Protein 2NUT (pdb70)

Secondary structure (DSSP, 8-state):
-HHHHHHHHHHHHSEEESBSSB-SSHHHHTT-SS--EEEE-TT---S----B-S---B-SSTT--PBP-TTSEEETTTTEEE-SSS--EEEPPGGGTT-BTTB--GGGSGGGSSEEEEE-SSPPPPPEEEEEEE--S-HHHHHHHHHHHHHHHTTS-TT-EEEEEEESSEEEEEESS--SS-EEEEEETTS---SHHHHHHH----SSSEEHHHHHHHHHHHHHH----SS---TTB-----HHHHHHHHHHHHHHHS-SS--EEEEEESS---SSSS--S-SBTTSPPP-HHHHHTT--TTHHHHHHHHHHHHHHHHHHT-EEEEEEE-SS---HHHHTHHHHHSS--EEEES-SSSHHHHHHHHHTT-B-TTS-BS-EEEEEEEEEE-TTEEEEEEESS-EE-----TTB-SS--SB-S-SEEEEEEE-TT--EEEEEEE---EEEEEEEEEEETTS-EEEEEEEEEEPBPPGGGHHHHHHHTB-HHHHHHHHHHHHHHHHTT--HHHHHHHHHHHHHHHH-B--TT-GGG-B--TTTTTHHHHHHHHHHSTTT--TTS-HHHHHHHHHHHTT--HHHHHHHHS-EEEEE-SSSS-EE--SSGGG--TT-EEEEE-SSEEEEEE-HHHHHHHHHTTTTSGGGHHHHHHHHHHHHHHHHHHHHSSSPPEEEEEETT-STTHHHHHH----SHHHHHHHHHHHHSS--/----EEEHHHH---S-SS---PPPPS--HHHHTTSPPTTTEEESBSSEESSHHHHHHHT---EEEE-TTPPPSS--EE--SS--B-TTT-PBP-TTSEESSSSEEE-TTT--EEE-----GGGSHHHH-SEEEEEPPGGG-SSSPPPPEEEEEEE-SHHHHHHTHHHHHHHHHHHHTTTSS--TT-EEEEEEESSSEEEEE--TTSSS-EEEEE--TTS---S-SSSSSEETTTTHHHHHHHHHHGGGTTTT-------HHHHHHHHHHHHTTT-EEEEEEE-S---SSTT---------SS-------S-SHHHHHHHHHHHTTEEEEEEE--SS---HHHHTHHHHTTT--EEE-TT--TTT-HHHHHHHHHHHHHHHHS--EEEEEEEEEE-TTEEEEEEESSSEE-TTS-EEEEEE-TT--EEEEEEESS-TTS-SEEEEEEEEEEE-TTS-EEEEEEEEEEEEE-SHHHHHHTB-HHHHHHHHHHHHHHHHHHT-HHHHHHHHHHHHHHHHHHHHTT----EEEGGGTTHHHHHHHHHHSTTT--SS---HHHHHHHHHHHHHS-HHHHHHHHS-EEEE-TT--SSS-TTSTT-----PPPB-S-TTT--TTSEEEEE-SSEEEEEE-TT--HHIIIIII--SSGGGS-SS--S----SSHHHHHHHHHHHHHHTTSSS--EEETT--SSSS--TTGGG-TTS-BTTB--HHHHHHHHHHHHT-/----EEEEETTT--EEEEE-----HHHHHHHHHHHHHH--TTS-SEEEEEETTEEEEEEEETTEEEEEEEETTS-HHHHHHHHHHHHHHHHHHHTTTTTT--STTTTGGGHHHHHHHHTTTS-----EEEHHHH-

Nearest PDB structures (foldseek):
  5vni-assembly1_C  TM=1.004E+00  e=2.873E-26  Mus musculus
  5vnj-assembly1_C  TM=1.006E+00  e=6.461E-26  Mus musculus
  1ifq-assembly1_A  TM=9.859E-01  e=2.157E-20  Mus musculus
  4afi-assembly1_B  TM=9.001E-01  e=2.912E-08  Homo sapiens
  4b93-assembly1_A  TM=8.190E-01  e=2.279E-07  Mus musculus

InterPro domains:
  IPR006895 Zinc finger, Sec23/Sec24-type [PF04810] (58-98)
  IPR006896 Sec23/Sec24, trunk domain [PF04811] (126-390)
  IPR006900 Sec23/Sec24, helical domain [PF04815] (518-616)
  IPR007123 Gelsolin-like domain [PF00626] (632-718)
  IPR012990 Sec23/Sec24, beta-sandwich [PF08033] (401-504)
  IPR029006 ADF-H/Gelsolin-like domain superfamily [G3DSA:3.40.20.10] (625-746)
  IPR036174 Zinc finger, Sec23/Sec24-type superfamily [SSF82919] (49-121)
  IPR036175 Sec23/Sec24 helical domain superfamily [SSF81811] (518-620)
  IPR036180 Gelsolin-like domain superfamily [SSF82754] (621-761)
  IPR036465 von Willebrand factor A-like domain superfamily [G3DSA:3.40.50.410] (128-400)
  IPR036465 von Willebrand factor A-like domain superfamily [SSF53300] (127-392)
  IPR037364 Protein transport protein Sec23 [PTHR11141] (7-761)
  IPR037550 Sec23, C-terminal [cd11287] (610-730)

Structure (mmCIF, N/CA/C/O backbone):
data_2NUT
#
_entry.id   2NUT
#
_cell.length_a   148.280
_cell.length_b   97.580
_cell.length_c   129.800
_cell.angle_alpha   90.00
_cell.angle_beta   90.15
_cell.angle_gamma   90.00
#
_symmetry.space_group_name_H-M   'C 1 2 1'
#
loop_
_entity.id
_entity.type
_entity.pdbx_description
1 polymer 'Protein transport protein Sec23A'
2 polymer 'Protein transport protein Sec24A'
3 polymer 'Vesicle-trafficking protein SEC22b'
4 non-polymer 'ZINC ION'
5 water water
#
loop_
_atom_site.group_PDB
_atom_site.id
_atom_site.type_symbol
_atom_site.label_atom_id
_atom_site.label_alt_id
_atom_site.label_comp_id
_atom_site.label_asym_id
_atom_site.label_entity_id
_atom_site.label_seq_id
_atom_site.pdbx_PDB_ins_code
_atom_site.Cartn_x
_atom_site.Cartn_y
_atom_site.Cartn_z
_atom_site.occupancy
_atom_site.B_iso_or_equiv
_atom_site.auth_seq_id
_atom_site.auth_comp_id
_atom_site.auth_asym_id
_atom_site.auth_atom_id
_atom_site.pdbx_PDB_model_num
ATOM 1 N N . THR A 1 7 ? -42.323 121.439 -1.540 1.00 32.64 3 THR A N 1
ATOM 2 C CA . THR A 1 7 ? -41.092 121.993 -0.898 1.00 37.84 3 THR A CA 1
ATOM 3 C C . THR A 1 7 ? -39.870 121.074 -0.995 1.00 40.35 3 THR A C 1
ATOM 4 O O . THR A 1 7 ? -39.967 119.857 -0.790 1.00 40.19 3 THR A O 1
ATOM 8 N N . TYR A 1 8 ? -38.723 121.664 -1.321 1.00 34.73 4 TYR A N 1
ATOM 9 C CA . TYR A 1 8 ? -37.485 120.909 -1.452 1.00 40.41 4 TYR A CA 1
ATOM 10 C C . TYR A 1 8 ? -37.097 120.285 -0.115 1.00 41.78 4 TYR A C 1
ATOM 11 O O . TYR A 1 8 ? -36.476 119.220 -0.073 1.00 39.88 4 TYR A O 1
ATOM 20 N N . LEU A 1 9 ? -37.471 120.940 0.978 1.00 44.48 5 LEU A N 1
ATOM 21 C CA . LEU A 1 9 ? -37.178 120.410 2.303 1.00 40.28 5 LEU A CA 1
ATOM 22 C C . LEU A 1 9 ? -38.049 119.180 2.571 1.00 41.30 5 LEU A C 1
ATOM 23 O O . LEU A 1 9 ? -37.538 118.146 2.988 1.00 35.75 5 LEU A O 1
ATOM 28 N N . GLU A 1 10 ? -39.356 119.287 2.323 1.00 35.55 6 GLU A N 1
ATOM 29 C CA . GLU A 1 10 ? -40.269 118.160 2.524 1.00 37.37 6 GLU A CA 1
ATOM 30 C C . GLU A 1 10 ? -39.809 116.965 1.689 1.00 36.49 6 GLU A C 1
ATOM 31 O O . GLU A 1 10 ? -39.925 115.815 2.109 1.00 34.09 6 GLU A O 1
ATOM 37 N N . PHE A 1 11 ? -39.299 117.251 0.496 1.00 33.80 7 PHE A N 1
ATOM 38 C CA . PHE A 1 11 ? -38.827 116.207 -0.399 1.00 33.02 7 PHE A CA 1
ATOM 39 C C . PHE A 1 11 ? -37.646 115.464 0.222 1.00 34.49 7 PHE A C 1
ATOM 40 O O . PHE A 1 11 ? -37.618 114.228 0.250 1.00 30.24 7 PHE A O 1
ATOM 48 N N . ILE A 1 12 ? -36.676 116.220 0.718 1.00 32.07 8 ILE A N 1
ATOM 49 C CA . ILE A 1 12 ? -35.498 115.633 1.344 1.00 34.84 8 ILE A CA 1
ATOM 50 C C . ILE A 1 12 ? -35.894 114.776 2.550 1.00 38.46 8 ILE A C 1
ATOM 51 O O . ILE A 1 12 ? -35.428 113.642 2.692 1.00 30.59 8 ILE A O 1
ATOM 56 N N . GLN A 1 13 ? -36.776 115.318 3.390 1.00 39.82 9 GLN A N 1
ATOM 57 C CA . GLN A 1 13 ? -37.253 114.647 4.600 1.00 42.71 9 GLN A CA 1
ATOM 58 C C . GLN A 1 13 ? -38.023 113.356 4.336 1.00 40.57 9 GLN A C 1
ATOM 59 O O . GLN A 1 13 ? -37.706 112.304 4.897 1.00 39.98 9 GLN A O 1
ATOM 65 N N . GLN A 1 14 ? -39.039 113.445 3.485 1.00 39.38 10 GLN A N 1
ATOM 66 C CA . GLN A 1 14 ? -39.871 112.294 3.172 1.00 36.41 10 GLN A CA 1
ATOM 67 C C . GLN A 1 14 ? -39.116 111.171 2.496 1.00 39.31 10 GLN A C 1
ATOM 68 O O . GLN A 1 14 ? -39.464 110.005 2.671 1.00 40.19 10 GLN A O 1
ATOM 74 N N . ASN A 1 15 ? -38.088 111.516 1.726 1.00 35.37 11 ASN A N 1
ATOM 75 C CA . ASN A 1 15 ? -37.305 110.504 1.036 1.00 29.46 11 ASN A CA 1
ATOM 76 C C . ASN A 1 15 ? -36.310 109.817 1.961 1.00 33.37 11 ASN A C 1
ATOM 77 O O . ASN A 1 15 ? -35.969 108.656 1.733 1.00 26.20 11 ASN A O 1
ATOM 82 N N . GLU A 1 16 ? -35.838 110.518 2.996 1.00 31.93 12 GLU A N 1
ATOM 83 C CA . GLU A 1 16 ? -34.914 109.889 3.948 1.00 33.85 12 GLU A CA 1
ATOM 84 C C . GLU A 1 16 ? -35.736 108.966 4.856 1.00 36.30 12 GLU A C 1
ATOM 85 O O . GLU A 1 16 ? -35.263 107.918 5.286 1.00 36.65 12 GLU A O 1
ATOM 91 N N . GLU A 1 17 ? -36.971 109.372 5.136 1.00 36.70 13 GLU A N 1
ATOM 92 C CA . GLU A 1 17 ? -37.871 108.599 5.981 1.00 39.54 13 GLU A CA 1
ATOM 93 C C . GLU A 1 17 ? -38.294 107.307 5.316 1.00 36.66 13 GLU A C 1
ATOM 94 O O . GLU A 1 17 ? -38.310 106.253 5.942 1.00 34.70 13 GLU A O 1
ATOM 100 N N . ARG A 1 18 ? -38.640 107.396 4.041 1.00 33.84 14 ARG A N 1
ATOM 101 C CA . ARG A 1 18 ? -39.104 106.235 3.300 1.00 34.98 14 ARG A CA 1
ATOM 102 C C . ARG A 1 18 ? -37.985 105.344 2.784 1.00 34.27 14 ARG A C 1
ATOM 103 O O . ARG A 1 18 ? -38.113 104.123 2.808 1.00 35.62 14 ARG A O 1
ATOM 111 N N . ASP A 1 19 ? -36.892 105.950 2.328 1.00 26.15 15 ASP A N 1
ATOM 112 C CA . ASP A 1 19 ? -35.805 105.179 1.759 1.00 28.56 15 ASP A CA 1
ATOM 113 C C . ASP A 1 19 ? -34.474 105.198 2.497 1.00 32.61 15 ASP A C 1
ATOM 114 O O . ASP A 1 19 ? -33.493 104.638 2.011 1.00 34.08 15 ASP A O 1
ATOM 119 N N . GLY A 1 20 ? -34.431 105.829 3.664 1.00 30.51 16 GLY A N 1
ATOM 120 C CA . GLY A 1 20 ? -33.187 105.893 4.410 1.00 28.80 16 GLY A CA 1
ATOM 121 C C . GLY A 1 20 ? -32.032 106.369 3.550 1.00 29.94 16 GLY A C 1
ATOM 122 O O . GLY A 1 20 ? -30.922 105.840 3.641 1.00 30.33 16 GLY A O 1
ATOM 123 N N . VAL A 1 21 ? -32.284 107.368 2.708 1.00 29.27 17 VAL A N 1
ATOM 124 C CA . VAL A 1 21 ? -31.234 107.889 1.830 1.00 29.82 17 VAL A CA 1
ATOM 125 C C . VAL A 1 21 ? -31.192 109.412 1.742 1.00 29.95 17 VAL A C 1
ATOM 126 O O . VAL A 1 21 ? -32.214 110.086 1.879 1.00 29.73 17 VAL A O 1
ATOM 130 N N . ARG A 1 22 ? -30.004 109.956 1.515 1.00 34.12 18 ARG A N 1
ATOM 131 C CA . ARG A 1 22 ? -29.873 111.401 1.338 1.00 33.35 18 ARG A CA 1
ATOM 132 C C . ARG A 1 22 ? -28.724 111.750 0.415 1.00 35.23 18 ARG A C 1
ATOM 133 O O . ARG A 1 22 ? -27.569 111.416 0.688 1.00 32.75 18 ARG A O 1
ATOM 141 N N . PHE A 1 23 ? -29.070 112.406 -0.695 1.00 28.86 19 PHE A N 1
ATOM 142 C CA . PHE A 1 23 ? -28.099 112.810 -1.703 1.00 29.07 19 PHE A CA 1
ATOM 143 C C . PHE A 1 23 ? -27.631 114.228 -1.571 1.00 26.42 19 PHE A C 1
ATOM 144 O O . PHE A 1 23 ? -28.383 115.112 -1.155 1.00 34.70 19 PHE A O 1
ATOM 152 N N . SER A 1 24 ? -26.377 114.438 -1.951 1.00 23.74 20 SER A N 1
ATOM 153 C CA . SER A 1 24 ? -25.784 115.765 -1.934 1.00 27.91 20 SER A CA 1
ATOM 154 C C . SER A 1 24 ? -26.548 116.600 -2.968 1.00 29.50 20 SER A C 1
ATOM 155 O O . SER A 1 24 ? -26.775 117.785 -2.773 1.00 31.51 20 SER A O 1
ATOM 158 N N . TRP A 1 25 ? -26.950 115.962 -4.065 1.00 29.83 21 TRP A N 1
ATOM 159 C CA . TRP A 1 25 ? -27.703 116.634 -5.126 1.00 29.35 21 TRP A CA 1
ATOM 160 C C . TRP A 1 25 ? -28.902 115.776 -5.480 1.00 24.76 21 TRP A C 1
ATOM 161 O O . TRP A 1 25 ? -28.750 114.585 -5.717 1.00 28.69 21 TRP A O 1
ATOM 172 N N . ASN A 1 26 ? -30.089 116.372 -5.516 1.00 26.37 22 ASN A N 1
ATOM 173 C CA . ASN A 1 26 ? -31.302 115.630 -5.850 1.00 30.21 22 ASN A CA 1
ATOM 174 C C . ASN A 1 26 ? -31.725 115.738 -7.306 1.00 36.46 22 ASN A C 1
ATOM 175 O O . ASN A 1 26 ? -32.714 115.124 -7.731 1.00 37.45 22 ASN A O 1
ATOM 180 N N . VAL A 1 27 ? -30.967 116.533 -8.058 1.00 37.42 23 VAL A N 1
ATOM 181 C CA . VAL A 1 27 ? -31.172 116.725 -9.491 1.00 39.01 23 VAL A CA 1
ATOM 182 C C . VAL A 1 27 ? -29.774 116.539 -10.072 1.00 39.55 23 VAL A C 1
ATOM 183 O O . VAL A 1 27 ? -28.836 117.216 -9.662 1.00 38.85 23 VAL A O 1
ATOM 187 N N . TRP A 1 28 ? -29.631 115.616 -11.018 1.00 40.98 24 TRP A N 1
ATOM 188 C CA . TRP A 1 28 ? -28.318 115.331 -11.582 1.00 46.03 24 TRP A CA 1
ATOM 189 C C . TRP A 1 28 ? -28.059 115.898 -12.971 1.00 49.06 24 TRP A C 1
ATOM 190 O O . TRP A 1 28 ? -28.977 116.041 -13.780 1.00 52.30 24 TRP A O 1
ATOM 201 N N . PRO A 1 29 ? -26.787 116.215 -13.264 1.00 50.54 25 PRO A N 1
ATOM 202 C CA . PRO A 1 29 ? -26.315 116.777 -14.534 1.00 54.80 25 PRO A CA 1
ATOM 203 C C . PRO A 1 29 ? -26.639 115.902 -15.736 1.00 58.04 25 PRO A C 1
ATOM 204 O O . PRO A 1 29 ? -26.269 114.724 -15.772 1.00 60.48 25 PRO A O 1
ATOM 208 N N . SER A 1 30 ? -27.316 116.492 -16.720 1.00 60.17 26 SER A N 1
ATOM 209 C CA . SER A 1 30 ? -27.708 115.790 -17.940 1.00 59.34 26 SER A CA 1
ATOM 210 C C . SER A 1 30 ? -26.649 115.873 -19.035 1.00 59.55 26 SER A C 1
ATOM 211 O O . SER A 1 30 ? -26.849 115.352 -20.132 1.00 62.33 26 SER A O 1
ATOM 214 N N . SER A 1 31 ? -25.534 116.538 -18.753 1.00 55.86 27 SER A N 1
ATOM 215 C CA . SER A 1 31 ? -24.478 116.658 -19.745 1.00 55.20 27 SER A CA 1
ATOM 216 C C . SER A 1 31 ? -23.103 116.352 -19.175 1.00 53.84 27 SER A C 1
ATOM 217 O O . SER A 1 31 ? -22.883 116.413 -17.970 1.00 53.51 27 SER A O 1
ATOM 220 N N . ARG A 1 32 ? -22.183 116.015 -20.066 1.00 54.54 28 ARG A N 1
ATOM 221 C CA . ARG A 1 32 ? -20.813 115.691 -19.702 1.00 55.54 28 ARG A CA 1
ATOM 222 C C . ARG A 1 32 ? -20.065 116.944 -19.238 1.00 56.64 28 ARG A C 1
ATOM 223 O O . ARG A 1 32 ? -19.165 116.869 -18.406 1.00 55.13 28 ARG A O 1
ATOM 231 N N . LEU A 1 33 ? -20.450 118.095 -19.783 1.00 60.53 29 LEU A N 1
ATOM 232 C CA . LEU A 1 33 ? -19.813 119.368 -19.447 1.00 60.19 29 LEU A CA 1
ATOM 233 C C . LEU A 1 33 ? -20.158 119.816 -18.033 1.00 62.45 29 LEU A C 1
ATOM 234 O O . LEU A 1 33 ? -19.478 120.665 -17.460 1.00 63.39 29 LEU A O 1
ATOM 239 N N . GLU A 1 34 ? -21.222 119.246 -17.480 1.00 64.07 30 GLU A N 1
ATOM 240 C CA . GLU A 1 34 ? -21.658 119.592 -16.136 1.00 67.22 30 GLU A CA 1
ATOM 241 C C . GLU A 1 34 ? -21.223 118.511 -15.150 1.00 67.61 30 GLU A C 1
ATOM 242 O O . GLU A 1 34 ? -20.753 118.809 -14.053 1.00 67.12 30 GLU A O 1
ATOM 248 N N . ALA A 1 35 ? -21.376 117.255 -15.555 1.00 68.48 31 ALA A N 1
ATOM 249 C CA . ALA A 1 35 ? -21.003 116.128 -14.713 1.00 70.79 31 ALA A CA 1
ATOM 250 C C . ALA A 1 35 ? -19.570 116.272 -14.215 1.00 75.66 31 ALA A C 1
ATOM 251 O O . ALA A 1 35 ? -19.295 116.100 -13.026 1.00 77.87 31 ALA A O 1
ATOM 253 N N . THR A 1 36 ? -18.664 116.596 -15.132 1.00 78.30 32 THR A N 1
ATOM 254 C CA . THR A 1 36 ? -17.253 116.759 -14.807 1.00 79.60 32 THR A CA 1
ATOM 255 C C . THR A 1 36 ? -16.963 118.023 -13.995 1.00 81.08 32 THR A C 1
ATOM 256 O O . THR A 1 36 ? -15.960 118.096 -13.288 1.00 81.98 32 THR A O 1
ATOM 260 N N . ARG A 1 37 ? -17.842 119.014 -14.087 1.00 84.23 33 ARG A N 1
ATOM 261 C CA . ARG A 1 37 ? -17.644 120.265 -13.361 1.00 83.08 33 ARG A CA 1
ATOM 262 C C . ARG A 1 37 ? -18.407 120.338 -12.042 1.00 80.69 33 ARG A C 1
ATOM 263 O O . ARG A 1 37 ? -18.667 121.425 -11.525 1.00 77.62 33 ARG A O 1
ATOM 271 N N . MET A 1 38 ? -18.756 119.177 -11.497 1.00 79.41 34 MET A N 1
ATOM 272 C CA . MET A 1 38 ? -19.487 119.115 -10.236 1.00 76.51 34 MET A CA 1
ATOM 273 C C . MET A 1 38 ? -18.511 119.360 -9.078 1.00 72.44 34 MET A C 1
ATOM 274 O O . MET A 1 38 ? -17.580 118.576 -8.868 1.00 74.35 34 MET A O 1
ATOM 279 N N . VAL A 1 39 ? -18.720 120.448 -8.334 1.00 59.53 35 VAL A N 1
ATOM 280 C CA . VAL A 1 39 ? -17.835 120.795 -7.226 1.00 46.90 35 VAL A CA 1
ATOM 281 C C . VAL A 1 39 ? -17.909 119.786 -6.092 1.00 46.57 35 VAL A C 1
ATOM 282 O O . VAL A 1 39 ? -16.895 119.418 -5.500 1.00 44.59 35 VAL A O 1
ATOM 286 N N . VAL A 1 40 ? -19.124 119.364 -5.775 1.00 39.92 36 VAL A N 1
ATOM 287 C CA . VAL A 1 40 ? -19.347 118.361 -4.750 1.00 31.33 36 VAL A CA 1
ATOM 288 C C . VAL A 1 40 ? -19.923 117.195 -5.536 1.00 29.21 36 VAL A C 1
ATOM 289 O O . VAL A 1 40 ? -20.892 117.356 -6.284 1.00 33.24 36 VAL A O 1
ATOM 293 N N . PRO A 1 41 ? -19.336 116.003 -5.387 1.00 27.80 37 PRO A N 1
ATOM 294 C CA . PRO A 1 41 ? -19.834 114.845 -6.129 1.00 25.51 37 PRO A CA 1
ATOM 295 C C . PRO A 1 41 ? -21.250 114.398 -5.809 1.00 31.82 37 PRO A C 1
ATOM 296 O O . PRO A 1 41 ? -21.746 114.622 -4.711 1.00 32.75 37 PRO A O 1
ATOM 300 N N . VAL A 1 42 ? -21.910 113.801 -6.797 1.00 31.07 38 VAL A N 1
ATOM 301 C CA . VAL A 1 42 ? -23.242 113.257 -6.578 1.00 33.83 38 VAL A CA 1
ATOM 302 C C . VAL A 1 42 ? -22.931 112.071 -5.658 1.00 39.19 38 VAL A C 1
ATOM 303 O O . VAL A 1 42 ? -22.144 111.180 -6.008 1.00 28.46 38 VAL A O 1
ATOM 307 N N . ALA A 1 43 ? -23.512 112.087 -4.465 1.00 36.56 39 ALA A N 1
ATOM 308 C CA . ALA A 1 43 ? -23.270 111.036 -3.497 1.00 28.51 39 ALA A CA 1
ATOM 309 C C . ALA A 1 43 ? -24.494 110.875 -2.621 1.00 29.60 39 ALA A C 1
ATOM 310 O O . ALA A 1 43 ? -25.372 111.746 -2.580 1.00 29.96 39 ALA A O 1
ATOM 312 N N . ALA A 1 44 ? -24.561 109.749 -1.928 1.00 27.04 40 ALA A N 1
ATOM 313 C CA . ALA A 1 44 ? -25.683 109.494 -1.056 1.00 27.87 40 ALA A CA 1
ATOM 314 C C . ALA A 1 44 ? -25.212 108.897 0.247 1.00 29.74 40 ALA A C 1
ATOM 315 O O . ALA A 1 44 ? -24.206 108.190 0.307 1.00 29.94 40 ALA A O 1
ATOM 317 N N . LEU A 1 45 ? -25.948 109.224 1.294 1.00 31.37 41 LEU A N 1
ATOM 318 C CA . LEU A 1 45 ? -25.711 108.714 2.629 1.00 32.11 41 LEU A CA 1
ATOM 319 C C . LEU A 1 45 ? -26.827 107.666 2.692 1.00 31.91 41 LEU A C 1
ATOM 320 O O . LEU A 1 45 ? -28.006 108.021 2.730 1.00 29.05 41 LEU A O 1
ATOM 325 N N . PHE A 1 46 ? -26.453 106.386 2.673 1.00 25.91 42 PHE A N 1
ATOM 326 C CA . PHE A 1 46 ? -27.420 105.284 2.663 1.00 29.17 42 PHE A CA 1
ATOM 327 C C . PHE A 1 46 ? -27.500 104.449 3.950 1.00 29.06 42 PHE A C 1
ATOM 328 O O . PHE A 1 46 ? -26.488 103.947 4.447 1.00 31.12 42 PHE A O 1
ATOM 336 N N . THR A 1 47 ? -28.709 104.310 4.486 1.00 29.08 43 THR A N 1
ATOM 337 C CA . THR A 1 47 ? -28.940 103.525 5.703 1.00 31.97 43 THR A CA 1
ATOM 338 C C . THR A 1 47 ? -29.770 102.302 5.300 1.00 26.82 43 THR A C 1
ATOM 339 O O . THR A 1 47 ? -30.996 102.333 5.363 1.00 30.07 43 THR A O 1
ATOM 343 N N . PRO A 1 48 ? -29.103 101.208 4.890 1.00 27.46 44 PRO A N 1
ATOM 344 C CA . PRO A 1 48 ? -29.779 99.981 4.461 1.00 26.57 44 PRO A CA 1
ATOM 345 C C . PRO A 1 48 ? -30.892 99.423 5.321 1.00 34.41 44 PRO A C 1
ATOM 346 O O . PRO A 1 48 ? -31.847 98.874 4.780 1.00 32.20 44 PRO A O 1
ATOM 350 N N . LEU A 1 49 ? -30.788 99.572 6.643 1.00 37.56 45 LEU A N 1
ATOM 351 C CA . LEU A 1 49 ? -31.797 99.027 7.555 1.00 35.28 45 LEU A CA 1
ATOM 352 C C . LEU A 1 49 ? -32.594 100.036 8.376 1.00 36.70 45 LEU A C 1
ATOM 353 O O . LEU A 1 49 ? -33.064 99.706 9.466 1.00 32.92 45 LEU A O 1
ATOM 358 N N . LYS A 1 50 ? -32.751 101.257 7.876 1.00 42.42 46 LYS A N 1
ATOM 359 C CA . LYS A 1 50 ? -33.513 102.266 8.609 1.00 45.53 46 LYS A CA 1
ATOM 360 C C . LYS A 1 50 ? -34.908 101.741 8.951 1.00 48.55 46 LYS A C 1
ATOM 361 O O . LYS A 1 50 ? -35.545 101.077 8.127 1.00 45.47 46 LYS A O 1
ATOM 367 N N . GLU A 1 51 ? -35.372 102.030 10.166 1.00 55.18 47 GLU A N 1
ATOM 368 C CA . GLU A 1 51 ? -36.699 101.594 10.618 1.00 71.18 47 GLU A CA 1
ATOM 369 C C . GLU A 1 51 ? -37.793 102.597 10.214 1.00 75.86 47 GLU A C 1
ATOM 370 O O . GLU A 1 51 ? -37.520 103.787 10.053 1.00 76.68 47 GLU A O 1
ATOM 376 N N . ARG A 1 52 ? -39.028 102.119 10.057 1.00 84.34 48 ARG A N 1
ATOM 377 C CA . ARG A 1 52 ? -40.137 102.991 9.653 1.00 90.78 48 ARG A CA 1
ATOM 378 C C . ARG A 1 52 ? -41.526 102.514 10.140 1.00 93.56 48 ARG A C 1
ATOM 379 O O . ARG A 1 52 ? -41.605 101.656 11.021 1.00 91.15 48 ARG A O 1
ATOM 387 N N . PRO A 1 53 ? -42.636 103.070 9.587 1.00 97.66 49 PRO A N 1
ATOM 388 C CA . PRO A 1 53 ? -43.990 102.668 10.008 1.00 97.42 49 PRO A CA 1
ATOM 389 C C . PRO A 1 53 ? -44.462 101.256 9.654 1.00 96.09 49 PRO A C 1
ATOM 390 O O . PRO A 1 53 ? -45.346 101.080 8.815 1.00 92.96 49 PRO A O 1
ATOM 394 N N . ASP A 1 54 ? -43.874 100.264 10.315 1.00 95.18 50 ASP A N 1
ATOM 395 C CA . ASP A 1 54 ? -44.218 98.858 10.124 1.00 93.31 50 ASP A CA 1
ATOM 396 C C . ASP A 1 54 ? -44.611 98.444 8.704 1.00 89.47 50 ASP A C 1
ATOM 397 O O . ASP A 1 54 ? -45.790 98.237 8.418 1.00 89.55 50 ASP A O 1
ATOM 402 N N . LEU A 1 55 ? -43.630 98.323 7.815 1.00 85.15 51 LEU A N 1
ATOM 403 C CA . LEU A 1 55 ? -43.899 97.887 6.447 1.00 75.68 51 LEU A CA 1
ATOM 404 C C . LEU A 1 55 ? -44.110 96.373 6.492 1.00 69.34 51 LEU A C 1
ATOM 405 O O . LEU A 1 55 ? -43.410 95.667 7.218 1.00 66.49 51 LEU A O 1
ATOM 410 N N . PRO A 1 56 ? -45.075 95.856 5.715 1.00 61.91 52 PRO A N 1
ATOM 411 C CA . PRO A 1 56 ? -45.352 94.416 5.693 1.00 54.40 52 PRO A CA 1
ATOM 412 C C . PRO A 1 56 ? -44.241 93.612 5.021 1.00 47.50 52 PRO A C 1
ATOM 413 O O . PRO A 1 56 ? -44.031 93.730 3.821 1.00 35.83 52 PRO A O 1
ATOM 417 N N . PRO A 1 57 ? -43.515 92.783 5.791 1.00 52.01 53 PRO A N 1
ATOM 418 C CA . PRO A 1 57 ? -42.443 91.996 5.174 1.00 53.25 53 PRO A CA 1
ATOM 419 C C . PRO A 1 57 ? -43.044 91.143 4.072 1.00 55.08 53 PRO A C 1
ATOM 420 O O . PRO A 1 57 ? -44.112 90.563 4.234 1.00 55.69 53 PRO A O 1
ATOM 424 N N . ILE A 1 58 ? -42.357 91.076 2.945 1.00 51.23 54 ILE A N 1
ATOM 425 C CA . ILE A 1 58 ? -42.858 90.326 1.823 1.00 51.02 54 ILE A CA 1
ATOM 426 C C . ILE A 1 58 ? -42.238 88.927 1.715 1.00 54.00 54 ILE A C 1
ATOM 427 O O . ILE A 1 58 ? -41.118 88.776 1.241 1.00 52.46 54 ILE A O 1
ATOM 432 N N . GLN A 1 59 ? -42.974 87.913 2.176 1.00 62.95 55 GLN A N 1
ATOM 433 C CA . GLN A 1 59 ? -42.526 86.519 2.123 1.00 67.46 55 GLN A CA 1
ATOM 434 C C . GLN A 1 59 ? -42.712 86.070 0.692 1.00 70.54 55 GLN A C 1
ATOM 435 O O . GLN A 1 59 ? -43.653 85.348 0.370 1.00 73.28 55 GLN A O 1
ATOM 441 N N . TYR A 1 60 ? -41.794 86.507 -0.160 1.00 75.53 56 TYR A N 1
ATOM 442 C CA . TYR A 1 60 ? -41.846 86.214 -1.582 1.00 81.56 56 TYR A CA 1
ATOM 443 C C . TYR A 1 60 ? -40.761 85.328 -2.148 1.00 85.45 56 TYR A C 1
ATOM 444 O O . TYR A 1 60 ? -40.250 84.371 -1.560 1.00 91.85 56 TYR A O 1
ATOM 453 N N . GLU A 1 61 ? -40.454 85.770 -3.355 1.00 87.37 57 GLU A N 1
ATOM 454 C CA . GLU A 1 61 ? -39.476 85.310 -4.307 1.00 86.54 57 GLU A CA 1
ATOM 455 C C . GLU A 1 61 ? -39.471 86.710 -4.937 1.00 80.22 57 GLU A C 1
ATOM 456 O O . GLU A 1 61 ? -40.273 87.009 -5.819 1.00 82.84 57 GLU A O 1
ATOM 462 N N . PRO A 1 62 ? -38.598 87.601 -4.444 1.00 71.13 58 PRO A N 1
ATOM 463 C CA . PRO A 1 62 ? -38.493 88.980 -4.930 1.00 65.86 58 PRO A CA 1
ATOM 464 C C . PRO A 1 62 ? -38.847 89.321 -6.387 1.00 64.86 58 PRO A C 1
ATOM 465 O O . PRO A 1 62 ? -39.313 90.433 -6.658 1.00 69.31 58 PRO A O 1
ATOM 469 N N . VAL A 1 63 ? -38.653 88.383 -7.311 1.00 53.91 59 VAL A N 1
ATOM 470 C CA . VAL A 1 63 ? -38.939 88.624 -8.731 1.00 50.26 59 VAL A CA 1
ATOM 471 C C . VAL A 1 63 ? -37.810 89.439 -9.356 1.00 49.22 59 VAL A C 1
ATOM 472 O O . VAL A 1 63 ? -37.748 90.658 -9.198 1.00 48.26 59 VAL A O 1
ATOM 476 N N . LEU A 1 64 ? -36.922 88.757 -10.073 1.00 48.87 60 LEU A N 1
ATOM 477 C CA . LEU A 1 64 ? -35.780 89.408 -10.708 1.00 50.62 60 LEU A CA 1
ATOM 478 C C . LEU A 1 64 ? -35.910 89.497 -12.222 1.00 54.00 60 LEU A C 1
ATOM 479 O O . LEU A 1 64 ? -36.598 88.682 -12.844 1.00 54.66 60 LEU A O 1
ATOM 484 N N . CYS A 1 65 ? -35.245 90.487 -12.816 1.00 58.27 61 CYS A N 1
ATOM 485 C CA . CYS A 1 65 ? -35.287 90.659 -14.265 1.00 61.64 61 CYS A CA 1
ATOM 486 C C . CYS A 1 65 ? -34.616 89.465 -14.939 1.00 63.38 61 CYS A C 1
ATOM 487 O O . CYS A 1 65 ? -33.654 88.906 -14.411 1.00 57.38 61 CYS A O 1
ATOM 490 N N . SER A 1 66 ? -35.121 89.090 -16.113 1.00 68.31 62 SER A N 1
ATOM 491 C CA . SER A 1 66 ? -34.591 87.946 -16.840 1.00 69.41 62 SER A CA 1
ATOM 492 C C . SER A 1 66 ? -33.564 88.263 -17.918 1.00 69.60 62 SER A C 1
ATOM 493 O O . SER A 1 66 ? -33.628 87.709 -19.014 1.00 73.54 62 SER A O 1
ATOM 496 N N . ARG A 1 67 ? -32.625 89.157 -17.619 1.00 71.72 63 ARG A N 1
ATOM 497 C CA . ARG A 1 67 ? -31.565 89.502 -18.564 1.00 73.88 63 ARG A CA 1
ATOM 498 C C . ARG A 1 67 ? -30.246 89.305 -17.826 1.00 75.80 63 ARG A C 1
ATOM 499 O O . ARG A 1 67 ? -29.684 90.232 -17.258 1.00 78.16 63 ARG A O 1
ATOM 507 N N . THR A 1 68 ? -29.777 88.064 -17.840 1.00 77.07 64 THR A N 1
ATOM 508 C CA . THR A 1 68 ? -28.545 87.639 -17.183 1.00 78.26 64 THR A CA 1
ATOM 509 C C . THR A 1 68 ? -27.669 88.669 -16.490 1.00 79.42 64 THR A C 1
ATOM 510 O O . THR A 1 68 ? -27.374 88.538 -15.290 1.00 80.83 64 THR A O 1
ATOM 514 N N . THR A 1 69 ? -27.212 89.673 -17.221 1.00 77.67 65 THR A N 1
ATOM 515 C CA . THR A 1 69 ? -26.340 90.697 -16.645 1.00 76.90 65 THR A CA 1
ATOM 516 C C . THR A 1 69 ? -27.010 91.611 -15.617 1.00 75.02 65 THR A C 1
ATOM 517 O O . THR A 1 69 ? -26.456 91.876 -14.549 1.00 79.75 65 THR A O 1
ATOM 521 N N . CYS A 1 70 ? -28.209 92.077 -15.951 1.00 68.01 66 CYS A N 1
ATOM 522 C CA . CYS A 1 70 ? -28.970 92.977 -15.090 1.00 62.12 66 CYS A CA 1
ATOM 523 C C . CYS A 1 70 ? -29.508 92.349 -13.803 1.00 58.44 66 CYS A C 1
ATOM 524 O O . CYS A 1 70 ? -28.993 92.601 -12.717 1.00 53.07 66 CYS A O 1
ATOM 527 N N . ARG A 1 71 ? -30.566 91.557 -13.940 1.00 60.44 67 ARG A N 1
ATOM 528 C CA . ARG A 1 71 ? -31.201 90.886 -12.809 1.00 63.19 67 ARG A CA 1
ATOM 529 C C . ARG A 1 71 ? -31.755 91.793 -11.711 1.00 60.78 67 ARG A C 1
ATOM 530 O O . ARG A 1 71 ? -31.967 91.349 -10.579 1.00 60.03 67 ARG A O 1
ATOM 538 N N . ALA A 1 72 ? -32.004 93.055 -12.047 1.00 56.26 68 ALA A N 1
ATOM 539 C CA . ALA A 1 72 ? -32.542 94.005 -11.079 1.00 51.95 68 ALA A CA 1
ATOM 540 C C . ALA A 1 72 ? -33.841 93.466 -10.496 1.00 47.85 68 ALA A C 1
ATOM 541 O O . ALA A 1 72 ? -34.470 92.573 -11.067 1.00 47.28 68 ALA A O 1
ATOM 543 N N . VAL A 1 73 ? -34.243 94.012 -9.357 1.00 42.00 69 VAL A N 1
ATOM 544 C CA . VAL A 1 73 ? -35.473 93.577 -8.723 1.00 36.49 69 VAL A CA 1
ATOM 545 C C . VAL A 1 73 ? -36.668 94.392 -9.226 1.00 36.60 69 VAL A C 1
ATOM 546 O O . VAL A 1 73 ? -36.559 95.605 -9.397 1.00 28.50 69 VAL A O 1
ATOM 550 N N . LEU A 1 74 ? -37.793 93.711 -9.460 1.00 33.94 70 LEU A N 1
ATOM 551 C CA . LEU A 1 74 ? -39.029 94.341 -9.926 1.00 41.35 70 LEU A CA 1
ATOM 552 C C . LEU A 1 74 ? -39.375 95.469 -8.969 1.00 41.81 70 LEU A C 1
ATOM 553 O O . LEU A 1 74 ? -39.584 95.234 -7.785 1.00 41.56 70 LEU A O 1
ATOM 558 N N . ASN A 1 75 ? -39.458 96.690 -9.484 1.00 43.49 71 ASN A N 1
ATOM 559 C CA . ASN A 1 75 ? -39.734 97.842 -8.631 1.00 42.41 71 ASN A CA 1
ATOM 560 C C . ASN A 1 75 ? -40.813 98.772 -9.194 1.00 46.20 71 ASN A C 1
ATOM 561 O O . ASN A 1 75 ? -41.327 98.549 -10.287 1.00 43.16 71 ASN A O 1
ATOM 566 N N . PRO A 1 76 ? -41.169 99.836 -8.449 1.00 48.74 72 PRO A N 1
ATOM 567 C CA . PRO A 1 76 ? -42.198 100.780 -8.908 1.00 48.56 72 PRO A CA 1
ATOM 568 C C . PRO A 1 76 ? -41.857 101.558 -10.190 1.00 48.65 72 PRO A C 1
ATOM 569 O O . PRO A 1 76 ? -42.741 102.111 -10.840 1.00 48.12 72 PRO A O 1
ATOM 573 N N . LEU A 1 77 ? -40.581 101.608 -10.548 1.00 49.03 73 LEU A N 1
ATOM 574 C CA . LEU A 1 77 ? -40.168 102.324 -11.749 1.00 48.11 73 LEU A CA 1
ATOM 575 C C . LEU A 1 77 ? -40.388 101.484 -12.994 1.00 50.28 73 LEU A C 1
ATOM 576 O O . LEU A 1 77 ? -40.247 101.972 -14.111 1.00 54.56 73 LEU A O 1
ATOM 581 N N . CYS A 1 78 ? -40.715 100.213 -12.796 1.00 53.15 74 CYS A N 1
ATOM 582 C CA . CYS A 1 78 ? -40.925 99.300 -13.911 1.00 54.65 74 CYS A CA 1
ATOM 583 C C . CYS A 1 78 ? -42.260 99.492 -14.612 1.00 55.57 74 CYS A C 1
ATOM 584 O O . CYS A 1 78 ? -43.305 99.651 -13.976 1.00 50.06 74 CYS A O 1
ATOM 587 N N . GLN A 1 79 ? -42.210 99.482 -15.937 1.00 57.86 75 GLN A N 1
ATOM 588 C CA . GLN A 1 79 ? -43.411 99.639 -16.737 1.00 62.19 75 GLN A CA 1
ATOM 589 C C . GLN A 1 79 ? -44.029 98.255 -16.857 1.00 60.10 75 GLN A C 1
ATOM 590 O O . GLN A 1 79 ? -43.399 97.317 -17.341 1.00 55.26 75 GLN A O 1
ATOM 596 N N . VAL A 1 80 ? -45.261 98.135 -16.387 1.00 57.44 76 VAL A N 1
ATOM 597 C CA . VAL A 1 80 ? -45.964 96.870 -16.412 1.00 62.81 76 VAL A CA 1
ATOM 598 C C . VAL A 1 80 ? -47.033 96.863 -17.500 1.00 65.12 76 VAL A C 1
ATOM 599 O O . VAL A 1 80 ? -47.260 97.870 -18.170 1.00 67.83 76 VAL A O 1
ATOM 603 N N . ASP A 1 81 ? -47.676 95.714 -17.670 1.00 66.68 77 ASP A N 1
ATOM 604 C CA . ASP A 1 81 ? -48.738 95.529 -18.653 1.00 69.32 77 ASP A CA 1
ATOM 605 C C . ASP A 1 81 ? -49.597 94.371 -18.164 1.00 69.78 77 ASP A C 1
ATOM 606 O O . ASP A 1 81 ? -49.436 93.234 -18.606 1.00 69.17 77 ASP A O 1
ATOM 611 N N . TYR A 1 82 ? -50.505 94.668 -17.244 1.00 70.70 78 TYR A N 1
ATOM 612 C CA . TYR A 1 82 ? -51.378 93.659 -16.668 1.00 75.03 78 TYR A CA 1
ATOM 613 C C . TYR A 1 82 ? -52.192 92.878 -17.694 1.00 75.66 78 TYR A C 1
ATOM 614 O O . TYR A 1 82 ? -52.834 91.886 -17.356 1.00 76.76 78 TYR A O 1
ATOM 623 N N . ARG A 1 83 ? -52.160 93.315 -18.947 1.00 78.75 79 ARG A N 1
ATOM 624 C CA . ARG A 1 83 ? -52.892 92.619 -19.999 1.00 79.85 79 ARG A CA 1
ATOM 625 C C . ARG A 1 83 ? -52.022 91.516 -20.587 1.00 74.64 79 ARG A C 1
ATOM 626 O O . ARG A 1 83 ? -52.442 90.365 -20.685 1.00 74.77 79 ARG A O 1
ATOM 634 N N . ALA A 1 84 ? -50.806 91.885 -20.974 1.00 68.31 80 ALA A N 1
ATOM 635 C CA . ALA A 1 84 ? -49.861 90.947 -21.566 1.00 66.88 80 ALA A CA 1
ATOM 636 C C . ALA A 1 84 ? -49.069 90.165 -20.521 1.00 65.43 80 ALA A C 1
ATOM 637 O O . ALA A 1 84 ? -48.185 89.382 -20.870 1.00 66.09 80 ALA A O 1
ATOM 639 N N . LYS A 1 85 ? -49.397 90.369 -19.248 1.00 60.76 81 LYS A N 1
ATOM 640 C CA . LYS A 1 85 ? -48.702 89.699 -18.154 1.00 55.30 81 LYS A CA 1
ATOM 641 C C . LYS A 1 85 ? -47.204 89.863 -18.382 1.00 53.39 81 LYS A C 1
ATOM 642 O O . LYS A 1 85 ? -46.445 88.887 -18.403 1.00 47.34 81 LYS A O 1
ATOM 648 N N . LEU A 1 86 ? -46.790 91.109 -18.573 1.00 47.65 82 LEU A N 1
ATOM 649 C CA . LEU A 1 86 ? -45.388 91.416 -18.797 1.00 46.91 82 LEU A CA 1
ATOM 650 C C . LEU A 1 86 ? -45.004 92.701 -18.082 1.00 45.73 82 LEU A C 1
ATOM 651 O O . LEU A 1 86 ? -45.845 93.555 -17.817 1.00 43.96 82 LEU A O 1
ATOM 656 N N . TRP A 1 87 ? -43.723 92.821 -17.765 1.00 43.62 83 TRP A N 1
ATOM 657 C CA . TRP A 1 87 ? -43.202 94.012 -17.128 1.00 40.91 83 TRP A CA 1
ATOM 658 C C . TRP A 1 87 ? -41.851 94.270 -17.755 1.00 44.48 83 TRP A C 1
ATOM 659 O O . TRP A 1 87 ? -41.046 93.351 -17.927 1.00 42.91 83 TRP A O 1
ATOM 670 N N . ALA A 1 88 ? -41.627 95.524 -18.132 1.00 41.23 84 ALA A N 1
ATOM 671 C CA . ALA A 1 88 ? -40.376 95.919 -18.746 1.00 45.68 84 ALA A CA 1
ATOM 672 C C . ALA A 1 88 ? -39.492 96.497 -17.662 1.00 43.67 84 ALA A C 1
ATOM 673 O O . ALA A 1 88 ? -39.926 97.336 -16.875 1.00 46.08 84 ALA A O 1
ATOM 675 N N . CYS A 1 89 ? -38.257 96.023 -17.618 1.00 45.32 85 CYS A N 1
ATOM 676 C CA . CYS A 1 89 ? -37.292 96.482 -16.641 1.00 48.57 85 CYS A CA 1
ATOM 677 C C . CYS A 1 89 ? -37.007 97.948 -16.945 1.00 51.67 85 CYS A C 1
ATOM 678 O O . CYS A 1 89 ? -37.069 98.362 -18.097 1.00 55.10 85 CYS A O 1
ATOM 681 N N . ASN A 1 90 ? -36.711 98.730 -15.911 1.00 52.59 86 ASN A N 1
ATOM 682 C CA . ASN A 1 90 ? -36.424 100.148 -16.085 1.00 49.93 86 ASN A CA 1
ATOM 683 C C . ASN A 1 90 ? -34.931 100.373 -16.186 1.00 54.43 86 ASN A C 1
ATOM 684 O O . ASN A 1 90 ? -34.485 101.470 -16.524 1.00 60.28 86 ASN A O 1
ATOM 689 N N . PHE A 1 91 ? -34.151 99.342 -15.884 1.00 53.00 87 PHE A N 1
ATOM 690 C CA . PHE A 1 91 ? -32.706 99.478 -15.948 1.00 53.32 87 PHE A CA 1
ATOM 691 C C . PHE A 1 91 ? -32.087 99.105 -17.289 1.00 53.57 87 PHE A C 1
ATOM 692 O O . PHE A 1 91 ? -31.164 99.774 -17.742 1.00 51.61 87 PHE A O 1
ATOM 700 N N . CYS A 1 92 ? -32.578 98.040 -17.919 1.00 56.52 88 CYS A N 1
ATOM 701 C CA . CYS A 1 92 ? -32.025 97.615 -19.204 1.00 57.88 88 CYS A CA 1
ATOM 702 C C . CYS A 1 92 ? -33.097 97.418 -20.276 1.00 56.97 88 CYS A C 1
ATOM 703 O O . CYS A 1 92 ? -32.815 96.913 -21.360 1.00 59.11 88 CYS A O 1
ATOM 706 N N . TYR A 1 93 ? -34.323 97.821 -19.964 1.00 61.04 89 TYR A N 1
ATOM 707 C CA . TYR A 1 93 ? -35.448 97.718 -20.892 1.00 67.83 89 TYR A CA 1
ATOM 708 C C . TYR A 1 93 ? -35.847 96.285 -21.235 1.00 68.27 89 TYR A C 1
ATOM 709 O O . TYR A 1 93 ? -36.752 96.069 -22.038 1.00 68.67 89 TYR A O 1
ATOM 718 N N . GLN A 1 94 ? -35.172 95.308 -20.633 1.00 69.00 90 GLN A N 1
ATOM 719 C CA . GLN A 1 94 ? -35.488 93.903 -20.879 1.00 67.67 90 GLN A CA 1
ATOM 720 C C . GLN A 1 94 ? -36.925 93.618 -20.451 1.00 68.52 90 GLN A C 1
ATOM 721 O O . GLN A 1 94 ? -37.315 93.936 -19.329 1.00 74.24 90 GLN A O 1
ATOM 727 N N . ARG A 1 95 ? -37.715 93.024 -21.340 1.00 67.77 91 ARG A N 1
ATOM 728 C CA . ARG A 1 95 ? -39.106 92.717 -21.025 1.00 67.33 91 ARG A CA 1
ATOM 729 C C . ARG A 1 95 ? -39.222 91.325 -20.421 1.00 67.38 91 ARG A C 1
ATOM 730 O O . ARG A 1 95 ? -38.706 90.349 -20.966 1.00 61.63 91 ARG A O 1
ATOM 738 N N . ASN A 1 96 ? -39.910 91.244 -19.287 1.00 65.65 92 ASN A N 1
ATOM 739 C CA . ASN A 1 96 ? -40.050 89.987 -18.567 1.00 61.69 92 ASN A CA 1
ATOM 740 C C . ASN A 1 96 ? -41.449 89.400 -18.478 1.00 58.18 92 ASN A C 1
ATOM 741 O O . ASN A 1 96 ? -42.449 90.110 -18.536 1.00 54.25 92 ASN A O 1
ATOM 746 N N . GLN A 1 97 ? -41.492 88.080 -18.334 1.00 62.83 93 GLN A N 1
ATOM 747 C CA . GLN A 1 97 ? -42.744 87.350 -18.195 1.00 68.04 93 GLN A CA 1
ATOM 748 C C . GLN A 1 97 ? -42.978 87.232 -16.690 1.00 68.06 93 GLN A C 1
ATOM 749 O O . GLN A 1 97 ? -42.024 87.073 -15.923 1.00 65.58 93 GLN A O 1
ATOM 755 N N . PHE A 1 98 ? -44.228 87.324 -16.254 1.00 66.93 94 PHE A N 1
ATOM 756 C CA . PHE A 1 98 ? -44.492 87.213 -14.830 1.00 67.50 94 PHE A CA 1
ATOM 757 C C . PHE A 1 98 ? -44.421 85.769 -14.362 1.00 65.00 94 PHE A C 1
ATOM 758 O O . PHE A 1 98 ? -45.017 84.879 -14.969 1.00 66.29 94 PHE A O 1
ATOM 766 N N . PRO A 1 99 ? -43.684 85.518 -13.270 1.00 61.68 95 PRO A N 1
ATOM 767 C CA . PRO A 1 99 ? -43.557 84.160 -12.741 1.00 57.26 95 PRO A CA 1
ATOM 768 C C . PRO A 1 99 ? -44.930 83.571 -12.419 1.00 52.37 95 PRO A C 1
ATOM 769 O O . PRO A 1 99 ? -45.890 84.308 -12.169 1.00 44.50 95 PRO A O 1
ATOM 773 N N . PRO A 1 100 ? -45.039 82.231 -12.420 1.00 51.78 96 PRO A N 1
ATOM 774 C CA . PRO A 1 100 ? -46.297 81.532 -12.135 1.00 49.00 96 PRO A CA 1
ATOM 775 C C . PRO A 1 100 ? -47.099 82.027 -10.932 1.00 47.01 96 PRO A C 1
ATOM 776 O O . PRO A 1 100 ? -48.313 82.222 -11.036 1.00 45.65 96 PRO A O 1
ATOM 780 N N . SER A 1 101 ? -46.436 82.247 -9.800 1.00 44.79 97 SER A N 1
ATOM 781 C CA . SER A 1 101 ? -47.147 82.698 -8.607 1.00 44.14 97 SER A CA 1
ATOM 782 C C . SER A 1 101 ? -47.817 84.056 -8.787 1.00 41.25 97 SER A C 1
ATOM 783 O O . SER A 1 101 ? -48.587 84.482 -7.930 1.00 41.70 97 SER A O 1
ATOM 786 N N . TYR A 1 102 ? -47.534 84.727 -9.901 1.00 44.04 98 TYR A N 1
ATOM 787 C CA . TYR A 1 102 ? -48.136 86.031 -10.187 1.00 49.17 98 TYR A CA 1
ATOM 788 C C . TYR A 1 102 ? -49.213 85.951 -11.265 1.00 48.09 98 TYR A C 1
ATOM 789 O O . TYR A 1 102 ? -49.757 86.969 -11.675 1.00 44.15 98 TYR A O 1
ATOM 798 N N . ALA A 1 103 ? -49.509 84.738 -11.720 1.00 47.24 99 ALA A N 1
ATOM 799 C CA . ALA A 1 103 ? -50.514 84.511 -12.754 1.00 47.09 99 ALA A CA 1
ATOM 800 C C . ALA A 1 103 ? -51.824 85.289 -12.556 1.00 44.72 99 ALA A C 1
ATOM 801 O O . ALA A 1 103 ? -52.431 85.757 -13.519 1.00 42.37 99 ALA A O 1
ATOM 803 N N . GLY A 1 104 ? -52.253 85.428 -11.307 1.00 44.78 100 GLY A N 1
ATOM 804 C CA . GLY A 1 104 ? -53.502 86.112 -11.035 1.00 49.77 100 GLY A CA 1
ATOM 805 C C . GLY A 1 104 ? -53.458 87.542 -10.528 1.00 55.72 100 GLY A C 1
ATOM 806 O O . GLY A 1 104 ? -54.447 88.021 -9.967 1.00 54.31 100 GLY A O 1
ATOM 807 N N . ILE A 1 105 ? -52.338 88.236 -10.708 1.00 55.11 101 ILE A N 1
ATOM 808 C CA . ILE A 1 105 ? -52.270 89.614 -10.247 1.00 62.09 101 ILE A CA 1
ATOM 809 C C . ILE A 1 105 ? -53.105 90.465 -11.194 1.00 65.64 101 ILE A C 1
ATOM 810 O O . ILE A 1 105 ? -53.096 90.243 -12.403 1.00 64.74 101 ILE A O 1
ATOM 815 N N . SER A 1 106 ? -53.838 91.426 -10.643 1.00 74.61 102 SER A N 1
ATOM 816 C CA . SER A 1 106 ? -54.678 92.297 -11.459 1.00 79.66 102 SER A CA 1
ATOM 817 C C . SER A 1 106 ? -54.375 93.772 -11.207 1.00 81.70 102 SER A C 1
ATOM 818 O O . SER A 1 106 ? -53.527 94.112 -10.382 1.00 80.21 102 SER A O 1
ATOM 821 N N . GLU A 1 107 ? -55.073 94.641 -11.930 1.00 86.90 103 GLU A N 1
ATOM 822 C CA . GLU A 1 107 ? -54.903 96.085 -11.792 1.00 88.45 103 GLU A CA 1
ATOM 823 C C . GLU A 1 107 ? -55.399 96.574 -10.434 1.00 85.61 103 GLU A C 1
ATOM 824 O O . GLU A 1 107 ? -54.734 97.362 -9.763 1.00 85.37 103 GLU A O 1
ATOM 830 N N . LEU A 1 108 ? -56.571 96.096 -10.036 1.00 83.77 104 LEU A N 1
ATOM 831 C CA . LEU A 1 108 ? -57.167 96.491 -8.770 1.00 86.21 104 LEU A CA 1
ATOM 832 C C . LEU A 1 108 ? -56.685 95.615 -7.619 1.00 86.33 104 LEU A C 1
ATOM 833 O O . LEU A 1 108 ? -57.382 95.448 -6.618 1.00 87.36 104 LEU A O 1
ATOM 838 N N . ASN A 1 109 ? -55.483 95.068 -7.774 1.00 86.56 105 ASN A N 1
ATOM 839 C CA . ASN A 1 109 ? -54.864 94.201 -6.774 1.00 83.79 105 ASN A CA 1
ATOM 840 C C . ASN A 1 109 ? -53.507 93.767 -7.313 1.00 80.58 105 ASN A C 1
ATOM 841 O O . ASN A 1 109 ? -53.350 92.641 -7.781 1.00 79.84 105 ASN A O 1
ATOM 846 N N . GLN A 1 110 ? -52.531 94.668 -7.242 1.00 75.67 106 GLN A N 1
ATOM 847 C CA . GLN A 1 110 ? -51.194 94.388 -7.753 1.00 68.12 106 GLN A CA 1
ATOM 848 C C . GLN A 1 110 ? -50.148 94.168 -6.661 1.00 62.18 106 GLN A C 1
ATOM 849 O O . GLN A 1 110 ? -50.354 94.522 -5.502 1.00 54.94 106 GLN A O 1
ATOM 855 N N . PRO A 1 111 ? -49.002 93.574 -7.030 1.00 58.85 107 PRO A N 1
ATOM 856 C CA . PRO A 1 111 ? -47.906 93.291 -6.097 1.00 59.65 107 PRO A CA 1
ATOM 857 C C . PRO A 1 111 ? -47.305 94.526 -5.434 1.00 57.04 107 PRO A C 1
ATOM 858 O O . PRO A 1 111 ? -46.945 95.495 -6.104 1.00 54.25 107 PRO A O 1
ATOM 862 N N . ALA A 1 112 ? -47.194 94.461 -4.109 1.00 51.95 108 ALA A N 1
ATOM 863 C CA . ALA A 1 112 ? -46.656 95.547 -3.294 1.00 51.67 108 ALA A CA 1
ATOM 864 C C . ALA A 1 112 ? -45.394 96.251 -3.827 1.00 48.99 108 ALA A C 1
ATOM 865 O O . ALA A 1 112 ? -45.274 97.472 -3.730 1.00 46.81 108 ALA A O 1
ATOM 867 N N . GLU A 1 113 ? -44.458 95.497 -4.389 1.00 45.03 109 GLU A N 1
ATOM 868 C CA . GLU A 1 113 ? -43.234 96.105 -4.893 1.00 47.80 109 GLU A CA 1
ATOM 869 C C . GLU A 1 113 ? -43.437 97.110 -6.028 1.00 48.73 109 GLU A C 1
ATOM 870 O O . GLU A 1 113 ? -42.467 97.687 -6.523 1.00 51.50 109 GLU A O 1
ATOM 876 N N . LEU A 1 114 ? -44.684 97.324 -6.435 1.00 48.91 110 LEU A N 1
ATOM 877 C CA . LEU A 1 114 ? -44.974 98.248 -7.526 1.00 50.83 110 LEU A CA 1
ATOM 878 C C . LEU A 1 114 ? -45.568 99.574 -7.072 1.00 49.58 110 LEU A C 1
ATOM 879 O O . LEU A 1 114 ? -45.529 100.562 -7.806 1.00 49.61 110 LEU A O 1
ATOM 884 N N . LEU A 1 115 ? -46.112 99.596 -5.863 1.00 47.31 111 LEU A N 1
ATOM 885 C CA . LEU A 1 115 ? -46.691 100.816 -5.324 1.00 53.75 111 LEU A CA 1
ATOM 886 C C . LEU A 1 115 ? -45.541 101.728 -4.897 1.00 55.36 111 LEU A C 1
ATOM 887 O O . LEU A 1 115 ? -44.644 101.302 -4.167 1.00 56.13 111 LEU A O 1
ATOM 892 N N . PRO A 1 116 ? -45.549 102.994 -5.354 1.00 59.21 112 PRO A N 1
ATOM 893 C CA . PRO A 1 116 ? -44.504 103.975 -5.025 1.00 56.61 112 PRO A CA 1
ATOM 894 C C . PRO A 1 116 ? -44.229 104.087 -3.528 1.00 52.40 112 PRO A C 1
ATOM 895 O O . PRO A 1 116 ? -43.174 104.565 -3.112 1.00 41.12 112 PRO A O 1
ATOM 899 N N . GLN A 1 117 ? -45.194 103.640 -2.734 1.00 54.42 113 GLN A N 1
ATOM 900 C CA . GLN A 1 117 ? -45.113 103.675 -1.277 1.00 58.24 113 GLN A CA 1
ATOM 901 C C . GLN A 1 117 ? -44.148 102.605 -0.761 1.00 55.60 113 GLN A C 1
ATOM 902 O O . GLN A 1 117 ? -43.556 102.739 0.313 1.00 52.18 113 GLN A O 1
ATOM 908 N N . PHE A 1 118 ? -44.002 101.537 -1.535 1.00 51.52 114 PHE A N 1
ATOM 909 C CA . PHE A 1 118 ? -43.134 100.440 -1.159 1.00 47.70 114 PHE A CA 1
ATOM 910 C C . PHE A 1 118 ? -41.835 100.412 -1.940 1.00 43.72 114 PHE A C 1
ATOM 911 O O . PHE A 1 118 ? -41.275 99.340 -2.202 1.00 37.49 114 PHE A O 1
ATOM 919 N N . SER A 1 119 ? -41.384 101.595 -2.354 1.00 36.68 115 SER A N 1
ATOM 920 C CA . SER A 1 119 ? -40.095 101.706 -3.017 1.00 40.06 115 SER A CA 1
ATOM 921 C C . SER A 1 119 ? -39.365 101.430 -1.716 1.00 45.90 115 SER A C 1
ATOM 922 O O . SER A 1 119 ? -39.792 101.934 -0.674 1.00 55.08 115 SER A O 1
ATOM 925 N N . SER A 1 120 ? -38.298 100.649 -1.726 1.00 39.81 116 SER A N 1
ATOM 926 C CA . SER A 1 120 ? -37.667 100.329 -0.445 1.00 45.96 116 SER A CA 1
ATOM 927 C C . SER A 1 120 ? -38.650 99.357 0.231 1.00 39.63 116 SER A C 1
ATOM 928 O O . SER A 1 120 ? -39.657 99.764 0.815 1.00 37.50 116 SER A O 1
ATOM 931 N N . ILE A 1 121 ? -38.372 98.061 0.111 1.00 39.16 117 ILE A N 1
ATOM 932 C CA . ILE A 1 121 ? -39.227 97.029 0.690 1.00 32.97 117 ILE A CA 1
ATOM 933 C C . ILE A 1 121 ? -38.352 95.849 1.109 1.00 35.23 117 ILE A C 1
ATOM 934 O O . ILE A 1 121 ? -37.236 95.693 0.606 1.00 35.47 117 ILE A O 1
ATOM 939 N N . GLU A 1 122 ? -38.844 95.027 2.030 1.00 34.61 118 GLU A N 1
ATOM 940 C CA . GLU A 1 122 ? -38.070 93.877 2.512 1.00 39.02 118 GLU A CA 1
ATOM 941 C C . GLU A 1 122 ? -38.695 92.521 2.208 1.00 36.09 118 GLU A C 1
ATOM 942 O O . GLU A 1 122 ? -39.888 92.307 2.410 1.00 37.45 118 GLU A O 1
ATOM 948 N N . TYR A 1 123 ? -37.872 91.603 1.724 1.00 33.96 119 TYR A N 1
ATOM 949 C CA . TYR A 1 123 ? -38.341 90.263 1.418 1.00 34.44 119 TYR A CA 1
ATOM 950 C C . TYR A 1 123 ? -37.700 89.266 2.372 1.00 35.58 119 TYR A C 1
ATOM 951 O O . TYR A 1 123 ? -36.600 89.492 2.879 1.00 32.37 119 TYR A O 1
ATOM 960 N N . VAL A 1 124 ? -38.399 88.165 2.616 1.00 33.41 120 VAL A N 1
ATOM 961 C CA . VAL A 1 124 ? -37.881 87.113 3.466 1.00 39.18 120 VAL A CA 1
ATOM 962 C C . VAL A 1 124 ? -37.711 85.945 2.524 1.00 40.20 120 VAL A C 1
ATOM 963 O O . VAL A 1 124 ? -38.612 85.639 1.744 1.00 42.80 120 VAL A O 1
ATOM 967 N N . VAL A 1 125 ? -36.554 85.304 2.580 1.00 44.59 121 VAL A N 1
ATOM 968 C CA . VAL A 1 125 ? -36.286 84.159 1.724 1.00 50.57 121 VAL A CA 1
ATOM 969 C C . VAL A 1 125 ? -36.178 82.924 2.598 1.00 54.77 121 VAL A C 1
ATOM 970 O O . VAL A 1 125 ? -35.213 82.760 3.337 1.00 50.27 121 VAL A O 1
ATOM 974 N N . LEU A 1 126 ? -37.193 82.068 2.517 1.00 63.75 122 LEU A N 1
ATOM 975 C CA . LEU A 1 126 ? -37.244 80.840 3.305 1.00 71.05 122 LEU A CA 1
ATOM 976 C C . LEU A 1 126 ? -37.150 79.592 2.432 1.00 75.23 122 LEU A C 1
ATOM 977 O O . LEU A 1 126 ? -38.075 79.283 1.674 1.00 81.16 122 LEU A O 1
ATOM 982 N N . ARG A 1 127 ? -36.037 78.874 2.541 1.00 78.75 123 ARG A N 1
ATOM 983 C CA . ARG A 1 127 ? -35.851 77.657 1.761 1.00 83.39 123 ARG A CA 1
ATOM 984 C C . ARG A 1 127 ? -34.900 76.679 2.436 1.00 78.69 123 ARG A C 1
ATOM 985 O O . ARG A 1 127 ? -35.069 75.470 2.323 1.00 81.11 123 ARG A O 1
ATOM 993 N N . GLY A 1 128 ? -33.898 77.199 3.133 1.00 76.83 124 GLY A N 1
ATOM 994 C CA . GLY A 1 128 ? -32.950 76.327 3.800 1.00 75.57 124 GLY A CA 1
ATOM 995 C C . GLY A 1 128 ? -32.900 76.557 5.295 1.00 73.42 124 GLY A C 1
ATOM 996 O O . GLY A 1 128 ? -33.079 77.688 5.745 1.00 73.67 124 GLY A O 1
ATOM 997 N N . PRO A 1 129 ? -32.663 75.505 6.099 1.00 71.43 125 PRO A N 1
ATOM 998 C CA . PRO A 1 129 ? -32.606 75.702 7.549 1.00 66.07 125 PRO A CA 1
ATOM 999 C C . PRO A 1 129 ? -31.699 76.879 7.907 1.00 60.60 125 PRO A C 1
ATOM 1000 O O . PRO A 1 129 ? -30.652 77.096 7.286 1.00 59.99 125 PRO A O 1
ATOM 1004 N N . GLN A 1 130 ? -32.114 77.639 8.909 1.00 48.42 126 GLN A N 1
ATOM 1005 C CA . GLN A 1 130 ? -31.374 78.812 9.333 1.00 50.20 126 GLN A CA 1
ATOM 1006 C C . GLN A 1 130 ? -30.241 78.479 10.288 1.00 45.03 126 GLN A C 1
ATOM 1007 O O . GLN A 1 130 ? -30.371 77.612 11.144 1.00 46.34 126 GLN A O 1
ATOM 1013 N N . MET A 1 131 ? -29.126 79.175 10.135 1.00 44.02 127 MET A N 1
ATOM 1014 C CA . MET A 1 131 ? -27.977 78.961 11.004 1.00 45.35 127 MET A CA 1
ATOM 1015 C C . MET A 1 131 ? -28.161 79.751 12.294 1.00 43.60 127 MET A C 1
ATOM 1016 O O . MET A 1 131 ? -28.687 80.870 12.285 1.00 44.71 127 MET A O 1
ATOM 1021 N N . PRO A 1 132 ? -27.749 79.173 13.429 1.00 40.28 128 PRO A N 1
ATOM 1022 C CA . PRO A 1 132 ? -27.901 79.909 14.689 1.00 36.94 128 PRO A CA 1
ATOM 1023 C C . PRO A 1 132 ? -26.872 81.037 14.771 1.00 33.54 128 PRO A C 1
ATOM 1024 O O . PRO A 1 132 ? -25.852 81.006 14.080 1.00 31.64 128 PRO A O 1
ATOM 1028 N N . LEU A 1 133 ? -27.151 82.047 15.586 1.00 30.14 129 LEU A N 1
ATOM 1029 C CA . LEU A 1 133 ? -26.200 83.139 15.760 1.00 30.15 129 LEU A CA 1
ATOM 1030 C C . LEU A 1 133 ? -25.045 82.584 16.577 1.00 28.14 129 LEU A C 1
ATOM 1031 O O . LEU A 1 133 ? -25.188 81.572 17.262 1.00 25.03 129 LEU A O 1
ATOM 1036 N N . ILE A 1 134 ? -23.901 83.246 16.506 1.00 35.45 130 ILE A N 1
ATOM 1037 C CA . ILE A 1 134 ? -22.739 82.803 17.258 1.00 29.63 130 ILE A CA 1
ATOM 1038 C C . ILE A 1 134 ? -22.127 83.974 18.018 1.00 28.86 130 ILE A C 1
ATOM 1039 O O . ILE A 1 134 ? -21.915 85.044 17.451 1.00 32.32 130 ILE A O 1
ATOM 1044 N N . PHE A 1 135 ? -21.868 83.769 19.308 1.00 24.73 131 PHE A N 1
ATOM 1045 C CA . PHE A 1 135 ? -21.278 84.802 20.145 1.00 26.48 131 PHE A CA 1
ATOM 1046 C C . PHE A 1 135 ? -20.053 84.262 20.890 1.00 25.36 131 PHE A C 1
ATOM 1047 O O . PHE A 1 135 ? -20.171 83.392 21.741 1.00 26.65 131 PHE A O 1
ATOM 1055 N N . LEU A 1 136 ? -18.879 84.791 20.564 1.00 25.24 132 LEU A N 1
ATOM 1056 C CA . LEU A 1 136 ? -17.645 84.363 21.200 1.00 21.63 132 LEU A CA 1
ATOM 1057 C C . LEU A 1 136 ? -17.106 85.483 22.083 1.00 24.72 132 LEU A C 1
ATOM 1058 O O . LEU A 1 136 ? -16.767 86.552 21.584 1.00 24.63 132 LEU A O 1
ATOM 1063 N N . TYR A 1 137 ? -17.069 85.258 23.395 1.00 21.31 133 TYR A N 1
ATOM 1064 C CA . TYR A 1 137 ? -16.539 86.262 24.319 1.00 23.48 133 TYR A CA 1
ATOM 1065 C C . TYR A 1 137 ? -15.034 86.049 24.448 1.00 26.73 133 TYR A C 1
ATOM 1066 O O . TYR A 1 137 ? -14.583 84.927 24.690 1.00 25.30 133 TYR A O 1
ATOM 1075 N N . VAL A 1 138 ? -14.271 87.126 24.284 1.00 24.30 134 VAL A N 1
ATOM 1076 C CA . VAL A 1 138 ? -12.812 87.088 24.371 1.00 23.62 134 VAL A CA 1
ATOM 1077 C C . VAL A 1 138 ? -12.479 88.087 25.479 1.00 23.59 134 VAL A C 1
ATOM 1078 O O . VAL A 1 138 ? -12.575 89.304 25.300 1.00 20.08 134 VAL A O 1
ATOM 1082 N N . VAL A 1 139 ? -12.074 87.552 26.626 1.00 25.43 135 VAL A N 1
ATOM 1083 C CA . VAL A 1 139 ? -11.836 88.370 27.805 1.00 23.73 135 VAL A CA 1
ATOM 1084 C C . VAL A 1 139 ? -10.445 88.500 28.399 1.00 25.80 135 VAL A C 1
ATOM 1085 O O . VAL A 1 139 ? -9.791 87.510 28.701 1.00 23.81 135 VAL A O 1
ATOM 1089 N N . ASP A 1 140 ? -10.032 89.748 28.593 1.00 28.48 136 ASP A N 1
ATOM 1090 C CA . ASP A 1 140 ? -8.762 90.085 29.223 1.00 24.64 136 ASP A CA 1
ATOM 1091 C C . ASP A 1 140 ? -8.955 89.884 30.729 1.00 29.15 136 ASP A C 1
ATOM 1092 O O . ASP A 1 140 ? -10.007 90.218 31.278 1.00 29.50 136 ASP A O 1
ATOM 1097 N N . THR A 1 141 ? -7.954 89.325 31.397 1.00 23.73 137 THR A N 1
ATOM 1098 C CA . THR A 1 141 ? -8.035 89.121 32.835 1.00 24.40 137 THR A CA 1
ATOM 1099 C C . THR A 1 141 ? -6.943 89.920 33.544 1.00 30.18 137 THR A C 1
ATOM 1100 O O . THR A 1 141 ? -6.738 89.771 34.746 1.00 27.13 137 THR A O 1
ATOM 1104 N N . CYS A 1 142 ? -6.244 90.769 32.788 1.00 31.95 138 CYS A N 1
ATOM 1105 C CA . CYS A 1 142 ? -5.188 91.617 33.339 1.00 32.13 138 CYS A CA 1
ATOM 1106 C C . CYS A 1 142 ? -5.782 92.946 33.736 1.00 32.35 138 CYS A C 1
ATOM 1107 O O . CYS A 1 142 ? -5.591 93.938 33.040 1.00 39.99 138 CYS A O 1
ATOM 1110 N N . MET A 1 143 ? -6.502 92.972 34.849 1.00 36.43 139 MET A N 1
ATOM 1111 C CA . MET A 1 143 ? -7.121 94.207 35.314 1.00 37.18 139 MET A CA 1
ATOM 1112 C C . MET A 1 143 ? -7.498 94.084 36.781 1.00 34.29 139 MET A C 1
ATOM 1113 O O . MET A 1 143 ? -7.598 92.979 37.308 1.00 30.32 139 MET A O 1
ATOM 1118 N N . GLU A 1 144 ? -7.705 95.227 37.425 1.00 28.81 140 GLU A N 1
ATOM 1119 C CA . GLU A 1 144 ? -8.087 95.274 38.827 1.00 36.48 140 GLU A CA 1
ATOM 1120 C C . GLU A 1 144 ? -9.369 94.493 39.099 1.00 33.49 140 GLU A C 1
ATOM 1121 O O . GLU A 1 144 ? -10.244 94.397 38.241 1.00 31.42 140 GLU A O 1
ATOM 1127 N N . ASP A 1 145 ? -9.472 93.949 40.306 1.00 33.56 141 ASP A N 1
ATOM 1128 C CA . ASP A 1 145 ? -10.635 93.170 40.710 1.00 41.41 141 ASP A CA 1
ATOM 1129 C C . ASP A 1 145 ? -11.986 93.853 40.523 1.00 37.40 141 ASP A C 1
ATOM 1130 O O . ASP A 1 145 ? -12.924 93.240 40.028 1.00 37.12 141 ASP A O 1
ATOM 1135 N N . GLU A 1 146 ? -12.095 95.112 40.919 1.00 36.42 142 GLU A N 1
ATOM 1136 C CA . GLU A 1 146 ? -13.369 95.801 40.779 1.00 43.41 142 GLU A CA 1
ATOM 1137 C C . GLU A 1 146 ? -13.787 95.897 39.332 1.00 35.03 142 GLU A C 1
ATOM 1138 O O . GLU A 1 146 ? -14.973 95.821 39.018 1.00 42.60 142 GLU A O 1
ATOM 1144 N N . ASP A 1 147 ? -12.814 96.050 38.446 1.00 33.59 143 ASP A N 1
ATOM 1145 C CA . ASP A 1 147 ? -13.114 96.156 37.030 1.00 34.03 143 ASP A CA 1
ATOM 1146 C C . ASP A 1 147 ? -13.490 94.796 36.465 1.00 35.67 143 ASP A C 1
ATOM 1147 O O . ASP A 1 147 ? -14.425 94.683 35.666 1.00 25.80 143 ASP A O 1
ATOM 1152 N N . LEU A 1 148 ? -12.775 93.762 36.898 1.00 27.44 144 LEU A N 1
ATOM 1153 C CA . LEU A 1 148 ? -13.038 92.413 36.423 1.00 31.98 144 LEU A CA 1
ATOM 1154 C C . LEU A 1 148 ? -14.389 91.886 36.909 1.00 28.86 144 LEU A C 1
ATOM 1155 O O . LEU A 1 148 ? -15.134 91.262 36.152 1.00 28.33 144 LEU A O 1
ATOM 1160 N N . GLN A 1 149 ? -14.698 92.136 38.175 1.00 29.27 145 GLN A N 1
ATOM 1161 C CA . GLN A 1 149 ? -15.955 91.685 38.754 1.00 29.15 145 GLN A CA 1
ATOM 1162 C C . GLN A 1 149 ? -17.105 92.358 37.998 1.00 30.94 145 GLN A C 1
ATOM 1163 O O . GLN A 1 149 ? -18.077 91.702 37.597 1.00 27.59 145 GLN A O 1
ATOM 1169 N N . ALA A 1 150 ? -16.979 93.668 37.795 1.00 26.85 146 ALA A N 1
ATOM 1170 C CA . ALA A 1 150 ? -17.996 94.427 37.074 1.00 31.28 146 ALA A CA 1
ATOM 1171 C C . ALA A 1 150 ? -18.149 93.856 35.666 1.00 29.52 146 ALA A C 1
ATOM 1172 O O . ALA A 1 150 ? -19.256 93.689 35.165 1.00 29.01 146 ALA A O 1
ATOM 1174 N N . LEU A 1 151 ? -17.021 93.537 35.039 1.00 33.13 147 LEU A N 1
ATOM 1175 C CA . LEU A 1 151 ? -17.027 92.977 33.692 1.00 27.16 147 LEU A CA 1
ATOM 1176 C C . LEU A 1 151 ? -17.709 91.603 33.663 1.00 23.90 147 LEU A C 1
ATOM 1177 O O . LEU A 1 151 ? -18.512 91.317 32.774 1.00 21.54 147 LEU A O 1
ATOM 1182 N N . LYS A 1 152 ? -17.381 90.760 34.634 1.00 21.22 148 LYS A N 1
ATOM 1183 C CA . LYS A 1 152 ? -17.965 89.425 34.723 1.00 26.28 148 LYS A CA 1
ATOM 1184 C C . LYS A 1 152 ? -19.485 89.519 34.817 1.00 29.88 148 LYS A C 1
ATOM 1185 O O . LYS A 1 152 ? -20.207 88.705 34.235 1.00 25.80 148 LYS A O 1
ATOM 1191 N N . GLU A 1 153 ? -19.961 90.519 35.557 1.00 32.76 149 GLU A N 1
ATOM 1192 C CA . GLU A 1 153 ? -21.396 90.713 35.748 1.00 32.99 149 GLU A CA 1
ATOM 1193 C C . GLU A 1 153 ? -22.093 91.141 34.477 1.00 24.86 149 GLU A C 1
ATOM 1194 O O . GLU A 1 153 ? -23.189 90.678 34.189 1.00 27.52 149 GLU A O 1
ATOM 1200 N N . SER A 1 154 ? -21.451 92.020 33.718 1.00 27.86 150 SER A N 1
ATOM 1201 C CA . SER A 1 154 ? -22.018 92.501 32.460 1.00 27.71 150 SER A CA 1
ATOM 1202 C C . SER A 1 154 ? -22.110 91.368 31.449 1.00 29.46 150 SER A C 1
ATOM 1203 O O . SER A 1 154 ? -23.034 91.325 30.627 1.00 29.22 150 SER A O 1
ATOM 1206 N N . MET A 1 155 ? -21.147 90.454 31.507 1.00 25.71 151 MET A N 1
ATOM 1207 C CA . MET A 1 155 ? -21.129 89.330 30.585 1.00 25.19 151 MET A CA 1
ATOM 1208 C C . MET A 1 155 ? -22.214 88.331 30.934 1.00 16.48 151 MET A C 1
ATOM 1209 O O . MET A 1 155 ? -22.897 87.809 30.053 1.00 24.64 151 MET A O 1
ATOM 1214 N N . GLN A 1 156 ? -22.366 88.058 32.224 1.00 21.29 152 GLN A N 1
ATOM 1215 C CA . GLN A 1 156 ? -23.399 87.132 32.683 1.00 25.45 152 GLN A CA 1
ATOM 1216 C C . GLN A 1 156 ? -24.753 87.697 32.270 1.00 20.63 152 GLN A C 1
ATOM 1217 O O . GLN A 1 156 ? -25.600 86.974 31.767 1.00 27.55 152 GLN A O 1
ATOM 1223 N N . MET A 1 157 ? -24.940 88.999 32.453 1.00 21.30 153 MET A N 1
ATOM 1224 C CA . MET A 1 157 ? -26.191 89.638 32.070 1.00 26.91 153 MET A CA 1
ATOM 1225 C C . MET A 1 157 ? -26.489 89.444 30.580 1.00 28.47 153 MET A C 1
ATOM 1226 O O . MET A 1 157 ? -27.583 89.014 30.216 1.00 32.82 153 MET A O 1
ATOM 1231 N N . SER A 1 158 ? -25.518 89.752 29.719 1.00 26.66 154 SER A N 1
ATOM 1232 C CA . SER A 1 158 ? -25.713 89.606 28.278 1.00 29.09 154 SER A CA 1
ATOM 1233 C C . SER A 1 158 ? -26.087 88.176 27.894 1.00 30.81 154 SER A C 1
ATOM 1234 O O . SER A 1 158 ? -26.794 87.952 26.909 1.00 29.05 154 SER A O 1
ATOM 1237 N N . LEU A 1 159 ? -25.612 87.214 28.679 1.00 31.34 155 LEU A N 1
ATOM 1238 C CA . LEU A 1 159 ? -25.890 85.805 28.425 1.00 32.71 155 LEU A CA 1
ATOM 1239 C C . LEU A 1 159 ? -27.361 85.494 28.669 1.00 29.31 155 LEU A C 1
ATOM 1240 O O . LEU A 1 159 ? -27.919 84.583 28.068 1.00 31.91 155 LEU A O 1
ATOM 1245 N N . SER A 1 160 ? -27.995 86.259 29.544 1.00 30.87 156 SER A N 1
ATOM 1246 C CA . SER A 1 160 ? -29.401 86.020 29.843 1.00 39.48 156 SER A CA 1
ATOM 1247 C C . SER A 1 160 ? -30.298 86.582 28.745 1.00 33.45 156 SER A C 1
ATOM 1248 O O . SER A 1 160 ? -31.504 86.375 28.760 1.00 34.00 156 SER A O 1
ATOM 1251 N N . LEU A 1 161 ? -29.703 87.290 27.795 1.00 30.71 157 LEU A N 1
ATOM 1252 C CA . LEU A 1 161 ? -30.467 87.887 26.709 1.00 30.76 157 LEU A CA 1
ATOM 1253 C C . LEU A 1 161 ? -30.353 87.156 25.380 1.00 28.31 157 LEU A C 1
ATOM 1254 O O . LEU A 1 161 ? -31.193 87.336 24.506 1.00 37.50 157 LEU A O 1
ATOM 1259 N N . LEU A 1 162 ? -29.321 86.329 25.233 1.00 32.57 158 LEU A N 1
ATOM 1260 C CA . LEU A 1 162 ? -29.099 85.603 23.984 1.00 28.83 158 LEU A CA 1
ATOM 1261 C C . LEU A 1 162 ? -30.216 84.611 23.688 1.00 35.58 158 LEU A C 1
ATOM 1262 O O . LEU A 1 162 ? -30.883 84.112 24.601 1.00 32.45 158 LEU A O 1
ATOM 1267 N N . PRO A 1 163 ? -30.453 84.333 22.395 1.00 34.26 159 PRO A N 1
ATOM 1268 C CA . PRO A 1 163 ? -31.493 83.397 21.964 1.00 33.73 159 PRO A CA 1
ATOM 1269 C C . PRO A 1 163 ? -31.110 81.972 22.358 1.00 36.70 159 PRO A C 1
ATOM 1270 O O . PRO A 1 163 ? -29.933 81.608 22.309 1.00 31.21 159 PRO A O 1
ATOM 1274 N N . PRO A 1 164 ? -32.104 81.149 22.745 1.00 37.49 160 PRO A N 1
ATOM 1275 C CA . PRO A 1 164 ? -31.894 79.754 23.152 1.00 34.23 160 PRO A CA 1
ATOM 1276 C C . PRO A 1 164 ? -30.970 78.980 22.214 1.00 32.05 160 PRO A C 1
ATOM 1277 O O . PRO A 1 164 ? -30.128 78.192 22.659 1.00 34.13 160 PRO A O 1
ATOM 1281 N N . THR A 1 165 ? -31.149 79.208 20.917 1.00 33.07 161 THR A N 1
ATOM 1282 C CA . THR A 1 165 ? -30.378 78.527 19.881 1.00 33.32 161 THR A CA 1
ATOM 1283 C C . THR A 1 165 ? -29.004 79.096 19.582 1.00 29.66 161 THR A C 1
ATOM 1284 O O . THR A 1 165 ? -28.201 78.437 18.935 1.00 37.77 161 THR A O 1
ATOM 1288 N N . ALA A 1 166 ? -28.729 80.313 20.028 1.00 27.29 162 ALA A N 1
ATOM 1289 C CA . ALA A 1 166 ? -27.424 80.906 19.761 1.00 25.67 162 ALA A CA 1
ATOM 1290 C C . ALA A 1 166 ? -26.310 80.052 20.367 1.00 29.09 162 ALA A C 1
ATOM 1291 O O . ALA A 1 166 ? -26.498 79.401 21.402 1.00 22.84 162 ALA A O 1
ATOM 1293 N N . LEU A 1 167 ? -25.158 80.041 19.701 1.00 28.20 163 LEU A N 1
ATOM 1294 C CA . LEU A 1 167 ? -24.008 79.292 20.177 1.00 27.94 163 LEU A CA 1
ATOM 1295 C C . LEU A 1 167 ? -23.096 80.304 20.838 1.00 29.58 163 LEU A C 1
ATOM 1296 O O . LEU A 1 167 ? -22.992 81.440 20.381 1.00 24.50 163 LEU A O 1
ATOM 1301 N N . VAL A 1 168 ? -22.456 79.897 21.927 1.00 30.48 164 VAL A N 1
ATOM 1302 C CA . VAL A 1 168 ? -21.549 80.772 22.648 1.00 27.39 164 VAL A CA 1
ATOM 1303 C C . VAL A 1 168 ? -20.267 80.035 22.949 1.00 32.89 164 VAL A C 1
ATOM 1304 O O . VAL A 1 168 ? -20.265 78.818 23.132 1.00 31.95 164 VAL A O 1
ATOM 1308 N N . GLY A 1 169 ? -19.178 80.793 22.980 1.00 29.17 165 GLY A N 1
ATOM 1309 C CA . GLY A 1 169 ? -17.873 80.241 23.271 1.00 23.90 165 GLY A CA 1
ATOM 1310 C C . GLY A 1 169 ? -17.156 81.253 24.134 1.00 20.43 165 GLY A C 1
ATOM 1311 O O . GLY A 1 169 ? -17.499 82.430 24.137 1.00 26.15 165 GLY A O 1
ATOM 1312 N N . LEU A 1 170 ? -16.169 80.804 24.887 1.00 23.11 166 LEU A N 1
ATOM 1313 C CA . LEU A 1 170 ? -15.433 81.708 25.743 1.00 19.31 166 LEU A CA 1
ATOM 1314 C C . LEU A 1 170 ? -13.938 81.500 25.607 1.00 21.60 166 LEU A C 1
ATOM 1315 O O . LEU A 1 170 ? -13.452 80.368 25.586 1.00 18.35 166 LEU A O 1
ATOM 1320 N N . ILE A 1 171 ? -13.225 82.612 25.496 1.00 25.30 167 ILE A N 1
ATOM 1321 C CA . ILE A 1 171 ? -11.775 82.606 25.428 1.00 24.30 167 ILE A CA 1
ATOM 1322 C C . ILE A 1 171 ? -11.315 83.680 26.397 1.00 25.41 167 ILE A C 1
ATOM 1323 O O . ILE A 1 171 ? -11.804 84.809 26.360 1.00 27.58 167 ILE A O 1
ATOM 1328 N N . THR A 1 172 ? -10.396 83.318 27.284 1.00 27.17 168 THR A N 1
ATOM 1329 C CA . THR A 1 172 ? -9.852 84.262 28.250 1.00 26.51 168 THR A CA 1
ATOM 1330 C C . THR A 1 172 ? -8.356 84.367 28.022 1.00 32.55 168 THR A C 1
ATOM 1331 O O . THR A 1 172 ? -7.732 83.457 27.463 1.00 32.94 168 THR A O 1
ATOM 1335 N N . PHE A 1 173 ? -7.765 85.476 28.444 1.00 31.20 169 PHE A N 1
ATOM 1336 C CA . PHE A 1 173 ? -6.341 85.619 28.249 1.00 30.20 169 PHE A CA 1
ATOM 1337 C C . PHE A 1 173 ? -5.680 86.607 29.181 1.00 35.98 169 PHE A C 1
ATOM 1338 O O . PHE A 1 173 ? -6.333 87.410 29.852 1.00 28.77 169 PHE A O 1
ATOM 1346 N N . GLY A 1 174 ? -4.358 86.512 29.195 1.00 37.13 170 GLY A N 1
ATOM 1347 C CA . GLY A 1 174 ? -3.497 87.365 29.989 1.00 36.05 170 GLY A CA 1
ATOM 1348 C C . GLY A 1 174 ? -2.148 87.101 29.358 1.00 34.74 170 GLY A C 1
ATOM 1349 O O . GLY A 1 174 ? -1.864 87.570 28.261 1.00 30.32 170 GLY A O 1
ATOM 1350 N N . ARG A 1 175 ? -1.327 86.311 30.033 1.00 37.43 171 ARG A N 1
ATOM 1351 C CA . ARG A 1 175 ? -0.028 85.962 29.494 1.00 37.67 171 ARG A CA 1
ATOM 1352 C C . ARG A 1 175 ? -0.251 84.815 28.499 1.00 34.77 171 ARG A C 1
ATOM 1353 O O . ARG A 1 175 ? 0.350 84.787 27.428 1.00 36.27 171 ARG A O 1
ATOM 1361 N N . MET A 1 176 ? -1.134 83.885 28.859 1.00 31.88 172 MET A N 1
ATOM 1362 C CA . MET A 1 176 ? -1.481 82.754 27.997 1.00 31.60 172 MET A CA 1
ATOM 1363 C C . MET A 1 176 ? -2.904 82.990 27.486 1.00 35.51 172 MET A C 1
ATOM 1364 O O . MET A 1 176 ? -3.656 83.778 28.062 1.00 24.40 172 MET A O 1
ATOM 1369 N N . VAL A 1 177 ? -3.272 82.288 26.420 1.00 33.60 173 VAL A N 1
ATOM 1370 C CA . VAL A 1 177 ? -4.612 82.378 25.867 1.00 29.83 173 VAL A CA 1
ATOM 1371 C C . VAL A 1 177 ? -5.314 81.045 26.153 1.00 36.93 173 VAL A C 1
ATOM 1372 O O . VAL A 1 177 ? -4.770 79.978 25.851 1.00 33.93 173 VAL A O 1
ATOM 1376 N N . GLN A 1 178 ? -6.505 81.106 26.751 1.00 30.74 174 GLN A N 1
ATOM 1377 C CA . GLN A 1 178 ? -7.278 79.902 27.053 1.00 27.53 174 GLN A CA 1
ATOM 1378 C C . GLN A 1 178 ? -8.592 79.822 26.270 1.00 24.22 174 GLN A C 1
ATOM 1379 O O . GLN A 1 178 ? -9.408 80.738 26.315 1.00 25.81 174 GLN A O 1
ATOM 1385 N N . VAL A 1 179 ? -8.779 78.719 25.553 1.00 26.83 175 VAL A N 1
ATOM 1386 C CA . VAL A 1 179 ? -10.004 78.473 24.796 1.00 27.56 175 VAL A CA 1
ATOM 1387 C C . VAL A 1 179 ? -10.764 77.444 25.641 1.00 30.89 175 VAL A C 1
ATOM 1388 O O . VAL A 1 179 ? -10.381 76.272 25.708 1.00 25.46 175 VAL A O 1
ATOM 1392 N N . HIS A 1 180 ? -11.834 77.886 26.292 1.00 23.38 176 HIS A N 1
ATOM 1393 C CA . HIS A 1 180 ? -12.599 77.002 27.170 1.00 24.18 176 HIS A CA 1
ATOM 1394 C C . HIS A 1 180 ? -13.528 76.002 26.491 1.00 24.18 176 HIS A C 1
ATOM 1395 O O . HIS A 1 180 ? -14.169 76.298 25.481 1.00 27.27 176 HIS A O 1
ATOM 1402 N N . GLU A 1 181 ? -13.568 74.793 27.034 1.00 29.27 177 GLU A N 1
ATOM 1403 C CA . GLU A 1 181 ? -14.452 73.771 26.506 1.00 36.23 177 GLU A CA 1
ATOM 1404 C C . GLU A 1 181 ? -15.554 73.743 27.541 1.00 37.94 177 GLU A C 1
ATOM 1405 O O . GLU A 1 181 ? -15.362 73.258 28.653 1.00 40.04 177 GLU A O 1
ATOM 1411 N N . LEU A 1 182 ? -16.710 74.278 27.181 1.00 43.39 178 LEU A N 1
ATOM 1412 C CA . LEU A 1 182 ? -17.829 74.374 28.115 1.00 50.21 178 LEU A CA 1
ATOM 1413 C C . LEU A 1 182 ? -18.547 73.049 28.361 1.00 54.27 178 LEU A C 1
ATOM 1414 O O . LEU A 1 182 ? -18.537 72.159 27.514 1.00 54.85 178 LEU A O 1
ATOM 1419 N N . GLY A 1 183 ? -19.162 72.930 29.535 1.00 63.31 179 GLY A N 1
ATOM 1420 C CA . GLY A 1 183 ? -19.888 71.719 29.885 1.00 71.90 179 GLY A CA 1
ATOM 1421 C C . GLY A 1 183 ? -19.044 70.502 29.609 1.00 78.39 179 GLY A C 1
ATOM 1422 O O . GLY A 1 183 ? -19.480 69.567 28.935 1.00 81.81 179 GLY A O 1
ATOM 1423 N N . CYS A 1 184 ? -17.832 70.487 30.152 1.00 82.19 180 CYS A N 1
ATOM 1424 C CA . CYS A 1 184 ? -16.959 69.335 29.952 1.00 87.05 180 CYS A CA 1
ATOM 1425 C C . CYS A 1 184 ? -17.126 68.383 31.151 1.00 86.26 180 CYS A C 1
ATOM 1426 O O . CYS A 1 184 ? -16.512 67.313 31.220 1.00 88.54 180 CYS A O 1
ATOM 1429 N N . GLU A 1 185 ? -17.959 68.799 32.102 1.00 83.76 181 GLU A N 1
ATOM 1430 C CA . GLU A 1 185 ? -18.314 68.008 33.280 1.00 83.03 181 GLU A CA 1
ATOM 1431 C C . GLU A 1 185 ? -17.304 67.583 34.344 1.00 79.39 181 GLU A C 1
ATOM 1432 O O . GLU A 1 185 ? -16.266 66.975 34.070 1.00 80.52 181 GLU A O 1
ATOM 1438 N N . GLY A 1 186 ? -17.675 67.893 35.584 1.00 74.04 182 GLY A N 1
ATOM 1439 C CA . GLY A 1 186 ? -16.875 67.563 36.747 1.00 67.14 182 GLY A CA 1
ATOM 1440 C C . GLY A 1 186 ? -15.453 68.087 36.735 1.00 67.66 182 GLY A C 1
ATOM 1441 O O . GLY A 1 186 ? -14.635 67.650 37.545 1.00 68.49 182 GLY A O 1
ATOM 1442 N N . ILE A 1 187 ? -15.142 69.028 35.847 1.00 61.07 183 ILE A N 1
ATOM 1443 C CA . ILE A 1 187 ? -13.773 69.524 35.780 1.00 57.03 183 ILE A CA 1
ATOM 1444 C C . ILE A 1 187 ? -13.581 70.953 35.244 1.00 54.67 183 ILE A C 1
ATOM 1445 O O . ILE A 1 187 ? -13.040 71.806 35.936 1.00 59.72 183 ILE A O 1
ATOM 1450 N N . SER A 1 188 ? -14.027 71.214 34.022 1.00 45.46 184 SER A N 1
ATOM 1451 C CA . SER A 1 188 ? -13.861 72.527 33.386 1.00 45.09 184 SER A CA 1
ATOM 1452 C C . SER A 1 188 ? -12.447 72.666 32.795 1.00 42.66 184 SER A C 1
ATOM 1453 O O . SER A 1 188 ? -11.486 73.048 33.469 1.00 41.48 184 SER A O 1
ATOM 1456 N N . LYS A 1 189 ? -12.335 72.347 31.514 1.00 33.34 185 LYS A N 1
ATOM 1457 C CA . LYS A 1 189 ? -11.062 72.410 30.846 1.00 37.95 185 LYS A CA 1
ATOM 1458 C C . LYS A 1 189 ? -11.010 73.424 29.724 1.00 36.01 185 LYS A C 1
ATOM 1459 O O . LYS A 1 189 ? -12.029 73.796 29.142 1.00 38.29 185 LYS A O 1
ATOM 1465 N N . SER A 1 190 ? -9.795 73.867 29.435 1.00 30.28 186 SER A N 1
ATOM 1466 C CA . SER A 1 190 ? -9.540 74.818 28.372 1.00 33.91 186 SER A CA 1
ATOM 1467 C C . SER A 1 190 ? -8.218 74.437 27.698 1.00 33.80 186 SER A C 1
ATOM 1468 O O . SER A 1 190 ? -7.473 73.596 28.203 1.00 33.85 186 SER A O 1
ATOM 1471 N N . TYR A 1 191 ? -7.951 75.031 26.541 1.00 35.77 187 TYR A N 1
ATOM 1472 C CA . TYR A 1 191 ? -6.709 74.786 25.823 1.00 29.92 187 TYR A CA 1
ATOM 1473 C C . TYR A 1 191 ? -5.877 76.044 25.974 1.00 31.77 187 TYR A C 1
ATOM 1474 O O . TYR A 1 191 ? -6.314 77.136 25.609 1.00 35.48 187 TYR A O 1
ATOM 1483 N N . VAL A 1 192 ? -4.687 75.889 26.537 1.00 25.97 188 VAL A N 1
ATOM 1484 C CA . VAL A 1 192 ? -3.795 77.015 26.769 1.00 23.51 188 VAL A CA 1
ATOM 1485 C C . VAL A 1 192 ? -2.742 77.143 25.667 1.00 27.66 188 VAL A C 1
ATOM 1486 O O . VAL A 1 192 ? -2.152 76.151 25.239 1.00 25.03 188 VAL A O 1
ATOM 1490 N N . PHE A 1 193 ? -2.521 78.370 25.210 1.00 24.12 189 PHE A N 1
ATOM 1491 C CA . PHE A 1 193 ? -1.549 78.640 24.168 1.00 24.67 189 PHE A CA 1
ATOM 1492 C C . PHE A 1 193 ? -0.662 79.783 24.611 1.00 32.43 189 PHE A C 1
ATOM 1493 O O . PHE A 1 193 ? -1.068 80.621 25.425 1.00 33.77 189 PHE A O 1
ATOM 1501 N N . ARG A 1 194 ? 0.560 79.814 24.092 1.00 27.31 190 ARG A N 1
ATOM 1502 C CA . ARG A 1 194 ? 1.460 80.896 24.423 1.00 32.62 190 ARG A CA 1
ATOM 1503 C C . ARG A 1 194 ? 0.904 82.129 23.722 1.00 37.22 190 ARG A C 1
ATOM 1504 O O . ARG A 1 194 ? 0.393 82.038 22.599 1.00 38.73 190 ARG A O 1
ATOM 1512 N N . GLY A 1 195 ? 0.964 83.277 24.386 1.00 36.37 191 GLY A N 1
ATOM 1513 C CA . GLY A 1 195 ? 0.464 84.488 23.761 1.00 45.52 191 GLY A CA 1
ATOM 1514 C C . GLY A 1 195 ? 1.595 85.101 22.969 1.00 45.93 191 GLY A C 1
ATOM 1515 O O . GLY A 1 195 ? 1.469 86.182 22.396 1.00 47.70 191 GLY A O 1
ATOM 1516 N N . THR A 1 196 ? 2.700 84.363 22.930 1.00 45.89 192 THR A N 1
ATOM 1517 C CA . THR A 1 196 ? 3.935 84.765 22.268 1.00 50.09 192 THR A CA 1
ATOM 1518 C C . THR A 1 196 ? 4.024 84.530 20.767 1.00 46.72 192 THR A C 1
ATOM 1519 O O . THR A 1 196 ? 4.796 85.192 20.077 1.00 50.47 192 THR A O 1
ATOM 1523 N N . LYS A 1 197 ? 3.247 83.586 20.257 1.00 51.35 193 LYS A N 1
ATOM 1524 C CA . LYS A 1 197 ? 3.295 83.301 18.837 1.00 51.12 193 LYS A CA 1
ATOM 1525 C C . LYS A 1 197 ? 1.912 83.078 18.246 1.00 51.75 193 LYS A C 1
ATOM 1526 O O . LYS A 1 197 ? 1.035 82.492 18.879 1.00 51.55 193 LYS A O 1
ATOM 1532 N N . ASP A 1 198 ? 1.740 83.548 17.016 1.00 51.52 194 ASP A N 1
ATOM 1533 C CA . ASP A 1 198 ? 0.479 83.446 16.305 1.00 52.36 194 ASP A CA 1
ATOM 1534 C C . ASP A 1 198 ? 0.216 82.061 15.716 1.00 53.88 194 ASP A C 1
ATOM 1535 O O . ASP A 1 198 ? 1.133 81.262 15.521 1.00 53.20 194 ASP A O 1
ATOM 1540 N N . LEU A 1 199 ? -1.057 81.803 15.428 1.00 52.68 195 LEU A N 1
ATOM 1541 C CA . LEU A 1 199 ? -1.511 80.545 14.852 1.00 46.64 195 LEU A CA 1
ATOM 1542 C C . LEU A 1 199 ? -2.412 80.843 13.654 1.00 45.36 195 LEU A C 1
ATOM 1543 O O . LEU A 1 199 ? -3.202 81.787 13.675 1.00 44.65 195 LEU A O 1
ATOM 1548 N N . SER A 1 200 ? -2.290 80.028 12.614 1.00 40.95 196 SER A N 1
ATOM 1549 C CA . SER A 1 200 ? -3.060 80.203 11.388 1.00 46.31 196 SER A CA 1
ATOM 1550 C C . SER A 1 200 ? -4.571 80.014 11.504 1.00 43.55 196 SER A C 1
ATOM 1551 O O . SER A 1 200 ? -5.322 80.986 11.497 1.00 58.95 196 SER A O 1
ATOM 1554 N N . ALA A 1 201 ? -5.011 78.767 11.595 1.00 40.15 197 ALA A N 1
ATOM 1555 C CA . ALA A 1 201 ? -6.436 78.421 11.672 1.00 43.80 197 ALA A CA 1
ATOM 1556 C C . ALA A 1 201 ? -6.467 76.947 11.322 1.00 46.02 197 ALA A C 1
ATOM 1557 O O . ALA A 1 201 ? -7.294 76.177 11.816 1.00 46.64 197 ALA A O 1
ATOM 1559 N N . LYS A 1 202 ? -5.551 76.577 10.436 1.00 48.69 198 LYS A N 1
ATOM 1560 C CA . LYS A 1 202 ? -5.390 75.201 10.028 1.00 48.88 198 LYS A CA 1
ATOM 1561 C C . LYS A 1 202 ? -4.660 74.617 11.234 1.00 43.51 198 LYS A C 1
ATOM 1562 O O . LYS A 1 202 ? -5.047 73.583 11.774 1.00 43.71 198 LYS A O 1
ATOM 1568 N N . GLN A 1 203 ? -3.619 75.312 11.678 1.00 38.17 199 GLN A N 1
ATOM 1569 C CA . GLN A 1 203 ? -2.857 74.865 12.844 1.00 41.59 199 GLN A CA 1
ATOM 1570 C C . GLN A 1 203 ? -3.802 74.699 14.034 1.00 39.25 199 GLN A C 1
ATOM 1571 O O . GLN A 1 203 ? -3.851 73.645 14.664 1.00 37.63 199 GLN A O 1
ATOM 1577 N N . LEU A 1 204 ? -4.556 75.756 14.319 1.00 44.97 200 LEU A N 1
ATOM 1578 C CA . LEU A 1 204 ? -5.509 75.788 15.418 1.00 41.58 200 LEU A CA 1
ATOM 1579 C C . LEU A 1 204 ? -6.490 74.633 15.269 1.00 45.65 200 LEU A C 1
ATOM 1580 O O . LEU A 1 204 ? -6.734 73.888 16.221 1.00 42.98 200 LEU A O 1
ATOM 1585 N N . GLN A 1 205 ? -7.045 74.480 14.069 1.00 45.47 201 GLN A N 1
ATOM 1586 C CA . GLN A 1 205 ? -7.986 73.400 13.802 1.00 44.75 201 GLN A CA 1
ATOM 1587 C C . GLN A 1 205 ? -7.389 72.029 14.156 1.00 43.07 201 GLN A C 1
ATOM 1588 O O . GLN A 1 205 ? -8.080 71.160 14.685 1.00 39.65 201 GLN A O 1
ATOM 1594 N N . GLU A 1 206 ? -6.107 71.839 13.859 1.00 39.68 202 GLU A N 1
ATOM 1595 C CA . GLU A 1 206 ? -5.428 70.579 14.152 1.00 44.67 202 GLU A CA 1
ATOM 1596 C C . GLU A 1 206 ? -5.167 70.406 15.654 1.00 40.56 202 GLU A C 1
ATOM 1597 O O . GLU A 1 206 ? -5.492 69.369 16.230 1.00 38.10 202 GLU A O 1
ATOM 1603 N N . MET A 1 207 ? -4.592 71.426 16.285 1.00 38.66 203 MET A N 1
ATOM 1604 C CA . MET A 1 207 ? -4.296 71.372 17.717 1.00 37.36 203 MET A CA 1
ATOM 1605 C C . MET A 1 207 ? -5.528 71.134 18.580 1.00 41.43 203 MET A C 1
ATOM 1606 O O . MET A 1 207 ? -5.446 70.428 19.586 1.00 36.56 203 MET A O 1
ATOM 1611 N N . LEU A 1 208 ? -6.661 71.713 18.175 1.00 36.82 204 LEU A N 1
ATOM 1612 C CA . LEU A 1 208 ? -7.921 71.576 18.902 1.00 39.46 204 LEU A CA 1
ATOM 1613 C C . LEU A 1 208 ? -8.790 70.364 18.539 1.00 43.88 204 LEU A C 1
ATOM 1614 O O . LEU A 1 208 ? -9.584 69.909 19.362 1.00 44.53 204 LEU A O 1
ATOM 1619 N N . GLY A 1 209 ? -8.668 69.856 17.315 1.00 50.54 205 GLY A N 1
ATOM 1620 C CA . GLY A 1 209 ? -9.491 68.724 16.907 1.00 50.22 205 GLY A CA 1
ATOM 1621 C C . GLY A 1 209 ? -10.096 68.887 15.518 1.00 55.96 205 GLY A C 1
ATOM 1622 O O . GLY A 1 209 ? -11.191 69.429 15.331 1.00 52.70 205 GLY A O 1
ATOM 1623 N N . PRO A 1 229 ? -26.062 72.392 14.483 1.00 68.19 225 PRO A N 1
ATOM 1624 C CA . PRO A 1 229 ? -24.606 72.256 14.600 1.00 70.91 225 PRO A CA 1
ATOM 1625 C C . PRO A 1 229 ? -24.031 72.954 15.834 1.00 69.21 225 PRO A C 1
ATOM 1626 O O . PRO A 1 229 ? -24.670 73.830 16.416 1.00 72.10 225 PRO A O 1
ATOM 1630 N N . SER A 1 230 ? -22.824 72.551 16.225 1.00 68.95 226 SER A N 1
ATOM 1631 C CA . SER A 1 230 ? -22.133 73.116 17.382 1.00 65.90 226 SER A CA 1
ATOM 1632 C C . SER A 1 230 ? -20.870 72.309 17.657 1.00 63.57 226 SER A C 1
ATOM 1633 O O . SER A 1 230 ? -20.805 71.128 17.334 1.00 66.77 226 SER A O 1
ATOM 1636 N N . ASN A 1 231 ? -19.867 72.949 18.246 1.00 63.89 227 ASN A N 1
ATOM 1637 C CA . ASN A 1 231 ? -18.605 72.282 18.565 1.00 62.39 227 ASN A CA 1
ATOM 1638 C C . ASN A 1 231 ? -18.510 72.034 20.057 1.00 57.96 227 ASN A C 1
ATOM 1639 O O . ASN A 1 231 ? -19.496 72.120 20.781 1.00 60.29 227 ASN A O 1
ATOM 1644 N N . ARG A 1 232 ? -17.304 71.726 20.511 1.00 49.67 228 ARG A N 1
ATOM 1645 C CA . ARG A 1 232 ? -17.076 71.507 21.925 1.00 45.13 228 ARG A CA 1
ATOM 1646 C C . ARG A 1 232 ? -16.837 72.896 22.506 1.00 38.32 228 ARG A C 1
ATOM 1647 O O . ARG A 1 232 ? -17.056 73.130 23.689 1.00 40.65 228 ARG A O 1
ATOM 1655 N N . PHE A 1 233 ? -16.403 73.812 21.644 1.00 33.97 229 PHE A N 1
ATOM 1656 C CA . PHE A 1 233 ? -16.101 75.190 22.028 1.00 33.68 229 PHE A CA 1
ATOM 1657 C C . PHE A 1 233 ? -17.234 76.197 21.788 1.00 35.69 229 PHE A C 1
ATOM 1658 O O . PHE A 1 233 ? -17.170 77.328 22.268 1.00 33.28 229 PHE A O 1
ATOM 1666 N N . LEU A 1 234 ? -18.260 75.785 21.045 1.00 33.56 230 LEU A N 1
ATOM 1667 C CA . LEU A 1 234 ? -19.388 76.660 20.732 1.00 32.71 230 LEU A CA 1
ATOM 1668 C C . LEU A 1 234 ? -20.697 75.887 20.881 1.00 33.88 230 LEU A C 1
ATOM 1669 O O . LEU A 1 234 ? -21.117 75.187 19.959 1.00 35.93 230 LEU A O 1
ATOM 1674 N N . GLN A 1 235 ? -21.341 76.022 22.035 1.00 29.23 231 GLN A N 1
ATOM 1675 C CA . GLN A 1 235 ? -22.579 75.309 22.296 1.00 30.96 231 GLN A CA 1
ATOM 1676 C C . GLN A 1 235 ? -23.821 76.184 22.438 1.00 33.20 231 GLN A C 1
ATOM 1677 O O . GLN A 1 235 ? -23.731 77.352 22.802 1.00 31.23 231 GLN A O 1
ATOM 1683 N N . PRO A 1 236 ? -25.006 75.605 22.168 1.00 26.49 232 PRO A N 1
ATOM 1684 C CA . PRO A 1 236 ? -26.291 76.300 22.257 1.00 28.91 232 PRO A CA 1
ATOM 1685 C C . PRO A 1 236 ? -26.461 76.900 23.640 1.00 30.21 232 PRO A C 1
ATOM 1686 O O . PRO A 1 236 ? -26.156 76.261 24.641 1.00 33.99 232 PRO A O 1
ATOM 1690 N N . VAL A 1 237 ? -26.954 78.128 23.699 1.00 35.78 233 VAL A N 1
ATOM 1691 C CA . VAL A 1 237 ? -27.151 78.794 24.974 1.00 33.68 233 VAL A CA 1
ATOM 1692 C C . VAL A 1 237 ? -28.029 77.968 25.924 1.00 39.39 233 VAL A C 1
ATOM 1693 O O . VAL A 1 237 ? -27.670 77.756 27.078 1.00 33.38 233 VAL A O 1
ATOM 1697 N N . GLN A 1 238 ? -29.165 77.482 25.429 1.00 38.27 234 GLN A N 1
ATOM 1698 C CA . GLN A 1 238 ? -30.091 76.708 26.254 1.00 43.71 234 GLN A CA 1
ATOM 1699 C C . GLN A 1 238 ? -29.498 75.470 26.929 1.00 42.56 234 GLN A C 1
ATOM 1700 O O . GLN A 1 238 ? -29.991 75.018 27.964 1.00 40.22 234 GLN A O 1
ATOM 1706 N N . LYS A 1 239 ? -28.451 74.907 26.353 1.00 39.92 235 LYS A N 1
ATOM 1707 C CA . LYS A 1 239 ? -27.854 73.731 26.960 1.00 47.49 235 LYS A CA 1
ATOM 1708 C C . LYS A 1 239 ? -26.672 74.088 27.851 1.00 45.84 235 LYS A C 1
ATOM 1709 O O . LYS A 1 239 ? -26.460 73.466 28.885 1.00 42.22 235 LYS A O 1
ATOM 1715 N N . ILE A 1 240 ? -25.946 75.128 27.461 1.00 41.28 236 ILE A N 1
ATOM 1716 C CA . ILE A 1 240 ? -24.744 75.552 28.155 1.00 41.71 236 ILE A CA 1
ATOM 1717 C C . ILE A 1 240 ? -24.829 76.750 29.105 1.00 39.36 236 ILE A C 1
ATOM 1718 O O . ILE A 1 240 ? -23.943 76.925 29.941 1.00 36.39 236 ILE A O 1
ATOM 1723 N N . ASP A 1 241 ? -25.884 77.556 29.001 1.00 42.02 237 ASP A N 1
ATOM 1724 C CA . ASP A 1 241 ? -26.008 78.769 29.819 1.00 42.35 237 ASP A CA 1
ATOM 1725 C C . ASP A 1 241 ? -25.687 78.668 31.321 1.00 37.81 237 ASP A C 1
ATOM 1726 O O . ASP A 1 241 ? -24.972 79.521 31.854 1.00 38.33 237 ASP A O 1
ATOM 1731 N N . MET A 1 242 ? -26.187 77.648 32.007 1.00 29.14 238 MET A N 1
ATOM 1732 C CA . MET A 1 242 ? -25.904 77.523 33.437 1.00 40.42 238 MET A CA 1
ATOM 1733 C C . MET A 1 242 ? -24.409 77.339 33.738 1.00 37.59 238 MET A C 1
ATOM 1734 O O . MET A 1 242 ? -23.871 77.964 34.654 1.00 35.28 238 MET A O 1
ATOM 1739 N N . ASN A 1 243 ? -23.751 76.486 32.959 1.00 36.92 239 ASN A N 1
ATOM 1740 C CA . ASN A 1 243 ? -22.320 76.209 33.110 1.00 37.27 239 ASN A CA 1
ATOM 1741 C C . ASN A 1 243 ? -21.461 77.441 32.829 1.00 32.02 239 ASN A C 1
ATOM 1742 O O . ASN A 1 243 ? -20.494 77.701 33.535 1.00 37.55 239 ASN A O 1
ATOM 1747 N N . LEU A 1 244 ? -21.819 78.193 31.793 1.00 26.65 240 LEU A N 1
ATOM 1748 C CA . LEU A 1 244 ? -21.092 79.407 31.420 1.00 33.67 240 LEU A CA 1
ATOM 1749 C C . LEU A 1 244 ? -21.271 80.520 32.462 1.00 35.22 240 LEU A C 1
ATOM 1750 O O . LEU A 1 244 ? -20.328 81.265 32.737 1.00 39.38 240 LEU A O 1
ATOM 1755 N N . THR A 1 245 ? -22.476 80.648 33.023 1.00 26.04 241 THR A N 1
ATOM 1756 C CA . THR A 1 245 ? -22.722 81.667 34.040 1.00 28.12 241 THR A CA 1
ATOM 1757 C C . THR A 1 245 ? -21.807 81.421 35.232 1.00 21.83 241 THR A C 1
ATOM 1758 O O . THR A 1 245 ? -21.220 82.353 35.776 1.00 22.81 241 THR A O 1
ATOM 1762 N N . ASP A 1 246 ? -21.720 80.164 35.654 1.00 28.61 242 ASP A N 1
ATOM 1763 C CA . ASP A 1 246 ? -20.873 79.793 36.775 1.00 30.53 242 ASP A CA 1
ATOM 1764 C C . ASP A 1 246 ? -19.409 80.018 36.407 1.00 31.62 242 ASP A C 1
ATOM 1765 O O . ASP A 1 246 ? -18.646 80.569 37.197 1.00 33.65 242 ASP A O 1
ATOM 1770 N N . LEU A 1 247 ? -19.016 79.604 35.209 1.00 28.80 243 LEU A N 1
ATOM 1771 C CA . LEU A 1 247 ? -17.627 79.800 34.795 1.00 35.98 243 LEU A CA 1
ATOM 1772 C C . LEU A 1 247 ? -17.300 81.293 34.772 1.00 37.46 243 LEU A C 1
ATOM 1773 O O . LEU A 1 247 ? -16.287 81.722 35.332 1.00 30.93 243 LEU A O 1
ATOM 1778 N N . LEU A 1 248 ? -18.160 82.080 34.123 1.00 34.41 244 LEU A N 1
ATOM 1779 C CA . LEU A 1 248 ? -17.953 83.519 34.036 1.00 31.60 244 LEU A CA 1
ATOM 1780 C C . LEU A 1 248 ? -17.852 84.110 35.434 1.00 34.10 244 LEU A C 1
ATOM 1781 O O . LEU A 1 248 ? -17.068 85.028 35.680 1.00 38.93 244 LEU A O 1
ATOM 1786 N N . GLY A 1 249 ? -18.651 83.578 36.349 1.00 33.46 245 GLY A N 1
ATOM 1787 C CA . GLY A 1 249 ? -18.625 84.070 37.714 1.00 33.44 245 GLY A CA 1
ATOM 1788 C C . GLY A 1 249 ? -17.368 83.700 38.491 1.00 33.92 245 GLY A C 1
ATOM 1789 O O . GLY A 1 249 ? -16.993 84.403 39.425 1.00 32.81 245 GLY A O 1
ATOM 1790 N N . GLU A 1 250 ? -16.723 82.596 38.121 1.00 31.21 246 GLU A N 1
ATOM 1791 C CA . GLU A 1 250 ? -15.505 82.154 38.804 1.00 38.52 246 GLU A CA 1
ATOM 1792 C C . GLU A 1 250 ? -14.208 82.684 38.181 1.00 37.50 246 GLU A C 1
ATOM 1793 O O . GLU A 1 250 ? -13.124 82.427 38.703 1.00 38.14 246 GLU A O 1
ATOM 1799 N N . LEU A 1 251 ? -14.309 83.403 37.066 1.00 33.45 247 LEU A N 1
ATOM 1800 C CA . LEU A 1 251 ? -13.119 83.937 36.414 1.00 33.76 247 LEU A CA 1
ATOM 1801 C C . LEU A 1 251 ? -12.293 84.769 37.365 1.00 33.01 247 LEU A C 1
ATOM 1802 O O . LEU A 1 251 ? -12.834 85.537 38.158 1.00 30.48 247 LEU A O 1
ATOM 1807 N N . GLN A 1 252 ? -10.977 84.621 37.277 1.00 31.71 248 GLN A N 1
ATOM 1808 C CA . GLN A 1 252 ? -10.083 85.388 38.130 1.00 36.13 248 GLN A CA 1
ATOM 1809 C C . GLN A 1 252 ? -8.968 86.084 37.369 1.00 30.95 248 GLN A C 1
ATOM 1810 O O . GLN A 1 252 ? -8.778 85.876 36.171 1.00 32.74 248 GLN A O 1
ATOM 1816 N N . ARG A 1 253 ? -8.254 86.943 38.078 1.00 26.48 249 ARG A N 1
ATOM 1817 C CA . ARG A 1 253 ? -7.136 87.681 37.515 1.00 34.66 249 ARG A CA 1
ATOM 1818 C C . ARG A 1 253 ? -6.095 86.746 36.908 1.00 33.04 249 ARG A C 1
ATOM 1819 O O . ARG A 1 253 ? -5.933 85.608 37.359 1.00 34.79 249 ARG A O 1
ATOM 1827 N N . ASP A 1 254 ? -5.392 87.242 35.892 1.00 35.45 250 ASP A N 1
ATOM 1828 C CA . ASP A 1 254 ? -4.312 86.490 35.255 1.00 30.72 250 ASP A CA 1
ATOM 1829 C C . ASP A 1 254 ? -3.426 86.089 36.442 1.00 33.35 250 ASP A C 1
ATOM 1830 O O . ASP A 1 254 ? -2.993 86.943 37.212 1.00 27.97 250 ASP A O 1
ATOM 1835 N N . PRO A 1 255 ? -3.157 84.788 36.609 1.00 31.89 251 PRO A N 1
ATOM 1836 C CA . PRO A 1 255 ? -2.329 84.307 37.724 1.00 36.87 251 PRO A CA 1
ATOM 1837 C C . PRO A 1 255 ? -0.875 84.786 37.811 1.00 38.00 251 PRO A C 1
ATOM 1838 O O . PRO A 1 255 ? -0.283 84.761 38.884 1.00 43.57 251 PRO A O 1
ATOM 1842 N N . TRP A 1 256 ? -0.304 85.222 36.696 1.00 40.90 252 TRP A N 1
ATOM 1843 C CA . TRP A 1 256 ? 1.084 85.651 36.689 1.00 39.59 252 TRP A CA 1
ATOM 1844 C C . TRP A 1 256 ? 1.329 86.985 37.380 1.00 44.63 252 TRP A C 1
ATOM 1845 O O . TRP A 1 256 ? 0.760 88.007 37.008 1.00 46.13 252 TRP A O 1
ATOM 1856 N N . PRO A 1 257 ? 2.194 86.988 38.405 1.00 48.54 253 PRO A N 1
ATOM 1857 C CA . PRO A 1 257 ? 2.509 88.209 39.148 1.00 51.49 253 PRO A CA 1
ATOM 1858 C C . PRO A 1 257 ? 3.014 89.308 38.225 1.00 52.16 253 PRO A C 1
ATOM 1859 O O . PRO A 1 257 ? 3.511 89.037 37.130 1.00 55.69 253 PRO A O 1
ATOM 1863 N N . VAL A 1 258 ? 2.886 90.549 38.671 1.00 46.74 254 VAL A N 1
ATOM 1864 C CA . VAL A 1 258 ? 3.361 91.678 37.893 1.00 46.43 254 VAL A CA 1
ATOM 1865 C C . VAL A 1 258 ? 4.439 92.388 38.705 1.00 47.38 254 VAL A C 1
ATOM 1866 O O . VAL A 1 258 ? 4.139 93.150 39.619 1.00 50.23 254 VAL A O 1
ATOM 1870 N N . PRO A 1 259 ? 5.715 92.144 38.379 1.00 51.13 255 PRO A N 1
ATOM 1871 C CA . PRO A 1 259 ? 6.812 92.782 39.112 1.00 51.32 255 PRO A CA 1
ATOM 1872 C C . PRO A 1 259 ? 6.772 94.306 39.054 1.00 54.39 255 PRO A C 1
ATOM 1873 O O . PRO A 1 259 ? 6.172 94.893 38.146 1.00 53.70 255 PRO A O 1
ATOM 1877 N N . GLN A 1 260 ? 7.418 94.927 40.036 1.00 53.09 256 GLN A N 1
ATOM 1878 C CA . GLN A 1 260 ? 7.491 96.379 40.166 1.00 54.73 256 GLN A CA 1
ATOM 1879 C C . GLN A 1 260 ? 7.878 97.119 38.888 1.00 53.27 256 GLN A C 1
ATOM 1880 O O . GLN A 1 260 ? 8.765 96.687 38.150 1.00 56.15 256 GLN A O 1
ATOM 1886 N N . GLY A 1 261 ? 7.207 98.243 38.644 1.00 46.53 257 GLY A N 1
ATOM 1887 C CA . GLY A 1 261 ? 7.485 99.056 37.472 1.00 46.54 257 GLY A CA 1
ATOM 1888 C C . GLY A 1 261 ? 7.193 98.425 36.121 1.00 49.00 257 GLY A C 1
ATOM 1889 O O . GLY A 1 261 ? 7.655 98.925 35.088 1.00 43.72 257 GLY A O 1
ATOM 1890 N N . LYS A 1 262 ? 6.419 97.341 36.122 1.00 44.27 258 LYS A N 1
ATOM 1891 C CA . LYS A 1 262 ? 6.073 96.632 34.894 1.00 40.32 258 LYS A CA 1
ATOM 1892 C C . LYS A 1 262 ? 4.568 96.601 34.636 1.00 42.47 258 LYS A C 1
ATOM 1893 O O . LYS A 1 262 ? 3.751 96.683 35.565 1.00 35.40 258 LYS A O 1
ATOM 1899 N N . ARG A 1 263 ? 4.210 96.486 33.363 1.00 37.20 259 ARG A N 1
ATOM 1900 C CA . ARG A 1 263 ? 2.814 96.372 32.971 1.00 30.41 259 ARG A CA 1
ATOM 1901 C C . ARG A 1 263 ? 2.613 94.863 32.926 1.00 34.24 259 ARG A C 1
ATOM 1902 O O . ARG A 1 263 ? 3.579 94.111 32.773 1.00 31.85 259 ARG A O 1
ATOM 1910 N N . PRO A 1 264 ? 1.371 94.386 33.076 1.00 34.58 260 PRO A N 1
ATOM 1911 C CA . PRO A 1 264 ? 1.270 92.926 33.008 1.00 33.30 260 PRO A CA 1
ATOM 1912 C C . PRO A 1 264 ? 1.503 92.550 31.549 1.00 34.35 260 PRO A C 1
ATOM 1913 O O . PRO A 1 264 ? 1.375 93.408 30.665 1.00 26.98 260 PRO A O 1
ATOM 1917 N N . LEU A 1 265 ? 1.858 91.294 31.290 1.00 29.69 261 LEU A N 1
ATOM 1918 C CA . LEU A 1 265 ? 2.047 90.838 29.913 1.00 30.83 261 LEU A CA 1
ATOM 1919 C C . LEU A 1 265 ? 0.652 90.453 29.381 1.00 28.33 261 LEU A C 1
ATOM 1920 O O . LEU A 1 265 ? 0.033 89.509 29.868 1.00 32.35 261 LEU A O 1
ATOM 1925 N N . ARG A 1 266 ? 0.168 91.193 28.389 1.00 35.99 262 ARG A N 1
ATOM 1926 C CA . ARG A 1 266 ? -1.157 90.965 27.798 1.00 32.64 262 ARG A CA 1
ATOM 1927 C C . ARG A 1 266 ? -1.067 90.637 26.310 1.00 32.05 262 ARG A C 1
ATOM 1928 O O . ARG A 1 266 ? -0.658 91.466 25.498 1.00 31.67 262 ARG A O 1
ATOM 1936 N N . SER A 1 267 ? -1.483 89.426 25.960 1.00 32.38 263 SER A N 1
ATOM 1937 C CA . SER A 1 267 ? -1.416 88.939 24.587 1.00 31.57 263 SER A CA 1
ATOM 1938 C C . SER A 1 267 ? -2.694 89.168 23.787 1.00 29.27 263 SER A C 1
ATOM 1939 O O . SER A 1 267 ? -3.257 88.221 23.251 1.00 30.38 263 SER A O 1
ATOM 1942 N N . SER A 1 268 ? -3.130 90.419 23.686 1.00 29.25 264 SER A N 1
ATOM 1943 C CA . SER A 1 268 ? -4.362 90.759 22.968 1.00 32.20 264 SER A CA 1
ATOM 1944 C C . SER A 1 268 ? -4.348 90.351 21.503 1.00 32.03 264 SER A C 1
ATOM 1945 O O . SER A 1 268 ? -5.355 89.891 20.963 1.00 32.95 264 SER A O 1
ATOM 1948 N N . GLY A 1 269 ? -3.199 90.528 20.862 1.00 32.49 265 GLY A N 1
ATOM 1949 C CA . GLY A 1 269 ? -3.085 90.193 19.458 1.00 29.22 265 GLY A CA 1
ATOM 1950 C C . GLY A 1 269 ? -3.320 88.729 19.166 1.00 27.11 265 GLY A C 1
ATOM 1951 O O . GLY A 1 269 ? -4.058 88.384 18.236 1.00 33.21 265 GLY A O 1
ATOM 1952 N N . VAL A 1 270 ? -2.693 87.866 19.960 1.00 24.52 266 VAL A N 1
ATOM 1953 C CA . VAL A 1 270 ? -2.816 86.423 19.786 1.00 26.63 266 VAL A CA 1
ATOM 1954 C C . VAL A 1 270 ? -4.175 85.908 20.227 1.00 26.66 266 VAL A C 1
ATOM 1955 O O . VAL A 1 270 ? -4.718 84.977 19.629 1.00 24.17 266 VAL A O 1
ATOM 1959 N N . ALA A 1 271 ? -4.727 86.507 21.278 1.00 26.32 267 ALA A N 1
ATOM 1960 C CA . ALA A 1 271 ? -6.043 86.097 21.735 1.00 24.45 267 ALA A CA 1
ATOM 1961 C C . ALA A 1 271 ? -7.016 86.344 20.577 1.00 24.03 267 ALA A C 1
ATOM 1962 O O . ALA A 1 271 ? -7.803 85.466 20.220 1.00 31.28 267 ALA A O 1
ATOM 1964 N N . LEU A 1 272 ? -6.938 87.519 19.958 1.00 23.17 268 LEU A N 1
ATOM 1965 C CA . LEU A 1 272 ? -7.836 87.828 18.844 1.00 28.90 268 LEU A CA 1
ATOM 1966 C C . LEU A 1 272 ? -7.580 86.944 17.622 1.00 31.71 268 LEU A C 1
ATOM 1967 O O . LEU A 1 272 ? -8.523 86.529 16.956 1.00 32.41 268 LEU A O 1
ATOM 1972 N N . SER A 1 273 ? -6.318 86.653 17.310 1.00 35.81 269 SER A N 1
ATOM 1973 C CA . SER A 1 273 ? -6.054 85.809 16.144 1.00 37.71 269 SER A CA 1
ATOM 1974 C C . SER A 1 273 ? -6.615 84.407 16.376 1.00 31.25 269 SER A C 1
ATOM 1975 O O . SER A 1 273 ? -7.112 83.769 15.452 1.00 35.17 269 SER A O 1
ATOM 1978 N N . ILE A 1 274 ? -6.552 83.930 17.612 1.00 24.42 270 ILE A N 1
ATOM 1979 C CA . ILE A 1 274 ? -7.087 82.606 17.917 1.00 27.49 270 ILE A CA 1
ATOM 1980 C C . ILE A 1 274 ? -8.615 82.602 17.869 1.00 24.99 270 ILE A C 1
ATOM 1981 O O . ILE A 1 274 ? -9.228 81.621 17.446 1.00 24.62 270 ILE A O 1
ATOM 1986 N N . ALA A 1 275 ? -9.240 83.701 18.282 1.00 28.71 271 ALA A N 1
ATOM 1987 C CA . ALA A 1 275 ? -10.698 83.769 18.244 1.00 24.58 271 ALA A CA 1
ATOM 1988 C C . ALA A 1 275 ? -11.120 83.748 16.777 1.00 21.49 271 ALA A C 1
ATOM 1989 O O . ALA A 1 275 ? -12.002 82.992 16.384 1.00 26.75 271 ALA A O 1
ATOM 1991 N N . VAL A 1 276 ? -10.486 84.595 15.973 1.00 27.43 272 VAL A N 1
ATOM 1992 C CA . VAL A 1 276 ? -10.773 84.665 14.542 1.00 26.64 272 VAL A CA 1
ATOM 1993 C C . VAL A 1 276 ? -10.529 83.296 13.889 1.00 30.51 272 VAL A C 1
ATOM 1994 O O . VAL A 1 276 ? -11.350 82.807 13.114 1.00 27.53 272 VAL A O 1
ATOM 1998 N N . GLY A 1 277 ? -9.401 82.677 14.229 1.00 29.73 273 GLY A N 1
ATOM 1999 C CA . GLY A 1 277 ? -9.076 81.379 13.676 1.00 25.73 273 GLY A CA 1
ATOM 2000 C C . GLY A 1 277 ? -10.070 80.305 14.070 1.00 32.98 273 GLY A C 1
ATOM 2001 O O . GLY A 1 277 ? -10.424 79.450 13.255 1.00 32.18 273 GLY A O 1
ATOM 2002 N N . LEU A 1 278 ? -10.530 80.340 15.319 1.00 31.82 274 LEU A N 1
ATOM 2003 C CA . LEU A 1 278 ? -11.481 79.341 15.782 1.00 25.64 274 LEU A CA 1
ATOM 2004 C C . LEU A 1 278 ? -12.762 79.383 14.957 1.00 29.49 274 LEU A C 1
ATOM 2005 O O . LEU A 1 278 ? -13.233 78.354 14.479 1.00 32.32 274 LEU A O 1
ATOM 2010 N N . LEU A 1 279 ? -13.333 80.567 14.783 1.00 26.46 275 LEU A N 1
ATOM 2011 C CA . LEU A 1 279 ? -14.569 80.655 14.014 1.00 31.23 275 LEU A CA 1
ATOM 2012 C C . LEU A 1 279 ? -14.344 80.330 12.530 1.00 27.36 275 LEU A C 1
ATOM 2013 O O . LEU A 1 279 ? -15.189 79.706 11.883 1.00 26.27 275 LEU A O 1
ATOM 2018 N N . GLU A 1 280 ? -13.191 80.735 12.010 1.00 37.29 276 GLU A N 1
ATOM 2019 C CA . GLU A 1 280 ? -12.846 80.506 10.606 1.00 39.62 276 GLU A CA 1
ATOM 2020 C C . GLU A 1 280 ? -12.823 79.034 10.220 1.00 41.04 276 GLU A C 1
ATOM 2021 O O . GLU A 1 280 ? -13.175 78.679 9.096 1.00 48.62 276 GLU A O 1
ATOM 2027 N N . CYS A 1 281 ? -12.412 78.178 11.149 1.00 38.95 277 CYS A N 1
ATOM 2028 C CA . CYS A 1 281 ? -12.334 76.751 10.866 1.00 42.55 277 CYS A CA 1
ATOM 2029 C C . CYS A 1 281 ? -13.536 75.958 11.362 1.00 41.49 277 CYS A C 1
ATOM 2030 O O . CYS A 1 281 ? -13.604 74.749 11.159 1.00 50.32 277 CYS A O 1
ATOM 2033 N N . THR A 1 282 ? -14.480 76.630 12.012 1.00 42.76 278 THR A N 1
ATOM 2034 C CA . THR A 1 282 ? -15.677 75.963 12.523 1.00 42.85 278 THR A CA 1
ATOM 2035 C C . THR A 1 282 ? -16.940 76.405 11.776 1.00 44.79 278 THR A C 1
ATOM 2036 O O . THR A 1 282 ? -17.651 75.572 11.206 1.00 39.87 278 THR A O 1
ATOM 2040 N N . PHE A 1 283 ? -17.216 77.711 11.784 1.00 41.47 279 PHE A N 1
ATOM 2041 C CA . PHE A 1 283 ? -18.399 78.254 11.108 1.00 38.57 279 PHE A CA 1
ATOM 2042 C C . PHE A 1 283 ? -18.095 79.417 10.179 1.00 39.50 279 PHE A C 1
ATOM 2043 O O . PHE A 1 283 ? -18.495 80.551 10.443 1.00 39.64 279 PHE A O 1
ATOM 2051 N N . PRO A 1 284 ? -17.381 79.161 9.075 1.00 39.17 280 PRO A N 1
ATOM 2052 C CA . PRO A 1 284 ? -17.093 80.274 8.173 1.00 38.22 280 PRO A CA 1
ATOM 2053 C C . PRO A 1 284 ? -18.341 80.634 7.371 1.00 36.78 280 PRO A C 1
ATOM 2054 O O . PRO A 1 284 ? -19.191 79.785 7.120 1.00 36.07 280 PRO A O 1
ATOM 2058 N N . ASN A 1 285 ? -18.456 81.900 6.995 1.00 39.70 281 ASN A N 1
ATOM 2059 C CA . ASN A 1 285 ? -19.582 82.373 6.198 1.00 42.84 281 ASN A CA 1
ATOM 2060 C C . ASN A 1 285 ? -20.970 82.287 6.841 1.00 39.74 281 ASN A C 1
ATOM 2061 O O . ASN A 1 285 ? -21.921 81.810 6.229 1.00 42.76 281 ASN A O 1
ATOM 2066 N N . THR A 1 286 ? -21.077 82.759 8.074 1.00 39.28 282 THR A N 1
ATOM 2067 C CA . THR A 1 286 ? -22.348 82.773 8.788 1.00 36.39 282 THR A CA 1
ATOM 2068 C C . THR A 1 286 ? -22.182 83.788 9.907 1.00 40.37 282 THR A C 1
ATOM 2069 O O . THR A 1 286 ? -21.099 83.905 10.482 1.00 35.91 282 THR A O 1
ATOM 2073 N N . GLY A 1 287 ? -23.252 84.518 10.207 1.00 37.83 283 GLY A N 1
ATOM 2074 C CA . GLY A 1 287 ? -23.202 85.536 11.238 1.00 33.40 283 GLY A CA 1
ATOM 2075 C C . GLY A 1 287 ? -22.595 85.117 12.561 1.00 33.22 283 GLY A C 1
ATOM 2076 O O . GLY A 1 287 ? -22.985 84.105 13.146 1.00 35.28 283 GLY A O 1
ATOM 2077 N N . ALA A 1 288 ? -21.638 85.907 13.040 1.00 29.20 284 ALA A N 1
ATOM 2078 C CA . ALA A 1 288 ? -20.984 85.626 14.312 1.00 28.83 284 ALA A CA 1
ATOM 2079 C C . ALA A 1 288 ? -20.457 86.897 14.942 1.00 28.44 284 ALA A C 1
ATOM 2080 O O . ALA A 1 288 ? -20.105 87.838 14.245 1.00 30.43 284 ALA A O 1
ATOM 2082 N N . ARG A 1 289 ? -20.395 86.923 16.268 1.00 34.11 285 ARG A N 1
ATOM 2083 C CA . ARG A 1 289 ? -19.899 88.097 16.974 1.00 35.91 285 ARG A CA 1
ATOM 2084 C C . ARG A 1 289 ? -18.729 87.799 17.901 1.00 31.80 285 ARG A C 1
ATOM 2085 O O . ARG A 1 289 ? -18.882 87.105 18.908 1.00 31.60 285 ARG A O 1
ATOM 2093 N N . ILE A 1 290 ? -17.566 88.336 17.558 1.00 30.01 286 ILE A N 1
ATOM 2094 C CA . ILE A 1 290 ? -16.368 88.171 18.371 1.00 29.60 286 ILE A CA 1
ATOM 2095 C C . ILE A 1 290 ? -16.271 89.435 19.224 1.00 31.39 286 ILE A C 1
ATOM 2096 O O . ILE A 1 290 ? -15.898 90.505 18.731 1.00 34.33 286 ILE A O 1
ATOM 2101 N N . MET A 1 291 ? -16.614 89.304 20.502 1.00 30.20 287 MET A N 1
ATOM 2102 C CA . MET A 1 291 ? -16.612 90.428 21.431 1.00 25.00 287 MET A CA 1
ATOM 2103 C C . MET A 1 291 ? -15.383 90.419 22.333 1.00 29.43 287 MET A C 1
ATOM 2104 O O . MET A 1 291 ? -15.252 89.587 23.236 1.00 25.05 287 MET A O 1
ATOM 2109 N N . MET A 1 292 ? -14.483 91.361 22.091 1.00 26.28 288 MET A N 1
ATOM 2110 C CA . MET A 1 292 ? -13.263 91.438 22.870 1.00 28.31 288 MET A CA 1
ATOM 2111 C C . MET A 1 292 ? -13.311 92.538 23.922 1.00 27.81 288 MET A C 1
ATOM 2112 O O . MET A 1 292 ? -13.635 93.699 23.643 1.00 25.89 288 MET A O 1
ATOM 2117 N N . PHE A 1 293 ? -12.998 92.148 25.149 1.00 23.90 289 PHE A N 1
ATOM 2118 C CA . PHE A 1 293 ? -12.995 93.073 26.265 1.00 23.78 289 PHE A CA 1
ATOM 2119 C C . PHE A 1 293 ? -11.566 93.212 26.717 1.00 21.39 289 PHE A C 1
ATOM 2120 O O . PHE A 1 293 ? -10.955 92.241 27.134 1.00 25.64 289 PHE A O 1
ATOM 2128 N N . ILE A 1 294 ? -11.032 94.420 26.621 1.00 25.02 290 ILE A N 1
ATOM 2129 C CA . ILE A 1 294 ? -9.665 94.651 27.033 1.00 29.89 290 ILE A CA 1
ATOM 2130 C C . ILE A 1 294 ? -9.566 95.733 28.108 1.00 30.35 290 ILE A C 1
ATOM 2131 O O . ILE A 1 294 ? -10.314 96.719 28.081 1.00 29.86 290 ILE A O 1
ATOM 2136 N N . GLY A 1 295 ? -8.645 95.536 29.053 1.00 26.43 291 GLY A N 1
ATOM 2137 C CA . GLY A 1 295 ? -8.449 96.491 30.133 1.00 28.64 291 GLY A CA 1
ATOM 2138 C C . GLY A 1 295 ? -7.073 97.147 30.138 1.00 29.74 291 GLY A C 1
ATOM 2139 O O . GLY A 1 295 ? -6.657 97.741 31.133 1.00 31.64 291 GLY A O 1
ATOM 2140 N N . GLY A 1 296 ? -6.370 97.056 29.016 1.00 25.40 292 GLY A N 1
ATOM 2141 C CA . GLY A 1 296 ? -5.047 97.641 28.909 1.00 29.14 292 GLY A CA 1
ATOM 2142 C C . GLY A 1 296 ? -4.436 97.339 27.553 1.00 29.17 292 GLY A C 1
ATOM 2143 O O . GLY A 1 296 ? -4.976 96.533 26.796 1.00 18.92 292 GLY A O 1
ATOM 2144 N N . PRO A 1 297 ? -3.301 97.968 27.210 1.00 31.13 293 PRO A N 1
ATOM 2145 C CA . PRO A 1 297 ? -2.666 97.718 25.910 1.00 25.75 293 PRO A CA 1
ATOM 2146 C C . PRO A 1 297 ? -2.040 96.336 25.799 1.00 26.22 293 PRO A C 1
ATOM 2147 O O . PRO A 1 297 ? -1.687 95.721 26.807 1.00 30.71 293 PRO A O 1
ATOM 2151 N N . ALA A 1 298 ? -1.921 95.840 24.572 1.00 26.78 294 ALA A N 1
ATOM 2152 C CA . ALA A 1 298 ? -1.286 94.544 24.343 1.00 32.88 294 ALA A CA 1
ATOM 2153 C C . ALA A 1 298 ? 0.213 94.808 24.548 1.00 35.78 294 ALA A C 1
ATOM 2154 O O . ALA A 1 298 ? 0.789 95.706 23.923 1.00 37.81 294 ALA A O 1
ATOM 2156 N N . THR A 1 299 ? 0.835 94.031 25.425 1.00 35.06 295 THR A N 1
ATOM 2157 C CA . THR A 1 299 ? 2.238 94.231 25.762 1.00 36.86 295 THR A CA 1
ATOM 2158 C C . THR A 1 299 ? 3.164 93.076 25.403 1.00 41.04 295 THR A C 1
ATOM 2159 O O . THR A 1 299 ? 4.259 92.956 25.952 1.00 46.63 295 THR A O 1
ATOM 2163 N N . GLN A 1 300 ? 2.729 92.232 24.480 1.00 43.46 296 GLN A N 1
ATOM 2164 C CA . GLN A 1 300 ? 3.510 91.078 24.055 1.00 46.91 296 GLN A CA 1
ATOM 2165 C C . GLN A 1 300 ? 2.966 90.675 22.695 1.00 46.85 296 GLN A C 1
ATOM 2166 O O . GLN A 1 300 ? 2.042 89.872 22.613 1.00 46.25 296 GLN A O 1
ATOM 2172 N N . GLY A 1 301 ? 3.526 91.280 21.642 1.00 54.26 297 GLY A N 1
ATOM 2173 C CA . GLY A 1 301 ? 3.103 91.032 20.268 1.00 40.05 297 GLY A CA 1
ATOM 2174 C C . GLY A 1 301 ? 3.061 89.556 19.963 1.00 45.02 297 GLY A C 1
ATOM 2175 O O . GLY A 1 301 ? 3.441 88.758 20.825 1.00 44.93 297 GLY A O 1
ATOM 2176 N N . PRO A 1 302 ? 2.601 89.145 18.764 1.00 38.84 298 PRO A N 1
ATOM 2177 C CA . PRO A 1 302 ? 2.117 89.944 17.632 1.00 39.77 298 PRO A CA 1
ATOM 2178 C C . PRO A 1 302 ? 0.935 90.850 18.000 1.00 42.93 298 PRO A C 1
ATOM 2179 O O . PRO A 1 302 ? -0.032 90.395 18.618 1.00 31.57 298 PRO A O 1
ATOM 2183 N N . GLY A 1 303 ? 1.014 92.118 17.597 1.00 39.04 299 GLY A N 1
ATOM 2184 C CA . GLY A 1 303 ? -0.045 93.064 17.891 1.00 38.35 299 GLY A CA 1
ATOM 2185 C C . GLY A 1 303 ? 0.358 93.980 19.028 1.00 39.69 299 GLY A C 1
ATOM 2186 O O . GLY A 1 303 ? -0.396 94.870 19.421 1.00 37.89 299 GLY A O 1
ATOM 2187 N N . MET A 1 304 ? 1.558 93.750 19.554 1.00 36.40 300 MET A N 1
ATOM 2188 C CA . MET A 1 304 ? 2.108 94.532 20.657 1.00 37.26 300 MET A CA 1
ATOM 2189 C C . MET A 1 304 ? 1.960 96.025 20.375 1.00 34.92 300 MET A C 1
ATOM 2190 O O . MET A 1 304 ? 2.173 96.476 19.255 1.00 35.21 300 MET A O 1
ATOM 2195 N N . VAL A 1 305 ? 1.618 96.790 21.405 1.00 34.74 301 VAL A N 1
ATOM 2196 C CA . VAL A 1 305 ? 1.421 98.223 21.256 1.00 36.09 301 VAL A CA 1
ATOM 2197 C C . VAL A 1 305 ? 2.387 99.020 22.118 1.00 30.55 301 VAL A C 1
ATOM 2198 O O . VAL A 1 305 ? 2.644 100.184 21.851 1.00 32.08 301 VAL A O 1
ATOM 2202 N N . VAL A 1 306 ? 2.922 98.389 23.155 1.00 35.69 302 VAL A N 1
ATOM 2203 C CA . VAL A 1 306 ? 3.861 99.055 24.053 1.00 36.00 302 VAL A CA 1
ATOM 2204 C C . VAL A 1 306 ? 4.598 98.027 24.922 1.00 42.33 302 VAL A C 1
ATOM 2205 O O . VAL A 1 306 ? 4.060 96.961 25.235 1.00 42.30 302 VAL A O 1
ATOM 2209 N N . GLY A 1 307 ? 5.833 98.345 25.302 1.00 42.30 303 GLY A N 1
ATOM 2210 C CA . GLY A 1 307 ? 6.610 97.433 26.124 1.00 34.96 303 GLY A CA 1
ATOM 2211 C C . GLY A 1 307 ? 6.029 97.276 27.513 1.00 38.87 303 GLY A C 1
ATOM 2212 O O . GLY A 1 307 ? 5.014 97.893 27.833 1.00 39.66 303 GLY A O 1
ATOM 2213 N N . ASP A 1 308 ? 6.676 96.472 28.349 1.00 38.76 304 ASP A N 1
ATOM 2214 C CA . ASP A 1 308 ? 6.188 96.242 29.701 1.00 43.59 304 ASP A CA 1
ATOM 2215 C C . ASP A 1 308 ? 6.808 97.121 30.798 1.00 47.95 304 ASP A C 1
ATOM 2216 O O . ASP A 1 308 ? 6.549 96.912 31.985 1.00 46.97 304 ASP A O 1
ATOM 2221 N N . GLU A 1 309 ? 7.603 98.113 30.403 1.00 48.58 305 GLU A N 1
ATOM 2222 C CA . GLU A 1 309 ? 8.229 99.027 31.366 1.00 52.53 305 GLU A CA 1
ATOM 2223 C C . GLU A 1 309 ? 7.323 100.233 31.600 1.00 48.40 305 GLU A C 1
ATOM 2224 O O . GLU A 1 309 ? 7.083 101.016 30.686 1.00 45.20 305 GLU A O 1
ATOM 2230 N N . LEU A 1 310 ? 6.828 100.386 32.823 1.00 46.40 306 LEU A N 1
ATOM 2231 C CA . LEU A 1 310 ? 5.956 101.511 33.152 1.00 49.35 306 LEU A CA 1
ATOM 2232 C C . LEU A 1 310 ? 6.611 102.865 32.882 1.00 52.47 306 LEU A C 1
ATOM 2233 O O . LEU A 1 310 ? 5.936 103.819 32.498 1.00 50.20 306 LEU A O 1
ATOM 2238 N N . LYS A 1 311 ? 7.923 102.948 33.079 1.00 56.36 307 LYS A N 1
ATOM 2239 C CA . LYS A 1 311 ? 8.641 104.196 32.859 1.00 62.52 307 LYS A CA 1
ATOM 2240 C C . LYS A 1 311 ? 8.458 104.741 31.441 1.00 62.26 307 LYS A C 1
ATOM 2241 O O . LYS A 1 311 ? 8.611 105.941 31.209 1.00 64.11 307 LYS A O 1
ATOM 2247 N N . THR A 1 312 ? 8.134 103.869 30.491 1.00 60.62 308 THR A N 1
ATOM 2248 C CA . THR A 1 312 ? 7.931 104.310 29.112 1.00 60.96 308 THR A CA 1
ATOM 2249 C C . THR A 1 312 ? 6.447 104.441 28.786 1.00 57.54 308 THR A C 1
ATOM 2250 O O . THR A 1 312 ? 5.717 103.448 28.763 1.00 55.16 308 THR A O 1
ATOM 2254 N N . PRO A 1 313 ? 5.984 105.674 28.522 1.00 52.63 309 PRO A N 1
ATOM 2255 C CA . PRO A 1 313 ? 4.579 105.940 28.197 1.00 53.09 309 PRO A CA 1
ATOM 2256 C C . PRO A 1 313 ? 4.120 105.370 26.850 1.00 50.63 309 PRO A C 1
ATOM 2257 O O . PRO A 1 313 ? 4.929 105.170 25.944 1.00 46.61 309 PRO A O 1
ATOM 2261 N N . ILE A 1 314 ? 2.820 105.101 26.738 1.00 48.22 310 ILE A N 1
ATOM 2262 C CA . ILE A 1 314 ? 2.247 104.583 25.498 1.00 45.63 310 ILE A CA 1
ATOM 2263 C C . ILE A 1 314 ? 2.308 105.754 24.520 1.00 41.16 310 ILE A C 1
ATOM 2264 O O . ILE A 1 314 ? 2.179 106.903 24.927 1.00 39.41 310 ILE A O 1
ATOM 2269 N N . ARG A 1 315 ? 2.486 105.472 23.236 1.00 40.58 311 ARG A N 1
ATOM 2270 C CA . ARG A 1 315 ? 2.590 106.532 22.239 1.00 35.62 311 ARG A CA 1
ATOM 2271 C C . ARG A 1 315 ? 1.473 107.572 22.219 1.00 38.70 311 ARG A C 1
ATOM 2272 O O . ARG A 1 315 ? 0.306 107.273 22.464 1.00 35.21 311 ARG A O 1
ATOM 2280 N N . SER A 1 316 ? 1.873 108.801 21.914 1.00 44.15 312 SER A N 1
ATOM 2281 C CA . SER A 1 316 ? 0.983 109.949 21.799 1.00 43.86 312 SER A CA 1
ATOM 2282 C C . SER A 1 316 ? 1.063 110.334 20.330 1.00 40.40 312 SER A C 1
ATOM 2283 O O . SER A 1 316 ? 1.904 109.806 19.612 1.00 38.73 312 SER A O 1
ATOM 2286 N N . TRP A 1 317 ? 0.204 111.235 19.869 1.00 38.20 313 TRP A N 1
ATOM 2287 C CA . TRP A 1 317 ? 0.265 111.638 18.469 1.00 39.21 313 TRP A CA 1
ATOM 2288 C C . TRP A 1 317 ? 1.606 112.312 18.213 1.00 43.94 313 TRP A C 1
ATOM 2289 O O . TRP A 1 317 ? 2.199 112.168 17.146 1.00 39.96 313 TRP A O 1
ATOM 2300 N N . HIS A 1 318 ? 2.072 113.055 19.207 1.00 46.99 314 HIS A N 1
ATOM 2301 C CA . HIS A 1 318 ? 3.339 113.754 19.107 1.00 54.46 314 HIS A CA 1
ATOM 2302 C C . HIS A 1 318 ? 4.453 112.717 18.937 1.00 54.02 314 HIS A C 1
ATOM 2303 O O . HIS A 1 318 ? 5.330 112.868 18.079 1.00 44.99 314 HIS A O 1
ATOM 2310 N N . ASP A 1 319 ? 4.397 111.651 19.736 1.00 50.45 315 ASP A N 1
ATOM 2311 C CA . ASP A 1 319 ? 5.395 110.582 19.664 1.00 49.57 315 ASP A CA 1
ATOM 2312 C C . ASP A 1 319 ? 5.399 109.926 18.285 1.00 46.44 315 ASP A C 1
ATOM 2313 O O . ASP A 1 319 ? 6.444 109.521 17.773 1.00 46.56 315 ASP A O 1
ATOM 2318 N N . ILE A 1 320 ? 4.213 109.829 17.691 1.00 43.09 316 ILE A N 1
ATOM 2319 C CA . ILE A 1 320 ? 4.049 109.208 16.378 1.00 43.87 316 ILE A CA 1
ATOM 2320 C C . ILE A 1 320 ? 4.642 110.073 15.277 1.00 50.29 316 ILE A C 1
ATOM 2321 O O . ILE A 1 320 ? 5.237 109.563 14.319 1.00 46.82 316 ILE A O 1
ATOM 2326 N N . ASP A 1 321 ? 4.474 111.384 15.407 1.00 51.77 317 ASP A N 1
ATOM 2327 C CA . ASP A 1 321 ? 4.966 112.310 14.395 1.00 60.40 317 ASP A CA 1
ATOM 2328 C C . ASP A 1 321 ? 6.484 112.445 14.398 1.00 61.34 317 ASP A C 1
ATOM 2329 O O . ASP A 1 321 ? 7.093 112.652 13.345 1.00 61.45 317 ASP A O 1
ATOM 2334 N N . LYS A 1 322 ? 7.100 112.320 15.569 1.00 60.51 318 LYS A N 1
ATOM 2335 C CA . LYS A 1 322 ? 8.554 112.416 15.658 1.00 63.37 318 LYS A CA 1
ATOM 2336 C C . LYS A 1 322 ? 9.215 111.042 15.614 1.00 62.56 318 LYS A C 1
ATOM 2337 O O . LYS A 1 322 ? 10.333 110.852 16.101 1.00 58.16 318 LYS A O 1
ATOM 2343 N N . ASP A 1 323 ? 8.503 110.093 15.013 1.00 61.17 319 ASP A N 1
ATOM 2344 C CA . ASP A 1 323 ? 8.972 108.725 14.851 1.00 60.04 319 ASP A CA 1
ATOM 2345 C C . ASP A 1 323 ? 9.517 108.088 16.128 1.00 59.83 319 ASP A C 1
ATOM 2346 O O . ASP A 1 323 ? 10.571 107.447 16.124 1.00 57.10 319 ASP A O 1
ATOM 2351 N N . ASN A 1 324 ? 8.781 108.266 17.219 1.00 56.30 320 ASN A N 1
ATOM 2352 C CA . ASN A 1 324 ? 9.153 107.697 18.504 1.00 55.16 320 ASN A CA 1
ATOM 2353 C C . ASN A 1 324 ? 8.009 106.799 18.983 1.00 55.55 320 ASN A C 1
ATOM 2354 O O . ASN A 1 324 ? 7.426 107.021 20.047 1.00 59.69 320 ASN A O 1
ATOM 2359 N N . ALA A 1 325 ? 7.689 105.793 18.175 1.00 55.54 321 ALA A N 1
ATOM 2360 C CA . ALA A 1 325 ? 6.629 104.835 18.474 1.00 50.78 321 ALA A CA 1
ATOM 2361 C C . ALA A 1 325 ? 6.933 103.599 17.639 1.00 47.73 321 ALA A C 1
ATOM 2362 O O . ALA A 1 325 ? 6.265 103.328 16.640 1.00 51.72 321 ALA A O 1
ATOM 2364 N N . LYS A 1 326 ? 7.943 102.848 18.062 1.00 44.63 322 LYS A N 1
ATOM 2365 C CA . LYS A 1 326 ? 8.387 101.670 17.329 1.00 48.59 322 LYS A CA 1
ATOM 2366 C C . LYS A 1 326 ? 7.408 100.509 17.161 1.00 48.51 322 LYS A C 1
ATOM 2367 O O . LYS A 1 326 ? 7.703 99.563 16.423 1.00 42.16 322 LYS A O 1
ATOM 2373 N N . TYR A 1 327 ? 6.255 100.565 17.823 1.00 48.08 323 TYR A N 1
ATOM 2374 C CA . TYR A 1 327 ? 5.294 99.467 17.711 1.00 48.89 323 TYR A CA 1
ATOM 2375 C C . TYR A 1 327 ? 4.076 99.717 16.828 1.00 44.69 323 TYR A C 1
ATOM 2376 O O . TYR A 1 327 ? 3.475 98.773 16.326 1.00 40.32 323 TYR A O 1
ATOM 2385 N N . VAL A 1 328 ? 3.721 100.979 16.624 1.00 41.56 324 VAL A N 1
ATOM 2386 C CA . VAL A 1 328 ? 2.545 101.309 15.829 1.00 40.33 324 VAL A CA 1
ATOM 2387 C C . VAL A 1 328 ? 2.342 100.564 14.502 1.00 43.59 324 VAL A C 1
ATOM 2388 O O . VAL A 1 328 ? 1.325 99.887 14.314 1.00 43.37 324 VAL A O 1
ATOM 2392 N N . LYS A 1 329 ? 3.295 100.673 13.585 1.00 42.42 325 LYS A N 1
ATOM 2393 C CA . LYS A 1 329 ? 3.138 100.036 12.285 1.00 44.18 325 LYS A CA 1
ATOM 2394 C C . LYS A 1 329 ? 3.040 98.512 12.236 1.00 44.11 325 LYS A C 1
ATOM 2395 O O . LYS A 1 329 ? 2.165 97.967 11.570 1.00 48.00 325 LYS A O 1
ATOM 2401 N N . LYS A 1 330 ? 3.923 97.814 12.929 1.00 41.11 326 LYS A N 1
ATOM 2402 C CA . LYS A 1 330 ? 3.875 96.365 12.901 1.00 45.13 326 LYS A CA 1
ATOM 2403 C C . LYS A 1 330 ? 2.608 95.882 13.611 1.00 44.61 326 LYS A C 1
ATOM 2404 O O . LYS A 1 330 ? 2.028 94.860 13.243 1.00 45.34 326 LYS A O 1
ATOM 2410 N N . GLY A 1 331 ? 2.177 96.633 14.620 1.00 40.45 327 GLY A N 1
ATOM 2411 C CA . GLY A 1 331 ? 0.980 96.274 15.360 1.00 43.62 327 GLY A CA 1
ATOM 2412 C C . GLY A 1 331 ? -0.264 96.504 14.523 1.00 42.63 327 GLY A C 1
ATOM 2413 O O . GLY A 1 331 ? -1.203 95.712 14.549 1.00 36.48 327 GLY A O 1
ATOM 2414 N N . THR A 1 332 ? -0.264 97.596 13.770 1.00 42.44 328 THR A N 1
ATOM 2415 C CA . THR A 1 332 ? -1.385 97.933 12.911 1.00 40.57 328 THR A CA 1
ATOM 2416 C C . THR A 1 332 ? -1.506 96.904 11.800 1.00 46.19 328 THR A C 1
ATOM 2417 O O . THR A 1 332 ? -2.609 96.552 11.377 1.00 51.56 328 THR A O 1
ATOM 2421 N N . LYS A 1 333 ? -0.362 96.417 11.335 1.00 46.30 329 LYS A N 1
ATOM 2422 C CA . LYS A 1 333 ? -0.336 95.426 10.269 1.00 50.53 329 LYS A CA 1
ATOM 2423 C C . LYS A 1 333 ? -0.979 94.113 10.725 1.00 44.99 329 LYS A C 1
ATOM 2424 O O . LYS A 1 333 ? -1.759 93.502 9.991 1.00 47.15 329 LYS A O 1
ATOM 2430 N N . HIS A 1 334 ? -0.647 93.689 11.941 1.00 40.39 330 HIS A N 1
ATOM 2431 C CA . HIS A 1 334 ? -1.185 92.454 12.496 1.00 35.50 330 HIS A CA 1
ATOM 2432 C C . HIS A 1 334 ? -2.714 92.474 12.601 1.00 37.83 330 HIS A C 1
ATOM 2433 O O . HIS A 1 334 ? -3.366 91.511 12.212 1.00 40.03 330 HIS A O 1
ATOM 2440 N N . PHE A 1 335 ? -3.286 93.564 13.113 1.00 31.59 331 PHE A N 1
ATOM 2441 C CA . PHE A 1 335 ? -4.742 93.650 13.253 1.00 37.28 331 PHE A CA 1
ATOM 2442 C C . PHE A 1 335 ? -5.482 93.854 11.932 1.00 35.06 331 PHE A C 1
ATOM 2443 O O . PHE A 1 335 ? -6.604 93.369 11.765 1.00 37.48 331 PHE A O 1
ATOM 2451 N N . GLU A 1 336 ? -4.856 94.559 10.992 1.00 39.76 332 GLU A N 1
ATOM 2452 C CA . GLU A 1 336 ? -5.463 94.786 9.679 1.00 38.94 332 GLU A CA 1
ATOM 2453 C C . GLU A 1 336 ? -5.618 93.450 8.956 1.00 36.51 332 GLU A C 1
ATOM 2454 O O . GLU A 1 336 ? -6.570 93.244 8.206 1.00 38.63 332 GLU A O 1
ATOM 2460 N N . ALA A 1 337 ? -4.666 92.548 9.183 1.00 33.07 333 ALA A N 1
ATOM 2461 C CA . ALA A 1 337 ? -4.705 91.228 8.578 1.00 33.63 333 ALA A CA 1
ATOM 2462 C C . ALA A 1 337 ? -5.839 90.433 9.214 1.00 35.00 333 ALA A C 1
ATOM 2463 O O . ALA A 1 337 ? -6.585 89.737 8.522 1.00 37.17 333 ALA A O 1
ATOM 2465 N N . LEU A 1 338 ? -5.965 90.531 10.536 1.00 34.47 334 LEU A N 1
ATOM 2466 C CA . LEU A 1 338 ? -7.033 89.832 11.238 1.00 34.48 334 LEU A CA 1
ATOM 2467 C C . LEU A 1 338 ? -8.383 90.367 10.756 1.00 32.96 334 LEU A C 1
ATOM 2468 O O . LEU A 1 338 ? -9.303 89.595 10.479 1.00 31.56 334 LEU A O 1
ATOM 2473 N N . ALA A 1 339 ? -8.483 91.690 10.641 1.00 31.31 335 ALA A N 1
ATOM 2474 C CA . ALA A 1 339 ? -9.712 92.346 10.183 1.00 34.37 335 ALA A CA 1
ATOM 2475 C C . ALA A 1 339 ? -10.174 91.768 8.854 1.00 37.26 335 ALA A C 1
ATOM 2476 O O . ALA A 1 339 ? -11.335 91.372 8.701 1.00 36.75 335 ALA A O 1
ATOM 2478 N N . ASN A 1 340 ? -9.261 91.720 7.889 1.00 37.11 336 ASN A N 1
ATOM 2479 C CA . ASN A 1 340 ? -9.597 91.188 6.578 1.00 36.83 336 ASN A CA 1
ATOM 2480 C C . ASN A 1 340 ? -9.886 89.700 6.595 1.00 39.08 336 ASN A C 1
ATOM 2481 O O . ASN A 1 340 ? -10.687 89.221 5.793 1.00 36.09 336 ASN A O 1
ATOM 2486 N N . ARG A 1 341 ? -9.246 88.963 7.502 1.00 33.42 337 ARG A N 1
ATOM 2487 C CA . ARG A 1 341 ? -9.521 87.535 7.603 1.00 33.39 337 ARG A CA 1
ATOM 2488 C C . ARG A 1 341 ? -10.965 87.389 8.087 1.00 35.79 337 ARG A C 1
ATOM 2489 O O . ARG A 1 341 ? -11.755 86.635 7.529 1.00 35.16 337 ARG A O 1
ATOM 2497 N N . ALA A 1 342 ? -11.306 88.130 9.130 1.00 36.11 338 ALA A N 1
ATOM 2498 C CA . ALA A 1 342 ? -12.647 88.064 9.677 1.00 40.17 338 ALA A CA 1
ATOM 2499 C C . ALA A 1 342 ? -13.687 88.554 8.677 1.00 35.41 338 ALA A C 1
ATOM 2500 O O . ALA A 1 342 ? -14.662 87.861 8.413 1.00 36.96 338 ALA A O 1
ATOM 2502 N N . ALA A 1 343 ? -13.470 89.746 8.125 1.00 38.76 339 ALA A N 1
ATOM 2503 C CA . ALA A 1 343 ? -14.398 90.333 7.160 1.00 38.32 339 ALA A CA 1
ATOM 2504 C C . ALA A 1 343 ? -14.607 89.424 5.956 1.00 38.52 339 ALA A C 1
ATOM 2505 O O . ALA A 1 343 ? -15.685 89.393 5.371 1.00 36.97 339 ALA A O 1
ATOM 2507 N N . THR A 1 344 ? -13.562 88.688 5.592 1.00 42.49 340 THR A N 1
ATOM 2508 C CA . THR A 1 344 ? -13.611 87.762 4.465 1.00 36.53 340 THR A CA 1
ATOM 2509 C C . THR A 1 344 ? -14.438 86.528 4.795 1.00 37.43 340 THR A C 1
ATOM 2510 O O . THR A 1 344 ? -15.095 85.958 3.925 1.00 39.87 340 THR A O 1
ATOM 2514 N N . THR A 1 345 ? -14.389 86.112 6.054 1.00 32.86 341 THR A N 1
ATOM 2515 C CA . THR A 1 345 ? -15.130 84.947 6.506 1.00 33.68 341 THR A CA 1
ATOM 2516 C C . THR A 1 345 ? -16.540 85.365 6.930 1.00 35.64 341 THR A C 1
ATOM 2517 O O . THR A 1 345 ? -17.361 84.534 7.319 1.00 42.07 341 THR A O 1
ATOM 2521 N N . GLY A 1 346 ? -16.815 86.664 6.852 1.00 37.99 342 GLY A N 1
ATOM 2522 C CA . GLY A 1 346 ? -18.130 87.170 7.209 1.00 37.62 342 GLY A CA 1
ATOM 2523 C C . GLY A 1 346 ? -18.411 87.285 8.695 1.00 36.38 342 GLY A C 1
ATOM 2524 O O . GLY A 1 346 ? -19.560 87.206 9.113 1.00 34.79 342 GLY A O 1
ATOM 2525 N N . HIS A 1 347 ? -17.366 87.499 9.489 1.00 35.56 343 HIS A N 1
ATOM 2526 C CA . HIS A 1 347 ? -17.510 87.607 10.938 1.00 30.42 343 HIS A CA 1
ATOM 2527 C C . HIS A 1 347 ? -17.272 89.025 11.452 1.00 32.46 343 HIS A C 1
ATOM 2528 O O . HIS A 1 347 ? -16.430 89.759 10.920 1.00 26.22 343 HIS A O 1
ATOM 2535 N N . VAL A 1 348 ? -18.004 89.390 12.508 1.00 24.60 344 VAL A N 1
ATOM 2536 C CA . VAL A 1 348 ? -17.908 90.712 13.116 1.00 26.93 344 VAL A CA 1
ATOM 2537 C C . VAL A 1 348 ? -17.005 90.747 14.353 1.00 25.38 344 VAL A C 1
ATOM 2538 O O . VAL A 1 348 ? -17.014 89.818 15.155 1.00 21.81 344 VAL A O 1
ATOM 2542 N N . ILE A 1 349 ? -16.235 91.825 14.508 1.00 24.60 345 ILE A N 1
ATOM 2543 C CA . ILE A 1 349 ? -15.352 91.975 15.672 1.00 23.43 345 ILE A CA 1
ATOM 2544 C C . ILE A 1 349 ? -15.704 93.221 16.508 1.00 22.79 345 ILE A C 1
ATOM 2545 O O . ILE A 1 349 ? -15.710 94.341 15.999 1.00 27.73 345 ILE A O 1
ATOM 2550 N N . ASP A 1 350 ? -15.990 93.022 17.791 1.00 23.01 346 ASP A N 1
ATOM 2551 C CA . ASP A 1 350 ? -16.291 94.133 18.699 1.00 22.94 346 ASP A CA 1
ATOM 2552 C C . ASP A 1 350 ? -15.116 94.329 19.641 1.00 24.45 346 ASP A C 1
ATOM 2553 O O . ASP A 1 350 ? -14.471 93.374 20.044 1.00 23.86 346 ASP A O 1
ATOM 2558 N N . ILE A 1 351 ? -14.855 95.572 20.008 1.00 25.90 347 ILE A N 1
ATOM 2559 C CA . ILE A 1 351 ? -13.782 95.863 20.929 1.00 23.63 347 ILE A CA 1
ATOM 2560 C C . ILE A 1 351 ? -14.345 96.733 22.071 1.00 30.47 347 ILE A C 1
ATOM 2561 O O . ILE A 1 351 ? -14.742 97.882 21.847 1.00 35.08 347 ILE A O 1
ATOM 2566 N N . TYR A 1 352 ? -14.405 96.187 23.287 1.00 27.12 348 TYR A N 1
ATOM 2567 C CA . TYR A 1 352 ? -14.871 96.958 24.441 1.00 24.43 348 TYR A CA 1
ATOM 2568 C C . TYR A 1 352 ? -13.619 97.209 25.270 1.00 24.84 348 TYR A C 1
ATOM 2569 O O . TYR A 1 352 ? -13.089 96.299 25.918 1.00 25.01 348 TYR A O 1
ATOM 2578 N N . ALA A 1 353 ? -13.154 98.454 25.227 1.00 22.69 349 ALA A N 1
ATOM 2579 C CA . ALA A 1 353 ? -11.920 98.851 25.888 1.00 29.42 349 ALA A CA 1
ATOM 2580 C C . ALA A 1 353 ? -12.038 99.864 27.002 1.00 30.88 349 ALA A C 1
ATOM 2581 O O . ALA A 1 353 ? -12.289 101.050 26.763 1.00 35.15 349 ALA A O 1
ATOM 2583 N N . CYS A 1 354 ? -11.810 99.398 28.220 1.00 28.78 350 CYS A N 1
ATOM 2584 C CA . CYS A 1 354 ? -11.875 100.256 29.388 1.00 31.59 350 CYS A CA 1
ATOM 2585 C C . CYS A 1 354 ? -10.623 100.160 30.258 1.00 32.36 350 CYS A C 1
ATOM 2586 O O . CYS A 1 354 ? -10.267 99.091 30.761 1.00 31.14 350 CYS A O 1
ATOM 2589 N N . ALA A 1 355 ? -9.951 101.295 30.407 1.00 31.24 351 ALA A N 1
ATOM 2590 C CA . ALA A 1 355 ? -8.741 101.399 31.203 1.00 31.78 351 ALA A CA 1
ATOM 2591 C C . ALA A 1 355 ? -8.460 102.875 31.464 1.00 30.77 351 ALA A C 1
ATOM 2592 O O . ALA A 1 355 ? -8.986 103.745 30.770 1.00 31.21 351 ALA A O 1
ATOM 2594 N N . LEU A 1 356 ? -7.639 103.159 32.466 1.00 35.89 352 LEU A N 1
ATOM 2595 C CA . LEU A 1 356 ? -7.296 104.538 32.786 1.00 43.42 352 LEU A CA 1
ATOM 2596 C C . LEU A 1 356 ? -6.315 105.092 31.761 1.00 41.81 352 LEU A C 1
ATOM 2597 O O . LEU A 1 356 ? -6.270 106.295 31.536 1.00 44.12 352 LEU A O 1
ATOM 2602 N N . ASP A 1 357 ? -5.534 104.211 31.140 1.00 43.53 353 ASP A N 1
ATOM 2603 C CA . ASP A 1 357 ? -4.563 104.629 30.125 1.00 46.47 353 ASP A CA 1
ATOM 2604 C C . ASP A 1 357 ? -5.026 104.160 28.748 1.00 43.66 353 ASP A C 1
ATOM 2605 O O . ASP A 1 357 ? -6.066 103.513 28.632 1.00 44.17 353 ASP A O 1
ATOM 2610 N N . GLN A 1 358 ? -4.249 104.470 27.711 1.00 38.46 354 GLN A N 1
ATOM 2611 C CA . GLN A 1 358 ? -4.606 104.068 26.357 1.00 32.95 354 GLN A CA 1
ATOM 2612 C C . GLN A 1 358 ? -4.618 102.557 26.173 1.00 37.11 354 GLN A C 1
ATOM 2613 O O . GLN A 1 358 ? -3.909 101.819 26.852 1.00 36.00 354 GLN A O 1
ATOM 2619 N N . THR A 1 359 ? -5.415 102.088 25.229 1.00 38.74 355 THR A N 1
ATOM 2620 C CA . THR A 1 359 ? -5.532 100.659 25.053 1.00 36.06 355 THR A CA 1
ATOM 2621 C C . THR A 1 359 ? -5.049 100.092 23.719 1.00 34.46 355 THR A C 1
ATOM 2622 O O . THR A 1 359 ? -4.990 98.879 23.541 1.00 35.55 355 THR A O 1
ATOM 2626 N N . GLY A 1 360 ? -4.698 100.962 22.783 1.00 33.30 356 GLY A N 1
ATOM 2627 C CA . GLY A 1 360 ? -4.226 100.482 21.497 1.00 34.74 356 GLY A CA 1
ATOM 2628 C C . GLY A 1 360 ? -5.307 100.423 20.437 1.00 34.34 356 GLY A C 1
ATOM 2629 O O . GLY A 1 360 ? -5.230 99.613 19.508 1.00 32.05 356 GLY A O 1
ATOM 2630 N N . LEU A 1 361 ? -6.315 101.281 20.568 1.00 34.05 357 LEU A N 1
ATOM 2631 C CA . LEU A 1 361 ? -7.408 101.316 19.604 1.00 30.60 357 LEU A CA 1
ATOM 2632 C C . LEU A 1 361 ? -6.932 101.792 18.240 1.00 30.84 357 LEU A C 1
ATOM 2633 O O . LEU A 1 361 ? -7.518 101.421 17.219 1.00 30.49 357 LEU A O 1
ATOM 2638 N N . LEU A 1 362 ? -5.871 102.602 18.218 1.00 27.07 358 LEU A N 1
ATOM 2639 C CA . LEU A 1 362 ? -5.322 103.087 16.947 1.00 32.73 358 LEU A CA 1
ATOM 2640 C C . LEU A 1 362 ? -4.896 101.906 16.078 1.00 26.93 358 LEU A C 1
ATOM 2641 O O . LEU A 1 362 ? -5.204 101.850 14.895 1.00 30.63 358 LEU A O 1
ATOM 2646 N N . GLU A 1 363 ? -4.196 100.961 16.694 1.00 31.68 359 GLU A N 1
ATOM 2647 C CA . GLU A 1 363 ? -3.696 99.770 16.016 1.00 32.02 359 GLU A CA 1
ATOM 2648 C C . GLU A 1 363 ? -4.766 98.718 15.708 1.00 34.99 359 GLU A C 1
ATOM 2649 O O . GLU A 1 363 ? -4.619 97.945 14.762 1.00 26.24 359 GLU A O 1
ATOM 2655 N N . MET A 1 364 ? -5.829 98.681 16.511 1.00 30.09 360 MET A N 1
ATOM 2656 C CA . MET A 1 364 ? -6.892 97.689 16.327 1.00 34.76 360 MET A CA 1
ATOM 2657 C C . MET A 1 364 ? -8.127 98.196 15.575 1.00 33.31 360 MET A C 1
ATOM 2658 O O . MET A 1 364 ? -8.988 97.406 15.219 1.00 30.04 360 MET A O 1
ATOM 2663 N N . LYS A 1 365 ? -8.200 99.501 15.327 1.00 38.95 361 LYS A N 1
ATOM 2664 C CA . LYS A 1 365 ? -9.363 100.108 14.676 1.00 39.38 361 LYS A CA 1
ATOM 2665 C C . LYS A 1 365 ? -9.971 99.383 13.478 1.00 36.05 361 LYS A C 1
ATOM 2666 O O . LYS A 1 365 ? -11.194 99.288 13.372 1.00 31.15 361 LYS A O 1
ATOM 2672 N N . CYS A 1 366 ? -9.140 98.864 12.583 1.00 32.41 362 CYS A N 1
ATOM 2673 C CA . CYS A 1 366 ? -9.664 98.188 11.407 1.00 28.14 362 CYS A CA 1
ATOM 2674 C C . CYS A 1 366 ? -10.583 97.010 11.673 1.00 30.47 362 CYS A C 1
ATOM 2675 O O . CYS A 1 366 ? -11.510 96.772 10.901 1.00 35.11 362 CYS A O 1
ATOM 2678 N N . CYS A 1 367 ? -10.350 96.271 12.753 1.00 29.14 363 CYS A N 1
ATOM 2679 C CA . CYS A 1 367 ? -11.215 95.136 13.049 1.00 29.95 363 CYS A CA 1
ATOM 2680 C C . CYS A 1 367 ? -12.665 95.644 13.148 1.00 31.81 363 CYS A C 1
ATOM 2681 O O . CYS A 1 367 ? -13.528 95.238 12.362 1.00 26.82 363 CYS A O 1
ATOM 2684 N N . PRO A 1 368 ? -12.949 96.553 14.093 1.00 26.89 364 PRO A N 1
ATOM 2685 C CA . PRO A 1 368 ? -14.340 97.012 14.138 1.00 31.45 364 PRO A CA 1
ATOM 2686 C C . PRO A 1 368 ? -14.744 97.885 12.942 1.00 30.88 364 PRO A C 1
ATOM 2687 O O . PRO A 1 368 ? -15.909 97.894 12.561 1.00 29.79 364 PRO A O 1
ATOM 2691 N N . ASN A 1 369 ? -13.794 98.609 12.347 1.00 28.72 365 ASN A N 1
ATOM 2692 C CA . ASN A 1 369 ? -14.102 99.467 11.189 1.00 29.87 365 ASN A CA 1
ATOM 2693 C C . ASN A 1 369 ? -14.419 98.692 9.894 1.00 30.22 365 ASN A C 1
ATOM 2694 O O . ASN A 1 369 ? -15.375 99.012 9.179 1.00 30.93 365 ASN A O 1
ATOM 2699 N N . LEU A 1 370 ? -13.622 97.675 9.590 1.00 24.68 366 LEU A N 1
ATOM 2700 C CA . LEU A 1 370 ? -13.840 96.903 8.379 1.00 31.71 366 LEU A CA 1
ATOM 2701 C C . LEU A 1 370 ? -15.059 96.006 8.511 1.00 31.56 366 LEU A C 1
ATOM 2702 O O . LEU A 1 370 ? -15.860 95.886 7.585 1.00 33.97 366 LEU A O 1
ATOM 2707 N N . THR A 1 371 ? -15.181 95.346 9.653 1.00 32.33 367 THR A N 1
ATOM 2708 C CA . THR A 1 371 ? -16.348 94.520 9.905 1.00 33.45 367 THR A CA 1
ATOM 2709 C C . THR A 1 371 ? -17.248 95.607 10.501 1.00 38.39 367 THR A C 1
ATOM 2710 O O . THR A 1 371 ? -16.757 96.677 10.849 1.00 47.80 367 THR A O 1
ATOM 2714 N N . GLY A 1 372 ? -18.543 95.387 10.612 1.00 36.20 368 GLY A N 1
ATOM 2715 C CA . GLY A 1 372 ? -19.360 96.447 11.184 1.00 35.57 368 GLY A CA 1
ATOM 2716 C C . GLY A 1 372 ? -19.401 96.395 12.703 1.00 31.98 368 GLY A C 1
ATOM 2717 O O . GLY A 1 372 ? -20.382 96.808 13.313 1.00 34.02 368 GLY A O 1
ATOM 2718 N N . GLY A 1 373 ? -18.335 95.880 13.312 1.00 33.92 369 GLY A N 1
ATOM 2719 C CA . GLY A 1 373 ? -18.281 95.763 14.757 1.00 22.53 369 GLY A CA 1
ATOM 2720 C C . GLY A 1 373 ? -18.241 97.078 15.509 1.00 22.63 369 GLY A C 1
ATOM 2721 O O . GLY A 1 373 ? -17.921 98.115 14.944 1.00 22.68 369 GLY A O 1
ATOM 2722 N N . TYR A 1 374 ? -18.526 97.008 16.806 1.00 28.49 370 TYR A N 1
ATOM 2723 C CA . TYR A 1 374 ? -18.575 98.176 17.673 1.00 27.96 370 TYR A CA 1
ATOM 2724 C C . TYR A 1 374 ? -17.274 98.488 18.379 1.00 32.09 370 TYR A C 1
ATOM 2725 O O . TYR A 1 374 ? -16.432 97.612 18.599 1.00 30.75 370 TYR A O 1
ATOM 2734 N N . MET A 1 375 ? -17.134 99.755 18.746 1.00 27.58 371 MET A N 1
ATOM 2735 C CA . MET A 1 375 ? -15.976 100.215 19.472 1.00 30.32 371 MET A CA 1
ATOM 2736 C C . MET A 1 375 ? -16.503 100.992 20.673 1.00 34.18 371 MET A C 1
ATOM 2737 O O . MET A 1 375 ? -17.122 102.054 20.534 1.00 33.19 371 MET A O 1
ATOM 2742 N N . VAL A 1 376 ? -16.291 100.432 21.855 1.00 30.71 372 VAL A N 1
ATOM 2743 C CA . VAL A 1 376 ? -16.728 101.070 23.079 1.00 31.55 372 VAL A CA 1
ATOM 2744 C C . VAL A 1 376 ? -15.491 101.404 23.904 1.00 31.90 372 VAL A C 1
ATOM 2745 O O . VAL A 1 376 ? -14.633 100.552 24.153 1.00 27.62 372 VAL A O 1
ATOM 2749 N N . MET A 1 377 ? -15.412 102.656 24.326 1.00 30.23 373 MET A N 1
ATOM 2750 C CA . MET A 1 377 ? -14.278 103.132 25.101 1.00 40.17 373 MET A CA 1
ATOM 2751 C C . MET A 1 377 ? -14.716 103.785 26.412 1.00 40.24 373 MET A C 1
ATOM 2752 O O . MET A 1 377 ? -15.710 104.511 26.449 1.00 46.72 373 MET A O 1
ATOM 2757 N N . GLY A 1 378 ? -13.973 103.514 27.483 1.00 41.11 374 GLY A N 1
ATOM 2758 C CA . GLY A 1 378 ? -14.288 104.088 28.783 1.00 42.17 374 GLY A CA 1
ATOM 2759 C C . GLY A 1 378 ? -13.074 104.143 29.698 1.00 42.79 374 GLY A C 1
ATOM 2760 O O . GLY A 1 378 ? -11.954 103.905 29.252 1.00 38.69 374 GLY A O 1
ATOM 2761 N N . ASP A 1 379 ? -13.288 104.461 30.973 1.00 42.63 375 ASP A N 1
ATOM 2762 C CA . ASP A 1 379 ? -12.197 104.533 31.944 1.00 37.89 375 ASP A CA 1
ATOM 2763 C C . ASP A 1 379 ? -12.149 103.265 32.776 1.00 38.05 375 ASP A C 1
ATOM 2764 O O . ASP A 1 379 ? -11.098 102.873 33.276 1.00 30.25 375 ASP A O 1
ATOM 2769 N N . SER A 1 380 ? -13.303 102.630 32.922 1.00 35.52 376 SER A N 1
ATOM 2770 C CA . SER A 1 380 ? -13.406 101.435 33.739 1.00 34.32 376 SER A CA 1
ATOM 2771 C C . SER A 1 380 ? -14.690 100.675 33.408 1.00 31.98 376 SER A C 1
ATOM 2772 O O . SER A 1 380 ? -15.697 101.296 33.082 1.00 31.39 376 SER A O 1
ATOM 2775 N N . PHE A 1 381 ? -14.655 99.344 33.486 1.00 28.61 377 PHE A N 1
ATOM 2776 C CA . PHE A 1 381 ? -15.848 98.538 33.217 1.00 26.62 377 PHE A CA 1
ATOM 2777 C C . PHE A 1 381 ? -16.816 98.710 34.379 1.00 28.53 377 PHE A C 1
ATOM 2778 O O . PHE A 1 381 ? -18.000 98.419 34.263 1.00 25.40 377 PHE A O 1
ATOM 2786 N N . ASN A 1 382 ? -16.293 99.185 35.506 1.00 31.65 378 ASN A N 1
ATOM 2787 C CA . ASN A 1 382 ? -17.097 99.382 36.707 1.00 35.62 378 ASN A CA 1
ATOM 2788 C C . ASN A 1 382 ? -17.729 100.776 36.781 1.00 37.35 378 ASN A C 1
ATOM 2789 O O . ASN A 1 382 ? -17.598 101.482 37.781 1.00 37.61 378 ASN A O 1
ATOM 2794 N N . THR A 1 383 ? -18.417 101.165 35.714 1.00 36.32 379 THR A N 1
ATOM 2795 C CA . THR A 1 383 ? -19.086 102.462 35.657 1.00 37.77 379 THR A CA 1
ATOM 2796 C C . THR A 1 383 ? -20.439 102.248 35.030 1.00 36.48 379 THR A C 1
ATOM 2797 O O . THR A 1 383 ? -20.649 101.243 34.355 1.00 37.92 379 THR A O 1
ATOM 2801 N N . SER A 1 384 ? -21.351 103.191 35.255 1.00 38.60 380 SER A N 1
ATOM 2802 C CA . SER A 1 384 ? -22.693 103.120 34.681 1.00 36.96 380 SER A CA 1
ATOM 2803 C C . SER A 1 384 ? -22.590 103.248 33.180 1.00 27.45 380 SER A C 1
ATOM 2804 O O . SER A 1 384 ? -23.325 102.613 32.440 1.00 34.38 380 SER A O 1
ATOM 2807 N N . LEU A 1 385 ? -21.659 104.087 32.748 1.00 34.26 381 LEU A N 1
ATOM 2808 C CA . LEU A 1 385 ? -21.434 104.351 31.335 1.00 35.35 381 LEU A CA 1
ATOM 2809 C C . LEU A 1 385 ? -21.239 103.075 30.536 1.00 36.09 381 LEU A C 1
ATOM 2810 O O . LEU A 1 385 ? -21.968 102.814 29.574 1.00 36.47 381 LEU A O 1
ATOM 2815 N N . PHE A 1 386 ? -20.250 102.278 30.924 1.00 30.96 382 PHE A N 1
ATOM 2816 C CA . PHE A 1 386 ? -19.995 101.038 30.214 1.00 27.33 382 PHE A CA 1
ATOM 2817 C C . PHE A 1 386 ? -21.121 100.013 30.391 1.00 23.33 382 PHE A C 1
ATOM 2818 O O . PHE A 1 386 ? -21.537 99.384 29.428 1.00 19.77 382 PHE A O 1
ATOM 2826 N N . LYS A 1 387 ? -21.594 99.826 31.620 1.00 26.52 383 LYS A N 1
ATOM 2827 C CA . LYS A 1 387 ? -22.651 98.852 31.857 1.00 25.67 383 LYS A CA 1
ATOM 2828 C C . LYS A 1 387 ? -23.877 99.152 31.000 1.00 32.25 383 LYS A C 1
ATOM 2829 O O . LYS A 1 387 ? -24.441 98.249 30.370 1.00 26.12 383 LYS A O 1
ATOM 2835 N N . GLN A 1 388 ? -24.280 100.418 30.952 1.00 25.30 384 GLN A N 1
ATOM 2836 C CA . GLN A 1 388 ? -25.447 100.766 30.160 1.00 33.76 384 GLN A CA 1
ATOM 2837 C C . GLN A 1 388 ? -25.174 100.664 28.667 1.00 30.74 384 GLN A C 1
ATOM 2838 O O . GLN A 1 388 ? -26.013 100.159 27.922 1.00 29.98 384 GLN A O 1
ATOM 2844 N N . THR A 1 389 ? -23.999 101.106 28.228 1.00 27.70 385 THR A N 1
ATOM 2845 C CA . THR A 1 389 ? -23.664 101.012 26.810 1.00 25.25 385 THR A CA 1
ATOM 2846 C C . THR A 1 389 ? -23.631 99.538 26.418 1.00 31.14 385 THR A C 1
ATOM 2847 O O . THR A 1 389 ? -24.116 99.149 25.347 1.00 31.99 385 THR A O 1
ATOM 2851 N N . PHE A 1 390 ? -23.081 98.708 27.296 1.00 22.09 386 PHE A N 1
ATOM 2852 C CA . PHE A 1 390 ? -23.003 97.299 26.986 1.00 24.33 386 PHE A CA 1
ATOM 2853 C C . PHE A 1 390 ? -24.366 96.632 26.870 1.00 23.73 386 PHE A C 1
ATOM 2854 O O . PHE A 1 390 ? -24.577 95.821 25.975 1.00 22.30 386 PHE A O 1
ATOM 2862 N N . GLN A 1 391 ? -25.297 96.948 27.763 1.00 26.28 387 GLN A N 1
ATOM 2863 C CA . GLN A 1 391 ? -26.602 96.324 27.629 1.00 37.53 387 GLN A CA 1
ATOM 2864 C C . GLN A 1 391 ? -27.413 96.900 26.462 1.00 32.71 387 GLN A C 1
ATOM 2865 O O . GLN A 1 391 ? -28.352 96.255 25.996 1.00 35.16 387 GLN A O 1
ATOM 2871 N N . ARG A 1 392 ? -27.042 98.084 25.970 1.00 32.18 388 ARG A N 1
ATOM 2872 C CA . ARG A 1 392 ? -27.750 98.677 24.827 1.00 37.10 388 ARG A CA 1
ATOM 2873 C C . ARG A 1 392 ? -27.487 97.794 23.616 1.00 40.09 388 ARG A C 1
ATOM 2874 O O . ARG A 1 392 ? -28.338 97.657 22.738 1.00 44.17 388 ARG A O 1
ATOM 2882 N N . VAL A 1 393 ? -26.280 97.232 23.566 1.00 32.82 389 VAL A N 1
ATOM 2883 C CA . VAL A 1 393 ? -25.860 96.360 22.471 1.00 28.24 389 VAL A CA 1
ATOM 2884 C C . VAL A 1 393 ? -26.926 95.326 22.152 1.00 31.19 389 VAL A C 1
ATOM 2885 O O . VAL A 1 393 ? -27.142 94.986 20.992 1.00 32.41 389 VAL A O 1
ATOM 2889 N N . PHE A 1 394 ? -27.598 94.840 23.191 1.00 31.09 390 PHE A N 1
ATOM 2890 C CA . PHE A 1 394 ? -28.602 93.802 23.030 1.00 33.85 390 PHE A CA 1
ATOM 2891 C C . PHE A 1 394 ? -30.065 94.265 23.082 1.00 36.63 390 PHE A C 1
ATOM 2892 O O . PHE A 1 394 ? -30.954 93.490 23.424 1.00 30.16 390 PHE A O 1
ATOM 2900 N N . THR A 1 395 ? -30.303 95.527 22.737 1.00 35.11 391 THR A N 1
ATOM 2901 C CA . THR A 1 395 ? -31.652 96.072 22.717 1.00 38.01 391 THR A CA 1
ATOM 2902 C C . THR A 1 395 ? -32.491 95.258 21.736 1.00 37.94 391 THR A C 1
ATOM 2903 O O . THR A 1 395 ? -32.029 94.944 20.640 1.00 39.22 391 THR A O 1
ATOM 2907 N N . LYS A 1 396 ? -33.716 94.911 22.123 1.00 35.87 392 LYS A N 1
ATOM 2908 C CA . LYS A 1 396 ? -34.583 94.113 21.252 1.00 40.23 392 LYS A CA 1
ATOM 2909 C C . LYS A 1 396 ? -35.746 94.916 20.677 1.00 41.26 392 LYS A C 1
ATOM 2910 O O . LYS A 1 396 ? -36.084 95.982 21.189 1.00 48.57 392 LYS A O 1
ATOM 2916 N N . ASP A 1 397 ? -36.350 94.407 19.605 1.00 50.74 393 ASP A N 1
ATOM 2917 C CA . ASP A 1 397 ? -37.483 95.079 18.969 1.00 52.63 393 ASP A CA 1
ATOM 2918 C C . ASP A 1 397 ? -38.835 94.574 19.474 1.00 58.24 393 ASP A C 1
ATOM 2919 O O . ASP A 1 397 ? -38.918 93.887 20.499 1.00 55.36 393 ASP A O 1
ATOM 2924 N N . MET A 1 398 ? -39.889 94.913 18.735 1.00 62.62 394 MET A N 1
ATOM 2925 C CA . MET A 1 398 ? -41.254 94.535 19.088 1.00 70.16 394 MET A CA 1
ATOM 2926 C C . MET A 1 398 ? -41.567 93.053 18.914 1.00 68.88 394 MET A C 1
ATOM 2927 O O . MET A 1 398 ? -42.733 92.654 18.920 1.00 76.40 394 MET A O 1
ATOM 2932 N N . HIS A 1 399 ? -40.528 92.241 18.766 1.00 62.09 395 HIS A N 1
ATOM 2933 C CA . HIS A 1 399 ? -40.700 90.803 18.591 1.00 59.31 395 HIS A CA 1
ATOM 2934 C C . HIS A 1 399 ? -39.739 90.028 19.485 1.00 57.74 395 HIS A C 1
ATOM 2935 O O . HIS A 1 399 ? -39.661 88.801 19.413 1.00 51.90 395 HIS A O 1
ATOM 2942 N N . GLY A 1 400 ? -39.011 90.756 20.326 1.00 50.89 396 GLY A N 1
ATOM 2943 C CA . GLY A 1 400 ? -38.064 90.117 21.220 1.00 49.49 396 GLY A CA 1
ATOM 2944 C C . GLY A 1 400 ? -36.784 89.726 20.511 1.00 45.36 396 GLY A C 1
ATOM 2945 O O . GLY A 1 400 ? -36.045 88.867 20.984 1.00 49.35 396 GLY A O 1
ATOM 2946 N N . GLN A 1 401 ? -36.512 90.365 19.380 1.00 40.94 397 GLN A N 1
ATOM 2947 C CA . GLN A 1 401 ? -35.318 90.058 18.610 1.00 38.14 397 GLN A CA 1
ATOM 2948 C C . GLN A 1 401 ? -34.311 91.193 18.503 1.00 33.63 397 GLN A C 1
ATOM 2949 O O . GLN A 1 401 ? -34.665 92.372 18.391 1.00 27.63 397 GLN A O 1
ATOM 2955 N N . PHE A 1 402 ? -33.043 90.818 18.554 1.00 26.95 398 PHE A N 1
ATOM 2956 C CA . PHE A 1 402 ? -31.957 91.768 18.465 1.00 30.41 398 PHE A CA 1
ATOM 2957 C C . PHE A 1 402 ? -32.053 92.706 17.265 1.00 29.60 398 PHE A C 1
ATOM 2958 O O . PHE A 1 402 ? -32.560 92.342 16.210 1.00 32.70 398 PHE A O 1
ATOM 2966 N N . LYS A 1 403 ? -31.561 93.925 17.445 1.00 33.85 399 LYS A N 1
ATOM 2967 C CA . LYS A 1 403 ? -31.556 94.912 16.386 1.00 37.94 399 LYS A CA 1
ATOM 2968 C C . LYS A 1 403 ? -30.234 94.851 15.620 1.00 38.67 399 LYS A C 1
ATOM 2969 O O . LYS A 1 403 ? -29.610 95.873 15.354 1.00 47.93 399 LYS A O 1
ATOM 2975 N N . MET A 1 404 ? -29.805 93.640 15.285 1.00 38.77 400 MET A N 1
ATOM 2976 C CA . MET A 1 404 ? -28.572 93.443 14.534 1.00 38.47 400 MET A CA 1
ATOM 2977 C C . MET A 1 404 ? -28.798 92.518 13.344 1.00 31.84 400 MET A C 1
ATOM 2978 O O . MET A 1 404 ? -29.705 91.684 13.341 1.00 35.74 400 MET A O 1
ATOM 2983 N N . GLY A 1 405 ? -27.984 92.709 12.317 1.00 35.69 401 GLY A N 1
ATOM 2984 C CA . GLY A 1 405 ? -28.060 91.893 11.121 1.00 32.53 401 GLY A CA 1
ATOM 2985 C C . GLY A 1 405 ? -26.650 91.409 10.868 1.00 26.98 401 GLY A C 1
ATOM 2986 O O . GLY A 1 405 ? -25.696 92.092 11.247 1.00 29.89 401 GLY A O 1
ATOM 2987 N N . PHE A 1 406 ? -26.503 90.250 10.235 1.00 29.49 402 PHE A N 1
ATOM 2988 C CA . PHE A 1 406 ? -25.176 89.697 9.980 1.00 25.68 402 PHE A CA 1
ATOM 2989 C C . PHE A 1 406 ? -24.913 89.327 8.536 1.00 28.26 402 PHE A C 1
ATOM 2990 O O . PHE A 1 406 ? -25.838 89.039 7.782 1.00 25.72 402 PHE A O 1
ATOM 2998 N N . GLY A 1 407 ? -23.629 89.305 8.182 1.00 34.04 403 GLY A N 1
ATOM 2999 C CA . GLY A 1 407 ? -23.207 88.950 6.838 1.00 34.89 403 GLY A CA 1
ATOM 3000 C C . GLY A 1 407 ? -23.981 89.641 5.730 1.00 40.95 403 GLY A C 1
ATOM 3001 O O . GLY A 1 407 ? -24.520 88.985 4.839 1.00 42.86 403 GLY A O 1
ATOM 3002 N N . GLY A 1 408 ? -24.027 90.968 5.780 1.00 38.59 404 GLY A N 1
ATOM 3003 C CA . GLY A 1 408 ? -24.742 91.716 4.770 1.00 36.77 404 GLY A CA 1
ATOM 3004 C C . GLY A 1 408 ? -23.977 91.945 3.480 1.00 40.15 404 GLY A C 1
ATOM 3005 O O . GLY A 1 408 ? -22.823 92.376 3.473 1.00 37.88 404 GLY A O 1
ATOM 3006 N N . THR A 1 409 ? -24.641 91.644 2.372 1.00 43.04 405 THR A N 1
ATOM 3007 C CA . THR A 1 409 ? -24.067 91.845 1.055 1.00 41.92 405 THR A CA 1
ATOM 3008 C C . THR A 1 409 ? -24.869 92.977 0.420 1.00 43.33 405 THR A C 1
ATOM 3009 O O . THR A 1 409 ? -26.095 92.881 0.251 1.00 42.59 405 THR A O 1
ATOM 3013 N N . LEU A 1 410 ? -24.176 94.062 0.102 1.00 37.93 406 LEU A N 1
ATOM 3014 C CA . LEU A 1 410 ? -24.803 95.212 -0.531 1.00 36.46 406 LEU A CA 1
ATOM 3015 C C . LEU A 1 410 ? -24.413 95.297 -2.001 1.00 37.99 406 LEU A C 1
ATOM 3016 O O . LEU A 1 410 ? -23.231 95.428 -2.327 1.00 33.80 406 LEU A O 1
ATOM 3021 N N . GLU A 1 411 ? -25.405 95.222 -2.882 1.00 39.05 407 GLU A N 1
ATOM 3022 C CA . GLU A 1 411 ? -25.154 95.329 -4.316 1.00 45.18 407 GLU A CA 1
ATOM 3023 C C . GLU A 1 411 ? -25.949 96.518 -4.846 1.00 41.86 407 GLU A C 1
ATOM 3024 O O . GLU A 1 411 ? -27.132 96.673 -4.537 1.00 39.83 407 GLU A O 1
ATOM 3030 N N . ILE A 1 412 ? -25.301 97.354 -5.645 1.00 36.26 408 ILE A N 1
ATOM 3031 C CA . ILE A 1 412 ? -25.960 98.521 -6.206 1.00 39.70 408 ILE A CA 1
ATOM 3032 C C . ILE A 1 412 ? -26.034 98.440 -7.735 1.00 43.90 408 ILE A C 1
ATOM 3033 O O . ILE A 1 412 ? -25.051 98.105 -8.395 1.00 47.07 408 ILE A O 1
ATOM 3038 N N . LYS A 1 413 ? -27.214 98.732 -8.281 1.00 49.12 409 LYS A N 1
ATOM 3039 C CA . LYS A 1 413 ? -27.451 98.718 -9.728 1.00 52.42 409 LYS A CA 1
ATOM 3040 C C . LYS A 1 413 ? -27.888 100.114 -10.174 1.00 50.89 409 LYS A C 1
ATOM 3041 O O . LYS A 1 413 ? -28.786 100.704 -9.577 1.00 50.09 409 LYS A O 1
ATOM 3047 N N . THR A 1 414 ? -27.262 100.634 -11.226 1.00 48.44 410 THR A N 1
ATOM 3048 C CA . THR A 1 414 ? -27.572 101.975 -11.712 1.00 49.87 410 THR A CA 1
ATOM 3049 C C . THR A 1 414 ? -27.975 102.020 -13.177 1.00 51.08 410 THR A C 1
ATOM 3050 O O . THR A 1 414 ? -27.858 101.027 -13.889 1.00 51.70 410 THR A O 1
ATOM 3054 N N . SER A 1 415 ? -28.454 103.186 -13.613 1.00 55.53 411 SER A N 1
ATOM 3055 C CA . SER A 1 415 ? -28.845 103.404 -15.005 1.00 52.56 411 SER A CA 1
ATOM 3056 C C . SER A 1 415 ? -27.529 103.344 -15.767 1.00 57.45 411 SER A C 1
ATOM 3057 O O . SER A 1 415 ? -26.469 103.602 -15.189 1.00 58.77 411 SER A O 1
ATOM 3060 N N . ARG A 1 416 ? -27.580 103.008 -17.052 1.00 58.63 412 ARG A N 1
ATOM 3061 C CA . ARG A 1 416 ? -26.357 102.927 -17.843 1.00 58.35 412 ARG A CA 1
ATOM 3062 C C . ARG A 1 416 ? -25.548 104.222 -17.781 1.00 52.32 412 ARG A C 1
ATOM 3063 O O . ARG A 1 416 ? -24.339 104.210 -17.985 1.00 51.57 412 ARG A O 1
ATOM 3071 N N . GLU A 1 417 ? -26.212 105.333 -17.475 1.00 52.30 413 GLU A N 1
ATOM 3072 C CA . GLU A 1 417 ? -25.540 106.631 -17.403 1.00 54.07 413 GLU A CA 1
ATOM 3073 C C . GLU A 1 417 ? -24.819 106.905 -16.080 1.00 56.04 413 GLU A C 1
ATOM 3074 O O . GLU A 1 417 ? -24.037 107.857 -15.982 1.00 54.64 413 GLU A O 1
ATOM 3080 N N . ILE A 1 418 ? -25.077 106.078 -15.067 1.00 54.65 414 ILE A N 1
ATOM 3081 C CA . ILE A 1 418 ? -24.479 106.281 -13.745 1.00 49.32 414 ILE A CA 1
ATOM 3082 C C . ILE A 1 418 ? -23.450 105.231 -13.313 1.00 45.08 414 ILE A C 1
ATOM 3083 O O . ILE A 1 418 ? -23.677 104.028 -13.454 1.00 43.51 414 ILE A O 1
ATOM 3088 N N . LYS A 1 419 ? -22.331 105.691 -12.760 1.00 39.70 415 LYS A N 1
ATOM 3089 C CA . LYS A 1 419 ? -21.285 104.786 -12.282 1.00 43.76 415 LYS A CA 1
ATOM 3090 C C . LYS A 1 419 ? -20.937 105.031 -10.806 1.00 42.33 415 LYS A C 1
ATOM 3091 O O . LYS A 1 419 ? -21.194 106.110 -10.268 1.00 39.73 415 LYS A O 1
ATOM 3097 N N . ILE A 1 420 ? -20.330 104.032 -10.168 1.00 45.00 416 ILE A N 1
ATOM 3098 C CA . ILE A 1 420 ? -19.973 104.118 -8.752 1.00 43.71 416 ILE A CA 1
ATOM 3099 C C . ILE A 1 420 ? -18.472 104.214 -8.483 1.00 43.01 416 ILE A C 1
ATOM 3100 O O . ILE A 1 420 ? -17.715 103.309 -8.823 1.00 44.79 416 ILE A O 1
ATOM 3105 N N . SER A 1 421 ? -18.053 105.307 -7.851 1.00 44.11 417 SER A N 1
ATOM 3106 C CA . SER A 1 421 ? -16.644 105.538 -7.538 1.00 42.79 417 SER A CA 1
ATOM 3107 C C . SER A 1 421 ? -16.195 104.733 -6.335 1.00 48.40 417 SER A C 1
ATOM 3108 O O . SER A 1 421 ? -15.031 104.354 -6.234 1.00 49.60 417 SER A O 1
ATOM 3111 N N . GLY A 1 422 ? -17.124 104.492 -5.415 1.00 50.04 418 GLY A N 1
ATOM 3112 C CA . GLY A 1 422 ? -16.807 103.738 -4.219 1.00 44.64 418 GLY A CA 1
ATOM 3113 C C . GLY A 1 422 ? -17.694 104.086 -3.036 1.00 45.01 418 GLY A C 1
ATOM 3114 O O . GLY A 1 422 ? -18.654 104.864 -3.152 1.00 32.00 418 GLY A O 1
ATOM 3115 N N . ALA A 1 423 ? -17.367 103.498 -1.888 1.00 37.69 419 ALA A N 1
ATOM 3116 C CA . ALA A 1 423 ? -18.116 103.729 -0.666 1.00 37.05 419 ALA A CA 1
ATOM 3117 C C . ALA A 1 423 ? -17.193 103.999 0.516 1.00 40.32 419 ALA A C 1
ATOM 3118 O O . ALA A 1 423 ? -16.047 103.535 0.556 1.00 38.50 419 ALA A O 1
ATOM 3120 N N . ILE A 1 424 ? -17.695 104.769 1.473 1.00 37.13 420 ILE A N 1
ATOM 3121 C CA . ILE A 1 424 ? -16.931 105.072 2.666 1.00 35.78 420 ILE A CA 1
ATOM 3122 C C . ILE A 1 424 ? -17.806 104.759 3.875 1.00 38.73 420 ILE A C 1
ATOM 3123 O O . ILE A 1 424 ? -18.871 105.353 4.072 1.00 34.19 420 ILE A O 1
ATOM 3128 N N . GLY A 1 425 ? -17.350 103.792 4.663 1.00 40.18 421 GLY A N 1
ATOM 3129 C CA . GLY A 1 425 ? -18.081 103.371 5.839 1.00 39.21 421 GLY A CA 1
ATOM 3130 C C . GLY A 1 425 ? -17.703 101.951 6.213 1.00 37.79 421 GLY A C 1
ATOM 3131 O O . GLY A 1 425 ? -16.754 101.393 5.655 1.00 38.02 421 GLY A O 1
ATOM 3132 N N . PRO A 1 426 ? -18.429 101.331 7.154 1.00 31.90 422 PRO A N 1
ATOM 3133 C CA . PRO A 1 426 ? -18.124 99.961 7.569 1.00 37.34 422 PRO A CA 1
ATOM 3134 C C . PRO A 1 426 ? -18.437 98.923 6.492 1.00 36.97 422 PRO A C 1
ATOM 3135 O O . PRO A 1 426 ? -19.580 98.487 6.347 1.00 37.64 422 PRO A O 1
ATOM 3139 N N . CYS A 1 427 ? -17.414 98.539 5.734 1.00 35.63 423 CYS A N 1
ATOM 3140 C CA . CYS A 1 427 ? -17.588 97.549 4.682 1.00 39.21 423 CYS A CA 1
ATOM 3141 C C . CYS A 1 427 ? -16.278 97.119 4.041 1.00 37.88 423 CYS A C 1
ATOM 3142 O O . CYS A 1 427 ? -15.237 97.748 4.198 1.00 37.44 423 CYS A O 1
ATOM 3145 N N . VAL A 1 428 ? -16.362 96.028 3.305 1.00 38.95 424 VAL A N 1
ATOM 3146 C CA . VAL A 1 428 ? -15.234 95.477 2.595 1.00 42.86 424 VAL A CA 1
ATOM 3147 C C . VAL A 1 428 ? -15.730 95.218 1.179 1.00 43.09 424 VAL A C 1
ATOM 3148 O O . VAL A 1 428 ? -16.919 94.954 0.965 1.00 38.52 424 VAL A O 1
ATOM 3152 N N . SER A 1 429 ? -14.826 95.326 0.213 1.00 41.24 425 SER A N 1
ATOM 3153 C CA . SER A 1 429 ? -15.172 95.113 -1.185 1.00 44.12 425 SER A CA 1
ATOM 3154 C C . SER A 1 429 ? -15.204 93.646 -1.577 1.00 43.15 425 SER A C 1
ATOM 3155 O O . SER A 1 429 ? -14.357 92.862 -1.155 1.00 43.86 425 SER A O 1
ATOM 3158 N N . LEU A 1 430 ? -16.201 93.285 -2.379 1.00 45.09 426 LEU A N 1
ATOM 3159 C CA . LEU A 1 430 ? -16.332 91.927 -2.888 1.00 44.48 426 LEU A CA 1
ATOM 3160 C C . LEU A 1 430 ? -15.634 91.923 -4.244 1.00 48.45 426 LEU A C 1
ATOM 3161 O O . LEU A 1 430 ? -15.644 90.934 -4.975 1.00 47.94 426 LEU A O 1
ATOM 3166 N N . ASN A 1 431 ? -15.025 93.060 -4.566 1.00 58.00 427 ASN A N 1
ATOM 3167 C CA . ASN A 1 431 ? -14.286 93.245 -5.807 1.00 63.85 427 ASN A CA 1
ATOM 3168 C C . ASN A 1 431 ? -14.954 92.597 -7.017 1.00 64.53 427 ASN A C 1
ATOM 3169 O O . ASN A 1 431 ? -14.311 91.877 -7.782 1.00 68.45 427 ASN A O 1
ATOM 3174 N N . SER A 1 432 ? -16.248 92.850 -7.186 1.00 63.14 428 SER A N 1
ATOM 3175 C CA . SER A 1 432 ? -16.977 92.308 -8.324 1.00 67.96 428 SER A CA 1
ATOM 3176 C C . SER A 1 432 ? -17.009 93.424 -9.357 1.00 67.06 428 SER A C 1
ATOM 3177 O O . SER A 1 432 ? -17.355 94.561 -9.041 1.00 66.75 428 SER A O 1
ATOM 3180 N N . LYS A 1 433 ? -16.647 93.097 -10.591 1.00 70.20 429 LYS A N 1
ATOM 3181 C CA . LYS A 1 433 ? -16.599 94.091 -11.649 1.00 71.02 429 LYS A CA 1
ATOM 3182 C C . LYS A 1 433 ? -17.844 94.134 -12.525 1.00 72.62 429 LYS A C 1
ATOM 3183 O O . LYS A 1 433 ? -18.651 93.207 -12.537 1.00 72.99 429 LYS A O 1
ATOM 3189 N N . GLY A 1 434 ? -17.985 95.236 -13.253 1.00 75.74 430 GLY A N 1
ATOM 3190 C CA . GLY A 1 434 ? -19.122 95.423 -14.130 1.00 77.65 430 GLY A CA 1
ATOM 3191 C C . GLY A 1 434 ? -19.069 96.803 -14.758 1.00 78.58 430 GLY A C 1
ATOM 3192 O O . GLY A 1 434 ? -18.124 97.554 -14.511 1.00 76.90 430 GLY A O 1
ATOM 3193 N N . PRO A 1 435 ? -20.064 97.167 -15.584 1.00 78.92 431 PRO A N 1
ATOM 3194 C CA . PRO A 1 435 ? -20.113 98.477 -16.244 1.00 76.02 431 PRO A CA 1
ATOM 3195 C C . PRO A 1 435 ? -20.449 99.654 -15.313 1.00 72.26 431 PRO A C 1
ATOM 3196 O O . PRO A 1 435 ? -20.262 100.817 -15.679 1.00 70.65 431 PRO A O 1
ATOM 3200 N N . CYS A 1 436 ? -20.940 99.352 -14.115 1.00 63.65 432 CYS A N 1
ATOM 3201 C CA . CYS A 1 436 ? -21.293 100.392 -13.158 1.00 57.81 432 CYS A CA 1
ATOM 3202 C C . CYS A 1 436 ? -20.065 100.897 -12.412 1.00 50.17 432 CYS A C 1
ATOM 3203 O O . CYS A 1 436 ? -20.090 101.962 -11.799 1.00 42.80 432 CYS A O 1
ATOM 3206 N N . VAL A 1 437 ? -18.985 100.133 -12.472 1.00 41.88 433 VAL A N 1
ATOM 3207 C CA . VAL A 1 437 ? -17.764 100.511 -11.774 1.00 44.64 433 VAL A CA 1
ATOM 3208 C C . VAL A 1 437 ? -17.004 101.626 -12.468 1.00 45.03 433 VAL A C 1
ATOM 3209 O O . VAL A 1 437 ? -16.779 101.581 -13.673 1.00 54.44 433 VAL A O 1
ATOM 3213 N N . SER A 1 438 ? -16.612 102.626 -11.689 1.00 47.62 434 SER A N 1
ATOM 3214 C CA . SER A 1 438 ? -15.870 103.767 -12.204 1.00 52.86 434 SER A CA 1
ATOM 3215 C C . SER A 1 438 ? -14.359 103.558 -12.104 1.00 59.22 434 SER A C 1
ATOM 3216 O O . SER A 1 438 ? -13.881 102.752 -11.306 1.00 60.54 434 SER A O 1
ATOM 3219 N N . GLU A 1 439 ? -13.615 104.291 -12.926 1.00 62.67 435 GLU A N 1
ATOM 3220 C CA . GLU A 1 439 ? -12.162 104.208 -12.926 1.00 68.08 435 GLU A CA 1
ATOM 3221 C C . GLU A 1 439 ? -11.658 105.081 -11.790 1.00 66.73 435 GLU A C 1
ATOM 3222 O O . GLU A 1 439 ? -10.612 104.817 -11.194 1.00 60.72 435 GLU A O 1
ATOM 3228 N N . ASN A 1 440 ? -12.418 106.133 -11.505 1.00 64.82 436 ASN A N 1
ATOM 3229 C CA . ASN A 1 440 ? -12.083 107.056 -10.433 1.00 65.64 436 ASN A CA 1
ATOM 3230 C C . ASN A 1 440 ? -12.658 106.466 -9.160 1.00 64.09 436 ASN A C 1
ATOM 3231 O O . ASN A 1 440 ? -13.825 106.688 -8.842 1.00 63.01 436 ASN A O 1
ATOM 3236 N N . GLU A 1 441 ? -11.846 105.712 -8.432 1.00 62.77 437 GLU A N 1
ATOM 3237 C CA . GLU A 1 441 ? -12.336 105.098 -7.216 1.00 64.17 437 GLU A CA 1
ATOM 3238 C C . GLU A 1 441 ? -12.074 105.943 -5.986 1.00 58.69 437 GLU A C 1
ATOM 3239 O O . GLU A 1 441 ? -11.032 106.575 -5.850 1.00 57.66 437 GLU A O 1
ATOM 3245 N N . ILE A 1 442 ? -13.064 105.950 -5.104 1.00 54.18 438 ILE A N 1
ATOM 3246 C CA . ILE A 1 442 ? -13.030 106.693 -3.859 1.00 50.05 438 ILE A CA 1
ATOM 3247 C C . ILE A 1 442 ? -13.323 105.683 -2.747 1.00 43.49 438 ILE A C 1
ATOM 3248 O O . ILE A 1 442 ? -14.202 104.827 -2.899 1.00 39.91 438 ILE A O 1
ATOM 3253 N N . GLY A 1 443 ? -12.603 105.790 -1.632 1.00 41.17 439 GLY A N 1
ATOM 3254 C CA . GLY A 1 443 ? -12.796 104.859 -0.536 1.00 42.57 439 GLY A CA 1
ATOM 3255 C C . GLY A 1 443 ? -12.612 103.441 -1.045 1.00 45.60 439 GLY A C 1
ATOM 3256 O O . GLY A 1 443 ? -11.719 103.168 -1.850 1.00 39.83 439 GLY A O 1
ATOM 3257 N N . THR A 1 444 ? -13.452 102.527 -0.576 1.00 42.95 440 THR A N 1
ATOM 3258 C CA . THR A 1 444 ? -13.370 101.154 -1.036 1.00 40.36 440 THR A CA 1
ATOM 3259 C C . THR A 1 444 ? -14.122 101.159 -2.364 1.00 37.47 440 THR A C 1
ATOM 3260 O O . THR A 1 444 ? -15.354 101.142 -2.391 1.00 38.28 440 THR A O 1
ATOM 3264 N N . GLY A 1 445 ? -13.369 101.207 -3.462 1.00 40.41 441 GLY A N 1
ATOM 3265 C CA . GLY A 1 445 ? -13.971 101.234 -4.782 1.00 42.96 441 GLY A CA 1
ATOM 3266 C C . GLY A 1 445 ? -13.646 100.039 -5.662 1.00 52.36 441 GLY A C 1
ATOM 3267 O O . GLY A 1 445 ? -13.214 98.984 -5.176 1.00 49.91 441 GLY A O 1
ATOM 3268 N N . GLY A 1 446 ? -13.862 100.206 -6.965 1.00 47.72 442 GLY A N 1
ATOM 3269 C CA . GLY A 1 446 ? -13.595 99.136 -7.907 1.00 43.06 442 GLY A CA 1
ATOM 3270 C C . GLY A 1 446 ? -14.567 97.981 -7.754 1.00 42.39 442 GLY A C 1
ATOM 3271 O O . GLY A 1 446 ? -14.210 96.827 -7.984 1.00 41.29 442 GLY A O 1
ATOM 3272 N N . THR A 1 447 ? -15.803 98.280 -7.369 1.00 42.47 443 THR A N 1
ATOM 3273 C CA . THR A 1 447 ? -16.796 97.227 -7.181 1.00 41.64 443 THR A CA 1
ATOM 3274 C C . THR A 1 447 ? -18.219 97.763 -7.132 1.00 42.07 443 THR A C 1
ATOM 3275 O O . THR A 1 447 ? -18.435 98.961 -6.976 1.00 43.80 443 THR A O 1
ATOM 3279 N N . CYS A 1 448 ? -19.192 96.872 -7.277 1.00 41.46 444 CYS A N 1
ATOM 3280 C CA . CYS A 1 448 ? -20.586 97.275 -7.196 1.00 45.99 444 CYS A CA 1
ATOM 3281 C C . CYS A 1 448 ? -21.242 96.409 -6.114 1.00 47.32 444 CYS A C 1
ATOM 3282 O O . CYS A 1 448 ? -22.470 96.373 -5.979 1.00 39.13 444 CYS A O 1
ATOM 3285 N N . GLN A 1 449 ? -20.396 95.717 -5.346 1.00 42.14 445 GLN A N 1
ATOM 3286 C CA . GLN A 1 449 ? -20.845 94.855 -4.248 1.00 42.37 445 GLN A CA 1
ATOM 3287 C C . GLN A 1 449 ? -19.925 94.988 -3.030 1.00 39.83 445 GLN A C 1
ATOM 3288 O O . GLN A 1 449 ? -18.699 94.924 -3.140 1.00 35.58 445 GLN A O 1
ATOM 3294 N N . TRP A 1 450 ? -20.524 95.186 -1.863 1.00 37.83 446 TRP A N 1
ATOM 3295 C CA . TRP A 1 450 ? -19.754 95.331 -0.637 1.00 33.05 446 TRP A CA 1
ATOM 3296 C C . TRP A 1 450 ? -20.274 94.353 0.393 1.00 32.82 446 TRP A C 1
ATOM 3297 O O . TRP A 1 450 ? -21.426 93.937 0.332 1.00 34.77 446 TRP A O 1
ATOM 3308 N N . LYS A 1 451 ? -19.416 93.974 1.327 1.00 31.68 447 LYS A N 1
ATOM 3309 C CA . LYS A 1 451 ? -19.817 93.070 2.382 1.00 34.69 447 LYS A CA 1
ATOM 3310 C C . LYS A 1 451 ? -19.765 93.849 3.680 1.00 35.38 447 LYS A C 1
ATOM 3311 O O . LYS A 1 451 ? -18.803 94.573 3.946 1.00 29.26 447 LYS A O 1
ATOM 3317 N N . ILE A 1 452 ? -20.827 93.715 4.465 1.00 32.20 448 ILE A N 1
ATOM 3318 C CA . ILE A 1 452 ? -20.961 94.395 5.747 1.00 34.94 448 ILE A CA 1
ATOM 3319 C C . ILE A 1 452 ? -21.302 93.284 6.734 1.00 36.22 448 ILE A C 1
ATOM 3320 O O . ILE A 1 452 ? -22.472 92.922 6.895 1.00 31.48 448 ILE A O 1
ATOM 3325 N N . CYS A 1 453 ? -20.273 92.740 7.383 1.00 32.19 449 CYS A N 1
ATOM 3326 C CA . CYS A 1 453 ? -20.446 91.623 8.308 1.00 32.53 449 CYS A CA 1
ATOM 3327 C C . CYS A 1 453 ? -21.393 91.874 9.468 1.00 32.85 449 CYS A C 1
ATOM 3328 O O . CYS A 1 453 ? -22.054 90.950 9.943 1.00 35.25 449 CYS A O 1
ATOM 3331 N N . GLY A 1 454 ? -21.464 93.118 9.922 1.00 32.51 450 GLY A N 1
ATOM 3332 C CA . GLY A 1 454 ? -22.357 93.456 11.015 1.00 33.21 450 GLY A CA 1
ATOM 3333 C C . GLY A 1 454 ? -22.990 94.809 10.759 1.00 30.00 450 GLY A C 1
ATOM 3334 O O . GLY A 1 454 ? -22.292 95.759 10.433 1.00 31.71 450 GLY A O 1
ATOM 3335 N N . LEU A 1 455 ? -24.311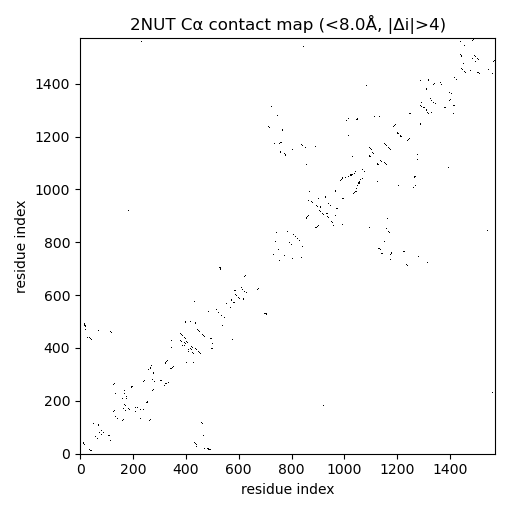 94.890 10.875 1.00 30.75 451 LEU A N 1
ATOM 3336 C CA . LEU A 1 455 ? -25.021 96.144 10.672 1.00 32.01 451 LEU A CA 1
ATOM 3337 C C . LEU A 1 455 ? -26.266 96.228 11.546 1.00 33.51 451 LEU A C 1
ATOM 3338 O O . LEU A 1 455 ? -26.727 95.221 12.085 1.00 27.99 451 LEU A O 1
ATOM 3343 N N . SER A 1 456 ? -26.793 97.443 11.689 1.00 32.70 452 SER A N 1
ATOM 3344 C CA . SER A 1 456 ? -27.976 97.722 12.505 1.00 34.03 452 SER A CA 1
ATOM 3345 C C . SER A 1 456 ? -28.854 98.779 11.813 1.00 34.25 452 SER A C 1
ATOM 3346 O O . SER A 1 456 ? -28.511 99.255 10.734 1.00 37.05 452 SER A O 1
ATOM 3349 N N . PRO A 1 457 ? -29.988 99.163 12.431 1.00 30.81 453 PRO A N 1
ATOM 3350 C CA . PRO A 1 457 ? -30.879 100.168 11.834 1.00 34.84 453 PRO A CA 1
ATOM 3351 C C . PRO A 1 457 ? -30.293 101.563 11.703 1.00 31.36 453 PRO A C 1
ATOM 3352 O O . PRO A 1 457 ? -30.903 102.417 11.077 1.00 35.26 453 PRO A O 1
ATOM 3356 N N . THR A 1 458 ? -29.126 101.805 12.296 1.00 29.60 454 THR A N 1
ATOM 3357 C CA . THR A 1 458 ? -28.516 103.125 12.199 1.00 27.93 454 THR A CA 1
ATOM 3358 C C . THR A 1 458 ? -27.276 103.132 11.306 1.00 26.40 454 THR A C 1
ATOM 3359 O O . THR A 1 458 ? -26.755 104.192 10.970 1.00 27.68 454 THR A O 1
ATOM 3363 N N . THR A 1 459 ? -26.808 101.950 10.921 1.00 21.76 455 THR A N 1
ATOM 3364 C CA . THR A 1 459 ? -25.631 101.830 10.068 1.00 28.97 455 THR A CA 1
ATOM 3365 C C . THR A 1 459 ? -25.792 102.619 8.775 1.00 28.22 455 THR A C 1
ATOM 3366 O O . THR A 1 459 ? -26.731 102.392 8.005 1.00 24.64 455 THR A O 1
ATOM 3370 N N . THR A 1 460 ? -24.855 103.528 8.529 1.00 26.08 456 THR A N 1
ATOM 3371 C CA . THR A 1 460 ? -24.914 104.369 7.344 1.00 29.15 456 THR A CA 1
ATOM 3372 C C . THR A 1 460 ? -23.632 104.404 6.507 1.00 27.72 456 THR A C 1
ATOM 3373 O O . THR A 1 460 ? -22.566 104.715 7.015 1.00 28.25 456 THR A O 1
ATOM 3377 N N . LEU A 1 461 ? -23.773 104.088 5.220 1.00 29.50 457 LEU A N 1
ATOM 3378 C CA . LEU A 1 461 ? -22.677 104.067 4.250 1.00 31.20 457 LEU A CA 1
ATOM 3379 C C . LEU A 1 461 ? -22.732 105.289 3.338 1.00 30.69 457 LEU A C 1
ATOM 3380 O O . LEU A 1 461 ? -23.799 105.838 3.071 1.00 32.82 457 LEU A O 1
ATOM 3385 N N . ALA A 1 462 ? -21.577 105.701 2.839 1.00 29.37 458 ALA A N 1
ATOM 3386 C CA . ALA A 1 462 ? -21.534 106.824 1.927 1.00 29.96 458 ALA A CA 1
ATOM 3387 C C . ALA A 1 462 ? -21.164 106.246 0.563 1.00 29.35 458 ALA A C 1
ATOM 3388 O O . ALA A 1 462 ? -20.118 105.618 0.415 1.00 30.50 458 ALA A O 1
ATOM 3390 N N . ILE A 1 463 ? -22.038 106.440 -0.421 1.00 30.09 459 ILE A N 1
ATOM 3391 C CA . ILE A 1 463 ? -21.812 105.937 -1.774 1.00 30.76 459 ILE A CA 1
ATOM 3392 C C . ILE A 1 463 ? -21.569 107.087 -2.753 1.00 36.62 459 ILE A C 1
ATOM 3393 O O . ILE A 1 463 ? -22.438 107.943 -2.967 1.00 31.47 459 ILE A O 1
ATOM 3398 N N . TYR A 1 464 ? -20.387 107.112 -3.356 1.00 33.75 460 TYR A N 1
ATOM 3399 C CA . TYR A 1 464 ? -20.082 108.184 -4.286 1.00 37.06 460 TYR A CA 1
ATOM 3400 C C . TYR A 1 464 ? -20.314 107.773 -5.738 1.00 39.63 460 TYR A C 1
ATOM 3401 O O . TYR A 1 464 ? -19.757 106.790 -6.229 1.00 36.06 460 TYR A O 1
ATOM 3410 N N . PHE A 1 465 ? -21.162 108.531 -6.420 1.00 42.39 461 PHE A N 1
ATOM 3411 C CA . PHE A 1 465 ? -21.481 108.234 -7.808 1.00 47.29 461 PHE A CA 1
ATOM 3412 C C . PHE A 1 465 ? -20.836 109.175 -8.810 1.00 48.04 461 PHE A C 1
ATOM 3413 O O . PHE A 1 465 ? -20.223 110.186 -8.446 1.00 45.83 461 PHE A O 1
ATOM 3421 N N . GLU A 1 466 ? -21.000 108.831 -10.083 1.00 49.82 462 GLU A N 1
ATOM 3422 C CA . GLU A 1 466 ? -20.449 109.611 -11.176 1.00 44.94 462 GLU A CA 1
ATOM 3423 C C . GLU A 1 466 ? -21.345 109.454 -12.394 1.00 44.74 462 GLU A C 1
ATOM 3424 O O . GLU A 1 466 ? -21.905 108.382 -12.620 1.00 40.91 462 GLU A O 1
ATOM 3430 N N . VAL A 1 467 ? -21.500 110.531 -13.160 1.00 50.16 463 VAL A N 1
ATOM 3431 C CA . VAL A 1 467 ? -22.320 110.504 -14.373 1.00 58.15 463 VAL A CA 1
ATOM 3432 C C . VAL A 1 467 ? -21.413 110.435 -15.597 1.00 56.26 463 VAL A C 1
ATOM 3433 O O . VAL A 1 467 ? -20.616 111.344 -15.840 1.00 54.30 463 VAL A O 1
ATOM 3437 N N . VAL A 1 468 ? -21.541 109.348 -16.354 1.00 57.68 464 VAL A N 1
ATOM 3438 C CA . VAL A 1 468 ? -20.734 109.123 -17.551 1.00 59.91 464 VAL A CA 1
ATOM 3439 C C . VAL A 1 468 ? -21.612 108.820 -18.758 1.00 60.54 464 VAL A C 1
ATOM 3440 O O . VAL A 1 468 ? -22.675 109.417 -18.931 1.00 68.77 464 VAL A O 1
ATOM 3444 N N . GLY A 1 479 ? -36.545 112.460 -18.128 1.00 65.60 475 GLY A N 1
ATOM 3445 C CA . GLY A 1 479 ? -35.481 112.409 -17.141 1.00 67.13 475 GLY A CA 1
ATOM 3446 C C . GLY A 1 479 ? -35.611 111.205 -16.233 1.00 62.94 475 GLY A C 1
ATOM 3447 O O . GLY A 1 479 ? -36.158 110.179 -16.629 1.00 65.09 475 GLY A O 1
ATOM 3448 N N . ARG A 1 480 ? -35.093 111.336 -15.016 1.00 64.49 476 ARG A N 1
ATOM 3449 C CA . ARG A 1 480 ? -35.136 110.283 -14.001 1.00 58.40 476 ARG A CA 1
ATOM 3450 C C . ARG A 1 480 ? -34.033 109.226 -14.094 1.00 57.17 476 ARG A C 1
ATOM 3451 O O . ARG A 1 480 ? -34.140 108.261 -14.850 1.00 53.86 476 ARG A O 1
ATOM 3459 N N . GLY A 1 481 ? -32.968 109.428 -13.323 1.00 50.69 477 GLY A N 1
ATOM 3460 C CA . GLY A 1 481 ? -31.886 108.463 -13.278 1.00 46.91 477 GLY A CA 1
ATOM 3461 C C . GLY A 1 481 ? -32.263 107.552 -12.123 1.00 47.37 477 GLY A C 1
ATOM 3462 O O . GLY A 1 481 ? -32.864 108.017 -11.157 1.00 51.94 477 GLY A O 1
ATOM 3463 N N . ALA A 1 482 ? -31.928 106.269 -12.202 1.00 44.87 478 ALA A N 1
ATOM 3464 C CA . ALA A 1 482 ? -32.296 105.340 -11.139 1.00 40.20 478 ALA A CA 1
ATOM 3465 C C . ALA A 1 482 ? -31.132 104.614 -10.493 1.00 41.60 478 ALA A C 1
ATOM 3466 O O . ALA A 1 482 ? -30.081 104.408 -11.104 1.00 42.56 478 ALA A O 1
ATOM 3468 N N . ILE A 1 483 ? -31.333 104.232 -9.237 1.00 39.05 479 ILE A N 1
ATOM 3469 C CA . ILE A 1 483 ? -30.334 103.490 -8.487 1.00 36.24 479 ILE A CA 1
ATOM 3470 C C . ILE A 1 483 ? -31.093 102.520 -7.595 1.00 36.09 479 ILE A C 1
ATOM 3471 O O . ILE A 1 483 ? -32.051 102.907 -6.924 1.00 33.97 479 ILE A O 1
ATOM 3476 N N . GLN A 1 484 ? -30.687 101.255 -7.611 1.00 33.18 480 GLN A N 1
ATOM 3477 C CA . GLN A 1 484 ? -31.337 100.245 -6.775 1.00 36.19 480 GLN A CA 1
ATOM 3478 C C . GLN A 1 484 ? -30.329 99.663 -5.792 1.00 32.97 480 GLN A C 1
ATOM 3479 O O . GLN A 1 484 ? -29.273 99.173 -6.193 1.00 36.89 480 GLN A O 1
ATOM 3485 N N . PHE A 1 485 ? -30.643 99.748 -4.502 1.00 36.32 481 PHE A N 1
ATOM 3486 C CA . PHE A 1 485 ? -29.768 99.204 -3.467 1.00 27.95 481 PHE A CA 1
ATOM 3487 C C . PHE A 1 485 ? -30.378 97.890 -3.016 1.00 33.07 481 PHE A C 1
ATOM 3488 O O . PHE A 1 485 ? -31.557 97.832 -2.644 1.00 30.82 481 PHE A O 1
ATOM 3496 N N . VAL A 1 486 ? -29.587 96.829 -3.069 1.00 29.84 482 VAL A N 1
ATOM 3497 C CA . VAL A 1 486 ? -30.069 95.532 -2.634 1.00 33.50 482 VAL A CA 1
ATOM 3498 C C . VAL A 1 486 ? -29.190 95.037 -1.510 1.00 32.34 482 VAL A C 1
ATOM 3499 O O . VAL A 1 486 ? -27.986 94.868 -1.687 1.00 30.65 482 VAL A O 1
ATOM 3503 N N . THR A 1 487 ? -29.804 94.814 -0.351 1.00 35.58 483 THR A N 1
ATOM 3504 C CA . THR A 1 487 ? -29.075 94.341 0.811 1.00 37.93 483 THR A CA 1
ATOM 3505 C C . THR A 1 487 ? -29.578 92.988 1.301 1.00 36.35 483 THR A C 1
ATOM 3506 O O . THR A 1 487 ? -30.708 92.856 1.773 1.00 33.81 483 THR A O 1
ATOM 3510 N N . GLN A 1 488 ? -28.727 91.981 1.161 1.00 37.12 484 GLN A N 1
ATOM 3511 C CA . GLN A 1 488 ? -29.042 90.639 1.625 1.00 38.90 484 GLN A CA 1
ATOM 3512 C C . GLN A 1 488 ? -28.300 90.447 2.936 1.00 34.63 484 GLN A C 1
ATOM 3513 O O . GLN A 1 488 ? -27.094 90.660 3.011 1.00 32.92 484 GLN A O 1
ATOM 3519 N N . TYR A 1 489 ? -29.007 90.064 3.983 1.00 31.01 485 TYR A N 1
ATOM 3520 C CA . TYR A 1 489 ? -28.321 89.842 5.243 1.00 29.74 485 TYR A CA 1
ATOM 3521 C C . TYR A 1 489 ? -29.038 88.784 6.040 1.00 30.59 485 TYR A C 1
ATOM 3522 O O . TYR A 1 489 ? -30.148 88.373 5.694 1.00 26.02 485 TYR A O 1
ATOM 3531 N N . GLN A 1 490 ? -28.373 88.340 7.101 1.00 30.70 486 GLN A N 1
ATOM 3532 C CA . GLN A 1 490 ? -28.906 87.339 7.994 1.00 22.45 486 GLN A CA 1
ATOM 3533 C C . GLN A 1 490 ? -29.521 88.083 9.168 1.00 31.19 486 GLN A C 1
ATOM 3534 O O . GLN A 1 490 ? -28.831 88.822 9.880 1.00 25.06 486 GLN A O 1
ATOM 3540 N N . HIS A 1 491 ? -30.822 87.884 9.359 1.00 27.71 487 HIS A N 1
ATOM 3541 C CA . HIS A 1 491 ? -31.561 88.528 10.440 1.00 34.12 487 HIS A CA 1
ATOM 3542 C C . HIS A 1 491 ? -31.258 87.857 11.778 1.00 35.15 487 HIS A C 1
ATOM 3543 O O . HIS A 1 491 ? -30.895 86.681 11.815 1.00 37.77 487 HIS A O 1
ATOM 3550 N N . SER A 1 492 ? -31.401 88.594 12.879 1.00 36.21 488 SER A N 1
ATOM 3551 C CA . SER A 1 492 ? -31.119 88.022 14.204 1.00 37.17 488 SER A CA 1
ATOM 3552 C C . SER A 1 492 ? -31.967 86.786 14.499 1.00 32.73 488 SER A C 1
ATOM 3553 O O . SER A 1 492 ? -31.605 85.956 15.323 1.00 34.32 488 SER A O 1
ATOM 3556 N N . SER A 1 493 ? -33.102 86.674 13.820 1.00 34.43 489 SER A N 1
ATOM 3557 C CA . SER A 1 493 ? -33.998 85.542 14.000 1.00 34.18 489 SER A CA 1
ATOM 3558 C C . SER A 1 493 ? -33.464 84.325 13.248 1.00 28.97 489 SER A C 1
ATOM 3559 O O . SER A 1 493 ? -33.863 83.199 13.511 1.00 32.53 489 SER A O 1
ATOM 3562 N N . GLY A 1 494 ? -32.563 84.564 12.305 1.00 34.28 490 GLY A N 1
ATOM 3563 C CA . GLY A 1 494 ? -32.007 83.484 11.519 1.00 29.88 490 GLY A CA 1
ATOM 3564 C C . GLY A 1 494 ? -32.487 83.534 10.076 1.00 36.18 490 GLY A C 1
ATOM 3565 O O . GLY A 1 494 ? -31.845 82.980 9.184 1.00 43.66 490 GLY A O 1
ATOM 3566 N N . GLN A 1 495 ? -33.620 84.187 9.834 1.00 29.15 491 GLN A N 1
ATOM 3567 C CA . GLN A 1 495 ? -34.141 84.292 8.472 1.00 29.45 491 GLN A CA 1
ATOM 3568 C C . GLN A 1 495 ? -33.194 85.088 7.585 1.00 30.99 491 GLN A C 1
ATOM 3569 O O . GLN A 1 495 ? -32.571 86.062 8.028 1.00 29.80 491 GLN A O 1
ATOM 3575 N N . ARG A 1 496 ? -33.093 84.678 6.329 1.00 28.03 492 ARG A N 1
ATOM 3576 C CA . ARG A 1 496 ? -32.264 85.405 5.391 1.00 30.44 492 ARG A CA 1
ATOM 3577 C C . ARG A 1 496 ? -33.221 86.453 4.827 1.00 27.70 492 ARG A C 1
ATOM 3578 O O . ARG A 1 496 ? -34.360 86.141 4.500 1.00 23.80 492 ARG A O 1
ATOM 3586 N N . ARG A 1 497 ? -32.778 87.699 4.744 1.00 28.57 493 ARG A N 1
ATOM 3587 C CA . ARG A 1 497 ? -33.638 88.745 4.228 1.00 26.98 493 ARG A CA 1
ATOM 3588 C C . ARG A 1 497 ? -32.998 89.558 3.133 1.00 28.98 493 ARG A C 1
ATOM 3589 O O . ARG A 1 497 ? -31.777 89.642 3.035 1.00 31.30 493 ARG A O 1
ATOM 3597 N N . ILE A 1 498 ? -33.842 90.137 2.287 1.00 25.59 494 ILE A N 1
ATOM 3598 C CA . ILE A 1 498 ? -33.352 90.981 1.212 1.00 29.79 494 ILE A CA 1
ATOM 3599 C C . ILE A 1 498 ? -34.094 92.311 1.273 1.00 27.92 494 ILE A C 1
ATOM 3600 O O . ILE A 1 498 ? -35.322 92.361 1.148 1.00 29.78 494 ILE A O 1
ATOM 3605 N N . ARG A 1 499 ? -33.340 93.384 1.492 1.00 28.28 495 ARG A N 1
ATOM 3606 C CA . ARG A 1 499 ? -33.910 94.721 1.564 1.00 30.63 495 ARG A CA 1
ATOM 3607 C C . ARG A 1 499 ? -33.667 95.364 0.201 1.00 30.56 495 ARG A C 1
ATOM 3608 O O . ARG A 1 499 ? -32.550 95.333 -0.321 1.00 30.21 495 ARG A O 1
ATOM 3616 N N . VAL A 1 500 ? -34.716 95.924 -0.387 1.00 32.54 496 VAL A N 1
ATOM 3617 C CA . VAL A 1 500 ? -34.588 96.550 -1.696 1.00 32.24 496 VAL A CA 1
ATOM 3618 C C . VAL A 1 500 ? -35.120 97.978 -1.698 1.00 36.43 496 VAL A C 1
ATOM 3619 O O . VAL A 1 500 ? -36.295 98.220 -1.405 1.00 32.42 496 VAL A O 1
ATOM 3623 N N . THR A 1 501 ? -34.245 98.923 -2.015 1.00 27.34 497 THR A N 1
ATOM 3624 C CA . THR A 1 501 ? -34.636 100.318 -2.078 1.00 32.97 497 THR A CA 1
ATOM 3625 C C . THR A 1 501 ? -34.298 100.817 -3.471 1.00 37.00 497 THR A C 1
ATOM 3626 O O . THR A 1 501 ? -33.130 100.794 -3.875 1.00 35.35 497 THR A O 1
ATOM 3630 N N . THR A 1 502 ? -35.320 101.237 -4.215 1.00 38.02 498 THR A N 1
ATOM 3631 C CA . THR A 1 502 ? -35.105 101.764 -5.557 1.00 37.89 498 THR A CA 1
ATOM 3632 C C . THR A 1 502 ? -35.510 103.229 -5.526 1.00 41.19 498 THR A C 1
ATOM 3633 O O . THR A 1 502 ? -36.613 103.558 -5.086 1.00 39.18 498 THR A O 1
ATOM 3637 N N . ILE A 1 503 ? -34.613 104.100 -5.986 1.00 33.48 499 ILE A N 1
ATOM 3638 C CA . ILE A 1 503 ? -34.872 105.531 -5.998 1.00 39.49 499 ILE A CA 1
ATOM 3639 C C . ILE A 1 503 ? -34.651 106.114 -7.374 1.00 37.34 499 ILE A C 1
ATOM 3640 O O . ILE A 1 503 ? -33.938 105.533 -8.189 1.00 36.98 499 ILE A O 1
ATOM 3645 N N . ALA A 1 504 ? -35.251 107.274 -7.617 1.00 34.97 500 ALA A N 1
ATOM 3646 C CA . ALA A 1 504 ? -35.111 107.957 -8.898 1.00 39.45 500 ALA A CA 1
ATOM 3647 C C . ALA A 1 504 ? -35.049 109.466 -8.693 1.00 37.29 500 ALA A C 1
ATOM 3648 O O . ALA A 1 504 ? -35.760 110.020 -7.856 1.00 33.89 500 ALA A O 1
ATOM 3650 N N . ARG A 1 505 ? -34.189 110.121 -9.465 1.00 38.66 501 ARG A N 1
ATOM 3651 C CA . ARG A 1 505 ? -34.028 111.570 -9.403 1.00 42.84 501 ARG A CA 1
ATOM 3652 C C . ARG A 1 505 ? -34.032 112.123 -10.836 1.00 44.29 501 ARG A C 1
ATOM 3653 O O . ARG A 1 505 ? -33.522 111.482 -11.757 1.00 40.57 501 ARG A O 1
ATOM 3661 N N . ASN A 1 506 ? -34.608 113.306 -11.025 1.00 45.02 502 ASN A N 1
ATOM 3662 C CA . ASN A 1 506 ? -34.671 113.902 -12.355 1.00 44.29 502 ASN A CA 1
ATOM 3663 C C . ASN A 1 506 ? -33.326 114.285 -12.935 1.00 45.59 502 ASN A C 1
ATOM 3664 O O . ASN A 1 506 ? -32.417 114.700 -12.218 1.00 42.55 502 ASN A O 1
ATOM 3669 N N . TRP A 1 507 ? -33.209 114.133 -14.249 1.00 48.18 503 TRP A N 1
ATOM 3670 C CA . TRP A 1 507 ? -32.005 114.539 -14.956 1.00 46.83 503 TRP A CA 1
ATOM 3671 C C . TRP A 1 507 ? -32.230 116.035 -15.152 1.00 47.64 503 TRP A C 1
ATOM 3672 O O . TRP A 1 507 ? -33.363 116.464 -15.405 1.00 43.68 503 TRP A O 1
ATOM 3683 N N . ALA A 1 508 ? -31.174 116.828 -15.021 1.00 45.26 504 ALA A N 1
ATOM 3684 C CA . ALA A 1 508 ? -31.306 118.272 -15.173 1.00 51.27 504 ALA A CA 1
ATOM 3685 C C . ALA A 1 508 ? -31.847 118.659 -16.552 1.00 54.17 504 ALA A C 1
ATOM 3686 O O . ALA A 1 508 ? -31.398 118.127 -17.568 1.00 50.93 504 ALA A O 1
ATOM 3688 N N . ASP A 1 509 ? -32.822 119.566 -16.587 1.00 56.16 505 ASP A N 1
ATOM 3689 C CA . ASP A 1 509 ? -33.364 120.029 -17.862 1.00 64.84 505 ASP A CA 1
ATOM 3690 C C . ASP A 1 509 ? -32.272 120.867 -18.529 1.00 67.13 505 ASP A C 1
ATOM 3691 O O . ASP A 1 509 ? -31.676 121.734 -17.891 1.00 66.87 505 ASP A O 1
ATOM 3696 N N . ALA A 1 510 ? -32.009 120.595 -19.806 1.00 70.29 506 ALA A N 1
ATOM 3697 C CA . ALA A 1 510 ? -30.961 121.281 -20.564 1.00 72.13 506 ALA A CA 1
ATOM 3698 C C . ALA A 1 510 ? -31.033 122.806 -20.588 1.00 75.76 506 ALA A C 1
ATOM 3699 O O . ALA A 1 510 ? -30.003 123.480 -20.554 1.00 75.16 506 ALA A O 1
ATOM 3701 N N . GLN A 1 511 ? -32.244 123.349 -20.646 1.00 78.22 507 GLN A N 1
ATOM 3702 C CA . GLN A 1 511 ? -32.421 124.794 -20.695 1.00 86.25 507 GLN A CA 1
ATOM 3703 C C . GLN A 1 511 ? -32.570 125.444 -19.320 1.00 88.26 507 GLN A C 1
ATOM 3704 O O . GLN A 1 511 ? -33.226 126.478 -19.180 1.00 90.50 507 GLN A O 1
ATOM 3710 N N . THR A 1 512 ? -31.943 124.836 -18.316 1.00 88.09 508 THR A N 1
ATOM 3711 C CA . THR A 1 512 ? -31.977 125.322 -16.936 1.00 83.80 508 THR A CA 1
ATOM 3712 C C . THR A 1 512 ? -31.103 124.430 -16.057 1.00 81.25 508 THR A C 1
ATOM 3713 O O . THR A 1 512 ? -31.382 124.251 -14.874 1.00 79.88 508 THR A O 1
ATOM 3717 N N . GLN A 1 513 ? -30.041 123.880 -16.634 1.00 79.32 509 GLN A N 1
ATOM 3718 C CA . GLN A 1 513 ? -29.163 122.983 -15.893 1.00 83.41 509 GLN A CA 1
ATOM 3719 C C . GLN A 1 513 ? -28.749 123.427 -14.493 1.00 82.90 509 GLN A C 1
ATOM 3720 O O . GLN A 1 513 ? -29.376 123.031 -13.510 1.00 83.46 509 GLN A O 1
ATOM 3726 N N . ILE A 1 514 ? -27.701 124.240 -14.395 1.00 82.09 510 ILE A N 1
ATOM 3727 C CA . ILE A 1 514 ? -27.209 124.691 -13.094 1.00 80.62 510 ILE A CA 1
ATOM 3728 C C . ILE A 1 514 ? -28.284 125.296 -12.186 1.00 78.52 510 ILE A C 1
ATOM 3729 O O . ILE A 1 514 ? -28.142 125.299 -10.964 1.00 78.33 510 ILE A O 1
ATOM 3734 N N . GLN A 1 515 ? -29.367 125.784 -12.777 1.00 76.83 511 GLN A N 1
ATOM 3735 C CA . GLN A 1 515 ? -30.452 126.379 -12.005 1.00 76.06 511 GLN A CA 1
ATOM 3736 C C . GLN A 1 515 ? -31.273 125.332 -11.240 1.00 73.27 511 GLN A C 1
ATOM 3737 O O . GLN A 1 515 ? -31.605 125.527 -10.071 1.00 71.42 511 GLN A O 1
ATOM 3743 N N . ASN A 1 516 ? -31.607 124.227 -11.900 1.00 69.73 512 ASN A N 1
ATOM 3744 C CA . ASN A 1 516 ? -32.371 123.167 -11.252 1.00 66.41 512 ASN A CA 1
ATOM 3745 C C . ASN A 1 516 ? -31.459 122.392 -10.319 1.00 62.10 512 ASN A C 1
ATOM 3746 O O . ASN A 1 516 ? -31.882 121.954 -9.250 1.00 63.93 512 ASN A O 1
ATOM 3751 N N . ILE A 1 517 ? -30.209 122.222 -10.744 1.00 54.38 513 ILE A N 1
ATOM 3752 C CA . ILE A 1 517 ? -29.202 121.509 -9.968 1.00 50.68 513 ILE A CA 1
ATOM 3753 C C . ILE A 1 517 ? -28.971 122.194 -8.632 1.00 46.21 513 ILE A C 1
ATOM 3754 O O . ILE A 1 517 ? -29.019 121.552 -7.588 1.00 46.62 513 ILE A O 1
ATOM 3759 N N . ALA A 1 518 ? -28.734 123.499 -8.667 1.00 41.84 514 ALA A N 1
ATOM 3760 C CA . ALA A 1 518 ? -28.497 124.259 -7.446 1.00 43.00 514 ALA A CA 1
ATOM 3761 C C . ALA A 1 518 ? -29.661 124.149 -6.454 1.00 42.03 514 ALA A C 1
ATOM 3762 O O . ALA A 1 518 ? -29.442 124.024 -5.251 1.00 45.81 514 ALA A O 1
ATOM 3764 N N . ALA A 1 519 ? -30.891 124.189 -6.958 1.00 35.78 515 ALA A N 1
ATOM 3765 C CA . ALA A 1 519 ? -32.075 124.106 -6.106 1.00 36.63 515 ALA A CA 1
ATOM 3766 C C . ALA A 1 519 ? -32.240 122.745 -5.420 1.00 38.87 515 ALA A C 1
ATOM 3767 O O . ALA A 1 519 ? -32.984 122.626 -4.447 1.00 34.99 515 ALA A O 1
ATOM 3769 N N . SER A 1 520 ? -31.551 121.725 -5.926 1.00 37.06 516 SER A N 1
ATOM 3770 C CA . SER A 1 520 ? -31.655 120.387 -5.355 1.00 36.79 516 SER A CA 1
ATOM 3771 C C . SER A 1 520 ? -30.518 120.061 -4.387 1.00 33.94 516 SER A C 1
ATOM 3772 O O . SER A 1 520 ? -30.387 118.920 -3.941 1.00 35.03 516 SER A O 1
ATOM 3775 N N . PHE A 1 521 ? -29.701 121.055 -4.062 1.00 27.74 517 PHE A N 1
ATOM 3776 C CA . PHE A 1 521 ? -28.584 120.847 -3.145 1.00 28.61 517 PHE A CA 1
ATOM 3777 C C . PHE A 1 521 ? -29.077 120.534 -1.735 1.00 29.42 517 PHE A C 1
ATOM 3778 O O . PHE A 1 521 ? -30.037 121.131 -1.260 1.00 33.13 517 PHE A O 1
ATOM 3786 N N . ASP A 1 522 ? -28.409 119.589 -1.084 1.00 31.69 518 ASP A N 1
ATOM 3787 C CA . ASP A 1 522 ? -28.710 1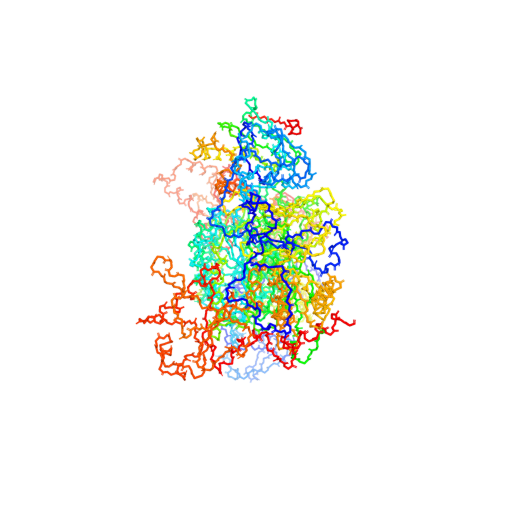19.184 0.292 1.00 33.44 518 ASP A CA 1
ATOM 3788 C C . ASP A 1 522 ? -27.429 119.517 1.061 1.00 34.05 518 ASP A C 1
ATOM 3789 O O . ASP A 1 522 ? -26.588 118.642 1.284 1.00 32.55 518 ASP A O 1
ATOM 3794 N N . GLN A 1 523 ? -27.288 120.782 1.452 1.00 30.73 519 GLN A N 1
ATOM 3795 C CA . GLN A 1 523 ? -26.095 121.257 2.154 1.00 32.74 519 GLN A CA 1
ATOM 3796 C C . GLN A 1 523 ? -25.676 120.418 3.350 1.00 28.11 519 GLN A C 1
ATOM 3797 O O . GLN A 1 523 ? -24.482 120.212 3.565 1.00 35.93 519 GLN A O 1
ATOM 3803 N N . GLU A 1 524 ? -26.642 119.939 4.128 1.00 28.16 520 GLU A N 1
ATOM 3804 C CA . GLU A 1 524 ? -26.325 119.110 5.291 1.00 30.06 520 GLU A CA 1
ATOM 3805 C C . GLU A 1 524 ? -25.720 117.787 4.819 1.00 30.66 520 GLU A C 1
ATOM 3806 O O . GLU A 1 524 ? -24.641 117.406 5.270 1.00 32.75 520 GLU A O 1
ATOM 3812 N N . ALA A 1 525 ? -26.408 117.099 3.907 1.00 27.66 521 ALA A N 1
ATOM 3813 C CA . ALA A 1 525 ? -25.921 115.819 3.397 1.00 30.77 521 ALA A CA 1
ATOM 3814 C C . ALA A 1 525 ? -24.581 115.991 2.697 1.00 33.44 521 ALA A C 1
ATOM 3815 O O . ALA A 1 525 ? -23.674 115.175 2.848 1.00 30.93 521 ALA A O 1
ATOM 3817 N N . ALA A 1 526 ? -24.452 117.060 1.925 1.00 31.15 522 ALA A N 1
ATOM 3818 C CA . ALA A 1 526 ? -23.202 117.291 1.226 1.00 30.71 522 ALA A CA 1
ATOM 3819 C C . ALA A 1 526 ? -22.063 117.587 2.216 1.00 31.69 522 ALA A C 1
ATOM 3820 O O . ALA A 1 526 ? -20.936 117.139 2.012 1.00 33.07 522 ALA A O 1
ATOM 3822 N N . ALA A 1 527 ? -22.355 118.317 3.293 1.00 25.84 523 ALA A N 1
ATOM 3823 C CA . ALA A 1 527 ? -21.312 118.645 4.271 1.00 33.30 523 ALA A CA 1
ATOM 3824 C C . ALA A 1 527 ? -20.757 117.390 4.920 1.00 29.32 523 ALA A C 1
ATOM 3825 O O . ALA A 1 527 ? -19.567 117.305 5.199 1.00 28.85 523 ALA A O 1
ATOM 3827 N N . ILE A 1 528 ? -21.633 116.417 5.143 1.00 32.97 524 ILE A N 1
ATOM 3828 C CA . ILE A 1 528 ? -21.235 115.163 5.759 1.00 27.32 524 ILE A CA 1
ATOM 3829 C C . ILE A 1 528 ? -20.481 114.291 4.752 1.00 26.59 524 ILE A C 1
ATOM 3830 O O . ILE A 1 528 ? -19.444 113.714 5.075 1.00 24.63 524 ILE A O 1
ATOM 3835 N N . LEU A 1 529 ? -20.995 114.200 3.531 1.00 26.91 525 LEU A N 1
ATOM 3836 C CA . LEU A 1 529 ? -20.339 113.405 2.497 1.00 27.65 525 LEU A CA 1
ATOM 3837 C C . LEU A 1 529 ? -18.933 113.936 2.224 1.00 29.48 525 LEU A C 1
ATOM 3838 O O . LEU A 1 529 ? -17.998 113.159 2.019 1.00 28.24 525 LEU A O 1
ATOM 3843 N N . MET A 1 530 ? -18.778 115.257 2.226 1.00 30.06 526 MET A N 1
ATOM 3844 C CA . MET A 1 530 ? -17.461 115.844 1.998 1.00 28.55 526 MET A CA 1
ATOM 3845 C C . MET A 1 530 ? -16.562 115.584 3.205 1.00 31.26 526 MET A C 1
ATOM 3846 O O . MET A 1 530 ? -15.362 115.364 3.064 1.00 34.75 526 MET A O 1
ATOM 3851 N N . ALA A 1 531 ? -17.151 115.596 4.393 1.00 29.47 527 ALA A N 1
ATOM 3852 C CA . ALA A 1 531 ? -16.401 115.343 5.609 1.00 29.24 527 ALA A CA 1
ATOM 3853 C C . ALA A 1 531 ? -15.920 113.875 5.632 1.00 35.43 527 ALA A C 1
ATOM 3854 O O . ALA A 1 531 ? -14.837 113.563 6.130 1.00 27.52 527 ALA A O 1
ATOM 3856 N N . ARG A 1 532 ? -16.728 112.977 5.077 1.00 29.83 528 ARG A N 1
ATOM 3857 C CA . ARG A 1 532 ? -16.373 111.562 5.029 1.00 33.62 528 ARG A CA 1
ATOM 3858 C C . ARG A 1 532 ? -15.078 111.416 4.219 1.00 36.44 528 ARG A C 1
ATOM 3859 O O . ARG A 1 532 ? -14.119 110.779 4.665 1.00 32.56 528 ARG A O 1
ATOM 3867 N N . LEU A 1 533 ? -15.070 112.009 3.024 1.00 34.42 529 LEU A N 1
ATOM 3868 C CA . LEU A 1 533 ? -13.908 111.974 2.130 1.00 38.67 529 LEU A CA 1
ATOM 3869 C C . LEU A 1 533 ? -12.654 112.527 2.791 1.00 35.36 529 LEU A C 1
ATOM 3870 O O . LEU A 1 533 ? -11.593 111.920 2.730 1.00 32.58 529 LEU A O 1
ATOM 3875 N N . ALA A 1 534 ? -12.790 113.692 3.414 1.00 38.03 530 ALA A N 1
ATOM 3876 C CA . ALA A 1 534 ? -11.676 114.352 4.078 1.00 35.11 530 ALA A CA 1
ATOM 3877 C C . ALA A 1 534 ? -11.101 113.512 5.215 1.00 42.19 530 ALA A C 1
ATOM 3878 O O . ALA A 1 534 ? -9.885 113.348 5.326 1.00 39.48 530 ALA A O 1
ATOM 3880 N N . ILE A 1 535 ? -11.981 112.977 6.056 1.00 41.12 531 ILE A N 1
ATOM 3881 C CA . ILE A 1 535 ? -11.541 112.163 7.179 1.00 34.12 531 ILE A CA 1
ATOM 3882 C C . ILE A 1 535 ? -10.920 110.863 6.685 1.00 33.26 531 ILE A C 1
ATOM 3883 O O . ILE A 1 535 ? -9.959 110.352 7.273 1.00 42.63 531 ILE A O 1
ATOM 3888 N N . TYR A 1 536 ? -11.466 110.325 5.600 1.00 37.78 532 TYR A N 1
ATOM 3889 C CA . TYR A 1 536 ? -10.955 109.085 5.023 1.00 39.16 532 TYR A CA 1
ATOM 3890 C C . TYR A 1 536 ? -9.542 109.299 4.497 1.00 42.37 532 TYR A C 1
ATOM 3891 O O . TYR A 1 536 ? -8.690 108.413 4.605 1.00 38.54 532 TYR A O 1
ATOM 3900 N N . ARG A 1 537 ? -9.290 110.475 3.930 1.00 41.84 533 ARG A N 1
ATOM 3901 C CA . ARG A 1 537 ? -7.966 110.775 3.396 1.00 49.16 533 ARG A CA 1
ATOM 3902 C C . ARG A 1 537 ? -6.962 111.034 4.503 1.00 48.13 533 ARG A C 1
ATOM 3903 O O . ARG A 1 537 ? -5.779 110.739 4.355 1.00 53.22 533 ARG A O 1
ATOM 3911 N N . ALA A 1 538 ? -7.429 111.576 5.618 1.00 48.35 534 ALA A N 1
ATOM 3912 C CA . ALA A 1 538 ? -6.540 111.844 6.738 1.00 51.23 534 ALA A CA 1
ATOM 3913 C C . ALA A 1 538 ? -6.169 110.533 7.434 1.00 56.07 534 ALA A C 1
ATOM 3914 O O . ALA A 1 538 ? -5.026 110.333 7.841 1.00 56.71 534 ALA A O 1
ATOM 3916 N N . GLU A 1 539 ? -7.139 109.632 7.556 1.00 63.71 535 GLU A N 1
ATOM 3917 C CA . GLU A 1 539 ? -6.907 108.352 8.215 1.00 68.00 535 GLU A CA 1
ATOM 3918 C C . GLU A 1 539 ? -6.229 107.353 7.283 1.00 70.42 535 GLU A C 1
ATOM 3919 O O . GLU A 1 539 ? -6.188 106.159 7.565 1.00 72.48 535 GLU A O 1
ATOM 3925 N N . THR A 1 540 ? -5.701 107.857 6.171 1.00 77.90 536 THR A N 1
ATOM 3926 C CA . THR A 1 540 ? -5.001 107.041 5.180 1.00 80.52 536 THR A CA 1
ATOM 3927 C C . THR A 1 540 ? -4.114 107.974 4.353 1.00 81.24 536 THR A C 1
ATOM 3928 O O . THR A 1 540 ? -4.030 107.865 3.128 1.00 78.32 536 THR A O 1
ATOM 3932 N N . GLU A 1 541 ? -3.466 108.900 5.050 1.00 81.95 537 GLU A N 1
ATOM 3933 C CA . GLU A 1 541 ? -2.579 109.877 4.437 1.00 84.22 537 GLU A CA 1
ATOM 3934 C C . GLU A 1 541 ? -1.857 109.280 3.240 1.00 84.69 537 GLU A C 1
ATOM 3935 O O . GLU A 1 541 ? -1.390 110.005 2.365 1.00 89.17 537 GLU A O 1
ATOM 3941 N N . ASP A 1 545 ? -2.112 118.437 2.462 1.00 70.48 541 ASP A N 1
ATOM 3942 C CA . ASP A 1 545 ? -2.994 118.886 3.530 1.00 69.81 541 ASP A CA 1
ATOM 3943 C C . ASP A 1 545 ? -4.441 118.709 3.091 1.00 68.32 541 ASP A C 1
ATOM 3944 O O . ASP A 1 545 ? -4.839 119.179 2.024 1.00 67.86 541 ASP A O 1
ATOM 3949 N N . VAL A 1 546 ? -5.226 118.029 3.919 1.00 65.21 542 VAL A N 1
ATOM 3950 C CA . VAL A 1 546 ? -6.628 117.776 3.612 1.00 59.99 542 VAL A CA 1
ATOM 3951 C C . VAL A 1 546 ? -7.472 119.043 3.722 1.00 56.98 542 VAL A C 1
ATOM 3952 O O . VAL A 1 546 ? -8.500 119.170 3.057 1.00 52.84 542 VAL A O 1
ATOM 3956 N N . LEU A 1 547 ? -7.032 119.974 4.563 1.00 53.25 543 LEU A N 1
ATOM 3957 C CA . LEU A 1 547 ? -7.744 121.233 4.745 1.00 53.96 543 LEU A CA 1
ATOM 3958 C C . LEU A 1 547 ? -7.705 122.032 3.448 1.00 57.82 543 LEU A C 1
ATOM 3959 O O . LEU A 1 547 ? -8.688 122.671 3.066 1.00 60.22 543 LEU A O 1
ATOM 3964 N N . ARG A 1 548 ? -6.563 121.991 2.772 1.00 53.30 544 ARG A N 1
ATOM 3965 C CA . ARG A 1 548 ? -6.423 122.715 1.529 1.00 56.64 544 ARG A CA 1
ATOM 3966 C C . ARG A 1 548 ? -7.441 122.207 0.508 1.00 56.62 544 ARG A C 1
ATOM 3967 O O . ARG A 1 548 ? -8.056 123.000 -0.208 1.00 53.80 544 ARG A O 1
ATOM 3975 N N . TRP A 1 549 ? -7.627 120.891 0.447 1.00 54.16 545 TRP A N 1
ATOM 3976 C CA . TRP A 1 549 ? -8.585 120.310 -0.491 1.00 54.98 545 TRP A CA 1
ATOM 3977 C C . TRP A 1 549 ? -9.989 120.772 -0.130 1.00 55.62 545 TRP A C 1
ATOM 3978 O O . TRP A 1 549 ? -10.817 121.059 -0.997 1.00 54.04 545 TRP A O 1
ATOM 3989 N N . LEU A 1 550 ? -10.238 120.827 1.172 1.00 54.89 546 LEU A N 1
ATOM 3990 C CA . LEU A 1 550 ? -11.527 121.223 1.708 1.00 53.26 546 LEU A CA 1
ATOM 3991 C C . LEU A 1 550 ? -11.824 122.681 1.384 1.00 55.06 546 LEU A C 1
ATOM 3992 O O . LEU A 1 550 ? -12.964 123.035 1.063 1.00 52.69 546 LEU A O 1
ATOM 3997 N N . ASP A 1 551 ? -10.792 123.518 1.463 1.00 51.26 547 ASP A N 1
ATOM 3998 C CA . ASP A 1 551 ? -10.934 124.941 1.185 1.00 53.53 547 ASP A CA 1
ATOM 3999 C C . ASP A 1 551 ? -11.144 125.227 -0.299 1.00 49.77 547 ASP A C 1
ATOM 4000 O O . ASP A 1 551 ? -12.026 125.999 -0.672 1.00 45.88 547 ASP A O 1
ATOM 4005 N N . ARG A 1 552 ? -10.339 124.594 -1.141 1.00 49.96 548 ARG A N 1
ATOM 4006 C CA . ARG A 1 552 ? -10.453 124.784 -2.576 1.00 52.19 548 ARG A CA 1
ATOM 4007 C C . ARG A 1 552 ? -11.860 124.434 -3.035 1.00 49.55 548 ARG A C 1
ATOM 4008 O O . ARG A 1 552 ? -12.418 125.097 -3.915 1.00 48.67 548 ARG A O 1
ATOM 4016 N N . GLN A 1 553 ? -12.439 123.397 -2.436 1.00 44.70 549 GLN A N 1
ATOM 4017 C CA . GLN A 1 553 ? -13.791 122.993 -2.802 1.00 39.68 549 GLN A CA 1
ATOM 4018 C C . GLN A 1 553 ? -14.828 123.942 -2.216 1.00 34.98 549 GLN A C 1
ATOM 4019 O O . GLN A 1 553 ? -15.865 124.192 -2.829 1.00 28.40 549 GLN A O 1
ATOM 4025 N N . LEU A 1 554 ? -14.546 124.482 -1.035 1.00 29.53 550 LEU A N 1
ATOM 4026 C CA . LEU A 1 554 ? -15.470 125.417 -0.412 1.00 36.43 550 LEU A CA 1
ATOM 4027 C C . LEU A 1 554 ? -15.541 126.651 -1.311 1.00 40.00 550 LEU A C 1
ATOM 4028 O O . LEU A 1 554 ? -16.626 127.098 -1.698 1.00 40.91 550 LEU A O 1
ATOM 4033 N N . ILE A 1 555 ? -14.368 127.179 -1.654 1.00 43.93 551 ILE A N 1
ATOM 4034 C CA . ILE A 1 555 ? -14.266 128.363 -2.503 1.00 41.29 551 ILE A CA 1
ATOM 4035 C C . ILE A 1 555 ? -14.886 128.142 -3.880 1.00 41.45 551 ILE A C 1
ATOM 4036 O O . ILE A 1 555 ? -15.559 129.023 -4.411 1.00 36.44 551 ILE A O 1
ATOM 4041 N N . ARG A 1 556 ? -14.664 126.964 -4.454 1.00 36.47 552 ARG A N 1
ATOM 4042 C CA . ARG A 1 556 ? -15.230 126.657 -5.756 1.00 40.64 552 ARG A CA 1
ATOM 4043 C C . ARG A 1 556 ? -16.753 126.634 -5.698 1.00 45.69 552 ARG A C 1
ATOM 4044 O O . ARG A 1 556 ? -17.427 127.084 -6.625 1.00 48.60 552 ARG A O 1
ATOM 4052 N N . LEU A 1 557 ? -17.297 126.107 -4.605 1.00 45.05 553 LEU A N 1
ATOM 4053 C CA . LEU A 1 557 ? -18.740 126.047 -4.459 1.00 39.86 553 LEU A CA 1
ATOM 4054 C C . LEU A 1 557 ? -19.283 127.471 -4.339 1.00 40.43 553 LEU A C 1
ATOM 4055 O O . LEU A 1 557 ? -20.370 127.768 -4.839 1.00 37.41 553 LEU A O 1
ATOM 4060 N N . CYS A 1 558 ? -18.526 128.341 -3.671 1.00 38.24 554 CYS A N 1
ATOM 4061 C CA . CYS A 1 558 ? -18.930 129.733 -3.488 1.00 42.70 554 CYS A CA 1
ATOM 4062 C C . CYS A 1 558 ? -18.997 130.459 -4.829 1.00 48.88 554 CYS A C 1
ATOM 4063 O O . CYS A 1 558 ? -19.942 131.210 -5.107 1.00 44.76 554 CYS A O 1
ATOM 4066 N N . GLN A 1 559 ? -17.985 130.229 -5.660 1.00 48.72 555 GLN A N 1
ATOM 4067 C CA . GLN A 1 559 ? -17.916 130.875 -6.964 1.00 48.91 555 GLN A CA 1
ATOM 4068 C C . GLN A 1 559 ? -18.949 130.353 -7.968 1.00 46.53 555 GLN A C 1
ATOM 4069 O O . GLN A 1 559 ? -19.494 131.126 -8.754 1.00 47.14 555 GLN A O 1
ATOM 4075 N N . LYS A 1 560 ? -19.237 129.056 -7.938 1.00 42.25 556 LYS A N 1
ATOM 4076 C CA . LYS A 1 560 ? -20.196 128.516 -8.891 1.00 43.25 556 LYS A CA 1
ATOM 4077 C C . LYS A 1 560 ? -21.659 128.765 -8.554 1.00 42.86 556 LYS A C 1
ATOM 4078 O O . LYS A 1 560 ? -22.473 128.989 -9.451 1.00 42.64 556 LYS A O 1
ATOM 4084 N N . PHE A 1 561 ? -21.999 128.733 -7.269 1.00 45.45 557 PHE A N 1
ATOM 4085 C CA . PHE A 1 561 ? -23.385 128.929 -6.864 1.00 42.19 557 PHE A CA 1
ATOM 4086 C C . PHE A 1 561 ? -23.653 130.179 -6.048 1.00 39.96 557 PHE A C 1
ATOM 4087 O O . PHE A 1 561 ? -24.802 130.471 -5.727 1.00 43.17 557 PHE A O 1
ATOM 4095 N N . GLY A 1 562 ? -22.600 130.915 -5.716 1.00 45.70 558 GLY A N 1
ATOM 4096 C CA . GLY A 1 562 ? -22.771 132.130 -4.940 1.00 46.75 558 GLY A CA 1
ATOM 4097 C C . GLY A 1 562 ? -23.327 133.278 -5.760 1.00 52.35 558 GLY A C 1
ATOM 4098 O O . GLY A 1 562 ? -23.750 133.093 -6.902 1.00 50.93 558 GLY A O 1
ATOM 4099 N N . GLU A 1 563 ? -23.329 134.467 -5.162 1.00 56.70 559 GLU A N 1
ATOM 4100 C CA . GLU A 1 563 ? -23.815 135.689 -5.803 1.00 57.46 559 GLU A CA 1
ATOM 4101 C C . GLU A 1 563 ? -22.841 136.800 -5.438 1.00 54.87 559 GLU A C 1
ATOM 4102 O O . GLU A 1 563 ? -22.539 136.986 -4.260 1.00 59.88 559 GLU A O 1
ATOM 4108 N N . TYR A 1 564 ? -22.350 137.542 -6.428 1.00 52.52 560 TYR A N 1
ATOM 4109 C CA . TYR A 1 564 ? -21.382 138.595 -6.138 1.00 52.86 560 TYR A CA 1
ATOM 4110 C C . TYR A 1 564 ? -20.889 139.394 -7.346 1.00 54.60 560 TYR A C 1
ATOM 4111 O O . TYR A 1 564 ? -21.124 139.031 -8.499 1.00 46.74 560 TYR A O 1
ATOM 4120 N N . HIS A 1 565 ? -20.204 140.496 -7.046 1.00 56.21 561 HIS A N 1
ATOM 4121 C CA . HIS A 1 565 ? -19.593 141.359 -8.051 1.00 59.73 561 HIS A CA 1
ATOM 4122 C C . HIS A 1 565 ? -18.113 141.083 -7.852 1.00 60.32 561 HIS A C 1
ATOM 4123 O O . HIS A 1 565 ? -17.618 141.143 -6.725 1.00 59.48 561 HIS A O 1
ATOM 4130 N N . LYS A 1 566 ? -17.400 140.779 -8.926 1.00 60.97 562 LYS A N 1
ATOM 4131 C CA . LYS A 1 566 ? -15.984 140.497 -8.782 1.00 62.80 562 LYS A CA 1
ATOM 4132 C C . LYS A 1 566 ? -15.258 141.577 -7.995 1.00 62.53 562 LYS A C 1
ATOM 4133 O O . LYS A 1 566 ? -15.498 142.770 -8.178 1.00 60.29 562 LYS A O 1
ATOM 4139 N N . ASP A 1 567 ? -14.384 141.125 -7.102 1.00 65.53 563 ASP A N 1
ATOM 4140 C CA . ASP A 1 567 ? -13.560 141.980 -6.255 1.00 64.60 563 ASP A CA 1
ATOM 4141 C C . ASP A 1 567 ? -14.272 142.789 -5.169 1.00 63.43 563 ASP A C 1
ATOM 4142 O O . ASP A 1 567 ? -13.679 143.691 -4.577 1.00 62.04 563 ASP A O 1
ATOM 4147 N N . ASP A 1 568 ? -15.535 142.463 -4.899 1.00 58.80 564 ASP A N 1
ATOM 4148 C CA . ASP A 1 568 ? -16.286 143.146 -3.845 1.00 58.32 564 ASP A CA 1
ATOM 4149 C C . ASP A 1 568 ? -16.826 142.129 -2.826 1.00 54.91 564 ASP A C 1
ATOM 4150 O O . ASP A 1 568 ? -17.994 141.744 -2.873 1.00 56.72 564 ASP A O 1
ATOM 4155 N N . PRO A 1 569 ? -15.976 141.702 -1.875 1.00 53.56 565 PRO A N 1
ATOM 4156 C CA . PRO A 1 569 ? -16.331 140.728 -0.837 1.00 54.21 565 PRO A CA 1
ATOM 4157 C C . PRO A 1 569 ? -17.698 140.967 -0.197 1.00 54.76 565 PRO A C 1
ATOM 4158 O O . PRO A 1 569 ? -18.435 140.021 0.083 1.00 57.32 565 PRO A O 1
ATOM 4162 N N . SER A 1 570 ? -18.026 142.235 0.026 1.00 50.74 566 SER A N 1
ATOM 4163 C CA . SER A 1 570 ? -19.284 142.606 0.656 1.00 47.53 566 SER A CA 1
ATOM 4164 C C . SER A 1 570 ? -20.513 142.194 -0.132 1.00 48.26 566 SER A C 1
ATOM 4165 O O . SER A 1 570 ? -21.593 142.038 0.435 1.00 50.08 566 SER A O 1
ATOM 4168 N N . SER A 1 571 ? -20.354 142.009 -1.435 1.00 45.65 567 SER A N 1
ATOM 4169 C CA . SER A 1 571 ? -2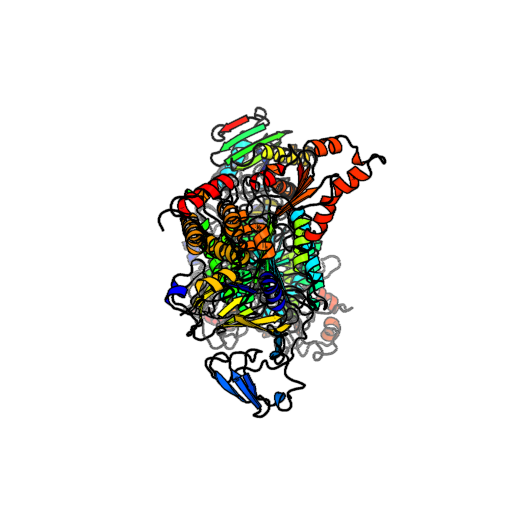1.483 141.635 -2.265 1.00 45.23 567 SER A CA 1
ATOM 4170 C C . SER A 1 571 ? -21.825 140.157 -2.184 1.00 46.80 567 SER A C 1
ATOM 4171 O O . SER A 1 571 ? -22.948 139.770 -2.504 1.00 48.72 567 SER A O 1
ATOM 4174 N N . PHE A 1 572 ? -20.872 139.332 -1.752 1.00 47.86 568 PHE A N 1
ATOM 4175 C CA . PHE A 1 572 ? -21.108 137.888 -1.687 1.00 47.36 568 PHE A CA 1
ATOM 4176 C C . PHE A 1 572 ? -22.272 137.446 -0.812 1.00 45.13 568 PHE A C 1
ATOM 4177 O O . PHE A 1 572 ? -22.391 137.867 0.332 1.00 46.29 568 PHE A O 1
ATOM 4185 N N . ARG A 1 573 ? -23.111 136.574 -1.361 1.00 41.35 569 ARG A N 1
ATOM 4186 C CA . ARG A 1 573 ? -24.268 136.029 -0.654 1.00 45.09 569 ARG A CA 1
ATOM 4187 C C . ARG A 1 573 ? -24.505 134.599 -1.142 1.00 43.00 569 ARG A C 1
ATOM 4188 O O . ARG A 1 573 ? -23.991 134.190 -2.183 1.00 42.71 569 ARG A O 1
ATOM 4196 N N . PHE A 1 574 ? -25.303 133.854 -0.387 1.00 40.62 570 PHE A N 1
ATOM 4197 C CA . PHE A 1 574 ? -25.635 132.476 -0.722 1.00 36.46 570 PHE A CA 1
ATOM 4198 C C . PHE A 1 574 ? -27.129 132.336 -0.510 1.00 36.52 570 PHE A C 1
ATOM 4199 O O . PHE A 1 574 ? -27.696 132.974 0.376 1.00 41.95 570 PHE A O 1
ATOM 4207 N N . SER A 1 575 ? -27.771 131.517 -1.326 1.00 32.64 571 SER A N 1
ATOM 4208 C CA . SER A 1 575 ? -29.200 131.290 -1.181 1.00 43.77 571 SER A CA 1
ATOM 4209 C C . SER A 1 575 ? -29.436 130.505 0.109 1.00 44.89 571 SER A C 1
ATOM 4210 O O . SER A 1 575 ? -28.495 130.016 0.738 1.00 39.98 571 SER A O 1
ATOM 4213 N N . GLU A 1 576 ? -30.704 130.372 0.483 1.00 46.83 572 GLU A N 1
ATOM 4214 C CA . GLU A 1 576 ? -31.086 129.624 1.673 1.00 50.71 572 GLU A CA 1
ATOM 4215 C C . GLU A 1 576 ? -30.646 128.162 1.505 1.00 49.36 572 GLU A C 1
ATOM 4216 O O . GLU A 1 576 ? -30.516 127.421 2.481 1.00 48.98 572 GLU A O 1
ATOM 4222 N N . THR A 1 577 ? -30.395 127.771 0.258 1.00 41.32 573 THR A N 1
ATOM 4223 C CA . THR A 1 577 ? -29.983 126.415 -0.075 1.00 39.80 573 THR A CA 1
ATOM 4224 C C . THR A 1 577 ? -28.508 126.117 0.225 1.00 37.66 573 THR A C 1
ATOM 4225 O O . THR A 1 577 ? -28.145 124.959 0.422 1.00 38.28 573 THR A O 1
ATOM 4229 N N . PHE A 1 578 ? -27.671 127.155 0.289 1.00 32.75 574 PHE A N 1
ATOM 4230 C CA . PHE A 1 578 ? -26.230 126.983 0.518 1.00 27.10 574 PHE A CA 1
ATOM 4231 C C . PHE A 1 578 ? -25.636 127.781 1.674 1.00 32.30 574 PHE A C 1
ATOM 4232 O O . PHE A 1 578 ? -24.447 127.636 1.953 1.00 30.88 574 PHE A O 1
ATOM 4240 N N . SER A 1 579 ? -26.431 128.623 2.335 1.00 28.07 575 SER A N 1
ATOM 4241 C CA . SER A 1 579 ? -25.900 129.487 3.397 1.00 31.63 575 SER A CA 1
ATOM 4242 C C . SER A 1 579 ? -25.284 128.831 4.630 1.00 31.25 575 SER A C 1
ATOM 4243 O O . SER A 1 579 ? -24.411 129.419 5.266 1.00 37.83 575 SER A O 1
ATOM 4246 N N . LEU A 1 580 ? -25.720 127.627 4.979 1.00 31.38 576 LEU A N 1
ATOM 4247 C CA . LEU A 1 580 ? -25.156 126.962 6.147 1.00 32.04 576 LEU A CA 1
ATOM 4248 C C . LEU A 1 580 ? -23.893 126.164 5.841 1.00 33.02 576 LEU A C 1
ATOM 4249 O O . LEU A 1 580 ? -23.138 125.821 6.750 1.00 33.63 576 LEU A O 1
ATOM 4254 N N . TYR A 1 581 ? -23.650 125.881 4.564 1.00 32.55 577 TYR A N 1
ATOM 4255 C CA . TYR A 1 581 ? -22.472 125.103 4.179 1.00 40.23 577 TYR A CA 1
ATOM 4256 C C . TYR A 1 581 ? -21.155 125.691 4.690 1.00 42.49 577 TYR A C 1
ATOM 4257 O O . TYR A 1 581 ? -20.294 124.959 5.182 1.00 46.15 577 TYR A O 1
ATOM 4266 N N . PRO A 1 582 ? -20.974 127.017 4.577 1.00 45.14 578 PRO A N 1
ATOM 4267 C CA . PRO A 1 582 ? -19.719 127.606 5.059 1.00 42.66 578 PRO A CA 1
ATOM 4268 C C . PRO A 1 582 ? -19.483 127.340 6.547 1.00 44.52 578 PRO A C 1
ATOM 4269 O O . PRO A 1 582 ? -18.372 126.998 6.959 1.00 42.37 578 PRO A O 1
ATOM 4273 N N . GLN A 1 583 ? -20.538 127.494 7.345 1.00 38.03 579 GLN A N 1
ATOM 4274 C CA . GLN A 1 583 ? -20.459 127.279 8.783 1.00 39.55 579 GLN A CA 1
ATOM 4275 C C . GLN A 1 583 ? -20.096 125.821 9.140 1.00 39.04 579 GLN A C 1
ATOM 4276 O O . GLN A 1 583 ? -19.245 125.585 9.995 1.00 34.04 579 GLN A O 1
ATOM 4282 N N . PHE A 1 584 ? -20.742 124.858 8.485 1.00 32.12 580 PHE A N 1
ATOM 4283 C CA . PHE A 1 584 ? -20.473 123.439 8.722 1.00 35.24 580 PHE A CA 1
ATOM 4284 C C . PHE A 1 584 ? -19.014 123.156 8.413 1.00 33.48 580 PHE A C 1
ATOM 4285 O O . PHE A 1 584 ? -18.361 122.354 9.086 1.00 33.06 580 PHE A O 1
ATOM 4293 N N . MET A 1 585 ? -18.512 123.825 7.383 1.00 30.50 581 MET A N 1
ATOM 4294 C CA . MET A 1 585 ? -17.137 123.652 6.944 1.00 29.87 581 MET A CA 1
ATOM 4295 C C . MET A 1 585 ? -16.188 124.212 7.997 1.00 31.96 581 MET A C 1
ATOM 4296 O O . MET A 1 585 ? -15.171 123.603 8.320 1.00 30.67 581 MET A O 1
ATOM 4301 N N . PHE A 1 586 ? -16.535 125.375 8.537 1.00 35.42 582 PHE A N 1
ATOM 4302 C CA . PHE A 1 586 ? -15.740 126.000 9.579 1.00 33.48 582 PHE A CA 1
ATOM 4303 C C . PHE A 1 586 ? -15.567 125.003 10.728 1.00 36.78 582 PHE A C 1
ATOM 4304 O O . PHE A 1 586 ? -14.443 124.674 11.095 1.00 39.01 582 PHE A O 1
ATOM 4312 N N . HIS A 1 587 ? -16.679 124.511 11.277 1.00 35.87 583 HIS A N 1
ATOM 4313 C CA . HIS A 1 587 ? -16.628 123.569 12.403 1.00 39.15 583 HIS A CA 1
ATOM 4314 C C . HIS A 1 587 ? -15.917 122.249 12.115 1.00 37.21 583 HIS A C 1
ATOM 4315 O O . HIS A 1 587 ? -15.263 121.688 12.994 1.00 40.43 583 HIS A O 1
ATOM 4322 N N . LEU A 1 588 ? -16.054 121.755 10.890 1.00 38.10 584 LEU A N 1
ATOM 4323 C CA . LEU A 1 588 ? -15.423 120.501 10.488 1.00 39.35 584 LEU A CA 1
ATOM 4324 C C . LEU A 1 588 ? -13.898 120.572 10.496 1.00 43.15 584 LEU A C 1
ATOM 4325 O O . LEU A 1 588 ? -13.234 119.664 10.996 1.00 40.13 584 LEU A O 1
ATOM 4330 N N . ARG A 1 589 ? -13.344 121.644 9.936 1.00 43.18 585 ARG A N 1
ATOM 4331 C CA . ARG A 1 589 ? -11.898 121.787 9.879 1.00 43.00 585 ARG A CA 1
ATOM 4332 C C . ARG A 1 589 ? -11.256 122.137 11.216 1.00 43.35 585 ARG A C 1
ATOM 4333 O O . ARG A 1 589 ? -10.037 122.068 11.358 1.00 50.14 585 ARG A O 1
ATOM 4341 N N . ARG A 1 590 ? -12.068 122.492 12.204 1.00 41.56 586 ARG A N 1
ATOM 4342 C CA . ARG A 1 590 ? -11.538 122.813 13.526 1.00 43.46 586 ARG A CA 1
ATOM 4343 C C . ARG A 1 590 ? -11.840 121.666 14.495 1.00 44.26 586 ARG A C 1
ATOM 4344 O O . ARG A 1 590 ? -11.361 121.654 15.632 1.00 37.77 586 ARG A O 1
ATOM 4352 N N . SER A 1 591 ? -12.621 120.696 14.023 1.00 38.84 587 SER A N 1
ATOM 4353 C CA . SER A 1 591 ? -13.021 119.557 14.832 1.00 37.40 587 SER A CA 1
ATOM 4354 C C . SER A 1 591 ? -11.884 118.604 15.181 1.00 43.50 587 SER A C 1
ATOM 4355 O O . SER A 1 591 ? -10.820 118.594 14.546 1.00 32.72 587 SER A O 1
ATOM 4358 N N . SER A 1 592 ? -12.144 117.780 16.189 1.00 40.75 588 SER A N 1
ATOM 4359 C CA . SER A 1 592 ? -11.173 116.805 16.649 1.00 45.56 588 SER A CA 1
ATOM 4360 C C . SER A 1 592 ? -11.051 115.654 15.658 1.00 41.00 588 SER A C 1
ATOM 4361 O O . SER A 1 592 ? -10.217 114.773 15.843 1.00 39.12 588 SER A O 1
ATOM 4364 N N . PHE A 1 593 ? -11.881 115.665 14.612 1.00 35.89 589 PHE A N 1
ATOM 4365 C CA . PHE A 1 593 ? -11.828 114.630 13.582 1.00 36.41 589 PHE A CA 1
ATOM 4366 C C . PHE A 1 593 ? -10.644 114.871 12.644 1.00 37.81 589 PHE A C 1
ATOM 4367 O O . PHE A 1 593 ? -10.131 113.937 12.031 1.00 35.33 589 PHE A O 1
ATOM 4375 N N . LEU A 1 594 ? -10.230 116.132 12.521 1.00 42.59 590 LEU A N 1
ATOM 4376 C CA . LEU A 1 594 ? -9.115 116.509 11.643 1.00 44.25 590 LEU A CA 1
ATOM 4377 C C . LEU A 1 594 ? -7.905 117.080 12.394 1.00 41.57 590 LEU A C 1
ATOM 4378 O O . LEU A 1 594 ? -6.767 116.893 11.975 1.00 45.20 590 LEU A O 1
ATOM 4383 N N . GLN A 1 595 ? -8.163 117.784 13.493 1.00 42.19 591 GLN A N 1
ATOM 4384 C CA . GLN A 1 595 ? -7.111 118.360 14.328 1.00 43.02 591 GLN A CA 1
A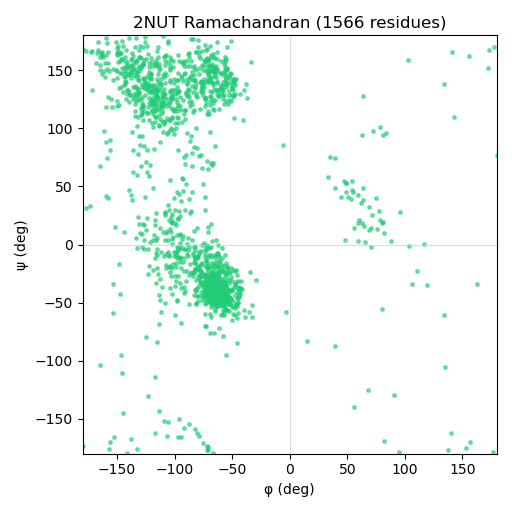TOM 4385 C C . GLN A 1 595 ? -6.885 117.369 15.479 1.00 42.77 591 GLN A C 1
ATOM 4386 O O . GLN A 1 595 ? -7.390 117.547 16.591 1.00 44.65 591 GLN A O 1
ATOM 4392 N N . VAL A 1 596 ? -6.107 116.333 15.200 1.00 43.11 592 VAL A N 1
ATOM 4393 C CA . VAL A 1 596 ? -5.860 115.274 16.166 1.00 48.48 592 VAL A CA 1
ATOM 4394 C C . VAL A 1 596 ? -5.078 115.601 17.429 1.00 51.17 592 VAL A C 1
ATOM 4395 O O . VAL A 1 596 ? -5.399 115.079 18.498 1.00 54.82 592 VAL A O 1
ATOM 4399 N N . PHE A 1 597 ? -4.054 116.441 17.334 1.00 52.29 593 PHE A N 1
ATOM 4400 C CA . PHE A 1 597 ? -3.296 116.767 18.537 1.00 54.89 593 PHE A CA 1
ATOM 4401 C C . PHE A 1 597 ? -4.281 117.321 19.555 1.00 54.53 593 PHE A C 1
ATOM 4402 O O . PHE A 1 597 ? -5.329 117.851 19.180 1.00 61.13 593 PHE A O 1
ATOM 4410 N N . ASN A 1 598 ? -3.956 117.167 20.834 1.00 51.17 594 ASN A N 1
ATOM 4411 C CA . ASN A 1 598 ? -4.827 117.588 21.936 1.00 52.74 594 ASN A CA 1
ATOM 4412 C C . ASN A 1 598 ? -5.773 116.438 22.273 1.00 48.47 594 ASN A C 1
ATOM 4413 O O . ASN A 1 598 ? -6.654 116.557 23.123 1.00 43.27 594 ASN A O 1
ATOM 4418 N N . ASN A 1 599 ? -5.574 115.324 21.579 1.00 40.55 595 ASN A N 1
ATOM 4419 C CA . ASN A 1 599 ? -6.340 114.110 21.790 1.00 40.91 595 ASN A CA 1
ATOM 4420 C C . ASN A 1 599 ? -5.345 112.967 21.739 1.00 40.56 595 ASN A C 1
ATOM 4421 O O . ASN A 1 599 ? -4.289 113.083 21.114 1.00 37.38 595 ASN A O 1
ATOM 4426 N N . SER A 1 600 ? -5.672 111.874 22.412 1.00 34.70 596 SER A N 1
ATOM 4427 C CA . SER A 1 600 ? -4.820 110.702 22.408 1.00 33.41 596 SER A CA 1
ATOM 4428 C C . SER A 1 600 ? -5.166 109.987 21.112 1.00 33.97 596 SER A C 1
ATOM 4429 O O . SER A 1 600 ? -6.290 110.094 20.624 1.00 31.27 596 SER A O 1
ATOM 4432 N N . PRO A 1 601 ? -4.201 109.265 20.524 1.00 32.94 597 PRO A N 1
ATOM 4433 C CA . PRO A 1 601 ? -4.464 108.545 19.273 1.00 31.50 597 PRO A CA 1
ATOM 4434 C C . PRO A 1 601 ? -5.698 107.630 19.369 1.00 35.02 597 PRO A C 1
ATOM 4435 O O . PRO A 1 601 ? -6.426 107.438 18.389 1.00 30.46 597 PRO A O 1
ATOM 4439 N N . ASP A 1 602 ? -5.930 107.071 20.553 1.00 29.48 598 ASP A N 1
ATOM 4440 C CA . ASP A 1 602 ? -7.074 106.189 20.751 1.00 34.78 598 ASP A CA 1
ATOM 4441 C C . ASP A 1 602 ? -8.415 106.965 20.709 1.00 27.77 598 ASP A C 1
ATOM 4442 O O . ASP A 1 602 ? -9.402 106.481 20.166 1.00 29.38 598 ASP A O 1
ATOM 4447 N N . GLU A 1 603 ? -8.437 108.170 21.262 1.00 31.22 599 GLU A N 1
ATOM 4448 C CA . GLU A 1 603 ? -9.652 108.978 21.268 1.00 37.67 599 GLU A CA 1
ATOM 4449 C C . GLU A 1 603 ? -10.010 109.388 19.849 1.00 39.92 599 GLU A C 1
ATOM 4450 O O . GLU A 1 603 ? -11.177 109.366 19.450 1.00 41.32 599 GLU A O 1
ATOM 4456 N N . SER A 1 604 ? -8.988 109.747 19.086 1.00 37.64 600 SER A N 1
ATOM 4457 C CA . SER A 1 604 ? -9.175 110.160 17.708 1.00 30.21 600 SER A CA 1
ATOM 4458 C C . SER A 1 604 ? -9.789 109.040 16.876 1.00 30.98 600 SER A C 1
ATOM 4459 O O . SER A 1 604 ? -10.682 109.280 16.065 1.00 26.62 600 SER A O 1
ATOM 4462 N N . SER A 1 605 ? -9.303 107.819 17.083 1.00 25.73 601 SER A N 1
ATOM 4463 C CA . SER A 1 605 ? -9.779 106.669 16.329 1.00 29.41 601 SER A CA 1
ATOM 4464 C C . SER A 1 605 ? -11.208 106.328 16.699 1.00 26.54 601 SER A C 1
ATOM 4465 O O . SER A 1 605 ? -11.972 105.829 15.878 1.00 28.70 601 SER A O 1
ATOM 4468 N N . TYR A 1 606 ? -11.550 106.594 17.950 1.00 29.65 602 TYR A N 1
ATOM 4469 C CA . TYR A 1 606 ? -12.888 106.340 18.466 1.00 29.37 602 TYR A CA 1
ATOM 4470 C C . TYR A 1 606 ? -13.877 107.324 17.842 1.00 23.08 602 TYR A C 1
ATOM 4471 O O . TYR A 1 606 ? -14.941 106.939 17.385 1.00 22.41 602 TYR A O 1
ATOM 4480 N N . TYR A 1 607 ? -13.513 108.600 17.835 1.00 23.67 603 TYR A N 1
ATOM 4481 C CA . TYR A 1 607 ? -14.365 109.636 17.269 1.00 27.52 603 TYR A CA 1
ATOM 4482 C C . TYR A 1 607 ? -14.678 109.383 15.805 1.00 31.39 603 TYR A C 1
ATOM 4483 O O . TYR A 1 607 ? -15.837 109.460 15.395 1.00 34.71 603 TYR A O 1
ATOM 4492 N N . ARG A 1 608 ? -13.647 109.071 15.024 1.00 27.31 604 ARG A N 1
ATOM 4493 C CA . ARG A 1 608 ? -13.814 108.814 13.600 1.00 31.07 604 ARG A CA 1
ATOM 4494 C C . ARG A 1 608 ? -14.612 107.545 13.334 1.00 30.04 604 ARG A C 1
ATOM 4495 O O . ARG A 1 608 ? -15.422 107.495 12.417 1.00 32.01 604 ARG A O 1
ATOM 4503 N N . HIS A 1 609 ? -14.375 106.518 14.138 1.00 28.44 605 HIS A N 1
ATOM 4504 C CA . HIS A 1 609 ? -15.072 105.256 13.961 1.00 28.15 605 HIS A CA 1
ATOM 4505 C C . HIS A 1 609 ? -16.575 105.505 13.972 1.00 26.40 605 HIS A C 1
ATOM 4506 O O . HIS A 1 609 ? -17.304 105.016 13.117 1.00 28.63 605 HIS A O 1
ATOM 4513 N N . HIS A 1 610 ? -17.033 106.285 14.939 1.00 25.61 606 HIS A N 1
ATOM 4514 C CA . HIS A 1 610 ? -18.452 106.561 15.055 1.00 28.38 606 HIS A CA 1
ATOM 4515 C C . HIS A 1 610 ? -18.957 107.518 13.994 1.00 26.96 606 HIS A C 1
ATOM 4516 O O . HIS A 1 610 ? -20.102 107.420 13.550 1.00 25.89 606 HIS A O 1
ATOM 4523 N N . PHE A 1 611 ? -18.108 108.442 13.575 1.00 27.66 607 PHE A N 1
ATOM 4524 C CA . PHE A 1 611 ? -18.522 109.361 12.535 1.00 33.29 607 PHE A CA 1
ATOM 4525 C C . PHE A 1 611 ? -18.701 108.650 11.187 1.00 27.37 607 PHE A C 1
ATOM 4526 O O . PHE A 1 611 ? -19.589 108.993 10.419 1.00 30.98 607 PHE A O 1
ATOM 4534 N N . MET A 1 612 ? -17.874 107.647 10.908 1.00 30.21 608 MET A N 1
ATOM 4535 C CA . MET A 1 612 ? -17.945 106.939 9.629 1.00 31.43 608 MET A CA 1
ATOM 4536 C C . MET A 1 612 ? -19.102 105.945 9.488 1.00 31.36 608 MET A C 1
ATOM 4537 O O . MET A 1 612 ? -19.249 105.313 8.438 1.00 29.98 608 MET A O 1
ATOM 4542 N N . ARG A 1 613 ? -19.924 105.810 10.527 1.00 34.81 609 ARG A N 1
ATOM 4543 C CA . ARG A 1 613 ? -21.056 104.865 10.508 1.00 34.17 609 ARG A CA 1
ATOM 4544 C C . ARG A 1 613 ? -22.403 105.531 10.747 1.00 29.40 609 ARG A C 1
ATOM 4545 O O . ARG A 1 613 ? -23.448 104.953 10.440 1.00 29.48 609 ARG A O 1
ATOM 4553 N N . GLN A 1 614 ? -22.368 106.734 11.307 1.00 21.90 610 GLN A N 1
ATOM 4554 C CA . GLN A 1 614 ? -23.584 107.456 11.669 1.00 25.86 610 GLN A CA 1
ATOM 4555 C C . GLN A 1 614 ? -24.438 108.071 10.575 1.00 29.55 610 GLN A C 1
ATOM 4556 O O . GLN A 1 614 ? -23.958 108.345 9.476 1.00 31.61 610 GLN A O 1
ATOM 4562 N N . ASP A 1 615 ? -25.718 108.271 10.899 1.00 30.73 611 ASP A N 1
ATOM 4563 C CA . ASP A 1 615 ? -26.670 108.857 9.969 1.00 28.83 611 ASP A CA 1
ATOM 4564 C C . ASP A 1 615 ? -26.492 110.363 9.966 1.00 28.49 611 ASP A C 1
ATOM 4565 O O . ASP A 1 615 ? -25.686 110.896 10.728 1.00 28.44 611 ASP A O 1
ATOM 4570 N N . LEU A 1 616 ? -27.240 111.044 9.108 1.00 32.93 612 LEU A N 1
ATOM 4571 C CA . LEU A 1 616 ? -27.131 112.486 8.975 1.00 35.53 612 LEU A CA 1
ATOM 4572 C C . LEU A 1 616 ? -27.358 113.281 10.257 1.00 35.78 612 LEU A C 1
ATOM 4573 O O . LEU A 1 616 ? -26.484 114.037 10.692 1.00 33.94 612 LEU A O 1
ATOM 4578 N N . THR A 1 617 ? -28.525 113.121 10.866 1.00 32.25 613 THR A N 1
ATOM 4579 C CA . THR A 1 617 ? -28.812 113.859 12.083 1.00 33.26 613 THR A CA 1
ATOM 4580 C C . THR A 1 617 ? -27.652 113.782 13.071 1.00 37.72 613 THR A C 1
ATOM 4581 O O . THR A 1 617 ? -27.068 114.802 13.427 1.00 42.60 613 THR A O 1
ATOM 4585 N N . GLN A 1 618 ? -27.303 112.576 13.503 1.00 34.94 614 GLN A N 1
ATOM 4586 C CA . GLN A 1 618 ? -26.211 112.417 14.452 1.00 34.25 614 GLN A CA 1
ATOM 4587 C C . GLN A 1 618 ? -24.868 112.968 13.955 1.00 38.91 614 GLN A C 1
ATOM 4588 O O . GLN A 1 618 ? -24.087 113.522 14.740 1.00 29.97 614 GLN A O 1
ATOM 4594 N N . SER A 1 619 ? -24.599 112.812 12.659 1.00 35.47 615 SER A N 1
ATOM 4595 C CA . SER A 1 619 ? -23.348 113.294 12.086 1.00 33.91 615 SER A CA 1
ATOM 4596 C C . SER A 1 619 ? -23.208 114.796 12.240 1.00 35.93 615 SER A C 1
ATOM 4597 O O . SER A 1 619 ? -22.139 115.290 12.613 1.00 29.17 615 SER A O 1
ATOM 4600 N N . LEU A 1 620 ? -24.286 115.521 11.940 1.00 35.71 616 LEU A N 1
ATOM 4601 C CA . LEU A 1 620 ? -24.277 116.978 12.049 1.00 35.08 616 LEU A CA 1
ATOM 4602 C C . LEU A 1 620 ? -23.964 117.429 13.466 1.00 36.14 616 LEU A C 1
ATOM 4603 O O . LEU A 1 620 ? -23.241 118.409 13.661 1.00 34.29 616 LEU A O 1
ATOM 4608 N N . ILE A 1 621 ? -24.523 116.718 14.447 1.00 35.58 617 ILE A N 1
ATOM 4609 C CA . ILE A 1 621 ? -24.306 117.046 15.853 1.00 35.79 617 ILE A CA 1
ATOM 4610 C C . ILE A 1 621 ? -22.834 116.878 16.226 1.00 34.40 617 ILE A C 1
ATOM 4611 O O . ILE A 1 621 ? -22.286 117.682 16.967 1.00 33.87 617 ILE A O 1
ATOM 4616 N N . MET A 1 622 ? -22.204 115.828 15.708 1.00 32.34 618 MET A N 1
ATOM 4617 C CA . MET A 1 622 ? -20.791 115.579 15.962 1.00 32.99 618 MET A CA 1
ATOM 4618 C C . MET A 1 622 ? -19.916 116.735 15.473 1.00 36.13 618 MET A C 1
ATOM 4619 O O . MET A 1 622 ? -18.974 117.145 16.145 1.00 31.42 618 MET A O 1
ATOM 4624 N N . ILE A 1 623 ? -20.230 117.243 14.287 1.00 33.27 619 ILE A N 1
ATOM 4625 C CA . ILE A 1 623 ? -19.450 118.312 13.687 1.00 34.94 619 ILE A CA 1
ATOM 4626 C C . ILE A 1 623 ? -19.747 119.675 14.313 1.00 34.22 619 ILE A C 1
ATOM 4627 O O . ILE A 1 623 ? -18.826 120.453 14.600 1.00 29.53 619 ILE A O 1
ATOM 4632 N N . GLN A 1 624 ? -21.027 119.961 14.528 1.00 31.56 620 GLN A N 1
ATOM 4633 C CA . GLN A 1 624 ? -21.434 121.219 15.135 1.00 39.97 620 GLN A CA 1
ATOM 4634 C C . GLN A 1 624 ? -22.423 120.968 16.272 1.00 38.01 620 GLN A C 1
ATOM 4635 O O . GLN A 1 624 ? -23.629 120.879 16.053 1.00 37.44 620 GLN A O 1
ATOM 4641 N N . PRO A 1 625 ? -21.915 120.861 17.509 1.00 40.03 621 PRO A N 1
ATOM 4642 C CA . PRO A 1 625 ? -22.732 120.617 18.703 1.00 39.42 621 PRO A CA 1
ATOM 4643 C C . PRO A 1 625 ? -23.915 121.571 18.821 1.00 37.52 621 PRO A C 1
ATOM 4644 O O . PRO A 1 625 ? -23.772 122.772 18.614 1.00 40.41 621 PRO A O 1
ATOM 4648 N N . ILE A 1 626 ? -25.084 121.027 19.147 1.00 41.30 622 ILE A N 1
ATOM 4649 C CA . ILE A 1 626 ? -26.272 121.849 19.304 1.00 40.24 622 ILE A CA 1
ATOM 4650 C C . ILE A 1 626 ? -26.196 122.397 20.719 1.00 37.75 622 ILE A C 1
ATOM 4651 O O . ILE A 1 626 ? -25.689 121.726 21.614 1.00 39.12 622 ILE A O 1
ATOM 4656 N N . LEU A 1 627 ? -26.675 123.619 20.915 1.00 38.75 623 LEU A N 1
ATOM 4657 C CA . LEU A 1 627 ? -26.623 124.248 22.225 1.00 37.44 623 LEU A CA 1
ATOM 4658 C C . LEU A 1 627 ? -27.976 124.836 22.616 1.00 35.19 623 LEU A C 1
ATOM 4659 O O . LEU A 1 627 ? -28.591 125.556 21.835 1.00 37.28 623 LEU A O 1
ATOM 4664 N N . TYR A 1 628 ? -28.440 124.519 23.822 1.00 41.26 624 TYR A N 1
ATOM 4665 C CA . TYR A 1 628 ? -29.711 125.042 24.318 1.00 36.81 624 TYR A CA 1
ATOM 4666 C C . TYR A 1 628 ? -29.519 125.890 25.573 1.00 41.15 624 TYR A C 1
ATOM 4667 O O . TYR A 1 628 ? -28.752 125.534 26.474 1.00 36.87 624 TYR A O 1
ATOM 4676 N N . ALA A 1 629 ? -30.223 127.017 25.625 1.00 44.61 625 ALA A N 1
ATOM 4677 C CA . ALA A 1 629 ? -30.140 127.926 26.760 1.00 47.89 625 ALA A CA 1
ATOM 4678 C C . ALA A 1 629 ? -31.374 127.799 27.654 1.00 49.83 625 ALA A C 1
ATOM 4679 O O . ALA A 1 629 ? -32.494 127.653 27.162 1.00 52.72 625 ALA A O 1
ATOM 4681 N N . TYR A 1 630 ? -31.149 127.844 28.967 1.00 51.07 626 TYR A N 1
ATOM 4682 C CA . TYR A 1 630 ? -32.213 127.742 29.967 1.00 53.22 626 TYR A CA 1
ATOM 4683 C C . TYR A 1 630 ? -32.130 128.896 30.968 1.00 56.73 626 TYR A C 1
ATOM 4684 O O . TYR A 1 630 ? -31.078 129.134 31.570 1.00 53.33 626 TYR A O 1
ATOM 4693 N N . SER A 1 631 ? -33.244 129.599 31.147 1.00 61.79 627 SER A N 1
ATOM 4694 C CA . SER A 1 631 ? -33.325 130.712 32.091 1.00 72.14 627 SER A CA 1
ATOM 4695 C C . SER A 1 631 ? -34.792 131.028 32.363 1.00 76.93 627 SER A C 1
ATOM 4696 O O . SER A 1 631 ? -35.676 130.613 31.611 1.00 79.83 627 SER A O 1
ATOM 4699 N N . PHE A 1 632 ? -35.055 131.761 33.437 1.00 82.93 628 PHE A N 1
ATOM 4700 C CA . PHE A 1 632 ? -36.428 132.109 33.786 1.00 86.88 628 PHE A CA 1
ATOM 4701 C C . PHE A 1 632 ? -37.125 132.843 32.646 1.00 88.72 628 PHE A C 1
ATOM 4702 O O . PHE A 1 632 ? -38.301 132.601 32.365 1.00 85.66 628 PHE A O 1
ATOM 4710 N N . SER A 1 633 ? -36.386 133.737 31.993 1.00 90.37 629 SER A N 1
ATOM 4711 C CA . SER A 1 633 ? -36.914 134.531 30.890 1.00 92.45 629 SER A CA 1
ATOM 4712 C C . SER A 1 633 ? -37.240 133.710 29.642 1.00 93.58 629 SER A C 1
ATOM 4713 O O . SER A 1 633 ? -36.581 133.850 28.609 1.00 96.92 629 SER A O 1
ATOM 4716 N N . GLY A 1 634 ? -38.259 132.860 29.740 1.00 91.88 630 GLY A N 1
ATOM 4717 C CA . GLY A 1 634 ? -38.656 132.046 28.604 1.00 91.01 630 GLY A CA 1
ATOM 4718 C C . GLY A 1 634 ? -38.208 130.599 28.683 1.00 91.07 630 GLY A C 1
ATOM 4719 O O . GLY A 1 634 ? -37.260 130.282 29.405 1.00 92.50 630 GLY A O 1
ATOM 4720 N N . PRO A 1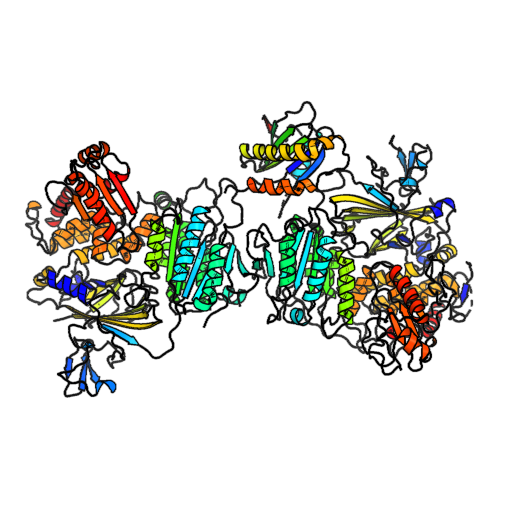 635 ? -38.871 129.692 27.941 1.00 88.92 631 PRO A N 1
ATOM 4721 C CA . PRO A 1 635 ? -38.547 128.262 27.920 1.00 86.86 631 PRO A CA 1
ATOM 4722 C C . PRO A 1 635 ? -37.253 127.965 27.154 1.00 85.05 631 PRO A C 1
ATOM 4723 O O . PRO A 1 635 ? -36.730 128.824 26.443 1.00 82.78 631 PRO A O 1
ATOM 4727 N N . PRO A 1 636 ? -36.724 126.739 27.296 1.00 82.47 632 PRO A N 1
ATOM 4728 C CA . PRO A 1 636 ? -35.491 126.321 26.620 1.00 80.36 632 PRO A CA 1
ATOM 4729 C C . PRO A 1 636 ? -35.500 126.679 25.138 1.00 77.87 632 PRO A C 1
ATOM 4730 O O . PRO A 1 636 ? -36.508 126.507 24.455 1.00 76.08 632 PRO A O 1
ATOM 4734 N N . GLU A 1 637 ? -34.368 127.176 24.649 1.00 77.06 633 GLU A N 1
ATOM 4735 C CA . GLU A 1 637 ? -34.248 127.582 23.254 1.00 74.78 633 GLU A CA 1
ATOM 4736 C C . GLU A 1 637 ? -32.864 127.266 22.689 1.00 67.47 633 GLU A C 1
ATOM 4737 O O . GLU A 1 637 ? -31.869 127.265 23.413 1.00 62.61 633 GLU A O 1
ATOM 4743 N N . PRO A 1 638 ? -32.790 126.977 21.382 1.00 60.48 634 PRO A N 1
ATOM 4744 C CA . PRO A 1 638 ? -31.502 126.673 20.747 1.00 56.56 634 PRO A CA 1
ATOM 4745 C C . PRO A 1 638 ? -30.757 127.994 20.540 1.00 53.51 634 PRO A C 1
ATOM 4746 O O . PRO A 1 638 ? -31.375 128.994 20.181 1.00 53.66 634 PRO A O 1
ATOM 4750 N N . VAL A 1 639 ? -29.446 128.009 20.771 1.00 44.70 635 VAL A N 1
ATOM 4751 C CA . VAL A 1 639 ? -28.669 129.235 20.587 1.00 41.70 635 VAL A CA 1
ATOM 4752 C C . VAL A 1 639 ? -27.349 128.948 19.889 1.00 44.91 635 VAL A C 1
ATOM 4753 O O . VAL A 1 639 ? -26.846 127.826 19.914 1.00 46.62 635 VAL A O 1
ATOM 4757 N N . LEU A 1 640 ? -26.781 129.979 19.281 1.00 43.75 636 LEU A N 1
ATOM 4758 C CA . LEU A 1 640 ? -25.525 129.842 18.569 1.00 47.55 636 LEU A CA 1
ATOM 4759 C C . LEU A 1 640 ? -24.397 129.264 19.414 1.00 47.25 636 LEU A C 1
ATOM 4760 O O . LEU A 1 640 ? -24.295 129.527 20.609 1.00 46.20 636 LEU A O 1
ATOM 4765 N N . LEU A 1 641 ? -23.567 128.448 18.775 1.00 49.55 637 LEU A N 1
ATOM 4766 C CA . LEU A 1 641 ? -22.407 127.854 19.420 1.00 53.66 637 LEU A CA 1
ATOM 4767 C C . LEU A 1 641 ? -21.369 128.973 19.424 1.00 48.86 637 LEU A C 1
ATOM 4768 O O . LEU A 1 641 ? -20.442 128.968 18.621 1.00 49.14 637 LEU A O 1
ATOM 4773 N N . ASP A 1 642 ? -21.538 129.941 20.315 1.00 54.06 638 ASP A N 1
ATOM 4774 C CA . ASP A 1 642 ? -20.620 131.072 20.388 1.00 60.18 638 ASP A CA 1
ATOM 4775 C C . ASP A 1 642 ? -20.406 131.487 21.844 1.00 60.44 638 ASP A C 1
ATOM 4776 O O . ASP A 1 642 ? -21.234 131.188 22.706 1.00 58.67 638 ASP A O 1
ATOM 4781 N N . SER A 1 643 ? -19.297 132.171 22.117 1.00 60.11 639 SER A N 1
ATOM 4782 C CA . SER A 1 643 ? -19.001 132.635 23.470 1.00 60.81 639 SER A CA 1
ATOM 4783 C C . SER A 1 643 ? -20.057 133.642 23.900 1.00 59.98 639 SER A C 1
ATOM 4784 O O . SER A 1 643 ? -20.309 133.826 25.087 1.00 63.29 639 SER A O 1
ATOM 4787 N N . SER A 1 644 ? -20.670 134.295 22.919 1.00 57.96 640 SER A N 1
ATOM 4788 C CA . SER A 1 644 ? -21.697 135.296 23.179 1.00 58.05 640 SER A CA 1
ATOM 4789 C C . SER A 1 644 ? -22.989 134.698 23.741 1.00 55.10 640 SER A C 1
ATOM 4790 O O . SER A 1 644 ? -23.890 135.427 24.165 1.00 51.78 640 SER A O 1
ATOM 4793 N N . SER A 1 645 ? -23.077 133.371 23.741 1.00 53.55 641 SER A N 1
ATOM 4794 C CA . SER A 1 645 ? -24.258 132.685 24.254 1.00 51.62 641 SER A CA 1
ATOM 4795 C C . SER A 1 645 ? -24.046 132.207 25.687 1.00 50.80 641 SER A C 1
ATOM 4796 O O . SER A 1 645 ? -24.973 131.730 26.333 1.00 44.29 641 SER A O 1
ATOM 4799 N N . ILE A 1 646 ? -22.819 132.355 26.173 1.00 49.27 642 ILE A N 1
ATOM 4800 C CA . ILE A 1 646 ? -22.468 131.939 27.521 1.00 53.15 642 ILE A CA 1
ATOM 4801 C C . ILE A 1 646 ? -22.811 133.041 28.534 1.00 54.66 642 ILE A C 1
ATOM 4802 O O . ILE A 1 646 ? -21.924 133.783 28.962 1.00 54.95 642 ILE A O 1
ATOM 4807 N N . LEU A 1 647 ? -24.086 133.159 28.909 1.00 57.37 643 LEU A N 1
ATOM 4808 C CA . LEU A 1 647 ? -24.509 134.174 29.877 1.00 58.58 643 LEU A CA 1
ATOM 4809 C C . LEU A 1 647 ? -24.336 133.680 31.316 1.00 58.57 643 LEU A C 1
ATOM 4810 O O . LEU A 1 647 ? -24.298 132.474 31.573 1.00 60.46 643 LEU A O 1
ATOM 4815 N N . ALA A 1 648 ? -24.239 134.619 32.251 1.00 57.57 644 ALA A N 1
ATOM 4816 C CA . ALA A 1 648 ? -24.049 134.283 33.656 1.00 57.55 644 ALA A CA 1
ATOM 4817 C C . ALA A 1 648 ? -25.335 133.859 34.373 1.00 57.17 644 ALA A C 1
ATOM 4818 O O . ALA A 1 648 ? -25.290 133.090 35.337 1.00 50.17 644 ALA A O 1
ATOM 4820 N N . ASP A 1 649 ? -26.479 134.348 33.900 1.00 58.09 645 ASP A N 1
ATOM 4821 C CA . ASP A 1 649 ? -27.760 134.018 34.523 1.00 60.60 645 ASP A CA 1
ATOM 4822 C C . ASP A 1 649 ? -28.551 133.027 33.688 1.00 60.27 645 ASP A C 1
ATOM 4823 O O . ASP A 1 649 ? -29.782 133.077 33.655 1.00 60.17 645 ASP A O 1
ATOM 4828 N N . ARG A 1 650 ? -27.845 132.121 33.021 1.00 61.51 646 ARG A N 1
ATOM 4829 C CA . ARG A 1 650 ? -28.499 131.135 32.170 1.00 57.43 646 ARG A CA 1
ATOM 4830 C C . ARG A 1 650 ? -27.792 129.782 32.267 1.00 53.59 646 ARG A C 1
ATOM 4831 O O . ARG A 1 650 ? -26.603 129.712 32.593 1.00 51.07 646 ARG A O 1
ATOM 4839 N N . ILE A 1 651 ? -28.534 128.707 32.015 1.00 50.83 647 ILE A N 1
ATOM 4840 C CA . ILE A 1 651 ? -27.957 127.368 32.049 1.00 43.21 647 ILE A CA 1
ATOM 4841 C C . ILE A 1 651 ? -27.915 126.830 30.618 1.00 44.28 647 ILE A C 1
ATOM 4842 O O . ILE A 1 651 ? -28.915 126.884 29.895 1.00 37.92 647 ILE A O 1
ATOM 4847 N N . LEU A 1 652 ? -26.758 126.309 30.214 1.00 40.86 648 LEU A N 1
ATOM 4848 C CA . LEU A 1 652 ? -26.581 125.772 28.873 1.00 35.47 648 LEU A CA 1
ATOM 4849 C C . LEU A 1 652 ? -26.457 124.258 28.856 1.00 39.83 648 LEU A C 1
ATOM 4850 O O . LEU A 1 652 ? -25.874 123.654 29.759 1.00 39.49 648 LEU A O 1
ATOM 4855 N N . LEU A 1 653 ? -27.018 123.653 27.814 1.00 41.54 649 LEU A N 1
ATOM 4856 C CA . LEU A 1 653 ? -26.929 122.216 27.606 1.00 37.84 649 LEU A CA 1
ATOM 4857 C C . LEU A 1 653 ? -26.280 122.053 26.239 1.00 38.19 649 LEU A C 1
ATOM 4858 O O . LEU A 1 653 ? -26.772 122.581 25.234 1.00 37.83 649 LEU A O 1
ATOM 4863 N N . MET A 1 654 ? -25.149 121.361 26.211 1.00 30.23 650 MET A N 1
ATOM 4864 C CA . MET A 1 654 ? -24.456 121.121 24.956 1.00 34.92 650 MET A CA 1
ATOM 4865 C C . MET A 1 654 ? -24.469 119.645 24.598 1.00 33.91 650 MET A C 1
ATOM 4866 O O . MET A 1 654 ? -24.016 118.797 25.361 1.00 35.66 650 MET A O 1
ATOM 4871 N N . ASP A 1 655 ? -25.005 119.343 23.429 1.00 33.96 651 ASP A N 1
ATOM 4872 C CA . ASP A 1 655 ? -25.053 117.979 22.980 1.00 31.64 651 ASP A CA 1
ATOM 4873 C C . ASP A 1 655 ? -23.988 117.728 21.923 1.00 31.83 651 ASP A C 1
ATOM 4874 O O . ASP A 1 655 ? -24.142 118.083 20.753 1.00 35.14 651 ASP A O 1
ATOM 4879 N N . THR A 1 656 ? -22.881 117.167 22.373 1.00 25.39 652 THR A N 1
ATOM 4880 C CA . THR A 1 656 ? -21.797 116.754 21.506 1.00 29.88 652 THR A CA 1
ATOM 4881 C C . THR A 1 656 ? -22.352 115.348 21.336 1.00 39.61 652 THR A C 1
ATOM 4882 O O . THR A 1 656 ? -22.988 114.844 22.260 1.00 56.69 652 THR A O 1
ATOM 4886 N N . PHE A 1 657 ? -22.171 114.689 20.209 1.00 29.57 653 PHE A N 1
ATOM 4887 C CA . PHE A 1 657 ? -22.746 113.348 20.141 1.00 27.13 653 PHE A CA 1
ATOM 4888 C C . PHE A 1 657 ? -22.107 112.527 21.277 1.00 32.01 653 PHE A C 1
ATOM 4889 O O . PHE A 1 657 ? -22.758 111.729 21.952 1.00 31.37 653 PHE A O 1
ATOM 4897 N N . PHE A 1 658 ? -20.820 112.770 21.490 1.00 27.97 654 PHE A N 1
ATOM 4898 C CA . PHE A 1 658 ? -20.039 112.063 22.489 1.00 28.33 654 PHE A CA 1
ATOM 4899 C C . PHE A 1 658 ? -20.238 112.519 23.915 1.00 24.29 654 PHE A C 1
ATOM 4900 O O . PHE A 1 658 ? -19.987 111.771 24.848 1.00 23.90 654 PHE A O 1
ATOM 4908 N N . GLN A 1 659 ? -20.706 113.746 24.089 1.00 33.96 655 GLN A N 1
ATOM 4909 C CA . GLN A 1 659 ? -20.929 114.263 25.427 1.00 32.06 655 GLN A CA 1
ATOM 4910 C C . GLN A 1 659 ? -22.154 115.138 25.515 1.00 33.48 655 GLN A C 1
ATOM 4911 O O . GLN A 1 659 ? -22.486 115.861 24.582 1.00 36.54 655 GLN A O 1
ATOM 4917 N N . ILE A 1 660 ? -22.837 115.045 26.646 1.00 31.71 656 ILE A N 1
ATOM 4918 C CA . ILE A 1 660 ? -23.979 115.892 26.934 1.00 37.19 656 ILE A CA 1
ATOM 4919 C C . ILE A 1 660 ? -23.416 116.685 28.128 1.00 38.15 656 ILE A C 1
ATOM 4920 O O . ILE A 1 660 ? -23.093 116.105 29.170 1.00 43.68 656 ILE A O 1
ATOM 4925 N N . LEU A 1 661 ? -23.259 117.996 27.967 1.00 36.46 657 LEU A N 1
ATOM 4926 C CA . LEU A 1 661 ? -22.697 118.822 29.026 1.00 38.77 657 LEU A CA 1
ATOM 4927 C C . LEU A 1 661 ? -23.665 119.909 29.496 1.00 39.99 657 LEU A C 1
ATOM 4928 O O . LEU A 1 661 ? -24.339 120.544 28.687 1.00 41.82 657 LEU A O 1
ATOM 4933 N N . ILE A 1 662 ? -23.734 120.102 30.810 1.00 36.74 658 ILE A N 1
ATOM 4934 C CA . ILE A 1 662 ? -24.589 121.132 31.390 1.00 40.14 658 ILE A CA 1
ATOM 4935 C C . ILE A 1 662 ? -23.711 122.170 32.100 1.00 40.68 658 ILE A C 1
ATOM 4936 O O . ILE A 1 662 ? -22.959 121.846 33.024 1.00 33.88 658 ILE A O 1
ATOM 4941 N N . TYR A 1 663 ? -23.819 123.417 31.649 1.00 42.25 659 TYR A N 1
ATOM 4942 C CA . TYR A 1 663 ? -23.043 124.527 32.195 1.00 44.97 659 TYR A CA 1
ATOM 4943 C C . TYR A 1 663 ? -23.903 125.523 32.977 1.00 49.31 659 TYR A C 1
ATOM 4944 O O . TYR A 1 663 ? -24.935 126.001 32.486 1.00 42.78 659 TYR A O 1
ATOM 4953 N N . HIS A 1 664 ? -23.457 125.840 34.189 1.00 49.72 660 HIS A N 1
ATOM 4954 C CA . HIS A 1 664 ? -24.157 126.784 35.053 1.00 52.93 660 HIS A CA 1
ATOM 4955 C C . HIS A 1 664 ? -23.393 128.106 35.126 1.00 52.19 660 HIS A C 1
ATOM 4956 O O . HIS A 1 664 ? -22.319 128.181 35.723 1.00 49.76 660 HIS A O 1
ATOM 4963 N N . GLY A 1 665 ? -23.950 129.143 34.504 1.00 58.86 661 GLY A N 1
ATOM 4964 C CA . GLY A 1 665 ? -23.313 130.452 34.502 1.00 58.62 661 GLY A CA 1
ATOM 4965 C C . GLY A 1 665 ? -22.986 130.966 35.892 1.00 58.29 661 GLY A C 1
ATOM 4966 O O . GLY A 1 665 ? -23.681 130.643 36.851 1.00 55.25 661 GLY A O 1
ATOM 4967 N N . GLU A 1 666 ? -21.938 131.778 35.995 1.00 59.59 662 GLU A N 1
ATOM 4968 C CA . GLU A 1 666 ? -21.496 132.326 37.273 1.00 61.90 662 GLU A CA 1
ATOM 4969 C C . GLU A 1 666 ? -22.642 132.649 38.220 1.00 62.18 662 GLU A C 1
ATOM 4970 O O . GLU A 1 666 ? -22.704 132.124 39.328 1.00 59.06 662 GLU A O 1
ATOM 4976 N N . THR A 1 667 ? -23.550 133.511 37.778 1.00 64.50 663 THR A N 1
ATOM 4977 C CA . THR A 1 667 ? -24.695 133.905 38.597 1.00 68.41 663 THR A CA 1
ATOM 4978 C C . THR A 1 667 ? -25.506 132.711 39.101 1.00 72.66 663 THR A C 1
ATOM 4979 O O . THR A 1 667 ? -25.704 132.559 40.303 1.00 75.70 663 THR A O 1
ATOM 4983 N N . ILE A 1 668 ? -25.983 131.875 38.180 1.00 74.19 664 ILE A N 1
ATOM 4984 C CA . ILE A 1 668 ? -26.771 130.708 38.554 1.00 74.17 664 ILE A CA 1
ATOM 4985 C C . ILE A 1 668 ? -25.900 129.722 39.346 1.00 76.21 664 ILE A C 1
ATOM 4986 O O . ILE A 1 668 ? -26.415 128.854 40.055 1.00 76.95 664 ILE A O 1
ATOM 4991 N N . ALA A 1 669 ? -24.580 129.846 39.209 1.00 78.77 665 ALA A N 1
ATOM 4992 C CA . ALA A 1 669 ? -23.652 128.976 39.931 1.00 79.33 665 ALA A CA 1
ATOM 4993 C C . ALA A 1 669 ? -23.708 129.396 41.392 1.00 82.42 665 ALA A C 1
ATOM 4994 O O . ALA A 1 669 ? -23.705 128.556 42.291 1.00 84.85 665 ALA A O 1
ATOM 4996 N N . GLN A 1 670 ? -23.771 130.707 41.617 1.00 84.24 666 GLN A N 1
ATOM 4997 C CA . GLN A 1 670 ? -23.848 131.259 42.966 1.00 82.19 666 GLN A CA 1
ATOM 4998 C C . GLN A 1 670 ? -25.207 130.926 43.572 1.00 81.40 666 GLN A C 1
ATOM 4999 O O . GLN A 1 670 ? -25.277 130.269 44.606 1.00 79.48 666 GLN A O 1
ATOM 5005 N N . TRP A 1 671 ? -26.284 131.376 42.928 1.00 81.53 667 TRP A N 1
ATOM 5006 C CA . TRP A 1 671 ? -27.635 131.100 43.417 1.00 81.74 667 TRP A CA 1
ATOM 5007 C C . TRP A 1 671 ? -27.752 129.633 43.787 1.00 83.62 667 TRP A C 1
ATOM 5008 O O . TRP A 1 671 ? -28.571 129.256 44.621 1.00 88.33 667 TRP A O 1
ATOM 5019 N N . ARG A 1 672 ? -26.935 128.808 43.145 1.00 85.39 668 ARG A N 1
ATOM 5020 C CA . ARG A 1 672 ? -26.937 127.372 43.384 1.00 86.32 668 ARG A CA 1
ATOM 5021 C C . ARG A 1 672 ? -25.966 126.990 44.501 1.00 86.31 668 ARG A C 1
ATOM 5022 O O . ARG A 1 672 ? -26.196 126.025 45.230 1.00 81.24 668 ARG A O 1
ATOM 5030 N N . LYS A 1 673 ? -24.881 127.749 44.630 1.00 87.57 669 LYS A N 1
ATOM 5031 C CA . LYS A 1 673 ? -23.904 127.511 45.688 1.00 89.22 669 LYS A CA 1
ATOM 5032 C C . LYS A 1 673 ? -24.508 128.061 46.976 1.00 89.54 669 LYS A C 1
ATOM 5033 O O . LYS A 1 673 ? -24.195 127.600 48.074 1.00 89.15 669 LYS A O 1
ATOM 5039 N N . SER A 1 674 ? -25.380 129.055 46.819 1.00 90.18 670 SER A N 1
ATOM 5040 C CA . SER A 1 674 ? -26.055 129.705 47.937 1.00 86.86 670 SER A CA 1
ATOM 5041 C C . SER A 1 674 ? -27.057 128.738 48.572 1.00 85.86 670 SER A C 1
ATOM 5042 O O . SER A 1 674 ? -27.115 128.613 49.793 1.00 83.95 670 SER A O 1
ATOM 5045 N N . GLY A 1 675 ? -27.842 128.054 47.742 1.00 85.48 671 GLY A N 1
ATOM 5046 C CA . GLY A 1 675 ? -28.804 127.099 48.265 1.00 84.60 671 GLY A CA 1
ATOM 5047 C C . GLY A 1 675 ? -30.270 127.403 48.021 1.00 87.13 671 GLY A C 1
ATOM 5048 O O . GLY A 1 675 ? -31.131 126.632 48.439 1.00 86.87 671 GLY A O 1
ATOM 5049 N N . TYR A 1 676 ? -30.561 128.511 47.343 1.00 90.59 672 TYR A N 1
ATOM 5050 C CA . TYR A 1 676 ? -31.942 128.901 47.059 1.00 94.03 672 TYR A CA 1
ATOM 5051 C C . TYR A 1 676 ? -32.808 127.754 46.518 1.00 95.00 672 TYR A C 1
ATOM 5052 O O . TYR A 1 676 ? -34.036 127.803 46.616 1.00 92.53 672 TYR A O 1
ATOM 5061 N N . GLN A 1 677 ? -32.173 126.730 45.948 1.00 94.69 673 GLN A N 1
ATOM 5062 C CA . GLN A 1 677 ? -32.903 125.601 45.366 1.00 95.76 673 GLN A CA 1
ATOM 5063 C C . GLN A 1 677 ? -33.838 124.889 46.333 1.00 99.76 673 GLN A C 1
ATOM 5064 O O . GLN A 1 677 ? -34.967 124.543 45.980 1.00 99.64 673 GLN A O 1
ATOM 5070 N N . ASP A 1 678 ? -33.362 124.662 47.550 1.00 105.29 674 ASP A N 1
ATOM 5071 C CA . ASP A 1 678 ? -34.153 123.963 48.550 1.00 112.25 674 ASP A CA 1
ATOM 5072 C C . ASP A 1 678 ? -35.352 124.770 49.061 1.00 114.24 674 ASP A C 1
ATOM 5073 O O . ASP A 1 678 ? -36.447 124.227 49.236 1.00 115.21 674 ASP A O 1
ATOM 5078 N N . MET A 1 679 ? -35.143 126.061 49.294 1.00 114.45 675 MET A N 1
ATOM 5079 C CA . MET A 1 679 ? -36.199 126.943 49.786 1.00 114.63 675 MET A CA 1
ATOM 5080 C C . MET A 1 679 ? -37.497 126.761 48.987 1.00 114.80 675 MET A C 1
ATOM 5081 O O . MET A 1 679 ? -37.488 126.799 47.756 1.00 115.57 675 MET A O 1
ATOM 5086 N N . PRO A 1 680 ? -38.630 126.555 49.686 1.00 114.53 676 PRO A N 1
ATOM 5087 C CA . PRO A 1 680 ? -39.952 126.358 49.073 1.00 113.98 676 PRO A CA 1
ATOM 5088 C C . PRO A 1 680 ? -40.387 127.604 48.318 1.00 113.25 676 PRO A C 1
ATOM 5089 O O . PRO A 1 680 ? -41.342 127.586 47.538 1.00 111.54 676 PRO A O 1
ATOM 5093 N N . GLU A 1 681 ? -39.666 128.686 48.579 1.00 112.46 677 GLU A N 1
ATOM 5094 C CA . GLU A 1 681 ? -39.911 129.980 47.966 1.00 113.19 677 GLU A CA 1
ATOM 5095 C C . GLU A 1 681 ? -39.492 129.917 46.506 1.00 112.37 677 GLU A C 1
ATOM 5096 O O . GLU A 1 681 ? -40.148 130.482 45.628 1.00 110.23 677 GLU A O 1
ATOM 5102 N N . TYR A 1 682 ? -38.393 129.211 46.261 1.00 112.56 678 TYR A N 1
ATOM 5103 C CA . TYR A 1 682 ? -37.846 129.083 44.920 1.00 112.97 678 TYR A CA 1
ATOM 5104 C C . TYR A 1 682 ? -38.094 127.749 44.221 1.00 112.08 678 TYR A C 1
ATOM 5105 O O . TYR A 1 682 ? -37.151 127.082 43.791 1.00 111.60 678 TYR A O 1
ATOM 5114 N N . GLU A 1 683 ? -39.362 127.364 44.111 1.00 111.70 679 GLU A N 1
ATOM 5115 C CA . GLU A 1 683 ? -39.716 126.130 43.421 1.00 110.67 679 GLU A CA 1
ATOM 5116 C C . GLU A 1 683 ? -39.474 126.394 41.940 1.00 108.78 679 GLU A C 1
ATOM 5117 O O . GLU A 1 683 ? -39.505 125.482 41.115 1.00 108.64 679 GLU A O 1
ATOM 5123 N N . ASN A 1 684 ? -39.234 127.664 41.622 1.00 106.20 680 ASN A N 1
ATOM 5124 C CA . ASN A 1 684 ? -38.974 128.087 40.253 1.00 103.01 680 ASN A CA 1
ATOM 5125 C C . ASN A 1 684 ? -37.507 127.844 39.927 1.00 99.27 680 ASN A C 1
ATOM 5126 O O . ASN A 1 684 ? -37.173 127.415 38.824 1.00 97.44 680 ASN A O 1
ATOM 5131 N N . PHE A 1 685 ? -36.635 128.110 40.896 1.00 95.56 681 PHE A N 1
ATOM 5132 C CA . PHE A 1 685 ? -35.206 127.908 40.706 1.00 94.04 681 PHE A CA 1
ATOM 5133 C C . PHE A 1 685 ? -34.927 126.421 40.520 1.00 96.80 681 PHE A C 1
ATOM 5134 O O . PHE A 1 685 ? -33.874 126.039 40.009 1.00 97.92 681 PHE A O 1
ATOM 5142 N N . ARG A 1 686 ? -35.874 125.586 40.938 1.00 98.70 682 ARG A N 1
ATOM 5143 C CA . ARG A 1 686 ? -35.731 124.143 40.789 1.00 98.87 682 ARG A CA 1
ATOM 5144 C C . ARG A 1 686 ? -36.099 123.703 39.375 1.00 97.75 682 ARG A C 1
ATOM 5145 O O . ARG A 1 686 ? -35.333 122.984 38.729 1.00 99.70 682 ARG A O 1
ATOM 5153 N N . HIS A 1 687 ? -37.267 124.125 38.893 1.00 94.54 683 HIS A N 1
ATOM 5154 C CA . HIS A 1 687 ? -37.685 123.775 37.536 1.00 90.15 683 HIS A CA 1
ATOM 5155 C C . HIS A 1 687 ? -36.516 124.094 36.613 1.00 85.19 683 HIS A C 1
ATOM 5156 O O . HIS A 1 687 ? -36.246 123.370 35.656 1.00 82.76 683 HIS A O 1
ATOM 5163 N N . LEU A 1 688 ? -35.824 125.186 36.926 1.00 77.40 684 LEU A N 1
ATOM 5164 C CA . LEU A 1 688 ? -34.684 125.630 36.144 1.00 74.03 684 LEU A CA 1
ATOM 5165 C C . LEU A 1 688 ? -33.499 124.684 36.265 1.00 73.23 684 LEU A C 1
ATOM 5166 O O . LEU A 1 688 ? -33.061 124.105 35.272 1.00 73.77 684 LEU A O 1
ATOM 5171 N N . LEU A 1 689 ? -32.976 124.534 37.480 1.00 66.70 685 LEU A N 1
ATOM 5172 C CA . LEU A 1 689 ? -31.831 123.664 37.703 1.00 63.80 685 LEU A CA 1
ATOM 5173 C C . LEU A 1 689 ? -32.015 122.236 37.218 1.00 63.08 685 LEU A C 1
ATOM 5174 O O . LEU A 1 689 ? -31.034 121.526 37.007 1.00 63.79 685 LEU A O 1
ATOM 5179 N N . GLN A 1 690 ? -33.255 121.803 37.031 1.00 61.68 686 GLN A N 1
ATOM 5180 C CA . GLN A 1 690 ? -33.461 120.443 36.567 1.00 63.89 686 GLN A CA 1
ATOM 5181 C C . GLN A 1 690 ? -34.012 120.335 35.152 1.00 63.86 686 GLN A C 1
ATOM 5182 O O . GLN A 1 690 ? -34.114 119.240 34.607 1.00 60.92 686 GLN A O 1
ATOM 5188 N N . ALA A 1 691 ? -34.364 121.466 34.552 1.00 65.10 687 ALA A N 1
ATOM 5189 C CA . ALA A 1 691 ? -34.878 121.445 33.189 1.00 64.94 687 ALA A CA 1
ATOM 5190 C C . ALA A 1 691 ? -33.833 120.811 32.271 1.00 63.63 687 ALA A C 1
ATOM 5191 O O . ALA A 1 691 ? -34.160 119.959 31.447 1.00 67.50 687 ALA A O 1
ATOM 5193 N N . PRO A 1 692 ? -32.557 121.219 32.401 1.00 59.24 688 PRO A N 1
ATOM 5194 C CA . PRO A 1 692 ? -31.531 120.628 31.539 1.00 57.68 688 PRO A CA 1
ATOM 5195 C C . PRO A 1 692 ? -31.255 119.167 31.876 1.00 54.04 688 PRO A C 1
ATOM 5196 O O . PRO A 1 692 ? -30.980 118.363 30.989 1.00 55.80 688 PRO A O 1
ATOM 5200 N N . VAL A 1 693 ? -31.339 118.827 33.158 1.00 51.89 689 VAL A N 1
ATOM 5201 C CA . VAL A 1 693 ? -31.103 117.458 33.598 1.00 51.45 689 VAL A CA 1
ATOM 5202 C C . VAL A 1 693 ? -32.189 116.540 33.040 1.00 53.72 689 VAL A C 1
ATOM 5203 O O . VAL A 1 693 ? -31.932 115.380 32.730 1.00 56.25 689 VAL A O 1
ATOM 5207 N N . ASP A 1 694 ? -33.399 117.069 32.905 1.00 59.68 690 ASP A N 1
ATOM 5208 C CA . ASP A 1 694 ? -34.530 116.302 32.384 1.00 65.79 690 ASP A CA 1
ATOM 5209 C C . ASP A 1 694 ? -34.347 115.987 30.902 1.00 65.87 690 ASP A C 1
ATOM 5210 O O . ASP A 1 694 ? -34.427 114.833 30.486 1.00 60.87 690 ASP A O 1
ATOM 5215 N N . ASP A 1 695 ? -34.102 117.023 30.108 1.00 66.82 691 ASP A N 1
ATOM 5216 C CA . ASP A 1 695 ? -33.908 116.857 28.676 1.00 71.23 691 ASP A CA 1
ATOM 5217 C C . ASP A 1 695 ? -32.680 115.991 28.377 1.00 70.72 691 ASP A C 1
ATOM 5218 O O . ASP A 1 695 ? -32.611 115.323 27.346 1.00 68.84 691 ASP A O 1
ATOM 5223 N N . ALA A 1 696 ? -31.711 115.999 29.286 1.00 72.60 692 ALA A N 1
ATOM 5224 C CA . ALA A 1 696 ? -30.506 115.197 29.111 1.00 75.21 692 ALA A CA 1
ATOM 5225 C C . ALA A 1 696 ? -30.856 113.707 29.134 1.00 79.50 692 ALA A C 1
ATOM 5226 O O . ALA A 1 696 ? -30.571 112.980 28.181 1.00 83.87 692 ALA A O 1
ATOM 5228 N N . GLN A 1 697 ? -31.484 113.266 30.222 1.00 79.59 693 GLN A N 1
ATOM 5229 C CA . GLN A 1 697 ? -31.882 111.867 30.392 1.00 77.63 693 GLN A CA 1
ATOM 5230 C C . GLN A 1 697 ? -32.419 111.219 29.116 1.00 75.28 693 GLN A C 1
ATOM 5231 O O . GLN A 1 697 ? -31.907 110.195 28.672 1.00 73.42 693 GLN A O 1
ATOM 5237 N N . GLU A 1 698 ? -33.452 111.819 28.533 1.00 74.55 694 GLU A N 1
ATOM 5238 C CA . GLU A 1 698 ? -34.073 111.286 27.320 1.00 77.24 694 GLU A CA 1
ATOM 5239 C C . GLU A 1 698 ? -33.078 110.852 26.243 1.00 77.11 694 GLU A C 1
ATOM 5240 O O . GLU A 1 698 ? -33.007 109.676 25.887 1.00 73.01 694 GLU A O 1
ATOM 5246 N N . ILE A 1 699 ? -32.317 111.805 25.720 1.00 75.61 695 ILE A N 1
ATOM 5247 C CA . ILE A 1 699 ? -31.339 111.512 24.680 1.00 77.82 695 ILE A CA 1
ATOM 5248 C C . ILE A 1 699 ? -30.179 110.692 25.258 1.00 76.27 695 ILE A C 1
ATOM 5249 O O . ILE A 1 699 ? -29.532 109.919 24.554 1.00 77.90 695 ILE A O 1
ATOM 5254 N N . LEU A 1 700 ? -29.932 110.858 26.551 1.00 70.85 696 LEU A N 1
ATOM 5255 C CA . LEU A 1 700 ? -28.869 110.138 27.230 1.00 65.26 696 LEU A CA 1
ATOM 5256 C C . LEU A 1 700 ? -29.268 108.678 27.416 1.00 65.38 696 LEU A C 1
ATOM 5257 O O . LEU A 1 700 ? -28.859 108.028 28.378 1.00 67.16 696 LEU A O 1
ATOM 5262 N N . HIS A 1 701 ? -30.080 108.168 26.496 1.00 67.09 697 HIS A N 1
ATOM 5263 C CA . HIS A 1 701 ? -30.527 106.779 26.548 1.00 71.06 697 HIS A CA 1
ATOM 5264 C C . HIS A 1 701 ? -30.741 106.187 25.163 1.00 69.43 697 HIS A C 1
ATOM 5265 O O . HIS A 1 701 ? -30.354 105.051 24.901 1.00 72.16 697 HIS A O 1
ATOM 5272 N N . SER A 1 702 ? -31.355 106.956 24.275 1.00 70.14 698 SER A N 1
ATOM 5273 C CA . SER A 1 702 ? -31.592 106.486 22.917 1.00 70.43 698 SER A CA 1
ATOM 5274 C C . SER A 1 702 ? -30.266 106.221 22.179 1.00 68.79 698 SER A C 1
ATOM 5275 O O . SER A 1 702 ? -30.132 105.228 21.455 1.00 66.81 698 SER A O 1
ATOM 5278 N N . ARG A 1 703 ? -29.293 107.109 22.389 1.00 58.53 699 ARG A N 1
ATOM 5279 C CA . ARG A 1 703 ? -27.975 107.030 21.751 1.00 54.14 699 ARG A CA 1
ATOM 5280 C C . ARG A 1 703 ? -27.213 105.761 22.145 1.00 51.08 699 ARG A C 1
ATOM 5281 O O . ARG A 1 703 ? -27.049 105.474 23.331 1.00 45.86 699 ARG A O 1
ATOM 5289 N N . PHE A 1 704 ? -26.735 105.008 21.158 1.00 50.40 700 PHE A N 1
ATOM 5290 C CA . PHE A 1 704 ? -26.031 103.779 21.482 1.00 53.76 700 PHE A CA 1
ATOM 5291 C C . PHE A 1 704 ? -24.841 104.056 22.366 1.00 58.12 700 PHE A C 1
ATOM 5292 O O . PHE A 1 704 ? -24.909 103.822 23.572 1.00 70.20 700 PHE A O 1
ATOM 5300 N N . PRO A 1 705 ? -23.721 104.529 21.797 1.00 50.74 701 PRO A N 1
ATOM 5301 C CA . PRO A 1 705 ? -22.686 104.738 22.802 1.00 42.11 701 PRO A CA 1
ATOM 5302 C C . PRO A 1 705 ? -23.303 105.773 23.722 1.00 39.76 701 PRO A C 1
ATOM 5303 O O . PRO A 1 705 ? -23.637 106.875 23.281 1.00 34.45 701 PRO A O 1
ATOM 5307 N N . MET A 1 706 ? -23.519 105.405 24.979 1.00 32.33 702 MET A N 1
ATOM 5308 C CA . MET A 1 706 ? -24.096 106.353 25.910 1.00 32.83 702 MET A CA 1
ATOM 5309 C C . MET A 1 706 ? -23.092 107.480 26.034 1.00 31.56 702 MET A C 1
ATOM 5310 O O . MET A 1 706 ? -21.906 107.238 26.224 1.00 26.79 702 MET A O 1
ATOM 5315 N N . PRO A 1 707 ? -23.544 108.729 25.885 1.00 30.73 703 PRO A N 1
ATOM 5316 C CA . PRO A 1 707 ? -22.604 109.847 26.003 1.00 30.20 703 PRO A CA 1
ATOM 5317 C C . PRO A 1 707 ? -22.157 110.068 27.446 1.00 35.17 703 PRO A C 1
ATOM 5318 O O . PRO A 1 707 ? -22.879 109.730 28.388 1.00 37.33 703 PRO A O 1
ATOM 5322 N N . ARG A 1 708 ? -20.966 110.632 27.615 1.00 32.24 704 ARG A N 1
ATOM 5323 C CA . ARG A 1 708 ? -20.460 110.924 28.944 1.00 35.52 704 ARG A CA 1
ATOM 5324 C C . ARG A 1 708 ? -21.241 112.154 29.398 1.00 36.70 704 ARG A C 1
ATOM 5325 O O . ARG A 1 708 ? -21.466 113.075 28.612 1.00 35.11 704 ARG A O 1
ATOM 5333 N N . TYR A 1 709 ? -21.673 112.161 30.654 1.00 38.89 705 TYR A N 1
ATOM 5334 C CA . TYR A 1 709 ? -22.457 113.268 31.197 1.00 43.90 705 TYR A CA 1
ATOM 5335 C C . TYR A 1 709 ? -21.587 114.152 32.070 1.00 44.26 705 TYR A C 1
ATOM 5336 O O . TYR A 1 709 ? -20.852 113.659 32.918 1.00 50.57 705 TYR A O 1
ATOM 5345 N N . ILE A 1 710 ? -21.683 115.460 31.872 1.00 41.88 706 ILE A N 1
ATOM 5346 C CA . ILE A 1 710 ? -20.858 116.381 32.630 1.00 44.69 706 ILE A CA 1
ATOM 5347 C C . ILE A 1 710 ? -21.643 117.560 33.209 1.00 45.35 706 ILE A C 1
ATOM 5348 O O . ILE A 1 710 ? -22.420 118.215 32.509 1.00 42.87 706 ILE A O 1
ATOM 5353 N N . ASP A 1 711 ? -21.431 117.818 34.497 1.00 46.85 707 ASP A N 1
ATOM 5354 C CA . ASP A 1 711 ? -22.092 118.914 35.194 1.00 48.78 707 ASP A CA 1
ATOM 5355 C C . ASP A 1 711 ? -21.012 119.859 35.708 1.00 47.43 707 ASP A C 1
ATOM 5356 O O . ASP A 1 711 ? -20.338 119.566 36.694 1.00 46.07 707 ASP A O 1
ATOM 5361 N N . THR A 1 712 ? -20.862 120.995 35.032 1.00 46.41 708 THR A N 1
ATOM 5362 C CA . THR A 1 712 ? -19.852 121.986 35.381 1.00 45.09 708 THR A CA 1
ATOM 5363 C C . THR A 1 712 ? -20.460 123.390 35.417 1.00 46.13 708 THR A C 1
ATOM 5364 O O . THR A 1 712 ? -21.663 123.558 35.240 1.00 45.64 708 THR A O 1
ATOM 5368 N N . GLU A 1 713 ? -19.621 124.392 35.650 1.00 44.79 709 GLU A N 1
ATOM 5369 C CA . GLU A 1 713 ? -20.085 125.770 35.715 1.00 55.25 709 GLU A CA 1
ATOM 5370 C C . GLU A 1 713 ? -18.928 126.723 35.496 1.00 56.39 709 GLU A C 1
ATOM 5371 O O . GLU A 1 713 ? -17.788 126.293 35.327 1.00 60.83 709 GLU A O 1
ATOM 5377 N N . HIS A 1 714 ? -19.223 128.018 35.492 1.00 60.46 710 HIS A N 1
ATOM 5378 C CA . HIS A 1 714 ? -18.185 129.020 35.304 1.00 60.30 710 HIS A CA 1
ATOM 5379 C C . HIS A 1 714 ? -17.132 128.820 36.385 1.00 61.14 710 HIS A C 1
ATOM 5380 O O . HIS A 1 714 ? -17.431 128.868 37.579 1.00 57.92 710 HIS A O 1
ATOM 5387 N N . GLY A 1 715 ? -15.899 128.580 35.965 1.00 58.78 711 GLY A N 1
ATOM 5388 C CA . GLY A 1 715 ? -14.842 128.365 36.930 1.00 63.20 711 GLY A CA 1
ATOM 5389 C C . GLY A 1 715 ? -14.452 126.904 36.979 1.00 63.15 711 GLY A C 1
ATOM 5390 O O . GLY A 1 715 ? -13.289 126.578 37.201 1.00 64.58 711 GLY A O 1
ATOM 5391 N N . GLY A 1 716 ? -15.427 126.023 36.777 1.00 63.89 712 GLY A N 1
ATOM 5392 C CA . GLY A 1 716 ? -15.143 124.601 36.788 1.00 64.64 712 GLY A CA 1
ATOM 5393 C C . GLY A 1 716 ? -14.054 124.284 35.781 1.00 66.46 712 GLY A C 1
ATOM 5394 O O . GLY A 1 716 ? -13.805 125.064 34.857 1.00 62.58 712 GLY A O 1
ATOM 5395 N N . SER A 1 717 ? -13.391 123.146 35.958 1.00 69.31 713 SER A N 1
ATOM 5396 C CA . SER A 1 717 ? -12.326 122.755 35.044 1.00 71.16 713 SER A CA 1
ATOM 5397 C C . SER A 1 717 ? -12.919 122.062 33.829 1.00 69.91 713 SER A C 1
ATOM 5398 O O . SER A 1 717 ? -12.339 122.089 32.745 1.00 72.01 713 SER A O 1
ATOM 5401 N N . GLN A 1 718 ? -14.082 121.445 34.015 1.00 70.01 714 GLN A N 1
ATOM 5402 C CA . GLN A 1 718 ? -14.752 120.735 32.931 1.00 69.54 714 GLN A CA 1
ATOM 5403 C C . GLN A 1 718 ? -15.444 121.684 31.954 1.00 67.47 714 GLN A C 1
ATOM 5404 O O . GLN A 1 718 ? -15.966 121.255 30.925 1.00 66.85 714 GLN A O 1
ATOM 5410 N N . ALA A 1 719 ? -15.435 122.974 32.272 1.00 63.58 715 ALA A N 1
ATOM 5411 C CA . ALA A 1 719 ? -16.050 123.971 31.406 1.00 60.47 715 ALA A CA 1
ATOM 5412 C C . ALA A 1 719 ? -15.274 124.023 30.098 1.00 59.15 715 ALA A C 1
ATOM 5413 O O . ALA A 1 719 ? -15.823 124.372 29.053 1.00 58.70 715 ALA A O 1
ATOM 5415 N N . ARG A 1 720 ? -13.993 123.666 30.173 1.00 59.60 716 ARG A N 1
ATOM 5416 C CA . ARG A 1 720 ? -13.097 123.664 29.016 1.00 58.28 716 ARG A CA 1
ATOM 5417 C C . ARG A 1 720 ? -13.709 122.992 27.785 1.00 55.72 716 ARG A C 1
ATOM 5418 O O . ARG A 1 720 ? -13.422 123.386 26.653 1.00 56.02 716 ARG A O 1
ATOM 5426 N N . PHE A 1 721 ? -14.544 121.979 28.005 1.00 46.43 717 PHE A N 1
ATOM 5427 C CA . PHE A 1 721 ? -15.173 121.269 26.896 1.00 50.71 717 PHE A CA 1
ATOM 5428 C C . PHE A 1 721 ? -16.120 122.165 26.101 1.00 51.56 717 PHE A C 1
ATOM 5429 O O . PHE A 1 721 ? -16.155 122.107 24.865 1.00 51.49 717 PHE A O 1
ATOM 5437 N N . LEU A 1 722 ? -16.883 122.991 26.811 1.00 45.86 718 LEU A N 1
ATOM 5438 C CA . LEU A 1 722 ? -17.809 123.909 26.165 1.00 44.73 718 LEU A CA 1
ATOM 5439 C C . LEU A 1 722 ? -17.001 125.020 25.509 1.00 41.34 718 LEU A C 1
ATOM 5440 O O . LEU A 1 722 ? -17.267 125.412 24.378 1.00 36.55 718 LEU A O 1
ATOM 5445 N N . LEU A 1 723 ? -15.992 125.505 26.225 1.00 46.99 719 LEU A N 1
ATOM 5446 C CA . LEU A 1 723 ? -15.146 126.586 25.733 1.00 50.12 719 LEU A CA 1
ATOM 5447 C C . LEU A 1 723 ? -14.397 126.290 24.433 1.00 52.58 719 LEU A C 1
ATOM 5448 O O . LEU A 1 723 ? -14.199 127.191 23.609 1.00 54.32 719 LEU A O 1
ATOM 5453 N N . SER A 1 724 ? -13.986 125.039 24.237 1.00 50.20 720 SER A N 1
ATOM 5454 C CA . SER A 1 724 ? -13.251 124.676 23.026 1.00 48.82 720 SER A CA 1
ATOM 5455 C C . SER A 1 724 ? -14.138 124.394 21.804 1.00 49.24 720 SER A C 1
ATOM 5456 O O . SER A 1 724 ? -13.678 124.475 20.665 1.00 49.40 720 SER A O 1
ATOM 5459 N N . LYS A 1 725 ? -15.405 124.073 22.045 1.00 47.72 721 LYS A N 1
ATOM 5460 C CA . LYS A 1 725 ? -16.355 123.791 20.967 1.00 47.53 721 LYS A CA 1
ATOM 5461 C C . LYS A 1 725 ? -17.056 125.073 20.506 1.00 43.99 721 LYS A C 1
ATOM 5462 O O . LYS A 1 725 ? -17.550 125.163 19.383 1.00 39.84 721 LYS A O 1
ATOM 5468 N N . VAL A 1 726 ? -17.088 126.063 21.388 1.00 42.47 722 VAL A N 1
ATOM 5469 C CA . VAL A 1 726 ? -17.744 127.335 21.122 1.00 47.88 722 VAL A CA 1
ATOM 5470 C C . VAL A 1 726 ? -17.008 128.202 20.088 1.00 53.20 722 VAL A C 1
ATOM 5471 O O . VAL A 1 726 ? -16.001 127.777 19.513 1.00 48.41 722 VAL A O 1
ATOM 5475 N N . ASN A 1 727 ? -17.530 129.407 19.851 1.00 61.04 723 ASN A N 1
ATOM 5476 C CA . ASN A 1 727 ? -16.959 130.380 18.907 1.00 65.79 723 ASN A CA 1
ATOM 5477 C C . ASN A 1 727 ? -17.512 130.241 17.493 1.00 67.73 723 ASN A C 1
ATOM 5478 O O . ASN A 1 727 ? -17.262 131.093 16.632 1.00 69.61 723 ASN A O 1
ATOM 5483 N N . ASP A 1 750 ? -9.211 129.669 10.038 1.00 86.88 746 ASP A N 1
ATOM 5484 C CA . ASP A 1 750 ? -8.207 130.423 10.781 1.00 86.57 746 ASP A CA 1
ATOM 5485 C C . ASP A 1 750 ? -8.558 130.605 12.259 1.00 83.71 746 ASP A C 1
ATOM 5486 O O . ASP A 1 750 ? -8.095 129.850 13.115 1.00 83.04 746 ASP A O 1
ATOM 5491 N N . VAL A 1 751 ? -9.381 131.613 12.545 1.00 79.09 747 VAL A N 1
ATOM 5492 C CA . VAL A 1 751 ? -9.776 131.938 13.912 1.00 73.81 747 VAL A CA 1
ATOM 5493 C C . VAL A 1 751 ? -11.279 131.784 14.137 1.00 67.63 747 VAL A C 1
ATOM 5494 O O . VAL A 1 751 ? -11.803 130.675 14.089 1.00 68.38 747 VAL A O 1
ATOM 5498 N N . SER A 1 752 ? -11.967 132.897 14.390 1.00 59.59 748 SER A N 1
ATOM 5499 C CA . SER A 1 752 ? -13.411 132.871 14.621 1.00 52.49 748 SER A CA 1
ATOM 5500 C C . SER A 1 752 ? -14.155 132.765 13.295 1.00 45.69 748 SER A C 1
ATOM 5501 O O . SER A 1 752 ? -13.584 133.019 12.237 1.00 43.28 748 SER A O 1
ATOM 5504 N N . LEU A 1 753 ? -15.424 132.377 13.358 1.00 40.41 749 LEU A N 1
ATOM 5505 C CA . LEU A 1 753 ? -16.237 132.213 12.156 1.00 40.13 749 LEU A CA 1
ATOM 5506 C C . LEU A 1 753 ? -16.369 133.498 11.335 1.00 42.10 749 LEU A C 1
ATOM 5507 O O . LEU A 1 753 ? -16.468 133.448 10.104 1.00 41.87 749 LEU A O 1
ATOM 5512 N N . GLN A 1 754 ? -16.376 134.642 12.015 1.00 39.06 750 GLN A N 1
ATOM 5513 C CA . GLN A 1 754 ? -16.492 135.936 11.347 1.00 39.43 750 GLN A CA 1
ATOM 5514 C C . GLN A 1 754 ? -15.248 136.167 10.504 1.00 38.38 750 GLN A C 1
ATOM 5515 O O . GLN A 1 754 ? -15.335 136.533 9.335 1.00 35.40 750 GLN A O 1
ATOM 5521 N N . VAL A 1 755 ? -14.084 135.948 11.102 1.00 39.47 751 VAL A N 1
ATOM 5522 C CA . VAL A 1 755 ? -12.831 136.114 10.380 1.00 41.51 751 VAL A CA 1
ATOM 5523 C C . VAL A 1 755 ? -12.728 135.060 9.270 1.00 41.18 751 VAL A C 1
ATOM 5524 O O . VAL A 1 755 ? -12.240 135.346 8.176 1.00 46.30 751 VAL A O 1
ATOM 5528 N N . PHE A 1 756 ? -13.201 133.846 9.551 1.00 40.13 752 PHE A N 1
ATOM 5529 C CA . PHE A 1 756 ? -13.168 132.763 8.568 1.00 41.44 752 PHE A CA 1
ATOM 5530 C C . PHE A 1 756 ? -14.012 133.160 7.360 1.00 39.10 752 PHE A C 1
ATOM 5531 O O . PHE A 1 756 ? -13.607 132.972 6.214 1.00 31.57 752 PHE A O 1
ATOM 5539 N N . MET A 1 757 ? -15.186 133.714 7.635 1.00 37.06 753 MET A N 1
ATOM 5540 C CA . MET A 1 757 ? -16.102 134.144 6.583 1.00 48.30 753 MET A CA 1
ATOM 5541 C C . MET A 1 757 ? -15.523 135.249 5.693 1.00 48.09 753 MET A C 1
ATOM 5542 O O . MET A 1 757 ? -15.591 135.168 4.466 1.00 42.96 753 MET A O 1
ATOM 5547 N N . ASP A 1 758 ? -14.955 136.279 6.310 1.00 49.48 754 ASP A N 1
ATOM 5548 C CA . ASP A 1 758 ? -14.388 137.381 5.551 1.00 53.82 754 ASP A CA 1
ATOM 5549 C C . ASP A 1 758 ? -13.340 136.915 4.553 1.00 53.39 754 ASP A C 1
ATOM 5550 O O . ASP A 1 758 ? -13.321 137.364 3.407 1.00 56.16 754 ASP A O 1
ATOM 5555 N N . HIS A 1 759 ? -12.475 136.005 4.983 1.00 52.70 755 HIS A N 1
ATOM 5556 C CA . HIS A 1 759 ? -11.436 135.485 4.108 1.00 50.32 755 HIS A CA 1
ATOM 5557 C C . HIS A 1 759 ? -12.072 134.713 2.946 1.00 50.58 755 HIS A C 1
ATOM 5558 O O . HIS A 1 759 ? -11.667 134.871 1.793 1.00 51.81 755 HIS A O 1
ATOM 5565 N N . LEU A 1 760 ? -13.075 133.891 3.249 1.00 46.59 756 LEU A N 1
ATOM 5566 C CA . LEU A 1 760 ? -13.761 133.111 2.222 1.00 46.38 756 LEU A CA 1
ATOM 5567 C C . LEU A 1 760 ? -14.369 134.034 1.165 1.00 46.30 756 LEU A C 1
ATOM 5568 O O . LEU A 1 760 ? -14.329 133.734 -0.031 1.00 42.34 756 LEU A O 1
ATOM 5573 N N . LYS A 1 761 ? -14.926 135.158 1.608 1.00 48.61 757 LYS A N 1
ATOM 5574 C CA . LYS A 1 761 ? -15.531 136.118 0.686 1.00 51.07 757 LYS A CA 1
ATOM 5575 C C . LYS A 1 761 ? -14.449 136.827 -0.130 1.00 52.86 757 LYS A C 1
ATOM 5576 O O . LYS A 1 761 ? -14.641 137.110 -1.315 1.00 51.31 757 LYS A O 1
ATOM 5582 N N . LYS A 1 762 ? -13.309 137.105 0.499 1.00 54.22 758 LYS A N 1
ATOM 5583 C CA . LYS A 1 762 ? -12.218 137.773 -0.203 1.00 59.06 758 LYS A CA 1
ATOM 5584 C C . LYS A 1 762 ? -11.688 136.892 -1.322 1.00 57.19 758 LYS A C 1
ATOM 5585 O O . LYS A 1 762 ? -11.192 137.392 -2.327 1.00 61.95 758 LYS A O 1
ATOM 5591 N N . LEU A 1 763 ? -11.807 135.579 -1.153 1.00 55.14 759 LEU A N 1
ATOM 5592 C CA . LEU A 1 763 ? -11.337 134.647 -2.171 1.00 55.85 759 LEU A CA 1
ATOM 5593 C C . LEU A 1 763 ? -12.441 134.223 -3.136 1.00 55.46 759 LEU A C 1
ATOM 5594 O O . LEU A 1 763 ? -12.162 133.764 -4.242 1.00 53.42 759 LEU A O 1
ATOM 5599 N N . ALA A 1 764 ? -13.694 134.377 -2.718 1.00 53.71 760 ALA A N 1
ATOM 5600 C CA . ALA A 1 764 ? -14.819 134.000 -3.568 1.00 56.09 760 ALA A CA 1
ATOM 5601 C C . ALA A 1 764 ? -15.007 134.991 -4.715 1.00 56.64 760 ALA A C 1
ATOM 5602 O O . ALA A 1 764 ? -15.230 134.592 -5.860 1.00 55.30 760 ALA A O 1
ATOM 5604 N N . VAL A 1 765 ? -14.909 136.282 -4.403 1.00 58.13 761 VAL A N 1
ATOM 5605 C CA . VAL A 1 765 ? -15.090 137.332 -5.404 1.00 57.13 761 VAL A CA 1
ATOM 5606 C C . VAL A 1 765 ? -13.863 137.636 -6.265 1.00 59.88 761 VAL A C 1
ATOM 5607 O O . VAL A 1 765 ? -13.948 138.438 -7.192 1.00 60.59 761 VAL A O 1
ATOM 5611 N N . SER A 1 766 ? -12.729 137.008 -5.968 1.00 61.79 762 SER A N 1
ATOM 5612 C CA . SER A 1 766 ? -11.526 137.251 -6.756 1.00 67.80 762 SER A CA 1
ATOM 5613 C C . SER A 1 766 ? -11.333 136.187 -7.836 1.00 68.09 762 SER A C 1
ATOM 5614 O O . SER A 1 766 ? -12.302 135.614 -8.340 1.00 67.41 762 SER A O 1
ATOM 5617 N N . SER A 1 767 ? -10.076 135.923 -8.183 1.00 71.97 763 SER A N 1
ATOM 5618 C CA . SER A 1 767 ? -9.741 134.953 -9.226 1.00 76.61 763 SER A CA 1
ATOM 5619 C C . SER A 1 767 ? -10.207 133.516 -8.988 1.00 76.82 763 SER A C 1
ATOM 5620 O O . SER A 1 767 ? -10.090 132.979 -7.885 1.00 74.87 763 SER A O 1
ATOM 5623 N N . ALA A 1 768 ? -10.727 132.899 -10.047 1.00 76.22 764 ALA A N 1
ATOM 5624 C CA . ALA A 1 768 ? -11.213 131.526 -9.992 1.00 77.97 764 ALA A CA 1
ATOM 5625 C C . ALA A 1 768 ? -10.054 130.534 -9.930 1.00 78.70 764 ALA A C 1
ATOM 5626 O O . ALA A 1 768 ? -10.236 129.373 -9.563 1.00 76.89 764 ALA A O 1
ATOM 5628 N N . GLU B 2 6 ? 30.577 22.138 56.878 1.00 110.37 346 GLU B N 1
ATOM 5629 C CA . GLU B 2 6 ? 31.785 22.733 56.232 1.00 109.82 346 GLU B CA 1
ATOM 5630 C C . GLU B 2 6 ? 32.466 21.719 55.313 1.00 105.86 346 GLU B C 1
ATOM 5631 O O . GLU B 2 6 ? 31.853 20.742 54.881 1.00 102.76 346 GLU B O 1
ATOM 5637 N N . GLY B 2 7 ? 33.738 21.964 55.014 1.00 101.51 347 GLY B N 1
ATOM 5638 C CA . GLY B 2 7 ? 34.471 21.050 54.163 1.00 96.37 347 GLY B CA 1
ATOM 5639 C C . GLY B 2 7 ? 35.300 21.675 53.058 1.00 93.52 347 GLY B C 1
ATOM 5640 O O . GLY B 2 7 ? 34.877 22.618 52.387 1.00 90.59 347 GLY B O 1
ATOM 5641 N N . LEU B 2 8 ? 36.500 21.126 52.887 1.00 89.46 348 LEU B N 1
ATOM 5642 C CA . LEU B 2 8 ? 37.456 21.545 51.865 1.00 80.92 348 LEU B CA 1
ATOM 5643 C C . LEU B 2 8 ? 37.472 20.411 50.836 1.00 77.87 348 LEU B C 1
ATOM 5644 O O . LEU B 2 8 ? 38.449 20.206 50.112 1.00 76.74 348 LEU B O 1
ATOM 5649 N N . ARG B 2 9 ? 36.365 19.678 50.772 1.00 68.24 349 ARG B N 1
ATOM 5650 C CA . ARG B 2 9 ? 36.256 18.556 49.858 1.00 64.49 349 ARG B CA 1
ATOM 5651 C C . ARG B 2 9 ? 36.020 18.931 48.397 1.00 58.60 349 ARG B C 1
ATOM 5652 O O . ARG B 2 9 ? 35.714 20.076 48.071 1.00 55.60 349 ARG B O 1
ATOM 5660 N N . VAL B 2 10 ? 36.199 17.942 47.528 1.00 51.63 350 VAL B N 1
ATOM 5661 C CA . VAL B 2 10 ? 36.026 18.090 46.090 1.00 46.15 350 VAL B CA 1
ATOM 5662 C C . VAL B 2 10 ? 34.810 17.276 45.696 1.00 42.00 350 VAL B C 1
ATOM 5663 O O . VAL B 2 10 ? 34.624 16.163 46.178 1.00 52.44 350 VAL B O 1
ATOM 5667 N N . VAL B 2 11 ? 33.983 17.829 44.822 1.00 38.12 351 VAL B N 1
ATOM 5668 C CA . VAL B 2 11 ? 32.776 17.143 44.398 1.00 35.33 351 VAL B CA 1
ATOM 5669 C C . VAL B 2 11 ? 32.804 16.772 42.924 1.00 32.83 351 VAL B C 1
ATOM 5670 O O . VAL B 2 11 ? 33.281 17.537 42.087 1.00 39.25 351 VAL B O 1
ATOM 5674 N N . ASN B 2 12 ? 32.304 15.580 42.619 1.00 29.70 352 ASN B N 1
ATOM 5675 C CA . ASN B 2 12 ? 32.214 15.112 41.243 1.00 31.17 352 ASN B CA 1
ATOM 5676 C C . ASN B 2 12 ? 30.752 15.302 40.842 1.00 29.37 352 ASN B C 1
ATOM 5677 O O . ASN B 2 12 ? 29.902 14.474 41.175 1.00 32.26 352 ASN B O 1
ATOM 5682 N N . LEU B 2 13 ? 30.477 16.399 40.134 1.00 30.97 353 LEU B N 1
ATOM 5683 C CA . LEU B 2 13 ? 29.125 16.764 39.695 1.00 35.27 353 LEU B CA 1
ATOM 5684 C C . LEU B 2 13 ? 28.329 15.708 38.935 1.00 39.64 353 LEU B C 1
ATOM 5685 O O . LEU B 2 13 ? 27.092 15.748 38.916 1.00 36.18 353 LEU B O 1
ATOM 5690 N N . LEU B 2 14 ? 29.028 14.772 38.304 1.00 40.65 354 LEU B N 1
ATOM 5691 C CA . LEU B 2 14 ? 28.367 13.722 37.537 1.00 46.33 354 LEU B CA 1
ATOM 5692 C C . LEU B 2 14 ? 27.821 12.588 38.405 1.00 46.38 354 LEU B C 1
ATOM 5693 O O . LEU B 2 14 ? 26.950 11.842 37.967 1.00 43.69 354 LEU B O 1
ATOM 5698 N N . GLN B 2 15 ? 28.316 12.467 39.634 1.00 47.98 355 GLN B N 1
ATOM 5699 C CA . GLN B 2 15 ? 27.858 11.403 40.525 1.00 55.73 355 GLN B CA 1
ATOM 5700 C C . GLN B 2 15 ? 26.886 11.857 41.611 1.00 58.05 355 GLN B C 1
ATOM 5701 O O . GLN B 2 15 ? 26.077 11.060 42.084 1.00 60.13 355 GLN B O 1
ATOM 5707 N N . GLU B 2 16 ? 26.962 13.125 42.009 1.00 62.84 356 GLU B N 1
ATOM 5708 C CA . GLU B 2 16 ? 26.074 13.656 43.046 1.00 67.00 356 GLU B CA 1
ATOM 5709 C C . GLU B 2 16 ? 24.655 13.840 42.493 1.00 69.21 356 GLU B C 1
ATOM 5710 O O . GLU B 2 16 ? 23.725 13.121 42.865 1.00 71.85 356 GLU B O 1
ATOM 5716 N N . ARG B 2 17 ? 24.503 14.820 41.610 1.00 68.50 357 ARG B N 1
ATOM 5717 C CA . ARG B 2 17 ? 23.230 15.120 40.966 1.00 67.77 357 ARG B CA 1
ATOM 5718 C C . ARG B 2 17 ? 22.080 15.489 41.918 1.00 65.40 357 ARG B C 1
ATOM 5719 O O . ARG B 2 17 ? 20.951 15.721 41.483 1.00 70.21 357 ARG B O 1
ATOM 5727 N N . ASN B 2 18 ? 22.373 15.556 43.212 1.00 59.15 358 ASN B N 1
ATOM 5728 C CA . ASN B 2 18 ? 21.386 15.938 44.224 1.00 57.93 358 ASN B CA 1
ATOM 5729 C C . ASN B 2 18 ? 22.098 16.872 45.196 1.00 57.22 358 ASN B C 1
ATOM 5730 O O . ASN B 2 18 ? 21.925 16.781 46.408 1.00 53.21 358 ASN B O 1
ATOM 5735 N N . MET B 2 19 ? 22.895 17.777 44.639 1.00 54.16 359 MET B N 1
ATOM 5736 C CA . MET B 2 19 ? 23.687 18.717 45.417 1.00 55.40 359 MET B CA 1
ATOM 5737 C C . MET B 2 19 ? 22.990 19.928 46.034 1.00 50.97 359 MET B C 1
ATOM 5738 O O . MET B 2 19 ? 23.552 20.562 46.928 1.00 50.13 359 MET B O 1
ATOM 5743 N N . LEU B 2 20 ? 21.790 20.266 45.570 1.00 43.43 360 LEU B N 1
ATOM 5744 C CA . LEU B 2 20 ? 21.091 21.413 46.141 1.00 37.15 360 LEU B CA 1
ATOM 5745 C C . LEU B 2 20 ? 20.703 21.033 47.568 1.00 34.98 360 LEU B C 1
ATOM 5746 O O . LEU B 2 20 ? 20.109 19.985 47.801 1.00 41.44 360 LEU B O 1
ATOM 5751 N N . PRO B 2 21 ? 21.074 21.860 48.548 1.00 32.52 361 PRO B N 1
ATOM 5752 C CA . PRO B 2 21 ? 20.709 21.518 49.923 1.00 34.61 361 PRO B CA 1
ATOM 5753 C C . PRO B 2 21 ? 19.215 21.674 50.203 1.00 37.91 361 PRO B C 1
ATOM 5754 O O . PRO B 2 21 ? 18.504 22.383 49.488 1.00 38.74 361 PRO B O 1
ATOM 5758 N N . SER B 2 22 ? 18.750 20.992 51.244 1.00 41.90 362 SER B N 1
ATOM 5759 C CA . SER B 2 22 ? 17.346 21.018 51.637 1.00 42.82 362 SER B CA 1
ATOM 5760 C C . SER B 2 22 ? 16.955 22.298 52.368 1.00 43.37 362 SER B C 1
ATOM 5761 O O . SER B 2 22 ? 15.783 22.657 52.390 1.00 46.17 362 SER B O 1
ATOM 5764 N N . THR B 2 23 ? 17.930 22.973 52.972 1.00 44.90 363 THR B N 1
ATOM 5765 C CA . THR B 2 23 ? 17.666 24.210 53.696 1.00 39.25 363 THR B CA 1
ATOM 5766 C C . THR B 2 23 ? 18.216 25.407 52.920 1.00 39.62 363 THR B C 1
ATOM 5767 O O . THR B 2 23 ? 19.110 25.264 52.094 1.00 41.57 363 THR B O 1
ATOM 5771 N N . PRO B 2 24 ? 17.693 26.612 53.187 1.00 40.99 364 PRO B N 1
ATOM 5772 C CA . PRO B 2 24 ? 18.145 27.822 52.488 1.00 34.86 364 PRO B CA 1
ATOM 5773 C C . PRO B 2 24 ? 19.662 27.954 52.479 1.00 39.37 364 PRO B C 1
ATOM 5774 O O . PRO B 2 24 ? 20.332 27.621 53.462 1.00 39.30 364 PRO B O 1
ATOM 5778 N N . LEU B 2 25 ? 20.202 28.435 51.365 1.00 38.53 365 LEU B N 1
ATOM 5779 C CA . LEU B 2 25 ? 21.642 28.611 51.241 1.00 42.53 365 LEU B CA 1
ATOM 5780 C C . LEU B 2 25 ? 22.070 29.820 52.046 1.00 42.13 365 LEU B C 1
ATOM 5781 O O . LEU B 2 25 ? 21.417 30.858 51.990 1.00 44.28 365 LEU B O 1
ATOM 5786 N N . LYS B 2 26 ? 23.152 29.691 52.803 1.00 39.65 366 LYS B N 1
ATOM 5787 C CA . LYS B 2 26 ? 23.635 30.823 53.589 1.00 45.69 366 LYS B CA 1
ATOM 5788 C C . LYS B 2 26 ? 24.928 31.382 53.009 1.00 44.62 366 LYS B C 1
ATOM 5789 O O . LYS B 2 26 ? 25.809 30.632 52.583 1.00 41.61 366 LYS B O 1
ATOM 5795 N N . PRO B 2 27 ? 25.054 32.716 52.977 1.00 45.64 367 PRO B N 1
ATOM 5796 C CA . PRO B 2 27 ? 26.260 33.361 52.445 1.00 42.83 367 PRO B CA 1
ATOM 5797 C C . PRO B 2 27 ? 27.542 32.930 53.163 1.00 39.49 367 PRO B C 1
ATOM 5798 O O . PRO B 2 27 ? 27.540 32.660 54.361 1.00 34.16 367 PRO B O 1
ATOM 5802 N N . PRO B 2 28 ? 28.657 32.850 52.423 1.00 43.64 368 PRO B N 1
ATOM 5803 C CA . PRO B 2 28 ? 29.947 32.453 52.991 1.00 41.34 368 PRO B CA 1
ATOM 5804 C C . PRO B 2 28 ? 30.378 33.399 54.108 1.00 43.06 368 PRO B C 1
ATOM 5805 O O . PRO B 2 28 ? 30.071 34.595 54.077 1.00 42.27 368 PRO B O 1
ATOM 5809 N N . VAL B 2 29 ? 31.082 32.858 55.096 1.00 38.61 369 VAL B N 1
ATOM 5810 C CA . VAL B 2 29 ? 31.605 33.674 56.184 1.00 36.31 369 VAL B CA 1
ATOM 5811 C C . VAL B 2 29 ? 33.085 33.921 55.871 1.00 30.67 369 VAL B C 1
ATOM 5812 O O . VAL B 2 29 ? 33.862 32.983 55.804 1.00 40.20 369 VAL B O 1
ATOM 5816 N N . PRO B 2 30 ? 33.484 35.185 55.653 1.00 34.53 370 PRO B N 1
ATOM 5817 C CA . PRO B 2 30 ? 34.887 35.499 55.350 1.00 35.26 370 PRO B CA 1
ATOM 5818 C C . PRO B 2 30 ? 35.815 34.801 56.340 1.00 37.13 370 PRO B C 1
ATOM 5819 O O . PRO B 2 30 ? 35.486 34.694 57.518 1.00 38.76 370 PRO B O 1
ATOM 5823 N N . ASN B 2 31 ? 36.961 34.317 55.871 1.00 34.77 371 ASN B N 1
ATOM 5824 C CA . ASN B 2 31 ? 37.898 33.649 56.772 1.00 35.01 371 ASN B CA 1
ATOM 5825 C C . ASN B 2 31 ? 38.679 34.741 57.511 1.00 33.73 371 ASN B C 1
ATOM 5826 O O . ASN B 2 31 ? 39.796 35.106 57.131 1.00 30.09 371 ASN B O 1
ATOM 5831 N N . LEU B 2 32 ? 38.059 35.250 58.572 1.00 28.49 372 LEU B N 1
ATOM 5832 C CA . LEU B 2 32 ? 38.603 36.333 59.382 1.00 31.20 372 LEU B CA 1
ATOM 5833 C C . LEU B 2 32 ? 38.656 36.033 60.870 1.00 29.12 372 LEU B C 1
ATOM 5834 O O . LEU B 2 32 ? 37.879 35.229 61.372 1.00 29.80 372 LEU B O 1
ATOM 5839 N N . HIS B 2 33 ? 39.560 36.710 61.575 1.00 27.72 373 HIS B N 1
ATOM 5840 C CA . HIS B 2 33 ? 39.668 36.549 63.021 1.00 32.17 373 HIS B CA 1
ATOM 5841 C C . HIS B 2 33 ? 38.271 36.771 63.606 1.00 39.87 373 HIS B C 1
ATOM 5842 O O . HIS B 2 33 ? 37.513 37.628 63.136 1.00 40.37 373 HIS B O 1
ATOM 5849 N N . GLU B 2 34 ? 37.954 36.007 64.641 1.00 43.19 374 GLU B N 1
ATOM 5850 C CA . GLU B 2 34 ? 36.662 36.065 65.313 1.00 47.89 374 GLU B CA 1
ATOM 5851 C C . GLU B 2 34 ? 36.157 37.478 65.641 1.00 47.07 374 GLU B C 1
ATOM 5852 O O . GLU B 2 34 ? 35.020 37.821 65.313 1.00 41.11 374 GLU B O 1
ATOM 5858 N N . ASP B 2 35 ? 36.996 38.287 66.286 1.00 44.09 375 ASP B N 1
ATOM 5859 C CA . ASP B 2 35 ? 36.610 39.647 66.669 1.00 47.39 375 ASP B CA 1
ATOM 5860 C C . ASP B 2 35 ? 36.256 40.567 65.507 1.00 46.44 375 ASP B C 1
ATOM 5861 O O . ASP B 2 35 ? 35.366 41.406 65.622 1.00 48.98 375 ASP B O 1
ATOM 5866 N N . ILE B 2 36 ? 36.972 40.424 64.399 1.00 40.95 376 ILE B N 1
ATOM 5867 C CA . ILE B 2 36 ? 36.734 41.262 63.237 1.00 38.60 376 ILE B CA 1
ATOM 5868 C C . ILE B 2 36 ? 35.452 40.847 62.502 1.00 33.92 376 ILE B C 1
ATOM 5869 O O . ILE B 2 36 ? 34.678 41.683 62.044 1.00 36.60 376 ILE B O 1
ATOM 5874 N N . GLN B 2 37 ? 35.223 39.547 62.407 1.00 28.68 377 GLN B N 1
ATOM 5875 C CA . GLN B 2 37 ? 34.062 39.035 61.699 1.00 39.64 377 GLN B CA 1
ATOM 5876 C C . GLN B 2 37 ? 32.734 39.336 62.378 1.00 38.41 377 GLN B C 1
ATOM 5877 O O . GLN B 2 37 ? 31.714 39.465 61.708 1.00 39.85 377 GLN B O 1
ATOM 5883 N N . LYS B 2 38 ? 32.735 39.460 63.701 1.00 42.87 378 LYS B N 1
ATOM 5884 C CA . LYS B 2 38 ? 31.486 39.744 64.408 1.00 49.00 378 LYS B CA 1
ATOM 5885 C C . LYS B 2 38 ? 31.037 41.186 64.166 1.00 45.33 378 LYS B C 1
ATOM 5886 O O . LYS B 2 38 ? 29.886 41.540 64.418 1.00 45.01 378 LYS B O 1
ATOM 5892 N N . LEU B 2 39 ? 31.948 42.016 63.670 1.00 42.11 379 LEU B N 1
ATOM 5893 C CA . LEU B 2 39 ? 31.631 43.412 63.414 1.00 39.47 379 LEU B CA 1
ATOM 5894 C C . LEU B 2 39 ? 31.341 43.653 61.945 1.00 36.23 379 LEU B C 1
ATOM 5895 O O . LEU B 2 39 ? 30.880 44.727 61.574 1.00 40.90 379 LEU B O 1
ATOM 5900 N N . ASN B 2 40 ? 31.608 42.653 61.111 1.00 41.78 380 ASN B N 1
ATOM 5901 C CA . ASN B 2 40 ? 31.414 42.798 59.677 1.00 33.63 380 ASN B CA 1
ATOM 5902 C C . ASN B 2 40 ? 30.017 43.195 59.257 1.00 37.95 380 ASN B C 1
ATOM 5903 O O . ASN B 2 40 ? 29.038 43.013 59.986 1.00 33.27 380 ASN B O 1
ATOM 5908 N N . CYS B 2 41 ? 29.940 43.745 58.057 1.00 37.95 381 CYS B N 1
ATOM 5909 C CA . CYS B 2 41 ? 28.673 44.176 57.513 1.00 46.65 381 CYS B CA 1
ATOM 5910 C C . CYS B 2 41 ? 27.777 42.993 57.187 1.00 46.43 381 CYS B C 1
ATOM 5911 O O . CYS B 2 41 ? 28.241 41.947 56.719 1.00 49.45 381 CYS B O 1
ATOM 5914 N N . ASN B 2 42 ? 26.490 43.165 57.454 1.00 40.95 382 ASN B N 1
ATOM 5915 C CA . ASN B 2 42 ? 25.500 42.142 57.161 1.00 36.47 382 ASN B CA 1
ATOM 5916 C C . ASN B 2 42 ? 25.602 41.828 55.667 1.00 32.84 382 ASN B C 1
ATOM 5917 O O . ASN B 2 42 ? 25.600 42.736 54.836 1.00 29.76 382 ASN B O 1
ATOM 5922 N N . PRO B 2 43 ? 25.721 40.538 55.314 1.00 33.77 383 PRO B N 1
ATOM 5923 C CA . PRO B 2 43 ? 25.823 40.106 53.920 1.00 35.20 383 PRO B CA 1
ATOM 5924 C C . PRO B 2 43 ? 24.619 40.474 53.059 1.00 36.90 383 PRO B C 1
ATOM 5925 O O . PRO B 2 43 ? 24.745 40.584 51.839 1.00 42.25 383 PRO B O 1
ATOM 5929 N N . GLU B 2 44 ? 23.459 40.672 53.679 1.00 32.61 384 GLU B N 1
ATOM 5930 C CA . GLU B 2 44 ? 22.264 41.057 52.918 1.00 35.54 384 GLU B CA 1
ATOM 5931 C C . GLU B 2 44 ? 22.405 42.479 52.403 1.00 32.40 384 GLU B C 1
ATOM 5932 O O . GLU B 2 44 ? 21.717 42.871 51.457 1.00 29.74 384 GLU B O 1
ATOM 5938 N N . LEU B 2 45 ? 23.291 43.248 53.034 1.00 23.61 385 LEU B N 1
ATOM 5939 C CA . LEU B 2 45 ? 23.512 44.640 52.652 1.00 23.03 385 LEU B CA 1
ATOM 5940 C C . LEU B 2 45 ? 24.716 44.884 51.758 1.00 27.17 385 LEU B C 1
ATOM 5941 O O . LEU B 2 45 ? 24.714 45.796 50.934 1.00 34.28 385 LEU B O 1
ATOM 5946 N N . PHE B 2 46 ? 25.746 44.067 51.919 1.00 30.63 386 PHE B N 1
ATOM 5947 C CA . PHE B 2 46 ? 26.985 44.289 51.192 1.00 33.64 386 PHE B CA 1
ATOM 5948 C C . PHE B 2 46 ? 27.782 42.982 51.164 1.00 40.51 386 PHE B C 1
ATOM 5949 O O . PHE B 2 46 ? 28.144 42.460 52.214 1.00 44.15 386 PHE B O 1
ATOM 5957 N N . ARG B 2 47 ? 28.040 42.439 49.979 1.00 39.23 387 ARG B N 1
ATOM 5958 C CA . ARG B 2 47 ? 28.820 41.211 49.894 1.00 37.49 387 ARG B CA 1
ATOM 5959 C C . ARG B 2 47 ? 29.755 41.160 48.680 1.00 35.70 387 ARG B C 1
ATOM 5960 O O . ARG B 2 47 ? 29.586 41.898 47.714 1.00 38.31 387 ARG B O 1
ATOM 5968 N N . CYS B 2 48 ? 30.745 40.276 48.751 1.00 32.74 388 CYS B N 1
ATOM 5969 C CA . CYS B 2 48 ? 31.731 40.126 47.696 1.00 26.52 388 CYS B CA 1
ATOM 5970 C C . CYS B 2 48 ? 31.617 38.759 47.034 1.00 28.24 388 CYS B C 1
ATOM 5971 O O . CYS B 2 48 ? 31.274 37.776 47.687 1.00 29.06 388 CYS B O 1
ATOM 5974 N N . THR B 2 49 ? 31.901 38.703 45.733 1.00 25.41 389 THR B N 1
ATOM 5975 C CA . THR B 2 49 ? 31.852 37.441 44.990 1.00 31.54 389 THR B CA 1
ATOM 5976 C C . THR B 2 49 ? 32.974 36.480 45.442 1.00 32.22 389 THR B C 1
ATOM 5977 O O . THR B 2 49 ? 32.880 35.260 45.280 1.00 22.93 389 THR B O 1
ATOM 5981 N N . LEU B 2 50 ? 34.038 37.049 45.995 1.00 29.89 390 LEU B N 1
ATOM 5982 C CA . LEU B 2 50 ? 35.169 36.268 46.484 1.00 32.74 390 LEU B CA 1
ATOM 5983 C C . LEU B 2 50 ? 35.508 36.793 47.866 1.00 27.77 390 LEU B C 1
ATOM 5984 O O . LEU B 2 50 ? 36.141 37.844 47.988 1.00 28.75 390 LEU B O 1
ATOM 5989 N N . THR B 2 51 ? 35.084 36.061 48.897 1.00 33.40 391 THR B N 1
ATOM 5990 C CA . THR B 2 51 ? 35.322 36.468 50.283 1.00 32.85 391 THR B CA 1
ATOM 5991 C C . THR B 2 51 ? 36.801 36.448 50.629 1.00 31.04 391 THR B C 1
ATOM 5992 O O . THR B 2 51 ? 37.220 37.007 51.641 1.00 32.58 391 THR B O 1
ATOM 5996 N N . SER B 2 52 ? 37.588 35.787 49.793 1.00 27.47 392 SER B N 1
ATOM 5997 C CA . SER B 2 52 ? 39.034 35.779 49.976 1.00 28.49 392 SER B CA 1
ATOM 5998 C C . SER B 2 52 ? 39.540 36.467 48.721 1.00 26.40 392 SER B C 1
ATOM 5999 O O . SER B 2 52 ? 39.518 35.898 47.636 1.00 25.09 392 SER B O 1
ATOM 6002 N N . ILE B 2 53 ? 39.961 37.713 48.891 1.00 28.22 393 ILE B N 1
ATOM 6003 C CA . ILE B 2 53 ? 40.466 38.547 47.812 1.00 28.71 393 ILE B CA 1
ATOM 6004 C C . ILE B 2 53 ? 41.858 38.139 47.319 1.00 31.02 393 ILE B C 1
ATOM 6005 O O . ILE B 2 53 ? 42.805 38.047 48.104 1.00 33.76 393 ILE B O 1
ATOM 6010 N N . PRO B 2 54 ? 41.996 37.898 46.004 1.00 29.33 394 PRO B N 1
ATOM 6011 C CA . PRO B 2 54 ? 43.274 37.507 45.393 1.00 29.26 394 PRO B CA 1
ATOM 6012 C C . PRO B 2 54 ? 44.293 38.634 45.591 1.00 29.74 394 PRO B C 1
ATOM 6013 O O . PRO B 2 54 ? 43.991 39.804 45.349 1.00 23.34 394 PRO B O 1
ATOM 6017 N N . GLN B 2 55 ? 45.494 38.280 46.029 1.00 25.56 395 GLN B N 1
ATOM 6018 C CA . GLN B 2 55 ? 46.543 39.270 46.266 1.00 28.07 395 GLN B CA 1
ATOM 6019 C C . GLN B 2 55 ? 47.038 39.965 44.989 1.00 24.82 395 GLN B C 1
ATOM 6020 O O . GLN B 2 55 ? 47.475 41.115 45.015 1.00 21.54 395 GLN B O 1
ATOM 6026 N N . THR B 2 56 ? 46.950 39.271 43.866 1.00 22.29 396 THR B N 1
ATOM 6027 C CA . THR B 2 56 ? 47.428 39.836 42.613 1.00 27.96 396 THR B CA 1
ATOM 6028 C C . THR B 2 56 ? 46.418 39.645 41.480 1.00 28.38 396 THR B C 1
ATOM 6029 O O . THR B 2 56 ? 45.585 38.740 41.513 1.00 32.50 396 THR B O 1
ATOM 6033 N N . GLN B 2 57 ? 46.519 40.499 40.470 1.00 29.07 397 GLN B N 1
ATOM 6034 C CA . GLN B 2 57 ? 45.652 40.406 39.313 1.00 32.14 397 GLN B CA 1
ATOM 6035 C C . GLN B 2 57 ? 45.939 39.072 38.611 1.00 33.75 397 GLN B C 1
ATOM 6036 O O . GLN B 2 57 ? 45.036 38.450 38.039 1.00 36.68 397 GLN B O 1
ATOM 6042 N N . ALA B 2 58 ? 47.195 38.628 38.669 1.00 29.29 398 ALA B N 1
ATOM 6043 C CA . ALA B 2 58 ? 47.574 37.362 38.043 1.00 28.64 398 ALA B CA 1
ATOM 6044 C C . ALA B 2 58 ? 46.796 36.231 38.692 1.00 23.61 398 ALA B C 1
ATOM 6045 O O . ALA B 2 58 ? 46.255 35.373 38.007 1.00 30.01 398 ALA B O 1
ATOM 6047 N N . LEU B 2 59 ? 46.740 36.234 40.018 1.00 25.91 399 LEU B N 1
ATOM 6048 C CA . LEU B 2 59 ? 46.016 35.196 40.741 1.00 28.47 399 LEU B CA 1
ATOM 6049 C C . LEU B 2 59 ? 44.531 35.254 40.387 1.00 23.86 399 LEU B C 1
ATOM 6050 O O . LEU B 2 59 ? 43.900 34.228 40.144 1.00 22.84 399 LEU B O 1
ATOM 6055 N N . LEU B 2 60 ? 43.980 36.461 40.355 1.00 25.51 400 LEU B N 1
ATOM 6056 C CA . LEU B 2 60 ? 42.577 36.652 40.006 1.00 27.76 400 LEU B CA 1
ATOM 6057 C C . LEU B 2 60 ? 42.279 36.099 38.617 1.00 24.08 400 LEU B C 1
ATOM 6058 O O . LEU B 2 60 ? 41.280 35.416 38.425 1.00 27.15 400 LEU B O 1
ATOM 6063 N N . ASN B 2 61 ? 43.141 36.408 37.649 1.00 26.55 401 ASN B N 1
ATOM 6064 C CA . ASN B 2 61 ? 42.940 35.932 36.286 1.00 24.19 401 ASN B CA 1
ATOM 6065 C C . ASN B 2 61 ? 43.051 34.419 36.142 1.00 29.85 401 ASN B C 1
ATOM 6066 O O . ASN B 2 61 ? 42.384 33.830 35.285 1.00 29.92 401 ASN B O 1
ATOM 6071 N N . LYS B 2 62 ? 43.884 33.783 36.964 1.00 25.16 402 LYS B N 1
ATOM 6072 C CA . LYS B 2 62 ? 44.017 32.329 36.886 1.00 30.34 402 LYS B CA 1
ATOM 6073 C C . LYS B 2 62 ? 42.723 31.637 37.295 1.00 30.48 402 LYS B C 1
ATOM 6074 O O . LYS B 2 62 ? 42.293 30.677 36.651 1.00 34.53 402 LYS B O 1
ATOM 6080 N N . ALA B 2 63 ? 42.094 32.133 38.357 1.00 30.26 403 ALA B N 1
ATOM 6081 C CA . ALA B 2 63 ? 40.848 31.543 38.847 1.00 26.61 403 ALA B CA 1
ATOM 6082 C C . ALA B 2 63 ? 39.696 31.667 37.845 1.00 26.45 403 ALA B C 1
ATOM 6083 O O . ALA B 2 63 ? 38.793 30.844 37.844 1.00 23.64 403 ALA B O 1
ATOM 6085 N N . LYS B 2 64 ? 39.738 32.687 36.992 1.00 27.38 404 LYS B N 1
ATOM 6086 C CA . LYS B 2 64 ? 38.685 32.896 35.999 1.00 36.97 404 LYS B CA 1
ATOM 6087 C C . LYS B 2 64 ? 37.318 33.141 36.629 1.00 38.45 404 LYS B C 1
ATOM 6088 O O . LYS B 2 64 ? 36.291 32.689 36.111 1.00 39.92 404 LYS B O 1
ATOM 6094 N N . LEU B 2 65 ? 37.317 33.836 37.762 1.00 36.18 405 LEU B N 1
ATOM 6095 C CA . LEU B 2 65 ? 36.093 34.180 38.464 1.00 26.85 405 LEU B CA 1
ATOM 6096 C C . LEU B 2 65 ? 36.076 35.699 38.624 1.00 33.29 405 LEU B C 1
ATOM 6097 O O . LEU B 2 65 ? 37.075 36.309 39.003 1.00 25.03 405 LEU B O 1
ATOM 6102 N N . PRO B 2 66 ? 34.929 36.332 38.337 1.00 36.28 406 PRO B N 1
ATOM 6103 C CA . PRO B 2 66 ? 34.814 37.789 38.450 1.00 28.04 406 PRO B CA 1
ATOM 6104 C C . PRO B 2 66 ? 34.889 38.293 39.869 1.00 25.45 406 PRO B C 1
ATOM 6105 O O . PRO B 2 66 ? 34.329 37.689 40.783 1.00 27.63 406 PRO B O 1
ATOM 6109 N N . LEU B 2 67 ? 35.582 39.410 40.041 1.00 27.39 407 LEU B N 1
ATOM 6110 C CA . LEU B 2 67 ? 35.712 40.048 41.342 1.00 27.49 407 LEU B CA 1
ATOM 6111 C C . LEU B 2 67 ? 34.805 41.280 41.360 1.00 28.58 407 LEU B C 1
ATOM 6112 O O . LEU B 2 67 ? 34.952 42.189 40.537 1.00 22.27 407 LEU B O 1
ATOM 6117 N N . GLY B 2 68 ? 33.865 41.306 42.298 1.00 25.39 408 GLY B N 1
ATOM 6118 C CA . GLY B 2 68 ? 32.974 42.443 42.380 1.00 21.82 408 GLY B CA 1
ATOM 6119 C C . GLY B 2 68 ? 32.174 42.490 43.663 1.00 25.17 408 GLY B C 1
ATOM 6120 O O . GLY B 2 68 ? 32.215 41.578 44.480 1.00 31.72 408 GLY B O 1
ATOM 6121 N N . LEU B 2 69 ? 31.436 43.572 43.838 1.00 28.35 409 LEU B N 1
ATOM 6122 C CA . LEU B 2 69 ? 30.611 43.736 45.016 1.00 26.44 409 LEU B CA 1
ATOM 6123 C C . LEU B 2 69 ? 29.149 43.892 44.609 1.00 25.58 409 LEU B C 1
ATOM 6124 O O . LEU B 2 69 ? 28.839 44.444 43.547 1.00 24.01 409 LEU B O 1
ATOM 6129 N N . LEU B 2 70 ? 28.258 43.386 45.448 1.00 23.97 410 LEU B N 1
ATOM 6130 C CA . LEU B 2 70 ? 26.823 43.547 45.239 1.00 30.04 410 LEU B CA 1
ATOM 6131 C C . LEU B 2 70 ? 26.304 44.218 46.506 1.00 29.87 410 LEU B C 1
ATOM 6132 O O . LEU B 2 70 ? 26.652 43.811 47.623 1.00 24.93 410 LEU B O 1
ATOM 6137 N N . LEU B 2 71 ? 25.495 45.258 46.343 1.00 23.30 411 LEU B N 1
ATOM 6138 C CA . LEU B 2 71 ? 24.968 45.946 47.508 1.00 26.56 411 LEU B CA 1
ATOM 6139 C C . LEU B 2 71 ? 23.505 46.343 47.426 1.00 28.24 411 LEU B C 1
ATOM 6140 O O . LEU B 2 71 ? 22.946 46.524 46.346 1.00 29.67 411 LEU B O 1
ATOM 6145 N N . HIS B 2 72 ? 22.909 46.465 48.606 1.00 29.35 412 HIS B N 1
ATOM 6146 C CA . HIS B 2 72 ? 21.503 46.823 48.809 1.00 21.52 412 HIS B CA 1
ATOM 6147 C C . HIS B 2 72 ? 21.620 47.841 49.963 1.00 22.89 412 HIS B C 1
ATOM 6148 O O . HIS B 2 72 ? 21.104 47.635 51.054 1.00 28.55 412 HIS B O 1
ATOM 6155 N N . PRO B 2 73 ? 22.311 48.961 49.712 1.00 19.01 413 PRO B N 1
ATOM 6156 C CA . PRO B 2 73 ? 22.570 50.038 50.665 1.00 20.41 413 PRO B CA 1
ATOM 6157 C C . PRO B 2 73 ? 21.426 50.748 51.386 1.00 20.14 413 PRO B C 1
ATOM 6158 O O . PRO B 2 73 ? 21.601 51.161 52.519 1.00 22.23 413 PRO B O 1
ATOM 6162 N N . PHE B 2 74 ? 20.272 50.890 50.745 1.00 22.43 414 PHE B N 1
ATOM 6163 C CA . PHE B 2 74 ? 19.151 51.582 51.369 1.00 23.87 414 PHE B CA 1
ATOM 6164 C C . PHE B 2 74 ? 18.092 50.618 51.875 1.00 22.38 414 PHE B C 1
ATOM 6165 O O . PHE B 2 74 ? 16.952 51.005 52.099 1.00 26.74 414 PHE B O 1
ATOM 6173 N N . LYS B 2 75 ? 18.473 49.361 52.060 1.00 22.85 415 LYS B N 1
ATOM 6174 C CA . LYS B 2 75 ? 17.545 48.351 52.557 1.00 24.51 415 LYS B CA 1
ATOM 6175 C C . LYS B 2 75 ? 16.891 48.740 53.898 1.00 28.03 415 LYS B C 1
ATOM 6176 O O . LYS B 2 75 ? 17.532 49.380 54.740 1.00 24.39 415 LYS B O 1
ATOM 6182 N N . ASP B 2 76 ? 15.623 48.356 54.088 1.00 25.87 416 ASP B N 1
ATOM 6183 C CA . ASP B 2 76 ? 14.910 48.629 55.342 1.00 26.70 416 ASP B CA 1
ATOM 6184 C C . ASP B 2 76 ? 15.574 47.817 56.446 1.00 25.78 416 ASP B C 1
ATOM 6185 O O . ASP B 2 76 ? 15.640 46.594 56.362 1.00 27.68 416 ASP B O 1
ATOM 6190 N N . LEU B 2 77 ? 16.048 48.496 57.482 1.00 34.49 417 LEU B N 1
ATOM 6191 C CA . LEU B 2 77 ? 16.720 47.833 58.595 1.00 40.59 417 LEU B CA 1
ATOM 6192 C C . LEU B 2 77 ? 15.821 47.721 59.821 1.00 48.83 417 LEU B C 1
ATOM 6193 O O . LEU B 2 77 ? 14.856 48.469 59.968 1.00 47.78 417 LEU B O 1
ATOM 6198 N N . VAL B 2 78 ? 16.153 46.780 60.701 1.00 56.66 418 VAL B N 1
ATOM 6199 C CA . VAL B 2 78 ? 15.402 46.570 61.931 1.00 61.43 418 VAL B CA 1
ATOM 6200 C C . VAL B 2 78 ? 15.883 47.594 62.956 1.00 66.01 418 VAL B C 1
ATOM 6201 O O . VAL B 2 78 ? 15.088 48.307 63.574 1.00 65.83 418 VAL B O 1
ATOM 6205 N N . GLN B 2 79 ? 17.200 47.668 63.114 1.00 65.93 419 GLN B N 1
ATOM 6206 C CA . GLN B 2 79 ? 17.820 48.590 64.056 1.00 68.58 419 GLN B CA 1
ATOM 6207 C C . GLN B 2 79 ? 18.986 49.320 63.387 1.00 65.59 419 GLN B C 1
ATOM 6208 O O . GLN B 2 79 ? 19.917 48.687 62.887 1.00 69.19 419 GLN B O 1
ATOM 6214 N N . LEU B 2 80 ? 18.937 50.649 63.378 1.00 59.17 420 LEU B N 1
ATOM 6215 C CA . LEU B 2 80 ? 19.997 51.435 62.754 1.00 53.99 420 LEU B CA 1
ATOM 6216 C C . LEU B 2 80 ? 20.606 52.511 63.652 1.00 47.20 420 LEU B C 1
ATOM 6217 O O . LEU B 2 80 ? 19.922 53.436 64.076 1.00 50.90 420 LEU B O 1
ATOM 6222 N N . PRO B 2 81 ? 21.913 52.405 63.943 1.00 49.46 421 PRO B N 1
ATOM 6223 C CA . PRO B 2 81 ? 22.586 53.398 64.792 1.00 46.21 421 PRO B CA 1
ATOM 6224 C C . PRO B 2 81 ? 22.700 54.733 64.063 1.00 44.54 421 PRO B C 1
ATOM 6225 O O . PRO B 2 81 ? 23.187 54.795 62.934 1.00 42.11 421 PRO B O 1
ATOM 6229 N N . VAL B 2 82 ? 22.244 55.798 64.710 1.00 46.54 422 VAL B N 1
ATOM 6230 C CA . VAL B 2 82 ? 22.311 57.127 64.125 1.00 44.49 422 VAL B CA 1
ATOM 6231 C C . VAL B 2 82 ? 23.208 58.033 64.965 1.00 49.22 422 VAL B C 1
ATOM 6232 O O . VAL B 2 82 ? 22.852 58.402 66.076 1.00 53.10 422 VAL B O 1
ATOM 6236 N N . VAL B 2 83 ? 24.372 58.381 64.429 1.00 53.27 423 VAL B N 1
ATOM 6237 C CA . VAL B 2 83 ? 25.307 59.261 65.117 1.00 59.20 423 VAL B CA 1
ATOM 6238 C C . VAL B 2 83 ? 25.059 60.708 64.697 1.00 69.30 423 VAL B C 1
ATOM 6239 O O . VAL B 2 83 ? 25.082 61.041 63.510 1.00 68.34 423 VAL B O 1
ATOM 6243 N N . THR B 2 84 ? 24.824 61.566 65.684 1.00 78.19 424 THR B N 1
ATOM 6244 C CA . THR B 2 84 ? 24.553 62.976 65.432 1.00 87.07 424 THR B CA 1
ATOM 6245 C C . THR B 2 84 ? 25.774 63.851 65.706 1.00 90.99 424 THR B C 1
ATOM 6246 O O . THR B 2 84 ? 25.647 65.061 65.906 1.00 92.47 424 THR B O 1
ATOM 6250 N N . SER B 2 85 ? 26.950 63.229 65.708 1.00 94.51 425 SER B N 1
ATOM 6251 C CA . SER B 2 85 ? 28.208 63.922 65.966 1.00 95.20 425 SER B CA 1
ATOM 6252 C C . SER B 2 85 ? 28.264 65.321 65.377 1.00 96.55 425 SER B C 1
ATOM 6253 O O . SER B 2 85 ? 28.030 65.512 64.185 1.00 97.87 425 SER B O 1
ATOM 6256 N N . SER B 2 86 ? 28.579 66.297 66.224 1.00 99.35 426 SER B N 1
ATOM 6257 C CA . SER B 2 86 ? 28.687 67.685 65.791 1.00 102.39 426 SER B CA 1
ATOM 6258 C C . SER B 2 86 ? 29.779 67.767 64.733 1.00 101.96 426 SER B C 1
ATOM 6259 O O . SER B 2 86 ? 29.898 68.763 64.014 1.00 104.28 426 SER B O 1
ATOM 6262 N N . THR B 2 87 ? 30.575 66.703 64.652 1.00 98.59 427 THR B N 1
ATOM 6263 C CA . THR B 2 87 ? 31.672 66.605 63.697 1.00 92.13 427 THR B CA 1
ATOM 6264 C C . THR B 2 87 ? 31.734 65.165 63.186 1.00 85.61 427 THR B C 1
ATOM 6265 O O . THR B 2 87 ? 31.540 64.217 63.951 1.00 84.50 427 THR B O 1
ATOM 6269 N N . ILE B 2 88 ? 31.987 65.003 61.891 1.00 75.91 428 ILE B N 1
ATOM 6270 C CA . ILE B 2 88 ? 32.078 63.671 61.298 1.00 62.29 428 ILE B CA 1
ATOM 6271 C C . ILE B 2 88 ? 33.558 63.350 61.092 1.00 56.95 428 ILE B C 1
ATOM 6272 O O . ILE B 2 88 ? 34.285 64.121 60.459 1.00 50.98 428 ILE B O 1
ATOM 6277 N N . VAL B 2 89 ? 33.994 62.212 61.628 1.00 53.64 429 VAL B N 1
ATOM 6278 C CA . VAL B 2 89 ? 35.389 61.779 61.517 1.00 48.86 429 VAL B CA 1
ATOM 6279 C C . VAL B 2 89 ? 35.677 61.066 60.193 1.00 44.31 429 VAL B C 1
ATOM 6280 O O . VAL B 2 89 ? 35.143 59.989 59.916 1.00 34.85 429 VAL B O 1
ATOM 6284 N N . ARG B 2 90 ? 36.530 61.679 59.383 1.00 41.58 430 ARG B N 1
ATOM 6285 C CA . ARG B 2 90 ? 36.899 61.124 58.087 1.00 42.91 430 ARG B CA 1
ATOM 6286 C C . ARG B 2 90 ? 38.398 61.243 57.871 1.00 42.43 430 ARG B C 1
ATOM 6287 O O . ARG B 2 90 ? 39.033 62.157 58.387 1.00 43.86 430 ARG B O 1
ATOM 6295 N N . CYS B 2 91 ? 38.960 60.315 57.110 1.00 44.61 431 CYS B N 1
ATOM 6296 C CA . CYS B 2 91 ? 40.384 60.346 56.834 1.00 45.69 431 CYS B CA 1
ATOM 6297 C C . CYS B 2 91 ? 40.730 61.623 56.082 1.00 47.05 431 CYS B C 1
ATOM 6298 O O . CYS B 2 91 ? 40.062 61.982 55.108 1.00 50.41 431 CYS B O 1
ATOM 6301 N N . ARG B 2 92 ? 41.778 62.307 56.530 1.00 48.00 432 ARG B N 1
ATOM 6302 C CA . ARG B 2 92 ? 42.187 63.554 55.899 1.00 50.36 432 ARG B CA 1
ATOM 6303 C C . ARG B 2 92 ? 42.646 63.383 54.459 1.00 47.38 432 ARG B C 1
ATOM 6304 O O . ARG B 2 92 ? 42.714 64.354 53.712 1.00 43.19 432 ARG B O 1
ATOM 6312 N N . SER B 2 93 ? 42.955 62.154 54.062 1.00 43.51 433 SER B N 1
ATOM 6313 C CA . SER B 2 93 ? 43.423 61.909 52.705 1.00 46.38 433 SER B CA 1
ATOM 6314 C C . SER B 2 93 ? 42.335 61.498 51.729 1.00 43.80 433 SER B C 1
ATOM 6315 O O . SER B 2 93 ? 42.011 62.248 50.815 1.00 49.71 433 SER B O 1
ATOM 6318 N N . CYS B 2 94 ? 41.779 60.305 51.928 1.00 41.79 434 CYS B N 1
ATOM 6319 C CA . CYS B 2 94 ? 40.748 59.766 51.041 1.00 38.78 434 CYS B CA 1
ATOM 6320 C C . CYS B 2 94 ? 39.304 59.994 51.485 1.00 32.56 434 CYS B C 1
ATOM 6321 O O . CYS B 2 94 ? 38.388 59.430 50.896 1.00 37.26 434 CYS B O 1
ATOM 6324 N N . ARG B 2 95 ? 39.105 60.806 52.520 1.00 32.10 435 ARG B N 1
ATOM 6325 C CA . ARG B 2 95 ? 37.764 61.118 53.032 1.00 33.42 435 ARG B CA 1
ATOM 6326 C C . ARG B 2 95 ? 36.947 59.915 53.517 1.00 36.84 435 ARG B C 1
ATOM 6327 O O . ARG B 2 95 ? 35.724 60.001 53.647 1.00 37.09 435 ARG B O 1
ATOM 6335 N N . THR B 2 96 ? 37.612 58.796 53.783 1.00 34.24 436 THR B N 1
ATOM 6336 C CA . THR B 2 96 ? 36.922 57.608 54.270 1.00 32.76 436 THR B CA 1
ATOM 6337 C C . THR B 2 96 ? 36.404 57.804 55.703 1.00 36.28 436 THR B C 1
ATOM 6338 O O . THR B 2 96 ? 37.082 58.390 56.551 1.00 34.19 436 THR B O 1
ATOM 6342 N N . TYR B 2 97 ? 35.199 57.311 55.963 1.00 29.12 437 TYR B N 1
ATOM 6343 C CA . TYR B 2 97 ? 34.574 57.421 57.280 1.00 34.93 437 TYR B CA 1
ATOM 6344 C C . TYR B 2 97 ? 35.221 56.478 58.280 1.00 33.23 437 TYR B C 1
ATOM 6345 O O . TYR B 2 97 ? 35.317 55.279 58.024 1.00 35.09 437 TYR B O 1
ATOM 6354 N N . ILE B 2 98 ? 35.680 57.010 59.412 1.00 39.57 438 ILE B N 1
ATOM 6355 C CA . ILE B 2 98 ? 36.292 56.149 60.425 1.00 36.20 438 ILE B CA 1
ATOM 6356 C C . ILE B 2 98 ? 35.296 55.007 60.631 1.00 37.19 438 ILE B C 1
ATOM 6357 O O . ILE B 2 98 ? 34.088 55.236 60.733 1.00 35.63 438 ILE B O 1
ATOM 6362 N N . ASN B 2 99 ? 35.802 53.781 60.665 1.00 34.38 439 ASN B N 1
ATOM 6363 C CA . ASN B 2 99 ? 34.940 52.622 60.798 1.00 32.34 439 ASN B CA 1
ATOM 6364 C C . ASN B 2 99 ? 35.530 51.570 61.734 1.00 32.69 439 ASN B C 1
ATOM 6365 O O . ASN B 2 99 ? 36.642 51.735 62.236 1.00 36.93 439 ASN B O 1
ATOM 6370 N N . PRO B 2 100 ? 34.794 50.470 61.973 1.00 28.37 440 PRO B N 1
ATOM 6371 C CA . PRO B 2 100 ? 35.249 49.396 62.861 1.00 31.47 440 PRO B CA 1
ATOM 6372 C C . PRO B 2 100 ? 36.556 48.726 62.486 1.00 31.83 440 PRO B C 1
ATOM 6373 O O . PRO B 2 100 ? 37.167 48.070 63.318 1.00 35.89 440 PRO B O 1
ATOM 6377 N N . PHE B 2 101 ? 36.991 48.881 61.243 1.00 33.34 441 PHE B N 1
ATOM 6378 C CA . PHE B 2 101 ? 38.198 48.192 60.807 1.00 36.49 441 PHE B CA 1
ATOM 6379 C C . PHE B 2 101 ? 39.449 49.020 60.680 1.00 34.29 441 PHE B C 1
ATOM 6380 O O . PHE B 2 101 ? 40.432 48.570 60.098 1.00 35.34 441 PHE B O 1
ATOM 6388 N N . VAL B 2 102 ? 39.410 50.230 61.225 1.00 31.09 442 VAL B N 1
ATOM 6389 C CA . VAL B 2 102 ? 40.581 51.088 61.223 1.00 35.05 442 VAL B CA 1
ATOM 6390 C C . VAL B 2 102 ? 41.551 50.474 62.234 1.00 41.58 442 VAL B C 1
ATOM 6391 O O . VAL B 2 102 ? 41.287 49.413 62.810 1.00 40.45 442 VAL B O 1
ATOM 6395 N N . SER B 2 103 ? 42.674 51.138 62.456 1.00 44.77 443 SER B N 1
ATOM 6396 C CA . SER B 2 103 ? 43.645 50.630 63.410 1.00 49.25 443 SER B CA 1
ATOM 6397 C C . SER B 2 103 ? 44.086 51.717 64.357 1.00 48.19 443 SER B C 1
ATOM 6398 O O . SER B 2 103 ? 44.783 52.658 63.973 1.00 52.20 443 SER B O 1
ATOM 6401 N N . PHE B 2 104 ? 43.660 51.587 65.602 1.00 51.78 444 PHE B N 1
ATOM 6402 C CA . PHE B 2 104 ? 44.028 52.555 66.612 1.00 61.49 444 PHE B CA 1
ATOM 6403 C C . PHE B 2 104 ? 45.395 52.184 67.155 1.00 65.93 444 PHE B C 1
ATOM 6404 O O . PHE B 2 104 ? 45.652 51.027 67.484 1.00 67.67 444 PHE B O 1
ATOM 6412 N N . LEU B 2 105 ? 46.281 53.167 67.221 1.00 75.66 445 LEU B N 1
ATOM 6413 C CA . LEU B 2 105 ? 47.615 52.928 67.736 1.00 84.19 445 LEU B CA 1
ATOM 6414 C C . LEU B 2 105 ? 47.913 53.880 68.884 1.00 89.01 445 LEU B C 1
ATOM 6415 O O . LEU B 2 105 ? 47.816 53.500 70.051 1.00 93.12 445 LEU B O 1
ATOM 6420 N N . ASP B 2 106 ? 48.260 55.120 68.555 1.00 93.23 446 ASP B N 1
ATOM 6421 C CA . ASP B 2 106 ? 48.573 56.119 69.572 1.00 95.18 446 ASP B CA 1
ATOM 6422 C C . ASP B 2 106 ? 47.333 56.514 70.377 1.00 94.61 446 ASP B C 1
ATOM 6423 O O . ASP B 2 106 ? 47.321 57.549 71.041 1.00 97.72 446 ASP B O 1
ATOM 6428 N N . GLN B 2 107 ? 46.299 55.677 70.309 1.00 92.85 447 GLN B N 1
ATOM 6429 C CA . GLN B 2 107 ? 45.032 55.895 71.012 1.00 91.15 447 GLN B CA 1
ATOM 6430 C C . GLN B 2 107 ? 44.473 57.307 70.847 1.00 88.53 447 GLN B C 1
ATOM 6431 O O . GLN B 2 107 ? 43.460 57.658 71.448 1.00 86.52 447 GLN B O 1
ATOM 6437 N N . ARG B 2 108 ? 45.146 58.109 70.033 1.00 85.91 448 ARG B N 1
ATOM 6438 C CA . ARG B 2 108 ? 44.732 59.476 69.756 1.00 85.22 448 ARG B CA 1
ATOM 6439 C C . ARG B 2 108 ? 45.069 59.709 68.294 1.00 82.42 448 ARG B C 1
ATOM 6440 O O . ARG B 2 108 ? 45.035 60.834 67.793 1.00 84.01 448 ARG B O 1
ATOM 6448 N N . ARG B 2 109 ? 45.404 58.607 67.629 1.00 76.76 449 ARG B N 1
ATOM 6449 C CA . ARG B 2 109 ? 45.747 58.588 66.215 1.00 72.73 449 ARG B CA 1
ATOM 6450 C C . ARG B 2 109 ? 45.269 57.256 65.634 1.00 66.07 449 ARG B C 1
ATOM 6451 O O . ARG B 2 109 ? 45.452 56.201 66.246 1.00 59.91 449 ARG B O 1
ATOM 6459 N N . TRP B 2 110 ? 44.637 57.305 64.465 1.00 58.66 450 TRP B N 1
ATOM 6460 C CA . TRP B 2 110 ? 44.146 56.085 63.832 1.00 48.41 450 TRP B CA 1
ATOM 6461 C C . TRP B 2 110 ? 44.630 55.944 62.404 1.00 44.60 450 TRP B C 1
ATOM 6462 O O . TRP B 2 110 ? 44.748 56.933 61.675 1.00 40.83 450 TRP B O 1
ATOM 6473 N N . LYS B 2 111 ? 44.911 54.705 62.012 1.00 42.00 451 LYS B N 1
ATOM 6474 C CA . LYS B 2 111 ? 45.374 54.415 60.664 1.00 38.01 451 LYS B CA 1
ATOM 6475 C C . LYS B 2 111 ? 44.187 54.001 59.791 1.00 39.71 451 LYS B C 1
ATOM 6476 O O . LYS B 2 111 ? 43.433 53.095 60.149 1.00 28.04 451 LYS B O 1
ATOM 6482 N N . CYS B 2 112 ? 44.041 54.674 58.648 1.00 37.77 452 CYS B N 1
ATOM 6483 C CA . CYS B 2 112 ? 42.965 54.414 57.687 1.00 35.93 452 CYS B CA 1
ATOM 6484 C C . CYS B 2 112 ? 43.080 53.040 57.031 1.00 36.12 452 CYS B C 1
ATOM 6485 O O . CYS B 2 112 ? 44.099 52.710 56.428 1.00 42.84 452 CYS B O 1
ATOM 6488 N N . ASN B 2 113 ? 42.029 52.242 57.140 1.00 31.37 453 ASN B N 1
ATOM 6489 C CA . ASN B 2 113 ? 42.038 50.916 56.539 1.00 33.39 453 ASN B CA 1
ATOM 6490 C C . ASN B 2 113 ? 41.928 50.967 55.008 1.00 32.82 453 ASN B C 1
ATOM 6491 O O . ASN B 2 113 ? 41.980 49.936 54.337 1.00 37.07 453 ASN B O 1
ATOM 6496 N N . LEU B 2 114 ? 41.794 52.159 54.443 1.00 30.35 454 LEU B N 1
ATOM 6497 C CA . LEU B 2 114 ? 41.695 52.244 52.997 1.00 31.99 454 LEU B CA 1
ATOM 6498 C C . LEU B 2 114 ? 42.866 52.919 52.261 1.00 36.17 454 LEU B C 1
ATOM 6499 O O . LEU B 2 114 ? 43.145 52.576 51.110 1.00 32.33 454 LEU B O 1
ATOM 6504 N N . CYS B 2 115 ? 43.551 53.866 52.899 1.00 35.17 455 CYS B N 1
ATOM 6505 C CA . CYS B 2 115 ? 44.676 54.520 52.228 1.00 38.84 455 CYS B CA 1
ATOM 6506 C C . CYS B 2 115 ? 45.925 54.485 53.098 1.00 40.53 455 CYS B C 1
ATOM 6507 O O . CYS B 2 115 ? 46.986 54.960 52.700 1.00 40.26 455 CYS B O 1
ATOM 6510 N N . TYR B 2 116 ? 45.770 53.926 54.296 1.00 46.53 456 TYR B N 1
ATOM 6511 C CA . TYR B 2 116 ? 46.852 53.757 55.259 1.00 46.51 456 TYR B CA 1
ATOM 6512 C C . TYR B 2 116 ? 47.388 55.009 55.933 1.00 47.78 456 TYR B C 1
ATOM 6513 O O . TYR B 2 116 ? 48.290 54.918 56.767 1.00 49.75 456 TYR B O 1
ATOM 6522 N N . ARG B 2 117 ? 46.863 56.176 55.578 1.00 47.66 457 ARG B N 1
ATOM 6523 C CA . ARG B 2 117 ? 47.330 57.398 56.221 1.00 47.79 457 ARG B CA 1
ATOM 6524 C C . ARG B 2 117 ? 46.903 57.408 57.684 1.00 50.19 457 ARG B C 1
ATOM 6525 O O . ARG B 2 117 ? 45.816 56.942 58.024 1.00 47.16 457 ARG B O 1
ATOM 6533 N N . VAL B 2 118 ? 47.765 57.941 58.545 1.00 48.71 458 VAL B N 1
ATOM 6534 C CA . VAL B 2 118 ? 47.473 58.030 59.968 1.00 49.25 458 VAL B CA 1
ATOM 6535 C C . VAL B 2 118 ? 46.766 59.362 60.243 1.00 49.82 458 VAL B C 1
ATOM 6536 O O . VAL B 2 118 ? 47.221 60.412 59.796 1.00 51.91 458 VAL B O 1
ATOM 6540 N N . ASN B 2 119 ? 45.654 59.314 60.974 1.00 53.27 459 ASN B N 1
ATOM 6541 C CA . ASN B 2 119 ? 44.880 60.518 61.290 1.00 58.86 459 ASN B CA 1
ATOM 6542 C C . ASN B 2 119 ? 44.842 60.822 62.784 1.00 61.91 459 ASN B C 1
ATOM 6543 O O . ASN B 2 119 ? 45.052 59.935 63.613 1.00 64.56 459 ASN B O 1
ATOM 6548 N N . ASP B 2 120 ? 44.559 62.079 63.119 1.00 67.71 460 ASP B N 1
ATOM 6549 C CA . ASP B 2 120 ? 44.476 62.516 64.513 1.00 75.62 460 ASP B CA 1
ATOM 6550 C C . ASP B 2 120 ? 43.045 62.470 65.039 1.00 77.26 460 ASP B C 1
ATOM 6551 O O . ASP B 2 120 ? 42.182 63.203 64.556 1.00 78.15 460 ASP B O 1
ATOM 6556 N N . VAL B 2 121 ? 42.794 61.616 66.029 1.00 81.38 461 VAL B N 1
ATOM 6557 C CA . VAL B 2 121 ? 41.460 61.510 66.618 1.00 83.76 461 VAL B CA 1
ATOM 6558 C C . VAL B 2 121 ? 41.166 62.827 67.331 1.00 88.78 461 VAL B C 1
ATOM 6559 O O . VAL B 2 121 ? 41.845 63.177 68.295 1.00 90.47 461 VAL B O 1
ATOM 6563 N N . PRO B 2 122 ? 40.146 63.574 66.870 1.00 94.24 462 PRO B N 1
ATOM 6564 C CA . PRO B 2 122 ? 39.796 64.857 67.489 1.00 95.86 462 PRO B CA 1
ATOM 6565 C C . PRO B 2 122 ? 39.260 64.773 68.919 1.00 97.90 462 PRO B C 1
ATOM 6566 O O . PRO B 2 122 ? 38.642 63.781 69.313 1.00 95.48 462 PRO B O 1
ATOM 6570 N N . GLU B 2 123 ? 39.517 65.829 69.688 1.00 99.70 463 GLU B N 1
ATOM 6571 C CA . GLU B 2 123 ? 39.062 65.922 71.070 1.00 100.21 463 GLU B CA 1
ATOM 6572 C C . GLU B 2 123 ? 37.550 66.109 71.038 1.00 101.56 463 GLU B C 1
ATOM 6573 O O . GLU B 2 123 ? 37.033 67.157 71.427 1.00 102.41 463 GLU B O 1
ATOM 6579 N N . GLU B 2 124 ? 36.848 65.090 70.551 1.00 102.56 464 GLU B N 1
ATOM 6580 C CA . GLU B 2 124 ? 35.395 65.119 70.453 1.00 102.43 464 GLU B CA 1
ATOM 6581 C C . GLU B 2 124 ? 34.843 63.704 70.391 1.00 101.55 464 GLU B C 1
ATOM 6582 O O . GLU B 2 124 ? 33.676 63.476 70.699 1.00 103.64 464 GLU B O 1
ATOM 6588 N N . GLU B 2 136 ? 38.339 55.887 75.980 1.00 82.99 476 GLU B N 1
ATOM 6589 C CA . GLU B 2 136 ? 38.282 54.734 75.087 1.00 88.60 476 GLU B CA 1
ATOM 6590 C C . GLU B 2 136 ? 37.613 55.126 73.771 1.00 88.06 476 GLU B C 1
ATOM 6591 O O . GLU B 2 136 ? 36.409 54.931 73.596 1.00 89.64 476 GLU B O 1
ATOM 6597 N N . PRO B 2 137 ? 38.390 55.674 72.821 1.00 85.53 477 PRO B N 1
ATOM 6598 C CA . PRO B 2 137 ? 37.845 56.090 71.524 1.00 81.62 477 PRO B CA 1
ATOM 6599 C C . PRO B 2 137 ? 37.326 54.933 70.672 1.00 79.26 477 PRO B C 1
ATOM 6600 O O . PRO B 2 137 ? 36.394 55.101 69.882 1.00 75.64 477 PRO B O 1
ATOM 6604 N N . HIS B 2 138 ? 37.929 53.761 70.845 1.00 76.61 478 HIS B N 1
ATOM 6605 C CA . HIS B 2 138 ? 37.548 52.572 70.089 1.00 76.66 478 HIS B CA 1
ATOM 6606 C C . HIS B 2 138 ? 36.201 52.023 70.541 1.00 73.61 478 HIS B C 1
ATOM 6607 O O . HIS B 2 138 ? 35.716 51.020 70.014 1.00 72.47 478 HIS B O 1
ATOM 6614 N N . ARG B 2 139 ? 35.600 52.688 71.521 1.00 73.07 479 ARG B N 1
ATOM 6615 C CA . ARG B 2 139 ? 34.316 52.264 72.065 1.00 66.79 479 ARG B CA 1
ATOM 6616 C C . ARG B 2 139 ? 33.167 53.057 71.444 1.00 60.19 479 ARG B C 1
ATOM 6617 O O . ARG B 2 139 ? 31.999 52.709 71.607 1.00 51.34 479 ARG B O 1
ATOM 6625 N N . ARG B 2 140 ? 33.521 54.125 70.736 1.00 54.72 480 ARG B N 1
ATOM 6626 C CA . ARG B 2 140 ? 32.567 54.998 70.060 1.00 52.02 480 ARG B CA 1
ATOM 6627 C C . ARG B 2 140 ? 31.675 54.166 69.112 1.00 55.66 480 ARG B C 1
ATOM 6628 O O . ARG B 2 140 ? 32.099 53.129 68.582 1.00 47.87 480 ARG B O 1
ATOM 6636 N N . PRO B 2 141 ? 30.423 54.605 68.896 1.00 52.33 481 PRO B N 1
ATOM 6637 C CA . PRO B 2 141 ? 29.501 53.879 68.009 1.00 53.77 481 PRO B CA 1
ATOM 6638 C C . PRO B 2 141 ? 30.036 53.733 66.582 1.00 47.76 481 PRO B C 1
ATOM 6639 O O . PRO B 2 141 ? 29.841 52.703 65.937 1.00 44.22 481 PRO B O 1
ATOM 6643 N N . GLU B 2 142 ? 30.713 54.771 66.102 1.00 44.85 482 GLU B N 1
ATOM 6644 C CA . GLU B 2 142 ? 31.291 54.768 64.763 1.00 48.82 482 GLU B CA 1
ATOM 6645 C C . GLU B 2 142 ? 32.303 53.649 64.521 1.00 46.27 482 GLU B C 1
ATOM 6646 O O . GLU B 2 142 ? 32.578 53.298 63.374 1.00 47.50 482 GLU B O 1
ATOM 6652 N N . VAL B 2 143 ? 32.861 53.099 65.596 1.00 45.67 483 VAL B N 1
ATOM 6653 C CA . VAL B 2 143 ? 33.853 52.033 65.495 1.00 40.80 483 VAL B CA 1
ATOM 6654 C C . VAL B 2 143 ? 33.268 50.667 65.859 1.00 43.43 483 VAL B C 1
ATOM 6655 O O . VAL B 2 143 ? 33.907 49.637 65.661 1.00 44.16 483 VAL B O 1
ATOM 6659 N N . GLN B 2 144 ? 32.049 50.654 66.386 1.00 40.40 484 GLN B N 1
ATOM 6660 C CA . GLN B 2 144 ? 31.427 49.401 66.786 1.00 40.16 484 GLN B CA 1
ATOM 6661 C C . GLN B 2 144 ? 30.340 48.896 65.839 1.00 40.86 484 GLN B C 1
ATOM 6662 O O . GLN B 2 144 ? 29.871 47.760 65.968 1.00 37.77 484 GLN B O 1
ATOM 6668 N N . ASN B 2 145 ? 29.951 49.738 64.888 1.00 36.95 485 ASN B N 1
ATOM 6669 C CA . ASN B 2 145 ? 28.916 49.377 63.925 1.00 37.83 485 ASN B CA 1
ATOM 6670 C C . ASN B 2 145 ? 29.414 49.550 62.498 1.00 33.63 485 ASN B C 1
ATOM 6671 O O . ASN B 2 145 ? 29.937 50.609 62.145 1.00 37.69 485 ASN B O 1
ATOM 6676 N N . ALA B 2 146 ? 29.262 48.506 61.687 1.00 31.41 486 ALA B N 1
ATOM 6677 C CA . ALA B 2 146 ? 29.687 48.543 60.285 1.00 28.07 486 ALA B CA 1
ATOM 6678 C C . ALA B 2 146 ? 28.675 49.336 59.457 1.00 31.78 486 ALA B C 1
ATOM 6679 O O . ALA B 2 146 ? 29.007 49.888 58.409 1.00 23.63 486 ALA B O 1
ATOM 6681 N N . THR B 2 147 ? 27.439 49.369 59.945 1.00 27.84 487 THR B N 1
ATOM 6682 C CA . THR B 2 147 ? 26.345 50.082 59.297 1.00 30.89 487 THR B CA 1
ATOM 6683 C C . THR B 2 147 ? 25.929 51.161 60.268 1.00 30.78 487 THR B C 1
ATOM 6684 O O . THR B 2 147 ? 25.627 50.885 61.420 1.00 36.77 487 THR B O 1
ATOM 6688 N N . ILE B 2 148 ? 25.920 52.399 59.799 1.00 33.52 488 ILE B N 1
ATOM 6689 C CA . ILE B 2 148 ? 25.581 53.517 60.659 1.00 31.82 488 ILE B CA 1
ATOM 6690 C C . ILE B 2 148 ? 25.110 54.695 59.825 1.00 32.25 488 ILE B C 1
ATOM 6691 O O . ILE B 2 148 ? 25.455 54.802 58.648 1.00 31.49 488 ILE B O 1
ATOM 6696 N N . GLU B 2 149 ? 24.324 55.577 60.432 1.00 27.58 489 GLU B N 1
ATOM 6697 C CA . GLU B 2 149 ? 23.863 56.758 59.718 1.00 30.94 489 GLU B CA 1
ATOM 6698 C C . GLU B 2 149 ? 24.277 58.055 60.421 1.00 32.10 489 GLU B C 1
ATOM 6699 O O . GLU B 2 149 ? 24.018 58.243 61.606 1.00 33.19 489 GLU B O 1
ATOM 6705 N N . PHE B 2 150 ? 24.936 58.941 59.684 1.00 31.79 490 PHE B N 1
ATOM 6706 C CA . PHE B 2 150 ? 25.387 60.223 60.222 1.00 36.10 490 PHE B CA 1
ATOM 6707 C C . PHE B 2 150 ? 24.453 61.367 59.804 1.00 38.89 490 PHE B C 1
ATOM 6708 O O . PHE B 2 150 ? 23.804 61.291 58.765 1.00 31.20 490 PHE B O 1
ATOM 6716 N N . MET B 2 151 ? 24.396 62.422 60.618 1.00 40.89 491 MET B N 1
ATOM 6717 C CA . MET B 2 151 ? 23.620 63.614 60.285 1.00 38.04 491 MET B CA 1
ATOM 6718 C C . MET B 2 151 ? 24.638 64.449 59.514 1.00 41.77 491 MET B C 1
ATOM 6719 O O . MET B 2 151 ? 25.752 64.652 59.990 1.00 44.40 491 MET B O 1
ATOM 6724 N N . ALA B 2 152 ? 24.279 64.907 58.320 1.00 38.47 492 ALA B N 1
ATOM 6725 C CA . ALA B 2 152 ? 25.212 65.675 57.499 1.00 40.82 492 ALA B CA 1
ATOM 6726 C C . ALA B 2 152 ? 25.292 67.146 57.870 1.00 41.78 492 ALA B C 1
ATOM 6727 O O . ALA B 2 152 ? 24.274 67.797 58.079 1.00 43.18 492 ALA B O 1
ATOM 6729 N N . PRO B 2 153 ? 26.517 67.686 57.961 1.00 48.31 493 PRO B N 1
ATOM 6730 C CA . PRO B 2 153 ? 26.746 69.091 58.301 1.00 50.43 493 PRO B CA 1
ATOM 6731 C C . PRO B 2 153 ? 26.341 69.990 57.126 1.00 49.93 493 PRO B C 1
ATOM 6732 O O . PRO B 2 153 ? 26.110 69.508 56.014 1.00 43.77 493 PRO B O 1
ATOM 6736 N N . SER B 2 154 ? 26.268 71.293 57.378 1.00 49.22 494 SER B N 1
ATOM 6737 C CA . SER B 2 154 ? 25.864 72.258 56.360 1.00 51.98 494 SER B CA 1
ATOM 6738 C C . SER B 2 154 ? 26.597 72.159 55.027 1.00 50.65 494 SER B C 1
ATOM 6739 O O . SER B 2 154 ? 26.025 72.461 53.976 1.00 49.45 494 SER B O 1
ATOM 6742 N N . GLU B 2 155 ? 27.856 71.736 55.069 1.00 52.24 495 GLU B N 1
ATOM 6743 C CA . GLU B 2 155 ? 28.672 71.619 53.860 1.00 53.28 495 GLU B CA 1
ATOM 6744 C C . GLU B 2 155 ? 28.329 70.442 52.941 1.00 48.57 495 GLU B C 1
ATOM 6745 O O . GLU B 2 155 ? 28.869 70.344 51.844 1.00 47.49 495 GLU B O 1
ATOM 6751 N N . TYR B 2 156 ? 27.451 69.541 53.374 1.00 44.43 496 TYR B N 1
ATOM 6752 C CA . TYR B 2 156 ? 27.108 68.401 52.525 1.00 44.96 496 TYR B CA 1
ATOM 6753 C C . TYR B 2 156 ? 25.819 68.595 51.727 1.00 41.94 496 TYR B C 1
ATOM 6754 O O . TYR B 2 156 ? 25.183 67.632 51.308 1.00 37.38 496 TYR B O 1
ATOM 6763 N N . MET B 2 157 ? 25.437 69.850 51.520 1.00 42.89 497 MET B N 1
ATOM 6764 C CA . MET B 2 157 ? 24.242 70.155 50.746 1.00 48.58 497 MET B CA 1
ATOM 6765 C C . MET B 2 157 ? 24.472 71.372 49.884 1.00 47.03 497 MET B C 1
ATOM 6766 O O . MET B 2 157 ? 25.003 72.392 50.333 1.00 48.22 497 MET B O 1
ATOM 6771 N N . LEU B 2 158 ? 24.081 71.231 48.626 1.00 46.41 498 LEU B N 1
ATOM 6772 C CA . LEU B 2 158 ? 24.232 72.267 47.621 1.00 40.85 498 LEU B CA 1
ATOM 6773 C C . LEU B 2 158 ? 23.097 73.273 47.706 1.00 37.12 498 LEU B C 1
ATOM 6774 O O . LEU B 2 158 ? 23.150 74.325 47.078 1.00 36.51 498 LEU B O 1
ATOM 6779 N N . ARG B 2 159 ? 22.070 72.940 48.483 1.00 30.19 499 ARG B N 1
ATOM 6780 C CA . ARG B 2 159 ? 20.903 73.802 48.626 1.00 32.41 499 ARG B CA 1
ATOM 6781 C C . ARG B 2 159 ? 20.087 73.322 49.808 1.00 29.83 499 ARG B C 1
ATOM 6782 O O . ARG B 2 159 ? 20.331 72.239 50.335 1.00 28.87 499 ARG B O 1
ATOM 6790 N N . PRO B 2 160 ? 19.114 74.130 50.255 1.00 30.82 500 PRO B N 1
ATOM 6791 C CA . PRO B 2 160 ? 18.292 73.705 51.393 1.00 35.74 500 PRO B CA 1
ATOM 6792 C C . PRO B 2 160 ? 17.661 72.352 51.056 1.00 35.32 500 PRO B C 1
ATOM 6793 O O . PRO B 2 160 ? 17.387 72.067 49.895 1.00 31.53 500 PRO B O 1
ATOM 6797 N N . PRO B 2 161 ? 17.449 71.493 52.065 1.00 37.95 501 PRO B N 1
ATOM 6798 C CA . PRO B 2 161 ? 16.846 70.179 51.816 1.00 37.38 501 PRO B CA 1
ATOM 6799 C C . PRO B 2 161 ? 15.554 70.310 51.007 1.00 37.15 501 PRO B C 1
ATOM 6800 O O . PRO B 2 161 ? 14.633 71.013 51.411 1.00 34.04 501 PRO B O 1
ATOM 6804 N N . GLN B 2 162 ? 15.480 69.630 49.870 1.00 34.66 502 GLN B N 1
ATOM 6805 C CA . GLN B 2 162 ? 14.279 69.719 49.059 1.00 32.81 502 GLN B CA 1
ATOM 6806 C C . GLN B 2 162 ? 13.097 69.013 49.699 1.00 29.69 502 GLN B C 1
ATOM 6807 O O . GLN B 2 162 ? 13.247 68.009 50.400 1.00 27.82 502 GLN B O 1
ATOM 6813 N N . PRO B 2 163 ? 11.895 69.544 49.471 1.00 26.20 503 PRO B N 1
ATOM 6814 C CA . PRO B 2 163 ? 10.702 68.921 50.035 1.00 30.32 503 PRO B CA 1
ATOM 6815 C C . PRO B 2 163 ? 10.360 67.721 49.160 1.00 29.24 503 PRO B C 1
ATOM 6816 O O . PRO B 2 163 ? 10.907 67.563 48.062 1.00 28.72 503 PRO B O 1
ATOM 6820 N N . PRO B 2 164 ? 9.483 66.840 49.645 1.00 27.94 504 PRO B N 1
ATOM 6821 C CA . PRO B 2 164 ? 9.122 65.684 48.825 1.00 30.90 504 PRO B CA 1
ATOM 6822 C C . PRO B 2 164 ? 8.157 66.137 47.738 1.00 30.67 504 PRO B C 1
ATOM 6823 O O . PRO B 2 164 ? 7.246 66.917 47.993 1.00 34.52 504 PRO B O 1
ATOM 6827 N N . VAL B 2 165 ? 8.382 65.676 46.514 1.00 33.11 505 VAL B N 1
ATOM 6828 C CA . VAL B 2 165 ? 7.527 66.057 45.405 1.00 28.41 505 VAL B CA 1
ATOM 6829 C C . VAL B 2 165 ? 7.163 64.834 44.580 1.00 27.18 505 VAL B C 1
ATOM 6830 O O . VAL B 2 165 ? 8.031 64.127 44.054 1.00 27.12 505 VAL B O 1
ATOM 6834 N N . TYR B 2 166 ? 5.863 64.594 44.485 1.00 26.15 506 TYR B N 1
ATOM 6835 C CA . TYR B 2 166 ? 5.326 63.460 43.753 1.00 20.37 506 TYR B CA 1
ATOM 6836 C C . TYR B 2 166 ? 4.472 63.935 42.594 1.00 24.57 506 TYR B C 1
ATOM 6837 O O . TYR B 2 166 ? 3.446 64.582 42.794 1.00 25.19 506 TYR B O 1
ATOM 6846 N N . LEU B 2 167 ? 4.905 63.623 41.382 1.00 24.08 507 LEU B N 1
ATOM 6847 C CA . LEU B 2 167 ? 4.159 63.996 40.195 1.00 26.35 507 LEU B CA 1
ATOM 6848 C C . LEU B 2 167 ? 3.737 62.716 39.480 1.00 25.38 507 LEU B C 1
ATOM 6849 O O . LEU B 2 167 ? 4.578 61.896 39.121 1.00 27.16 507 LEU B O 1
ATOM 6854 N N . PHE B 2 168 ? 2.431 62.536 39.302 1.00 24.57 508 PHE B N 1
ATOM 6855 C CA . PHE B 2 168 ? 1.902 61.352 38.628 1.00 22.35 508 PHE B CA 1
ATOM 6856 C C . PHE B 2 168 ? 1.477 61.715 37.204 1.00 26.20 508 PHE B C 1
ATOM 6857 O O . PHE B 2 168 ? 0.723 62.660 36.992 1.00 31.77 508 PHE B O 1
ATOM 6865 N N . VAL B 2 169 ? 1.986 60.962 36.233 1.00 28.23 509 VAL B N 1
ATOM 6866 C CA . VAL B 2 169 ? 1.712 61.195 34.821 1.00 25.58 509 VAL B CA 1
ATOM 6867 C C . VAL B 2 169 ? 0.991 59.968 34.258 1.00 31.70 509 VAL B C 1
ATOM 6868 O O . VAL B 2 169 ? 1.552 58.870 34.223 1.00 33.62 509 VAL B O 1
ATOM 6872 N N . PHE B 2 170 ? -0.242 60.163 33.796 1.00 26.43 510 PHE B N 1
ATOM 6873 C CA . PHE B 2 170 ? -1.063 59.059 33.296 1.00 26.26 510 PHE B CA 1
ATOM 6874 C C . PHE B 2 170 ? -1.431 59.085 31.814 1.00 24.79 510 PHE B C 1
ATOM 6875 O O . PHE B 2 170 ? -1.880 60.103 31.286 1.00 30.88 510 PHE B O 1
ATOM 6883 N N . ASP B 2 171 ? -1.256 57.947 31.158 1.00 27.61 511 ASP B N 1
ATOM 6884 C CA . ASP B 2 171 ? -1.621 57.770 29.752 1.00 30.78 511 ASP B CA 1
ATOM 6885 C C . ASP B 2 171 ? -3.146 57.618 29.843 1.00 33.04 511 ASP B C 1
ATOM 6886 O O . ASP B 2 171 ? -3.632 56.882 30.715 1.00 24.58 511 ASP B O 1
ATOM 6891 N N . VAL B 2 172 ? -3.899 58.324 28.997 1.00 28.94 512 VAL B N 1
ATOM 6892 C CA . VAL B 2 172 ? -5.361 58.197 29.030 1.00 29.14 512 VAL B CA 1
ATOM 6893 C C . VAL B 2 172 ? -5.966 57.987 27.641 1.00 34.60 512 VAL B C 1
ATOM 6894 O O . VAL B 2 172 ? -7.142 58.280 27.409 1.00 29.80 512 VAL B O 1
ATOM 6898 N N . SER B 2 173 ? -5.143 57.476 26.729 1.00 28.77 513 SER B N 1
ATOM 6899 C CA . SER B 2 173 ? -5.561 57.170 25.370 1.00 33.76 513 SER B CA 1
ATOM 6900 C C . SER B 2 173 ? -6.646 56.081 25.381 1.00 29.94 513 SER B C 1
ATOM 6901 O O . SER B 2 173 ? -6.967 55.510 26.428 1.00 35.59 513 SER B O 1
ATOM 6904 N N . HIS B 2 174 ? -7.196 55.789 24.209 1.00 33.19 514 HIS B N 1
ATOM 6905 C CA . HIS B 2 174 ? -8.238 54.774 24.067 1.00 36.73 514 HIS B CA 1
ATOM 6906 C C . HIS B 2 174 ? -7.798 53.445 24.685 1.00 32.01 514 HIS B C 1
ATOM 6907 O O . HIS B 2 174 ? -8.530 52.851 25.481 1.00 31.67 514 HIS B O 1
ATOM 6914 N N . ASN B 2 175 ? -6.606 52.979 24.320 1.00 31.05 515 ASN B N 1
ATOM 6915 C CA . ASN B 2 175 ? -6.107 51.724 24.870 1.00 30.09 515 ASN B CA 1
ATOM 6916 C C . ASN B 2 175 ? -5.995 51.768 26.396 1.00 31.98 515 ASN B C 1
ATOM 6917 O O . ASN B 2 175 ? -6.474 50.857 27.089 1.00 29.49 515 ASN B O 1
ATOM 6922 N N . ALA B 2 176 ? -5.362 52.821 26.916 1.00 30.55 516 ALA B N 1
ATOM 6923 C CA . ALA B 2 176 ? -5.191 52.965 28.357 1.00 30.01 516 ALA B CA 1
ATOM 6924 C C . ALA B 2 176 ? -6.563 52.932 29.017 1.00 32.10 516 ALA B C 1
ATOM 6925 O O . ALA B 2 176 ? -6.763 52.240 30.020 1.00 34.17 516 ALA B O 1
ATOM 6927 N N . VAL B 2 177 ? -7.510 53.680 28.450 1.00 32.18 517 VAL B N 1
ATOM 6928 C CA . VAL B 2 177 ? -8.867 53.708 28.984 1.00 30.42 517 VAL B CA 1
ATOM 6929 C C . VAL B 2 177 ? -9.421 52.291 29.008 1.00 34.00 517 VAL B C 1
ATOM 6930 O O . VAL B 2 177 ? -10.033 51.866 29.990 1.00 32.01 517 VAL B O 1
ATOM 6934 N N . GLU B 2 178 ? -9.186 51.550 27.930 1.00 33.23 518 GLU B N 1
ATOM 6935 C CA . GLU B 2 178 ? -9.666 50.175 27.855 1.00 38.06 518 GLU B CA 1
ATOM 6936 C C . GLU B 2 178 ? -9.049 49.215 28.885 1.00 35.16 518 GLU B C 1
ATOM 6937 O O . GLU B 2 178 ? -9.683 48.238 29.268 1.00 30.97 518 GLU B O 1
ATOM 6943 N N . THR B 2 179 ? -7.833 49.486 29.352 1.00 30.20 519 THR B N 1
ATOM 6944 C CA . THR B 2 179 ? -7.213 48.578 30.325 1.00 28.83 519 THR B CA 1
ATOM 6945 C C . THR B 2 179 ? -7.832 48.696 31.710 1.00 27.05 519 THR B C 1
ATOM 6946 O O . THR B 2 179 ? -7.834 47.729 32.482 1.00 34.51 519 THR B O 1
ATOM 6950 N N . GLY B 2 180 ? -8.348 49.884 32.024 1.00 29.43 520 GLY B N 1
ATOM 6951 C CA . GLY B 2 180 ? -8.955 50.123 33.323 1.00 25.40 520 GLY B CA 1
ATOM 6952 C C . GLY B 2 180 ? -7.961 50.297 34.463 1.00 29.96 520 GLY B C 1
ATOM 6953 O O . GLY B 2 180 ? -8.341 50.273 35.639 1.00 37.77 520 GLY B O 1
ATOM 6954 N N . TYR B 2 181 ? -6.690 50.487 34.126 1.00 29.89 521 TYR B N 1
ATOM 6955 C CA . TYR B 2 181 ? -5.645 50.647 35.136 1.00 26.66 521 TYR B CA 1
ATOM 6956 C C . TYR B 2 181 ? -5.819 51.889 36.021 1.00 27.40 521 TYR B C 1
ATOM 6957 O O . TYR B 2 181 ? -5.612 51.835 37.237 1.00 27.29 521 TYR B O 1
ATOM 6966 N N . LEU B 2 182 ? -6.225 52.995 35.405 1.00 30.33 522 LEU B N 1
ATOM 6967 C CA . LEU B 2 182 ? -6.405 54.265 36.102 1.00 32.17 522 LEU B CA 1
ATOM 6968 C C . LEU B 2 182 ? -7.249 54.164 37.375 1.00 32.93 522 LEU B C 1
ATOM 6969 O O . LEU B 2 182 ? -6.953 54.807 38.386 1.00 26.96 522 LEU B O 1
ATOM 6974 N N . ASN B 2 183 ? -8.301 53.356 37.322 1.00 35.22 523 ASN B N 1
ATOM 6975 C CA . ASN B 2 183 ? -9.175 53.186 38.467 1.00 34.52 523 ASN B CA 1
ATOM 6976 C C . ASN B 2 183 ? -8.448 52.652 39.694 1.00 33.87 523 ASN B C 1
ATOM 6977 O O . ASN B 2 183 ? -8.550 53.225 40.776 1.00 36.97 523 ASN B O 1
ATOM 6982 N N . SER B 2 184 ? -7.708 51.562 39.532 1.00 36.35 524 SER B N 1
ATOM 6983 C CA . SER B 2 184 ? -6.979 50.992 40.659 1.00 38.26 524 SER B CA 1
ATOM 6984 C C . SER B 2 184 ? -5.891 51.945 41.148 1.00 30.76 524 SER B C 1
ATOM 6985 O O . SER B 2 184 ? -5.736 52.149 42.345 1.00 31.62 524 SER B O 1
ATOM 6988 N N . VAL B 2 185 ? -5.144 52.542 40.225 1.00 38.00 525 VAL B N 1
ATOM 6989 C CA . VAL B 2 185 ? -4.085 53.461 40.626 1.00 40.14 525 VAL B CA 1
ATOM 6990 C C . VAL B 2 185 ? -4.646 54.615 41.456 1.00 37.77 525 VAL B C 1
ATOM 6991 O O . VAL B 2 185 ? -4.148 54.883 42.555 1.00 30.58 525 VAL B O 1
ATOM 6995 N N . CYS B 2 186 ? -5.681 55.290 40.948 1.00 34.84 526 CYS B N 1
ATOM 6996 C CA . CYS B 2 186 ? -6.287 56.395 41.699 1.00 35.59 526 CYS B CA 1
ATOM 6997 C C . CYS B 2 186 ? -6.791 55.900 43.047 1.00 28.78 526 CYS B C 1
ATOM 6998 O O . CYS B 2 186 ? -6.678 56.598 44.051 1.00 34.98 526 CYS B O 1
ATOM 7001 N N . GLN B 2 187 ? -7.334 54.686 43.067 1.00 27.97 527 GLN B N 1
ATOM 7002 C CA . GLN B 2 187 ? -7.842 54.108 44.304 1.00 28.06 527 GLN B CA 1
ATOM 7003 C C . GLN B 2 187 ? -6.713 53.831 45.294 1.00 32.43 527 GLN B C 1
ATOM 7004 O O . GLN B 2 187 ? -6.884 54.022 46.499 1.00 31.08 527 GLN B O 1
ATOM 7010 N N . SER B 2 188 ? -5.561 53.388 44.791 1.00 27.58 528 SER B N 1
ATOM 7011 C CA . SER B 2 188 ? -4.417 53.106 45.666 1.00 32.87 528 SER B CA 1
ATOM 7012 C C . SER B 2 188 ? -3.862 54.413 46.214 1.00 27.63 528 SER B C 1
ATOM 7013 O O . SER B 2 188 ? -3.443 54.473 47.363 1.00 29.14 528 SER B O 1
ATOM 7016 N N . LEU B 2 189 ? -3.870 55.459 45.396 1.00 29.50 529 LEU B N 1
ATOM 7017 C CA . LEU B 2 189 ? -3.382 56.760 45.855 1.00 37.83 529 LEU B CA 1
ATOM 7018 C C . LEU B 2 189 ? -4.262 57.301 46.982 1.00 38.08 529 LEU B C 1
ATOM 7019 O O . LEU B 2 189 ? -3.749 57.704 48.029 1.00 37.44 529 LEU B O 1
ATOM 7024 N N . LEU B 2 190 ? -5.581 57.316 46.763 1.00 37.18 530 LEU B N 1
ATOM 7025 C CA . LEU B 2 190 ? -6.526 57.781 47.782 1.00 38.81 530 LEU B CA 1
ATOM 7026 C C . LEU B 2 190 ? -6.282 57.074 49.116 1.00 36.95 530 LEU B C 1
ATOM 7027 O O . LEU B 2 190 ? -6.165 57.717 50.154 1.00 37.99 530 LEU B O 1
ATOM 7032 N N . ASP B 2 191 ? -6.212 55.746 49.087 1.00 37.85 531 ASP B N 1
ATOM 7033 C CA . ASP B 2 191 ? -6.003 54.977 50.313 1.00 40.64 531 ASP B CA 1
ATOM 7034 C C . ASP B 2 191 ? -4.681 55.266 51.015 1.00 39.27 531 ASP B C 1
ATOM 7035 O O . ASP B 2 191 ? -4.595 55.189 52.240 1.00 39.29 531 ASP B O 1
ATOM 7040 N N . ASN B 2 192 ? -3.655 55.597 50.237 1.00 36.31 532 ASN B N 1
ATOM 7041 C CA . ASN B 2 192 ? -2.327 55.846 50.781 1.00 31.90 532 ASN B CA 1
ATOM 7042 C C . ASN B 2 192 ? -1.875 57.300 50.805 1.00 34.18 532 ASN B C 1
ATOM 7043 O O . ASN B 2 192 ? -0.711 57.575 51.083 1.00 40.17 532 ASN B O 1
ATOM 7048 N N . LEU B 2 193 ? -2.786 58.226 50.520 1.00 31.76 533 LEU B N 1
ATOM 7049 C CA . LEU B 2 193 ? -2.452 59.646 50.524 1.00 30.71 533 LEU B CA 1
ATOM 7050 C C . LEU B 2 193 ? -1.759 60.047 51.842 1.00 38.58 533 LEU B C 1
ATOM 7051 O O . LEU B 2 193 ? -0.805 60.827 51.846 1.00 40.33 533 LEU B O 1
ATOM 7056 N N . ASP B 2 194 ? -2.225 59.497 52.959 1.00 36.00 534 ASP B N 1
ATOM 7057 C CA . ASP B 2 194 ? -1.633 59.807 54.254 1.00 33.23 534 ASP B CA 1
ATOM 7058 C C . ASP B 2 194 ? -0.351 59.014 54.540 1.00 37.66 534 ASP B C 1
ATOM 7059 O O . ASP B 2 194 ? 0.364 59.325 55.491 1.00 34.32 534 ASP B O 1
ATOM 7064 N N . LEU B 2 195 ? -0.052 57.996 53.736 1.00 30.95 535 LEU B N 1
ATOM 7065 C CA . LEU B 2 195 ? 1.155 57.206 53.966 1.00 33.02 535 LEU B CA 1
ATOM 7066 C C . LEU B 2 195 ? 2.354 57.616 53.101 1.00 33.46 535 LEU B C 1
ATOM 7067 O O . LEU B 2 195 ? 3.464 57.140 53.329 1.00 30.55 535 LEU B O 1
ATOM 7072 N N . LEU B 2 196 ? 2.138 58.484 52.111 1.00 29.12 536 LEU B N 1
ATOM 7073 C CA . LEU B 2 196 ? 3.240 58.949 51.266 1.00 31.43 536 LEU B CA 1
ATOM 7074 C C . LEU B 2 196 ? 4.274 59.592 52.177 1.00 26.81 536 LEU B C 1
ATOM 7075 O O . LEU B 2 196 ? 3.939 60.449 52.982 1.00 36.09 536 LEU B O 1
ATOM 7080 N N . PRO B 2 197 ? 5.547 59.190 52.061 1.00 30.97 537 PRO B N 1
ATOM 7081 C CA . PRO B 2 197 ? 6.575 59.780 52.922 1.00 27.78 537 PRO B CA 1
ATOM 7082 C C . PRO B 2 197 ? 6.672 61.297 52.793 1.00 30.62 537 PRO B C 1
ATOM 7083 O O . PRO B 2 197 ? 6.574 61.850 51.694 1.00 30.42 537 PRO B O 1
ATOM 7087 N N . GLY B 2 198 ? 6.871 61.962 53.927 1.00 30.36 538 GLY B N 1
ATOM 7088 C CA . GLY B 2 198 ? 6.984 63.408 53.935 1.00 29.97 538 GLY B CA 1
ATOM 7089 C C . GLY B 2 198 ? 6.309 64.060 55.128 1.00 39.03 538 GLY B C 1
ATOM 7090 O O . GLY B 2 198 ? 5.530 63.430 55.849 1.00 42.77 538 GLY B O 1
ATOM 7091 N N . ASN B 2 199 ? 6.626 65.332 55.339 1.00 43.19 539 ASN B N 1
ATOM 7092 C CA . ASN B 2 199 ? 6.055 66.111 56.429 1.00 40.99 539 ASN B CA 1
ATOM 7093 C C . ASN B 2 199 ? 5.094 67.128 55.796 1.00 42.22 539 ASN B C 1
ATOM 7094 O O . ASN B 2 199 ? 4.556 66.875 54.716 1.00 41.47 539 ASN B O 1
ATOM 7099 N N . THR B 2 200 ? 4.885 68.276 56.438 1.00 40.66 540 THR B N 1
ATOM 7100 C CA . THR B 2 200 ? 3.961 69.267 55.887 1.00 39.85 540 THR B CA 1
ATOM 7101 C C . THR B 2 200 ? 4.418 69.929 54.592 1.00 38.88 540 THR B C 1
ATOM 7102 O O . THR B 2 200 ? 3.634 70.616 53.943 1.00 41.74 540 THR B O 1
ATOM 7106 N N . ARG B 2 201 ? 5.673 69.716 54.205 1.00 34.31 541 ARG B N 1
ATOM 7107 C CA . ARG B 2 201 ? 6.200 70.307 52.975 1.00 25.24 541 ARG B CA 1
ATOM 7108 C C . ARG B 2 201 ? 5.873 69.500 51.712 1.00 22.13 541 ARG B C 1
ATOM 7109 O O . ARG B 2 201 ? 6.144 69.947 50.602 1.00 28.77 541 ARG B O 1
ATOM 7117 N N . THR B 2 202 ? 5.301 68.314 51.878 1.00 23.48 542 THR B N 1
ATOM 7118 C CA . THR B 2 202 ? 4.973 67.458 50.742 1.00 24.55 542 THR B CA 1
ATOM 7119 C C . THR B 2 202 ? 4.149 68.132 49.646 1.00 29.25 542 THR B C 1
ATOM 7120 O O . THR B 2 202 ? 3.153 68.799 49.920 1.00 34.28 542 THR B O 1
ATOM 7124 N N . LYS B 2 203 ? 4.586 67.950 48.403 1.00 25.29 543 LYS B N 1
ATOM 7125 C CA . LYS B 2 203 ? 3.900 68.490 47.238 1.00 17.92 543 LYS B CA 1
ATOM 7126 C C . LYS B 2 203 ? 3.495 67.341 46.316 1.00 24.72 543 LYS B C 1
ATOM 7127 O O . LYS B 2 203 ? 4.195 66.319 46.229 1.00 27.79 543 LYS B O 1
ATOM 7133 N N . ILE B 2 204 ? 2.361 67.508 45.643 1.00 19.90 544 ILE B N 1
ATOM 7134 C CA . ILE B 2 204 ? 1.840 66.501 44.734 1.00 25.33 544 ILE B CA 1
ATOM 7135 C C . ILE B 2 204 ? 1.208 67.162 43.501 1.00 27.65 544 ILE B C 1
ATOM 7136 O O . ILE B 2 204 ? 0.654 68.258 43.589 1.00 27.46 544 ILE B O 1
ATOM 7141 N N . GLY B 2 205 ? 1.303 66.494 42.355 1.00 27.03 545 GLY B N 1
ATOM 7142 C CA . GLY B 2 205 ? 0.731 67.028 41.131 1.00 21.00 545 GLY B CA 1
ATOM 7143 C C . GLY B 2 205 ? 0.275 65.932 40.179 1.00 27.82 545 GLY B C 1
ATOM 7144 O O . GLY B 2 205 ? 0.572 64.753 40.388 1.00 21.89 545 GLY B O 1
ATOM 7145 N N . PHE B 2 206 ? -0.434 66.312 39.120 1.00 24.15 546 PHE B N 1
ATOM 7146 C CA . PHE B 2 206 ? -0.938 65.331 38.168 1.00 17.45 546 PHE B CA 1
ATOM 7147 C C . PHE B 2 206 ? -0.935 65.814 36.736 1.00 22.23 546 PHE B C 1
ATOM 7148 O O . PHE B 2 206 ? -1.175 66.993 36.459 1.00 26.43 546 PHE B O 1
ATOM 7156 N N . ILE B 2 207 ? -0.674 64.883 35.826 1.00 23.16 547 ILE B N 1
ATOM 7157 C CA . ILE B 2 207 ? -0.691 65.157 34.393 1.00 22.75 547 ILE B CA 1
ATOM 7158 C C . ILE B 2 207 ? -1.250 63.913 33.692 1.00 28.09 547 ILE B C 1
ATOM 7159 O O . ILE B 2 207 ? -0.942 62.780 34.070 1.00 28.92 547 ILE B O 1
ATOM 7164 N N . THR B 2 208 ? -2.121 64.119 32.713 1.00 29.39 548 THR B N 1
ATOM 7165 C CA . THR B 2 208 ? -2.657 63.003 31.941 1.00 24.31 548 THR B CA 1
ATOM 7166 C C . THR B 2 208 ? -2.286 63.396 30.520 1.00 22.29 548 THR B C 1
ATOM 7167 O O . THR B 2 208 ? -1.945 64.547 30.271 1.00 24.13 548 THR B O 1
ATOM 7171 N N . PHE B 2 209 ? -2.330 62.456 29.587 1.00 29.60 549 PHE B N 1
ATOM 7172 C CA . PHE B 2 209 ? -1.973 62.791 28.221 1.00 24.63 549 PHE B CA 1
ATOM 7173 C C . PHE B 2 209 ? -2.420 61.736 27.205 1.00 23.44 549 PHE B C 1
ATOM 7174 O O . PHE B 2 209 ? -2.601 60.562 27.533 1.00 23.72 549 PHE B O 1
ATOM 7182 N N . ASP B 2 210 ? -2.615 62.198 25.975 1.00 24.54 550 ASP B N 1
ATOM 7183 C CA . ASP B 2 210 ? -2.996 61.376 24.823 1.00 29.18 550 ASP B CA 1
ATOM 7184 C C . ASP B 2 210 ? -2.267 62.075 23.672 1.00 29.72 550 ASP B C 1
ATOM 7185 O O . ASP B 2 210 ? -1.037 62.061 23.611 1.00 29.72 550 ASP B O 1
ATOM 7190 N N . SER B 2 211 ? -3.001 62.712 22.775 1.00 25.20 551 SER B N 1
ATOM 7191 C CA . SER B 2 211 ? -2.334 63.430 21.705 1.00 26.13 551 SER B CA 1
ATOM 7192 C C . SER B 2 211 ? -1.911 64.792 22.258 1.00 27.88 551 SER B C 1
ATOM 7193 O O . SER B 2 211 ? -1.124 65.508 21.635 1.00 35.56 551 SER B O 1
ATOM 7196 N N . THR B 2 212 ? -2.419 65.126 23.445 1.00 24.06 552 THR B N 1
ATOM 7197 C CA . THR B 2 212 ? -2.113 66.398 24.112 1.00 26.06 552 THR B CA 1
ATOM 7198 C C . THR B 2 212 ? -1.699 66.199 25.586 1.00 23.43 552 THR B C 1
ATOM 7199 O O . THR B 2 212 ? -1.893 65.126 26.156 1.00 29.64 552 THR B O 1
ATOM 7203 N N . ILE B 2 213 ? -1.153 67.249 26.194 1.00 29.28 553 ILE B N 1
ATOM 7204 C CA . ILE B 2 213 ? -0.683 67.214 27.582 1.00 26.76 553 ILE B CA 1
ATOM 7205 C C . ILE B 2 213 ? -1.664 67.931 28.515 1.00 30.81 553 ILE B C 1
ATOM 7206 O O . ILE B 2 213 ? -1.940 69.113 28.348 1.00 32.00 553 ILE B O 1
ATOM 7211 N N . HIS B 2 214 ? -2.161 67.215 29.517 1.00 33.45 554 HIS B N 1
ATOM 7212 C CA . HIS B 2 214 ? -3.158 67.768 30.440 1.00 28.12 554 HIS B CA 1
ATOM 7213 C C . HIS B 2 214 ? -2.683 68.014 31.870 1.00 26.84 554 HIS B C 1
ATOM 7214 O O . HIS B 2 214 ? -2.399 67.066 32.607 1.00 29.25 554 HIS B O 1
ATOM 7221 N N . PHE B 2 215 ? -2.618 69.285 32.264 1.00 29.64 555 PHE B N 1
ATOM 7222 C CA . PHE B 2 215 ? -2.220 69.662 33.627 1.00 25.29 555 PHE B CA 1
ATOM 7223 C C . PHE B 2 215 ? -3.502 69.865 34.432 1.00 27.47 555 PHE B C 1
ATOM 7224 O O . PHE B 2 215 ? -4.569 70.114 33.861 1.00 30.33 555 PHE B O 1
ATOM 7232 N N . TYR B 2 216 ? -3.402 69.770 35.751 1.00 21.47 556 TYR B N 1
ATOM 7233 C CA . TYR B 2 216 ? -4.560 69.969 36.608 1.00 24.88 556 TYR B CA 1
ATOM 7234 C C . TYR B 2 216 ? -4.303 71.021 37.695 1.00 28.41 556 TYR B C 1
ATOM 7235 O O . TYR B 2 216 ? -3.440 70.854 38.565 1.00 26.37 556 TYR B O 1
ATOM 7244 N N . GLY B 2 217 ? -5.037 72.125 37.613 1.00 27.53 557 GLY B N 1
ATOM 7245 C CA . GLY B 2 217 ? -4.908 73.175 38.606 1.00 26.45 557 GLY B CA 1
ATOM 7246 C C . GLY B 2 217 ? -5.862 72.847 39.740 1.00 33.59 557 GLY B C 1
ATOM 7247 O O . GLY B 2 217 ? -6.974 72.352 39.501 1.00 26.90 557 GLY B O 1
ATOM 7248 N N . LEU B 2 218 ? -5.432 73.106 40.972 1.00 35.58 558 LEU B N 1
ATOM 7249 C CA . LEU B 2 218 ? -6.256 72.824 42.141 1.00 42.42 558 LEU B CA 1
ATOM 7250 C C . LEU B 2 218 ? -6.224 74.006 43.115 1.00 48.60 558 LEU B C 1
ATOM 7251 O O . LEU B 2 218 ? -5.200 74.283 43.738 1.00 49.28 558 LEU B O 1
ATOM 7256 N N . GLN B 2 219 ? -7.353 74.700 43.235 1.00 53.39 559 GLN B N 1
ATOM 7257 C CA . GLN B 2 219 ? -7.468 75.862 44.115 1.00 58.33 559 GLN B CA 1
ATOM 7258 C C . GLN B 2 219 ? -8.720 75.776 44.988 1.00 60.93 559 GLN B C 1
ATOM 7259 O O . GLN B 2 219 ? -9.809 75.485 44.492 1.00 65.24 559 GLN B O 1
ATOM 7265 N N . GLU B 2 220 ? -8.571 76.053 46.280 1.00 60.64 560 GLU B N 1
ATOM 7266 C CA . GLU B 2 220 ? -9.697 75.981 47.200 1.00 62.79 560 GLU B CA 1
ATOM 7267 C C . GLU B 2 220 ? -10.769 77.011 46.863 1.00 63.09 560 GLU B C 1
ATOM 7268 O O . GLU B 2 220 ? -11.943 76.839 47.202 1.00 60.75 560 GLU B O 1
ATOM 7274 N N . SER B 2 221 ? -10.361 78.076 46.184 1.00 61.14 561 SER B N 1
ATOM 7275 C CA . SER B 2 221 ? -11.281 79.132 45.798 1.00 60.76 561 SER B CA 1
ATOM 7276 C C . SER B 2 221 ? -12.219 78.710 44.665 1.00 61.62 561 SER B C 1
ATOM 7277 O O . SER B 2 221 ? -13.327 79.237 44.536 1.00 63.11 561 SER B O 1
ATOM 7280 N N . LEU B 2 222 ? -11.783 77.759 43.846 1.00 55.00 562 LEU B N 1
ATOM 7281 C CA . LEU B 2 222 ? -12.607 77.310 42.732 1.00 52.36 562 LEU B CA 1
ATOM 7282 C C . LEU B 2 222 ? -13.500 76.122 43.090 1.00 49.05 562 LEU B C 1
ATOM 7283 O O . LEU B 2 222 ? -13.180 75.343 43.990 1.00 53.73 562 LEU B O 1
ATOM 7288 N N . SER B 2 223 ? -14.618 75.996 42.376 1.00 45.85 563 SER B N 1
ATOM 7289 C CA . SER B 2 223 ? -15.594 74.929 42.613 1.00 45.25 563 SER B CA 1
ATOM 7290 C C . SER B 2 223 ? -15.131 73.541 42.197 1.00 45.40 563 SER B C 1
ATOM 7291 O O . SER B 2 223 ? -15.677 72.536 42.652 1.00 47.69 563 SER B O 1
ATOM 7294 N N . GLN B 2 224 ? -14.140 73.480 41.318 1.00 41.23 564 GLN B N 1
ATOM 7295 C CA . GLN B 2 224 ? -13.630 72.198 40.854 1.00 40.59 564 GLN B CA 1
ATOM 7296 C C . GLN B 2 224 ? -12.270 72.379 40.192 1.00 38.64 564 GLN B C 1
ATOM 7297 O O . GLN B 2 224 ? -11.884 73.496 39.848 1.00 36.75 564 GLN B O 1
ATOM 7303 N N . PRO B 2 225 ? -11.515 71.282 40.029 1.00 35.71 565 PRO B N 1
ATOM 7304 C CA . PRO B 2 225 ? -10.184 71.337 39.407 1.00 33.00 565 PRO B CA 1
ATOM 7305 C C . PRO B 2 225 ? -10.181 71.787 37.948 1.00 34.45 565 PRO B C 1
ATOM 7306 O O . PRO B 2 225 ? -11.143 71.574 37.217 1.00 31.53 565 PRO B O 1
ATOM 7310 N N . GLN B 2 226 ? -9.107 72.436 37.519 1.00 34.90 566 GLN B N 1
ATOM 7311 C CA . GLN B 2 226 ? -9.047 72.871 36.136 1.00 37.58 566 GLN B CA 1
ATOM 7312 C C . GLN B 2 226 ? -8.061 72.064 35.304 1.00 34.52 566 GLN B C 1
ATOM 7313 O O . GLN B 2 226 ? -6.922 71.852 35.698 1.00 37.75 566 GLN B O 1
ATOM 7319 N N . MET B 2 227 ? -8.536 71.590 34.158 1.00 32.96 567 MET B N 1
ATOM 7320 C CA . MET B 2 227 ? -7.729 70.814 33.235 1.00 32.60 567 MET B CA 1
ATOM 7321 C C . MET B 2 227 ? -7.143 71.799 32.222 1.00 30.81 567 MET B C 1
ATOM 7322 O O . MET B 2 227 ? -7.842 72.315 31.345 1.00 34.13 567 MET B O 1
ATOM 7327 N N . LEU B 2 228 ? -5.858 72.084 32.379 1.00 34.77 568 LEU B N 1
ATOM 7328 C CA . LEU B 2 228 ? -5.156 73.006 31.489 1.00 38.15 568 LEU B CA 1
ATOM 7329 C C . LEU B 2 228 ? -4.422 72.145 30.465 1.00 38.28 568 LEU B C 1
ATOM 7330 O O . LEU B 2 228 ? -3.453 71.455 30.793 1.00 30.78 568 LEU B O 1
ATOM 7335 N N . ILE B 2 229 ? -4.911 72.203 29.228 1.00 32.26 569 ILE B N 1
ATOM 7336 C CA . ILE B 2 229 ? -4.398 71.413 28.115 1.00 33.33 569 ILE B CA 1
ATOM 7337 C C . ILE B 2 229 ? -3.408 72.100 27.171 1.00 31.69 569 ILE B C 1
ATOM 7338 O O . ILE B 2 229 ? -3.764 73.076 26.505 1.00 30.35 569 ILE B O 1
ATOM 7343 N N . VAL B 2 230 ? -2.176 71.582 27.096 1.00 27.79 570 VAL B N 1
ATOM 7344 C CA . VAL B 2 230 ? -1.171 72.122 26.174 1.00 23.29 570 VAL B CA 1
ATOM 7345 C C . VAL B 2 230 ? -1.191 71.219 24.948 1.00 28.53 570 VAL B C 1
ATOM 7346 O O . VAL B 2 230 ? -0.859 70.029 25.046 1.00 30.72 570 VAL B O 1
ATOM 7350 N N . SER B 2 231 ? -1.592 71.770 23.803 1.00 24.96 571 SER B N 1
ATOM 7351 C CA . SER B 2 231 ? -1.661 70.988 22.572 1.00 26.43 571 SER B CA 1
ATOM 7352 C C . SER B 2 231 ? -0.475 71.195 21.635 1.00 31.28 571 SER B C 1
ATOM 7353 O O . SER B 2 231 ? -0.357 70.501 20.621 1.00 40.38 571 SER B O 1
ATOM 7356 N N . ASP B 2 232 ? 0.399 72.142 21.962 1.00 24.55 572 ASP B N 1
ATOM 7357 C CA . ASP B 2 232 ? 1.572 72.417 21.137 1.00 31.86 572 ASP B CA 1
ATOM 7358 C C . ASP B 2 232 ? 2.678 71.425 21.499 1.00 39.05 572 ASP B C 1
ATOM 7359 O O . ASP B 2 232 ? 3.582 71.723 22.288 1.00 35.04 572 ASP B O 1
ATOM 7364 N N . ILE B 2 233 ? 2.580 70.252 20.883 1.00 41.64 573 ILE B N 1
ATOM 7365 C CA . ILE B 2 233 ? 3.485 69.130 21.075 1.00 47.36 573 ILE B CA 1
ATOM 7366 C C . ILE B 2 233 ? 4.991 69.400 20.872 1.00 46.00 573 ILE B C 1
ATOM 7367 O O . ILE B 2 233 ? 5.832 68.762 21.507 1.00 45.10 573 ILE B O 1
ATOM 7372 N N . GLU B 2 234 ? 5.332 70.338 19.994 1.00 50.00 574 GLU B N 1
ATOM 7373 C CA . GLU B 2 234 ? 6.734 70.640 19.701 1.00 53.14 574 GLU B CA 1
ATOM 7374 C C . GLU B 2 234 ? 7.333 71.756 20.529 1.00 51.83 574 GLU B C 1
ATOM 7375 O O . GLU B 2 234 ? 8.462 72.177 20.276 1.00 52.22 574 GLU B O 1
ATOM 7381 N N . ASP B 2 235 ? 6.596 72.234 21.521 1.00 52.02 575 ASP B N 1
ATOM 7382 C CA . ASP B 2 235 ? 7.096 73.332 22.338 1.00 53.00 575 ASP B CA 1
ATOM 7383 C C . ASP B 2 235 ? 6.289 73.469 23.625 1.00 48.31 575 ASP B C 1
ATOM 7384 O O . ASP B 2 235 ? 5.570 74.451 23.826 1.00 48.42 575 ASP B O 1
ATOM 7389 N N . VAL B 2 236 ? 6.426 72.474 24.498 1.00 38.07 576 VAL B N 1
ATOM 7390 C CA . VAL B 2 236 ? 5.701 72.440 25.758 1.00 33.75 576 VAL B CA 1
ATOM 7391 C C . VAL B 2 236 ? 6.109 73.560 26.702 1.00 31.60 576 VAL B C 1
ATOM 7392 O O . VAL B 2 236 ? 7.179 74.144 26.567 1.00 36.07 576 VAL B O 1
ATOM 7396 N N . PHE B 2 237 ? 5.243 73.844 27.666 1.00 30.78 577 PHE B N 1
ATOM 7397 C CA . PHE B 2 237 ? 5.472 74.905 28.644 1.00 32.88 577 PHE B CA 1
ATOM 7398 C C . PHE B 2 237 ? 4.523 74.688 29.826 1.00 30.12 577 PHE B C 1
ATOM 7399 O O . PHE B 2 237 ? 3.584 73.908 29.739 1.00 29.47 577 PHE B O 1
ATOM 7407 N N . ILE B 2 238 ? 4.787 75.370 30.931 1.00 30.64 578 ILE B N 1
ATOM 7408 C CA . ILE B 2 238 ? 3.943 75.265 32.112 1.00 35.72 578 ILE B CA 1
ATOM 7409 C C . ILE B 2 238 ? 2.885 76.367 31.955 1.00 40.38 578 ILE B C 1
ATOM 7410 O O . ILE B 2 238 ? 3.207 77.557 31.936 1.00 38.37 578 ILE B O 1
ATOM 7415 N N . PRO B 2 239 ? 1.606 75.978 31.829 1.00 37.59 579 PRO B N 1
ATOM 7416 C CA . PRO B 2 239 ? 0.487 76.913 31.654 1.00 41.53 579 PRO B CA 1
ATOM 7417 C C . PRO B 2 239 ? 0.187 77.846 32.826 1.00 43.01 579 PRO B C 1
ATOM 7418 O O . PRO B 2 239 ? -0.333 78.937 32.632 1.00 44.22 579 PRO B O 1
ATOM 7422 N N . MET B 2 240 ? 0.539 77.430 34.035 1.00 47.01 580 MET B N 1
ATOM 7423 C CA . MET B 2 240 ? 0.260 78.237 35.216 1.00 48.13 580 MET B CA 1
ATOM 7424 C C . MET B 2 240 ? 1.467 78.202 36.155 1.00 46.52 580 MET B C 1
ATOM 7425 O O . MET B 2 240 ? 2.167 77.197 36.233 1.00 41.21 580 MET B O 1
ATOM 7430 N N . PRO B 2 241 ? 1.728 79.301 36.879 1.00 49.25 581 PRO B N 1
ATOM 7431 C CA . PRO B 2 241 ? 2.861 79.393 37.814 1.00 47.80 581 PRO B CA 1
ATOM 7432 C C . PRO B 2 241 ? 2.627 78.792 39.195 1.00 46.64 581 PRO B C 1
ATOM 7433 O O . PRO B 2 241 ? 3.573 78.466 39.910 1.00 51.88 581 PRO B O 1
ATOM 7437 N N . GLU B 2 242 ? 1.364 78.644 39.565 1.00 50.09 582 GLU B N 1
ATOM 7438 C CA . GLU B 2 242 ? 1.011 78.128 40.879 1.00 51.22 582 GLU B CA 1
ATOM 7439 C C . GLU B 2 242 ? -0.126 77.120 40.754 1.00 46.26 582 GLU B C 1
ATOM 7440 O O . GLU B 2 242 ? -0.779 77.030 39.715 1.00 46.29 582 GLU B O 1
ATOM 7446 N N . ASN B 2 243 ? -0.330 76.347 41.813 1.00 40.55 583 ASN B N 1
ATOM 7447 C CA . ASN B 2 243 ? -1.411 75.369 41.888 1.00 39.99 583 ASN B CA 1
ATOM 7448 C C . ASN B 2 243 ? -1.369 74.103 41.030 1.00 39.53 583 ASN B C 1
ATOM 7449 O O . ASN B 2 243 ? -2.391 73.428 40.889 1.00 35.30 583 ASN B O 1
ATOM 7454 N N . LEU B 2 244 ? -0.222 73.777 40.439 1.00 39.56 584 LEU B N 1
ATOM 7455 C CA . LEU B 2 244 ? -0.128 72.537 39.659 1.00 32.50 584 LEU B CA 1
ATOM 7456 C C . LEU B 2 244 ? 0.513 71.512 40.591 1.00 32.30 584 LEU B C 1
ATOM 7457 O O . LEU B 2 244 ? 0.044 70.379 40.716 1.00 35.35 584 LEU B O 1
ATOM 7462 N N . LEU B 2 245 ? 1.594 71.922 41.241 1.00 35.69 585 LEU B N 1
ATOM 7463 C CA . LEU B 2 245 ? 2.252 71.090 42.236 1.00 34.89 585 LEU B CA 1
ATOM 7464 C C . LEU B 2 245 ? 1.760 71.772 43.500 1.00 36.41 585 LEU B C 1
ATOM 7465 O O . LEU B 2 245 ? 2.267 72.824 43.888 1.00 42.70 585 LEU B O 1
ATOM 7470 N N . VAL B 2 246 ? 0.744 71.184 44.115 1.00 33.17 586 VAL B N 1
ATOM 7471 C CA . VAL B 2 246 ? 0.141 71.756 45.301 1.00 32.02 586 VAL B CA 1
ATOM 7472 C C . VAL B 2 246 ? 0.593 71.076 46.571 1.00 39.99 586 VAL B C 1
ATOM 7473 O O . VAL B 2 246 ? 1.044 69.928 46.557 1.00 36.10 586 VAL B O 1
ATOM 7477 N N . ASN B 2 247 ? 0.466 71.806 47.672 1.00 40.52 587 ASN B N 1
ATOM 7478 C CA . ASN B 2 247 ? 0.829 71.301 48.980 1.00 39.82 587 ASN B CA 1
ATOM 7479 C C . ASN B 2 247 ? -0.262 70.318 49.350 1.00 41.18 587 ASN B C 1
ATOM 7480 O O . ASN B 2 247 ? -1.432 70.689 49.442 1.00 37.73 587 ASN B O 1
ATOM 7485 N N . LEU B 2 248 ? 0.134 69.063 49.543 1.00 39.76 588 LEU B N 1
ATOM 7486 C CA . LEU B 2 248 ? -0.782 67.978 49.863 1.00 39.99 588 LEU B CA 1
ATOM 7487 C C . LEU B 2 248 ? -1.559 68.207 51.150 1.00 44.97 588 LEU B C 1
ATOM 7488 O O . LEU B 2 248 ? -2.777 68.030 51.181 1.00 47.15 588 LEU B O 1
ATOM 7493 N N . ASN B 2 249 ? -0.852 68.593 52.207 1.00 46.62 589 ASN B N 1
ATOM 7494 C CA . ASN B 2 249 ? -1.472 68.843 53.503 1.00 52.60 589 ASN B CA 1
ATOM 7495 C C . ASN B 2 249 ? -2.587 69.882 53.364 1.00 54.40 589 ASN B C 1
ATOM 7496 O O . ASN B 2 249 ? -3.735 69.625 53.728 1.00 62.89 589 ASN B O 1
ATOM 7501 N N . GLU B 2 250 ? -2.248 71.049 52.825 1.00 55.09 590 GLU B N 1
ATOM 7502 C CA . GLU B 2 250 ? -3.214 72.126 52.627 1.00 55.13 590 GLU B CA 1
ATOM 7503 C C . GLU B 2 250 ? -4.353 71.793 51.657 1.00 50.38 590 GLU B C 1
ATOM 7504 O O . GLU B 2 250 ? -5.498 72.181 51.884 1.00 50.40 590 GLU B O 1
ATOM 7510 N N . SER B 2 251 ? -4.045 71.077 50.580 1.00 46.64 591 SER B N 1
ATOM 7511 C CA . SER B 2 251 ? -5.059 70.754 49.580 1.00 40.22 591 SER B CA 1
ATOM 7512 C C . SER B 2 251 ? -5.516 69.311 49.521 1.00 31.29 591 SER B C 1
ATOM 7513 O O . SER B 2 251 ? -5.961 68.855 48.474 1.00 29.81 591 SER B O 1
ATOM 7516 N N . LYS B 2 252 ? -5.420 68.605 50.641 1.00 37.11 592 LYS B N 1
ATOM 7517 C CA . LYS B 2 252 ? -5.829 67.202 50.722 1.00 41.29 592 LYS B CA 1
ATOM 7518 C C . LYS B 2 252 ? -7.187 66.935 50.076 1.00 45.54 592 LYS B C 1
ATOM 7519 O O . LYS B 2 252 ? -7.324 66.046 49.236 1.00 46.88 592 LYS B O 1
ATOM 7525 N N . GLU B 2 253 ? -8.187 67.707 50.490 1.00 50.90 593 GLU B N 1
ATOM 7526 C CA . GLU B 2 253 ? -9.556 67.576 49.989 1.00 49.14 593 GLU B CA 1
ATOM 7527 C C . GLU B 2 253 ? -9.667 67.774 48.480 1.00 47.42 593 GLU B C 1
ATOM 7528 O O . GLU B 2 253 ? -10.441 67.083 47.811 1.00 39.84 593 GLU B O 1
ATOM 7534 N N . LEU B 2 254 ? -8.903 68.725 47.951 1.00 37.94 594 LEU B N 1
ATOM 7535 C CA . LEU B 2 254 ? -8.926 69.014 46.523 1.00 38.25 594 LEU B CA 1
ATOM 7536 C C . LEU B 2 254 ? -8.277 67.882 45.713 1.00 38.45 594 LEU B C 1
ATOM 7537 O O . LEU B 2 254 ? -8.662 67.617 44.574 1.00 35.50 594 LEU B O 1
ATOM 7542 N N . VAL B 2 255 ? -7.290 67.217 46.303 1.00 37.11 595 VAL B N 1
ATOM 7543 C CA . VAL B 2 255 ? -6.603 66.114 45.631 1.00 32.38 595 VAL B CA 1
ATOM 7544 C C . VAL B 2 255 ? -7.505 64.875 45.679 1.00 32.55 595 VAL B C 1
ATOM 7545 O O . VAL B 2 255 ? -7.618 64.134 44.704 1.00 25.87 595 VAL B O 1
ATOM 7549 N N . GLN B 2 256 ? -8.155 64.655 46.816 1.00 34.36 596 GLN B N 1
ATOM 7550 C CA . GLN B 2 256 ? -9.050 63.517 46.937 1.00 33.08 596 GLN B CA 1
ATOM 7551 C C . GLN B 2 256 ? -10.184 63.599 45.914 1.00 32.31 596 GLN B C 1
ATOM 7552 O O . GLN B 2 256 ? -10.497 62.606 45.269 1.00 40.51 596 GLN B O 1
ATOM 7558 N N . ASP B 2 257 ? -10.784 64.776 45.741 1.00 32.84 597 ASP B N 1
ATOM 7559 C CA . ASP B 2 257 ? -11.870 64.913 44.770 1.00 38.07 597 ASP B CA 1
ATOM 7560 C C . ASP B 2 257 ? -11.389 64.580 43.367 1.00 35.77 597 ASP B C 1
ATOM 7561 O O . ASP B 2 257 ? -12.106 63.939 42.598 1.00 29.40 597 ASP B O 1
ATOM 7566 N N . LEU B 2 258 ? -10.176 65.027 43.038 1.00 34.30 598 LEU B N 1
ATOM 7567 C CA . LEU B 2 258 ? -9.586 64.778 41.721 1.00 34.64 598 LEU B CA 1
ATOM 7568 C C . LEU B 2 258 ? -9.386 63.290 41.443 1.00 32.97 598 LEU B C 1
ATOM 7569 O O . LEU B 2 258 ? -9.776 62.787 40.391 1.00 34.39 598 LEU B O 1
ATOM 7574 N N . LEU B 2 259 ? -8.778 62.589 42.393 1.00 30.48 599 LEU B N 1
ATOM 7575 C CA . LEU B 2 259 ? -8.535 61.167 42.234 1.00 30.35 599 LEU B CA 1
ATOM 7576 C C . LEU B 2 259 ? -9.861 60.425 42.039 1.00 39.03 599 LEU B C 1
ATOM 7577 O O . LEU B 2 259 ? -9.920 59.401 41.359 1.00 38.11 599 LEU B O 1
ATOM 7582 N N . LYS B 2 260 ? -10.934 60.958 42.612 1.00 43.79 600 LYS B N 1
ATOM 7583 C CA . LYS B 2 260 ? -12.248 60.340 42.468 1.00 46.14 600 LYS B CA 1
ATOM 7584 C C . LYS B 2 260 ? -12.887 60.661 41.112 1.00 46.58 600 LYS B C 1
ATOM 7585 O O . LYS B 2 260 ? -13.746 59.921 40.635 1.00 50.52 600 LYS B O 1
ATOM 7591 N N . THR B 2 261 ? -12.445 61.742 40.478 1.00 47.67 601 THR B N 1
ATOM 7592 C CA . THR B 2 261 ? -13.015 62.152 39.197 1.00 49.38 601 THR B CA 1
ATOM 7593 C C . THR B 2 261 ? -12.283 61.667 37.945 1.00 49.24 601 THR B C 1
ATOM 7594 O O . THR B 2 261 ? -12.920 61.347 36.926 1.00 43.26 601 THR B O 1
ATOM 7598 N N . LEU B 2 262 ? -10.952 61.627 38.017 1.00 42.42 602 LEU B N 1
ATOM 7599 C CA . LEU B 2 262 ? -10.119 61.224 36.883 1.00 42.15 602 LEU B CA 1
ATOM 7600 C C . LEU B 2 262 ? -10.516 59.967 36.128 1.00 38.28 602 LEU B C 1
ATOM 7601 O O . LEU B 2 262 ? -10.627 59.989 34.907 1.00 36.48 602 LEU B O 1
ATOM 7606 N N . PRO B 2 263 ? -10.719 58.850 36.841 1.00 38.77 603 PRO B N 1
ATOM 7607 C CA . PRO B 2 263 ? -11.093 57.585 36.201 1.00 42.42 603 PRO B CA 1
ATOM 7608 C C . PRO B 2 263 ? -12.390 57.623 35.399 1.00 49.20 603 PRO B C 1
ATOM 7609 O O . PRO B 2 263 ? -12.752 56.634 34.759 1.00 48.91 603 PRO B O 1
ATOM 7613 N N . GLN B 2 264 ? -13.077 58.761 35.413 1.00 45.60 604 GLN B N 1
ATOM 7614 C CA . GLN B 2 264 ? -14.350 58.865 34.715 1.00 51.23 604 GLN B CA 1
ATOM 7615 C C . GLN B 2 264 ? -14.366 59.876 33.571 1.00 49.44 604 GLN B C 1
ATOM 7616 O O . GLN B 2 264 ? -15.295 59.893 32.766 1.00 54.53 604 GLN B O 1
ATOM 7622 N N . MET B 2 265 ? -13.329 60.699 33.494 1.00 45.72 605 MET B N 1
ATOM 7623 C CA . MET B 2 265 ? -13.227 61.741 32.475 1.00 49.21 605 MET B CA 1
ATOM 7624 C C . MET B 2 265 ? -12.856 61.319 31.058 1.00 46.50 605 MET B C 1
ATOM 7625 O O . MET B 2 265 ? -13.045 62.087 30.118 1.00 48.57 605 MET B O 1
ATOM 7630 N N . PHE B 2 266 ? -12.337 60.111 30.890 1.00 45.81 606 PHE B N 1
ATOM 7631 C CA . PHE B 2 266 ? -11.916 59.669 29.562 1.00 46.24 606 PHE B CA 1
ATOM 7632 C C . PHE B 2 266 ? -12.565 58.358 29.101 1.00 47.06 606 PHE B C 1
ATOM 7633 O O . PHE B 2 266 ? -12.043 57.669 28.225 1.00 46.51 606 PHE B O 1
ATOM 7641 N N . THR B 2 267 ? -13.715 58.028 29.677 1.00 49.35 607 THR B N 1
ATOM 7642 C CA . THR B 2 267 ? -14.420 56.795 29.342 1.00 52.28 607 THR B CA 1
ATOM 7643 C C . THR B 2 267 ? -14.704 56.599 27.855 1.00 53.08 607 THR B C 1
ATOM 7644 O O . THR B 2 267 ? -14.428 55.534 27.298 1.00 50.70 607 THR B O 1
ATOM 7648 N N . LYS B 2 268 ? -15.246 57.635 27.224 1.00 57.20 608 LYS B N 1
ATOM 7649 C CA . LYS B 2 268 ? -15.611 57.600 25.810 1.00 57.78 608 LYS B CA 1
ATOM 7650 C C . LYS B 2 268 ? -14.595 58.248 24.870 1.00 56.66 608 LYS B C 1
ATOM 7651 O O . LYS B 2 268 ? -14.963 58.753 23.805 1.00 53.79 608 LYS B O 1
ATOM 7657 N N . THR B 2 269 ? -13.320 58.217 25.254 1.00 54.29 609 THR B N 1
ATOM 7658 C CA . THR B 2 269 ? -12.263 58.810 24.435 1.00 51.79 609 THR B CA 1
ATOM 7659 C C . THR B 2 269 ? -11.984 58.008 23.175 1.00 52.04 609 THR B C 1
ATOM 7660 O O . THR B 2 269 ? -12.126 56.783 23.163 1.00 49.88 609 THR B O 1
ATOM 7664 N N . LEU B 2 270 ? -11.553 58.710 22.129 1.00 49.90 610 LEU B N 1
ATOM 7665 C CA . LEU B 2 270 ? -11.231 58.098 20.844 1.00 55.02 610 LEU B CA 1
ATOM 7666 C C . LEU B 2 270 ? -9.760 58.292 20.450 1.00 53.76 610 LEU B C 1
ATOM 7667 O O . LEU B 2 270 ? -9.344 57.905 19.355 1.00 52.52 610 LEU B O 1
ATOM 7672 N N . GLU B 2 271 ? -8.989 58.897 21.348 1.00 51.39 611 GLU B N 1
ATOM 7673 C CA . GLU B 2 271 ? -7.566 59.160 21.129 1.00 52.37 611 GLU B CA 1
ATOM 7674 C C . GLU B 2 271 ? -6.777 57.857 21.036 1.00 50.76 611 GLU B C 1
ATOM 7675 O O . GLU B 2 271 ? -6.695 57.113 22.010 1.00 49.67 611 GLU B O 1
ATOM 7681 N N . THR B 2 272 ? -6.183 57.584 19.882 1.00 50.89 612 THR B N 1
ATOM 7682 C CA . THR B 2 272 ? -5.409 56.359 19.726 1.00 54.97 612 THR B CA 1
ATOM 7683 C C . THR B 2 272 ? -3.909 56.608 19.796 1.00 53.25 612 THR B C 1
ATOM 7684 O O . THR B 2 272 ? -3.135 55.686 20.051 1.00 53.46 612 THR B O 1
ATOM 7688 N N . GLN B 2 273 ? -3.502 57.852 19.573 1.00 53.04 613 GLN B N 1
ATOM 7689 C CA . GLN B 2 273 ? -2.090 58.200 19.603 1.00 55.82 613 GLN B CA 1
ATOM 7690 C C . GLN B 2 273 ? -1.644 58.721 20.962 1.00 54.88 613 GLN B C 1
ATOM 7691 O O . GLN B 2 273 ? -2.395 59.398 21.659 1.00 52.87 613 GLN B O 1
ATOM 7697 N N . SER B 2 274 ? -0.406 58.392 21.326 1.00 52.75 614 SER B N 1
ATOM 7698 C CA . SER B 2 274 ? 0.155 58.773 22.616 1.00 48.21 614 SER B CA 1
ATOM 7699 C C . SER B 2 274 ? 1.443 59.586 22.488 1.00 44.16 614 SER B C 1
ATOM 7700 O O . SER B 2 274 ? 2.461 59.076 22.037 1.00 46.43 614 SER B O 1
ATOM 7703 N N . ALA B 2 275 ? 1.402 60.851 22.888 1.00 39.80 615 ALA B N 1
ATOM 7704 C CA . ALA B 2 275 ? 2.594 61.693 22.815 1.00 40.57 615 ALA B CA 1
ATOM 7705 C C . ALA B 2 275 ? 3.383 61.609 24.133 1.00 36.47 615 ALA B C 1
ATOM 7706 O O . ALA B 2 275 ? 3.445 62.572 24.894 1.00 34.76 615 ALA B O 1
ATOM 7708 N N . LEU B 2 276 ? 3.979 60.450 24.399 1.00 34.19 616 LEU B N 1
ATOM 7709 C CA . LEU B 2 276 ? 4.743 60.245 25.631 1.00 32.16 616 LEU B CA 1
ATOM 7710 C C . LEU B 2 276 ? 5.946 61.170 25.756 1.00 29.64 616 LEU B C 1
ATOM 7711 O O . LEU B 2 276 ? 6.177 61.772 26.812 1.00 27.40 616 LEU B O 1
ATOM 7716 N N . GLY B 2 277 ? 6.717 61.287 24.682 1.00 24.16 617 GLY B N 1
ATOM 7717 C CA . GLY B 2 277 ? 7.884 62.153 24.725 1.00 29.15 617 GLY B CA 1
ATOM 7718 C C . GLY B 2 277 ? 7.590 63.580 25.177 1.00 35.19 617 GLY B C 1
ATOM 7719 O O . GLY B 2 277 ? 8.274 64.110 26.053 1.00 39.73 617 GLY B O 1
ATOM 7720 N N . PRO B 2 278 ? 6.580 64.241 24.591 1.00 34.12 618 PRO B N 1
ATOM 7721 C CA . PRO B 2 278 ? 6.254 65.615 24.984 1.00 30.97 618 PRO B CA 1
ATOM 7722 C C . PRO B 2 278 ? 5.725 65.711 26.412 1.00 28.03 618 PRO B C 1
ATOM 7723 O O . PRO B 2 278 ? 6.041 66.654 27.139 1.00 27.65 618 PRO B O 1
ATOM 7727 N N . ALA B 2 279 ? 4.915 64.741 26.815 1.00 21.40 619 ALA B N 1
ATOM 7728 C CA . ALA B 2 279 ? 4.393 64.745 28.177 1.00 27.64 619 ALA B CA 1
ATOM 7729 C C . ALA B 2 279 ? 5.541 64.628 29.195 1.00 26.19 619 ALA B C 1
ATOM 7730 O O . ALA B 2 279 ? 5.506 65.267 30.248 1.00 30.67 619 ALA B O 1
ATOM 7732 N N . LEU B 2 280 ? 6.546 63.809 28.892 1.00 24.07 620 LEU B N 1
ATOM 7733 C CA . LEU B 2 280 ? 7.679 63.649 29.794 1.00 22.91 620 LEU B CA 1
ATOM 7734 C C . LEU B 2 280 ? 8.472 64.943 29.858 1.00 26.28 620 LEU B C 1
ATOM 7735 O O . LEU B 2 280 ? 8.993 65.297 30.912 1.00 30.56 620 LEU B O 1
ATOM 7740 N N . GLN B 2 281 ? 8.550 65.664 28.741 1.00 29.59 621 GLN B N 1
ATOM 7741 C CA . GLN B 2 281 ? 9.272 66.935 28.739 1.00 32.99 621 GLN B CA 1
ATOM 7742 C C . GLN B 2 281 ? 8.545 67.974 29.607 1.00 35.75 621 GLN B C 1
ATOM 7743 O O . GLN B 2 281 ? 9.186 68.731 30.352 1.00 30.23 621 GLN B O 1
ATOM 7749 N N . ALA B 2 282 ? 7.211 67.994 29.524 1.00 32.64 622 ALA B N 1
ATOM 7750 C CA . ALA B 2 282 ? 6.411 68.932 30.313 1.00 32.35 622 ALA B CA 1
ATOM 7751 C C . ALA B 2 282 ? 6.503 68.568 31.795 1.00 30.08 622 ALA B C 1
ATOM 7752 O O . ALA B 2 282 ? 6.627 69.436 32.659 1.00 30.52 622 ALA B O 1
ATOM 7754 N N . ALA B 2 283 ? 6.430 67.276 32.084 1.00 27.36 623 ALA B N 1
ATOM 7755 C CA . ALA B 2 283 ? 6.539 66.815 33.454 1.00 27.07 623 ALA B CA 1
ATOM 7756 C C . ALA B 2 283 ? 7.902 67.270 33.979 1.00 25.13 623 ALA B C 1
ATOM 7757 O O . ALA B 2 283 ? 8.020 67.707 35.118 1.00 27.98 623 ALA B O 1
ATOM 7759 N N . PHE B 2 284 ? 8.930 67.168 33.140 1.00 28.98 624 PHE B N 1
ATOM 7760 C CA . PHE B 2 284 ? 10.274 67.584 33.537 1.00 29.25 624 PHE B CA 1
ATOM 7761 C C . PHE B 2 284 ? 10.295 69.078 33.876 1.00 31.25 624 PHE B C 1
ATOM 7762 O O . PHE B 2 284 ? 10.782 69.480 34.936 1.00 23.69 624 PHE B O 1
ATOM 7770 N N . LYS B 2 285 ? 9.767 69.898 32.970 1.00 33.67 625 LYS B N 1
ATOM 7771 C CA . LYS B 2 285 ? 9.721 71.342 33.199 1.00 34.68 625 LYS B CA 1
ATOM 7772 C C . LYS B 2 285 ? 8.999 71.657 34.500 1.00 33.27 625 LYS B C 1
ATOM 7773 O O . LYS B 2 285 ? 9.437 72.512 35.269 1.00 36.14 625 LYS B O 1
ATOM 7779 N N . LEU B 2 286 ? 7.901 70.953 34.753 1.00 27.23 626 LEU B N 1
ATOM 7780 C CA . LEU B 2 286 ? 7.142 71.177 35.973 1.00 20.34 626 LEU B CA 1
ATOM 7781 C C . LEU B 2 286 ? 7.947 70.866 37.231 1.00 23.37 626 LEU B C 1
ATOM 7782 O O . LEU B 2 286 ? 7.849 71.568 38.229 1.00 23.89 626 LEU B O 1
ATOM 7787 N N . MET B 2 287 ? 8.744 69.806 37.189 1.00 23.01 627 MET B N 1
ATOM 7788 C CA . MET B 2 287 ? 9.521 69.425 38.359 1.00 29.36 627 MET B CA 1
ATOM 7789 C C . MET B 2 287 ? 10.930 69.988 38.441 1.00 24.28 627 MET B C 1
ATOM 7790 O O . MET B 2 287 ? 11.550 69.953 39.494 1.00 30.24 627 MET B O 1
ATOM 7795 N N . SER B 2 288 ? 11.427 70.505 37.333 1.00 27.02 628 SER B N 1
ATOM 7796 C CA . SER B 2 288 ? 12.786 71.025 37.275 1.00 30.33 628 SER B CA 1
ATOM 7797 C C . SER B 2 288 ? 13.230 71.890 38.454 1.00 33.47 628 SER B C 1
ATOM 7798 O O . SER B 2 288 ? 14.340 71.737 38.953 1.00 31.39 628 SER B O 1
ATOM 7801 N N . PRO B 2 289 ? 12.368 72.806 38.922 1.00 35.34 629 PRO B N 1
ATOM 7802 C CA . PRO B 2 289 ? 12.743 73.671 40.046 1.00 34.84 629 PRO B CA 1
ATOM 7803 C C . PRO B 2 289 ? 13.056 72.999 41.383 1.00 36.31 629 PRO B C 1
ATOM 7804 O O . PRO B 2 289 ? 13.932 73.447 42.116 1.00 31.11 629 PRO B O 1
ATOM 7808 N N . THR B 2 290 ? 12.342 71.930 41.703 1.00 31.39 630 THR B N 1
ATOM 7809 C CA . THR B 2 290 ? 12.533 71.270 42.988 1.00 33.28 630 THR B CA 1
ATOM 7810 C C . THR B 2 290 ? 13.159 69.888 42.937 1.00 29.11 630 THR B C 1
ATOM 7811 O O . THR B 2 290 ? 13.933 69.526 43.813 1.00 29.32 630 THR B O 1
ATOM 7815 N N . GLY B 2 291 ? 12.811 69.122 41.914 1.00 19.33 631 GLY B N 1
ATOM 7816 C CA . GLY B 2 291 ? 13.309 67.773 41.812 1.00 22.06 631 GLY B CA 1
ATOM 7817 C C . GLY B 2 291 ? 12.206 66.946 42.435 1.00 28.86 631 GLY B C 1
ATOM 7818 O O . GLY B 2 291 ? 11.188 67.522 42.828 1.00 25.09 631 GLY B O 1
ATOM 7819 N N . GLY B 2 292 ? 12.380 65.626 42.514 1.00 23.72 632 GLY B N 1
ATOM 7820 C CA . GLY B 2 292 ? 11.356 64.775 43.109 1.00 25.97 632 GLY B CA 1
ATOM 7821 C C . GLY B 2 292 ? 11.144 63.463 42.372 1.00 27.41 632 GLY B C 1
ATOM 7822 O O . GLY B 2 292 ? 12.008 63.051 41.595 1.00 28.02 632 GLY B O 1
ATOM 7823 N N . ARG B 2 293 ? 10.009 62.802 42.610 1.00 22.05 633 ARG B N 1
ATOM 7824 C CA . ARG B 2 293 ? 9.718 61.536 41.931 1.00 21.47 633 ARG B CA 1
ATOM 7825 C C . ARG B 2 293 ? 8.563 61.601 40.927 1.00 26.12 633 ARG B C 1
ATOM 7826 O O . ARG B 2 293 ? 7.425 61.923 41.286 1.00 24.52 633 ARG B O 1
ATOM 7834 N N . MET B 2 294 ? 8.869 61.298 39.669 1.00 17.46 634 MET B N 1
ATOM 7835 C CA . MET B 2 294 ? 7.865 61.273 38.623 1.00 18.83 634 MET B CA 1
ATOM 7836 C C . MET B 2 294 ? 7.443 59.814 38.392 1.00 22.26 634 MET B C 1
ATOM 7837 O O . MET B 2 294 ? 8.282 58.942 38.170 1.00 27.28 634 MET B O 1
ATOM 7842 N N . SER B 2 295 ? 6.143 59.555 38.478 1.00 21.93 635 SER B N 1
ATOM 7843 C CA . SER B 2 295 ? 5.596 58.219 38.265 1.00 17.54 635 SER B CA 1
ATOM 7844 C C . SER B 2 295 ? 4.800 58.215 36.960 1.00 22.04 635 SER B C 1
ATOM 7845 O O . SER B 2 295 ? 3.708 58.767 36.890 1.00 28.84 635 SER B O 1
ATOM 7848 N N . VAL B 2 296 ? 5.357 57.596 35.931 1.00 24.87 636 VAL B N 1
ATOM 7849 C CA . VAL B 2 296 ? 4.718 57.526 34.624 1.00 22.23 636 VAL B CA 1
ATOM 7850 C C . VAL B 2 296 ? 4.054 56.168 34.355 1.00 27.90 636 VAL B C 1
ATOM 7851 O O . VAL B 2 296 ? 4.653 55.105 34.571 1.00 27.70 636 VAL B O 1
ATOM 7855 N N . PHE B 2 297 ? 2.813 56.223 33.876 1.00 28.33 637 PHE B N 1
ATOM 7856 C CA . PHE B 2 297 ? 2.014 55.039 33.559 1.00 27.09 637 PHE B CA 1
ATOM 7857 C C . PHE B 2 297 ? 1.734 55.061 32.066 1.00 32.74 637 PHE B C 1
ATOM 7858 O O . PHE B 2 297 ? 1.044 55.954 31.580 1.00 34.80 637 PHE B O 1
ATOM 7866 N N . GLN B 2 298 ? 2.276 54.081 31.345 1.00 30.12 638 GLN B N 1
ATOM 7867 C CA . GLN B 2 298 ? 2.122 54.009 29.889 1.00 30.60 638 GLN B CA 1
ATOM 7868 C C . GLN B 2 298 ? 1.585 52.639 29.495 1.00 24.12 638 GLN B C 1
ATOM 7869 O O . GLN B 2 298 ? 1.959 51.633 30.094 1.00 28.11 638 GLN B O 1
ATOM 7875 N N . THR B 2 299 ? 0.714 52.596 28.488 1.00 21.47 639 THR B N 1
ATOM 7876 C CA . THR B 2 299 ? 0.115 51.326 28.067 1.00 23.80 639 THR B CA 1
ATOM 7877 C C . THR B 2 299 ? 0.357 50.942 26.605 1.00 20.41 639 THR B C 1
ATOM 7878 O O . THR B 2 299 ? -0.138 49.911 26.149 1.00 28.97 639 THR B O 1
ATOM 7882 N N . GLN B 2 300 ? 1.112 51.749 25.866 1.00 27.34 640 GLN B N 1
ATOM 7883 C CA . GLN B 2 300 ? 1.351 51.437 24.461 1.00 27.46 640 GLN B CA 1
ATOM 7884 C C . GLN B 2 300 ? 2.586 52.115 23.906 1.00 33.28 640 GLN B C 1
ATOM 7885 O O . GLN B 2 300 ? 3.212 52.946 24.562 1.00 33.87 640 GLN B O 1
ATOM 7891 N N . LEU B 2 301 ? 2.920 51.743 22.677 1.00 30.17 641 LEU B N 1
ATOM 7892 C CA . LEU B 2 301 ? 4.050 52.310 21.969 1.00 37.52 641 LEU B CA 1
ATOM 7893 C C . LEU B 2 301 ? 3.773 53.806 21.743 1.00 38.48 641 LEU B C 1
ATOM 7894 O O . LEU B 2 301 ? 2.673 54.180 21.315 1.00 37.79 641 LEU B O 1
ATOM 7899 N N . PRO B 2 302 ? 4.755 54.680 22.041 1.00 38.92 642 PRO B N 1
ATOM 7900 C CA . PRO B 2 302 ? 4.582 56.126 21.848 1.00 38.22 642 PRO B CA 1
ATOM 7901 C C . PRO B 2 302 ? 4.708 56.368 20.351 1.00 42.13 642 PRO B C 1
ATOM 7902 O O . PRO B 2 302 ? 5.650 55.876 19.731 1.00 46.81 642 PRO B O 1
ATOM 7906 N N . THR B 2 303 ? 3.795 57.125 19.755 1.00 43.96 643 THR B N 1
ATOM 7907 C CA . THR B 2 303 ? 3.887 57.336 18.318 1.00 47.58 643 THR B CA 1
ATOM 7908 C C . THR B 2 303 ? 3.743 58.769 17.831 1.00 50.57 643 THR B C 1
ATOM 7909 O O . THR B 2 303 ? 3.883 59.036 16.635 1.00 52.24 643 THR B O 1
ATOM 7913 N N . LEU B 2 304 ? 3.478 59.696 18.739 1.00 48.68 644 LEU B N 1
ATOM 7914 C CA . LEU B 2 304 ? 3.295 61.086 18.341 1.00 48.04 644 LEU B CA 1
ATOM 7915 C C . LEU B 2 304 ? 4.321 62.010 18.986 1.00 42.20 644 LEU B C 1
ATOM 7916 O O . LEU B 2 304 ? 4.588 61.906 20.177 1.00 38.06 644 LEU B O 1
ATOM 7921 N N . GLY B 2 305 ? 4.907 62.894 18.183 1.00 43.19 645 GLY B N 1
ATOM 7922 C CA . GLY B 2 305 ? 5.883 63.848 18.688 1.00 42.37 645 GLY B CA 1
ATOM 7923 C C . GLY B 2 305 ? 7.289 63.310 18.847 1.00 42.04 645 GLY B C 1
ATOM 7924 O O . GLY B 2 305 ? 7.601 62.231 18.356 1.00 42.27 645 GLY B O 1
ATOM 7925 N N . VAL B 2 306 ? 8.152 64.074 19.514 1.00 41.33 646 VAL B N 1
ATOM 7926 C CA . VAL B 2 306 ? 9.516 63.623 19.743 1.00 35.15 646 VAL B CA 1
ATOM 7927 C C . VAL B 2 306 ? 9.446 62.410 20.661 1.00 39.47 646 VAL B C 1
ATOM 7928 O O . VAL B 2 306 ? 8.536 62.291 21.495 1.00 33.87 646 VAL B O 1
ATOM 7932 N N . GLY B 2 307 ? 10.400 61.504 20.495 1.00 36.48 647 GLY B N 1
ATOM 7933 C CA . GLY B 2 307 ? 10.409 60.306 21.305 1.00 35.34 647 GLY B CA 1
ATOM 7934 C C . GLY B 2 307 ? 9.471 59.246 20.760 1.00 34.32 647 GLY B C 1
ATOM 7935 O O . GLY B 2 307 ? 9.203 58.247 21.427 1.00 34.34 647 GLY B O 1
ATOM 7936 N N . ALA B 2 308 ? 8.946 59.470 19.559 1.00 34.55 648 ALA B N 1
ATOM 7937 C CA . ALA B 2 308 ? 8.055 58.494 18.937 1.00 39.01 648 ALA B CA 1
ATOM 7938 C C . ALA B 2 308 ? 8.911 57.288 18.532 1.00 40.12 648 ALA B C 1
ATOM 7939 O O . ALA B 2 308 ? 10.053 57.452 18.085 1.00 34.91 648 ALA B O 1
ATOM 7941 N N . LEU B 2 309 ? 8.344 56.092 18.692 1.00 39.81 649 LEU B N 1
ATOM 7942 C CA . LEU B 2 309 ? 9.030 54.833 18.397 1.00 39.88 649 LEU B CA 1
ATOM 7943 C C . LEU B 2 309 ? 8.326 53.972 17.339 1.00 42.43 649 LEU B C 1
ATOM 7944 O O . LEU B 2 309 ? 7.099 53.895 17.306 1.00 40.13 649 LEU B O 1
ATOM 7949 N N . LYS B 2 310 ? 9.112 53.305 16.495 1.00 45.72 650 LYS B N 1
ATOM 7950 C CA . LYS B 2 310 ? 8.566 52.460 15.431 1.00 48.34 650 LYS B CA 1
ATOM 7951 C C . LYS B 2 310 ? 8.091 51.082 15.898 1.00 48.49 650 LYS B C 1
ATOM 7952 O O . LYS B 2 310 ? 8.646 50.496 16.835 1.00 47.19 650 LYS B O 1
ATOM 7958 N N . PRO B 2 311 ? 7.039 50.553 15.254 1.00 43.12 651 PRO B N 1
ATOM 7959 C CA . PRO B 2 311 ? 6.511 49.236 15.618 1.00 43.43 651 PRO B CA 1
ATOM 7960 C C . PRO B 2 311 ? 7.570 48.182 15.300 1.00 46.95 651 PRO B C 1
ATOM 7961 O O . PRO B 2 311 ? 8.490 48.430 14.523 1.00 47.20 651 PRO B O 1
ATOM 7965 N N . ARG B 2 312 ? 7.443 47.007 15.898 1.00 47.51 652 ARG B N 1
ATOM 7966 C CA . ARG B 2 312 ? 8.414 45.951 15.658 1.00 54.03 652 ARG B CA 1
ATOM 7967 C C . ARG B 2 312 ? 7.692 44.610 15.691 1.00 56.29 652 ARG B C 1
ATOM 7968 O O . ARG B 2 312 ? 6.710 44.440 16.417 1.00 54.74 652 ARG B O 1
ATOM 7976 N N . GLU B 2 313 ? 8.169 43.661 14.895 1.00 59.91 653 GLU B N 1
ATOM 7977 C CA . GLU B 2 313 ? 7.545 42.344 14.844 1.00 64.02 653 GLU B CA 1
ATOM 7978 C C . GLU B 2 313 ? 8.135 41.418 15.909 1.00 59.19 653 GLU B C 1
ATOM 7979 O O . GLU B 2 313 ? 9.344 41.188 15.954 1.00 51.14 653 GLU B O 1
ATOM 7985 N N . GLU B 2 314 ? 7.270 40.898 16.770 1.00 58.47 654 GLU B N 1
ATOM 7986 C CA . GLU B 2 314 ? 7.700 40.002 17.832 1.00 61.38 654 GLU B CA 1
ATOM 7987 C C . GLU B 2 314 ? 8.306 38.725 17.264 1.00 62.15 654 GLU B C 1
ATOM 7988 O O . GLU B 2 314 ? 7.824 38.196 16.267 1.00 56.12 654 GLU B O 1
ATOM 7994 N N . PRO B 2 315 ? 9.384 38.219 17.891 1.00 66.55 655 PRO B N 1
ATOM 7995 C CA . PRO B 2 315 ? 10.048 36.991 17.437 1.00 68.02 655 PRO B CA 1
ATOM 7996 C C . PRO B 2 315 ? 9.195 35.752 17.718 1.00 71.10 655 PRO B C 1
ATOM 7997 O O . PRO B 2 315 ? 8.047 35.860 18.161 1.00 73.68 655 PRO B O 1
ATOM 8001 N N . ASN B 2 316 ? 9.766 34.582 17.447 1.00 70.87 656 ASN B N 1
ATOM 8002 C CA . ASN B 2 316 ? 9.111 33.301 17.695 1.00 69.94 656 ASN B CA 1
ATOM 8003 C C . ASN B 2 316 ? 10.197 32.280 18.015 1.00 71.17 656 ASN B C 1
ATOM 8004 O O . ASN B 2 316 ? 11.383 32.540 17.799 1.00 69.43 656 ASN B O 1
ATOM 8009 N N . HIS B 2 317 ? 9.798 31.126 18.540 1.00 73.89 657 HIS B N 1
ATOM 8010 C CA . HIS B 2 317 ? 10.747 30.079 18.917 1.00 78.79 657 HIS B CA 1
ATOM 8011 C C . HIS B 2 317 ? 11.765 29.748 17.832 1.00 79.57 657 HIS B C 1
ATOM 8012 O O . HIS B 2 317 ? 12.833 29.215 18.116 1.00 82.66 657 HIS B O 1
ATOM 8019 N N . ARG B 2 318 ? 11.430 30.070 16.590 1.00 84.47 658 ARG B N 1
ATOM 8020 C CA . ARG B 2 318 ? 12.303 29.778 15.462 1.00 87.75 658 ARG B CA 1
ATOM 8021 C C . ARG B 2 318 ? 13.524 30.691 15.402 1.00 86.65 658 ARG B C 1
ATOM 8022 O O . ARG B 2 318 ? 14.660 30.224 15.455 1.00 89.08 658 ARG B O 1
ATOM 8030 N N . SER B 2 319 ? 13.277 31.992 15.289 1.00 85.39 659 SER B N 1
ATOM 8031 C CA . SER B 2 319 ? 14.343 32.986 15.208 1.00 82.39 659 SER B CA 1
ATOM 8032 C C . SER B 2 319 ? 15.508 32.695 16.144 1.00 80.41 659 SER B C 1
ATOM 8033 O O . SER B 2 319 ? 15.314 32.384 17.318 1.00 76.93 659 SER B O 1
ATOM 8036 N N . SER B 2 320 ? 16.721 32.794 15.612 1.00 81.13 660 SER B N 1
ATOM 8037 C CA . SER B 2 320 ? 17.923 32.545 16.395 1.00 84.44 660 SER B CA 1
ATOM 8038 C C . SER B 2 320 ? 18.248 33.787 17.213 1.00 87.12 660 SER B C 1
ATOM 8039 O O . SER B 2 320 ? 17.398 34.658 17.400 1.00 89.80 660 SER B O 1
ATOM 8042 N N . ALA B 2 321 ? 19.482 33.869 17.693 1.00 85.58 661 ALA B N 1
ATOM 8043 C CA . ALA B 2 321 ? 19.907 35.011 18.481 1.00 86.29 661 ALA B CA 1
ATOM 8044 C C . ALA B 2 321 ? 20.481 36.101 17.575 1.00 88.07 661 ALA B C 1
ATOM 8045 O O . ALA B 2 321 ? 21.697 36.267 17.480 1.00 89.66 661 ALA B O 1
ATOM 8047 N N . LYS B 2 322 ? 19.596 36.830 16.900 1.00 87.79 662 LYS B N 1
ATOM 8048 C CA . LYS B 2 322 ? 19.997 37.915 16.009 1.00 87.53 662 LYS B CA 1
ATOM 8049 C C . LYS B 2 322 ? 19.154 39.152 16.274 1.00 86.20 662 LYS B C 1
ATOM 8050 O O . LYS B 2 322 ? 17.931 39.113 16.155 1.00 83.30 662 LYS B O 1
ATOM 8056 N N . MET B 2 326 ? 17.060 44.335 21.408 1.00 55.31 666 MET B N 1
ATOM 8057 C CA . MET B 2 326 ? 17.882 44.479 22.605 1.00 54.91 666 MET B CA 1
ATOM 8058 C C . MET B 2 326 ? 18.187 45.929 22.936 1.00 48.48 666 MET B C 1
ATOM 8059 O O . MET B 2 326 ? 17.829 46.424 24.002 1.00 51.56 666 MET B O 1
ATOM 8064 N N . THR B 2 327 ? 18.856 46.599 22.006 1.00 46.57 667 THR B N 1
ATOM 8065 C CA . THR B 2 327 ? 19.266 47.990 22.170 1.00 43.62 667 THR B CA 1
ATOM 8066 C C . THR B 2 327 ? 18.180 49.032 21.873 1.00 39.42 667 THR B C 1
ATOM 8067 O O . THR B 2 327 ? 17.145 48.728 21.286 1.00 37.43 667 THR B O 1
ATOM 8071 N N . PRO B 2 328 ? 18.413 50.286 22.288 1.00 41.15 668 PRO B N 1
ATOM 8072 C CA . PRO B 2 328 ? 17.448 51.366 22.059 1.00 41.28 668 PRO B CA 1
ATOM 8073 C C . PRO B 2 328 ? 17.363 51.778 20.596 1.00 43.81 668 PRO B C 1
ATOM 8074 O O . PRO B 2 328 ? 18.364 51.763 19.870 1.00 41.75 668 PRO B O 1
ATOM 8078 N N . SER B 2 329 ? 16.159 52.153 20.178 1.00 42.32 669 SER B N 1
ATOM 8079 C CA . SER B 2 329 ? 15.909 52.604 18.820 1.00 43.10 669 SER B CA 1
ATOM 8080 C C . SER B 2 329 ? 16.269 54.081 18.707 1.00 42.38 669 SER B C 1
ATOM 8081 O O . SER B 2 329 ? 16.401 54.611 17.605 1.00 46.77 669 SER B O 1
ATOM 8084 N N . THR B 2 330 ? 16.417 54.742 19.852 1.00 36.60 670 THR B N 1
ATOM 8085 C CA . THR B 2 330 ? 16.751 56.163 19.884 1.00 37.31 670 THR B CA 1
ATOM 8086 C C . THR B 2 330 ? 17.342 56.545 21.236 1.00 39.49 670 THR B C 1
ATOM 8087 O O . THR B 2 330 ? 17.201 55.815 22.216 1.00 42.36 670 THR B O 1
ATOM 8091 N N . ASP B 2 331 ? 17.998 57.697 21.287 1.00 31.59 671 ASP B N 1
ATOM 8092 C CA . ASP B 2 331 ? 18.599 58.168 22.523 1.00 41.38 671 ASP B CA 1
ATOM 8093 C C . ASP B 2 331 ? 17.763 59.257 23.211 1.00 38.82 671 ASP B C 1
ATOM 8094 O O . ASP B 2 331 ? 18.170 59.810 24.235 1.00 34.82 671 ASP B O 1
ATOM 8099 N N . PHE B 2 332 ? 16.588 59.550 22.658 1.00 35.11 672 PHE B N 1
ATOM 8100 C CA . PHE B 2 332 ? 15.710 60.577 23.221 1.00 32.34 672 PHE B CA 1
ATOM 8101 C C . PHE B 2 332 ? 15.472 60.428 24.726 1.00 30.55 672 PHE B C 1
ATOM 8102 O O . PHE B 2 332 ? 15.662 61.376 25.489 1.00 32.57 672 PHE B O 1
ATOM 8110 N N . TYR B 2 333 ? 15.053 59.235 25.136 1.00 26.60 673 TYR B N 1
ATOM 8111 C CA . TYR B 2 333 ? 14.749 58.957 26.528 1.00 24.97 673 TYR B CA 1
ATOM 8112 C C . TYR B 2 333 ? 15.984 58.930 27.414 1.00 32.29 673 TYR B C 1
ATOM 8113 O O . TYR B 2 333 ? 15.897 59.217 28.605 1.00 34.11 673 TYR B O 1
ATOM 8122 N N . LYS B 2 334 ? 17.131 58.584 26.839 1.00 34.33 674 LYS B N 1
ATOM 8123 C CA . LYS B 2 334 ? 18.374 58.577 27.594 1.00 34.24 674 LYS B CA 1
ATOM 8124 C C . LYS B 2 334 ? 18.754 60.036 27.871 1.00 29.99 674 LYS B C 1
ATOM 8125 O O . LYS B 2 334 ? 19.049 60.407 29.006 1.00 31.73 674 LYS B O 1
ATOM 8131 N N . LYS B 2 335 ? 18.745 60.861 26.828 1.00 36.15 675 LYS B N 1
ATOM 8132 C CA . LYS B 2 335 ? 19.069 62.282 26.975 1.00 37.81 675 LYS B CA 1
ATOM 8133 C C . LYS B 2 335 ? 18.098 62.929 27.959 1.00 39.34 675 LYS B C 1
ATOM 8134 O O . LYS B 2 335 ? 18.499 63.744 28.795 1.00 38.62 675 LYS B O 1
ATOM 8140 N N . LEU B 2 336 ? 16.821 62.561 27.866 1.00 32.11 676 LEU B N 1
ATOM 8141 C CA . LEU B 2 336 ? 15.816 63.118 28.763 1.00 34.51 676 LEU B CA 1
ATOM 8142 C C . LEU B 2 336 ? 16.097 62.679 30.195 1.00 31.90 676 LEU B C 1
ATOM 8143 O O . LEU B 2 336 ? 16.010 63.477 31.127 1.00 33.51 676 LEU B O 1
ATOM 8148 N N . ALA B 2 337 ? 16.436 61.406 30.366 1.00 26.70 677 ALA B N 1
ATOM 8149 C CA . ALA B 2 337 ? 16.742 60.881 31.686 1.00 31.44 677 ALA B CA 1
ATOM 8150 C C . ALA B 2 337 ? 17.956 61.607 32.277 1.00 27.72 677 ALA B C 1
ATOM 8151 O O . ALA B 2 337 ? 18.003 61.850 33.475 1.00 33.01 677 ALA B O 1
ATOM 8153 N N . LEU B 2 338 ? 18.928 61.963 31.443 1.00 25.20 678 LEU B N 1
ATOM 8154 C CA . LEU B 2 338 ? 20.103 62.675 31.945 1.00 33.89 678 LEU B CA 1
ATOM 8155 C C . LEU B 2 338 ? 19.714 64.088 32.397 1.00 37.95 678 LEU B C 1
ATOM 8156 O O . LEU B 2 338 ? 20.260 64.610 33.372 1.00 38.32 678 LEU B O 1
ATOM 8161 N N . ASP B 2 339 ? 18.765 64.705 31.694 1.00 42.30 679 ASP B N 1
ATOM 8162 C CA . ASP B 2 339 ? 18.308 66.041 32.072 1.00 40.92 679 ASP B CA 1
ATOM 8163 C C . ASP B 2 339 ? 17.609 65.979 33.433 1.00 35.73 679 ASP B C 1
ATOM 8164 O O . ASP B 2 339 ? 17.903 66.778 34.322 1.00 29.38 679 ASP B O 1
ATOM 8169 N N . CYS B 2 340 ? 16.695 65.023 33.593 1.00 30.90 680 CYS B N 1
ATOM 8170 C CA . CYS B 2 340 ? 15.986 64.834 34.860 1.00 27.59 680 CYS B CA 1
ATOM 8171 C C . CYS B 2 340 ? 17.005 64.648 35.990 1.00 33.83 680 CYS B C 1
ATOM 8172 O O . CYS B 2 340 ? 16.893 65.269 37.051 1.00 29.05 680 CYS B O 1
ATOM 8175 N N . SER B 2 341 ? 18.000 63.794 35.751 1.00 23.40 681 SER B N 1
ATOM 8176 C CA . SER B 2 341 ? 19.041 63.526 36.744 1.00 33.01 681 SER B CA 1
ATOM 8177 C C . SER B 2 341 ? 19.761 64.790 37.251 1.00 29.09 681 SER B C 1
ATOM 8178 O O . SER B 2 341 ? 20.017 64.931 38.440 1.00 29.58 681 SER B O 1
ATOM 8181 N N . GLY B 2 342 ? 20.090 65.708 36.353 1.00 28.81 682 GLY B N 1
ATOM 8182 C CA . GLY B 2 342 ? 20.757 66.922 36.785 1.00 25.42 682 GLY B CA 1
ATOM 8183 C C . GLY B 2 342 ? 19.860 67.820 37.622 1.00 26.86 682 GLY B C 1
ATOM 8184 O O . GLY B 2 342 ? 20.345 68.720 38.297 1.00 28.08 682 GLY B O 1
ATOM 8185 N N . GLN B 2 343 ? 18.554 67.579 37.577 1.00 19.71 683 GLN B N 1
ATOM 8186 C CA . GLN B 2 343 ? 17.593 68.376 38.336 1.00 28.10 683 GLN B CA 1
ATOM 8187 C C . GLN B 2 343 ? 17.052 67.608 39.531 1.00 26.23 683 GLN B C 1
ATOM 8188 O O . GLN B 2 343 ? 16.087 68.044 40.169 1.00 32.74 683 GLN B O 1
ATOM 8194 N N . GLN B 2 344 ? 17.680 66.476 39.835 1.00 22.20 684 GLN B N 1
ATOM 8195 C CA . GLN B 2 344 ? 17.266 65.628 40.953 1.00 21.34 684 GLN B CA 1
ATOM 8196 C C . GLN B 2 344 ? 15.867 65.057 40.742 1.00 21.59 684 GLN B C 1
ATOM 8197 O O . GLN B 2 344 ? 15.084 64.946 41.683 1.00 15.95 684 GLN B O 1
ATOM 8203 N N . VAL B 2 345 ? 15.565 64.699 39.492 1.00 19.24 685 VAL B N 1
ATOM 8204 C CA . VAL B 2 345 ? 14.279 64.105 39.144 1.00 17.15 685 VAL B CA 1
ATOM 8205 C C . VAL B 2 345 ? 14.469 62.632 38.745 1.00 22.75 685 VAL B C 1
ATOM 8206 O O . VAL B 2 345 ? 15.229 62.305 37.819 1.00 22.37 685 VAL B O 1
ATOM 8210 N N . ALA B 2 346 ? 13.794 61.745 39.463 1.00 18.50 686 ALA B N 1
ATOM 8211 C CA . ALA B 2 346 ? 13.864 60.318 39.172 1.00 21.57 686 ALA B CA 1
ATOM 8212 C C . ALA B 2 346 ? 12.570 59.933 38.462 1.00 25.00 686 ALA B C 1
ATOM 8213 O O . ALA B 2 346 ? 11.487 60.435 38.798 1.00 20.78 686 ALA B O 1
ATOM 8215 N N . VAL B 2 347 ? 12.675 59.054 37.477 1.00 25.47 687 VAL B N 1
ATOM 8216 C CA . VAL B 2 347 ? 11.491 58.635 36.740 1.00 24.62 687 VAL B CA 1
ATOM 8217 C C . VAL B 2 347 ? 11.208 57.150 36.828 1.00 29.01 687 VAL B C 1
ATOM 8218 O O . VAL B 2 347 ? 11.990 56.337 36.336 1.00 30.94 687 VAL B O 1
ATOM 8222 N N . ASP B 2 348 ? 10.088 56.802 37.455 1.00 25.59 688 ASP B N 1
ATOM 8223 C CA . ASP B 2 348 ? 9.683 55.407 37.548 1.00 26.78 688 ASP B CA 1
ATOM 8224 C C . ASP B 2 348 ? 8.678 55.145 36.421 1.00 29.74 688 ASP B C 1
ATOM 8225 O O . ASP B 2 348 ? 7.735 55.918 36.217 1.00 25.40 688 ASP B O 1
ATOM 8230 N N . LEU B 2 349 ? 8.891 54.061 35.684 1.00 24.98 689 LEU B N 1
ATOM 8231 C CA . LEU B 2 349 ? 8.015 53.697 34.584 1.00 24.70 689 LEU B CA 1
ATOM 8232 C C . LEU B 2 349 ? 7.184 52.444 34.859 1.00 26.81 689 LEU B C 1
ATOM 8233 O O . LEU B 2 349 ? 7.726 51.377 35.157 1.00 31.64 689 LEU B O 1
ATOM 8238 N N . PHE B 2 350 ? 5.866 52.600 34.762 1.00 26.31 690 PHE B N 1
ATOM 8239 C CA . PHE B 2 350 ? 4.898 51.514 34.941 1.00 28.06 690 PHE B CA 1
ATOM 8240 C C . PHE B 2 350 ? 4.344 51.245 33.531 1.00 31.87 690 PHE B C 1
ATOM 8241 O O . PHE B 2 350 ? 3.538 52.025 33.019 1.00 31.07 690 PHE B O 1
ATOM 8249 N N . LEU B 2 351 ? 4.794 50.165 32.895 1.00 33.75 691 LEU B N 1
ATOM 8250 C CA . LEU B 2 351 ? 4.330 49.838 31.548 1.00 32.20 691 LEU B CA 1
ATOM 8251 C C . LEU B 2 351 ? 3.292 48.730 31.630 1.00 36.03 691 LEU B C 1
ATOM 8252 O O . LEU B 2 351 ? 3.601 47.619 32.054 1.00 42.91 691 LEU B O 1
ATOM 8257 N N . LEU B 2 352 ? 2.060 49.039 31.236 1.00 29.47 692 LEU B N 1
ATOM 8258 C CA . LEU B 2 352 ? 0.971 48.062 31.295 1.00 33.99 692 LEU B CA 1
ATOM 8259 C C . LEU B 2 352 ? 0.420 47.796 29.896 1.00 34.30 692 LEU B C 1
ATOM 8260 O O . LEU B 2 352 ? -0.785 47.807 29.688 1.00 36.63 692 LEU B O 1
ATOM 8265 N N . SER B 2 353 ? 1.326 47.539 28.957 1.00 36.42 693 SER B N 1
ATOM 8266 C CA . SER B 2 353 ? 0.997 47.307 27.557 1.00 37.13 693 SER B CA 1
ATOM 8267 C C . SER B 2 353 ? 0.635 45.879 27.154 1.00 39.38 693 SER B C 1
ATOM 8268 O O . SER B 2 353 ? 1.199 44.904 27.665 1.00 42.57 693 SER B O 1
ATOM 8271 N N . GLY B 2 354 ? -0.307 45.777 26.216 1.00 34.23 694 GLY B N 1
ATOM 8272 C CA . GLY B 2 354 ? -0.736 44.488 25.703 1.00 35.81 694 GLY B CA 1
ATOM 8273 C C . GLY B 2 354 ? 0.016 44.125 24.428 1.00 38.12 694 GLY B C 1
ATOM 8274 O O . GLY B 2 354 ? 0.007 42.968 24.003 1.00 42.17 694 GLY B O 1
ATOM 8275 N N . GLN B 2 355 ? 0.667 45.123 23.826 1.00 35.67 695 GLN B N 1
ATOM 8276 C CA . GLN B 2 355 ? 1.444 44.958 22.598 1.00 34.60 695 GLN B CA 1
ATOM 8277 C C . GLN B 2 355 ? 2.827 45.592 22.753 1.00 34.57 695 GLN B C 1
ATOM 8278 O O . GLN B 2 355 ? 3.050 46.421 23.631 1.00 30.98 695 GLN B O 1
ATOM 8284 N N . TYR B 2 356 ? 3.745 45.195 21.880 1.00 35.14 696 TYR B N 1
ATOM 8285 C CA . TYR B 2 356 ? 5.100 45.716 21.866 1.00 33.00 696 TYR B CA 1
ATOM 8286 C C . TYR B 2 356 ? 5.086 47.233 22.053 1.00 38.43 696 TYR B C 1
ATOM 8287 O O . TYR B 2 356 ? 4.380 47.935 21.331 1.00 41.74 696 TYR B O 1
ATOM 8296 N N . SER B 2 357 ? 5.876 47.745 22.995 1.00 37.25 697 SER B N 1
ATOM 8297 C CA . SER B 2 357 ? 5.901 49.190 23.234 1.00 36.22 697 SER B CA 1
ATOM 8298 C C . SER B 2 357 ? 7.315 49.733 23.272 1.00 36.46 697 SER B C 1
ATOM 8299 O O . SER B 2 357 ? 7.558 50.837 23.767 1.00 29.22 697 SER B O 1
ATOM 8302 N N . ASP B 2 358 ? 8.239 48.945 22.738 1.00 33.95 698 ASP B N 1
ATOM 8303 C CA . ASP B 2 358 ? 9.647 49.302 22.701 1.00 32.93 698 ASP B CA 1
ATOM 8304 C C . ASP B 2 358 ? 10.222 49.665 24.068 1.00 28.58 698 ASP B C 1
ATOM 8305 O O . ASP B 2 358 ? 10.794 50.743 24.251 1.00 27.93 698 ASP B O 1
ATOM 8310 N N . LEU B 2 359 ? 10.076 48.767 25.031 1.00 25.99 699 LEU B N 1
ATOM 8311 C CA . LEU B 2 359 ? 10.621 49.017 26.354 1.00 28.88 699 LEU B CA 1
ATOM 8312 C C . LEU B 2 359 ? 12.145 49.178 26.321 1.00 30.35 699 LEU B C 1
ATOM 8313 O O . LEU B 2 359 ? 12.722 49.820 27.204 1.00 29.88 699 LEU B O 1
ATOM 8318 N N . ALA B 2 360 ? 12.806 48.599 25.319 1.00 27.89 700 ALA B N 1
ATOM 8319 C CA . ALA B 2 360 ? 14.263 48.717 25.247 1.00 31.99 700 ALA B CA 1
ATOM 8320 C C . ALA B 2 360 ? 14.664 50.189 25.194 1.00 34.04 700 ALA B C 1
ATOM 8321 O O . ALA B 2 360 ? 15.717 50.569 25.697 1.00 40.70 700 ALA B O 1
ATOM 8323 N N . SER B 2 361 ? 13.813 51.011 24.582 1.00 37.46 701 SER B N 1
ATOM 8324 C CA . SER B 2 361 ? 14.063 52.446 24.466 1.00 35.66 701 SER B CA 1
ATOM 8325 C C . SER B 2 361 ? 13.453 53.250 25.624 1.00 31.41 701 SER B C 1
ATOM 8326 O O . SER B 2 361 ? 14.071 54.183 26.135 1.00 30.69 701 SER B O 1
ATOM 8329 N N . LEU B 2 362 ? 12.234 52.890 26.022 1.00 27.38 702 LEU B N 1
ATOM 8330 C CA . LEU B 2 362 ? 11.533 53.583 27.102 1.00 29.14 702 LEU B CA 1
ATOM 8331 C C . LEU B 2 362 ? 12.215 53.391 28.454 1.00 35.56 702 LEU B C 1
ATOM 8332 O O . LEU B 2 362 ? 12.241 54.303 29.282 1.00 30.91 702 LEU B O 1
ATOM 8337 N N . GLY B 2 363 ? 12.762 52.197 28.660 1.00 28.20 703 GLY B N 1
ATOM 8338 C CA . GLY B 2 363 ? 13.416 51.876 29.910 1.00 26.91 703 GLY B CA 1
ATOM 8339 C C . GLY B 2 363 ? 14.515 52.839 30.292 1.00 29.48 703 GLY B C 1
ATOM 8340 O O . GLY B 2 363 ? 14.786 53.016 31.483 1.00 30.01 703 GLY B O 1
ATOM 8341 N N . CYS B 2 364 ? 15.134 53.469 29.296 1.00 24.33 704 CYS B N 1
ATOM 8342 C CA . CYS B 2 364 ? 16.229 54.408 29.541 1.00 28.07 704 CYS B CA 1
ATOM 8343 C C . CYS B 2 364 ? 15.849 55.544 30.478 1.00 29.19 704 CYS B C 1
ATOM 8344 O O . CYS B 2 364 ? 16.678 56.026 31.249 1.00 29.03 704 CYS B O 1
ATOM 8347 N N . ILE B 2 365 ? 14.592 55.967 30.405 1.00 26.37 705 ILE B N 1
ATOM 8348 C CA . ILE B 2 365 ? 14.089 57.055 31.228 1.00 23.41 705 ILE B CA 1
ATOM 8349 C C . ILE B 2 365 ? 14.299 56.741 32.713 1.00 26.05 705 ILE B C 1
ATOM 8350 O O . ILE B 2 365 ? 14.584 57.634 33.511 1.00 28.82 705 ILE B O 1
ATOM 8355 N N . SER B 2 366 ? 14.190 55.467 33.074 1.00 21.61 706 SER B N 1
ATOM 8356 C CA . SER B 2 366 ? 14.342 55.053 34.464 1.00 26.00 706 SER B CA 1
ATOM 8357 C C . SER B 2 366 ? 15.765 54.661 34.834 1.00 29.71 706 SER B C 1
ATOM 8358 O O . SER B 2 366 ? 16.218 54.929 35.950 1.00 29.74 706 SER B O 1
ATOM 8361 N N . ARG B 2 367 ? 16.464 54.019 33.904 1.00 31.65 707 ARG B N 1
ATOM 8362 C CA . ARG B 2 367 ? 17.828 53.574 34.161 1.00 39.15 707 ARG B CA 1
ATOM 8363 C C . ARG B 2 367 ? 18.769 54.709 34.541 1.00 33.68 707 ARG B C 1
ATOM 8364 O O . ARG B 2 367 ? 19.466 54.632 35.547 1.00 31.52 707 ARG B O 1
ATOM 8372 N N . TYR B 2 368 ? 18.764 55.776 33.753 1.00 31.06 708 TYR B N 1
ATOM 8373 C CA . TYR B 2 368 ? 19.664 56.890 33.991 1.00 32.62 708 TYR B CA 1
ATOM 8374 C C . TYR B 2 368 ? 19.243 57.944 35.011 1.00 29.62 708 TYR B C 1
ATOM 8375 O O . TYR B 2 368 ? 20.049 58.791 35.383 1.00 31.79 708 TYR B O 1
ATOM 8384 N N . SER B 2 369 ? 18.005 57.875 35.491 1.00 24.89 709 SER B N 1
ATOM 8385 C CA . SER B 2 369 ? 17.512 58.845 36.467 1.00 25.44 709 SER B CA 1
ATOM 8386 C C . SER B 2 369 ? 17.365 58.197 37.845 1.00 27.77 709 SER B C 1
ATOM 8387 O O . SER B 2 369 ? 16.898 58.824 38.799 1.00 22.00 709 SER B O 1
ATOM 8390 N N . ALA B 2 370 ? 17.776 56.936 37.931 1.00 28.17 710 ALA B N 1
ATOM 8391 C CA . ALA B 2 370 ? 17.719 56.157 39.162 1.00 24.22 710 ALA B CA 1
ATOM 8392 C C . ALA B 2 370 ? 16.303 55.771 39.557 1.00 29.50 710 ALA B C 1
ATOM 8393 O O . ALA B 2 370 ? 16.019 55.554 40.739 1.00 28.01 710 ALA B O 1
ATOM 8395 N N . GLY B 2 371 ? 15.408 55.705 38.571 1.00 25.97 711 GLY B N 1
ATOM 8396 C CA . GLY B 2 371 ? 14.054 55.276 38.849 1.00 19.07 711 GLY B CA 1
ATOM 8397 C C . GLY B 2 371 ? 14.027 53.764 38.633 1.00 27.22 711 GLY B C 1
ATOM 8398 O O . GLY B 2 371 ? 15.061 53.100 38.703 1.00 30.52 711 GLY B O 1
ATOM 8399 N N . SER B 2 372 ? 12.854 53.200 38.376 1.00 27.51 712 SER B N 1
ATOM 8400 C CA . SER B 2 372 ? 12.765 51.769 38.116 1.00 23.56 712 SER B CA 1
ATOM 8401 C C . SER B 2 372 ? 11.599 51.494 37.182 1.00 33.15 712 SER B C 1
ATOM 8402 O O . SER B 2 372 ? 10.731 52.351 36.969 1.00 26.09 712 SER B O 1
ATOM 8405 N N . VAL B 2 373 ? 11.583 50.297 36.609 1.00 29.06 713 VAL B N 1
ATOM 8406 C CA . VAL B 2 373 ? 10.507 49.947 35.717 1.00 30.43 713 VAL B CA 1
ATOM 8407 C C . VAL B 2 373 ? 9.686 48.811 36.289 1.00 21.99 713 VAL B C 1
ATOM 8408 O O . VAL B 2 373 ? 10.221 47.860 36.847 1.00 28.25 713 VAL B O 1
ATOM 8412 N N . TYR B 2 374 ? 8.372 48.958 36.177 1.00 28.00 714 TYR B N 1
ATOM 8413 C CA . TYR B 2 374 ? 7.400 47.978 36.645 1.00 27.80 714 TYR B CA 1
ATOM 8414 C C . TYR B 2 374 ? 6.635 47.618 35.379 1.00 27.08 714 TYR B C 1
ATOM 8415 O O . TYR B 2 374 ? 6.193 48.503 34.632 1.00 27.31 714 TYR B O 1
ATOM 8424 N N . TYR B 2 375 ? 6.483 46.322 35.142 1.00 23.83 715 TYR B N 1
ATOM 8425 C CA . TYR B 2 375 ? 5.838 45.835 33.922 1.00 27.59 715 TYR B CA 1
ATOM 8426 C C . TYR B 2 375 ? 4.628 44.961 34.205 1.00 27.90 715 TYR B C 1
ATOM 8427 O O . TYR B 2 375 ? 4.670 44.105 35.084 1.00 29.51 715 TYR B O 1
ATOM 8436 N N . TYR B 2 376 ? 3.549 45.175 33.461 1.00 22.25 716 TYR B N 1
ATOM 8437 C CA . TYR B 2 376 ? 2.335 44.389 33.666 1.00 27.87 716 TYR B CA 1
ATOM 8438 C C . TYR B 2 376 ? 1.797 43.987 32.309 1.00 31.58 716 TYR B C 1
ATOM 8439 O O . TYR B 2 376 ? 0.875 44.611 31.772 1.00 28.92 716 TYR B O 1
ATOM 8448 N N . PRO B 2 377 ? 2.377 42.923 31.737 1.00 31.31 717 PRO B N 1
ATOM 8449 C CA . PRO B 2 377 ? 1.977 42.419 30.427 1.00 32.66 717 PRO B CA 1
ATOM 8450 C C . PRO B 2 377 ? 0.488 42.154 30.341 1.00 31.07 717 PRO B C 1
ATOM 8451 O O . PRO B 2 377 ? -0.080 41.499 31.207 1.00 28.43 717 PRO B O 1
ATOM 8455 N N . SER B 2 378 ? -0.133 42.708 29.305 1.00 30.98 718 SER B N 1
ATOM 8456 C CA . SER B 2 378 ? -1.564 42.526 29.047 1.00 34.98 718 SER B CA 1
ATOM 8457 C C . SER B 2 378 ? -2.491 42.862 30.203 1.00 32.89 718 SER B C 1
ATOM 8458 O O . SER B 2 378 ? -3.474 42.159 30.439 1.00 30.20 718 SER B O 1
ATOM 8461 N N . TYR B 2 379 ? -2.176 43.929 30.928 1.00 33.06 719 TYR B N 1
ATOM 8462 C CA . TYR B 2 379 ? -3.009 44.351 32.044 1.00 34.97 719 TYR B CA 1
ATOM 8463 C C . TYR B 2 379 ? -4.427 44.670 31.566 1.00 36.57 719 TYR B C 1
ATOM 8464 O O . TYR B 2 379 ? -4.617 45.341 30.549 1.00 32.71 719 TYR B O 1
ATOM 8473 N N . HIS B 2 380 ? -5.422 44.197 32.305 1.00 38.62 720 HIS B N 1
ATOM 8474 C CA . HIS B 2 380 ? -6.814 44.473 31.964 1.00 41.07 720 HIS B CA 1
ATOM 8475 C C . HIS B 2 380 ? -7.651 44.311 33.219 1.00 43.86 720 HIS B C 1
ATOM 8476 O O . HIS B 2 380 ? -7.586 43.275 33.875 1.00 43.66 720 HIS B O 1
ATOM 8483 N N . HIS B 2 381 ? -8.434 45.338 33.553 1.00 45.14 721 HIS B N 1
ATOM 8484 C CA . HIS B 2 381 ? -9.254 45.302 34.762 1.00 47.84 721 HIS B CA 1
ATOM 8485 C C . HIS B 2 381 ? -10.159 44.086 34.927 1.00 47.29 721 HIS B C 1
ATOM 8486 O O . HIS B 2 381 ? -10.435 43.667 36.052 1.00 51.35 721 HIS B O 1
ATOM 8493 N N . GLN B 2 382 ? -10.626 43.516 33.824 1.00 49.57 722 GLN B N 1
ATOM 8494 C CA . GLN B 2 382 ? -11.490 42.344 33.909 1.00 53.83 722 GLN B CA 1
ATOM 8495 C C . GLN B 2 382 ? -10.781 41.083 33.447 1.00 53.64 722 GLN B C 1
ATOM 8496 O O . GLN B 2 382 ? -10.777 40.067 34.146 1.00 53.87 722 GLN B O 1
ATOM 8502 N N . HIS B 2 383 ? -10.166 41.159 32.273 1.00 48.23 723 HIS B N 1
ATOM 8503 C CA . HIS B 2 383 ? -9.476 40.015 31.697 1.00 53.29 723 HIS B CA 1
ATOM 8504 C C . HIS B 2 383 ? -8.241 39.481 32.424 1.00 53.20 723 HIS B C 1
ATOM 8505 O O . HIS B 2 383 ? -7.934 38.293 32.316 1.00 53.16 723 HIS B O 1
ATOM 8512 N N . ASN B 2 384 ? -7.531 40.330 33.162 1.00 48.46 724 ASN B N 1
ATOM 8513 C CA . ASN B 2 384 ? -6.325 39.861 33.834 1.00 41.77 724 ASN B CA 1
ATOM 8514 C C . ASN B 2 384 ? -6.322 40.020 35.345 1.00 44.82 724 ASN B C 1
ATOM 8515 O O . ASN B 2 384 ? -5.534 40.782 35.894 1.00 42.12 724 ASN B O 1
ATOM 8520 N N . PRO B 2 385 ? -7.166 39.257 36.046 1.00 44.13 725 PRO B N 1
ATOM 8521 C CA . PRO B 2 385 ? -7.207 39.377 37.506 1.00 44.17 725 PRO B CA 1
ATOM 8522 C C . PRO B 2 385 ? -5.862 39.217 38.221 1.00 44.68 725 PRO B C 1
ATOM 8523 O O . PRO B 2 385 ? -5.714 39.660 39.357 1.00 46.16 725 PRO B O 1
ATOM 8527 N N . VAL B 2 386 ? -4.881 38.601 37.567 1.00 44.38 726 VAL B N 1
ATOM 8528 C CA . VAL B 2 386 ? -3.581 38.408 38.210 1.00 43.06 726 VAL B CA 1
ATOM 8529 C C . VAL B 2 386 ? -2.717 39.663 38.160 1.00 38.94 726 VAL B C 1
ATOM 8530 O O . VAL B 2 386 ? -2.108 40.030 39.162 1.00 35.08 726 VAL B O 1
ATOM 8534 N N . GLN B 2 387 ? -2.660 40.321 37.004 1.00 36.79 727 GLN B N 1
ATOM 8535 C CA . GLN B 2 387 ? -1.881 41.547 36.876 1.00 33.13 727 GLN B CA 1
ATOM 8536 C C . GLN B 2 387 ? -2.513 42.687 37.686 1.00 38.49 727 GLN B C 1
ATOM 8537 O O . GLN B 2 387 ? -1.835 43.639 38.085 1.00 36.42 727 GLN B O 1
ATOM 8543 N N . VAL B 2 388 ? -3.818 42.586 37.920 1.00 32.69 728 VAL B N 1
ATOM 8544 C CA . VAL B 2 388 ? -4.551 43.594 38.678 1.00 27.89 728 VAL B CA 1
ATOM 8545 C C . VAL B 2 388 ? -4.074 43.580 40.123 1.00 27.34 728 VAL B C 1
ATOM 8546 O O . VAL B 2 388 ? -3.724 44.619 40.686 1.00 32.35 728 VAL B O 1
ATOM 8550 N N . GLN B 2 389 ? -4.046 42.399 40.724 1.00 28.00 729 GLN B N 1
ATOM 8551 C CA . GLN B 2 389 ? -3.617 42.292 42.110 1.00 39.39 729 GLN B CA 1
ATOM 8552 C C . GLN B 2 389 ? -2.117 42.560 42.255 1.00 37.23 729 GLN B C 1
ATOM 8553 O O . GLN B 2 389 ? -1.671 43.082 43.278 1.00 39.77 729 GLN B O 1
ATOM 8559 N N . LYS B 2 390 ? -1.344 42.213 41.228 1.00 33.32 730 LYS B N 1
ATOM 8560 C CA . LYS B 2 390 ? 0.100 42.426 41.254 1.00 33.08 730 LYS B CA 1
ATOM 8561 C C . LYS B 2 390 ? 0.364 43.920 41.347 1.00 31.88 730 LYS B C 1
ATOM 8562 O O . LYS B 2 390 ? 1.089 44.376 42.229 1.00 28.39 730 LYS B O 1
ATOM 8568 N N . LEU B 2 391 ? -0.241 44.681 40.435 1.00 31.73 731 LEU B N 1
ATOM 8569 C CA . LEU B 2 391 ? -0.088 46.130 40.428 1.00 31.73 731 LEU B CA 1
ATOM 8570 C C . LEU B 2 391 ? -0.545 46.701 41.775 1.00 30.67 731 LEU B C 1
ATOM 8571 O O . LEU B 2 391 ? 0.096 47.581 42.354 1.00 30.01 731 LEU B O 1
ATOM 8576 N N . GLN B 2 392 ? -1.658 46.179 42.273 1.00 31.04 732 GLN B N 1
ATOM 8577 C CA . GLN B 2 392 ? -2.214 46.628 43.535 1.00 26.13 732 GLN B CA 1
ATOM 8578 C C . GLN B 2 392 ? -1.177 46.546 44.641 1.00 28.65 732 GLN B C 1
ATOM 8579 O O . GLN B 2 392 ? -0.882 47.540 45.300 1.00 28.36 732 GLN B O 1
ATOM 8585 N N . LYS B 2 393 ? -0.621 45.354 44.830 1.00 28.37 733 LYS B N 1
ATOM 8586 C CA . LYS B 2 393 ? 0.387 45.112 45.858 1.00 32.02 733 LYS B CA 1
ATOM 8587 C C . LYS B 2 393 ? 1.717 45.826 45.577 1.00 23.64 733 LYS B C 1
ATOM 8588 O O . LYS B 2 393 ? 2.413 46.223 46.502 1.00 23.14 733 LYS B O 1
ATOM 8594 N N . GLU B 2 394 ? 2.072 45.986 44.308 1.00 25.71 734 GLU B N 1
ATOM 8595 C CA . GLU B 2 394 ? 3.314 46.670 43.982 1.00 26.33 734 GLU B CA 1
ATOM 8596 C C . GLU B 2 394 ? 3.157 48.174 44.213 1.00 33.03 734 GLU B C 1
ATOM 8597 O O . GLU B 2 394 ? 4.089 48.827 44.674 1.00 31.79 734 GLU B O 1
ATOM 8603 N N . LEU B 2 395 ? 1.981 48.727 43.914 1.00 34.67 735 LEU B N 1
ATOM 8604 C CA . LEU B 2 395 ? 1.746 50.158 44.160 1.00 35.44 735 LEU B CA 1
ATOM 8605 C C . LEU B 2 395 ? 1.770 50.405 45.666 1.00 30.71 735 LEU B C 1
ATOM 8606 O O . LEU B 2 395 ? 2.344 51.381 46.145 1.00 34.08 735 LEU B O 1
ATOM 8611 N N . GLN B 2 396 ? 1.143 49.500 46.404 1.00 24.16 736 GLN B N 1
ATOM 8612 C CA . GLN B 2 396 ? 1.100 49.575 47.854 1.00 31.21 736 GLN B CA 1
ATOM 8613 C C . GLN B 2 396 ? 2.528 49.748 48.403 1.00 31.71 736 GLN B C 1
ATOM 8614 O O . GLN B 2 396 ? 2.788 50.658 49.191 1.00 31.50 736 GLN B O 1
ATOM 8620 N N . ARG B 2 397 ? 3.453 48.886 47.983 1.00 27.15 737 ARG B N 1
ATOM 8621 C CA . ARG B 2 397 ? 4.839 48.985 48.454 1.00 23.14 737 ARG B CA 1
ATOM 8622 C C . ARG B 2 397 ? 5.469 50.289 48.005 1.00 23.66 737 ARG B C 1
ATOM 8623 O O . ARG B 2 397 ? 6.086 51.009 48.789 1.00 24.15 737 ARG B O 1
ATOM 8631 N N . TYR B 2 398 ? 5.290 50.578 46.726 1.00 23.52 738 TYR B N 1
ATOM 8632 C CA . TYR B 2 398 ? 5.809 51.764 46.073 1.00 25.06 738 TYR B CA 1
ATOM 8633 C C . TYR B 2 398 ? 5.410 53.088 46.728 1.00 29.93 738 TYR B C 1
ATOM 8634 O O . TYR B 2 398 ? 6.227 53.999 46.852 1.00 31.01 738 TYR B O 1
ATOM 8643 N N . LEU B 2 399 ? 4.151 53.198 47.132 1.00 28.19 739 LEU B N 1
ATOM 8644 C CA . LEU B 2 399 ? 3.652 54.430 47.725 1.00 23.52 739 LEU B CA 1
ATOM 8645 C C . LEU B 2 399 ? 3.973 54.590 49.206 1.00 25.34 739 LEU B C 1
ATOM 8646 O O . LEU B 2 399 ? 3.992 55.705 49.718 1.00 30.32 739 LEU B O 1
ATOM 8651 N N . THR B 2 400 ? 4.262 53.488 49.888 1.00 24.44 740 THR B N 1
ATOM 8652 C CA . THR B 2 400 ? 4.524 53.549 51.323 1.00 20.90 740 THR B CA 1
ATOM 8653 C C . THR B 2 400 ? 5.966 53.351 51.809 1.00 31.38 740 THR B C 1
ATOM 8654 O O . THR B 2 400 ? 6.295 53.736 52.938 1.00 26.75 740 THR B O 1
ATOM 8658 N N . ARG B 2 401 ? 6.817 52.738 50.985 1.00 21.20 741 ARG B N 1
ATOM 8659 C CA . ARG B 2 401 ? 8.197 52.485 51.392 1.00 17.54 741 ARG B CA 1
ATOM 8660 C C . ARG B 2 401 ? 8.917 53.801 51.618 1.00 17.53 741 ARG B C 1
ATOM 8661 O O . ARG B 2 401 ? 8.484 54.843 51.127 1.00 22.69 741 ARG B O 1
ATOM 8669 N N . LYS B 2 402 ? 10.007 53.764 52.367 1.00 18.60 742 LYS B N 1
ATOM 8670 C CA . LYS B 2 402 ? 10.751 54.986 52.621 1.00 21.29 742 LYS B CA 1
ATOM 8671 C C . LYS B 2 402 ? 11.405 55.482 51.334 1.00 24.53 742 LYS B C 1
ATOM 8672 O O . LYS B 2 402 ? 11.555 54.738 50.371 1.00 25.17 742 LYS B O 1
ATOM 8678 N N . ILE B 2 403 ? 11.778 56.752 51.317 1.00 19.68 743 ILE B N 1
ATOM 8679 C CA . ILE B 2 403 ? 12.415 57.327 50.148 1.00 21.30 743 ILE B CA 1
ATOM 8680 C C . ILE B 2 403 ? 13.482 58.355 50.540 1.00 24.22 743 ILE B C 1
ATOM 8681 O O . ILE B 2 403 ? 13.417 58.962 51.602 1.00 25.07 743 ILE B O 1
ATOM 8686 N N . GLY B 2 404 ? 14.484 58.506 49.683 1.00 24.57 744 GLY B N 1
ATOM 8687 C CA . GLY B 2 404 ? 15.536 59.478 49.910 1.00 19.64 744 GLY B CA 1
ATOM 8688 C C . GLY B 2 404 ? 15.563 60.356 48.677 1.00 23.98 744 GLY B C 1
ATOM 8689 O O . GLY B 2 404 ? 15.331 59.860 47.581 1.00 27.33 744 GLY B O 1
ATOM 8690 N N . PHE B 2 405 ? 15.850 61.643 48.832 1.00 23.78 745 PHE B N 1
ATOM 8691 C CA . PHE B 2 405 ? 15.863 62.544 47.687 1.00 23.27 745 PHE B CA 1
ATOM 8692 C C . PHE B 2 405 ? 17.258 63.105 47.386 1.00 22.95 745 PHE B C 1
ATOM 8693 O O . PHE B 2 405 ? 18.139 63.083 48.250 1.00 20.70 745 PHE B O 1
ATOM 8701 N N . GLU B 2 406 ? 17.434 63.610 46.163 1.00 17.49 746 GLU B N 1
ATOM 8702 C CA . GLU B 2 406 ? 18.693 64.227 45.712 1.00 26.92 746 GLU B CA 1
ATOM 8703 C C . GLU B 2 406 ? 19.962 63.627 46.314 1.00 16.99 746 GLU B C 1
ATOM 8704 O O . GLU B 2 406 ? 20.768 64.336 46.914 1.00 25.51 746 GLU B O 1
ATOM 8710 N N . ALA B 2 407 ? 20.148 62.329 46.109 1.00 18.30 747 ALA B N 1
ATOM 8711 C CA . ALA B 2 407 ? 21.283 61.614 46.683 1.00 19.80 747 ALA B CA 1
ATOM 8712 C C . ALA B 2 407 ? 22.446 61.264 45.766 1.00 23.34 747 ALA B C 1
ATOM 8713 O O . ALA B 2 407 ? 22.325 61.252 44.542 1.00 29.55 747 ALA B O 1
ATOM 8715 N N . VAL B 2 408 ? 23.583 60.975 46.387 1.00 22.77 748 VAL B N 1
ATOM 8716 C CA . VAL B 2 408 ? 24.777 60.557 45.667 1.00 23.12 748 VAL B CA 1
ATOM 8717 C C . VAL B 2 408 ? 25.388 59.447 46.487 1.00 26.53 748 VAL B C 1
ATOM 8718 O O . VAL B 2 408 ? 25.266 59.416 47.714 1.00 26.99 748 VAL B O 1
ATOM 8722 N N . MET B 2 409 ? 26.030 58.518 45.803 1.00 23.85 749 MET B N 1
ATOM 8723 C CA . MET B 2 409 ? 26.666 57.423 46.487 1.00 28.60 749 MET B CA 1
ATOM 8724 C C . MET B 2 409 ? 28.082 57.265 45.962 1.00 32.99 749 MET B C 1
ATOM 8725 O O . MET B 2 409 ? 28.343 57.448 44.771 1.00 28.68 749 MET B O 1
ATOM 8730 N N . ARG B 2 410 ? 28.996 56.954 46.871 1.00 29.44 750 ARG B N 1
ATOM 8731 C CA . ARG B 2 410 ? 30.384 56.740 46.518 1.00 30.30 750 ARG B CA 1
ATOM 8732 C C . ARG B 2 410 ? 30.806 55.400 47.112 1.00 24.36 750 ARG B C 1
ATOM 8733 O O . ARG B 2 410 ? 30.452 55.073 48.244 1.00 30.23 750 ARG B O 1
ATOM 8741 N N . ILE B 2 411 ? 31.551 54.618 46.343 1.00 29.52 751 ILE B N 1
ATOM 8742 C CA . ILE B 2 411 ? 32.021 53.334 46.827 1.00 23.31 751 ILE B CA 1
ATOM 8743 C C . ILE B 2 411 ? 33.539 53.369 46.886 1.00 28.97 751 ILE B C 1
ATOM 8744 O O . ILE B 2 411 ? 34.206 53.583 45.882 1.00 28.84 751 ILE B O 1
ATOM 8749 N N . ARG B 2 412 ? 34.075 53.179 48.088 1.00 32.45 752 ARG B N 1
ATOM 8750 C CA . ARG B 2 412 ? 35.512 53.207 48.324 1.00 29.33 752 ARG B CA 1
ATOM 8751 C C . ARG B 2 412 ? 36.069 51.841 48.698 1.00 32.03 752 ARG B C 1
ATOM 8752 O O . ARG B 2 412 ? 35.434 51.067 49.417 1.00 32.28 752 ARG B O 1
ATOM 8760 N N . CYS B 2 413 ? 37.264 51.549 48.209 1.00 30.42 753 CYS B N 1
ATOM 8761 C CA . CYS B 2 413 ? 37.911 50.294 48.536 1.00 35.66 753 CYS B CA 1
ATOM 8762 C C . CYS B 2 413 ? 39.394 50.558 48.724 1.00 34.71 753 CYS B C 1
ATOM 8763 O O . CYS B 2 413 ? 39.938 51.508 48.167 1.00 35.58 753 CYS B O 1
ATOM 8766 N N . THR B 2 414 ? 40.031 49.728 49.536 1.00 31.92 754 THR B N 1
ATOM 8767 C CA . THR B 2 414 ? 41.444 49.869 49.843 1.00 27.72 754 THR B CA 1
ATOM 8768 C C . THR B 2 414 ? 42.321 50.096 48.616 1.00 30.16 754 THR B C 1
ATOM 8769 O O . THR B 2 414 ? 42.078 49.515 47.558 1.00 24.51 754 THR B O 1
ATOM 8773 N N . LYS B 2 415 ? 43.333 50.949 48.778 1.00 29.16 755 LYS B N 1
ATOM 8774 C CA . LYS B 2 415 ? 44.311 51.262 47.732 1.00 35.94 755 LYS B CA 1
ATOM 8775 C C . LYS B 2 415 ? 44.850 49.951 47.162 1.00 31.81 755 LYS B C 1
ATOM 8776 O O . LYS B 2 415 ? 45.291 49.080 47.910 1.00 30.12 755 LYS B O 1
ATOM 8782 N N . GLY B 2 416 ? 44.823 49.815 45.846 1.00 32.19 756 GLY B N 1
ATOM 8783 C CA . GLY B 2 416 ? 45.294 48.590 45.232 1.00 32.54 756 GLY B CA 1
ATOM 8784 C C . GLY B 2 416 ? 44.156 47.956 44.456 1.00 37.30 756 GLY B C 1
ATOM 8785 O O . GLY B 2 416 ? 44.362 47.342 43.404 1.00 37.80 756 GLY B O 1
ATOM 8786 N N . LEU B 2 417 ? 42.946 48.105 44.989 1.00 33.26 757 LEU B N 1
ATOM 8787 C CA . LEU B 2 417 ? 41.740 47.574 44.356 1.00 33.99 757 LEU B CA 1
ATOM 8788 C C . LEU B 2 417 ? 41.057 48.731 43.646 1.00 36.51 757 LEU B C 1
ATOM 8789 O O . LEU B 2 417 ? 40.996 49.845 44.166 1.00 42.46 757 LEU B O 1
ATOM 8794 N N . SER B 2 418 ? 40.547 48.475 42.454 1.00 37.32 758 SER B N 1
ATOM 8795 C CA . SER B 2 418 ? 39.887 49.528 41.711 1.00 41.60 758 SER B CA 1
ATOM 8796 C C . SER B 2 418 ? 38.562 49.083 41.102 1.00 36.46 758 SER B C 1
ATOM 8797 O O . SER B 2 418 ? 38.446 47.978 40.567 1.00 34.70 758 SER B O 1
ATOM 8800 N N . ILE B 2 419 ? 37.556 49.939 41.211 1.00 27.12 759 ILE B N 1
ATOM 8801 C CA . ILE B 2 419 ? 36.258 49.633 40.622 1.00 33.43 759 ILE B CA 1
ATOM 8802 C C . ILE B 2 419 ? 36.340 50.149 39.190 1.00 30.85 759 ILE B C 1
ATOM 8803 O O . ILE B 2 419 ? 36.708 51.302 38.970 1.00 35.42 759 ILE B O 1
ATOM 8808 N N . HIS B 2 420 ? 36.030 49.306 38.212 1.00 31.96 760 HIS B N 1
ATOM 8809 C CA . HIS B 2 420 ? 36.079 49.758 36.828 1.00 32.94 760 HIS B CA 1
ATOM 8810 C C . HIS B 2 420 ? 34.717 49.770 36.131 1.00 35.57 760 HIS B C 1
ATOM 8811 O O . HIS B 2 420 ? 34.546 50.469 35.135 1.00 36.94 760 HIS B O 1
ATOM 8818 N N . THR B 2 421 ? 33.751 49.018 36.654 1.00 25.47 761 THR B N 1
ATOM 8819 C CA . THR B 2 421 ? 32.421 48.978 36.061 1.00 27.63 761 THR B CA 1
ATOM 8820 C C . THR B 2 421 ? 31.308 49.048 37.112 1.00 25.68 761 THR B C 1
ATOM 8821 O O . THR B 2 421 ? 31.377 48.390 38.140 1.00 25.95 761 THR B O 1
ATOM 8825 N N . PHE B 2 422 ? 30.290 49.857 36.846 1.00 22.81 762 PHE B N 1
ATOM 8826 C CA . PHE B 2 422 ? 29.171 50.013 37.766 1.00 25.75 762 PHE B CA 1
ATOM 8827 C C . PHE B 2 422 ? 27.907 49.446 37.145 1.00 25.10 762 PHE B C 1
ATOM 8828 O O . PHE B 2 422 ? 27.663 49.617 35.955 1.00 32.50 762 PHE B O 1
ATOM 8836 N N . HIS B 2 423 ? 27.108 48.759 37.948 1.00 26.98 763 HIS B N 1
ATOM 8837 C CA . HIS B 2 423 ? 25.858 48.166 37.466 1.00 27.56 763 HIS B CA 1
ATOM 8838 C C . HIS B 2 423 ? 24.683 48.645 38.330 1.00 28.48 763 HIS B C 1
ATOM 8839 O O . HIS B 2 423 ? 24.765 48.635 39.562 1.00 24.90 763 HIS B O 1
ATOM 8846 N N . GLY B 2 424 ? 23.593 49.049 37.679 1.00 26.29 764 GLY B N 1
ATOM 8847 C CA . GLY B 2 424 ? 22.412 49.507 38.398 1.00 26.73 764 GLY B CA 1
ATOM 8848 C C . GLY B 2 424 ? 21.776 50.742 37.786 1.00 28.46 764 GLY B C 1
ATOM 8849 O O . GLY B 2 424 ? 22.226 51.230 36.751 1.00 25.23 764 GLY B O 1
ATOM 8850 N N . ASN B 2 425 ? 20.735 51.261 38.427 1.00 26.81 765 ASN B N 1
ATOM 8851 C CA . ASN B 2 425 ? 20.056 52.449 37.916 1.00 21.46 765 ASN B CA 1
ATOM 8852 C C . ASN B 2 425 ? 20.569 53.731 38.608 1.00 25.38 765 ASN B C 1
ATOM 8853 O O . ASN B 2 425 ? 20.309 53.986 39.782 1.00 17.34 765 ASN B O 1
ATOM 8858 N N . PHE B 2 426 ? 21.312 54.526 37.853 1.00 23.48 766 PHE B N 1
ATOM 8859 C CA . PHE B 2 426 ? 21.885 55.774 38.338 1.00 27.82 766 PHE B CA 1
ATOM 8860 C C . PHE B 2 426 ? 22.644 56.371 37.160 1.00 26.67 766 PHE B C 1
ATOM 8861 O O . PHE B 2 426 ? 22.557 55.870 36.040 1.00 28.78 766 PHE B O 1
ATOM 8869 N N . PHE B 2 427 ? 23.367 57.454 37.406 1.00 24.93 767 PHE B N 1
ATOM 8870 C CA . PHE B 2 427 ? 24.181 58.063 36.368 1.00 29.93 767 PHE B CA 1
ATOM 8871 C C . PHE B 2 427 ? 25.556 58.284 37.002 1.00 32.25 767 PHE B C 1
ATOM 8872 O O . PHE B 2 427 ? 25.661 58.882 38.073 1.00 33.04 767 PHE B O 1
ATOM 8880 N N . VAL B 2 428 ? 26.604 57.777 36.363 1.00 31.71 768 VAL B N 1
ATOM 8881 C CA . VAL B 2 428 ? 27.950 57.926 36.904 1.00 37.07 768 VAL B CA 1
ATOM 8882 C C . VAL B 2 428 ? 28.556 59.239 36.443 1.00 37.61 768 VAL B C 1
ATOM 8883 O O . VAL B 2 428 ? 28.713 59.464 35.250 1.00 38.17 768 VAL B O 1
ATOM 8887 N N . ARG B 2 429 ? 28.883 60.101 37.400 1.00 48.88 769 ARG B N 1
ATOM 8888 C CA . ARG B 2 429 ? 29.484 61.401 37.115 1.00 59.02 769 ARG B CA 1
ATOM 8889 C C . ARG B 2 429 ? 30.998 61.237 37.034 1.00 62.63 769 ARG B C 1
ATOM 8890 O O . ARG B 2 429 ? 31.487 60.150 36.741 1.00 68.37 769 ARG B O 1
ATOM 8898 N N . SER B 2 430 ? 31.739 62.308 37.303 1.00 71.91 770 SER B N 1
ATOM 8899 C CA . SER B 2 430 ? 33.204 62.258 37.250 1.00 79.09 770 SER B CA 1
ATOM 8900 C C . SER B 2 430 ? 33.814 61.752 38.557 1.00 80.24 770 SER B C 1
ATOM 8901 O O . SER B 2 430 ? 33.276 61.992 39.642 1.00 82.11 770 SER B O 1
ATOM 8904 N N . THR B 2 431 ? 34.952 61.072 38.445 1.00 82.18 771 THR B N 1
ATOM 8905 C CA . THR B 2 431 ? 35.632 60.500 39.604 1.00 85.21 771 THR B CA 1
ATOM 8906 C C . THR B 2 431 ? 34.618 59.604 40.315 1.00 81.45 771 THR B C 1
ATOM 8907 O O . THR B 2 431 ? 34.465 59.641 41.537 1.00 81.92 771 THR B O 1
ATOM 8911 N N . ASP B 2 432 ? 33.914 58.814 39.508 1.00 77.13 772 ASP B N 1
ATOM 8912 C CA . ASP B 2 432 ? 32.908 57.864 39.974 1.00 73.15 772 ASP B CA 1
ATOM 8913 C C . ASP B 2 432 ? 31.993 58.295 41.117 1.00 63.64 772 ASP B C 1
ATOM 8914 O O . ASP B 2 432 ? 32.146 57.858 42.251 1.00 63.51 772 ASP B O 1
ATOM 8919 N N . LEU B 2 433 ? 31.040 59.157 40.799 1.00 55.37 773 LEU B N 1
ATOM 8920 C CA . LEU B 2 433 ? 30.053 59.628 41.762 1.00 45.42 773 LEU B CA 1
ATOM 8921 C C . LEU B 2 433 ? 28.752 59.022 41.267 1.00 34.10 773 LEU B C 1
ATOM 8922 O O . LEU B 2 433 ? 28.404 59.213 40.100 1.00 29.40 773 LEU B O 1
ATOM 8927 N N . LEU B 2 434 ? 28.036 58.300 42.120 1.00 23.83 774 LEU B N 1
ATOM 8928 C CA . LEU B 2 434 ? 26.773 57.727 41.685 1.00 28.18 774 LEU B CA 1
ATOM 8929 C C . LEU B 2 434 ? 25.666 58.714 42.013 1.00 30.19 774 LEU B C 1
ATOM 8930 O O . LEU B 2 434 ? 25.391 58.993 43.176 1.00 34.59 774 LEU B O 1
ATOM 8935 N N . SER B 2 435 ? 25.071 59.272 40.966 1.00 26.96 775 SER B N 1
ATOM 8936 C CA . SER B 2 435 ? 23.990 60.236 41.099 1.00 25.42 775 SER B CA 1
ATOM 8937 C C . SER B 2 435 ? 22.682 59.447 41.212 1.00 23.98 775 SER B C 1
ATOM 8938 O O . SER B 2 435 ? 22.367 58.620 40.355 1.00 25.60 775 SER B O 1
ATOM 8941 N N . LEU B 2 436 ? 21.938 59.685 42.285 1.00 22.55 776 LEU B N 1
ATOM 8942 C CA . LEU B 2 436 ? 20.668 58.997 42.521 1.00 25.87 776 LEU B CA 1
ATOM 8943 C C . LEU B 2 436 ? 19.569 60.024 42.847 1.00 24.08 776 LEU B C 1
ATOM 8944 O O . LEU B 2 436 ? 19.318 60.311 44.019 1.00 27.83 776 LEU B O 1
ATOM 8949 N N . PRO B 2 437 ? 18.914 60.601 41.817 1.00 23.50 777 PRO B N 1
ATOM 8950 C CA . PRO B 2 437 ? 17.845 61.598 42.013 1.00 22.35 777 PRO B CA 1
ATOM 8951 C C . PRO B 2 437 ? 16.889 61.174 43.137 1.00 23.31 777 PRO B C 1
ATOM 8952 O O . PRO B 2 437 ? 16.404 62.010 43.890 1.00 24.16 777 PRO B O 1
ATOM 8956 N N . ASN B 2 438 ? 16.621 59.871 43.219 1.00 20.81 778 ASN B N 1
ATOM 8957 C CA . ASN B 2 438 ? 15.814 59.275 44.284 1.00 25.83 778 ASN B CA 1
ATOM 8958 C C . ASN B 2 438 ? 16.606 58.026 44.655 1.00 27.95 778 ASN B C 1
ATOM 8959 O O . ASN B 2 438 ? 17.331 57.473 43.827 1.00 30.63 778 ASN B O 1
ATOM 8964 N N . VAL B 2 439 ? 16.479 57.588 45.896 1.00 24.49 779 VAL B N 1
ATOM 8965 C CA . VAL B 2 439 ? 17.128 56.365 46.326 1.00 27.78 779 VAL B CA 1
ATOM 8966 C C . VAL B 2 439 ? 16.001 55.562 46.958 1.00 24.27 779 VAL B C 1
ATOM 8967 O O . VAL B 2 439 ? 15.328 56.044 47.860 1.00 25.14 779 VAL B O 1
ATOM 8971 N N . ASN B 2 440 ? 15.747 54.363 46.456 1.00 26.29 780 ASN B N 1
ATOM 8972 C CA . ASN B 2 440 ? 14.688 53.561 47.044 1.00 28.97 780 ASN B CA 1
ATOM 8973 C C . ASN B 2 440 ? 15.262 52.313 47.729 1.00 25.91 780 ASN B C 1
ATOM 8974 O O . ASN B 2 440 ? 16.318 51.789 47.342 1.00 20.21 780 ASN B O 1
ATOM 8979 N N . PRO B 2 441 ? 14.574 51.836 48.776 1.00 24.19 781 PRO B N 1
ATOM 8980 C CA . PRO B 2 441 ? 14.984 50.665 49.558 1.00 23.76 781 PRO B CA 1
ATOM 8981 C C . PRO B 2 441 ? 14.891 49.304 48.882 1.00 23.30 781 PRO B C 1
ATOM 8982 O O . PRO B 2 441 ? 15.261 48.293 49.475 1.00 25.43 781 PRO B O 1
ATOM 8986 N N . ASP B 2 442 ? 14.396 49.265 47.652 1.00 21.26 782 ASP B N 1
ATOM 8987 C CA . ASP B 2 442 ? 14.284 47.993 46.952 1.00 20.86 782 ASP B CA 1
ATOM 8988 C C . ASP B 2 442 ? 15.269 47.871 45.774 1.00 20.05 782 ASP B C 1
ATOM 8989 O O . ASP B 2 442 ? 15.207 46.930 44.982 1.00 24.92 782 ASP B O 1
ATOM 8994 N N . ALA B 2 443 ? 16.208 48.802 45.686 1.00 15.14 783 ALA B N 1
ATOM 8995 C CA . ALA B 2 443 ? 17.169 48.782 44.592 1.00 22.30 783 ALA B CA 1
ATOM 8996 C C . ALA B 2 443 ? 18.493 48.125 44.955 1.00 23.23 783 ALA B C 1
ATOM 8997 O O . ALA B 2 443 ? 18.987 48.265 46.072 1.00 23.99 783 ALA B O 1
ATOM 8999 N N . GLY B 2 444 ? 19.044 47.381 44.000 1.00 26.76 784 GLY B N 1
ATOM 9000 C CA . GLY B 2 444 ? 20.318 46.720 44.204 1.00 23.89 784 GLY B CA 1
ATOM 9001 C C . GLY B 2 444 ? 21.352 47.272 43.240 1.00 28.05 784 GLY B C 1
ATOM 9002 O O . GLY B 2 444 ? 21.000 47.789 42.184 1.00 25.65 784 GLY B O 1
ATOM 9003 N N . TYR B 2 445 ? 22.624 47.175 43.606 1.00 22.20 785 TYR B N 1
ATOM 9004 C CA . TYR B 2 445 ? 23.695 47.653 42.755 1.00 21.23 785 TYR B CA 1
ATOM 9005 C C . TYR B 2 445 ? 24.821 46.627 42.747 1.00 29.34 785 TYR B C 1
ATOM 9006 O O . TYR B 2 445 ? 24.897 45.754 43.618 1.00 23.58 785 TYR B O 1
ATOM 9015 N N . ALA B 2 446 ? 25.692 46.734 41.754 1.00 23.06 786 ALA B N 1
ATOM 9016 C CA . ALA B 2 446 ? 26.805 45.822 41.636 1.00 25.98 786 ALA B CA 1
ATOM 9017 C C . ALA B 2 446 ? 27.993 46.562 41.065 1.00 26.86 786 ALA B C 1
ATOM 9018 O O . ALA B 2 446 ? 27.862 47.539 40.323 1.00 21.31 786 ALA B O 1
ATOM 9020 N N . VAL B 2 447 ? 29.166 46.084 41.430 1.00 26.42 787 VAL B N 1
ATOM 9021 C CA . VAL B 2 447 ? 30.393 46.687 40.969 1.00 29.95 787 VAL B CA 1
ATOM 9022 C C . VAL B 2 447 ? 31.386 45.588 40.635 1.00 29.22 787 VAL B C 1
ATOM 9023 O O . VAL B 2 447 ? 31.385 44.521 41.249 1.00 24.27 787 VAL B O 1
ATOM 9027 N N . GLN B 2 448 ? 32.209 45.854 39.637 1.00 25.44 788 GLN B N 1
ATOM 9028 C CA . GLN B 2 448 ? 33.225 44.919 39.213 1.00 30.96 788 GLN B CA 1
ATOM 9029 C C . GLN B 2 448 ? 34.568 45.599 39.464 1.00 31.69 788 GLN B C 1
ATOM 9030 O O . GLN B 2 448 ? 34.768 46.752 39.095 1.00 31.04 788 GLN B O 1
ATOM 9036 N N . MET B 2 449 ? 35.482 44.892 40.112 1.00 20.84 789 MET B N 1
ATOM 9037 C CA . MET B 2 449 ? 36.771 45.477 40.396 1.00 30.64 789 MET B CA 1
ATOM 9038 C C . MET B 2 449 ? 37.946 44.652 39.908 1.00 24.72 789 MET B C 1
ATOM 9039 O O . MET B 2 449 ? 37.778 43.551 39.389 1.00 30.35 789 MET B O 1
ATOM 9044 N N . SER B 2 450 ? 39.140 45.210 40.048 1.00 24.82 790 SER B N 1
ATOM 9045 C CA . SER B 2 450 ? 40.351 44.508 39.642 1.00 34.26 790 SER B CA 1
ATOM 9046 C C . SER B 2 450 ? 41.447 44.925 40.604 1.00 27.82 790 SER B C 1
ATOM 9047 O O . SER B 2 450 ? 41.328 45.949 41.265 1.00 30.42 790 SER B O 1
ATOM 9050 N N . VAL B 2 451 ? 42.503 44.126 40.693 1.00 29.52 791 VAL B N 1
ATOM 9051 C CA . VAL B 2 451 ? 43.623 44.448 41.574 1.00 30.36 791 VAL B CA 1
ATOM 9052 C C . VAL B 2 451 ? 44.621 45.298 40.778 1.00 36.29 791 VAL B C 1
ATOM 9053 O O . VAL B 2 451 ? 45.454 44.763 40.053 1.00 39.83 791 VAL B O 1
ATOM 9057 N N . GLU B 2 452 ? 44.531 46.618 40.918 1.00 39.17 792 GLU B N 1
ATOM 9058 C CA . GLU B 2 452 ? 45.406 47.540 40.195 1.00 40.97 792 GLU B CA 1
ATOM 9059 C C . GLU B 2 452 ? 46.842 47.546 40.729 1.00 39.46 792 GLU B C 1
ATOM 9060 O O . GLU B 2 452 ? 47.780 47.860 40.002 1.00 37.80 792 GLU B O 1
ATOM 9066 N N . GLU B 2 453 ? 47.004 47.216 42.005 1.00 36.04 793 GLU B N 1
ATOM 9067 C CA . GLU B 2 453 ? 48.328 47.157 42.618 1.00 42.42 793 GLU B CA 1
ATOM 9068 C C . GLU B 2 453 ? 48.375 45.925 43.507 1.00 42.71 793 GLU B C 1
ATOM 9069 O O . GLU B 2 453 ? 47.483 45.724 44.335 1.00 44.97 793 GLU B O 1
ATOM 9075 N N . SER B 2 454 ? 49.399 45.091 43.337 1.00 37.69 794 SER B N 1
ATOM 9076 C CA . SER B 2 454 ? 49.506 43.882 44.150 1.00 40.52 794 SER B CA 1
ATOM 9077 C C . SER B 2 454 ? 49.336 44.205 45.626 1.00 37.27 794 SER B C 1
ATOM 9078 O O . SER B 2 454 ? 49.928 45.153 46.141 1.00 38.72 794 SER B O 1
ATOM 9081 N N . LEU B 2 455 ? 48.514 43.413 46.301 1.00 39.85 795 LEU B N 1
ATOM 9082 C CA . LEU B 2 455 ? 48.229 43.614 47.716 1.00 42.97 795 LEU B CA 1
ATOM 9083 C C . LEU B 2 455 ? 49.241 42.900 48.606 1.00 46.59 795 LEU B C 1
ATOM 9084 O O . LEU B 2 455 ? 48.892 42.332 49.640 1.00 44.49 795 LEU B O 1
ATOM 9089 N N . THR B 2 456 ? 50.501 42.930 48.199 1.00 55.14 796 THR B N 1
ATOM 9090 C CA . THR B 2 456 ? 51.556 42.280 48.966 1.00 63.45 796 THR B CA 1
ATOM 9091 C C . THR B 2 456 ? 51.706 42.916 50.349 1.00 66.23 796 THR B C 1
ATOM 9092 O O . THR B 2 456 ? 52.053 42.243 51.320 1.00 67.49 796 THR B O 1
ATOM 9096 N N . ASP B 2 457 ? 51.429 44.212 50.437 1.00 69.89 797 ASP B N 1
ATOM 9097 C CA . ASP B 2 457 ? 51.530 44.929 51.702 1.00 76.99 797 ASP B CA 1
ATOM 9098 C C . ASP B 2 457 ? 50.582 44.394 52.777 1.00 74.71 797 ASP B C 1
ATOM 9099 O O . ASP B 2 457 ? 51.013 43.750 53.733 1.00 75.17 797 ASP B O 1
ATOM 9104 N N . THR B 2 458 ? 49.290 44.658 52.599 1.00 73.09 798 THR B N 1
ATOM 9105 C CA . THR B 2 458 ? 48.262 44.262 53.556 1.00 69.49 798 THR B CA 1
ATOM 9106 C C . THR B 2 458 ? 47.760 42.827 53.540 1.00 62.92 798 THR B C 1
ATOM 9107 O O . THR B 2 458 ? 48.052 42.049 52.629 1.00 61.90 798 THR B O 1
ATOM 9111 N N . GLN B 2 459 ? 46.990 42.500 54.575 1.00 53.84 799 GLN B N 1
ATOM 9112 C CA . GLN B 2 459 ? 46.402 41.178 54.732 1.00 53.99 799 GLN B CA 1
ATOM 9113 C C . GLN B 2 459 ? 44.886 41.316 54.847 1.00 44.51 799 GLN B C 1
ATOM 9114 O O . GLN B 2 459 ? 44.160 40.328 54.917 1.00 41.00 799 GLN B O 1
ATOM 9120 N N . LEU B 2 460 ? 44.425 42.560 54.869 1.00 35.08 800 LEU B N 1
ATOM 9121 C CA . LEU B 2 460 ? 43.003 42.859 54.943 1.00 37.15 800 LEU B CA 1
ATOM 9122 C C . LEU B 2 460 ? 42.717 44.045 54.051 1.00 36.27 800 LEU B C 1
ATOM 9123 O O . LEU B 2 460 ? 43.547 44.944 53.906 1.00 37.17 800 LEU B O 1
ATOM 9128 N N . VAL B 2 461 ? 41.536 44.029 53.452 1.00 34.92 801 VAL B N 1
ATOM 9129 C CA . VAL B 2 461 ? 41.090 45.104 52.585 1.00 29.16 801 VAL B CA 1
ATOM 9130 C C . VAL B 2 461 ? 39.659 45.460 52.965 1.00 31.24 801 VAL B C 1
ATOM 9131 O O . VAL B 2 461 ? 38.879 44.608 53.402 1.00 27.11 801 VAL B O 1
ATOM 9135 N N . SER B 2 462 ? 39.316 46.730 52.806 1.00 33.21 802 SER B N 1
ATOM 9136 C CA . SER B 2 462 ? 37.979 47.169 53.148 1.00 31.40 802 SER B CA 1
ATOM 9137 C C . SER B 2 462 ? 37.233 47.761 51.967 1.00 29.18 802 SER B C 1
ATOM 9138 O O . SER B 2 462 ? 37.836 48.146 50.968 1.00 25.30 802 SER B O 1
ATOM 9141 N N . PHE B 2 463 ? 35.912 47.808 52.098 1.00 24.76 803 PHE B N 1
ATOM 9142 C CA . PHE B 2 463 ? 35.020 48.353 51.079 1.00 29.52 803 PHE B CA 1
ATOM 9143 C C . PHE B 2 463 ? 34.012 49.228 51.823 1.00 28.38 803 PHE B C 1
ATOM 9144 O O . PHE B 2 463 ? 33.421 48.801 52.819 1.00 25.21 803 PHE B O 1
ATOM 9152 N N . GLN B 2 464 ? 33.833 50.458 51.362 1.00 19.03 804 GLN B N 1
ATOM 9153 C CA . GLN B 2 464 ? 32.915 51.353 52.030 1.00 22.49 804 GLN B CA 1
ATOM 9154 C C . GLN B 2 464 ? 32.030 52.132 51.072 1.00 22.00 804 GLN B C 1
ATOM 9155 O O . GLN B 2 464 ? 32.517 52.816 50.176 1.00 19.86 804 GLN B O 1
ATOM 9161 N N . SER B 2 465 ? 30.726 52.021 51.275 1.00 16.00 805 SER B N 1
ATOM 9162 C CA . SER B 2 465 ? 29.771 52.759 50.462 1.00 26.70 805 SER B CA 1
ATOM 9163 C C . SER B 2 465 ? 29.175 53.840 51.344 1.00 23.33 805 SER B C 1
ATOM 9164 O O . SER B 2 465 ? 28.815 53.580 52.488 1.00 27.46 805 SER B O 1
ATOM 9167 N N . ALA B 2 466 ? 29.102 55.058 50.820 1.00 24.13 806 ALA B N 1
ATOM 9168 C CA . ALA B 2 466 ? 28.513 56.180 51.555 1.00 27.06 806 ALA B CA 1
ATOM 9169 C C . ALA B 2 466 ? 27.325 56.719 50.757 1.00 18.72 806 ALA B C 1
ATOM 9170 O O . ALA B 2 466 ? 27.466 57.140 49.614 1.00 28.39 806 ALA B O 1
ATOM 9172 N N . LEU B 2 467 ? 26.150 56.698 51.360 1.00 22.89 807 LEU B N 1
ATOM 9173 C CA . LEU B 2 467 ? 24.959 57.189 50.691 1.00 19.00 807 LEU B CA 1
ATOM 9174 C C . LEU B 2 467 ? 24.498 58.511 51.314 1.00 21.07 807 LEU B C 1
ATOM 9175 O O . LEU B 2 467 ? 23.969 58.523 52.414 1.00 28.19 807 LEU B O 1
ATOM 9180 N N . LEU B 2 468 ? 24.729 59.620 50.607 1.00 24.70 808 LEU B N 1
ATOM 9181 C CA . LEU B 2 468 ? 24.340 60.956 51.067 1.00 24.59 808 LEU B CA 1
ATOM 9182 C C . LEU B 2 468 ? 22.983 61.333 50.464 1.00 35.21 808 LEU B C 1
ATOM 9183 O O . LEU B 2 468 ? 22.846 61.428 49.234 1.00 24.98 808 LEU B O 1
ATOM 9188 N N . TYR B 2 469 ? 21.985 61.566 51.314 1.00 26.39 809 TYR B N 1
ATOM 9189 C CA . TYR B 2 469 ? 20.666 61.914 50.795 1.00 28.51 809 TYR B CA 1
ATOM 9190 C C . TYR B 2 469 ? 19.838 62.811 51.723 1.00 30.19 809 TYR B C 1
ATOM 9191 O O . TYR B 2 469 ? 20.228 63.107 52.861 1.00 24.60 809 TYR B O 1
ATOM 9200 N N . THR B 2 470 ? 18.689 63.242 51.214 1.00 26.14 810 THR B N 1
ATOM 9201 C CA . THR B 2 470 ? 17.761 64.070 51.976 1.00 20.67 810 THR B CA 1
ATOM 9202 C C . THR B 2 470 ? 16.575 63.174 52.309 1.00 21.03 810 THR B C 1
ATOM 9203 O O . THR B 2 470 ? 15.987 62.550 51.423 1.00 24.72 810 THR B O 1
ATOM 9207 N N . SER B 2 471 ? 16.241 63.084 53.590 1.00 23.86 811 SER B N 1
ATOM 9208 C CA . SER B 2 471 ? 15.125 62.239 54.010 1.00 29.58 811 SER B CA 1
ATOM 9209 C C . SER B 2 471 ? 13.801 62.880 53.632 1.00 20.36 811 SER B C 1
ATOM 9210 O O . SER B 2 471 ? 13.761 64.024 53.181 1.00 23.58 811 SER B O 1
ATOM 9213 N N . SER B 2 472 ? 12.721 62.132 53.808 1.00 22.48 812 SER B N 1
ATOM 9214 C CA . SER B 2 472 ? 11.393 62.643 53.504 1.00 24.65 812 SER B CA 1
ATOM 9215 C C . SER B 2 472 ? 10.987 63.715 54.520 1.00 30.14 812 SER B C 1
ATOM 9216 O O . SER B 2 472 ? 9.974 64.383 54.350 1.00 31.41 812 SER B O 1
ATOM 9219 N N . LYS B 2 473 ? 11.784 63.868 55.578 1.00 32.86 813 LYS B N 1
ATOM 9220 C CA . LYS B 2 473 ? 11.523 64.873 56.612 1.00 34.32 813 LYS B CA 1
ATOM 9221 C C . LYS B 2 473 ? 12.413 66.092 56.432 1.00 35.69 813 LYS B C 1
ATOM 9222 O O . LYS B 2 473 ? 12.447 66.967 57.292 1.00 41.72 813 LYS B O 1
ATOM 9228 N N . GLY B 2 474 ? 13.159 66.130 55.333 1.00 38.69 814 GLY B N 1
ATOM 9229 C CA . GLY B 2 474 ? 14.025 67.265 55.069 1.00 32.44 814 GLY B CA 1
ATOM 9230 C C . GLY B 2 474 ? 15.363 67.298 55.783 1.00 37.52 814 GLY B C 1
ATOM 9231 O O . GLY B 2 474 ? 15.969 68.361 55.880 1.00 41.92 814 GLY B O 1
ATOM 9232 N N . GLU B 2 475 ? 15.835 66.156 56.276 1.00 39.70 815 GLU B N 1
ATOM 9233 C CA . GLU B 2 475 ? 17.125 66.096 56.980 1.00 37.77 815 GLU B CA 1
ATOM 9234 C C . GLU B 2 475 ? 18.217 65.443 56.130 1.00 34.73 815 GLU B C 1
ATOM 9235 O O . GLU B 2 475 ? 18.039 64.322 55.654 1.00 36.33 815 GLU B O 1
ATOM 9241 N N . ARG B 2 476 ? 19.338 66.137 55.934 1.00 30.43 816 ARG B N 1
ATOM 9242 C CA . ARG B 2 476 ? 20.460 65.580 55.166 1.00 31.08 816 ARG B CA 1
ATOM 9243 C C . ARG B 2 476 ? 21.087 64.448 55.972 1.00 26.79 816 ARG B C 1
ATOM 9244 O O . ARG B 2 476 ? 21.505 64.653 57.096 1.00 35.25 816 ARG B O 1
ATOM 9252 N N . ARG B 2 477 ? 21.167 63.261 55.389 1.00 29.93 817 ARG B N 1
ATOM 9253 C CA . ARG B 2 477 ? 21.740 62.119 56.088 1.00 32.78 817 ARG B CA 1
ATOM 9254 C C . ARG B 2 477 ? 22.793 61.415 55.254 1.00 26.41 817 ARG B C 1
ATOM 9255 O O . ARG B 2 477 ? 22.853 61.580 54.037 1.00 33.23 817 ARG B O 1
ATOM 9263 N N . ILE B 2 478 ? 23.619 60.629 55.931 1.00 22.16 818 ILE B N 1
ATOM 9264 C CA . ILE B 2 478 ? 24.668 59.855 55.292 1.00 21.10 818 ILE B CA 1
ATOM 9265 C C . ILE B 2 478 ? 24.626 58.443 55.887 1.00 25.66 818 ILE B C 1
ATOM 9266 O O . ILE B 2 478 ? 24.841 58.268 57.085 1.00 28.02 818 ILE B O 1
ATOM 9271 N N . ARG B 2 479 ? 24.298 57.447 55.065 1.00 21.05 819 ARG B N 1
ATOM 9272 C CA . ARG B 2 479 ? 24.272 56.061 55.519 1.00 21.24 819 ARG B CA 1
ATOM 9273 C C . ARG B 2 479 ? 25.538 55.388 55.006 1.00 23.88 819 ARG B C 1
ATOM 9274 O O . ARG B 2 479 ? 25.842 55.439 53.816 1.00 25.64 819 ARG B O 1
ATOM 9282 N N . VAL B 2 480 ? 26.275 54.761 55.913 1.00 25.19 820 VAL B N 1
ATOM 9283 C CA . VAL B 2 480 ? 27.523 54.111 55.552 1.00 21.83 820 VAL B CA 1
ATOM 9284 C C . VAL B 2 480 ? 27.581 52.628 55.916 1.00 29.75 820 VAL B C 1
ATOM 9285 O O . VAL B 2 480 ? 27.133 52.223 56.988 1.00 30.46 820 VAL B O 1
ATOM 9289 N N . HIS B 2 481 ? 28.137 51.829 55.008 1.00 27.94 821 HIS B N 1
ATOM 9290 C CA . HIS B 2 481 ? 28.315 50.394 55.213 1.00 25.03 821 HIS B CA 1
ATOM 9291 C C . HIS B 2 481 ? 29.794 50.117 54.953 1.00 27.51 821 HIS B C 1
ATOM 9292 O O . HIS B 2 481 ? 30.352 50.610 53.968 1.00 30.38 821 HIS B O 1
ATOM 9299 N N . THR B 2 482 ? 30.429 49.342 55.826 1.00 24.89 822 THR B N 1
ATOM 9300 C CA . THR B 2 482 ? 31.830 48.993 55.633 1.00 23.04 822 THR B CA 1
ATOM 9301 C C . THR B 2 482 ? 31.947 47.481 55.684 1.00 27.45 822 THR B C 1
ATOM 9302 O O . THR B 2 482 ? 31.310 46.832 56.523 1.00 28.56 822 THR B O 1
ATOM 9306 N N . LEU B 2 483 ? 32.736 46.931 54.761 1.00 26.70 823 LEU B N 1
ATOM 9307 C CA . LEU B 2 483 ? 32.991 45.492 54.662 1.00 27.27 823 LEU B CA 1
ATOM 9308 C C . LEU B 2 483 ? 34.498 45.234 54.739 1.00 28.49 823 LEU B C 1
ATOM 9309 O O . LEU B 2 483 ? 35.287 45.948 54.118 1.00 26.86 823 LEU B O 1
ATOM 9314 N N . CYS B 2 484 ? 34.888 44.216 55.499 1.00 29.72 824 CYS B N 1
ATOM 9315 C CA . CYS B 2 484 ? 36.298 43.860 55.644 1.00 29.86 824 CYS B CA 1
ATOM 9316 C C . CYS B 2 484 ? 36.498 42.417 55.205 1.00 31.55 824 CYS B C 1
ATOM 9317 O O . CYS B 2 484 ? 35.740 41.539 55.618 1.00 32.59 824 CYS B O 1
ATOM 9320 N N . LEU B 2 485 ? 37.502 42.177 54.358 1.00 31.42 825 LEU B N 1
ATOM 9321 C CA . LEU B 2 485 ? 37.808 40.823 53.881 1.00 25.85 825 LEU B CA 1
ATOM 9322 C C . LEU B 2 485 ? 39.322 40.498 53.902 1.00 27.75 825 LEU B C 1
ATOM 9323 O O . LEU B 2 485 ? 40.173 41.401 53.841 1.00 23.98 825 LEU B O 1
ATOM 9328 N N . PRO B 2 486 ? 39.673 39.198 53.992 1.00 22.21 826 PRO B N 1
ATOM 9329 C CA . PRO B 2 486 ? 41.075 38.765 54.020 1.00 25.03 826 PRO B CA 1
ATOM 9330 C C . PRO B 2 486 ? 41.667 38.655 52.619 1.00 27.39 826 PRO B C 1
ATOM 9331 O O . PRO B 2 486 ? 40.955 38.404 51.646 1.00 24.61 826 PRO B O 1
ATOM 9335 N N . VAL B 2 487 ? 42.975 38.840 52.529 1.00 29.74 827 VAL B N 1
ATOM 9336 C CA . VAL B 2 487 ? 43.690 38.745 51.263 1.00 31.69 827 VAL B CA 1
ATOM 9337 C C . VAL B 2 487 ? 44.444 37.409 51.233 1.00 32.79 827 VAL B C 1
ATOM 9338 O O . VAL B 2 487 ? 45.121 37.052 52.195 1.00 29.76 827 VAL B O 1
ATOM 9342 N N . VAL B 2 488 ? 44.306 36.664 50.140 1.00 32.15 828 VAL B N 1
ATOM 9343 C CA . VAL B 2 488 ? 44.974 35.374 50.017 1.00 31.02 828 VAL B CA 1
ATOM 9344 C C . VAL B 2 488 ? 45.873 35.337 48.788 1.00 34.32 828 VAL B C 1
ATOM 9345 O O . VAL B 2 488 ? 45.650 36.066 47.822 1.00 31.49 828 VAL B O 1
ATOM 9349 N N . SER B 2 489 ? 46.871 34.461 48.816 1.00 36.45 829 SER B N 1
ATOM 9350 C CA . SER B 2 489 ? 47.807 34.350 47.701 1.00 42.67 829 SER B CA 1
ATOM 9351 C C . SER B 2 489 ? 47.828 33.027 46.927 1.00 37.28 829 SER B C 1
ATOM 9352 O O . SER B 2 489 ? 48.641 32.870 46.023 1.00 37.33 829 SER B O 1
ATOM 9355 N N . THR B 2 490 ? 46.954 32.081 47.257 1.00 34.16 830 THR B N 1
ATOM 9356 C CA . THR B 2 490 ? 46.945 30.820 46.517 1.00 36.03 830 THR B CA 1
ATOM 9357 C C . THR B 2 490 ? 45.620 30.616 45.795 1.00 39.81 830 THR B C 1
ATOM 9358 O O . THR B 2 490 ? 44.589 31.152 46.205 1.00 38.84 830 THR B O 1
ATOM 9362 N N . LEU B 2 491 ? 45.656 29.844 44.712 1.00 36.41 831 LEU B N 1
ATOM 9363 C CA . LEU B 2 491 ? 44.461 29.567 43.933 1.00 40.44 831 LEU B CA 1
ATOM 9364 C C . LEU B 2 491 ? 43.400 28.850 44.756 1.00 41.31 831 LEU B C 1
ATOM 9365 O O . LEU B 2 491 ? 42.207 29.129 44.636 1.00 39.83 831 LEU B O 1
ATOM 9370 N N . ASN B 2 492 ? 43.840 27.918 45.589 1.00 39.39 832 ASN B N 1
ATOM 9371 C CA . ASN B 2 492 ? 42.908 27.144 46.389 1.00 42.37 832 ASN B CA 1
ATOM 9372 C C . ASN B 2 492 ? 42.128 28.014 47.360 1.00 40.57 832 ASN B C 1
ATOM 9373 O O . ASN B 2 492 ? 40.929 27.801 47.563 1.00 33.38 832 ASN B O 1
ATOM 9378 N N . ASP B 2 493 ? 42.801 28.999 47.952 1.00 35.30 833 ASP B N 1
ATOM 9379 C CA . ASP B 2 493 ? 42.134 29.895 48.882 1.00 33.69 833 ASP B CA 1
ATOM 9380 C C . ASP B 2 493 ? 41.087 30.753 48.172 1.00 35.10 833 ASP B C 1
ATOM 9381 O O . ASP B 2 493 ? 40.058 31.090 48.756 1.00 39.96 833 ASP B O 1
ATOM 9386 N N . VAL B 2 494 ? 41.344 31.106 46.916 1.00 32.22 834 VAL B N 1
ATOM 9387 C CA . VAL B 2 494 ? 40.394 31.914 46.155 1.00 27.83 834 VAL B CA 1
ATOM 9388 C C . VAL B 2 494 ? 39.121 31.107 45.932 1.00 29.26 834 VAL B C 1
ATOM 9389 O O . VAL B 2 494 ? 38.016 31.620 46.080 1.00 27.35 834 VAL B O 1
ATOM 9393 N N . PHE B 2 495 ? 39.285 29.840 45.568 1.00 25.67 835 PHE B N 1
ATOM 9394 C CA . PHE B 2 495 ? 38.146 28.964 45.341 1.00 29.35 835 PHE B CA 1
ATOM 9395 C C . PHE B 2 495 ? 37.401 28.673 46.639 1.00 34.88 835 PHE B C 1
ATOM 9396 O O . PHE B 2 495 ? 36.175 28.682 46.668 1.00 33.09 835 PHE B O 1
ATOM 9404 N N . LEU B 2 496 ? 38.140 28.408 47.714 1.00 36.66 836 LEU B N 1
ATOM 9405 C CA . LEU B 2 496 ? 37.518 28.105 48.999 1.00 36.40 836 LEU B CA 1
ATOM 9406 C C . LEU B 2 496 ? 36.548 29.190 49.464 1.00 33.95 836 LEU B C 1
ATOM 9407 O O . LEU B 2 496 ? 35.519 28.882 50.067 1.00 32.85 836 LEU B O 1
ATOM 9412 N N . GLY B 2 497 ? 36.868 30.448 49.182 1.00 25.04 837 GLY B N 1
ATOM 9413 C CA . GLY B 2 497 ? 35.997 31.539 49.600 1.00 36.99 837 GLY B CA 1
ATOM 9414 C C . GLY B 2 497 ? 34.978 32.050 48.582 1.00 32.45 837 GLY B C 1
ATOM 9415 O O . GLY B 2 497 ? 34.222 32.984 48.858 1.00 38.80 837 GLY B O 1
ATOM 9416 N N . ALA B 2 498 ? 34.948 31.441 47.406 1.00 30.54 838 ALA B N 1
ATOM 9417 C CA . ALA B 2 498 ? 34.022 31.849 46.360 1.00 35.91 838 ALA B CA 1
ATOM 9418 C C . ALA B 2 498 ? 32.561 31.841 46.827 1.00 35.12 838 ALA B C 1
ATOM 9419 O O . ALA B 2 498 ? 32.118 30.896 47.480 1.00 30.05 838 ALA B O 1
ATOM 9421 N N . ASP B 2 499 ? 31.820 32.896 46.482 1.00 36.37 839 ASP B N 1
ATOM 9422 C CA . ASP B 2 499 ? 30.396 33.003 46.832 1.00 33.04 839 ASP B CA 1
ATOM 9423 C C . ASP B 2 499 ? 29.603 32.741 45.549 1.00 26.06 839 ASP B C 1
ATOM 9424 O O . ASP B 2 499 ? 29.395 33.647 44.741 1.00 25.93 839 ASP B O 1
ATOM 9429 N N . VAL B 2 500 ? 29.152 31.507 45.371 1.00 23.41 840 VAL B N 1
ATOM 9430 C CA . VAL B 2 500 ? 28.433 31.135 44.159 1.00 22.77 840 VAL B CA 1
ATOM 9431 C C . VAL B 2 500 ? 27.223 32.011 43.769 1.00 25.80 840 VAL B C 1
ATOM 9432 O O . VAL B 2 500 ? 27.025 32.308 42.592 1.00 22.22 840 VAL B O 1
ATOM 9436 N N . GLN B 2 501 ? 26.422 32.437 44.738 1.00 27.10 841 GLN B N 1
ATOM 9437 C CA . GLN B 2 501 ? 25.267 33.264 44.413 1.00 26.56 841 GLN B CA 1
ATOM 9438 C C . GLN B 2 501 ? 25.698 34.652 43.971 1.00 28.27 841 GLN B C 1
ATOM 9439 O O . GLN B 2 501 ? 25.164 35.196 42.999 1.00 27.79 841 GLN B O 1
ATOM 9445 N N . ALA B 2 502 ? 26.660 35.227 44.684 1.00 20.45 842 ALA B N 1
ATOM 9446 C CA . ALA B 2 502 ? 27.151 36.563 44.352 1.00 25.59 842 ALA B CA 1
ATOM 9447 C C . ALA B 2 502 ? 27.785 36.586 42.958 1.00 24.09 842 ALA B C 1
ATOM 9448 O O . ALA B 2 502 ? 27.591 37.523 42.190 1.00 25.61 842 ALA B O 1
ATOM 9450 N N . ILE B 2 503 ? 28.550 35.548 42.648 1.00 22.02 843 ILE B N 1
ATOM 9451 C CA . ILE B 2 503 ? 29.196 35.420 41.354 1.00 23.29 843 ILE B CA 1
ATOM 9452 C C . ILE B 2 503 ? 28.148 35.319 40.248 1.00 24.40 843 ILE B C 1
ATOM 9453 O O . ILE B 2 503 ? 28.309 35.906 39.188 1.00 24.18 843 ILE B O 1
ATOM 9458 N N . SER B 2 504 ? 27.073 34.580 40.498 1.00 23.65 844 SER B N 1
ATOM 9459 C CA . SER B 2 504 ? 26.018 34.434 39.515 1.00 24.47 844 SER B CA 1
ATOM 9460 C C . SER B 2 504 ? 25.334 35.772 39.285 1.00 28.44 844 SER B C 1
ATOM 9461 O O . SER B 2 504 ? 24.959 36.106 38.161 1.00 29.84 844 SER B O 1
ATOM 9464 N N . GLY B 2 505 ? 25.180 36.542 40.353 1.00 28.51 845 GLY B N 1
ATOM 9465 C CA . GLY B 2 505 ? 24.550 37.844 40.229 1.00 23.59 845 GLY B CA 1
ATOM 9466 C C . GLY B 2 505 ? 25.383 38.805 39.399 1.00 25.94 845 GLY B C 1
ATOM 9467 O O . GLY B 2 505 ? 24.863 39.473 38.504 1.00 22.85 845 GLY B O 1
ATOM 9468 N N . LEU B 2 506 ? 26.680 38.879 39.687 1.00 18.88 846 LEU B N 1
ATOM 9469 C CA . LEU B 2 506 ? 27.553 39.767 38.937 1.00 22.30 846 LEU B CA 1
ATOM 9470 C C . LEU B 2 506 ? 27.645 39.319 37.467 1.00 23.37 846 LEU B C 1
ATOM 9471 O O . LEU B 2 506 ? 27.715 40.156 36.565 1.00 29.22 846 LEU B O 1
ATOM 9476 N N . LEU B 2 507 ? 27.640 38.009 37.222 1.00 23.87 847 LEU B N 1
ATOM 9477 C CA . LEU B 2 507 ? 27.702 37.508 35.845 1.00 26.17 847 LEU B CA 1
ATOM 9478 C C . LEU B 2 507 ? 26.434 37.887 35.075 1.00 21.77 847 LEU B C 1
ATOM 9479 O O . LEU B 2 507 ? 26.511 38.224 33.897 1.00 25.04 847 LEU B O 1
ATOM 9484 N N . ALA B 2 508 ? 25.279 37.838 35.738 1.00 20.67 848 ALA B N 1
ATOM 9485 C CA . ALA B 2 508 ? 24.022 38.203 35.090 1.00 20.86 848 ALA B CA 1
ATOM 9486 C C . ALA B 2 508 ? 24.113 39.660 34.655 1.00 20.77 848 ALA B C 1
ATOM 9487 O O . ALA B 2 508 ? 23.731 40.005 33.543 1.00 25.97 848 ALA B O 1
ATOM 9489 N N . ASN B 2 509 ? 24.624 40.516 35.536 1.00 23.83 849 ASN B N 1
ATOM 9490 C CA . ASN B 2 509 ? 24.761 41.935 35.214 1.00 24.84 849 ASN B CA 1
ATOM 9491 C C . ASN B 2 509 ? 25.730 42.149 34.049 1.00 28.82 849 ASN B C 1
ATOM 9492 O O . ASN B 2 509 ? 25.468 42.955 33.154 1.00 26.04 849 ASN B O 1
ATOM 9497 N N . MET B 2 510 ? 26.847 41.424 34.074 1.00 22.71 850 MET B N 1
ATOM 9498 C CA . MET B 2 510 ? 27.843 41.506 33.015 1.00 24.09 850 MET B CA 1
ATOM 9499 C C . MET B 2 510 ? 27.258 41.017 31.672 1.00 26.62 850 MET B C 1
ATOM 9500 O O . MET B 2 510 ? 27.531 41.591 30.622 1.00 22.67 850 MET B O 1
ATOM 9505 N N . ALA B 2 511 ? 26.452 39.960 31.724 1.00 20.16 851 ALA B N 1
ATOM 9506 C CA . ALA B 2 511 ? 25.828 39.383 30.542 1.00 22.76 851 ALA B CA 1
ATOM 9507 C C . ALA B 2 511 ? 24.782 40.326 29.919 1.00 32.11 851 ALA B C 1
ATOM 9508 O O . ALA B 2 511 ? 24.584 40.343 28.696 1.00 26.08 851 ALA B O 1
ATOM 9510 N N . VAL B 2 512 ? 24.105 41.113 30.751 1.00 34.15 852 VAL B N 1
ATOM 9511 C CA . VAL B 2 512 ? 23.122 42.047 30.215 1.00 29.45 852 VAL B CA 1
ATOM 9512 C C . VAL B 2 512 ? 23.855 43.125 29.420 1.00 29.01 852 VAL B C 1
ATOM 9513 O O . VAL B 2 512 ? 23.408 43.518 28.347 1.00 33.14 852 VAL B O 1
ATOM 9517 N N . ASP B 2 513 ? 24.977 43.604 29.947 1.00 26.52 853 ASP B N 1
ATOM 9518 C CA . ASP B 2 513 ? 25.750 44.623 29.257 1.00 32.83 853 ASP B CA 1
ATOM 9519 C C . ASP B 2 513 ? 26.308 44.072 27.958 1.00 31.94 853 ASP B C 1
ATOM 9520 O O . ASP B 2 513 ? 26.315 44.757 26.937 1.00 33.53 853 ASP B O 1
ATOM 9525 N N . ARG B 2 514 ? 26.767 42.827 28.008 1.00 33.15 854 ARG B N 1
ATOM 9526 C CA . ARG B 2 514 ? 27.319 42.150 26.842 1.00 36.33 854 ARG B CA 1
ATOM 9527 C C . ARG B 2 514 ? 26.270 42.002 25.742 1.00 31.58 854 ARG B C 1
ATOM 9528 O O . ARG B 2 514 ? 26.592 42.062 24.562 1.00 30.76 854 ARG B O 1
ATOM 9536 N N . SER B 2 515 ? 25.022 41.782 26.140 1.00 34.22 855 SER B N 1
ATOM 9537 C CA . SER B 2 515 ? 23.923 41.631 25.189 1.00 35.52 855 SER B CA 1
ATOM 9538 C C . SER B 2 515 ? 23.688 42.924 24.416 1.00 38.92 855 SER B C 1
ATOM 9539 O O . SER B 2 515 ? 23.425 42.901 23.211 1.00 37.79 855 SER B O 1
ATOM 9542 N N . MET B 2 516 ? 23.778 44.048 25.120 1.00 34.04 856 MET B N 1
ATOM 9543 C CA . MET B 2 516 ? 23.563 45.356 24.512 1.00 42.07 856 MET B CA 1
ATOM 9544 C C . MET B 2 516 ? 24.787 45.779 23.700 1.00 43.71 856 MET B C 1
ATOM 9545 O O . MET B 2 516 ? 24.664 46.466 22.691 1.00 47.30 856 MET B O 1
ATOM 9550 N N . THR B 2 517 ? 25.957 45.347 24.166 1.00 44.39 857 THR B N 1
ATOM 9551 C CA . THR B 2 517 ? 27.259 45.649 23.570 1.00 44.07 857 THR B CA 1
ATOM 9552 C C . THR B 2 517 ? 27.639 44.802 22.355 1.00 43.70 857 THR B C 1
ATOM 9553 O O . THR B 2 517 ? 28.155 45.320 21.369 1.00 37.77 857 THR B O 1
ATOM 9557 N N . ALA B 2 518 ? 27.411 43.496 22.447 1.00 43.03 858 ALA B N 1
ATOM 9558 C CA . ALA B 2 518 ? 27.717 42.577 21.358 1.00 39.52 858 ALA B CA 1
ATOM 9559 C C . ALA B 2 518 ? 26.406 41.975 20.857 1.00 41.72 858 ALA B C 1
ATOM 9560 O O . ALA B 2 518 ? 25.821 42.463 19.892 1.00 47.34 858 ALA B O 1
ATOM 9562 N N . SER B 2 519 ? 25.941 40.920 21.516 1.00 36.99 859 SER B N 1
ATOM 9563 C CA . SER B 2 519 ? 24.685 40.286 21.134 1.00 34.66 859 SER B CA 1
ATOM 9564 C C . SER B 2 519 ? 24.278 39.241 22.168 1.00 34.59 859 SER B C 1
ATOM 9565 O O . SER B 2 519 ? 25.072 38.844 23.023 1.00 31.44 859 SER B O 1
ATOM 9568 N N . LEU B 2 520 ? 23.032 38.802 22.087 1.00 35.07 860 LEU B N 1
ATOM 9569 C CA . LEU B 2 520 ? 22.530 37.795 23.000 1.00 37.22 860 LEU B CA 1
ATOM 9570 C C . LEU B 2 520 ? 23.413 36.560 22.918 1.00 37.55 860 LEU B C 1
ATOM 9571 O O . LEU B 2 520 ? 23.753 35.963 23.941 1.00 42.28 860 LEU B O 1
ATOM 9576 N N . SER B 2 521 ? 23.794 36.181 21.701 1.00 40.28 861 SER B N 1
ATOM 9577 C CA . SER B 2 521 ? 24.653 35.007 21.501 1.00 44.14 861 SER B CA 1
ATOM 9578 C C . SER B 2 521 ? 25.946 35.158 22.290 1.00 39.21 861 SER B C 1
ATOM 9579 O O . SER B 2 521 ? 26.320 34.262 23.045 1.00 31.72 861 SER B O 1
ATOM 9582 N N . ASP B 2 522 ? 26.622 36.292 22.108 1.00 32.26 862 ASP B N 1
ATOM 9583 C CA . ASP B 2 522 ? 27.872 36.553 22.811 1.00 37.72 862 ASP B CA 1
ATOM 9584 C C . ASP B 2 522 ? 27.689 36.540 24.323 1.00 36.82 862 ASP B C 1
ATOM 9585 O O . ASP B 2 522 ? 28.590 36.149 25.052 1.00 40.63 862 ASP B O 1
ATOM 9590 N N . ALA B 2 523 ? 26.525 36.978 24.791 1.00 32.95 863 ALA B N 1
ATOM 9591 C CA . ALA B 2 523 ? 26.244 36.992 26.221 1.00 27.69 863 ALA B CA 1
ATOM 9592 C C . ALA B 2 523 ? 26.133 35.565 26.741 1.00 27.04 863 ALA B C 1
ATOM 9593 O O . ALA B 2 523 ? 26.776 35.213 27.731 1.00 26.62 863 ALA B O 1
ATOM 9595 N N . ARG B 2 524 ? 25.314 34.753 26.071 1.00 23.25 864 ARG B N 1
ATOM 9596 C CA . ARG B 2 524 ? 25.111 33.364 26.464 1.00 25.02 864 ARG B CA 1
ATOM 9597 C C . ARG B 2 524 ? 26.416 32.580 26.445 1.00 29.37 864 ARG B C 1
ATOM 9598 O O . ARG B 2 524 ? 26.638 31.720 27.300 1.00 32.81 864 ARG B O 1
ATOM 9606 N N . ASP B 2 525 ? 27.273 32.871 25.469 1.00 32.06 865 ASP B N 1
ATOM 9607 C CA . ASP B 2 525 ? 28.561 32.190 25.353 1.00 36.03 865 ASP B CA 1
ATOM 9608 C C . ASP B 2 525 ? 29.478 32.511 26.527 1.00 37.09 865 ASP B C 1
ATOM 9609 O O . ASP B 2 525 ? 30.074 31.609 27.134 1.00 32.89 865 ASP B O 1
ATOM 9614 N N . ALA B 2 526 ? 29.595 33.798 26.840 1.00 30.52 866 ALA B N 1
ATOM 9615 C CA . ALA B 2 526 ? 30.448 34.226 27.944 1.00 36.76 866 ALA B CA 1
ATOM 9616 C C . ALA B 2 526 ? 29.968 33.633 29.266 1.00 33.61 866 ALA B C 1
ATOM 9617 O O . ALA B 2 526 ? 30.777 33.391 30.168 1.00 33.40 866 ALA B O 1
ATOM 9619 N N . LEU B 2 527 ? 28.660 33.394 29.388 1.00 28.48 867 LEU B N 1
ATOM 9620 C CA . LEU B 2 527 ? 28.136 32.799 30.622 1.00 35.86 867 LEU B CA 1
ATOM 9621 C C . LEU B 2 527 ? 28.644 31.358 30.732 1.00 31.70 867 LEU B C 1
ATOM 9622 O O . LEU B 2 527 ? 29.159 30.945 31.773 1.00 31.32 867 LEU B O 1
ATOM 9627 N N . VAL B 2 528 ? 28.513 30.609 29.644 1.00 29.13 868 VAL B N 1
ATOM 9628 C CA . VAL B 2 528 ? 28.975 29.229 29.609 1.00 30.72 868 VAL B CA 1
ATOM 9629 C C . VAL B 2 528 ? 30.503 29.155 29.752 1.00 28.52 868 VAL B C 1
ATOM 9630 O O . VAL B 2 528 ? 31.014 28.239 30.384 1.00 34.34 868 VAL B O 1
ATOM 9634 N N . ASN B 2 529 ? 31.230 30.113 29.179 1.00 25.88 869 ASN B N 1
ATOM 9635 C CA . ASN B 2 529 ? 32.689 30.099 29.285 1.00 28.27 869 ASN B CA 1
ATOM 9636 C C . ASN B 2 529 ? 33.220 30.434 30.679 1.00 29.46 869 ASN B C 1
ATOM 9637 O O . ASN B 2 529 ? 34.316 30.013 31.044 1.00 29.74 869 ASN B O 1
ATOM 9642 N N . ALA B 2 530 ? 32.460 31.197 31.457 1.00 29.40 870 ALA B N 1
ATOM 9643 C CA . ALA B 2 530 ? 32.898 31.529 32.807 1.00 28.53 870 ALA B CA 1
ATOM 9644 C C . ALA B 2 530 ? 32.881 30.248 33.645 1.00 25.32 870 ALA B C 1
ATOM 9645 O O . ALA B 2 530 ? 33.718 30.057 34.522 1.00 24.24 870 ALA B O 1
ATOM 9647 N N . VAL B 2 531 ? 31.917 29.373 33.379 1.00 23.50 871 VAL B N 1
ATOM 9648 C CA . VAL B 2 531 ? 31.834 28.115 34.114 1.00 25.45 871 VAL B CA 1
ATOM 9649 C C . VAL B 2 531 ? 32.941 27.176 33.652 1.00 27.41 871 VAL B C 1
ATOM 9650 O O . VAL B 2 531 ? 33.679 26.622 34.459 1.00 28.64 871 VAL B O 1
ATOM 9654 N N . ILE B 2 532 ? 33.039 26.994 32.341 1.00 27.24 872 ILE B N 1
ATOM 9655 C CA . ILE B 2 532 ? 34.063 26.130 31.771 1.00 29.68 872 ILE B CA 1
ATOM 9656 C C . ILE B 2 532 ? 35.469 26.602 32.180 1.00 27.76 872 ILE B C 1
ATOM 9657 O O . ILE B 2 532 ? 36.271 25.807 32.689 1.00 23.54 872 ILE B O 1
ATOM 9662 N N . ASP B 2 533 ? 35.760 27.889 31.956 1.00 21.30 873 ASP B N 1
ATOM 9663 C CA . ASP B 2 533 ? 37.077 28.457 32.272 1.00 28.10 873 ASP B CA 1
ATOM 9664 C C . ASP B 2 533 ? 37.483 28.295 33.737 1.00 31.72 873 ASP B C 1
ATOM 9665 O O . ASP B 2 533 ? 38.647 28.029 34.052 1.00 34.09 873 ASP B O 1
ATOM 9670 N N . SER B 2 534 ? 36.517 28.450 34.631 1.00 33.30 874 SER B N 1
ATOM 9671 C CA . SER B 2 534 ? 36.781 28.347 36.055 1.00 32.95 874 SER B CA 1
ATOM 9672 C C . SER B 2 534 ? 37.007 26.900 36.532 1.00 28.62 874 SER B C 1
ATOM 9673 O O . SER B 2 534 ? 37.904 26.636 37.324 1.00 27.61 874 SER B O 1
ATOM 9676 N N . LEU B 2 535 ? 36.196 25.961 36.062 1.00 24.29 875 LEU B N 1
ATOM 9677 C CA . LEU B 2 535 ? 36.385 24.568 36.453 1.00 25.85 875 LEU B CA 1
ATOM 9678 C C . LEU B 2 535 ? 37.672 24.038 35.807 1.00 26.73 875 LEU B C 1
ATOM 9679 O O . LEU B 2 535 ? 38.417 23.258 36.403 1.00 28.14 875 LEU B O 1
ATOM 9684 N N . SER B 2 536 ? 37.928 24.474 34.579 1.00 31.75 876 SER B N 1
ATOM 9685 C CA . SER B 2 536 ? 39.127 24.072 33.866 1.00 30.89 876 SER B CA 1
ATOM 9686 C C . SER B 2 536 ? 40.345 24.548 34.652 1.00 32.70 876 SER B C 1
ATOM 9687 O O . SER B 2 536 ? 41.274 23.777 34.888 1.00 36.69 876 SER B O 1
ATOM 9690 N N . ALA B 2 537 ? 40.338 25.814 35.072 1.00 26.64 877 ALA B N 1
ATOM 9691 C CA . ALA B 2 537 ? 41.463 26.352 35.838 1.00 27.13 877 ALA B CA 1
ATOM 9692 C C . ALA B 2 537 ? 41.622 25.531 37.101 1.00 34.79 877 ALA B C 1
ATOM 9693 O O . ALA B 2 537 ? 42.741 25.222 37.520 1.00 31.75 877 ALA B O 1
ATOM 9695 N N . TYR B 2 538 ? 40.491 25.193 37.714 1.00 32.23 878 TYR B N 1
ATOM 9696 C CA . TYR B 2 538 ? 40.502 24.390 38.925 1.00 34.01 878 TYR B CA 1
ATOM 9697 C C . TYR B 2 538 ? 41.168 23.042 38.644 1.00 35.13 878 TYR B 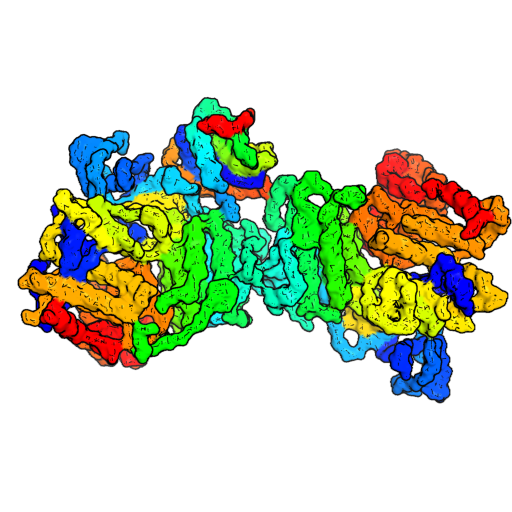C 1
ATOM 9698 O O . TYR B 2 538 ? 42.095 22.640 39.341 1.00 30.18 878 TYR B O 1
ATOM 9707 N N . ARG B 2 539 ? 40.685 22.350 37.618 1.00 39.13 879 ARG B N 1
ATOM 9708 C CA . ARG B 2 539 ? 41.231 21.048 37.249 1.00 44.71 879 ARG B CA 1
ATOM 9709 C C . ARG B 2 539 ? 42.746 21.062 37.026 1.00 43.35 879 ARG B C 1
ATOM 9710 O O . ARG B 2 539 ? 43.455 20.166 37.481 1.00 41.08 879 ARG B O 1
ATOM 9718 N N . SER B 2 540 ? 43.239 22.083 36.336 1.00 45.83 880 SER B N 1
ATOM 9719 C CA . SER B 2 540 ? 44.667 22.189 36.061 1.00 48.99 880 SER B CA 1
ATOM 9720 C C . SER B 2 540 ? 45.507 22.446 37.302 1.00 51.75 880 SER B C 1
ATOM 9721 O O . SER B 2 540 ? 46.716 22.617 37.203 1.00 53.53 880 SER B O 1
ATOM 9724 N N . SER B 2 541 ? 44.870 22.473 38.469 1.00 62.14 881 SER B N 1
ATOM 9725 C CA . SER B 2 541 ? 45.595 22.691 39.719 1.00 64.85 881 SER B CA 1
ATOM 9726 C C . SER B 2 541 ? 45.145 21.760 40.859 1.00 70.87 881 SER B C 1
ATOM 9727 O O . SER B 2 541 ? 45.071 22.175 42.020 1.00 67.09 881 SER B O 1
ATOM 9730 N N . VAL B 2 542 ? 44.847 20.504 40.520 1.00 72.69 882 VAL B N 1
ATOM 9731 C CA . VAL B 2 542 ? 44.426 19.502 41.502 1.00 69.43 882 VAL B CA 1
ATOM 9732 C C . VAL B 2 542 ? 44.935 18.120 41.099 1.00 69.54 882 VAL B C 1
ATOM 9733 O O . VAL B 2 542 ? 45.382 17.917 39.970 1.00 65.27 882 VAL B O 1
ATOM 9737 N N . PRO B 2 548 ? 38.859 12.143 35.917 1.00 68.38 888 PRO B N 1
ATOM 9738 C CA . PRO B 2 548 ? 37.856 11.485 35.072 1.00 69.69 888 PRO B CA 1
ATOM 9739 C C . PRO B 2 548 ? 36.516 12.227 34.969 1.00 69.27 888 PRO B C 1
ATOM 9740 O O . PRO B 2 548 ? 36.120 12.646 33.876 1.00 69.79 888 PRO B O 1
ATOM 9744 N N . GLY B 2 549 ? 35.827 12.388 36.098 1.00 63.85 889 GLY B N 1
ATOM 9745 C CA . GLY B 2 549 ? 34.545 13.079 36.095 1.00 59.62 889 GLY B CA 1
ATOM 9746 C C . GLY B 2 549 ? 34.657 14.600 36.128 1.00 57.18 889 GLY B C 1
ATOM 9747 O O . GLY B 2 549 ? 35.696 15.158 35.774 1.00 55.46 889 GLY B O 1
ATOM 9748 N N . LEU B 2 550 ? 33.590 15.273 36.557 1.00 48.63 890 LEU B N 1
ATOM 9749 C CA . LEU B 2 550 ? 33.577 16.734 36.627 1.00 43.52 890 LEU B CA 1
ATOM 9750 C C . LEU B 2 550 ? 33.818 17.204 38.060 1.00 42.33 890 LEU B C 1
ATOM 9751 O O . LEU B 2 550 ? 32.886 17.298 38.864 1.00 42.56 890 LEU B O 1
ATOM 9756 N N . MET B 2 551 ? 35.077 17.503 38.365 1.00 36.95 891 MET B N 1
ATOM 9757 C CA . MET B 2 551 ? 35.470 17.922 39.706 1.00 37.49 891 MET B CA 1
ATOM 9758 C C . MET B 2 551 ? 35.386 19.422 39.927 1.00 37.75 891 MET B C 1
ATOM 9759 O O . MET B 2 551 ? 35.779 20.212 39.064 1.00 36.27 891 MET B O 1
ATOM 9764 N N . VAL B 2 552 ? 34.874 19.805 41.094 1.00 30.20 892 VAL B N 1
ATOM 9765 C CA . VAL B 2 552 ? 34.723 21.212 41.454 1.00 30.19 892 VAL B CA 1
ATOM 9766 C C . VAL B 2 552 ? 34.827 21.348 42.969 1.00 30.74 892 VAL B C 1
ATOM 9767 O O . VAL B 2 552 ? 34.488 20.423 43.714 1.00 25.36 892 VAL B O 1
ATOM 9771 N N . PRO B 2 553 ? 35.324 22.493 43.452 1.00 33.11 893 PRO B N 1
ATOM 9772 C CA . PRO B 2 553 ? 35.416 22.638 44.908 1.00 31.30 893 PRO B CA 1
ATOM 9773 C C . PRO B 2 553 ? 34.000 22.761 45.486 1.00 37.70 893 PRO B C 1
ATOM 9774 O O . PRO B 2 553 ? 33.042 23.088 44.768 1.00 31.29 893 PRO B O 1
ATOM 9778 N N . PHE B 2 554 ? 33.863 22.484 46.776 1.00 33.81 894 PHE B N 1
ATOM 9779 C CA . PHE B 2 554 ? 32.566 22.543 47.427 1.00 35.21 894 PHE B CA 1
ATOM 9780 C C . PHE B 2 554 ? 31.843 23.875 47.161 1.00 36.77 894 PHE B C 1
ATOM 9781 O O . PHE B 2 554 ? 30.664 23.901 46.810 1.00 30.43 894 PHE B O 1
ATOM 9789 N N . SER B 2 555 ? 32.568 24.973 47.321 1.00 28.66 895 SER B N 1
ATOM 9790 C CA . SER B 2 555 ? 32.018 26.305 47.133 1.00 31.69 895 SER B CA 1
ATOM 9791 C C . SER B 2 555 ? 31.349 26.525 45.775 1.00 32.99 895 SER B C 1
ATOM 9792 O O . SER B 2 555 ? 30.493 27.399 45.644 1.00 30.34 895 SER B O 1
ATOM 9795 N N . LEU B 2 556 ? 31.746 25.747 44.770 1.00 34.42 896 LEU B N 1
ATOM 9796 C CA . LEU B 2 556 ? 31.191 25.888 43.428 1.00 25.00 896 LEU B CA 1
ATOM 9797 C C . LEU B 2 556 ? 30.347 24.719 42.931 1.00 26.20 896 LEU B C 1
ATOM 9798 O O . LEU B 2 556 ? 30.045 24.633 41.738 1.00 28.95 896 LEU B O 1
ATOM 9803 N N . ARG B 2 557 ? 29.947 23.824 43.824 1.00 25.94 897 ARG B N 1
ATOM 9804 C CA . ARG B 2 557 ? 29.138 22.678 43.404 1.00 27.09 897 ARG B CA 1
ATOM 9805 C C . ARG B 2 557 ? 27.822 23.092 42.727 1.00 29.74 897 ARG B C 1
ATOM 9806 O O . ARG B 2 557 ? 27.244 22.321 41.960 1.00 28.47 897 ARG B O 1
ATOM 9814 N N . LEU B 2 558 ? 27.355 24.310 42.997 1.00 25.93 898 LEU B N 1
ATOM 9815 C CA . LEU B 2 558 ? 26.115 24.800 42.400 1.00 23.69 898 LEU B CA 1
ATOM 9816 C C . LEU B 2 558 ? 26.344 25.774 41.237 1.00 22.05 898 LEU B C 1
ATOM 9817 O O . LEU B 2 558 ? 25.394 26.265 40.638 1.00 28.68 898 LEU B O 1
ATOM 9822 N N . PHE B 2 559 ? 27.601 26.042 40.903 1.00 26.92 899 PHE B N 1
ATOM 9823 C CA . PHE B 2 559 ? 27.907 26.999 39.844 1.00 28.82 899 PHE B CA 1
ATOM 9824 C C . PHE B 2 559 ? 27.289 26.653 38.482 1.00 24.92 899 PHE B C 1
ATOM 9825 O O . PHE B 2 559 ? 26.677 27.502 37.853 1.00 30.88 899 PHE B O 1
ATOM 9833 N N . PRO B 2 560 ? 27.433 25.408 38.013 1.00 31.16 900 PRO B N 1
ATOM 9834 C CA . PRO B 2 560 ? 26.835 25.071 36.713 1.00 27.01 900 PRO B CA 1
ATOM 9835 C C . PRO B 2 560 ? 25.301 25.134 36.753 1.00 25.41 900 PRO B C 1
ATOM 9836 O O . PRO B 2 560 ? 24.654 25.510 35.778 1.00 21.72 900 PRO B O 1
ATOM 9840 N N . LEU B 2 561 ? 24.722 24.755 37.886 1.00 24.94 901 LEU B N 1
ATOM 9841 C CA . LEU B 2 561 ? 23.272 24.765 38.019 1.00 26.11 901 LEU B CA 1
ATOM 9842 C C . LEU B 2 561 ? 22.705 26.181 37.920 1.00 28.16 901 LEU B C 1
ATOM 9843 O O . LEU B 2 561 ? 21.710 26.419 37.220 1.00 24.79 901 LEU B O 1
ATOM 9848 N N . PHE B 2 562 ? 23.339 27.121 38.611 1.00 27.09 902 PHE B N 1
ATOM 9849 C CA . PHE B 2 562 ? 22.861 28.499 38.592 1.00 26.66 902 PHE B CA 1
ATOM 9850 C C . PHE B 2 562 ? 23.077 29.181 37.246 1.00 30.68 902 PHE B C 1
ATOM 9851 O O . PHE B 2 562 ? 22.256 30.000 36.820 1.00 30.83 902 PHE B O 1
ATOM 9859 N N . VAL B 2 563 ? 24.171 28.853 36.565 1.00 27.18 903 VAL B N 1
ATOM 9860 C CA . VAL B 2 563 ? 24.411 29.457 35.262 1.00 25.71 903 VAL B CA 1
ATOM 9861 C C . VAL B 2 563 ? 23.390 28.910 34.259 1.00 25.95 903 VAL B C 1
ATOM 9862 O O . VAL B 2 563 ? 22.882 29.653 33.417 1.00 26.85 903 VAL B O 1
ATOM 9866 N N . LEU B 2 564 ? 23.079 27.618 34.360 1.00 22.24 904 LEU B N 1
ATOM 9867 C CA . LEU B 2 564 ? 22.091 27.011 33.467 1.00 25.28 904 LEU B CA 1
ATOM 9868 C C . LEU B 2 564 ? 20.748 27.701 33.688 1.00 27.44 904 LEU B C 1
ATOM 9869 O O . LEU B 2 564 ? 20.022 27.963 32.735 1.00 24.93 904 LEU B O 1
ATOM 9874 N N . ALA B 2 565 ? 20.430 27.991 34.950 1.00 28.47 905 ALA B N 1
ATOM 9875 C CA . ALA B 2 565 ? 19.180 28.672 35.310 1.00 29.99 905 ALA B CA 1
ATOM 9876 C C . ALA B 2 565 ? 19.155 30.048 34.641 1.00 34.47 905 ALA B C 1
ATOM 9877 O O . ALA B 2 565 ? 18.137 30.480 34.090 1.00 35.96 905 ALA B O 1
ATOM 9879 N N . LEU B 2 566 ? 20.292 30.731 34.709 1.00 30.14 906 LEU B N 1
ATOM 9880 C CA . LEU B 2 566 ? 20.454 32.043 34.109 1.00 28.62 906 LEU B CA 1
ATOM 9881 C C . LEU B 2 566 ? 20.208 31.941 32.594 1.00 33.01 906 LEU B C 1
ATOM 9882 O O . LEU B 2 566 ? 19.532 32.780 32.001 1.00 32.63 906 LEU B O 1
ATOM 9887 N N . LEU B 2 567 ? 20.753 30.902 31.974 1.00 28.23 907 LEU B N 1
ATOM 9888 C CA . LEU B 2 567 ? 20.587 30.706 30.544 1.00 28.59 907 LEU B CA 1
ATOM 9889 C C . LEU B 2 567 ? 19.142 30.369 30.163 1.00 32.13 907 LEU B C 1
ATOM 9890 O O . LEU B 2 567 ? 18.725 30.596 29.029 1.00 32.45 907 LEU B O 1
ATOM 9895 N N . LYS B 2 568 ? 18.365 29.837 31.096 1.00 29.80 908 LYS B N 1
ATOM 9896 C CA . LYS B 2 568 ? 16.973 29.529 30.778 1.00 34.13 908 LYS B CA 1
ATOM 9897 C C . LYS B 2 568 ? 15.997 30.612 31.234 1.00 33.39 908 LYS B C 1
ATOM 9898 O O . LYS B 2 568 ? 14.809 30.543 30.944 1.00 33.49 908 LYS B O 1
ATOM 9904 N N . GLN B 2 569 ? 16.511 31.604 31.951 1.00 33.17 909 GLN B N 1
ATOM 9905 C CA . GLN B 2 569 ? 15.710 32.725 32.445 1.00 40.30 909 GLN B CA 1
ATOM 9906 C C . GLN B 2 569 ? 15.159 33.505 31.256 1.00 31.84 909 GLN B C 1
ATOM 9907 O O . GLN B 2 569 ? 15.620 33.338 30.135 1.00 35.86 909 GLN B O 1
ATOM 9913 N N . LYS B 2 570 ? 14.187 34.374 31.501 1.00 34.47 910 LYS B N 1
ATOM 9914 C CA . LYS B 2 570 ? 13.592 35.140 30.419 1.00 36.27 910 LYS B CA 1
ATOM 9915 C C . LYS B 2 570 ? 14.545 36.165 29.800 1.00 36.55 910 LYS B C 1
ATOM 9916 O O . LYS B 2 570 ? 14.328 36.617 28.677 1.00 35.00 910 LYS B O 1
ATOM 9922 N N . SER B 2 571 ? 15.602 36.525 30.526 1.00 30.67 911 SER B N 1
ATOM 9923 C CA . SER B 2 571 ? 16.575 37.483 30.016 1.00 29.38 911 SER B CA 1
ATOM 9924 C C . SER B 2 571 ? 17.467 36.879 28.927 1.00 31.64 911 SER B C 1
ATOM 9925 O O . SER B 2 571 ? 17.742 37.530 27.925 1.00 26.56 911 SER B O 1
ATOM 9928 N N . PHE B 2 572 ? 17.898 35.630 29.120 1.00 30.23 912 PHE B N 1
ATOM 9929 C CA . PHE B 2 572 ? 18.806 34.974 28.175 1.00 31.61 912 PHE B CA 1
ATOM 9930 C C . PHE B 2 572 ? 18.344 33.748 27.379 1.00 27.38 912 PHE B C 1
ATOM 9931 O O . PHE B 2 572 ? 19.067 33.304 26.490 1.00 25.55 912 PHE B O 1
ATOM 9939 N N . GLN B 2 573 ? 17.177 33.193 27.690 1.00 21.51 913 GLN B N 1
ATOM 9940 C CA . GLN B 2 573 ? 16.671 32.017 26.968 1.00 26.15 913 GLN B CA 1
ATOM 9941 C C . GLN B 2 573 ? 16.622 32.260 25.455 1.00 35.91 913 GLN B C 1
ATOM 9942 O O . GLN B 2 573 ? 16.437 33.391 25.011 1.00 41.71 913 GLN B O 1
ATOM 9948 N N . THR B 2 574 ? 16.753 31.197 24.668 1.00 44.90 914 THR B N 1
ATOM 9949 C CA . THR B 2 574 ? 16.743 31.333 23.218 1.00 56.16 914 THR B CA 1
ATOM 9950 C C . THR B 2 574 ? 15.573 30.708 22.471 1.00 62.04 914 THR B C 1
ATOM 9951 O O . THR B 2 574 ? 14.742 31.422 21.908 1.00 72.78 914 THR B O 1
ATOM 9955 N N . GLY B 2 575 ? 15.497 29.385 22.463 1.00 62.75 915 GLY B N 1
ATOM 9956 C CA . GLY B 2 575 ? 14.432 28.723 21.724 1.00 69.44 915 GLY B CA 1
ATOM 9957 C C . GLY B 2 575 ? 12.988 28.936 22.147 1.00 68.80 915 GLY B C 1
ATOM 9958 O O . GLY B 2 575 ? 12.088 28.334 21.565 1.00 64.55 915 GLY B O 1
ATOM 9959 N N . THR B 2 576 ? 12.757 29.796 23.135 1.00 72.22 916 THR B N 1
ATOM 9960 C CA . THR B 2 576 ? 11.405 30.040 23.633 1.00 70.85 916 THR B CA 1
ATOM 9961 C C . THR B 2 576 ? 10.594 31.075 22.843 1.00 66.93 916 THR B C 1
ATOM 9962 O O . THR B 2 576 ? 11.084 31.695 21.903 1.00 61.65 916 THR B O 1
ATOM 9966 N N . ASN B 2 577 ? 9.341 31.244 23.248 1.00 66.29 917 ASN B N 1
ATOM 9967 C CA . ASN B 2 577 ? 8.404 32.150 22.599 1.00 64.14 917 ASN B CA 1
ATOM 9968 C C . ASN B 2 577 ? 8.268 33.501 23.302 1.00 62.01 917 ASN B C 1
ATOM 9969 O O . ASN B 2 577 ? 7.305 34.235 23.066 1.00 59.47 917 ASN B O 1
ATOM 9974 N N . ALA B 2 578 ? 9.226 33.826 24.164 1.00 54.53 918 ALA B N 1
ATOM 9975 C CA . ALA B 2 578 ? 9.202 35.090 24.892 1.00 50.18 918 ALA B CA 1
ATOM 9976 C C . ALA B 2 578 ? 9.134 36.299 23.958 1.00 49.19 918 ALA B C 1
ATOM 9977 O O . ALA B 2 578 ? 9.765 36.327 22.898 1.00 43.12 918 ALA B O 1
ATOM 9979 N N . ARG B 2 579 ? 8.363 37.300 24.366 1.00 46.83 919 ARG B N 1
ATOM 9980 C CA . ARG B 2 579 ? 8.210 38.510 23.578 1.00 46.42 919 ARG B CA 1
ATOM 9981 C C . ARG B 2 579 ? 9.300 39.518 23.923 1.00 44.62 919 ARG B C 1
ATOM 9982 O O . ARG B 2 579 ? 9.940 39.436 24.970 1.00 39.23 919 ARG B O 1
ATOM 9990 N N . LEU B 2 580 ? 9.500 40.467 23.021 1.00 38.70 920 LEU B N 1
ATOM 9991 C CA . LEU B 2 580 ? 10.520 41.486 23.162 1.00 40.33 920 LEU B CA 1
ATOM 9992 C C . LEU B 2 580 ? 10.583 42.228 24.501 1.00 41.97 920 LEU B C 1
ATOM 9993 O O . LEU B 2 580 ? 11.615 42.191 25.177 1.00 35.37 920 LEU B O 1
ATOM 9998 N N . ASP B 2 581 ? 9.500 42.906 24.883 1.00 37.16 921 ASP B N 1
ATOM 9999 C CA . ASP B 2 581 ? 9.502 43.667 26.130 1.00 30.89 921 ASP B CA 1
ATOM 10000 C C . ASP B 2 581 ? 9.693 42.781 27.359 1.00 31.59 921 ASP B C 1
ATOM 10001 O O . ASP B 2 581 ? 10.221 43.226 28.380 1.00 28.18 921 ASP B O 1
ATOM 10006 N N . GLU B 2 582 ? 9.280 41.524 27.259 1.00 32.17 922 GLU B N 1
ATOM 10007 C CA . GLU B 2 582 ? 9.445 40.594 28.369 1.00 34.88 922 GLU B CA 1
ATOM 10008 C C . GLU B 2 582 ? 10.933 40.431 28.658 1.00 27.51 922 GLU B C 1
ATOM 10009 O O . GLU B 2 582 ? 11.368 40.519 29.797 1.00 27.33 922 GLU B O 1
ATOM 10015 N N . ARG B 2 583 ? 11.707 40.176 27.611 1.00 26.84 923 ARG B N 1
ATOM 10016 C CA . ARG B 2 583 ? 13.142 39.977 27.762 1.00 30.03 923 ARG B CA 1
ATOM 10017 C C . ARG B 2 583 ? 13.797 41.227 28.353 1.00 28.98 923 ARG B C 1
ATOM 10018 O O . ARG B 2 583 ? 14.539 41.139 29.330 1.00 30.13 923 ARG B O 1
ATOM 10026 N N . ILE B 2 584 ? 13.515 42.385 27.762 1.00 26.90 924 ILE B N 1
ATOM 10027 C CA . ILE B 2 584 ? 14.067 43.649 28.250 1.00 32.50 924 ILE B CA 1
ATOM 10028 C C . ILE B 2 584 ? 13.744 43.854 29.751 1.00 26.94 924 ILE B C 1
ATOM 10029 O O . ILE B 2 584 ? 14.629 44.179 30.551 1.00 26.61 924 ILE B O 1
ATOM 10034 N N . PHE B 2 585 ? 12.485 43.645 30.134 1.00 26.72 925 PHE B N 1
ATOM 10035 C CA . PHE B 2 585 ? 12.083 43.814 31.530 1.00 25.97 925 PHE B CA 1
ATOM 10036 C C . PHE B 2 585 ? 12.879 42.901 32.463 1.00 25.33 925 PHE B C 1
ATOM 10037 O O . PHE B 2 585 ? 13.299 43.327 33.531 1.00 27.95 925 PHE B O 1
ATOM 10045 N N . ALA B 2 586 ? 13.058 41.645 32.066 1.00 19.73 926 ALA B N 1
ATOM 10046 C CA . ALA B 2 586 ? 13.815 40.698 32.871 1.00 24.61 926 ALA B CA 1
ATOM 10047 C C . ALA B 2 586 ? 15.253 41.201 33.039 1.00 24.94 926 ALA B C 1
ATOM 10048 O O . ALA B 2 586 ? 15.852 41.005 34.090 1.00 26.46 926 ALA B O 1
ATOM 10050 N N . MET B 2 587 ? 15.793 41.840 31.995 1.00 21.97 927 MET B N 1
ATOM 10051 C CA . MET B 2 587 ? 17.148 42.400 32.033 1.00 26.11 927 MET B CA 1
ATOM 10052 C C . MET B 2 587 ? 17.186 43.641 32.931 1.00 31.31 927 MET B C 1
ATOM 10053 O O . MET B 2 587 ? 18.191 43.895 33.599 1.00 34.89 927 MET B O 1
ATOM 10058 N N . CYS B 2 588 ? 16.095 44.414 32.932 1.00 28.91 928 CYS B N 1
ATOM 10059 C CA . CYS B 2 588 ? 15.989 45.598 33.782 1.00 28.63 928 CYS B CA 1
ATOM 10060 C C . CYS B 2 588 ? 16.034 45.129 35.226 1.00 23.90 928 CYS B C 1
ATOM 10061 O O . CYS B 2 588 ? 16.692 45.740 36.057 1.00 26.49 928 CYS B O 1
ATOM 10064 N N . GLN B 2 589 ? 15.326 44.043 35.516 1.00 20.52 929 GLN B N 1
ATOM 10065 C CA . GLN B 2 589 ? 15.303 43.479 36.861 1.00 23.20 929 GLN B CA 1
ATOM 10066 C C . GLN B 2 589 ? 16.693 42.977 37.290 1.00 25.98 929 GLN B C 1
ATOM 10067 O O . GLN B 2 589 ? 17.114 43.187 38.425 1.00 35.44 929 GLN B O 1
ATOM 10073 N N . VAL B 2 590 ? 17.402 42.309 36.386 1.00 26.53 930 VAL B N 1
ATOM 10074 C CA . VAL B 2 590 ? 18.736 41.811 36.699 1.00 25.48 930 VAL B CA 1
ATOM 10075 C C . VAL B 2 590 ? 19.592 42.991 37.136 1.00 25.59 930 VAL B C 1
ATOM 10076 O O . VAL B 2 590 ? 20.326 42.918 38.117 1.00 28.19 930 VAL B O 1
ATOM 10080 N N . LYS B 2 591 ? 19.474 44.090 36.409 1.00 24.30 931 LYS B N 1
ATOM 10081 C CA . LYS B 2 591 ? 20.257 45.276 36.703 1.00 25.54 931 LYS B CA 1
ATOM 10082 C C . LYS B 2 591 ? 19.839 46.091 37.923 1.00 30.19 931 LYS B C 1
ATOM 10083 O O . LYS B 2 591 ? 20.676 46.750 38.533 1.00 28.49 931 LYS B O 1
ATOM 10089 N N . ASN B 2 592 ? 18.564 46.031 38.297 1.00 31.46 932 ASN B N 1
ATOM 10090 C CA . ASN B 2 592 ? 18.056 46.850 39.401 1.00 29.25 932 ASN B CA 1
ATOM 10091 C C . ASN B 2 592 ? 17.728 46.147 40.714 1.00 31.71 932 ASN B C 1
ATOM 10092 O O . ASN B 2 592 ? 17.624 46.802 41.754 1.00 30.03 932 ASN B O 1
ATOM 10097 N N . GLN B 2 593 ? 17.571 44.827 40.680 1.00 30.60 933 GLN B N 1
ATOM 10098 C CA . GLN B 2 593 ? 17.235 44.075 41.888 1.00 29.58 933 GLN B CA 1
ATOM 10099 C C . GLN B 2 593 ? 18.407 43.578 42.738 1.00 29.65 933 GLN B C 1
ATOM 10100 O O . GLN B 2 593 ? 19.519 43.385 42.246 1.00 28.40 933 GLN B O 1
ATOM 10106 N N . PRO B 2 594 ? 18.163 43.399 44.046 1.00 31.76 934 PRO B N 1
ATOM 10107 C CA . PRO B 2 594 ? 19.125 42.917 45.051 1.00 30.53 934 PRO B CA 1
ATOM 10108 C C . PRO B 2 594 ? 19.327 41.408 44.863 1.00 32.04 934 PRO B C 1
ATOM 10109 O O . PRO B 2 594 ? 18.372 40.683 44.566 1.00 25.17 934 PRO B O 1
ATOM 10113 N N . LEU B 2 595 ? 20.562 40.949 45.046 1.00 24.57 935 LEU B N 1
ATOM 10114 C CA . LEU B 2 595 ? 20.925 39.547 44.868 1.00 26.85 935 LEU B CA 1
ATOM 10115 C C . LEU B 2 595 ? 19.843 38.537 45.232 1.00 28.54 935 LEU B C 1
ATOM 10116 O O . LEU B 2 595 ? 19.507 37.660 44.438 1.00 24.72 935 LEU B O 1
ATOM 10121 N N . VAL B 2 596 ? 19.305 38.666 46.438 1.00 28.66 936 VAL B N 1
ATOM 10122 C CA . VAL B 2 596 ? 18.295 37.739 46.931 1.00 31.83 936 VAL B CA 1
ATOM 10123 C C . VAL B 2 596 ? 17.123 37.477 45.980 1.00 29.38 936 VAL B C 1
ATOM 10124 O O . VAL B 2 596 ? 16.762 36.329 45.745 1.00 31.85 936 VAL B O 1
ATOM 10128 N N . TYR B 2 597 ? 16.532 38.532 45.432 1.00 30.01 937 TYR B N 1
ATOM 10129 C CA . TYR B 2 597 ? 15.410 38.364 44.520 1.00 31.19 937 TYR B CA 1
ATOM 10130 C C . TYR B 2 597 ? 15.832 37.887 43.139 1.00 30.36 937 TYR B C 1
ATOM 10131 O O . TYR B 2 597 ? 15.036 37.266 42.429 1.00 36.42 937 TYR B O 1
ATOM 10140 N N . LEU B 2 598 ? 17.072 38.170 42.746 1.00 30.59 938 LEU B N 1
ATOM 10141 C CA . LEU B 2 598 ? 17.556 37.696 41.450 1.00 30.97 938 LEU B CA 1
ATOM 10142 C C . LEU B 2 598 ? 17.630 36.166 41.528 1.00 24.49 938 LEU B C 1
ATOM 10143 O O . LEU B 2 598 ? 17.254 35.456 40.591 1.00 24.24 938 LEU B O 1
ATOM 10148 N N . MET B 2 599 ? 18.087 35.662 42.666 1.00 23.09 939 MET B N 1
ATOM 10149 C CA . MET B 2 599 ? 18.193 34.218 42.855 1.00 28.14 939 MET B CA 1
ATOM 10150 C C . MET B 2 599 ? 16.827 33.541 42.921 1.00 30.95 939 MET B C 1
ATOM 10151 O O . MET B 2 599 ? 16.642 32.467 42.348 1.00 30.94 939 MET B O 1
ATOM 10156 N N . LEU B 2 600 ? 15.877 34.151 43.627 1.00 31.07 940 LEU B N 1
ATOM 10157 C CA . LEU B 2 600 ? 14.538 33.566 43.726 1.00 35.93 940 LEU B CA 1
ATOM 10158 C C . LEU B 2 600 ? 13.875 33.479 42.351 1.00 31.92 940 LEU B C 1
ATOM 10159 O O . LEU B 2 600 ? 13.180 32.517 42.045 1.00 30.60 940 LEU B O 1
ATOM 10164 N N . THR B 2 601 ? 14.097 34.494 41.527 1.00 32.19 941 THR B N 1
ATOM 10165 C CA . THR B 2 601 ? 13.526 34.534 40.183 1.00 32.63 941 THR B CA 1
ATOM 10166 C C . THR B 2 601 ? 14.213 33.546 39.246 1.00 36.55 941 THR B C 1
ATOM 10167 O O . THR B 2 601 ? 13.563 32.826 38.477 1.00 32.58 941 THR B O 1
ATOM 10171 N N . THR B 2 602 ? 15.538 33.521 39.315 1.00 36.15 942 THR B N 1
ATOM 10172 C CA . THR B 2 602 ? 16.319 32.640 38.463 1.00 36.00 942 THR B CA 1
ATOM 10173 C C . THR B 2 602 ? 16.188 31.173 38.853 1.00 34.37 942 THR B C 1
ATOM 10174 O O . THR B 2 602 ? 16.029 30.303 37.985 1.00 36.58 942 THR B O 1
ATOM 10178 N N . HIS B 2 603 ? 16.244 30.898 40.151 1.00 26.12 943 HIS B N 1
ATOM 10179 C CA . HIS B 2 603 ? 16.141 29.522 40.634 1.00 27.53 943 HIS B CA 1
ATOM 10180 C C . HIS B 2 603 ? 15.138 29.427 41.780 1.00 26.19 943 HIS B C 1
ATOM 10181 O O . HIS B 2 603 ? 15.523 29.333 42.943 1.00 30.06 943 HIS B O 1
ATOM 10188 N N . PRO B 2 604 ? 13.833 29.438 41.453 1.00 27.94 944 PRO B N 1
ATOM 10189 C CA . PRO B 2 604 ? 12.717 29.361 42.409 1.00 31.84 944 PRO B CA 1
ATOM 10190 C C . PRO B 2 604 ? 12.838 28.208 43.400 1.00 32.81 944 PRO B C 1
ATOM 10191 O O . PRO B 2 604 ? 13.356 27.147 43.062 1.00 32.32 944 PRO B O 1
ATOM 10195 N N . SER B 2 605 ? 12.361 28.420 44.623 1.00 30.07 945 SER B N 1
ATOM 10196 C CA . SER B 2 605 ? 12.393 27.368 45.624 1.00 32.20 945 SER B CA 1
ATOM 10197 C C . SER B 2 605 ? 11.121 26.553 45.445 1.00 33.65 945 SER B C 1
ATOM 10198 O O . SER B 2 605 ? 10.028 27.112 45.297 1.00 34.88 945 SER B O 1
ATOM 10201 N N . LEU B 2 606 ? 11.269 25.233 45.436 1.00 29.01 946 LEU B N 1
ATOM 10202 C CA . LEU B 2 606 ? 10.132 24.336 45.257 1.00 30.44 946 LEU B CA 1
ATOM 10203 C C . LEU B 2 606 ? 9.939 23.473 46.504 1.00 31.75 946 LEU B C 1
ATOM 10204 O O . LEU B 2 606 ? 10.883 22.860 47.002 1.00 30.13 946 LEU B O 1
ATOM 10209 N N . TYR B 2 607 ? 8.709 23.435 47.003 1.00 30.54 947 TYR B N 1
ATOM 10210 C CA . TYR B 2 607 ? 8.384 22.659 48.195 1.00 30.17 947 TYR B CA 1
ATOM 10211 C C . TYR B 2 607 ? 7.135 21.816 47.952 1.00 30.20 947 TYR B C 1
ATOM 10212 O O . TYR B 2 607 ? 6.229 22.236 47.238 1.00 30.80 947 TYR B O 1
ATOM 10221 N N . ARG B 2 608 ? 7.089 20.628 48.537 1.00 30.03 948 ARG B N 1
ATOM 10222 C CA . ARG B 2 608 ? 5.889 19.814 48.432 1.00 35.66 948 ARG B CA 1
ATOM 10223 C C . ARG B 2 608 ? 5.039 20.367 49.587 1.00 34.15 948 ARG B C 1
ATOM 10224 O O . ARG B 2 608 ? 5.567 20.596 50.670 1.00 32.10 948 ARG B O 1
ATOM 10232 N N . VAL B 2 609 ? 3.746 20.600 49.367 1.00 35.63 949 VAL B N 1
ATOM 10233 C CA . VAL B 2 609 ? 2.919 21.167 50.430 1.00 36.30 949 VAL B CA 1
ATOM 10234 C C . VAL B 2 609 ? 1.590 20.482 50.771 1.00 42.58 949 VAL B C 1
ATOM 10235 O O . VAL B 2 609 ? 0.801 21.038 51.530 1.00 44.48 949 VAL B O 1
ATOM 10239 N N . ASP B 2 610 ? 1.328 19.297 50.228 1.00 43.12 950 ASP B N 1
ATOM 10240 C CA . ASP B 2 610 ? 0.073 18.614 50.536 1.00 48.97 950 ASP B CA 1
ATOM 10241 C C . ASP B 2 610 ? 0.217 17.743 51.782 1.00 50.99 950 ASP B C 1
ATOM 10242 O O . ASP B 2 610 ? -0.755 17.163 52.256 1.00 54.96 950 ASP B O 1
ATOM 10247 N N . ASN B 2 611 ? 1.429 17.665 52.318 1.00 49.97 951 ASN B N 1
ATOM 10248 C CA . ASN B 2 611 ? 1.674 16.850 53.500 1.00 47.80 951 ASN B CA 1
ATOM 10249 C C . ASN B 2 611 ? 2.616 17.518 54.515 1.00 45.93 951 ASN B C 1
ATOM 10250 O O . ASN B 2 611 ? 3.542 16.884 55.022 1.00 45.02 951 ASN B O 1
ATOM 10255 N N . LEU B 2 612 ? 2.371 18.790 54.818 1.00 41.89 952 LEU B N 1
ATOM 10256 C CA . LEU B 2 612 ? 3.209 19.527 55.762 1.00 41.64 952 LEU B CA 1
ATOM 10257 C C . LEU B 2 612 ? 3.010 19.003 57.183 1.00 43.13 952 LEU B C 1
ATOM 10258 O O . LEU B 2 612 ? 1.941 18.480 57.504 1.00 43.25 952 LEU B O 1
ATOM 10263 N N . SER B 2 613 ? 4.031 19.154 58.030 1.00 46.58 953 SER B N 1
ATOM 10264 C CA . SER B 2 613 ? 3.964 18.673 59.413 1.00 49.77 953 SER B CA 1
ATOM 10265 C C . SER B 2 613 ? 4.684 19.552 60.446 1.00 53.23 953 SER B C 1
ATOM 10266 O O . SER B 2 613 ? 4.726 20.768 60.301 1.00 59.70 953 SER B O 1
ATOM 10269 N N . ASP B 2 614 ? 5.273 18.931 61.469 1.00 61.55 954 ASP B N 1
ATOM 10270 C CA . ASP B 2 614 ? 5.919 19.680 62.550 1.00 63.93 954 ASP B CA 1
ATOM 10271 C C . ASP B 2 614 ? 7.439 19.802 62.694 1.00 64.05 954 ASP B C 1
ATOM 10272 O O . ASP B 2 614 ? 7.914 20.093 63.788 1.00 64.04 954 ASP B O 1
ATOM 10277 N N . GLU B 2 615 ? 8.214 19.597 61.636 1.00 68.56 955 GLU B N 1
ATOM 10278 C CA . GLU B 2 615 ? 9.671 19.745 61.759 1.00 65.30 955 GLU B CA 1
ATOM 10279 C C . GLU B 2 615 ? 10.022 21.226 61.621 1.00 61.01 955 GLU B C 1
ATOM 10280 O O . GLU B 2 615 ? 11.189 21.598 61.489 1.00 54.32 955 GLU B O 1
ATOM 10286 N N . GLY B 2 616 ? 8.988 22.059 61.676 1.00 52.76 956 GLY B N 1
ATOM 10287 C CA . GLY B 2 616 ? 9.147 23.488 61.501 1.00 52.60 956 GLY B CA 1
ATOM 10288 C C . GLY B 2 616 ? 9.655 24.356 62.631 1.00 47.48 956 GLY B C 1
ATOM 10289 O O . GLY B 2 616 ? 10.209 23.885 63.619 1.00 38.16 956 GLY B O 1
AT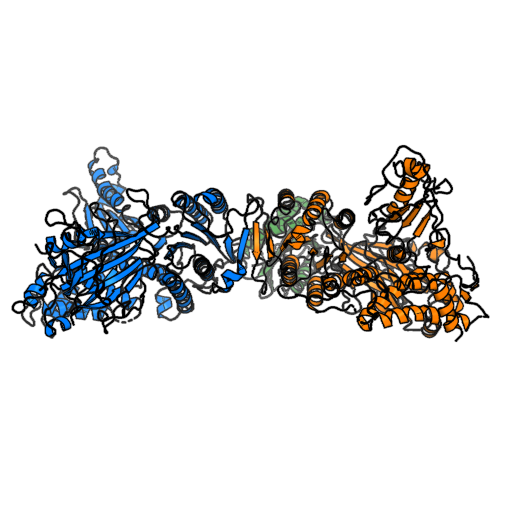OM 10290 N N . ALA B 2 617 ? 9.458 25.657 62.447 1.00 42.69 957 ALA B N 1
ATOM 10291 C CA . ALA B 2 617 ? 9.887 26.656 63.401 1.00 49.14 957 ALA B CA 1
ATOM 10292 C C . ALA B 2 617 ? 8.748 26.944 64.364 1.00 50.41 957 ALA B C 1
ATOM 10293 O O . ALA B 2 617 ? 8.304 28.079 64.494 1.00 61.57 957 ALA B O 1
ATOM 10295 N N . LEU B 2 618 ? 8.251 25.907 65.024 1.00 58.93 958 LEU B N 1
ATOM 10296 C CA . LEU B 2 618 ? 7.175 26.097 65.985 1.00 58.74 958 LEU B CA 1
ATOM 10297 C C . LEU B 2 618 ? 7.809 26.709 67.204 1.00 57.99 958 LEU B C 1
ATOM 10298 O O . LEU B 2 618 ? 7.666 26.207 68.316 1.00 66.87 958 LEU B O 1
ATOM 10303 N N . ASN B 2 619 ? 8.534 27.793 66.971 1.00 57.40 959 ASN B N 1
ATOM 10304 C CA . ASN B 2 619 ? 9.222 28.509 68.026 1.00 63.41 959 ASN B CA 1
ATOM 10305 C C . ASN B 2 619 ? 8.589 29.873 68.160 1.00 66.02 959 ASN B C 1
ATOM 10306 O O . ASN B 2 619 ? 8.636 30.502 69.225 1.00 70.40 959 ASN B O 1
ATOM 10311 N N . ILE B 2 620 ? 7.987 30.319 67.065 1.00 59.62 960 ILE B N 1
ATOM 10312 C CA . ILE B 2 620 ? 7.355 31.619 67.033 1.00 56.64 960 ILE B CA 1
ATOM 10313 C C . ILE B 2 620 ? 6.143 31.624 67.959 1.00 47.16 960 ILE B C 1
ATOM 10314 O O . ILE B 2 620 ? 5.006 31.657 67.501 1.00 50.44 960 ILE B O 1
ATOM 10319 N N . SER B 2 621 ? 6.407 31.580 69.263 1.00 42.07 961 SER B N 1
ATOM 10320 C CA . SER B 2 621 ? 5.378 31.582 70.301 1.00 43.19 961 SER B CA 1
ATOM 10321 C C . SER B 2 621 ? 4.111 30.758 70.045 1.00 40.77 961 SER B C 1
ATOM 10322 O O . SER B 2 621 ? 4.050 29.597 70.453 1.00 37.54 961 SER B O 1
ATOM 10325 N N . ASP B 2 622 ? 3.106 31.338 69.386 1.00 38.82 962 ASP B N 1
ATOM 10326 C CA . ASP B 2 622 ? 1.863 30.604 69.140 1.00 39.85 962 ASP B CA 1
ATOM 10327 C C . ASP B 2 622 ? 1.670 30.062 67.731 1.00 43.20 962 ASP B C 1
ATOM 10328 O O . ASP B 2 622 ? 0.573 29.611 67.379 1.00 40.98 962 ASP B O 1
ATOM 10333 N N . ARG B 2 623 ? 2.724 30.100 66.923 1.00 40.15 963 ARG B N 1
ATOM 10334 C CA . ARG B 2 623 ? 2.643 29.590 65.555 1.00 42.43 963 ARG B CA 1
ATOM 10335 C C . ARG B 2 623 ? 3.696 28.502 65.366 1.00 39.29 963 ARG B C 1
ATOM 10336 O O . ARG B 2 623 ? 4.755 28.544 65.991 1.00 35.49 963 ARG B O 1
ATOM 10344 N N . THR B 2 624 ? 3.407 27.521 64.521 1.00 37.16 964 THR B N 1
ATOM 10345 C CA . THR B 2 624 ? 4.350 26.438 64.305 1.00 44.05 964 THR B CA 1
ATOM 10346 C C . THR B 2 624 ? 5.219 26.591 63.058 1.00 48.66 964 THR B C 1
ATOM 10347 O O . THR B 2 624 ? 6.442 26.432 63.122 1.00 57.40 964 THR B O 1
ATOM 10351 N N . ILE B 2 625 ? 4.607 26.900 61.930 1.00 41.51 965 ILE B N 1
ATOM 10352 C CA . ILE B 2 625 ? 5.378 27.119 60.708 1.00 38.86 965 ILE B CA 1
ATOM 10353 C C . ILE B 2 625 ? 6.176 25.919 60.190 1.00 33.13 965 ILE B C 1
ATOM 10354 O O . ILE B 2 625 ? 7.315 25.670 60.604 1.00 30.22 965 ILE B O 1
ATOM 10359 N N . PRO B 2 626 ? 5.583 25.160 59.259 1.00 31.67 966 PRO B N 1
ATOM 10360 C CA . PRO B 2 626 ? 6.271 23.995 58.700 1.00 31.87 966 PRO B CA 1
ATOM 10361 C C . PRO B 2 626 ? 7.511 24.412 57.907 1.00 34.05 966 PRO B C 1
ATOM 10362 O O . PRO B 2 626 ? 7.574 25.512 57.363 1.00 31.24 966 PRO B O 1
ATOM 10366 N N . GLN B 2 627 ? 8.505 23.536 57.875 1.00 32.38 967 GLN B N 1
ATOM 10367 C CA . GLN B 2 627 ? 9.741 23.791 57.151 1.00 31.57 967 GLN B CA 1
ATOM 10368 C C . GLN B 2 627 ? 9.972 22.644 56.190 1.00 29.66 967 GLN B C 1
ATOM 10369 O O . GLN B 2 627 ? 10.863 21.826 56.396 1.00 28.32 967 GLN B O 1
ATOM 10375 N N . PRO B 2 628 ? 9.155 22.557 55.131 1.00 30.02 968 PRO B N 1
ATOM 10376 C CA . PRO B 2 628 ? 9.330 21.475 54.164 1.00 27.97 968 PRO B CA 1
ATOM 10377 C C . PRO B 2 628 ? 10.677 21.642 53.442 1.00 34.01 968 PRO B C 1
ATOM 10378 O O . PRO B 2 628 ? 11.198 22.753 53.320 1.00 30.09 968 PRO B O 1
ATOM 10382 N N . PRO B 2 629 ? 11.264 20.534 52.972 1.00 33.06 969 PRO B N 1
ATOM 10383 C CA . PRO B 2 629 ? 12.553 20.626 52.278 1.00 32.04 969 PRO B CA 1
ATOM 10384 C C . PRO B 2 629 ? 12.505 21.174 50.853 1.00 34.29 969 PRO B C 1
ATOM 10385 O O . PRO B 2 629 ? 11.600 20.852 50.076 1.00 34.25 969 PRO B O 1
ATOM 10389 N N . ILE B 2 630 ? 13.482 22.018 50.523 1.00 30.05 970 ILE B N 1
ATOM 10390 C CA . ILE B 2 630 ? 13.580 22.592 49.183 1.00 31.94 970 ILE B CA 1
ATOM 10391 C C . ILE B 2 630 ? 13.924 21.473 48.185 1.00 30.36 970 ILE B C 1
ATOM 10392 O O . ILE B 2 630 ? 14.844 20.687 48.405 1.00 32.01 970 ILE B O 1
ATOM 10397 N N . LEU B 2 631 ? 13.171 21.413 47.093 1.00 28.93 971 LEU B N 1
ATOM 10398 C CA . LEU B 2 631 ? 13.364 20.415 46.051 1.00 30.11 971 LEU B CA 1
ATOM 10399 C C . LEU B 2 631 ? 14.048 21.064 44.847 1.00 31.73 971 LEU B C 1
ATOM 10400 O O . LEU B 2 631 ? 13.933 22.275 44.638 1.00 35.03 971 LEU B O 1
ATOM 10405 N N . GLN B 2 632 ? 14.755 20.260 44.059 1.00 35.30 972 GLN B N 1
ATOM 10406 C CA . GLN B 2 632 ? 15.430 20.774 42.877 1.00 42.28 972 GLN B CA 1
ATOM 10407 C C . GLN B 2 632 ? 14.395 20.941 41.764 1.00 38.13 972 GLN B C 1
ATOM 10408 O O . GLN B 2 632 ? 13.378 20.247 41.746 1.00 37.56 972 GLN B O 1
ATOM 10414 N N . LEU B 2 633 ? 14.653 21.881 40.860 1.00 34.71 973 LEU B N 1
ATOM 10415 C CA . LEU B 2 633 ? 13.736 22.218 39.778 1.00 34.63 973 LEU B CA 1
ATOM 10416 C C . LEU B 2 633 ? 13.590 21.211 38.651 1.00 35.14 973 LEU B C 1
ATOM 10417 O O . LEU B 2 633 ? 14.039 21.439 37.528 1.00 31.90 973 LEU B O 1
ATOM 10422 N N . SER B 2 634 ? 12.926 20.104 38.948 1.00 39.77 974 SER B N 1
ATOM 10423 C CA . SER B 2 634 ? 12.718 19.068 37.950 1.00 45.20 974 SER B CA 1
ATOM 10424 C C . SER B 2 634 ? 11.367 18.388 38.054 1.00 45.61 974 SER B C 1
ATOM 10425 O O . SER B 2 634 ? 10.897 18.078 39.145 1.00 45.63 974 SER B O 1
ATOM 10428 N N . VAL B 2 635 ? 10.750 18.146 36.906 1.00 54.51 975 VAL B N 1
ATOM 10429 C CA . VAL B 2 635 ? 9.457 17.481 36.872 1.00 56.05 975 VAL B CA 1
ATOM 10430 C C . VAL B 2 635 ? 9.602 16.083 37.464 1.00 56.60 975 VAL B C 1
ATOM 10431 O O . VAL B 2 635 ? 8.611 15.440 37.801 1.00 61.59 975 VAL B O 1
ATOM 10435 N N . GLU B 2 636 ? 10.843 15.621 37.598 1.00 58.47 976 GLU B N 1
ATOM 10436 C CA . GLU B 2 636 ? 11.106 14.302 38.160 1.00 59.45 976 GLU B CA 1
ATOM 10437 C C . GLU B 2 636 ? 10.842 14.328 39.659 1.00 57.43 976 GLU B C 1
ATOM 10438 O O . GLU B 2 636 ? 10.758 13.285 40.307 1.00 55.89 976 GLU B O 1
ATOM 10444 N N . LYS B 2 637 ? 10.709 15.531 40.206 1.00 55.85 977 LYS B N 1
ATOM 10445 C CA . LYS B 2 637 ? 10.459 15.700 41.631 1.00 55.33 977 LYS B CA 1
ATOM 10446 C C . LYS B 2 637 ? 8.977 15.925 41.906 1.00 54.91 977 LYS B C 1
ATOM 10447 O O . LYS B 2 637 ? 8.529 15.803 43.045 1.00 54.43 977 LYS B O 1
ATOM 10453 N N . LEU B 2 638 ? 8.217 16.265 40.871 1.00 52.20 978 LEU B N 1
ATOM 10454 C CA . LEU B 2 638 ? 6.788 16.473 41.057 1.00 53.64 978 LEU B CA 1
ATOM 10455 C C . LEU B 2 638 ? 6.125 15.119 41.280 1.00 56.46 978 LEU B C 1
ATOM 10456 O O . LEU B 2 638 ? 6.800 14.093 41.397 1.00 55.97 978 LEU B O 1
ATOM 10461 N N . SER B 2 639 ? 4.799 15.125 41.337 1.00 58.43 979 SER B N 1
ATOM 10462 C CA . SER B 2 639 ? 4.028 13.909 41.558 1.00 59.33 979 SER B CA 1
ATOM 10463 C C . SER B 2 639 ? 2.561 14.258 41.362 1.00 59.19 979 SER B C 1
ATOM 10464 O O . SER B 2 639 ? 2.085 15.263 41.887 1.00 61.75 979 SER B O 1
ATOM 10467 N N . ARG B 2 640 ? 1.845 13.442 40.600 1.00 59.46 980 ARG B N 1
ATOM 10468 C CA . ARG B 2 640 ? 0.434 13.710 40.345 1.00 64.31 980 ARG B CA 1
ATOM 10469 C C . ARG B 2 640 ? -0.406 13.426 41.584 1.00 56.85 980 ARG B C 1
ATOM 10470 O O . ARG B 2 640 ? -1.607 13.686 41.608 1.00 57.36 980 ARG B O 1
ATOM 10478 N N . ASP B 2 641 ? 0.247 12.913 42.617 1.00 54.90 981 ASP B N 1
ATOM 10479 C CA . ASP B 2 641 ? -0.420 12.567 43.862 1.00 54.89 981 ASP B CA 1
ATOM 10480 C C . ASP B 2 641 ? -0.363 13.658 44.932 1.00 53.27 981 ASP B C 1
ATOM 10481 O O . ASP B 2 641 ? -0.950 13.505 46.001 1.00 58.42 981 ASP B O 1
ATOM 10486 N N . GLY B 2 642 ? 0.337 14.754 44.652 1.00 49.40 982 GLY B N 1
ATOM 10487 C CA . GLY B 2 642 ? 0.438 15.827 45.627 1.00 39.82 982 GLY B CA 1
ATOM 10488 C C . GLY B 2 642 ? 0.303 17.229 45.055 1.00 40.52 982 GLY B C 1
ATOM 10489 O O . GLY B 2 642 ? -0.111 17.409 43.914 1.00 42.38 982 GLY B O 1
ATOM 10490 N N . ALA B 2 643 ? 0.643 18.224 45.870 1.00 32.09 983 ALA B N 1
ATOM 10491 C CA . ALA B 2 643 ? 0.585 19.624 45.479 1.00 32.03 983 ALA B CA 1
ATOM 10492 C C . ALA B 2 643 ? 1.959 20.246 45.758 1.00 31.50 983 ALA B C 1
ATOM 10493 O O . ALA B 2 643 ? 2.603 19.923 46.755 1.00 29.39 983 ALA B O 1
ATOM 10495 N N . PHE B 2 644 ? 2.410 21.139 44.882 1.00 34.91 984 PHE B N 1
ATOM 10496 C CA . PHE B 2 644 ? 3.720 21.757 45.057 1.00 25.43 984 PHE B CA 1
ATOM 10497 C C . PHE B 2 644 ? 3.699 23.274 44.983 1.00 30.47 984 PHE B C 1
ATOM 10498 O O . PHE B 2 644 ? 3.047 23.857 44.112 1.00 33.89 984 PHE B O 1
ATOM 10506 N N . LEU B 2 645 ? 4.400 23.908 45.918 1.00 26.88 985 LEU B N 1
ATOM 10507 C CA . LEU B 2 645 ? 4.476 25.362 45.968 1.00 33.87 985 LEU B CA 1
ATOM 10508 C C . LEU B 2 645 ? 5.829 25.818 45.451 1.00 35.10 985 LEU B C 1
ATOM 10509 O O . LEU B 2 645 ? 6.868 25.283 45.835 1.00 33.91 985 LEU B O 1
ATOM 10514 N N . MET B 2 646 ? 5.807 26.805 44.565 1.00 37.86 986 MET B N 1
ATOM 10515 C CA . MET B 2 646 ? 7.030 27.345 44.000 1.00 34.49 986 MET B CA 1
ATOM 10516 C C . MET B 2 646 ? 7.134 28.806 44.394 1.00 35.66 986 MET B C 1
ATOM 10517 O O . MET B 2 646 ? 6.239 29.591 44.096 1.00 31.60 986 MET B O 1
ATOM 10522 N N . ASP B 2 647 ? 8.219 29.161 45.079 1.00 29.09 987 ASP B N 1
ATOM 10523 C CA . ASP B 2 647 ? 8.434 30.536 45.505 1.00 33.25 987 ASP B CA 1
ATOM 10524 C C . ASP B 2 647 ? 9.396 31.208 44.539 1.00 36.10 987 ASP B C 1
ATOM 10525 O O . ASP B 2 647 ? 10.599 30.946 44.574 1.00 39.18 987 ASP B O 1
ATOM 10530 N N . ALA B 2 648 ? 8.859 32.068 43.679 1.00 34.62 988 ALA B N 1
ATOM 10531 C CA . ALA B 2 648 ? 9.667 32.778 42.696 1.00 35.83 988 ALA B CA 1
ATOM 10532 C C . ALA B 2 648 ? 9.989 34.197 43.139 1.00 38.37 988 ALA B C 1
ATOM 10533 O O . ALA B 2 648 ? 10.353 35.040 42.314 1.00 44.03 988 ALA B O 1
ATOM 10535 N N . GLY B 2 649 ? 9.844 34.462 44.435 1.00 37.64 989 GLY B N 1
ATOM 10536 C CA . GLY B 2 649 ? 10.154 35.781 44.965 1.00 36.50 989 GLY B CA 1
ATOM 10537 C C . GLY B 2 649 ? 9.083 36.837 44.770 1.00 39.40 989 GLY B C 1
ATOM 10538 O O . GLY B 2 649 ? 8.649 37.460 45.734 1.00 43.35 989 GLY B O 1
ATOM 10539 N N . SER B 2 650 ? 8.664 37.053 43.526 1.00 41.51 990 SER B N 1
ATOM 10540 C CA . SER B 2 650 ? 7.635 38.045 43.229 1.00 45.77 990 SER B CA 1
ATOM 10541 C C . SER B 2 650 ? 6.262 37.384 43.239 1.00 48.30 990 SER B C 1
ATOM 10542 O O . SER B 2 650 ? 5.246 38.050 43.424 1.00 53.73 990 SER B O 1
ATOM 10545 N N . VAL B 2 651 ? 6.238 36.071 43.037 1.00 45.50 991 VAL B N 1
ATOM 10546 C CA . VAL B 2 651 ? 4.987 35.337 43.027 1.00 43.84 991 VAL B CA 1
ATOM 10547 C C . VAL B 2 651 ? 5.192 33.943 43.619 1.00 44.49 991 VAL B C 1
ATOM 10548 O O . VAL B 2 651 ? 6.320 33.449 43.681 1.00 46.16 991 VAL B O 1
ATOM 10552 N N . LEU B 2 652 ? 4.094 33.327 44.051 1.00 35.74 992 LEU B N 1
ATOM 10553 C CA . LEU B 2 652 ? 4.093 31.991 44.641 1.00 40.22 992 LEU B CA 1
ATOM 10554 C C . LEU B 2 652 ? 3.067 31.140 43.907 1.00 40.02 992 LEU B C 1
ATOM 10555 O O . LEU B 2 652 ? 1.869 31.332 44.076 1.00 49.35 992 LEU B O 1
ATOM 10560 N N . MET B 2 653 ? 3.525 30.204 43.089 1.00 42.39 993 MET B N 1
ATOM 10561 C CA . MET B 2 653 ? 2.599 29.361 42.349 1.00 42.72 993 MET B CA 1
ATOM 10562 C C . MET B 2 653 ? 2.442 28.023 43.040 1.00 41.86 993 MET B C 1
ATOM 10563 O O . MET B 2 653 ? 3.431 27.392 43.424 1.00 37.07 993 MET B O 1
ATOM 10568 N N . LEU B 2 654 ? 1.191 27.592 43.185 1.00 39.37 994 LEU B N 1
ATOM 10569 C CA . LEU B 2 654 ? 0.889 26.324 43.829 1.00 36.31 994 LEU B CA 1
ATOM 10570 C C . LEU B 2 654 ? 0.290 25.345 42.830 1.00 38.74 994 LEU B C 1
ATOM 10571 O O . LEU B 2 654 ? -0.887 25.436 42.491 1.00 42.88 994 LEU B O 1
ATOM 10576 N N . TRP B 2 655 ? 1.110 24.414 42.357 1.00 41.08 995 TRP B N 1
ATOM 10577 C CA . TRP B 2 655 ? 0.658 23.417 41.398 1.00 43.64 995 TRP B CA 1
ATOM 10578 C C . TRP B 2 655 ? -0.041 22.286 42.138 1.00 43.60 995 TRP B C 1
ATOM 10579 O O . TRP B 2 655 ? 0.442 21.818 43.174 1.00 42.79 995 TRP B O 1
ATOM 10590 N N . VAL B 2 656 ? -1.173 21.846 41.603 1.00 38.60 996 VAL B N 1
ATOM 10591 C CA . VAL B 2 656 ? -1.908 20.753 42.216 1.00 40.08 996 VAL B CA 1
ATOM 10592 C C . VAL B 2 656 ? -1.994 19.590 41.232 1.00 45.79 996 VAL B C 1
ATOM 10593 O O . VAL B 2 656 ? -2.414 19.756 40.084 1.00 52.05 996 VAL B O 1
ATOM 10597 N N . GLY B 2 657 ? -1.577 18.413 41.683 1.00 47.26 997 GLY B N 1
ATOM 10598 C CA . GLY B 2 657 ? -1.608 17.242 40.832 1.00 51.22 997 GLY B CA 1
ATOM 10599 C C . GLY B 2 657 ? -3.022 16.774 40.564 1.00 55.50 997 GLY B C 1
ATOM 10600 O O . GLY B 2 657 ? -3.909 16.935 41.403 1.00 54.20 997 GLY B O 1
ATOM 10601 N N . LYS B 2 658 ? -3.223 16.191 39.387 1.00 59.01 998 LYS B N 1
ATOM 10602 C CA . LYS B 2 658 ? -4.52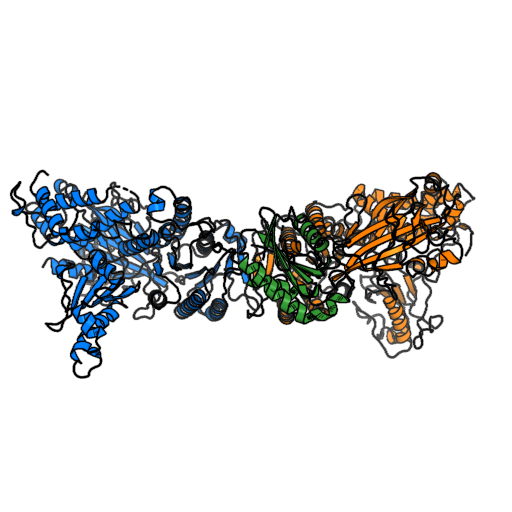6 15.686 38.969 1.00 62.28 998 LYS B CA 1
ATOM 10603 C C . LYS B 2 658 ? -5.040 14.625 39.928 1.00 62.91 998 LYS B C 1
ATOM 10604 O O . LYS B 2 658 ? -6.234 14.573 40.215 1.00 66.09 998 LYS B O 1
ATOM 10610 N N . ASN B 2 659 ? -4.135 13.782 40.420 1.00 63.19 999 ASN B N 1
ATOM 10611 C CA . ASN B 2 659 ? -4.512 12.714 41.338 1.00 66.37 999 ASN B CA 1
ATOM 10612 C C . ASN B 2 659 ? -4.191 13.081 42.781 1.00 66.22 999 ASN B C 1
ATOM 10613 O O . ASN B 2 659 ? -3.738 12.246 43.563 1.00 68.12 999 ASN B O 1
ATOM 10618 N N . CYS B 2 660 ? -4.436 14.339 43.128 1.00 68.74 1000 CYS B N 1
ATOM 10619 C CA . CYS B 2 660 ? -4.180 14.825 44.475 1.00 71.31 1000 CYS B CA 1
ATOM 10620 C C . CYS B 2 660 ? -5.189 14.224 45.455 1.00 71.29 1000 CYS B C 1
ATOM 10621 O O . CYS B 2 660 ? -6.279 13.807 45.062 1.00 72.14 1000 CYS B O 1
ATOM 10624 N N . THR B 2 661 ? -4.824 14.195 46.732 1.00 70.29 1001 THR B N 1
ATOM 10625 C CA . THR B 2 661 ? -5.673 13.622 47.773 1.00 68.65 1001 THR B CA 1
ATOM 10626 C C . THR B 2 661 ? -6.962 14.407 48.042 1.00 70.23 1001 THR B C 1
ATOM 10627 O O . THR B 2 661 ? -7.011 15.627 47.878 1.00 72.22 1001 THR B O 1
ATOM 10631 N N . GLN B 2 662 ? -8.007 13.690 48.451 1.00 68.92 1002 GLN B N 1
ATOM 10632 C CA . GLN B 2 662 ? -9.304 14.296 48.753 1.00 65.75 1002 GLN B CA 1
ATOM 10633 C C . GLN B 2 662 ? -9.204 15.198 49.979 1.00 62.77 1002 GLN B C 1
ATOM 10634 O O . GLN B 2 662 ? -9.932 16.186 50.100 1.00 58.45 1002 GLN B O 1
ATOM 10640 N N . ASN B 2 663 ? -8.306 14.846 50.893 1.00 59.85 1003 ASN B N 1
ATOM 10641 C CA . ASN B 2 663 ? -8.104 15.634 52.099 1.00 53.22 1003 ASN B CA 1
ATOM 10642 C C . ASN B 2 663 ? -7.599 17.025 51.727 1.00 50.28 1003 ASN B C 1
ATOM 10643 O O . ASN B 2 663 ? -8.068 18.022 52.267 1.00 46.93 1003 ASN B O 1
ATOM 10648 N N . PHE B 2 664 ? -6.652 17.094 50.795 1.00 44.00 1004 PHE B N 1
ATOM 10649 C CA . PHE B 2 664 ? -6.103 18.379 50.382 1.00 40.21 1004 PHE B CA 1
ATOM 10650 C C . PHE B 2 664 ? -7.148 19.227 49.656 1.00 43.26 1004 PHE B C 1
ATOM 10651 O O . PHE B 2 664 ? -7.216 20.444 49.846 1.00 39.67 1004 PHE B O 1
ATOM 10659 N N . LEU B 2 665 ? -7.963 18.585 48.825 1.00 43.63 1005 LEU B N 1
ATOM 10660 C CA . LEU B 2 665 ? -8.992 19.304 48.082 1.00 46.08 1005 LEU B CA 1
ATOM 10661 C C . LEU B 2 665 ? -10.036 19.958 48.984 1.00 43.01 1005 LEU B C 1
ATOM 10662 O O . LEU B 2 665 ? -10.336 21.142 48.835 1.00 41.38 1005 LEU B O 1
ATOM 10667 N N . SER B 2 666 ? -10.579 19.188 49.921 1.00 41.97 1006 SER B N 1
ATOM 10668 C CA . SER B 2 666 ? -11.603 19.695 50.827 1.00 44.85 1006 SER B CA 1
ATOM 10669 C C . SER B 2 666 ? -11.070 20.466 52.041 1.00 44.69 1006 SER B C 1
ATOM 10670 O O . SER B 2 666 ? -11.603 21.522 52.388 1.00 45.70 1006 SER B O 1
ATOM 10673 N N . GLN B 2 667 ? -10.024 19.951 52.679 1.00 40.35 1007 GLN B N 1
ATOM 10674 C CA . GLN B 2 667 ? -9.460 20.606 53.861 1.00 42.46 1007 GLN B CA 1
ATOM 10675 C C . GLN B 2 667 ? -8.568 21.818 53.573 1.00 40.17 1007 GLN B C 1
ATOM 10676 O O . GLN B 2 667 ? -8.439 22.703 54.418 1.00 37.23 1007 GLN B O 1
ATOM 10682 N N . VAL B 2 668 ? -7.955 21.873 52.393 1.00 34.12 1008 VAL B N 1
ATOM 10683 C CA . VAL B 2 668 ? -7.110 23.015 52.076 1.00 31.31 1008 VAL B CA 1
ATOM 10684 C C . VAL B 2 668 ? -7.682 23.891 50.963 1.00 34.69 1008 VAL B C 1
ATOM 10685 O O . VAL B 2 668 ? -7.736 25.110 51.099 1.00 28.09 1008 VAL B O 1
ATOM 10689 N N . LEU B 2 669 ? -8.121 23.285 49.864 1.00 35.10 1009 LEU B N 1
ATOM 10690 C CA . LEU B 2 669 ? -8.662 24.097 48.784 1.00 38.66 1009 LEU B CA 1
ATOM 10691 C C . LEU B 2 669 ? -10.137 24.436 49.004 1.00 42.32 1009 LEU B C 1
ATOM 10692 O O . LEU B 2 669 ? -10.625 25.443 48.501 1.00 40.39 1009 LEU B O 1
ATOM 10697 N N . GLY B 2 670 ? -10.837 23.610 49.773 1.00 41.99 1010 GLY B N 1
ATOM 10698 C CA . GLY B 2 670 ? -12.244 23.870 50.023 1.00 53.63 1010 GLY B CA 1
ATOM 10699 C C . GLY B 2 670 ? -13.075 23.524 48.805 1.00 54.36 1010 GLY B C 1
ATOM 10700 O O . GLY B 2 670 ? -14.018 24.226 48.447 1.00 56.13 1010 GLY B O 1
ATOM 10701 N N . VAL B 2 671 ? -12.704 22.419 48.173 1.00 60.91 1011 VAL B N 1
ATOM 10702 C CA . VAL B 2 671 ? -13.362 21.917 46.976 1.00 57.69 1011 VAL B CA 1
ATOM 10703 C C . VAL B 2 671 ? -13.590 20.419 47.173 1.00 56.67 1011 VAL B C 1
ATOM 10704 O O . VAL B 2 671 ? -12.913 19.790 47.989 1.00 49.49 1011 VAL B O 1
ATOM 10708 N N . GLN B 2 672 ? -14.544 19.844 46.442 1.00 59.79 1012 GLN B N 1
ATOM 10709 C CA . GLN B 2 672 ? -14.823 18.418 46.582 1.00 63.27 1012 GLN B CA 1
ATOM 10710 C C . GLN B 2 672 ? -14.116 17.515 45.573 1.00 62.11 1012 GLN B C 1
ATOM 10711 O O . GLN B 2 672 ? -14.098 16.295 45.730 1.00 65.54 1012 GLN B O 1
ATOM 10717 N N . ASN B 2 673 ? -13.529 18.111 44.542 1.00 60.11 1013 ASN B N 1
ATOM 10718 C CA . ASN B 2 673 ? -12.805 17.342 43.538 1.00 59.67 1013 ASN B CA 1
ATOM 10719 C C . ASN B 2 673 ? -12.001 18.263 42.631 1.00 57.54 1013 ASN B C 1
ATOM 10720 O O . ASN B 2 673 ? -12.314 19.446 42.487 1.00 56.02 1013 ASN B O 1
ATOM 10725 N N . TYR B 2 674 ? -10.953 17.707 42.035 1.00 58.11 1014 TYR B N 1
ATOM 10726 C CA . TYR B 2 674 ? -10.071 18.445 41.138 1.00 56.27 1014 TYR B CA 1
ATOM 10727 C C . TYR B 2 674 ? -10.867 19.299 40.152 1.00 54.42 1014 TYR B C 1
ATOM 10728 O O . TYR B 2 674 ? -10.620 20.495 40.009 1.00 53.44 1014 TYR B O 1
ATOM 10737 N N . ALA B 2 675 ? -11.834 18.673 39.490 1.00 52.69 1015 ALA B N 1
ATOM 10738 C CA . ALA B 2 675 ? -12.678 19.340 38.500 1.00 53.19 1015 ALA B CA 1
ATOM 10739 C C . ALA B 2 675 ? -13.268 20.681 38.935 1.00 54.77 1015 ALA B C 1
ATOM 10740 O O . ALA B 2 675 ? -13.420 21.592 38.116 1.00 49.65 1015 ALA B O 1
ATOM 10742 N N . SER B 2 676 ? -13.609 20.810 40.213 1.00 50.50 1016 SER B N 1
ATOM 10743 C CA . SER B 2 676 ? -14.191 22.059 40.683 1.00 57.05 1016 SER B CA 1
ATOM 10744 C C . SER B 2 676 ? -13.245 23.069 41.332 1.00 58.57 1016 SER B C 1
ATOM 10745 O O . SER B 2 676 ? -13.667 23.842 42.189 1.00 63.66 1016 SER B O 1
ATOM 10748 N N . ILE B 2 677 ? -11.974 23.070 40.930 1.00 59.64 1017 ILE B N 1
ATOM 10749 C CA . ILE B 2 677 ? -11.013 24.039 41.463 1.00 55.98 1017 ILE B CA 1
ATOM 10750 C C . ILE B 2 677 ? -11.078 25.237 40.516 1.00 58.93 1017 ILE B C 1
ATOM 10751 O O . ILE B 2 677 ? -10.584 25.170 39.390 1.00 62.30 1017 ILE B O 1
ATOM 10756 N N . PRO B 2 678 ? -11.673 26.353 40.968 1.00 61.25 1018 PRO B N 1
ATOM 10757 C CA . PRO B 2 678 ? -11.806 27.567 40.152 1.00 61.64 1018 PRO B CA 1
ATOM 10758 C C . PRO B 2 678 ? -10.592 27.835 39.278 1.00 65.92 1018 PRO B C 1
ATOM 10759 O O . PRO B 2 678 ? -9.460 27.677 39.727 1.00 70.63 1018 PRO B O 1
ATOM 10763 N N . GLN B 2 679 ? -10.835 28.233 38.031 1.00 72.49 1019 GLN B N 1
ATOM 10764 C CA . GLN B 2 679 ? -9.760 28.513 37.084 1.00 78.19 1019 GLN B CA 1
ATOM 10765 C C . GLN B 2 679 ? -8.831 29.558 37.708 1.00 79.61 1019 GLN B C 1
ATOM 10766 O O . GLN B 2 679 ? -7.921 29.188 38.453 1.00 87.14 1019 GLN B O 1
ATOM 10772 N N . PRO B 2 680 ? -9.014 30.865 37.421 1.00 77.18 1020 PRO B N 1
ATOM 10773 C CA . PRO B 2 680 ? -8.028 31.680 38.134 1.00 71.72 1020 PRO B CA 1
ATOM 10774 C C . PRO B 2 680 ? -8.369 31.690 39.622 1.00 68.73 1020 PRO B C 1
ATOM 10775 O O . PRO B 2 680 ? -9.423 32.185 40.013 1.00 69.74 1020 PRO B O 1
ATOM 10779 N N . MET B 2 681 ? -7.493 31.113 40.439 1.00 65.08 1021 MET B N 1
ATOM 10780 C CA . MET B 2 681 ? -7.695 31.080 41.880 1.00 62.40 1021 MET B CA 1
ATOM 10781 C C . MET B 2 681 ? -6.646 32.025 42.471 1.00 65.21 1021 MET B C 1
ATOM 10782 O O . MET B 2 681 ? -5.490 31.652 42.664 1.00 60.53 1021 MET B O 1
ATOM 10787 N N . THR B 2 682 ? -7.069 33.257 42.736 1.00 69.87 1022 THR B N 1
ATOM 10788 C CA . THR B 2 682 ? -6.201 34.306 43.264 1.00 75.18 1022 THR B CA 1
ATOM 10789 C C . THR B 2 682 ? -5.548 34.077 44.626 1.00 74.77 1022 THR B C 1
ATOM 10790 O O . THR B 2 682 ? -4.673 34.846 45.022 1.00 77.42 1022 THR B O 1
ATOM 10794 N N . ASP B 2 683 ? -5.973 33.043 45.346 1.00 72.72 1023 ASP B N 1
ATOM 10795 C CA . ASP B 2 683 ? -5.392 32.740 46.652 1.00 72.03 1023 ASP B CA 1
ATOM 10796 C C . ASP B 2 683 ? -6.176 31.621 47.330 1.00 70.59 1023 ASP B C 1
ATOM 10797 O O . ASP B 2 683 ? -7.267 31.262 46.884 1.00 71.86 1023 ASP B O 1
ATOM 10802 N N . LEU B 2 684 ? -5.614 31.069 48.403 1.00 64.24 1024 LEU B N 1
ATOM 10803 C CA . LEU B 2 684 ? -6.267 29.992 49.145 1.00 57.67 1024 LEU B CA 1
ATOM 10804 C C . LEU B 2 684 ? -7.271 30.570 50.119 1.00 55.28 1024 LEU B C 1
ATOM 10805 O O . LEU B 2 684 ? -7.138 31.712 50.557 1.00 55.71 1024 LEU B O 1
ATOM 10810 N N . PRO B 2 685 ? -8.304 29.792 50.461 1.00 53.48 1025 PRO B N 1
ATOM 10811 C CA . PRO B 2 685 ? -9.296 30.287 51.412 1.00 52.36 1025 PRO B CA 1
ATOM 10812 C C . PRO B 2 685 ? -8.766 29.903 52.796 1.00 56.89 1025 PRO B C 1
ATOM 10813 O O . PRO B 2 685 ? -7.856 29.074 52.910 1.00 58.29 1025 PRO B O 1
ATOM 10817 N N . GLU B 2 686 ? -9.309 30.508 53.845 1.00 58.26 1026 GLU B N 1
ATOM 10818 C CA . GLU B 2 686 ? -8.876 30.165 55.190 1.00 55.16 1026 GLU B CA 1
ATOM 10819 C C . GLU B 2 686 ? -9.990 29.345 55.830 1.00 55.44 1026 GLU B C 1
ATOM 10820 O O . GLU B 2 686 ? -10.960 29.880 56.364 1.00 59.98 1026 GLU B O 1
ATOM 10826 N N . LEU B 2 687 ? -9.846 28.028 55.734 1.00 50.91 1027 LEU B N 1
ATOM 10827 C CA . LEU B 2 687 ? -10.821 27.088 56.267 1.00 47.31 1027 LEU B CA 1
ATOM 10828 C C . LEU B 2 687 ? -10.499 26.726 57.714 1.00 45.79 1027 LEU B C 1
ATOM 10829 O O . LEU B 2 687 ? -9.357 26.858 58.152 1.00 43.08 1027 LEU B O 1
ATOM 10834 N N . ASP B 2 688 ? -11.508 26.262 58.447 1.00 42.54 1028 ASP B N 1
ATOM 10835 C CA . ASP B 2 688 ? -11.324 25.868 59.842 1.00 45.98 1028 ASP B CA 1
ATOM 10836 C C . ASP B 2 688 ? -10.835 24.427 59.910 1.00 45.38 1028 ASP B C 1
ATOM 10837 O O . ASP B 2 688 ? -11.548 23.531 60.368 1.00 43.93 1028 ASP B O 1
ATOM 10842 N N . THR B 2 689 ? -9.611 24.208 59.450 1.00 40.59 1029 THR B N 1
ATOM 10843 C CA . THR B 2 689 ? -9.026 22.880 59.474 1.00 37.80 1029 THR B CA 1
ATOM 10844 C C . THR B 2 689 ? -7.573 23.053 59.858 1.00 38.10 1029 THR B C 1
ATOM 10845 O O . THR B 2 689 ? -6.989 24.118 59.625 1.00 30.33 1029 THR B O 1
ATOM 10849 N N . PRO B 2 690 ? -6.975 22.028 60.490 1.00 39.43 1030 PRO B N 1
ATOM 10850 C CA . PRO B 2 690 ? -5.570 22.116 60.892 1.00 34.97 1030 PRO B CA 1
ATOM 10851 C C . PRO B 2 690 ? -4.663 22.126 59.672 1.00 35.89 1030 PRO B C 1
ATOM 10852 O O . PRO B 2 690 ? -3.565 22.678 59.716 1.00 31.55 1030 PRO B O 1
ATOM 10856 N N . GLU B 2 691 ? -5.137 21.533 58.579 1.00 33.75 1031 GLU B N 1
ATOM 10857 C CA . GLU B 2 691 ? -4.365 21.489 57.330 1.00 34.96 1031 GLU B CA 1
ATOM 10858 C C . GLU B 2 691 ? -4.261 22.883 56.710 1.00 29.52 1031 GLU B C 1
ATOM 10859 O O . GLU B 2 691 ? -3.217 23.267 56.198 1.00 29.71 1031 GLU B O 1
ATOM 10865 N N . SER B 2 692 ? -5.353 23.638 56.752 1.00 27.62 1032 SER B N 1
ATOM 10866 C CA . SER B 2 692 ? -5.363 24.985 56.196 1.00 29.75 1032 SER B CA 1
ATOM 10867 C C . SER B 2 692 ? -4.412 25.887 56.994 1.00 35.10 1032 SER B C 1
ATOM 10868 O O . SER B 2 692 ? -3.633 26.653 56.426 1.00 34.74 1032 SER B O 1
ATOM 10871 N N . ALA B 2 693 ? -4.492 25.786 58.317 1.00 34.88 1033 ALA B N 1
ATOM 10872 C CA . ALA B 2 693 ? -3.654 26.568 59.208 1.00 29.27 1033 ALA B CA 1
ATOM 10873 C C . ALA B 2 693 ? -2.171 26.341 58.911 1.00 30.47 1033 ALA B C 1
ATOM 10874 O O . ALA B 2 693 ? -1.385 27.287 58.906 1.00 21.08 1033 ALA B O 1
ATOM 10876 N N . ARG B 2 694 ? -1.797 25.091 58.660 1.00 26.90 1034 ARG B N 1
ATOM 10877 C CA . ARG B 2 694 ? -0.406 24.774 58.359 1.00 34.88 1034 ARG B CA 1
ATOM 10878 C C . ARG B 2 694 ? 0.107 25.418 57.077 1.00 30.60 1034 ARG B C 1
ATOM 10879 O O . ARG B 2 694 ? 1.131 26.096 57.095 1.00 29.23 1034 ARG B O 1
ATOM 10887 N N . ILE B 2 695 ? -0.602 25.217 55.969 1.00 27.41 1035 ILE B N 1
ATOM 10888 C CA . ILE B 2 695 ? -0.167 25.793 54.701 1.00 34.71 1035 ILE B CA 1
ATOM 10889 C C . ILE B 2 695 ? -0.215 27.323 54.714 1.00 34.20 1035 ILE B C 1
ATOM 10890 O O . ILE B 2 695 ? 0.667 27.986 54.165 1.00 29.62 1035 ILE B O 1
ATOM 10895 N N . ILE B 2 696 ? -1.242 27.883 55.345 1.00 31.24 1036 ILE B N 1
ATOM 10896 C CA . ILE B 2 696 ? -1.362 29.330 55.415 1.00 31.12 1036 ILE B CA 1
ATOM 10897 C C . ILE B 2 696 ? -0.266 29.900 56.349 1.00 32.62 1036 ILE B C 1
ATOM 10898 O O . ILE B 2 696 ? 0.165 31.042 56.196 1.00 36.81 1036 ILE B O 1
ATOM 10903 N N . ALA B 2 697 ? 0.188 29.110 57.318 1.00 24.95 1037 ALA B N 1
ATOM 10904 C CA . ALA B 2 697 ? 1.250 29.563 58.210 1.00 26.35 1037 ALA B CA 1
ATOM 10905 C C . ALA B 2 697 ? 2.568 29.543 57.405 1.00 30.95 1037 ALA B C 1
ATOM 10906 O O . ALA B 2 697 ? 3.378 30.477 57.489 1.00 22.73 1037 ALA B O 1
ATOM 10908 N N . PHE B 2 698 ? 2.765 28.486 56.617 1.00 27.38 1038 PHE B N 1
ATOM 10909 C CA . PHE B 2 698 ? 3.967 28.364 55.791 1.00 31.49 1038 PHE B CA 1
ATOM 10910 C C . PHE B 2 698 ? 4.078 29.554 54.842 1.00 30.89 1038 PHE B C 1
ATOM 10911 O O . PHE B 2 698 ? 5.085 30.270 54.852 1.00 32.22 1038 PHE B O 1
ATOM 10919 N N . ILE B 2 699 ? 3.035 29.763 54.040 1.00 27.60 1039 ILE B N 1
ATOM 10920 C CA . ILE B 2 699 ? 2.978 30.869 53.084 1.00 27.40 1039 ILE B CA 1
ATOM 10921 C C . ILE B 2 699 ? 3.151 32.223 53.782 1.00 28.17 1039 ILE B C 1
ATOM 10922 O O . ILE B 2 699 ? 3.883 33.072 53.288 1.00 27.95 1039 ILE B O 1
ATOM 10927 N N . SER B 2 700 ? 2.508 32.422 54.934 1.00 33.02 1040 SER B N 1
ATOM 10928 C CA . SER B 2 700 ? 2.644 33.684 55.675 1.00 33.65 1040 SER B CA 1
ATOM 10929 C C . SER B 2 700 ? 4.102 33.938 56.040 1.00 34.12 1040 SER B C 1
ATOM 10930 O O . SER B 2 700 ? 4.568 35.071 56.031 1.00 35.64 1040 SER B O 1
ATOM 10933 N N . TRP B 2 701 ? 4.810 32.870 56.385 1.00 35.24 1041 TRP B N 1
ATOM 10934 C CA . TRP B 2 701 ? 6.218 32.962 56.757 1.00 33.10 1041 TRP B CA 1
ATOM 10935 C C . TRP B 2 701 ? 7.076 33.360 55.549 1.00 29.98 1041 TRP B C 1
ATOM 10936 O O . TRP B 2 701 ? 7.988 34.180 55.672 1.00 29.25 1041 TRP B O 1
ATOM 10947 N N . LEU B 2 702 ? 6.775 32.773 54.390 1.00 24.75 1042 LEU B N 1
ATOM 10948 C CA . LEU B 2 702 ? 7.475 33.084 53.146 1.00 28.98 1042 LEU B CA 1
ATOM 10949 C C . LEU B 2 702 ? 7.343 34.567 52.773 1.00 33.80 1042 LEU B C 1
ATOM 10950 O O . LEU B 2 702 ? 8.337 35.210 52.417 1.00 32.51 1042 LEU B O 1
ATOM 10955 N N . ARG B 2 703 ? 6.127 35.111 52.849 1.00 33.31 1043 ARG B N 1
ATOM 10956 C CA . ARG B 2 703 ? 5.923 36.514 52.499 1.00 43.53 1043 ARG B CA 1
ATOM 10957 C C . ARG B 2 703 ? 6.345 37.503 53.582 1.00 42.41 1043 ARG B C 1
ATOM 10958 O O . ARG B 2 703 ? 6.387 38.701 53.342 1.00 45.13 1043 ARG B O 1
ATOM 10966 N N . GLU B 2 704 ? 6.684 36.999 54.764 1.00 43.52 1044 GLU B N 1
ATOM 10967 C CA . GLU B 2 704 ? 7.119 37.861 55.854 1.00 42.57 1044 GLU B CA 1
ATOM 10968 C C . GLU B 2 704 ? 8.616 38.063 55.749 1.00 49.99 1044 GLU B C 1
ATOM 10969 O O . GLU B 2 704 ? 9.185 38.884 56.461 1.00 51.81 1044 GLU B O 1
ATOM 10975 N N . GLN B 2 705 ? 9.246 37.298 54.863 1.00 52.43 1045 GLN B N 1
ATOM 10976 C CA . GLN B 2 705 ? 10.689 37.367 54.649 1.00 56.36 1045 GLN B CA 1
ATOM 10977 C C . GLN B 2 705 ? 11.043 38.505 53.698 1.00 58.80 1045 GLN B C 1
ATOM 10978 O O . GLN B 2 705 ? 12.220 38.758 53.430 1.00 50.96 1045 GLN B O 1
ATOM 10984 N N . ARG B 2 706 ? 10.016 39.191 53.200 1.00 61.57 1046 ARG B N 1
ATOM 10985 C CA . ARG B 2 706 ? 10.208 40.273 52.243 1.00 59.29 1046 ARG B CA 1
ATOM 10986 C C . ARG B 2 706 ? 9.204 41.407 52.436 1.00 63.88 1046 ARG B C 1
ATOM 10987 O O . ARG B 2 706 ? 8.264 41.286 53.215 1.00 60.19 1046 ARG B O 1
ATOM 10995 N N . PRO B 2 707 ? 9.411 42.537 51.735 1.00 68.62 1047 PRO B N 1
ATOM 10996 C CA . PRO B 2 707 ? 8.514 43.692 51.832 1.00 70.26 1047 PRO B CA 1
ATOM 10997 C C . PRO B 2 707 ? 7.460 43.757 50.719 1.00 67.22 1047 PRO B C 1
ATOM 10998 O O . PRO B 2 707 ? 6.389 44.329 50.909 1.00 72.51 1047 PRO B O 1
ATOM 11002 N N . PHE B 2 708 ? 7.773 43.185 49.560 1.00 66.28 1048 PHE B N 1
ATOM 11003 C CA . PHE B 2 708 ? 6.852 43.170 48.418 1.00 62.46 1048 PHE B CA 1
ATOM 11004 C C . PHE B 2 708 ? 5.896 41.970 48.511 1.00 63.28 1048 PHE B C 1
ATOM 11005 O O . PHE B 2 708 ? 6.210 40.903 47.981 1.00 61.29 1048 PHE B O 1
ATOM 11013 N N . PHE B 2 709 ? 4.745 42.141 49.172 1.00 58.12 1049 PHE B N 1
ATOM 11014 C CA . PHE B 2 709 ? 3.748 41.065 49.323 1.00 47.54 1049 PHE B CA 1
ATOM 11015 C C . PHE B 2 709 ? 3.591 40.265 48.034 1.00 45.24 1049 PHE B C 1
ATOM 11016 O O . PHE B 2 709 ? 3.013 40.753 47.064 1.00 44.96 1049 PHE B O 1
ATOM 11024 N N . PRO B 2 710 ? 4.102 39.022 48.005 1.00 44.73 1050 PRO B N 1
ATOM 11025 C CA . PRO B 2 710 ? 3.988 38.200 46.796 1.00 43.40 1050 PRO B CA 1
ATOM 11026 C C . PRO B 2 710 ? 2.641 37.506 46.654 1.00 45.30 1050 PRO B C 1
ATOM 11027 O O . PRO B 2 710 ? 2.188 36.811 47.562 1.00 45.01 1050 PRO B O 1
ATOM 11031 N N . ILE B 2 711 ? 2.019 37.689 45.495 1.00 42.89 1051 ILE B N 1
ATOM 11032 C CA . ILE B 2 711 ? 0.723 37.094 45.213 1.00 38.12 1051 ILE B CA 1
ATOM 11033 C C . ILE B 2 711 ? 0.847 35.591 44.979 1.00 42.06 1051 ILE B C 1
ATOM 11034 O O . ILE B 2 711 ? 1.865 35.101 44.490 1.00 43.73 1051 ILE B O 1
ATOM 11039 N N . LEU B 2 712 ? -0.207 34.866 45.327 1.00 35.63 1052 LEU B N 1
ATOM 11040 C CA . LEU B 2 712 ? -0.240 33.428 45.150 1.00 37.31 1052 LEU B CA 1
ATOM 11041 C C . LEU B 2 712 ? -1.395 33.064 44.240 1.00 42.02 1052 LEU B C 1
ATOM 11042 O O . LEU B 2 712 ? -2.454 33.675 44.311 1.00 43.36 1052 LEU B O 1
ATOM 11047 N N . TYR B 2 713 ? -1.187 32.075 43.380 1.00 47.10 1053 TYR B N 1
ATOM 11048 C CA . TYR B 2 713 ? -2.263 31.608 42.535 1.00 51.65 1053 TYR B CA 1
ATOM 11049 C C . TYR B 2 713 ? -2.085 30.129 42.266 1.00 53.89 1053 TYR B C 1
ATOM 11050 O O . TYR B 2 713 ? -1.052 29.679 41.769 1.00 50.43 1053 TYR B O 1
ATOM 11059 N N . VAL B 2 714 ? -3.102 29.379 42.684 1.00 62.20 1054 VAL B N 1
ATOM 11060 C CA . VAL B 2 714 ? -3.156 27.933 42.541 1.00 66.25 1054 VAL B CA 1
ATOM 11061 C C . VAL B 2 714 ? -3.572 27.606 41.123 1.00 74.11 1054 VAL B C 1
ATOM 11062 O O . VAL B 2 714 ? -3.507 26.450 40.701 1.00 76.59 1054 VAL B O 1
ATOM 11066 N N . ILE B 2 715 ? -4.004 28.640 40.401 1.00 81.74 1055 ILE B N 1
ATOM 11067 C CA . ILE B 2 715 ? -4.457 28.515 39.019 1.00 88.17 1055 ILE B CA 1
ATOM 11068 C C . ILE B 2 715 ? -3.642 27.446 38.297 1.00 90.83 1055 ILE B C 1
ATOM 11069 O O . ILE B 2 715 ? -4.094 26.866 37.307 1.00 94.52 1055 ILE B O 1
ATOM 11074 N N . ARG B 2 716 ? -2.439 27.191 38.803 1.00 88.27 1056 ARG B N 1
ATOM 11075 C CA . ARG B 2 716 ? -1.579 26.177 38.233 1.00 85.34 1056 ARG B CA 1
ATOM 11076 C C . ARG B 2 716 ? -2.222 24.803 38.419 1.00 85.78 1056 ARG B C 1
ATOM 11077 O O . ARG B 2 716 ? -1.963 24.098 39.393 1.00 82.70 1056 ARG B O 1
ATOM 11079 N N . ASP B 2 717 ? -3.098 24.457 37.484 1.00 86.92 1057 ASP B N 1
ATOM 11080 C CA . ASP B 2 717 ? -3.764 23.164 37.470 1.00 87.86 1057 ASP B CA 1
ATOM 11081 C C . ASP B 2 717 ? -2.904 22.384 36.487 1.00 91.50 1057 ASP B C 1
ATOM 11082 O O . ASP B 2 717 ? -1.803 22.815 36.155 1.00 93.02 1057 ASP B O 1
ATOM 11087 N N . GLU B 2 718 ? -3.391 21.249 36.007 1.00 95.66 1058 GLU B N 1
ATOM 11088 C CA . GLU B 2 718 ? -2.616 20.478 35.048 1.00 97.39 1058 GLU B CA 1
ATOM 11089 C C . GLU B 2 718 ? -3.210 20.703 33.664 1.00 97.25 1058 GLU B C 1
ATOM 11090 O O . GLU B 2 718 ? -3.047 19.879 32.766 1.00 98.62 1058 GLU B O 1
ATOM 11096 N N . SER B 2 719 ? -3.906 21.829 33.511 1.00 95.72 1059 SER B N 1
ATOM 11097 C CA . SER B 2 719 ? -4.540 22.197 32.245 1.00 96.38 1059 SER B CA 1
ATOM 11098 C C . SER B 2 719 ? -5.157 23.608 32.250 1.00 97.34 1059 SER B C 1
ATOM 11099 O O . SER B 2 719 ? -6.176 23.845 31.598 1.00 95.32 1059 SER B O 1
ATOM 11102 N N . PRO B 2 720 ? -4.549 24.562 32.979 1.00 97.81 1060 PRO B N 1
ATOM 11103 C CA . PRO B 2 720 ? -5.100 25.918 33.013 1.00 98.61 1060 PRO B CA 1
ATOM 11104 C C . PRO B 2 720 ? -4.476 26.770 31.921 1.00 98.88 1060 PRO B C 1
ATOM 11105 O O . PRO B 2 720 ? -4.847 27.931 31.731 1.00 97.33 1060 PRO B O 1
ATOM 11109 N N . MET B 2 721 ? -3.519 26.183 31.211 1.00 98.45 1061 MET B N 1
ATOM 11110 C CA . MET B 2 721 ? -2.826 26.892 30.151 1.00 98.90 1061 MET B CA 1
ATOM 11111 C C . MET B 2 721 ? -2.174 28.112 30.794 1.00 97.02 1061 MET B C 1
ATOM 11112 O O . MET B 2 721 ? -2.218 29.220 30.265 1.00 100.62 1061 MET B O 1
ATOM 11117 N N . LYS B 2 722 ? -1.588 27.883 31.962 1.00 91.31 1062 LYS B N 1
ATOM 11118 C CA . LYS B 2 722 ? -0.903 28.917 32.724 1.00 84.70 1062 LYS B CA 1
ATOM 11119 C C . LYS B 2 722 ? 0.163 28.179 33.514 1.00 80.88 1062 LYS B C 1
ATOM 11120 O O . LYS B 2 722 ? 0.737 28.703 34.470 1.00 75.88 1062 LYS B O 1
ATOM 11126 N N . ALA B 2 723 ? 0.405 26.941 33.096 1.00 75.97 1063 ALA B N 1
ATOM 11127 C CA . ALA B 2 723 ? 1.389 26.085 33.723 1.00 70.33 1063 ALA B CA 1
ATOM 11128 C C . ALA B 2 723 ? 2.789 26.551 33.361 1.00 70.29 1063 ALA B C 1
ATOM 11129 O O . ALA B 2 723 ? 3.663 25.731 33.079 1.00 68.22 1063 ALA B O 1
ATOM 11131 N N . ASN B 2 724 ? 2.994 27.871 33.358 1.00 71.54 1064 ASN B N 1
ATOM 11132 C CA . ASN B 2 724 ? 4.306 28.445 33.067 1.00 64.83 1064 ASN B CA 1
ATOM 11133 C C . ASN B 2 724 ? 5.180 28.132 34.278 1.00 65.56 1064 ASN B C 1
ATOM 11134 O O . ASN B 2 724 ? 6.294 28.638 34.441 1.00 65.61 1064 ASN B O 1
ATOM 11139 N N . PHE B 2 725 ? 4.613 27.271 35.117 1.00 59.55 1065 PHE B N 1
ATOM 11140 C CA . PHE B 2 725 ? 5.197 26.732 36.340 1.00 51.94 1065 PHE B CA 1
ATOM 11141 C C . PHE B 2 725 ? 6.376 25.874 35.875 1.00 44.60 1065 PHE B C 1
ATOM 11142 O O . PHE B 2 725 ? 7.433 25.836 36.501 1.00 46.58 1065 PHE B O 1
ATOM 11150 N N . LEU B 2 726 ? 6.169 25.213 34.743 1.00 43.18 1066 LEU B N 1
ATOM 11151 C CA . LEU B 2 726 ? 7.154 24.327 34.135 1.00 48.31 1066 LEU B CA 1
ATOM 11152 C C . LEU B 2 726 ? 8.385 25.037 33.591 1.00 43.87 1066 LEU B C 1
ATOM 11153 O O . LEU B 2 726 ? 9.497 24.502 33.654 1.00 44.84 1066 LEU B O 1
ATOM 11158 N N . GLN B 2 727 ? 8.188 26.236 33.051 1.00 43.84 1067 GLN B N 1
ATOM 11159 C CA . GLN B 2 727 ? 9.300 27.002 32.516 1.00 45.72 1067 GLN B CA 1
ATOM 11160 C C . GLN B 2 727 ? 10.377 27.171 33.579 1.00 46.77 1067 GLN B C 1
ATOM 11161 O O . GLN B 2 727 ? 11.525 27.476 33.256 1.00 45.12 1067 GLN B O 1
ATOM 11167 N N . ASN B 2 728 ? 10.012 26.975 34.845 1.00 37.47 1068 ASN B N 1
ATOM 11168 C CA . ASN B 2 728 ? 10.980 27.128 35.925 1.00 38.95 1068 ASN B CA 1
ATOM 11169 C C . ASN B 2 728 ? 11.736 25.852 36.264 1.00 35.72 1068 ASN B C 1
ATOM 11170 O O . ASN B 2 728 ? 12.680 25.890 37.047 1.00 33.62 1068 ASN B O 1
ATOM 11175 N N . MET B 2 729 ? 11.321 24.732 35.671 1.00 32.27 1069 MET B N 1
ATOM 11176 C CA . MET B 2 729 ? 11.986 23.447 35.880 1.00 31.59 1069 MET B CA 1
ATOM 11177 C C . MET B 2 729 ? 13.265 23.487 35.053 1.00 32.20 1069 MET B C 1
ATOM 11178 O O . MET B 2 729 ? 13.424 22.726 34.102 1.00 38.21 1069 MET B O 1
ATOM 11183 N N . ILE B 2 730 ? 14.177 24.373 35.433 1.00 31.39 1070 ILE B N 1
ATOM 11184 C CA . ILE B 2 730 ? 15.416 24.582 34.702 1.00 33.61 1070 ILE B CA 1
ATOM 11185 C C . ILE B 2 730 ? 16.335 23.375 34.543 1.00 32.37 1070 ILE B C 1
ATOM 11186 O O . ILE B 2 730 ? 17.276 23.408 33.756 1.00 34.43 1070 ILE B O 1
ATOM 11191 N N . GLU B 2 731 ? 16.059 22.304 35.271 1.00 36.52 1071 GLU B N 1
ATOM 11192 C CA . GLU B 2 731 ? 16.887 21.107 35.170 1.00 39.69 1071 GLU B CA 1
ATOM 11193 C C . GLU B 2 731 ? 16.485 20.146 34.047 1.00 40.98 1071 GLU B C 1
ATOM 11194 O O . GLU B 2 731 ? 17.313 19.373 33.567 1.00 38.63 1071 GLU B O 1
ATOM 11200 N N . ASP B 2 732 ? 15.224 20.189 33.625 1.00 41.22 1072 ASP B N 1
ATOM 11201 C CA . ASP B 2 732 ? 14.767 19.287 32.566 1.00 42.38 1072 ASP B CA 1
ATOM 11202 C C . ASP B 2 732 ? 15.142 19.811 31.196 1.00 42.97 1072 ASP B C 1
ATOM 11203 O O . ASP B 2 732 ? 15.517 20.970 31.052 1.00 39.86 1072 ASP B O 1
ATOM 11208 N N . ARG B 2 733 ? 15.041 18.955 30.188 1.00 44.92 1073 ARG B N 1
ATOM 11209 C CA . ARG B 2 733 ? 15.397 19.366 28.841 1.00 51.75 1073 ARG B CA 1
ATOM 11210 C C . ARG B 2 733 ? 14.184 19.862 28.075 1.00 52.72 1073 ARG B C 1
ATOM 11211 O O . ARG B 2 733 ? 13.044 19.522 28.396 1.00 51.91 1073 ARG B O 1
ATOM 11219 N N . THR B 2 734 ? 14.440 20.676 27.061 1.00 54.62 1074 THR B N 1
ATOM 11220 C CA . THR B 2 734 ? 13.378 21.200 26.225 1.00 57.07 1074 THR B CA 1
ATOM 11221 C C . THR B 2 734 ? 13.821 21.056 24.779 1.00 58.30 1074 THR B C 1
ATOM 11222 O O . THR B 2 734 ? 14.975 20.726 24.508 1.00 51.60 1074 THR B O 1
ATOM 11226 N N . GLU B 2 735 ? 12.899 21.293 23.854 1.00 62.03 1075 GLU B N 1
ATOM 11227 C CA . GLU B 2 735 ? 13.203 21.176 22.438 1.00 64.46 1075 GLU B CA 1
ATOM 11228 C C . GLU B 2 735 ? 14.274 22.166 22.004 1.00 64.70 1075 GLU B C 1
ATOM 11229 O O . GLU B 2 735 ? 14.918 21.977 20.973 1.00 67.37 1075 GLU B O 1
ATOM 11235 N N . SER B 2 736 ? 14.478 23.213 22.797 1.00 63.08 1076 SER B N 1
ATOM 11236 C CA . SER B 2 736 ? 15.468 24.222 22.452 1.00 59.42 1076 SER B CA 1
ATOM 11237 C C . SER B 2 736 ? 16.510 24.528 23.529 1.00 56.01 1076 SER B C 1
ATOM 11238 O O . SER B 2 736 ? 17.193 25.555 23.456 1.00 55.11 1076 SER B O 1
ATOM 11241 N N . ALA B 2 737 ? 16.644 23.642 24.515 1.00 48.93 1077 ALA B N 1
ATOM 11242 C CA . ALA B 2 737 ? 17.626 23.836 25.585 1.00 43.57 1077 ALA B CA 1
ATOM 11243 C C . ALA B 2 737 ? 18.015 22.525 26.255 1.00 40.79 1077 ALA B C 1
ATOM 11244 O O . ALA B 2 737 ? 17.212 21.594 26.344 1.00 33.89 1077 ALA B O 1
ATOM 11246 N N . LEU B 2 738 ? 19.253 22.468 26.735 1.00 34.78 1078 LEU B N 1
ATOM 11247 C CA . LEU B 2 738 ? 19.773 21.278 27.396 1.00 36.36 1078 LEU B CA 1
ATOM 11248 C C . LEU B 2 738 ? 19.216 21.076 28.800 1.00 40.69 1078 LEU B C 1
ATOM 11249 O O . LEU B 2 738 ? 18.733 22.013 29.439 1.00 41.00 1078 LEU B O 1
ATOM 11254 N N . SER B 2 739 ? 19.294 19.840 29.276 1.00 35.64 1079 SER B N 1
ATOM 11255 C CA . SER B 2 739 ? 18.864 19.515 30.624 1.00 32.28 1079 SER B CA 1
ATOM 11256 C C . SER B 2 739 ? 20.079 19.818 31.495 1.00 34.49 1079 SER B C 1
ATOM 11257 O O . SER B 2 739 ? 21.139 20.185 30.981 1.00 36.49 1079 SER B O 1
ATOM 11260 N N . TYR B 2 740 ? 19.936 19.669 32.807 1.00 33.75 1080 TYR B N 1
ATOM 11261 C CA . TYR B 2 740 ? 21.057 19.921 33.700 1.00 35.18 1080 TYR B CA 1
ATOM 11262 C C . TYR B 2 740 ? 22.158 18.914 33.391 1.00 34.34 1080 TYR B C 1
ATOM 11263 O O . TYR B 2 740 ? 23.336 19.277 33.299 1.00 36.18 1080 TYR B O 1
ATOM 11272 N N . TYR B 2 741 ? 21.771 17.652 33.226 1.00 37.24 1081 TYR B N 1
ATOM 11273 C CA . TYR B 2 741 ? 22.732 16.584 32.942 1.00 39.01 1081 TYR B CA 1
ATOM 11274 C C . TYR B 2 741 ? 23.489 16.793 31.630 1.00 36.71 1081 TYR B C 1
ATOM 11275 O O . TYR B 2 741 ? 24.706 16.597 31.576 1.00 29.76 1081 TYR B O 1
ATOM 11284 N N . GLU B 2 742 ? 22.770 17.177 30.577 1.00 33.10 1082 GLU B N 1
ATOM 11285 C CA . GLU B 2 742 ? 23.395 17.422 29.283 1.00 34.37 1082 GLU B CA 1
ATOM 11286 C C . GLU B 2 742 ? 24.395 18.555 29.437 1.00 33.28 1082 GLU B C 1
ATOM 11287 O O . GLU B 2 742 ? 25.519 18.483 28.943 1.00 31.80 1082 GLU B O 1
ATOM 11293 N N . PHE B 2 743 ? 23.968 19.605 30.131 1.00 34.34 1083 PHE B N 1
ATOM 11294 C CA . PHE B 2 743 ? 24.813 20.770 30.364 1.00 33.84 1083 PHE B CA 1
ATOM 11295 C C . PHE B 2 743 ? 26.109 20.368 31.055 1.00 33.23 1083 PHE B C 1
ATOM 11296 O O . PHE B 2 743 ? 27.172 20.901 30.741 1.00 35.32 1083 PHE B O 1
ATOM 11304 N N . LEU B 2 744 ? 26.019 19.433 31.996 1.00 32.24 1084 LEU B N 1
ATOM 11305 C CA . LEU B 2 744 ? 27.207 18.969 32.712 1.00 36.09 1084 LEU B CA 1
ATOM 11306 C C . LEU B 2 744 ? 28.114 18.185 31.767 1.00 36.82 1084 LEU B C 1
ATOM 11307 O O . LEU B 2 744 ? 29.332 18.347 31.791 1.00 37.89 1084 LEU B O 1
ATOM 11312 N N . LEU B 2 745 ? 27.509 17.334 30.944 1.00 36.21 1085 LEU B N 1
ATOM 11313 C CA . LEU B 2 745 ? 28.248 16.528 29.974 1.00 38.45 1085 LEU B CA 1
ATOM 11314 C C . LEU B 2 745 ? 29.015 17.472 29.044 1.00 38.38 1085 LEU B C 1
ATOM 11315 O O . LEU B 2 745 ? 30.182 17.244 28.712 1.00 32.36 1085 LEU B O 1
ATOM 11320 N N . HIS B 2 746 ? 28.346 18.539 28.630 1.00 41.20 1086 HIS B N 1
ATOM 11321 C CA . HIS B 2 746 ? 28.954 19.528 27.752 1.00 44.70 1086 HIS B CA 1
ATOM 11322 C C . HIS B 2 746 ? 30.136 20.226 28.415 1.00 44.55 1086 HIS B C 1
ATOM 11323 O O . HIS B 2 746 ? 31.185 20.383 27.807 1.00 48.08 1086 HIS B O 1
ATOM 11330 N N . ILE B 2 747 ? 29.958 20.654 29.661 1.00 39.02 1087 ILE B N 1
ATOM 11331 C CA . ILE B 2 747 ? 31.032 21.327 30.372 1.00 36.44 1087 ILE B CA 1
ATOM 11332 C C . ILE B 2 747 ? 32.254 20.394 30.498 1.00 35.13 1087 ILE B C 1
ATOM 11333 O O . ILE B 2 747 ? 33.390 20.802 30.245 1.00 33.65 1087 ILE B O 1
ATOM 11338 N N . GLN B 2 748 ? 32.021 19.140 30.885 1.00 32.28 1088 GLN B N 1
ATOM 11339 C CA . GLN B 2 748 ? 33.114 18.180 31.076 1.00 41.37 1088 GLN B CA 1
ATOM 11340 C C . GLN B 2 748 ? 33.919 17.964 29.806 1.00 42.59 1088 GLN B C 1
ATOM 11341 O O . GLN B 2 748 ? 35.141 17.806 29.842 1.00 40.06 1088 GLN B O 1
ATOM 11347 N N . GLN B 2 749 ? 33.215 17.941 28.688 1.00 39.30 1089 GLN B N 1
ATOM 11348 C CA . GLN B 2 749 ? 33.835 17.772 27.391 1.00 44.89 1089 GLN B CA 1
ATOM 11349 C C . GLN B 2 749 ? 34.788 18.945 27.150 1.00 44.54 1089 GLN B C 1
ATOM 11350 O O . GLN B 2 749 ? 35.873 18.778 26.601 1.00 44.09 1089 GLN B O 1
ATOM 11356 N N . GLN B 2 750 ? 34.379 20.133 27.580 1.00 46.03 1090 GLN B N 1
ATOM 11357 C CA . GLN B 2 750 ? 35.187 21.331 27.401 1.00 41.45 1090 GLN B CA 1
ATOM 11358 C C . GLN B 2 750 ? 36.286 21.469 28.442 1.00 45.28 1090 GLN B C 1
ATOM 11359 O O . GLN B 2 750 ? 37.385 21.927 28.129 1.00 45.33 1090 GLN B O 1
ATOM 11365 N N . VAL B 2 751 ? 35.991 21.078 29.679 1.00 43.95 1091 VAL B N 1
ATOM 11366 C CA . VAL B 2 751 ? 36.966 21.183 30.758 1.00 45.69 1091 VAL B CA 1
ATOM 11367 C C . VAL B 2 751 ? 38.242 20.404 30.474 1.00 47.98 1091 VAL B C 1
ATOM 11368 O O . VAL B 2 751 ? 39.341 20.897 30.729 1.00 52.83 1091 VAL B O 1
ATOM 11372 N N . ASN B 2 752 ? 38.111 19.192 29.947 1.00 53.93 1092 ASN B N 1
ATOM 11373 C CA . ASN B 2 752 ? 39.301 18.403 29.652 1.00 63.23 1092 ASN B CA 1
ATOM 11374 C C . ASN B 2 752 ? 39.604 18.249 28.165 1.00 64.08 1092 ASN B C 1
ATOM 11375 O O . ASN B 2 752 ? 40.228 17.276 27.748 1.00 64.36 1092 ASN B O 1
ATOM 11380 N N . LYS B 2 753 ? 39.178 19.225 27.369 1.00 71.99 1093 LYS B N 1
ATOM 11381 C CA . LYS B 2 753 ? 39.423 19.179 25.933 1.00 75.13 1093 LYS B CA 1
ATOM 11382 C C . LYS B 2 753 ? 40.928 19.108 25.694 1.00 80.48 1093 LYS B C 1
ATOM 11383 O O . LYS B 2 753 ? 41.721 19.303 26.617 1.00 85.18 1093 LYS B O 1
ATOM 11389 N N . MET C 3 2 ? 14.241 92.144 41.870 1.00 111.77 1 MET C N 1
ATOM 11390 C CA . MET C 3 2 ? 12.810 92.037 42.275 1.00 111.21 1 MET C CA 1
ATOM 11391 C C . MET C 3 2 ? 12.326 90.591 42.208 1.00 108.01 1 MET C C 1
ATOM 11392 O O . MET C 3 2 ? 11.193 90.319 41.811 1.00 106.84 1 MET C O 1
ATOM 11397 N N . VAL C 3 3 ? 13.199 89.671 42.609 1.00 103.97 2 VAL C N 1
ATOM 11398 C CA . VAL C 3 3 ? 12.880 88.252 42.600 1.00 99.92 2 VAL C CA 1
ATOM 11399 C C . VAL C 3 3 ? 13.056 87.631 43.989 1.00 96.22 2 VAL C C 1
ATOM 11400 O O . VAL C 3 3 ? 12.565 88.186 44.979 1.00 91.68 2 VAL C O 1
ATOM 11404 N N . LEU C 3 4 ? 13.773 86.513 44.087 1.00 92.11 3 LEU C N 1
ATOM 11405 C CA . LEU C 3 4 ? 13.902 85.873 45.384 1.00 88.56 3 LEU C CA 1
ATOM 11406 C C . LEU C 3 4 ? 15.201 85.171 45.737 1.00 84.67 3 LEU C C 1
ATOM 11407 O O . LEU C 3 4 ? 16.118 85.020 44.929 1.00 83.49 3 LEU C O 1
ATOM 11412 N N . LEU C 3 5 ? 15.206 84.734 46.993 1.00 78.24 4 LEU C N 1
ATOM 11413 C CA . LEU C 3 5 ? 16.286 84.037 47.705 1.00 68.89 4 LEU C CA 1
ATOM 11414 C C . LEU C 3 5 ? 16.249 84.565 49.129 1.00 61.02 4 LEU C C 1
ATOM 11415 O O . LEU C 3 5 ? 16.560 85.720 49.387 1.00 58.03 4 LEU C O 1
ATOM 11420 N N . THR C 3 6 ? 15.834 83.708 50.049 1.00 53.76 5 THR C N 1
ATOM 11421 C CA . THR C 3 6 ? 15.699 84.093 51.434 1.00 48.84 5 THR C CA 1
ATOM 11422 C C . THR C 3 6 ? 16.341 83.090 52.386 1.00 49.26 5 THR C C 1
ATOM 11423 O O . THR C 3 6 ? 16.082 81.887 52.313 1.00 40.67 5 THR C O 1
ATOM 11427 N N . MET C 3 7 ? 17.174 83.603 53.289 1.00 48.61 6 MET C N 1
ATOM 11428 C CA . MET C 3 7 ? 17.863 82.757 54.253 1.00 42.96 6 MET C CA 1
ATOM 11429 C C . MET C 3 7 ? 17.804 83.285 55.687 1.00 41.79 6 MET C C 1
ATOM 11430 O O . MET C 3 7 ? 18.006 84.474 55.938 1.00 38.18 6 MET C O 1
ATOM 11435 N N . ILE C 3 8 ? 17.517 82.382 56.620 1.00 33.44 7 ILE C N 1
ATOM 11436 C CA . ILE C 3 8 ? 17.423 82.711 58.034 1.00 35.66 7 ILE C CA 1
ATOM 11437 C C . ILE C 3 8 ? 18.465 81.856 58.756 1.00 34.49 7 ILE C C 1
ATOM 11438 O O . ILE C 3 8 ? 18.443 80.632 58.636 1.00 37.73 7 ILE C O 1
ATOM 11443 N N . ALA C 3 9 ? 19.369 82.482 59.514 1.00 35.53 8 ALA C N 1
ATOM 11444 C CA . ALA C 3 9 ? 20.396 81.719 60.220 1.00 39.88 8 ALA C CA 1
ATOM 11445 C C . ALA C 3 9 ? 20.875 82.327 61.540 1.00 39.83 8 ALA C C 1
ATOM 11446 O O . ALA C 3 9 ? 20.753 83.528 61.783 1.00 43.97 8 ALA C O 1
ATOM 11448 N N . ARG C 3 10 ? 21.420 81.472 62.395 1.00 38.98 9 ARG C N 1
ATOM 11449 C CA . ARG C 3 10 ? 21.935 81.897 63.688 1.00 41.12 9 ARG C CA 1
ATOM 11450 C C . ARG C 3 10 ? 23.250 82.642 63.448 1.00 42.28 9 ARG C C 1
ATOM 11451 O O . ARG C 3 10 ? 24.151 82.122 62.797 1.00 38.63 9 ARG C O 1
ATOM 11459 N N . VAL C 3 11 ? 23.349 83.863 63.964 1.00 43.36 10 VAL C N 1
ATOM 11460 C CA . VAL C 3 11 ? 24.542 84.689 63.771 1.00 48.77 10 VAL C CA 1
ATOM 11461 C C . VAL C 3 11 ? 25.855 84.082 64.263 1.00 47.77 10 VAL C C 1
ATOM 11462 O O . VAL C 3 11 ? 26.836 84.033 63.526 1.00 45.14 10 VAL C O 1
ATOM 11466 N N . ALA C 3 12 ? 25.869 83.632 65.512 1.00 49.28 11 ALA C N 1
ATOM 11467 C CA . ALA C 3 12 ? 27.067 83.059 66.120 1.00 51.84 11 ALA C CA 1
ATOM 11468 C C . ALA C 3 12 ? 27.919 82.175 65.205 1.00 51.92 11 ALA C C 1
ATOM 11469 O O . ALA C 3 12 ? 29.077 82.483 64.931 1.00 46.80 11 ALA C O 1
ATOM 11471 N N . ASP C 3 13 ? 27.341 81.076 64.735 1.00 54.38 12 ASP C N 1
ATOM 11472 C CA . ASP C 3 13 ? 28.055 80.131 63.882 1.00 50.71 12 ASP C CA 1
ATOM 11473 C C . ASP C 3 13 ? 27.632 80.145 62.416 1.00 51.11 12 ASP C C 1
ATOM 11474 O O . ASP C 3 13 ? 28.256 79.498 61.576 1.00 48.43 12 ASP C O 1
ATOM 11479 N N . GLY C 3 14 ? 26.573 80.879 62.103 1.00 50.00 13 GLY C N 1
ATOM 11480 C CA . GLY C 3 14 ? 26.115 80.918 60.730 1.00 42.48 13 GLY C CA 1
ATOM 11481 C C . GLY C 3 14 ? 25.301 79.679 60.410 1.00 39.75 13 GLY C C 1
ATOM 11482 O O . GLY C 3 14 ? 25.107 79.346 59.241 1.00 38.13 13 GLY C O 1
ATOM 11483 N N . LEU C 3 15 ? 24.821 78.988 61.442 1.00 34.72 14 LEU C N 1
ATOM 11484 C CA . LEU C 3 15 ? 24.019 77.789 61.218 1.00 39.98 14 LEU C CA 1
ATOM 11485 C C . LEU C 3 15 ? 22.696 78.138 60.527 1.00 44.76 14 LEU C C 1
ATOM 11486 O O . LEU C 3 15 ? 21.922 78.969 61.016 1.00 42.49 14 LEU C O 1
ATOM 11491 N N . PRO C 3 16 ? 22.424 77.505 59.373 1.00 45.33 15 PRO C N 1
ATOM 11492 C CA . PRO C 3 16 ? 21.195 77.738 58.608 1.00 40.54 15 PRO C CA 1
ATOM 11493 C C . PRO C 3 16 ? 19.983 77.233 59.389 1.00 36.73 15 PRO C C 1
ATOM 11494 O O . PRO C 3 16 ? 20.031 76.162 59.984 1.00 30.38 15 PRO C O 1
ATOM 11498 N N . LEU C 3 17 ? 18.901 78.004 59.388 1.00 40.56 16 LEU C N 1
ATOM 11499 C CA . LEU C 3 17 ? 17.696 77.613 60.114 1.00 39.28 16 LEU C CA 1
ATOM 11500 C C . LEU C 3 17 ? 16.514 77.315 59.172 1.00 40.00 16 LEU C C 1
ATOM 11501 O O . LEU C 3 17 ? 15.788 76.332 59.356 1.00 38.53 16 LEU C O 1
ATOM 11506 N N . ALA C 3 18 ? 16.331 78.167 58.167 1.00 39.02 17 ALA C N 1
ATOM 11507 C CA . ALA C 3 18 ? 15.261 78.002 57.186 1.00 39.96 17 ALA C CA 1
ATOM 11508 C C . ALA C 3 18 ? 15.624 78.820 55.958 1.00 43.92 17 ALA C C 1
ATOM 11509 O O . ALA C 3 18 ? 16.399 79.772 56.057 1.00 46.32 17 ALA C O 1
ATOM 11511 N N . ALA C 3 19 ? 15.072 78.450 54.805 1.00 44.66 18 ALA C N 1
ATOM 11512 C CA . ALA C 3 19 ? 15.348 79.157 53.556 1.00 44.76 18 ALA C CA 1
ATOM 11513 C C . ALA C 3 19 ? 14.383 78.743 52.442 1.00 51.76 18 ALA C C 1
ATOM 11514 O O . ALA C 3 19 ? 13.693 77.730 52.551 1.00 48.58 18 ALA C O 1
ATOM 11516 N N . SER C 3 20 ? 14.339 79.531 51.372 1.00 61.29 19 SER C N 1
ATOM 11517 C CA . SER C 3 20 ? 13.461 79.244 50.240 1.00 71.87 19 SER C CA 1
ATOM 11518 C C . SER C 3 20 ? 14.085 79.732 48.943 1.00 77.49 19 SER C C 1
ATOM 11519 O O . SER C 3 20 ? 14.602 80.848 48.875 1.00 76.76 19 SER C O 1
ATOM 11522 N N . MET C 3 21 ? 14.033 78.893 47.911 1.00 87.32 20 MET C N 1
ATOM 11523 C CA . MET C 3 21 ? 14.614 79.235 46.614 1.00 96.46 20 MET C CA 1
ATOM 11524 C C . MET C 3 21 ? 13.864 78.559 45.468 1.00 102.07 20 MET C C 1
ATOM 11525 O O . MET C 3 21 ? 13.324 77.464 45.630 1.00 102.82 20 MET C O 1
ATOM 11530 N N . GLN C 3 22 ? 13.838 79.219 44.312 1.00 107.88 21 GLN C N 1
ATOM 11531 C CA . GLN C 3 22 ? 13.156 78.699 43.128 1.00 112.04 21 GLN C CA 1
ATOM 11532 C C . GLN C 3 22 ? 13.778 79.309 41.877 1.00 113.43 21 GLN C C 1
ATOM 11533 O O . GLN C 3 22 ? 13.849 80.532 41.753 1.00 112.61 21 GLN C O 1
ATOM 11539 N N . GLU C 3 23 ? 14.221 78.463 40.951 1.00 115.21 22 GLU C N 1
ATOM 11540 C CA . GLU C 3 23 ? 14.836 78.948 39.719 1.00 117.10 22 GLU C CA 1
ATOM 11541 C C . GLU C 3 23 ? 13.889 78.944 38.524 1.00 117.86 22 GLU C C 1
ATOM 11542 O O . GLU C 3 23 ? 13.608 79.993 37.943 1.00 119.06 22 GLU C O 1
ATOM 11548 N N . ASP C 3 24 ? 13.396 77.766 38.157 1.00 118.92 23 ASP C N 1
ATOM 11549 C CA . ASP C 3 24 ? 12.491 77.648 37.019 1.00 120.32 23 ASP C CA 1
ATOM 11550 C C . ASP C 3 24 ? 11.045 77.923 37.425 1.00 119.79 23 ASP C C 1
ATOM 11551 O O . ASP C 3 24 ? 10.759 78.228 38.584 1.00 119.77 23 ASP C O 1
ATOM 11556 N N . ASP C 3 30 ? 23.544 82.508 38.811 1.00 93.76 29 ASP C N 1
ATOM 11557 C CA . ASP C 3 30 ? 22.725 81.429 39.350 1.00 97.89 29 ASP C CA 1
ATOM 11558 C C . ASP C 3 30 ? 22.717 81.387 40.871 1.00 98.10 29 ASP C C 1
ATOM 11559 O O . ASP C 3 30 ? 23.485 82.083 41.536 1.00 96.28 29 ASP C O 1
ATOM 11564 N N . LEU C 3 31 ? 21.834 80.555 41.409 1.00 99.51 30 LEU C N 1
ATOM 11565 C CA . LEU C 3 31 ? 21.697 80.395 42.847 1.00 102.45 30 LEU C CA 1
ATOM 11566 C C . LEU C 3 31 ? 23.057 80.087 43.460 1.00 103.16 30 LEU C C 1
ATOM 11567 O O . LEU C 3 31 ? 23.392 80.578 44.538 1.00 104.30 30 LEU C O 1
ATOM 11572 N N . GLN C 3 32 ? 23.840 79.280 42.752 1.00 102.55 31 GLN C N 1
ATOM 11573 C CA . GLN C 3 32 ? 25.160 78.869 43.212 1.00 102.58 31 GLN C CA 1
ATOM 11574 C C . GLN C 3 32 ? 26.060 79.987 43.740 1.00 100.65 31 GLN C C 1
ATOM 11575 O O . GLN C 3 32 ? 26.541 79.916 44.869 1.00 97.70 31 GLN C O 1
ATOM 11581 N N . GLN C 3 33 ? 26.280 81.019 42.934 1.00 102.08 32 GLN C N 1
ATOM 11582 C CA . GLN C 3 33 ? 27.151 82.123 43.328 1.00 101.91 32 GLN C CA 1
ATOM 11583 C C . GLN C 3 33 ? 26.651 82.940 44.511 1.00 97.65 32 GLN C C 1
ATOM 11584 O O . GLN C 3 33 ? 27.360 83.110 45.502 1.00 97.56 32 GLN C O 1
ATOM 11590 N N . TYR C 3 34 ? 25.433 83.455 44.401 1.00 91.53 33 TYR C N 1
ATOM 11591 C CA . TYR C 3 34 ? 24.870 84.265 45.466 1.00 85.44 33 TYR C CA 1
ATOM 11592 C C . TYR C 3 34 ? 24.606 83.487 46.746 1.00 80.26 33 TYR C C 1
ATOM 11593 O O . TYR C 3 34 ? 24.554 84.068 47.828 1.00 77.24 33 TYR C O 1
ATOM 11602 N N . GLN C 3 35 ? 24.449 82.172 46.630 1.00 74.52 34 GLN C N 1
ATOM 11603 C CA . GLN C 3 35 ? 24.200 81.355 47.808 1.00 70.37 34 GLN C CA 1
ATOM 11604 C C . GLN C 3 35 ? 25.479 81.251 48.632 1.00 69.04 34 GLN C C 1
ATOM 11605 O O . GLN C 3 35 ? 25.429 81.098 49.857 1.00 62.94 34 GLN C O 1
ATOM 11611 N N . SER C 3 36 ? 26.623 81.327 47.956 1.00 64.83 35 SER C N 1
ATOM 11612 C CA . SER C 3 36 ? 27.910 81.252 48.636 1.00 67.38 35 SER C CA 1
ATOM 11613 C C . SER C 3 36 ? 28.115 82.579 49.350 1.00 67.18 35 SER C C 1
ATOM 11614 O O . SER C 3 36 ? 28.463 82.611 50.529 1.00 67.81 35 SER C O 1
ATOM 11617 N N . GLN C 3 37 ? 27.884 83.671 48.628 1.00 64.19 36 GLN C N 1
ATOM 11618 C CA . GLN C 3 37 ? 28.037 85.003 49.193 1.00 64.48 36 GLN C CA 1
ATOM 11619 C C . GLN C 3 37 ? 27.172 85.170 50.435 1.00 62.14 36 GLN C C 1
ATOM 11620 O O . GLN C 3 37 ? 27.574 85.831 51.395 1.00 58.92 36 GLN C O 1
ATOM 11626 N N . ALA C 3 38 ? 25.983 84.576 50.417 1.00 55.21 37 ALA C N 1
ATOM 11627 C CA . ALA C 3 38 ? 25.086 84.680 51.559 1.00 54.03 37 ALA C CA 1
ATOM 11628 C C . ALA C 3 38 ? 25.690 83.935 52.737 1.00 50.58 37 ALA C C 1
ATOM 11629 O O . ALA C 3 38 ? 25.632 84.402 53.874 1.00 47.20 37 ALA C O 1
ATOM 11631 N N . LYS C 3 39 ? 26.278 82.778 52.459 1.00 50.17 38 LYS C N 1
ATOM 11632 C CA . LYS C 3 39 ? 26.891 81.982 53.511 1.00 55.41 38 LYS C CA 1
ATOM 11633 C C . LYS C 3 39 ? 28.174 82.646 53.994 1.00 55.16 38 LYS C C 1
ATOM 11634 O O . LYS C 3 39 ? 28.640 82.362 55.093 1.00 53.42 38 LYS C O 1
ATOM 11640 N N . GLN C 3 40 ? 28.727 83.529 53.162 1.00 57.96 39 GLN C N 1
ATOM 11641 C CA . GLN C 3 40 ? 29.949 84.275 53.476 1.00 59.46 39 GLN C CA 1
ATOM 11642 C C . GLN C 3 40 ? 29.600 85.344 54.498 1.00 57.27 39 GLN C C 1
ATOM 11643 O O . GLN C 3 40 ? 30.321 85.563 55.473 1.00 56.68 39 GLN C O 1
ATOM 11649 N N . LEU C 3 41 ? 28.493 86.025 54.232 1.00 53.74 40 LEU C N 1
ATOM 11650 C CA . LEU C 3 41 ? 28.001 87.075 55.100 1.00 51.56 40 LEU C CA 1
ATOM 11651 C C . LEU C 3 41 ? 27.742 86.474 56.476 1.00 49.60 40 LEU C C 1
ATOM 11652 O O . LEU C 3 41 ? 28.352 86.893 57.456 1.00 52.53 40 LEU C O 1
ATOM 11657 N N . PHE C 3 42 ? 26.842 85.489 56.536 1.00 45.49 41 PHE C N 1
ATOM 11658 C CA . PHE C 3 42 ? 26.502 84.806 57.785 1.00 42.33 41 PHE C CA 1
ATOM 11659 C C . PHE C 3 42 ? 27.751 84.473 58.582 1.00 38.81 41 PHE C C 1
ATOM 11660 O O . PHE C 3 42 ? 27.794 84.673 59.788 1.00 39.77 41 PHE C O 1
ATOM 11668 N N . ARG C 3 43 ? 28.761 83.945 57.900 1.00 40.70 42 ARG C N 1
ATOM 11669 C CA . ARG C 3 43 ? 30.010 83.588 58.553 1.00 47.57 42 ARG C CA 1
ATOM 11670 C C . ARG C 3 43 ? 30.709 84.804 59.155 1.00 45.18 42 ARG C C 1
ATOM 11671 O O . ARG C 3 43 ? 31.253 84.725 60.251 1.00 46.13 42 ARG C O 1
ATOM 11679 N N . LYS C 3 44 ? 30.683 85.922 58.437 1.00 45.84 43 LYS C N 1
ATOM 11680 C CA . LYS C 3 44 ? 31.321 87.152 58.905 1.00 53.45 43 LYS C CA 1
ATOM 11681 C C . LYS C 3 44 ? 30.554 87.842 60.029 1.00 50.50 43 LYS C C 1
ATOM 11682 O O . LYS C 3 44 ? 31.156 88.322 60.989 1.00 46.25 43 LYS C O 1
ATOM 11688 N N . LEU C 3 45 ? 29.229 87.883 59.907 1.00 49.82 44 LEU C N 1
ATOM 11689 C CA . LEU C 3 45 ? 28.376 88.527 60.903 1.00 45.62 44 LEU C CA 1
ATOM 11690 C C . LEU C 3 45 ? 28.655 88.078 62.334 1.00 42.45 44 LEU C C 1
ATOM 11691 O O . LEU C 3 45 ? 28.886 86.901 62.592 1.00 46.80 44 LEU C O 1
ATOM 11696 N N . ASN C 3 46 ? 28.627 89.035 63.257 1.00 43.67 45 ASN C N 1
ATOM 11697 C CA . ASN C 3 46 ? 28.850 88.762 64.675 1.00 44.25 45 ASN C CA 1
ATOM 11698 C C . ASN C 3 46 ? 28.216 89.862 65.525 1.00 40.94 45 ASN C C 1
ATOM 11699 O O . ASN C 3 46 ? 27.571 90.759 64.993 1.00 38.70 45 ASN C O 1
ATOM 11704 N N . GLU C 3 47 ? 28.415 89.788 66.839 1.00 42.51 46 GLU C N 1
ATOM 11705 C CA . GLU C 3 47 ? 27.850 90.748 67.784 1.00 48.11 46 GLU C CA 1
ATOM 11706 C C . GLU C 3 47 ? 28.162 92.219 67.544 1.00 45.48 46 GLU C C 1
ATOM 11707 O O . GLU C 3 47 ? 27.506 93.092 68.110 1.00 46.28 46 GLU C O 1
ATOM 11713 N N . GLN C 3 48 ? 29.155 92.503 66.715 1.00 44.75 47 GLN C N 1
ATOM 11714 C CA . GLN C 3 48 ? 29.517 93.885 66.432 1.00 48.00 47 GLN C CA 1
ATOM 11715 C C . GLN C 3 48 ? 28.922 94.390 65.122 1.00 50.05 47 GLN C C 1
ATOM 11716 O O . GLN C 3 48 ? 29.027 95.575 64.798 1.00 49.52 47 GLN C O 1
ATOM 11722 N N . SER C 3 49 ? 28.286 93.490 64.379 1.00 50.04 48 SER C N 1
ATOM 11723 C CA . SER C 3 49 ? 27.689 93.830 63.092 1.00 47.29 48 SER C CA 1
ATOM 11724 C C . SER C 3 49 ? 26.464 94.730 63.189 1.00 46.20 48 SER C C 1
ATOM 11725 O O . SER C 3 49 ? 25.752 94.735 64.194 1.00 39.36 48 SER C O 1
ATOM 11728 N N . PRO C 3 50 ? 26.225 95.534 62.143 1.00 46.81 49 PRO C N 1
ATOM 11729 C CA . PRO C 3 50 ? 25.072 96.437 62.097 1.00 48.06 49 PRO C CA 1
ATOM 11730 C C . PRO C 3 50 ? 23.836 95.541 62.131 1.00 49.23 49 PRO C C 1
ATOM 11731 O O . PRO C 3 50 ? 23.821 94.493 61.483 1.00 52.20 49 PRO C O 1
ATOM 11735 N N . THR C 3 51 ? 22.816 95.931 62.885 1.00 48.19 50 THR C N 1
ATOM 11736 C CA . THR C 3 51 ? 21.610 95.116 62.984 1.00 51.69 50 THR C CA 1
ATOM 11737 C C . THR C 3 51 ? 20.629 95.313 61.824 1.00 49.94 50 THR C C 1
ATOM 11738 O O . THR C 3 51 ? 19.584 94.669 61.774 1.00 51.58 50 THR C O 1
ATOM 11742 N N . ARG C 3 52 ? 20.966 96.206 60.901 1.00 50.93 51 ARG C N 1
ATOM 11743 C CA . ARG C 3 52 ? 20.126 96.492 59.740 1.00 57.47 51 ARG C CA 1
ATOM 11744 C C . ARG C 3 52 ? 21.070 97.002 58.675 1.00 59.45 51 ARG C C 1
ATOM 11745 O O . ARG C 3 52 ? 21.717 98.031 58.861 1.00 61.00 51 ARG C O 1
ATOM 11753 N N . CYS C 3 53 ? 21.151 96.292 57.555 1.00 62.96 52 CYS C N 1
ATOM 11754 C CA . CYS C 3 53 ? 22.069 96.689 56.497 1.00 65.03 52 CYS C CA 1
ATOM 11755 C C . CYS C 3 53 ? 21.587 96.326 55.096 1.00 66.12 52 CYS C C 1
ATOM 11756 O O . CYS C 3 53 ? 20.665 95.528 54.926 1.00 67.17 52 CYS C O 1
ATOM 11759 N N . THR C 3 54 ? 22.229 96.932 54.100 1.00 67.93 53 THR C N 1
ATOM 11760 C CA . THR C 3 54 ? 21.929 96.703 52.693 1.00 69.47 53 THR C CA 1
ATOM 11761 C C . THR C 3 54 ? 23.260 96.651 51.939 1.00 72.55 53 THR C C 1
ATOM 11762 O O . THR C 3 54 ? 24.051 97.595 51.990 1.00 73.96 53 THR C O 1
ATOM 11766 N N . LEU C 3 55 ? 23.508 95.546 51.248 1.00 76.09 54 LEU C N 1
ATOM 11767 C CA . LEU C 3 55 ? 24.744 95.384 50.494 1.00 79.63 54 LEU C CA 1
ATOM 11768 C C . LEU C 3 55 ? 24.458 95.455 48.997 1.00 84.53 54 LEU C C 1
ATOM 11769 O O . LEU C 3 55 ? 23.386 95.053 48.545 1.00 86.07 54 LEU C O 1
ATOM 11774 N N . GLU C 3 56 ? 25.416 95.972 48.233 1.00 86.30 55 GLU C N 1
ATOM 11775 C CA . GLU C 3 56 ? 25.260 96.084 46.787 1.00 89.32 55 GLU C CA 1
ATOM 11776 C C . GLU C 3 56 ? 26.189 95.103 46.083 1.00 89.21 55 GLU C C 1
ATOM 11777 O O . GLU C 3 56 ? 27.401 95.150 46.270 1.00 91.94 55 GLU C O 1
ATOM 11783 N N . ALA C 3 57 ? 25.622 94.210 45.280 1.00 88.47 56 ALA C N 1
ATOM 11784 C CA . ALA C 3 57 ? 26.420 93.228 44.552 1.00 87.25 56 ALA C CA 1
ATOM 11785 C C . ALA C 3 57 ? 26.127 93.334 43.065 1.00 87.86 56 ALA C C 1
ATOM 11786 O O . ALA C 3 57 ? 25.624 92.393 42.451 1.00 87.11 56 ALA C O 1
ATOM 11788 N N . GLY C 3 58 ? 26.443 94.493 42.494 1.00 88.88 57 GLY C N 1
ATOM 11789 C CA . GLY C 3 58 ? 26.202 94.714 41.082 1.00 88.60 57 GLY C CA 1
ATOM 11790 C C . GLY C 3 58 ? 24.721 94.782 40.762 1.00 88.65 57 GLY C C 1
ATOM 11791 O O . GLY C 3 58 ? 23.984 95.577 41.352 1.00 85.20 57 GLY C O 1
ATOM 11792 N N . ALA C 3 59 ? 24.290 93.939 39.827 1.00 87.40 58 ALA C N 1
ATOM 11793 C CA . ALA C 3 59 ? 22.896 93.885 39.407 1.00 86.52 58 ALA C CA 1
ATOM 11794 C C . ALA C 3 59 ? 22.005 93.411 40.544 1.00 86.08 58 ALA C C 1
ATOM 11795 O O . ALA C 3 59 ? 20.779 93.469 40.448 1.00 84.26 58 ALA C O 1
ATOM 11797 N N . MET C 3 60 ? 22.630 92.944 41.620 1.00 86.53 59 MET C N 1
ATOM 11798 C CA . MET C 3 60 ? 21.890 92.450 42.773 1.00 88.13 59 MET C CA 1
ATOM 11799 C C . MET C 3 60 ? 22.127 93.294 44.022 1.00 85.07 59 MET C C 1
ATOM 11800 O O . MET C 3 60 ? 23.052 94.107 44.074 1.00 84.41 59 MET C O 1
ATOM 11805 N N . THR C 3 61 ? 21.282 93.089 45.028 1.00 82.61 60 THR C N 1
ATOM 11806 C CA . THR C 3 61 ? 21.371 93.828 46.283 1.00 79.57 60 THR C CA 1
ATOM 11807 C C . THR C 3 61 ? 20.858 93.002 47.464 1.00 74.68 60 THR C C 1
ATOM 11808 O O . THR C 3 61 ? 19.713 92.550 47.460 1.00 73.47 60 THR C O 1
ATOM 11812 N N . PHE C 3 62 ? 21.713 92.819 48.471 1.00 66.86 61 PHE C N 1
ATOM 11813 C CA . PHE C 3 62 ? 21.354 92.063 49.669 1.00 61.02 61 PHE C CA 1
ATOM 11814 C C . PHE C 3 62 ? 20.739 92.966 50.739 1.00 60.88 61 PHE C C 1
ATOM 11815 O O . PHE C 3 62 ? 21.163 94.110 50.922 1.00 62.14 61 PHE C O 1
ATOM 11823 N N . HIS C 3 63 ? 19.742 92.440 51.445 1.00 57.56 62 HIS C N 1
ATOM 11824 C CA . HIS C 3 63 ? 19.055 93.168 52.509 1.00 57.30 62 HIS C CA 1
ATOM 11825 C C . HIS C 3 63 ? 18.894 92.235 53.711 1.00 59.21 62 HIS C C 1
ATOM 11826 O O . HIS C 3 63 ? 18.369 91.127 53.568 1.00 58.43 62 HIS C O 1
ATOM 11833 N N . TYR C 3 64 ? 19.340 92.671 54.890 1.00 53.75 63 TYR C N 1
ATOM 11834 C CA . TYR C 3 64 ? 19.222 91.829 56.078 1.00 50.64 63 TYR C CA 1
ATOM 11835 C C . TYR C 3 64 ? 18.987 92.606 57.368 1.00 47.36 63 TYR C C 1
ATOM 11836 O O . TYR C 3 64 ? 19.180 93.817 57.424 1.00 48.35 63 TYR C O 1
ATOM 11845 N N . ILE C 3 65 ? 18.565 91.883 58.402 1.00 46.77 64 ILE C N 1
ATOM 11846 C CA . ILE C 3 65 ? 18.323 92.448 59.725 1.00 51.65 64 ILE C CA 1
ATOM 11847 C C . ILE C 3 65 ? 18.664 91.376 60.763 1.00 52.06 64 ILE C C 1
ATOM 11848 O O . ILE C 3 65 ? 18.495 90.181 60.511 1.00 54.67 64 ILE C O 1
ATOM 11853 N N . ILE C 3 66 ? 19.151 91.803 61.924 1.00 48.72 65 ILE C N 1
ATOM 11854 C CA . ILE C 3 66 ? 19.518 90.870 62.987 1.00 42.53 65 ILE C CA 1
ATOM 11855 C C . ILE C 3 66 ? 18.656 91.078 64.234 1.00 47.30 65 ILE C C 1
ATOM 11856 O O . ILE C 3 66 ? 18.577 92.178 64.777 1.00 52.82 65 ILE C O 1
ATOM 11861 N N . GLU C 3 67 ? 18.007 90.013 64.680 1.00 48.82 66 GLU C N 1
ATOM 11862 C CA . GLU C 3 67 ? 17.145 90.080 65.850 1.00 53.45 66 GLU C CA 1
ATOM 11863 C C . GLU C 3 67 ? 17.274 88.813 66.687 1.00 54.98 66 GLU C C 1
ATOM 11864 O O . GLU C 3 67 ? 17.090 87.706 66.186 1.00 56.86 66 GLU C O 1
ATOM 11870 N N . GLN C 3 68 ? 17.590 88.979 67.966 1.00 56.54 67 GLN C N 1
ATOM 11871 C CA . GLN C 3 68 ? 17.748 87.841 68.862 1.00 59.19 67 GLN C CA 1
ATOM 11872 C C . GLN C 3 68 ? 18.757 86.847 68.287 1.00 58.92 67 GLN C C 1
ATOM 11873 O O . GLN C 3 68 ? 18.496 85.647 68.250 1.00 58.63 67 GLN C O 1
ATOM 11879 N N . GLY C 3 69 ? 19.899 87.354 67.825 1.00 57.53 68 GLY C N 1
ATOM 11880 C CA . GLY C 3 69 ? 20.930 86.489 67.270 1.00 56.71 68 GLY C CA 1
ATOM 11881 C C . GLY C 3 69 ? 20.546 85.705 66.023 1.00 55.51 68 GLY C C 1
ATOM 11882 O O . GLY C 3 69 ? 21.199 84.719 65.678 1.00 55.87 68 GLY C O 1
ATOM 11883 N N . VAL C 3 70 ? 19.488 86.142 65.346 1.00 50.90 69 VAL C N 1
ATOM 11884 C CA . VAL C 3 70 ? 19.021 85.490 64.128 1.00 43.19 69 VAL C CA 1
ATOM 11885 C C . VAL C 3 70 ? 19.058 86.483 62.979 1.00 40.38 69 VAL C C 1
ATOM 11886 O O . VAL C 3 70 ? 18.461 87.546 63.066 1.00 47.61 69 VAL C O 1
ATOM 11890 N N . CYS C 3 71 ? 19.771 86.146 61.908 1.00 38.38 70 CYS C N 1
ATOM 11891 C CA . CYS C 3 71 ? 19.854 87.035 60.754 1.00 35.17 70 CYS C CA 1
ATOM 11892 C C . CYS C 3 71 ? 18.839 86.660 59.671 1.00 36.67 70 CYS C C 1
ATOM 11893 O O . CYS C 3 71 ? 18.715 85.493 59.300 1.00 38.69 70 CYS C O 1
ATOM 11896 N N . TYR C 3 72 ? 18.113 87.657 59.175 1.00 38.57 71 TYR C N 1
ATOM 11897 C CA . TYR C 3 72 ? 17.127 87.439 58.123 1.00 37.84 71 TYR C CA 1
ATOM 11898 C C . TYR C 3 72 ? 17.650 88.163 56.884 1.00 37.20 71 TYR C C 1
ATOM 11899 O O . TYR C 3 72 ? 17.573 89.389 56.786 1.00 42.57 71 TYR C O 1
ATOM 11908 N N . LEU C 3 73 ? 18.197 87.393 55.950 1.00 37.45 72 LEU C N 1
ATOM 11909 C CA . LEU C 3 73 ? 18.772 87.932 54.720 1.00 36.99 72 LEU C CA 1
ATOM 11910 C C . LEU C 3 73 ? 17.873 87.683 53.511 1.00 40.13 72 LEU C C 1
ATOM 11911 O O . LEU C 3 73 ? 17.057 86.762 53.505 1.00 40.63 72 LEU C O 1
ATOM 11916 N N . VAL C 3 74 ? 18.043 88.511 52.488 1.00 44.29 73 VAL C N 1
ATOM 11917 C CA . VAL C 3 74 ? 17.278 88.389 51.257 1.00 48.01 73 VAL C CA 1
ATOM 11918 C C . VAL C 3 74 ? 18.060 88.971 50.084 1.00 47.04 73 VAL C C 1
ATOM 11919 O O . VAL C 3 74 ? 18.752 89.973 50.220 1.00 45.55 73 VAL C O 1
ATOM 11923 N N . LEU C 3 75 ? 17.961 88.317 48.936 1.00 53.97 74 LEU C N 1
ATOM 11924 C CA . LEU C 3 75 ? 18.634 88.777 47.734 1.00 59.68 74 LEU C CA 1
ATOM 11925 C C . LEU C 3 75 ? 17.550 89.132 46.718 1.00 65.47 74 LEU C C 1
ATOM 11926 O O . LEU C 3 75 ? 16.445 88.591 46.773 1.00 67.04 74 LEU C O 1
ATOM 11931 N N . CYS C 3 76 ? 17.869 90.041 45.801 1.00 70.88 75 CYS C N 1
ATOM 11932 C CA . CYS C 3 76 ? 16.929 90.472 44.767 1.00 77.97 75 CYS C CA 1
ATOM 11933 C C . CYS C 3 76 ? 17.600 91.470 43.828 1.00 79.63 75 CYS C C 1
ATOM 11934 O O . CYS C 3 76 ? 18.682 91.979 44.126 1.00 77.67 75 CYS C O 1
ATOM 11937 N N . GLU C 3 77 ? 16.970 91.746 42.690 1.00 82.86 76 GLU C N 1
ATOM 11938 C CA . GLU C 3 77 ? 17.545 92.698 41.748 1.00 87.63 76 GLU C CA 1
ATOM 11939 C C . GLU C 3 77 ? 17.549 94.077 42.402 1.00 86.73 76 GLU C C 1
ATOM 11940 O O . GLU C 3 77 ? 16.552 94.494 42.997 1.00 82.69 76 GLU C O 1
ATOM 11946 N N . ALA C 3 78 ? 18.680 94.772 42.299 1.00 85.34 77 ALA C N 1
ATOM 11947 C CA . ALA C 3 78 ? 18.841 96.100 42.890 1.00 87.64 77 ALA C CA 1
ATOM 11948 C C . ALA C 3 78 ? 17.621 96.999 42.702 1.00 86.69 77 ALA C C 1
ATOM 11949 O O . ALA C 3 78 ? 17.330 97.850 43.544 1.00 87.60 77 ALA C O 1
ATOM 11951 N N . ALA C 3 79 ? 16.911 96.806 41.597 1.00 85.05 78 ALA C N 1
ATOM 11952 C CA . ALA C 3 79 ? 15.730 97.602 41.308 1.00 81.69 78 ALA C CA 1
ATOM 11953 C C . ALA C 3 79 ? 14.654 97.430 42.374 1.00 81.68 78 ALA C C 1
ATOM 11954 O O . ALA C 3 79 ? 13.979 98.391 42.734 1.00 80.96 78 ALA C O 1
ATOM 11956 N N . PHE C 3 80 ? 14.503 96.210 42.883 1.00 82.13 79 PHE C N 1
ATOM 11957 C CA . PHE C 3 80 ? 13.482 95.933 43.891 1.00 83.40 79 PHE C CA 1
ATOM 11958 C C . PHE C 3 80 ? 13.502 96.937 45.034 1.00 83.54 79 PHE C C 1
ATOM 11959 O O . PHE C 3 80 ? 14.540 97.167 45.655 1.00 86.31 79 PHE C O 1
ATOM 11967 N N . PRO C 3 81 ? 12.341 97.545 45.330 1.00 82.87 80 PRO C N 1
ATOM 11968 C CA . PRO C 3 81 ? 12.169 98.540 46.393 1.00 82.28 80 PRO C CA 1
ATOM 11969 C C . PRO C 3 81 ? 12.764 98.138 47.738 1.00 81.88 80 PRO C C 1
ATOM 11970 O O . PRO C 3 81 ? 12.247 97.248 48.411 1.00 83.97 80 PRO C O 1
ATOM 11974 N N . LYS C 3 82 ? 13.851 98.806 48.118 1.00 80.18 81 LYS C N 1
ATOM 11975 C CA . LYS C 3 82 ? 14.525 98.551 49.388 1.00 79.80 81 LYS C CA 1
ATOM 11976 C C . LYS C 3 82 ? 13.513 98.583 50.536 1.00 78.89 81 LYS C C 1
ATOM 11977 O O . LYS C 3 82 ? 13.570 97.772 51.463 1.00 77.82 81 LYS C O 1
ATOM 11983 N N . LYS C 3 83 ? 12.589 99.532 50.454 1.00 76.23 82 LYS C N 1
ATOM 11984 C CA . LYS C 3 83 ? 11.542 99.716 51.450 1.00 75.33 82 LYS C CA 1
ATOM 11985 C C . LYS C 3 83 ? 10.732 98.446 51.715 1.00 72.67 82 LYS C C 1
ATOM 11986 O O . LYS C 3 83 ? 10.386 98.145 52.860 1.00 71.37 82 LYS C O 1
ATOM 11992 N N . LEU C 3 84 ? 10.436 97.706 50.650 1.00 69.42 83 LEU C N 1
ATOM 11993 C CA . LEU C 3 84 ? 9.656 96.474 50.745 1.00 69.84 83 LEU C CA 1
ATOM 11994 C C . LEU C 3 84 ? 10.461 95.273 51.242 1.00 65.80 83 LEU C C 1
ATOM 11995 O O . LEU C 3 84 ? 9.920 94.395 51.918 1.00 62.25 83 LEU C O 1
ATOM 12000 N N . ALA C 3 85 ? 11.746 95.231 50.900 1.00 62.38 84 ALA C N 1
ATOM 12001 C CA . ALA C 3 85 ? 12.605 94.134 51.321 1.00 61.79 84 ALA C CA 1
ATOM 12002 C C . ALA C 3 85 ? 12.651 94.031 52.843 1.00 62.60 84 ALA C C 1
ATOM 12003 O O . ALA C 3 85 ? 12.553 92.936 53.398 1.00 60.62 84 ALA C O 1
ATOM 12005 N N . PHE C 3 86 ? 12.793 95.170 53.517 1.00 62.99 85 PHE C N 1
ATOM 12006 C CA . PHE C 3 86 ? 12.841 95.183 54.976 1.00 60.68 85 PHE C CA 1
ATOM 12007 C C . PHE C 3 86 ? 11.483 94.885 55.604 1.00 60.74 85 PHE C C 1
ATOM 12008 O O . PHE C 3 86 ? 11.409 94.239 56.649 1.00 62.23 85 PHE C O 1
ATOM 12016 N N . ALA C 3 87 ? 10.411 95.361 54.974 1.00 60.74 86 ALA C N 1
ATOM 12017 C CA . ALA C 3 87 ? 9.067 95.108 55.489 1.00 57.13 86 ALA C CA 1
ATOM 12018 C C . ALA C 3 87 ? 8.862 93.603 55.414 1.00 53.51 86 ALA C C 1
ATOM 12019 O O . ALA C 3 87 ? 8.258 92.997 56.300 1.00 48.99 86 ALA C O 1
ATOM 12021 N N . TYR C 3 88 ? 9.390 93.013 54.344 1.00 53.47 87 TYR C N 1
ATOM 12022 C CA . TYR C 3 88 ? 9.312 91.572 54.110 1.00 53.29 87 TYR C CA 1
ATOM 12023 C C . TYR C 3 88 ? 10.072 90.828 55.212 1.00 50.64 87 TYR C C 1
ATOM 12024 O O . TYR C 3 88 ? 9.587 89.829 55.755 1.00 45.11 87 TYR C O 1
ATOM 12033 N N . LEU C 3 89 ? 11.260 91.331 55.542 1.00 47.67 88 LEU C N 1
ATOM 12034 C CA . LEU C 3 89 ? 12.091 90.730 56.578 1.00 50.78 88 LEU C CA 1
ATOM 12035 C C . LEU C 3 89 ? 11.428 90.816 57.945 1.00 50.10 88 LEU C C 1
ATOM 12036 O O . LEU C 3 89 ? 11.491 89.868 58.726 1.00 45.38 88 LEU C O 1
ATOM 12041 N N . GLU C 3 90 ? 10.787 91.947 58.226 1.00 53.86 89 GLU C N 1
ATOM 12042 C CA . GLU C 3 90 ? 10.096 92.137 59.498 1.00 62.52 89 GLU C CA 1
ATOM 12043 C C . GLU C 3 90 ? 8.952 91.141 59.701 1.00 62.09 89 GLU C C 1
ATOM 12044 O O . GLU C 3 90 ? 8.750 90.641 60.813 1.00 56.35 89 GLU C O 1
ATOM 12050 N N . ASP C 3 91 ? 8.204 90.858 58.635 1.00 60.66 90 ASP C N 1
ATOM 12051 C CA . ASP C 3 91 ? 7.093 89.906 58.708 1.00 62.64 90 ASP C CA 1
ATOM 12052 C C . ASP C 3 91 ? 7.606 88.513 59.075 1.00 60.25 90 ASP C C 1
ATOM 12053 O O . ASP C 3 91 ? 6.999 87.806 59.886 1.00 61.84 90 ASP C O 1
ATOM 12058 N N . LEU C 3 92 ? 8.723 88.121 58.469 1.00 51.13 91 LEU C N 1
ATOM 12059 C CA . LEU C 3 92 ? 9.311 86.817 58.741 1.00 49.55 91 LEU C CA 1
ATOM 12060 C C . LEU C 3 92 ? 9.782 86.719 60.187 1.00 48.11 91 LEU C C 1
ATOM 12061 O O . LEU C 3 92 ? 9.472 85.748 60.885 1.00 40.41 91 LEU C O 1
ATOM 12066 N N . HIS C 3 93 ? 10.529 87.734 60.621 1.00 46.60 92 HIS C N 1
ATOM 12067 C CA . HIS C 3 93 ? 11.061 87.795 61.979 1.00 53.23 92 HIS C CA 1
ATOM 12068 C C . HIS C 3 93 ? 9.989 87.543 63.036 1.00 53.87 92 HIS C C 1
ATOM 12069 O O . HIS C 3 93 ? 10.057 86.555 63.768 1.00 51.56 92 HIS C O 1
ATOM 12076 N N . SER C 3 94 ? 9.009 88.442 63.117 1.00 56.54 93 SER C N 1
ATOM 12077 C CA . SER C 3 94 ? 7.936 88.317 64.102 1.00 58.63 93 SER C CA 1
ATOM 12078 C C . SER C 3 94 ? 7.339 86.918 64.135 1.00 56.93 93 SER C C 1
ATOM 12079 O O . SER C 3 94 ? 7.109 86.365 65.209 1.00 55.32 93 SER C O 1
ATOM 12082 N N . GLU C 3 95 ? 7.102 86.344 62.960 1.00 55.48 94 GLU C N 1
ATOM 12083 C CA . GLU C 3 95 ? 6.541 85.003 62.875 1.00 57.07 94 GLU C CA 1
ATOM 12084 C C . GLU C 3 95 ? 7.537 83.959 63.379 1.00 55.89 94 GLU C C 1
ATOM 12085 O O . GLU C 3 95 ? 7.201 83.107 64.203 1.00 52.36 94 GLU C O 1
ATOM 12091 N N . PHE C 3 96 ? 8.770 84.032 62.890 1.00 54.26 95 PHE C N 1
ATOM 12092 C CA . PHE C 3 96 ? 9.782 83.069 63.291 1.00 54.02 95 PHE C CA 1
ATOM 12093 C C . PHE C 3 96 ? 10.084 83.119 64.786 1.00 56.63 95 PHE C C 1
ATOM 12094 O O . PHE C 3 96 ? 10.095 82.082 65.448 1.00 53.96 95 PHE C O 1
ATOM 12102 N N . ASP C 3 97 ? 10.333 84.317 65.315 1.00 60.82 96 ASP C N 1
ATOM 12103 C CA . ASP C 3 97 ? 10.641 84.477 66.737 1.00 65.49 96 ASP C CA 1
ATOM 12104 C C . ASP C 3 97 ? 9.493 83.989 67.618 1.00 68.69 96 ASP C C 1
ATOM 12105 O O . ASP C 3 97 ? 9.713 83.381 68.671 1.00 65.47 96 ASP C O 1
ATOM 12110 N N . GLU C 3 98 ? 8.270 84.259 67.174 1.00 70.22 97 GLU C N 1
ATOM 12111 C CA . GLU C 3 98 ? 7.075 83.851 67.897 1.00 74.28 97 GLU C CA 1
ATOM 12112 C C . GLU C 3 98 ? 6.957 82.329 67.931 1.00 76.31 97 GLU C C 1
ATOM 12113 O O . GLU C 3 98 ? 6.645 81.736 68.963 1.00 76.55 97 GLU C O 1
ATOM 12119 N N . GLN C 3 99 ? 7.231 81.699 66.796 1.00 77.91 98 GLN C N 1
ATOM 12120 C CA . GLN C 3 99 ? 7.133 80.251 66.683 1.00 80.63 98 GLN C CA 1
ATOM 12121 C C . GLN C 3 99 ? 8.309 79.453 67.238 1.00 78.84 98 GLN C C 1
ATOM 12122 O O . GLN C 3 99 ? 8.114 78.499 67.991 1.00 77.90 98 GLN C O 1
ATOM 12128 N N . HIS C 3 100 ? 9.527 79.841 66.871 1.00 79.17 99 HIS C N 1
ATOM 12129 C CA . HIS C 3 100 ? 10.717 79.110 67.304 1.00 79.28 99 HIS C CA 1
ATOM 12130 C C . HIS C 3 100 ? 11.773 79.977 67.992 1.00 79.79 99 HIS C C 1
ATOM 12131 O O . HIS C 3 100 ? 12.851 79.491 68.338 1.00 79.25 99 HIS C O 1
ATOM 12138 N N . GLY C 3 101 ? 11.460 81.252 68.188 1.00 80.14 100 GLY C N 1
ATOM 12139 C CA . GLY C 3 101 ? 12.404 82.158 68.816 1.00 81.83 100 GLY C CA 1
ATOM 12140 C C . GLY C 3 101 ? 13.124 81.642 70.050 1.00 83.38 100 GLY C C 1
ATOM 12141 O O . GLY C 3 101 ? 14.272 82.007 70.295 1.00 85.40 100 GLY C O 1
ATOM 12142 N N . LYS C 3 102 ? 12.466 80.787 70.824 1.00 84.79 101 LYS C N 1
ATOM 12143 C CA . LYS C 3 102 ? 13.067 80.266 72.047 1.00 85.78 101 LYS C CA 1
ATOM 12144 C C . LYS C 3 102 ? 13.833 78.956 71.894 1.00 83.78 101 LYS C C 1
ATOM 12145 O O . LYS C 3 102 ? 14.550 78.550 72.807 1.00 83.20 101 LYS C O 1
ATOM 12151 N N . LYS C 3 103 ? 13.694 78.292 70.752 1.00 81.54 102 LYS C N 1
ATOM 12152 C CA . LYS C 3 103 ? 14.394 77.028 70.541 1.00 77.06 102 LYS C CA 1
ATOM 12153 C C . LYS C 3 103 ? 15.670 77.202 69.716 1.00 73.05 102 LYS C C 1
ATOM 12154 O O . LYS C 3 103 ? 16.562 76.356 69.746 1.00 68.10 102 LYS C O 1
ATOM 12160 N N . VAL C 3 104 ? 15.751 78.313 68.996 1.00 69.78 103 VAL C N 1
ATOM 12161 C CA . VAL C 3 104 ? 16.897 78.623 68.148 1.00 68.53 103 VAL C CA 1
ATOM 12162 C C . VAL C 3 104 ? 18.282 78.385 68.760 1.00 68.22 103 VAL C C 1
ATOM 12163 O O . VAL C 3 104 ? 19.132 77.750 68.145 1.00 70.76 103 VAL C O 1
ATOM 12167 N N . PRO C 3 105 ? 18.526 78.892 69.977 1.00 69.12 104 PRO C N 1
ATOM 12168 C CA . PRO C 3 105 ? 19.833 78.713 70.618 1.00 66.25 104 PRO C CA 1
ATOM 12169 C C . PRO C 3 105 ? 20.195 77.307 71.082 1.00 65.81 104 PRO C C 1
ATOM 12170 O O . PRO C 3 105 ? 21.301 77.083 71.569 1.00 68.02 104 PRO C O 1
ATOM 12174 N N . THR C 3 106 ? 19.282 76.357 70.920 1.00 67.39 105 THR C N 1
ATOM 12175 C CA . THR C 3 106 ? 19.541 74.991 71.359 1.00 66.89 105 THR C CA 1
ATOM 12176 C C . THR C 3 106 ? 19.862 74.009 70.238 1.00 65.66 105 THR C C 1
ATOM 12177 O O . THR C 3 106 ? 20.707 73.127 70.408 1.00 66.15 105 THR C O 1
ATOM 12181 N N . VAL C 3 107 ? 19.190 74.154 69.099 1.00 62.17 106 VAL C N 1
ATOM 12182 C CA . VAL C 3 107 ? 19.413 73.249 67.974 1.00 57.62 106 VAL C CA 1
ATOM 12183 C C . VAL C 3 107 ? 20.881 73.180 67.561 1.00 56.57 106 VAL C C 1
ATOM 12184 O O . VAL C 3 107 ? 21.710 73.960 68.035 1.00 54.27 106 VAL C O 1
ATOM 12188 N N . SER C 3 108 ? 21.193 72.229 66.686 1.00 54.75 107 SER C N 1
ATOM 12189 C CA . SER C 3 108 ? 22.555 72.035 66.206 1.00 56.45 107 SER C CA 1
ATOM 12190 C C . SER C 3 108 ? 22.612 71.515 64.768 1.00 54.82 107 SER C C 1
ATOM 12191 O O . SER C 3 108 ? 23.658 71.589 64.120 1.00 48.83 107 SER C O 1
ATOM 12194 N N . ARG C 3 109 ? 21.489 70.991 64.275 1.00 58.19 108 ARG C N 1
ATOM 12195 C CA . ARG C 3 109 ? 21.411 70.478 62.906 1.00 58.35 108 ARG C CA 1
ATOM 12196 C C . ARG C 3 109 ? 21.086 71.624 61.954 1.00 53.10 108 ARG C C 1
ATOM 12197 O O . ARG C 3 109 ? 20.325 72.529 62.298 1.00 50.03 108 ARG C O 1
ATOM 12205 N N . PRO C 3 110 ? 21.647 71.590 60.736 1.00 48.52 109 PRO C N 1
ATOM 12206 C CA . PRO C 3 110 ? 21.366 72.655 59.769 1.00 41.61 109 PRO C CA 1
ATOM 12207 C C . PRO C 3 110 ? 19.884 72.572 59.411 1.00 37.87 109 PRO C C 1
ATOM 12208 O O . PRO C 3 110 ? 19.294 71.505 59.506 1.00 33.49 109 PRO C O 1
ATOM 12212 N N . TYR C 3 111 ? 19.295 73.696 59.022 1.00 36.91 110 TYR C N 1
ATOM 12213 C CA . TYR C 3 111 ? 17.890 73.755 58.629 1.00 38.50 110 TYR C CA 1
ATOM 12214 C C . TYR C 3 111 ? 16.904 73.005 59.518 1.00 39.75 110 TYR C C 1
ATOM 12215 O O . TYR C 3 111 ? 15.978 72.378 59.011 1.00 38.85 110 TYR C O 1
ATOM 12224 N N . SER C 3 112 ? 17.086 73.074 60.836 1.00 41.10 111 SER C N 1
ATOM 12225 C CA . SER C 3 112 ? 16.181 72.390 61.771 1.00 44.21 111 SER C CA 1
ATOM 12226 C C . SER C 3 112 ? 14.738 72.907 61.717 1.00 40.42 111 SER C C 1
ATOM 12227 O O . SER C 3 112 ? 13.842 72.345 62.344 1.00 41.82 111 SER C O 1
ATOM 12230 N N . PHE C 3 113 ? 14.524 73.982 60.971 1.00 40.87 112 PHE C N 1
ATOM 12231 C CA . PHE C 3 113 ? 13.197 74.558 60.825 1.00 42.80 112 PHE C CA 1
ATOM 12232 C C . PHE C 3 113 ? 12.861 74.672 59.347 1.00 42.75 112 PHE C C 1
ATOM 12233 O O . PHE C 3 113 ? 12.305 75.678 58.913 1.00 41.13 112 PHE C O 1
ATOM 12241 N N . ILE C 3 114 ? 13.207 73.653 58.566 1.00 40.87 113 ILE C N 1
ATOM 12242 C CA . ILE C 3 114 ? 12.908 73.711 57.140 1.00 44.96 113 ILE C CA 1
ATOM 12243 C C . ILE C 3 114 ? 11.432 73.945 56.913 1.00 35.92 113 ILE C C 1
ATOM 12244 O O . ILE C 3 114 ? 11.062 74.636 55.976 1.00 42.13 113 ILE C O 1
ATOM 12249 N N . GLU C 3 115 ? 10.598 73.380 57.779 1.00 33.66 114 GLU C N 1
ATOM 12250 C CA . GLU C 3 115 ? 9.154 73.507 57.644 1.00 39.64 114 GLU C CA 1
ATOM 12251 C C . GLU C 3 115 ? 8.657 74.951 57.614 1.00 42.29 114 GLU C C 1
ATOM 12252 O O . GLU C 3 115 ? 7.548 75.214 57.152 1.00 46.32 114 GLU C O 1
ATOM 12258 N N . PHE C 3 116 ? 9.485 75.882 58.088 1.00 40.58 115 PHE C N 1
ATOM 12259 C CA . PHE C 3 116 ? 9.147 77.304 58.084 1.00 41.99 115 PHE C CA 1
ATOM 12260 C C . PHE C 3 116 ? 9.141 77.740 56.615 1.00 47.97 115 PHE C C 1
ATOM 12261 O O . PHE C 3 116 ? 8.849 78.895 56.278 1.00 44.60 115 PHE C O 1
ATOM 12269 N N . ASP C 3 117 ? 9.476 76.781 55.756 1.00 51.38 116 ASP C N 1
ATOM 12270 C CA . ASP C 3 117 ? 9.539 76.934 54.306 1.00 54.08 116 ASP C CA 1
ATOM 12271 C C . ASP C 3 117 ? 8.216 77.495 53.763 1.00 52.75 116 ASP C C 1
ATOM 12272 O O . ASP C 3 117 ? 8.202 78.412 52.940 1.00 47.64 116 ASP C O 1
ATOM 12277 N N . THR C 3 118 ? 7.111 76.938 54.244 1.00 51.18 117 THR C N 1
ATOM 12278 C CA . THR C 3 118 ? 5.776 77.346 53.819 1.00 57.00 117 THR C CA 1
ATOM 12279 C C . THR C 3 118 ? 5.464 78.823 54.058 1.00 59.58 117 THR C C 1
ATOM 12280 O O . THR C 3 118 ? 5.165 79.560 53.115 1.00 59.22 117 THR C O 1
ATOM 12284 N N . PHE C 3 119 ? 5.528 79.256 55.314 1.00 59.95 118 PHE C N 1
ATOM 12285 C CA . PHE C 3 119 ? 5.248 80.649 55.640 1.00 59.51 118 PHE C CA 1
ATOM 12286 C C . PHE C 3 119 ? 6.072 81.581 54.755 1.00 59.91 118 PHE C C 1
ATOM 12287 O O . PHE C 3 119 ? 5.548 82.549 54.204 1.00 55.19 118 PHE C O 1
ATOM 12295 N N . ILE C 3 120 ? 7.361 81.284 54.616 1.00 58.66 119 ILE C N 1
ATOM 12296 C CA . ILE C 3 120 ? 8.241 82.115 53.799 1.00 57.93 119 ILE C CA 1
ATOM 12297 C C . ILE C 3 120 ? 7.646 82.382 52.417 1.00 57.99 119 ILE C C 1
ATOM 12298 O O . ILE C 3 120 ? 7.498 83.532 52.010 1.00 55.53 119 ILE C O 1
ATOM 12303 N N . GLN C 3 121 ? 7.286 81.317 51.709 1.00 61.96 120 GLN C N 1
ATOM 12304 C CA . GLN C 3 121 ? 6.731 81.439 50.367 1.00 64.02 120 GLN C CA 1
ATOM 12305 C C . GLN C 3 121 ? 5.332 82.048 50.278 1.00 64.05 120 GLN C C 1
ATOM 12306 O O . GLN C 3 121 ? 4.993 82.657 49.265 1.00 61.72 120 GLN C O 1
ATOM 12312 N N . LYS C 3 122 ? 4.516 81.890 51.317 1.00 61.68 121 LYS C N 1
ATOM 12313 C CA . LYS C 3 122 ? 3.180 82.477 51.283 1.00 62.82 121 LYS C CA 1
ATOM 12314 C C . LYS C 3 122 ? 3.275 83.961 51.647 1.00 59.37 121 LYS C C 1
ATOM 12315 O O . LYS C 3 122 ? 2.307 84.707 51.511 1.00 62.43 121 LYS C O 1
ATOM 12321 N N . THR C 3 123 ? 4.448 84.375 52.120 1.00 57.08 122 THR C N 1
ATOM 12322 C CA . THR C 3 123 ? 4.696 85.766 52.490 1.00 50.72 122 THR C CA 1
ATOM 12323 C C . THR C 3 123 ? 5.447 86.413 51.334 1.00 51.08 122 THR C C 1
ATOM 12324 O O . THR C 3 123 ? 5.249 87.585 51.017 1.00 49.58 122 THR C O 1
ATOM 12328 N N . LYS C 3 124 ? 6.310 85.627 50.704 1.00 53.83 123 LYS C N 1
ATOM 12329 C CA . LYS C 3 124 ? 7.100 86.094 49.578 1.00 63.71 123 LYS C CA 1
ATOM 12330 C C . LYS C 3 124 ? 6.213 86.579 48.429 1.00 68.47 123 LYS C C 1
ATOM 12331 O O . LYS C 3 124 ? 6.480 87.619 47.835 1.00 66.19 123 LYS C O 1
ATOM 12337 N N . LYS C 3 125 ? 5.151 85.845 48.116 1.00 73.11 124 LYS C N 1
ATOM 12338 C CA . LYS C 3 125 ? 4.285 86.257 47.017 1.00 76.20 124 LYS C CA 1
ATOM 12339 C C . LYS C 3 125 ? 3.513 87.547 47.271 1.00 76.21 124 LYS C C 1
ATOM 12340 O O . LYS C 3 125 ? 3.156 88.258 46.332 1.00 74.96 124 LYS C O 1
ATOM 12346 N N . LEU C 3 126 ? 3.265 87.858 48.537 1.00 74.28 125 LEU C N 1
ATOM 12347 C CA . LEU C 3 126 ? 2.537 89.073 48.870 1.00 72.87 125 LEU C CA 1
ATOM 12348 C C . LEU C 3 126 ? 3.425 90.302 48.688 1.00 73.36 125 LEU C C 1
ATOM 12349 O O . LEU C 3 126 ? 3.000 91.431 48.931 1.00 76.79 125 LEU C O 1
ATOM 12354 N N . TYR C 3 127 ? 4.659 90.082 48.245 1.00 72.41 126 TYR C N 1
ATOM 12355 C CA . TYR C 3 127 ? 5.595 91.187 48.039 1.00 73.04 126 TYR C CA 1
ATOM 12356 C C . TYR C 3 127 ? 6.149 91.275 46.624 1.00 73.69 126 TYR C C 1
ATOM 12357 O O . TYR C 3 127 ? 6.549 92.350 46.167 1.00 73.65 126 TYR C O 1
ATOM 12366 N N . ILE C 3 128 ? 6.177 90.139 45.932 1.00 78.03 127 ILE C N 1
ATOM 12367 C CA . ILE C 3 128 ? 6.717 90.093 44.571 1.00 79.53 127 ILE C CA 1
ATOM 12368 C C . ILE C 3 128 ? 5.567 90.166 43.568 1.00 80.23 127 ILE C C 1
ATOM 12369 O O . ILE C 3 128 ? 5.523 89.412 42.597 1.00 83.87 127 ILE C O 1
ATOM 12374 N N . ASP C 3 129 ? 4.630 91.078 43.818 1.00 76.89 128 ASP C N 1
ATOM 12375 C CA . ASP C 3 129 ? 3.477 91.260 42.943 1.00 72.90 128 ASP C CA 1
ATOM 12376 C C . ASP C 3 129 ? 2.864 92.629 43.210 1.00 68.89 128 ASP C C 1
ATOM 12377 O O . ASP C 3 129 ? 2.081 92.800 44.141 1.00 71.38 128 ASP C O 1
ATOM 12382 N N . SER C 3 130 ? 3.226 93.601 42.382 1.00 69.18 129 SER C N 1
ATOM 12383 C CA . SER C 3 130 ? 2.740 94.971 42.521 1.00 68.40 129 SER C CA 1
ATOM 12384 C C . SER C 3 130 ? 1.225 95.114 42.723 1.00 67.91 129 SER C C 1
ATOM 12385 O O . SER C 3 130 ? 0.756 96.119 43.258 1.00 68.88 129 SER C O 1
ATOM 12388 N N . ARG C 3 131 ? 0.460 94.116 42.305 1.00 67.56 130 ARG C N 1
ATOM 12389 C CA . ARG C 3 131 ? -0.989 94.182 42.457 1.00 72.09 130 ARG C CA 1
ATOM 12390 C C . ARG C 3 131 ? -1.446 93.497 43.741 1.00 72.71 130 ARG C C 1
ATOM 12391 O O . ARG C 3 131 ? -2.010 92.406 43.711 1.00 77.47 130 ARG C O 1
ATOM 12399 N N . ILE C 3 149 ? 19.646 101.466 59.120 1.00 89.29 148 ILE C N 1
ATOM 12400 C CA . ILE C 3 149 ? 20.039 100.899 57.832 1.00 88.03 148 ILE C CA 1
ATOM 12401 C C . ILE C 3 149 ? 21.423 101.420 57.426 1.00 88.48 148 ILE C C 1
ATOM 12402 O O . ILE C 3 149 ? 21.900 102.422 57.955 1.00 86.09 148 ILE C O 1
ATOM 12407 N N . MET C 3 150 ? 22.064 100.737 56.485 1.00 89.72 149 MET C N 1
ATOM 12408 C CA . MET C 3 150 ? 23.387 101.135 56.027 1.00 89.01 149 MET C CA 1
ATOM 12409 C C . MET C 3 150 ? 23.641 100.552 54.642 1.00 87.85 149 MET C C 1
ATOM 12410 O O . MET C 3 150 ? 23.118 99.491 54.311 1.00 89.31 149 MET C O 1
ATOM 12415 N N . VAL C 3 151 ? 24.452 101.236 53.842 1.00 84.15 150 VAL C N 1
ATOM 12416 C CA . VAL C 3 151 ? 24.751 100.760 52.497 1.00 85.38 150 VAL C CA 1
ATOM 12417 C C . VAL C 3 151 ? 26.238 100.512 52.293 1.00 87.30 150 VAL C C 1
ATOM 12418 O O . VAL C 3 151 ? 27.070 101.323 52.695 1.00 91.49 150 VAL C O 1
ATOM 12422 N N . ALA C 3 152 ? 26.565 99.389 51.661 1.00 88.52 151 ALA C N 1
ATOM 12423 C CA . ALA C 3 152 ? 27.956 99.040 51.405 1.00 90.50 151 ALA C CA 1
ATOM 12424 C C . ALA C 3 152 ? 28.066 97.999 50.301 1.00 91.66 151 ALA C C 1
ATOM 12425 O O . ALA C 3 152 ? 27.171 97.173 50.123 1.00 93.00 151 ALA C O 1
ATOM 12427 N N . ASN C 3 153 ? 29.163 98.050 49.554 1.00 92.55 152 ASN C N 1
ATOM 12428 C CA . ASN C 3 153 ? 29.390 97.094 48.482 1.00 93.48 152 ASN C CA 1
ATOM 12429 C C . ASN C 3 153 ? 29.711 95.765 49.166 1.00 93.21 152 ASN C C 1
ATOM 12430 O O . ASN C 3 153 ? 30.749 95.638 49.807 1.00 95.40 152 ASN C O 1
ATOM 12435 N N . ILE C 3 154 ? 28.817 94.785 49.039 1.00 90.38 153 ILE C N 1
ATOM 12436 C CA . ILE C 3 154 ? 29.013 93.474 49.657 1.00 87.59 153 ILE C CA 1
ATOM 12437 C C . ILE C 3 154 ? 30.450 92.990 49.452 1.00 88.76 153 ILE C C 1
ATOM 12438 O O . ILE C 3 154 ? 31.032 92.360 50.329 1.00 88.22 153 ILE C O 1
ATOM 12443 N N . GLU C 3 155 ? 31.013 93.284 48.284 1.00 93.00 154 GLU C N 1
ATOM 12444 C CA . GLU C 3 155 ? 32.373 92.869 47.945 1.00 96.90 154 GLU C CA 1
ATOM 12445 C C . GLU C 3 155 ? 33.352 93.270 49.042 1.00 96.80 154 GLU C C 1
ATOM 12446 O O . GLU C 3 155 ? 34.388 92.629 49.234 1.00 95.97 154 GLU C O 1
ATOM 12452 N N . GLU C 3 156 ? 33.017 94.339 49.755 1.00 95.14 155 GLU C N 1
ATOM 12453 C CA . GLU C 3 156 ? 33.853 94.840 50.837 1.00 95.15 155 GLU C CA 1
ATOM 12454 C C . GLU C 3 156 ? 33.796 93.937 52.067 1.00 93.57 155 GLU C C 1
ATOM 12455 O O . GLU C 3 156 ? 34.774 93.266 52.404 1.00 93.11 155 GLU C O 1
ATOM 12461 N N . VAL C 3 157 ? 32.642 93.935 52.731 1.00 90.27 156 VAL C N 1
ATOM 12462 C CA . VAL C 3 157 ? 32.432 93.134 53.930 1.00 86.30 156 VAL C CA 1
ATOM 12463 C C . VAL C 3 157 ? 33.038 91.740 53.778 1.00 86.89 156 VAL C C 1
ATOM 12464 O O . VAL C 3 157 ? 33.612 91.194 54.722 1.00 88.96 156 VAL C O 1
ATOM 12468 N N . LEU C 3 158 ? 32.918 91.175 52.582 1.00 85.93 157 LEU C N 1
ATOM 12469 C CA . LEU C 3 158 ? 33.449 89.847 52.305 1.00 81.62 157 LEU C CA 1
ATOM 12470 C C . LEU C 3 158 ? 34.971 89.871 52.197 1.00 81.44 157 LEU C C 1
ATOM 12471 O O . LEU C 3 158 ? 35.624 89.186 53.017 1.00 73.18 157 LEU C O 1
#

Radius of gyration: 45.88 Å; Cα contacts (8 Å, |Δi|>4): 3412; chains: 3; bounding box: 109×132×97 Å

Foldseek 3Di:
DLVVVQVVCCQQFVKHWQFQAAAPDPVVQVVDLFFTWMKHQQQADHDDDPAAADPQDFADDVVGRHGDAQQWAADQVQQWIADPFPRRIDHHDPVCVPAHPVHHDPRNPPSPQWHKYFYDDDDFDAEEEEEEEEQQDDPLQLQLVLVLVLVVLVQADQFYWYFYWYWFQWIWTWQFPPPPPTGTDTGGLQDADQLVRLCVVPPVADSGIGGSNVGSVRVNVVSNPDHHDPDDADPQWRGATSPLRSLRSVLSPCLNNPFQHEYEYEYEDAAAHAHDPLHQHHTGNVDAGDFVVCVVVVNGVNQPSNLVSQLVSLCSQLVSLYAYEYAYAAQGDYNCLSNLSNCWQAVYYYHYYHGSNDPLNSQLSVLQQDADPVSFGQKWFWKKKAKRWHLFKAWQEKFTHWAAPLDADSRFDPNHAHRGNHRMIIHGMHGNFFIMMIGMGTVQKIKMKIWMWTQGNVRTIMIIIRMDIGGHADPVQRVNSRLVRRDLLRSLLSLLSRLLSCQSVDLSLVSLLVSLLSCQQSQWFAAFQDLVRTDHPPRHVCNLVLSVLSCLACSNVVPVHGSNVNSNLSNVLRTGRRVLNSCQSAKWKWKFAPPDHIDTDALAPVRQDQRIWMWTCNVQETEIEHHVNLVVCVVVPVCVPPVPVVNVCGVCVSVVVLVVSCNVRSSRHDYYYYYVVGPVCVVSVSSGFVDGSVVSSSVSSSSNSYDD/DDFDKDFLQPCVFLDFFDDDDWFQFPDDPVVSVQFFDVLAKDWQFLAAALALVLVVLLLFFTKMKGLQQADDPDAAEDAQPDFDADPPPRHGDEQPWADDVCQWIADLAARDIGGNDPSVPCVDPRNRHQWHKYFDDPVLDPDFQFAAFEEEEEEQAPVSLQQLQLLLLLVLCLVCVVQFFADQQYWYAYWYWFCWIWFWFFDPPDPAIDTDIDNPQADDDDPDDDRGGDRCVVCVVRSNVVSVPVSPVRNPHNRPATQVLSNLVNVLNVQLVRAHEYEYEEAAAHQHHPPHDDADDWDFLPDFFPAAAPDCSLLVSLQSSLVSLYAYEYEYEYQGDHRCNHNVNNHQAQVYAYHYQHNRHPPPCPPSSVLCNLVVNCVRRFWKWAFKKKDKGKHPQKAWDDKFARAHADPPGIGRHSMRGSFWMIMTTMGRNHRNPPDFKMKMKMWMWTATNHRTTMIIMGMRMHTYDHDSSSSQVRRALLNSLLVLLRVLSVCCNVPRLVRSLVVLLCSVLSSQLSVVVPDVGRMGTSNCSCNLVLSLLSCLALLRDTSHGDTDVSNNNLSSCSRIGGSVLPCCQSQWWKFFQQDFDQPACCVPPNAGATSGTTRGLAPVPPDLATKMWTGSPQAIEIEHHQNYDQCCCCVKQVHRHLVPRDQWAFDTDQDPHVSNSHVVSNLVVVQVVDSSRHTYTPSNYVPSVPVVVNSNSSQDDDPRGDHSSVSSVVSRVSSVD/DAWKKWKAQQPQLFTAEIEDDDCVCVPVVVLSSVLSRLGDPVDDQWDKADADQKIKTWGADLRMIIIIMDGPVQDNVLVVVLSVVLVVVCCVPCVPVRVPDDHHRPPHVSHVVSVVSRVVRPDPCHYYYHSVVSD

CATH classification: 2.60.40.1670 (+4 more: 2.30.30.380, 3.40.50.410, 1.20.120.730)

B-factor: mean 47.5, std 20.18, range [13.93, 125.48]

Sequence (1572 aa):
TYLEFIQQNEERDGVRFSWNVWPSSRLEATRMVVPVAALFTPLKERPDLPPIQYEPVLCSRTTCRAVLNPLCQVDYRAKLWACNFCYQRNQFPPSYAGISELNQPAELLPQFSSIEYVVLRGPQMPLIFLYVVDTCMEDEDLQALKESMQMSLSLLPPTALVGLITFGRMVQVHELGCEGISKSYVFRGTKDLSAKQLQEMLGPSNRFLQPVQKIDMNLTDLLGELQRDPWPVPQGKRPLRSSGVALSIAVGLLECTFPNTGARIMMFIGGPATQGPGMVVGDELKTPIRSWHDIDKDNAKYVKKGTKHFEALANRAATTGHVIDIYACALDQTGLLEMKCCPNLTGGYMVMGDSFNTSLFKQTFQRVFTKDMHGQFKMGFGGTLEIKTSREIKISGAIGPCVSLNSKGPCVSENEIGTGGTCQWKICGLSPTTTLAIYFEVVGRGAIQFVTQYQHSSGQRRIRVTTIARNWADAQTQIQNIAASFDQEAAAILMARLAIYRAETEDVLRWLDRQLIRLCQKFGEYHKDDPSSFRFSETFSLYPQFMFHLRRSSFLQVFNNSPDESSYYRHHFMRQDLTQSLIMIQPILYAYSFSGPPEPVLLDSSSILADRILLMDTFFQILIYHGETIAQWRKSGYQDMPEYENFRHLLQAPVDDAQEILHSRFPMPRYIDTEHGGSQARFLLSKVNDVSLQVFMDHLKKLAVSSAEGLRVVNLLQERNMLPSTPLKPPVPNLHEDIQKLNCNPELFRCTLTSIPQTQALLNKAKLPLGLLLHPFKDLVQLPVVTSSTIVRCRSCRTYINPFVSFLDQRRWKCNLCYRVNDVPEEEPHRRPEVQNATIEFMAPSEYMLRPPQPPVYLFVFDVSHNAVETGYLNSVCQSLLDNLDLLPGNTRTKIGFITFDSTIHFYGLQESLSQPQMLIVSDIEDVFIPMPENLLVNLNESKELVQDLLKTLPQMFTKTLETQSALGPALQAAFKLMSPTGGRMSVFQTQLPTLGVGALKPREEPNHRSSAKMTPSTDFYKKLALDCSGQQVAVDLFLLSGQYSDLASLGCISRYSAGSVYYYPSYHHQHNPVQVQKLQKELQRYLTRKIGFEAVMRIRCTKGLSIHTFHGNFFVRSTDLLSLPNVNPDAGYAVQMSVEESLTDTQLVSFQSALLYTSSKGERRIRVHTLCLPVVSTLNDVFLGADVQAISGLLANMAVDRSMTASLSDARDALVNAVIDSLSAYRSSVPGLMVPFSLRLFPLFVLALLKQKSFQTGTNARLDERIFAMCQVKNQPLVYLMLTTHPSLYRVDNLSDEGALNISDRTIPQPPILQLSVEKLSRDGAFLMDAGSVLMLWVGKNCTQNFLSQVLGVQNYASIPQPMTDLPELDTPESARIIAFISWLREQRPFFPILYVIRDESPMKANFLQNMIEDRTESALSYYEFLLHIQQQVNKMVLLTMIARVADGLPLAASMQEDDLQQYQSQAKQLFRKLNEQSPTRCTLEAGAMTFHYIIEQGVCYLVLCEAAFPKKLAFAYLEDLHSEFDEQHGKKVPTVSRPYSFIEFDTFIQKTKKLYIDSRIMVANIEEVL

Solvent-accessible surface area: 66160 Å² total; per-residue (Å²): 112,150,120,92,78,20,99,105,11,26,114,74,5,3,2,25,1,0,0,15,23,1,1,56,34,177,124,19,20,116,177,29,18,1,40,8,0,0,6,3,10,2,17,54,95,62,110,126,42,66,72,20,135,67,94,24,14,88,4,78,110,123,114,19,146,2,4,2,4,32,66,10,136,42,64,32,215,47,103,65,3,12,5,41,18,25,149,43,174,4,143,13,41,120,75,8,77,74,30,53,109,168,121,71,8,18,2,12,50,100,110,36,11,8,7,27,0,6,58,109,236,50,137,78,75,23,8,1,0,1,1,0,0,0,9,7,21,107,90,129,27,6,93,4,0,15,91,9,0,46,59,0,6,87,55,12,36,87,85,1,1,0,0,2,0,3,3,1,86,21,0,48,0,20,19,5,29,33,138,40,2,42,37,4,18,4,8,72,1,77,78,53,14,53,9,149,83,0,82,118,38,11,86,105,56,49,93,9,0,39,23,8,108,158,5,51,143,71,0,52,84,37,0,30,59,17,74,49,12,61,36,55,10,46,46,39,60,24,40,54,8,0,1,0,0,0,0,0,0,0,2,0,2,0,54,42,39,18,60,113,25,0,0,4,0,0,0,0,0,15,3,8,1,7,31,11,46,4,54,3,7,24,38,69,91,168,71,94,25,10,40,42,98,32,43,102,143,137,99,26,174,59,20,178,172,2,28,154,28,0,70,53,3,0,65,65,0,0,88,14,5,1,0,0,0,0,0,3,2,19,160,95,33,5,0,0,14,1,1,31,25,0,0,34,41,0,3,0,30,0,7,49,18,84,20,0,64,50,73,42,5,64,51,4,0,90,50,11,3,61,80,36,152,156,49,56,6,75,8,0,1,14,0,30,0,46,2,29,10,15,187,59,3,48,0,4,0,1,6,22,3,1,21,32,68,96,28,135,34,103,24,21,6,175,83,103,37,15,40,11,10,0,19,42,0,35,0,0,2,8,15,27,76,13,1,0,0,0,3,7,57,23,108,92,126,0,7,1,0,1,15,1,75,9,9,23,10,38,9,43,89,39,13,35,5,5,6,6,13,7,68,42,4,95,84,172,47,32,69,125,48,2,20,30,7,7,5,23,53,0,0,5,2,1,0,1,0,7,0,0,78,94,28,42,93,200,122,33,31,105,48,2,31,139,19,4,34,136,0,0,34,58,17,9,87,65,120,133,105,58,42,106,15,16,132,31,62,162,40,5,56,74,3,4,50,14,1,4,8,2,34,90,10,24,7,23,79,21,102,161,34,28,0,0,66,1,3,28,40,15,4,6,0,21,28,22,28,7,73,39,0,30,21,4,11,36,6,60,4,81,6,7,18,92,99,35,101,67,89,100,34,134,16,30,60,88,10,38,80,46,68,42,0,1,10,2,11,10,4,26,22,1,1,0,9,11,1,84,39,0,1,95,96,100,134,80,23,71,42,113,81,106,124,75,116,72,2,128,146,13,31,106,25,0,38,76,63,0,80,125,60,13,78,90,12,54,7,26,3,94,73,13,69,4,28,90,70,31,95,70,5,153,43,1,102,75,62,6,61,116,103,20,39,109,76,15,42,76,87,8,61,121,72,0,1,33,98,126,222,46,122,128,68,4,32,0,34,135,72,116,100,17,22,36,61,88,88,55,184,42,51,108,15,127,28,120,147,73,49,50,151,35,21,7,64,54,104,6,2,31,4,0,0,8,6,0,0,42,36,57,66,12,12,75,116,0,102,5,16,2,0,0,14,6,15,2,3,52,61,54,153,154,47,44,66,12,88,18,111,43,25,29,37,0,153,58,42,109,0,9,12,4,12,18,16,62,56,137,84,114,186,109,2,88,0,22,6,34,59,98,70,4,54,39,54,177,133,154,35,77,151,90,59,6,10,64,46,10,21,6,6,2,18,3,33,26,144,39,12,145,56,18,4,6,17,2,0,1,0,2,0,0,0,2,0,85,61,2,44,89,9,11,1,17,84,23,2,2,94,1,1,34,93,4,3,113,100,11,22,34,36,63,13,6,56,0,0,4,0,0,0,9,30,17,0,4,0,2,0,3,31,154,89,29,92,71,17,31,6,6,2,0,6,25,20,133,51,8,10,39,7,11,56,80,30,7,24,9,26,11,84,113,16,46,127,36,0,47,75,0,2,122,31,0,30,124,46,17,94,201,30,150,60,86,82,0,0,2,0,0,0,4,57,0,0,35,90,18,0,9,34,28,0,0,7,1,1,1,0,0,2,32,20,0,55,52,25,68,10,34,4,146,103,136,163,41,58,64,108,192,56,81,25,237,68,67,67,57,42,68,35,1,88,128,14,0,58,78,1,0,44,62,40,0,0,0,6,4,0,0,1,3,45,153,26,0,1,0,19,0,2,1,10,3,0,52,75,0,8,3,6,9,19,17,0,45,65,8,26,87,136,147,30,62,39,23,41,45,48,0,56,54,26,2,74,30,1,1,46,13,60,11,0,0,15,1,44,0,74,17,38,20,0,98,5,10,34,23,106,42,34,3,16,7,14,55,51,100,93,120,63,47,2,6,0,0,8,1,18,2,23,3,2,14,5,1,26,3,31,8,124,82,64,5,90,125,34,144,74,1,2,0,0,1,8,1,30,10,0,18,21,135,3,33,19,45,0,12,3,1,1,7,1,2,14,22,24,70,68,22,62,50,0,2,76,9,3,4,17,34,0,0,1,0,0,9,0,8,59,4,0,52,91,2,50,113,52,37,17,43,65,0,54,79,35,3,27,74,15,0,14,63,0,0,32,18,9,85,100,67,114,154,11,2,67,0,3,59,26,0,36,4,0,0,0,5,0,7,0,2,9,33,19,67,0,0,12,44,16,53,91,13,132,40,4,46,30,6,34,13,0,6,51,2,20,15,46,7,21,77,51,7,11,34,58,4,17,0,22,0,14,81,4,24,95,22,52,89,142,13,32,89,121,74,114,130,82,47,1,2,73,17,79,26,41,14,0,3,77,150,83,23,33,166,74,0,0,2,0,0,4,12,4,62,30,0,6,0,18,0,0,140,101,15,55,106,73,3,10,30,58,5,4,42,18,118,70,46,98,61,10,66,117,58,16,72,46,13,47,147,60,152,23,85,45,2,63,76,2,36,18,1,4,36,57,6,41,109,109,33,61,54,77,0,9,0,22,1,2,0,15,76,91,14,189,57,32,64,0,85,102,31,9,5,21,35,165,73,182,50,34,73,14,4,77,44,8,0,76,73,0,35,123,50,13,61,184,34,76,44,5,0,4,1,1,38,13,92,85,14,20,7,0,1,4,4,33,81,112,112,127,37,131,100,44,9,53,30,0,63,74,2,6,189,84,9,68,164,170,24,64,81,71,3,6,1,84,14,64,76,37,11,1,3,5,0,21,51,135,40,5,0,2,3,9,13,4,66,56,73,11,23,92,157,55,1,21,41,7,0,63,60,0,27,65,48,1,37,136,104,58,9,153,120,5,95,98,20,84,108,24,8,39,10,16,84,14,15,42,50,0,50,100,7,7,88,142,38,32,37,63,84,124,82,85,12,72,0,106,128,60,61

Organism: Homo sapiens (NCBI:txid9606)

GO terms:
  GO:0070971 endoplasmic reticulum exit site (C, IDA)
  GO:0005829 cytosol (C, IDA)
  GO:0008270 zinc ion binding (F, IDA)
  GO:0030127 COPII vesicle coat (C, IDA)
  GO:0090110 COPII-coated vesicle cargo loading (P, IDA)
  GO:0005789 endoplasmic reticulum membrane (C, EXP)
  GO:0012507 ER to Golgi transport vesicle membrane (C, IGI)
  GO:0090110 COPII-coated vesicle cargo loading (P, IGI)
  GO:0005515 protein binding (F, IPI)
  GO:0005789 endoplasmic reticulum membrane (C, TAS)
  GO:0005829 cytosol (C, TAS)
  GO:0012507 ER to Golgi transport vesicle membrane (C, TAS)
  GO:0005783 endoplasmic reticulum (C, IDA)